Protein 2N59 (pdb70)

Structure (mmCIF, N/CA/C/O backbone):
data_2N59
#
_entry.id   2N59
#
loop_
_atom_site.group_PDB
_atom_site.id
_atom_site.type_symbol
_atom_site.label_atom_id
_atom_site.label_alt_id
_atom_site.label_comp_id
_atom_site.label_asym_id
_atom_site.label_entity_id
_atom_site.label_seq_id
_atom_site.pdbx_PDB_ins_code
_atom_site.Cartn_x
_atom_site.Cartn_y
_atom_site.Cartn_z
_atom_site.occupancy
_atom_site.B_iso_or_equiv
_atom_site.auth_seq_id
_atom_site.auth_comp_id
_atom_site.auth_asym_id
_atom_site.auth_atom_id
_atom_site.pdbx_PDB_model_num
ATOM 1 N N . MET A 1 1 ? 18.068 -0.468 3.642 1.00 1.09 1 MET A N 1
ATOM 2 C CA . MET A 1 1 ? 16.887 -0.863 4.439 1.00 0.39 1 MET A CA 1
ATOM 3 C C . MET A 1 1 ? 15.642 -0.164 3.917 1.00 0.30 1 MET A C 1
ATOM 4 O O . MET A 1 1 ? 15.551 1.066 3.944 1.00 0.45 1 MET A O 1
ATOM 20 N N . VAL A 1 2 ? 14.687 -0.943 3.435 1.00 0.15 2 VAL A N 1
ATOM 21 C CA . VAL A 1 2 ? 13.430 -0.386 2.973 1.00 0.10 2 VAL A CA 1
ATOM 22 C C . VAL A 1 2 ? 12.422 -0.351 4.128 1.00 0.09 2 VAL A C 1
ATOM 23 O O . VAL A 1 2 ? 12.506 -1.135 5.075 1.00 0.12 2 VAL A O 1
ATOM 36 N N . GLN A 1 3 ? 11.499 0.585 4.045 1.00 0.09 3 GLN A N 1
ATOM 37 C CA . GLN A 1 3 ? 10.467 0.795 5.034 1.00 0.10 3 GLN A CA 1
ATOM 38 C C . GLN A 1 3 ? 9.135 0.779 4.306 1.00 0.11 3 GLN A C 1
ATOM 39 O O . GLN A 1 3 ? 9.085 1.084 3.120 1.00 0.17 3 GLN A O 1
ATOM 53 N N . CYS A 1 4 ? 8.063 0.413 4.978 1.00 0.12 4 CYS A N 1
ATOM 54 C CA . CYS A 1 4 ? 6.804 0.282 4.286 1.00 0.13 4 CYS A CA 1
ATOM 55 C C . CYS A 1 4 ? 5.662 0.844 5.102 1.00 0.17 4 CYS A C 1
ATOM 56 O O . CYS A 1 4 ? 5.698 0.862 6.335 1.00 0.29 4 CYS A O 1
ATOM 63 N N . GLU A 1 5 ? 4.673 1.328 4.386 1.00 0.14 5 GLU A N 1
ATOM 64 C CA . GLU A 1 5 ? 3.474 1.889 4.953 1.00 0.16 5 GLU A CA 1
ATOM 65 C C . GLU A 1 5 ? 2.312 1.514 4.056 1.00 0.15 5 GLU A C 1
ATOM 66 O O . GLU A 1 5 ? 2.515 0.900 3.008 1.00 0.17 5 GLU A O 1
ATOM 78 N N . VAL A 1 6 ? 1.109 1.852 4.460 1.00 0.17 6 VAL A N 1
ATOM 79 C CA . VAL A 1 6 ? -0.069 1.469 3.711 1.00 0.18 6 VAL A CA 1
ATOM 80 C C . VAL A 1 6 ? -1.069 2.606 3.600 1.00 0.21 6 VAL A C 1
ATOM 81 O O . VAL A 1 6 ? -1.676 3.026 4.587 1.00 0.33 6 VAL A O 1
ATOM 94 N N . GLU A 1 7 ? -1.234 3.090 2.382 1.00 0.16 7 GLU A N 1
ATOM 95 C CA . GLU A 1 7 ? -2.051 4.255 2.113 1.00 0.16 7 GLU A CA 1
ATOM 96 C C . GLU A 1 7 ? -3.290 3.902 1.323 1.00 0.16 7 GLU A C 1
ATOM 97 O O . GLU A 1 7 ? -3.364 2.869 0.658 1.00 0.28 7 GLU A O 1
ATOM 109 N N . ALA A 1 8 ? -4.242 4.795 1.400 1.00 0.14 8 ALA A N 1
ATOM 110 C CA . ALA A 1 8 ? -5.435 4.742 0.592 1.00 0.12 8 ALA A CA 1
ATOM 111 C C . ALA A 1 8 ? -5.730 6.160 0.112 1.00 0.15 8 ALA A C 1
ATOM 112 O O . ALA A 1 8 ? -5.802 7.079 0.925 1.00 0.17 8 ALA A O 1
ATOM 119 N N . ALA A 1 9 ? -5.869 6.348 -1.187 1.00 0.16 9 ALA A N 1
ATOM 120 C CA . ALA A 1 9 ? -6.031 7.683 -1.750 1.00 0.19 9 ALA A CA 1
ATOM 121 C C . ALA A 1 9 ? -7.415 7.865 -2.346 1.00 0.19 9 ALA A C 1
ATOM 122 O O . ALA A 1 9 ? -7.708 7.367 -3.429 1.00 0.20 9 ALA A O 1
ATOM 129 N N . VAL A 1 10 ? -8.259 8.595 -1.649 1.00 0.22 10 VAL A N 1
ATOM 130 C CA . VAL A 1 10 ? -9.629 8.787 -2.082 1.00 0.23 10 VAL A CA 1
ATOM 131 C C . VAL A 1 10 ? -9.754 9.938 -3.066 1.00 0.27 10 VAL A C 1
ATOM 132 O O . VAL A 1 10 ? -9.360 11.072 -2.782 1.00 0.33 10 VAL A O 1
ATOM 145 N N . SER A 1 11 ? -10.286 9.624 -4.229 1.00 0.29 11 SER A N 1
ATOM 146 C CA . SER A 1 11 ? -10.655 10.619 -5.209 1.00 0.36 11 SER A CA 1
ATOM 147 C C . SER A 1 11 ? -12.171 10.599 -5.371 1.00 0.45 11 SER A C 1
ATOM 148 O O . SER A 1 11 ? -12.844 9.786 -4.733 1.00 0.63 11 SER A O 1
ATOM 156 N N . GLY A 1 12 ? -12.705 11.486 -6.200 1.00 0.45 12 GLY A N 1
ATOM 157 C CA . GLY A 1 12 ? -14.144 11.574 -6.375 1.00 0.54 12 GLY A CA 1
ATOM 158 C C . GLY A 1 12 ? -14.776 10.271 -6.836 1.00 0.49 12 GLY A C 1
ATOM 159 O O . GLY A 1 12 ? -14.757 9.945 -8.023 1.00 0.61 12 GLY A O 1
ATOM 163 N N . GLY A 1 13 ? -15.320 9.517 -5.889 1.00 0.45 13 GLY A N 1
ATOM 164 C CA . GLY A 1 13 ? -16.037 8.301 -6.217 1.00 0.48 13 GLY A CA 1
ATOM 165 C C . GLY A 1 13 ? -15.153 7.068 -6.256 1.00 0.41 13 GLY A C 1
ATOM 166 O O . GLY A 1 13 ? -15.648 5.944 -6.224 1.00 0.45 13 GLY A O 1
ATOM 170 N N . HIS A 1 14 ? -13.845 7.257 -6.305 1.00 0.34 14 HIS A N 1
ATOM 171 C CA . HIS A 1 14 ? -12.930 6.128 -6.426 1.00 0.31 14 HIS A CA 1
ATOM 172 C C . HIS A 1 14 ? -11.760 6.273 -5.471 1.00 0.30 14 HIS A C 1
ATOM 173 O O . HIS A 1 14 ? -11.174 7.343 -5.354 1.00 0.43 14 HIS A O 1
ATOM 188 N N . VAL A 1 15 ? -11.426 5.191 -4.794 1.00 0.23 15 VAL A N 1
ATOM 189 C CA . VAL A 1 15 ? -10.333 5.199 -3.844 1.00 0.20 15 VAL A CA 1
ATOM 190 C C . VAL A 1 15 ? -9.155 4.397 -4.396 1.00 0.18 15 VAL A C 1
ATOM 191 O O . VAL A 1 15 ? -9.265 3.206 -4.663 1.00 0.17 15 VAL A O 1
ATOM 204 N N . THR A 1 16 ? -8.036 5.071 -4.587 1.00 0.17 16 THR A N 1
ATOM 205 C CA . THR A 1 16 ? -6.840 4.451 -5.126 1.00 0.16 16 THR A CA 1
ATOM 206 C C . THR A 1 16 ? -5.936 4.026 -3.984 1.00 0.14 16 THR A C 1
ATOM 207 O O . THR A 1 16 ? -5.442 4.856 -3.234 1.00 0.15 16 THR A O 1
ATOM 218 N N . LEU A 1 17 ? -5.699 2.745 -3.858 1.00 0.12 17 LEU A N 1
ATOM 219 C CA . LEU A 1 17 ? -5.003 2.236 -2.702 1.00 0.10 17 LEU A CA 1
ATOM 220 C C . LEU A 1 17 ? -3.626 1.716 -3.076 1.00 0.13 17 LEU A C 1
ATOM 221 O O . LEU A 1 17 ? -3.470 1.038 -4.090 1.00 0.17 17 LEU A O 1
ATOM 237 N N . GLN A 1 18 ? -2.634 2.073 -2.266 1.00 0.15 18 GLN A N 1
ATOM 238 C CA . GLN A 1 18 ? -1.249 1.690 -2.497 1.00 0.19 18 GLN A CA 1
ATOM 239 C C . GLN A 1 18 ? -0.426 1.903 -1.228 1.00 0.24 18 GLN A C 1
ATOM 240 O O . GLN A 1 18 ? -0.702 2.818 -0.460 1.00 0.51 18 GLN A O 1
ATOM 254 N N . GLY A 1 19 ? 0.582 1.068 -1.012 1.00 0.17 19 GLY A N 1
ATOM 255 C CA . GLY A 1 19 ? 1.374 1.157 0.208 1.00 0.18 19 GLY A CA 1
ATOM 256 C C . GLY A 1 19 ? 2.645 1.973 0.020 1.00 0.18 19 GLY A C 1
ATOM 257 O O . GLY A 1 19 ? 3.398 1.736 -0.921 1.00 0.19 19 GLY A O 1
ATOM 261 N N . VAL A 1 20 ? 2.889 2.932 0.911 1.00 0.17 20 VAL A N 1
ATOM 262 C CA . VAL A 1 20 ? 4.054 3.808 0.799 1.00 0.18 20 VAL A CA 1
ATOM 263 C C . VAL A 1 20 ? 5.304 3.200 1.415 1.00 0.21 20 VAL A C 1
ATOM 264 O O . VAL A 1 20 ? 5.452 3.086 2.624 1.00 0.45 20 VAL A O 1
ATOM 277 N N . ILE A 1 21 ? 6.205 2.840 0.547 1.00 0.13 21 ILE A N 1
ATOM 278 C CA . ILE A 1 21 ? 7.504 2.336 0.917 1.00 0.11 21 ILE A CA 1
ATOM 279 C C . ILE A 1 21 ? 8.504 3.472 1.012 1.00 0.13 21 ILE A C 1
ATOM 280 O O . ILE A 1 21 ? 8.904 4.047 0.009 1.00 0.14 21 ILE A O 1
ATOM 296 N N . THR A 1 22 ? 8.882 3.834 2.210 1.00 0.13 22 THR A N 1
ATOM 297 C CA . THR A 1 22 ? 9.992 4.737 2.360 1.00 0.14 22 THR A CA 1
ATOM 298 C C . THR A 1 22 ? 11.254 3.917 2.312 1.00 0.14 22 THR A C 1
ATOM 299 O O . THR A 1 22 ? 11.354 2.902 2.971 1.00 0.18 22 THR A O 1
ATOM 310 N N . ALA A 1 23 ? 12.205 4.320 1.531 1.00 0.12 23 ALA A N 1
ATOM 311 C CA . ALA A 1 23 ? 13.398 3.532 1.401 1.00 0.12 23 ALA A CA 1
ATOM 312 C C . ALA A 1 23 ? 14.589 4.361 1.773 1.00 0.14 23 ALA A C 1
ATOM 313 O O . ALA A 1 23 ? 14.806 5.403 1.198 1.00 0.16 23 ALA A O 1
ATOM 320 N N . VAL A 1 24 ? 15.355 3.910 2.743 1.00 0.16 24 VAL A N 1
ATOM 321 C CA . VAL A 1 24 ? 16.442 4.719 3.270 1.00 0.18 24 VAL A CA 1
ATOM 322 C C . VAL A 1 24 ? 17.602 4.846 2.279 1.00 0.20 24 VAL A C 1
ATOM 323 O O . VAL A 1 24 ? 18.505 5.664 2.467 1.00 0.25 24 VAL A O 1
ATOM 336 N N . ARG A 1 25 ? 17.585 4.061 1.214 1.00 0.21 25 ARG A N 1
ATOM 337 C CA . ARG A 1 25 ? 18.626 4.164 0.207 1.00 0.24 25 ARG A CA 1
ATOM 338 C C . ARG A 1 25 ? 18.042 4.246 -1.197 1.00 0.23 25 ARG A C 1
ATOM 339 O O . ARG A 1 25 ? 17.052 3.583 -1.507 1.00 0.26 25 ARG A O 1
ATOM 360 N N . ASP A 1 26 ? 18.650 5.084 -2.036 1.00 0.23 26 ASP A N 1
ATOM 361 C CA . ASP A 1 26 ? 18.174 5.288 -3.395 1.00 0.25 26 ASP A CA 1
ATOM 362 C C . ASP A 1 26 ? 18.724 4.206 -4.312 1.00 0.24 26 ASP A C 1
ATOM 363 O O . ASP A 1 26 ? 19.916 3.898 -4.292 1.00 0.32 26 ASP A O 1
ATOM 372 N N . GLY A 1 27 ? 17.843 3.632 -5.100 1.00 0.24 27 GLY A N 1
ATOM 373 C CA . GLY A 1 27 ? 18.199 2.536 -5.967 1.00 0.26 27 GLY A CA 1
ATOM 374 C C . GLY A 1 27 ? 16.961 1.796 -6.406 1.00 0.21 27 GLY A C 1
ATOM 375 O O . GLY A 1 27 ? 15.970 2.422 -6.784 1.00 0.23 27 GLY A O 1
ATOM 379 N N . ALA A 1 28 ? 16.994 0.480 -6.345 1.00 0.19 28 ALA A N 1
ATOM 380 C CA . ALA A 1 28 ? 15.830 -0.324 -6.672 1.00 0.18 28 ALA A CA 1
ATOM 381 C C . ALA A 1 28 ? 15.778 -1.563 -5.795 1.00 0.24 28 ALA A C 1
ATOM 382 O O . ALA A 1 28 ? 16.804 -2.185 -5.522 1.00 0.45 28 ALA A O 1
ATOM 389 N N . GLY A 1 29 ? 14.583 -1.908 -5.354 1.00 0.15 29 GLY A N 1
ATOM 390 C CA . GLY A 1 29 ? 14.407 -3.055 -4.504 1.00 0.19 29 GLY A CA 1
ATOM 391 C C . GLY A 1 29 ? 13.163 -3.815 -4.880 1.00 0.17 29 GLY A C 1
ATOM 392 O O . GLY A 1 29 ? 12.505 -3.480 -5.864 1.00 0.21 29 GLY A O 1
ATOM 396 N N . SER A 1 30 ? 12.814 -4.807 -4.090 1.00 0.15 30 SER A N 1
ATOM 397 C CA . SER A 1 30 ? 11.669 -5.639 -4.402 1.00 0.15 30 SER A CA 1
ATOM 398 C C . SER A 1 30 ? 10.724 -5.722 -3.216 1.00 0.13 30 SER A C 1
ATOM 399 O O . SER A 1 30 ? 11.153 -5.851 -2.067 1.00 0.14 30 SER A O 1
ATOM 407 N N . TYR A 1 31 ? 9.440 -5.638 -3.509 1.00 0.13 31 TYR A N 1
ATOM 408 C CA . TYR A 1 31 ? 8.407 -5.615 -2.492 1.00 0.11 31 TYR A CA 1
ATOM 409 C C . TYR A 1 31 ? 7.070 -6.078 -3.073 1.00 0.13 31 TYR A C 1
ATOM 410 O O . TYR A 1 31 ? 6.871 -6.063 -4.290 1.00 0.18 31 TYR A O 1
ATOM 428 N N . LYS A 1 32 ? 6.174 -6.499 -2.195 1.00 0.13 32 LYS A N 1
ATOM 429 C CA . LYS A 1 32 ? 4.900 -7.094 -2.588 1.00 0.14 32 LYS A CA 1
ATOM 430 C C . LYS A 1 32 ? 3.732 -6.414 -1.886 1.00 0.14 32 LYS A C 1
ATOM 431 O O . LYS A 1 32 ? 3.560 -6.560 -0.675 1.00 0.13 32 LYS A O 1
ATOM 450 N N . LEU A 1 33 ? 2.915 -5.699 -2.638 1.00 0.17 33 LEU A N 1
ATOM 451 C CA . LEU A 1 33 ? 1.754 -5.043 -2.064 1.00 0.17 33 LEU A CA 1
ATOM 452 C C . LEU A 1 33 ? 0.491 -5.807 -2.427 1.00 0.19 33 LEU A C 1
ATOM 453 O O . LEU A 1 33 ? 0.229 -6.097 -3.594 1.00 0.27 33 LEU A O 1
ATOM 469 N N . ALA A 1 34 ? -0.271 -6.147 -1.412 1.00 0.16 34 ALA A N 1
ATOM 470 C CA . ALA A 1 34 ? -1.562 -6.778 -1.605 1.00 0.19 34 ALA A CA 1
ATOM 471 C C . ALA A 1 34 ? -2.651 -5.952 -0.933 1.00 0.18 34 ALA A C 1
ATOM 472 O O . ALA A 1 34 ? -2.448 -5.420 0.155 1.00 0.25 34 ALA A O 1
ATOM 479 N N . VAL A 1 35 ? -3.794 -5.830 -1.585 1.00 0.16 35 VAL A N 1
ATOM 480 C CA . VAL A 1 35 ? -4.907 -5.073 -1.033 1.00 0.14 35 VAL A CA 1
ATOM 481 C C . VAL A 1 35 ? -6.089 -5.997 -0.781 1.00 0.16 35 VAL A C 1
ATOM 482 O O . VAL A 1 35 ? -6.330 -6.934 -1.539 1.00 0.23 35 VAL A O 1
ATOM 495 N N . ASP A 1 36 ? -6.810 -5.738 0.289 1.00 0.19 36 ASP A N 1
ATOM 496 C CA . ASP A 1 36 ? -7.944 -6.557 0.665 1.00 0.24 36 ASP A CA 1
ATOM 497 C C . ASP A 1 36 ? -9.200 -5.704 0.695 1.00 0.25 36 ASP A C 1
ATOM 498 O O . ASP A 1 36 ? -9.320 -4.790 1.512 1.00 0.31 36 ASP A O 1
ATOM 507 N N . LYS A 1 37 ? -10.128 -5.991 -0.195 1.00 0.28 37 LYS A N 1
ATOM 508 C CA . LYS A 1 37 ? -11.340 -5.214 -0.290 1.00 0.33 37 LYS A CA 1
ATOM 509 C C . LYS A 1 37 ? -12.542 -6.043 0.129 1.00 0.46 37 LYS A C 1
ATOM 510 O O . LYS A 1 37 ? -12.806 -7.102 -0.429 1.00 0.63 37 LYS A O 1
ATOM 529 N N . ALA A 1 38 ? -13.250 -5.558 1.129 1.00 0.41 38 ALA A N 1
ATOM 530 C CA . ALA A 1 38 ? -14.391 -6.263 1.673 1.00 0.52 38 ALA A CA 1
ATOM 531 C C . ALA A 1 38 ? -15.593 -5.333 1.772 1.00 0.47 38 ALA A C 1
ATOM 532 O O . ALA A 1 38 ? -15.625 -4.421 2.601 1.00 0.43 38 ALA A O 1
ATOM 539 N N . GLY A 1 39 ? -16.569 -5.555 0.910 1.00 0.57 39 GLY A N 1
ATOM 540 C CA . GLY A 1 39 ? -17.762 -4.739 0.914 1.00 0.60 39 GLY A CA 1
ATOM 541 C C . GLY A 1 39 ? -19.009 -5.576 0.776 1.00 0.81 39 GLY A C 1
ATOM 542 O O . GLY A 1 39 ? -18.963 -6.794 0.960 1.00 0.96 39 GLY A O 1
ATOM 546 N N . ALA A 1 40 ? -20.120 -4.939 0.430 1.00 0.90 40 ALA A N 1
ATOM 547 C CA . ALA A 1 40 ? -21.386 -5.642 0.268 1.00 1.14 40 ALA A CA 1
ATOM 548 C C . ALA A 1 40 ? -21.336 -6.595 -0.920 1.00 1.33 40 ALA A C 1
ATOM 549 O O . ALA A 1 40 ? -22.155 -7.504 -1.031 1.00 1.57 40 ALA A O 1
ATOM 556 N N . ALA A 1 41 ? -20.363 -6.383 -1.799 1.00 1.28 41 ALA A N 1
ATOM 557 C CA . ALA A 1 41 ? -20.190 -7.229 -2.971 1.00 1.49 41 ALA A CA 1
ATOM 558 C C . ALA A 1 41 ? -19.321 -8.445 -2.657 1.00 1.45 41 ALA A C 1
ATOM 559 O O . ALA A 1 41 ? -19.180 -9.345 -3.483 1.00 1.72 41 ALA A O 1
ATOM 566 N N . GLY A 1 42 ? -18.738 -8.468 -1.465 1.00 1.19 42 GLY A N 1
ATOM 567 C CA . GLY A 1 42 ? -17.907 -9.588 -1.071 1.00 1.21 42 GLY A CA 1
ATOM 568 C C . GLY A 1 42 ? -16.487 -9.176 -0.754 1.00 1.01 42 GLY A C 1
ATOM 569 O O . GLY A 1 42 ? -16.184 -7.985 -0.660 1.00 0.86 42 GLY A O 1
ATOM 573 N N . THR A 1 43 ? -15.619 -10.163 -0.578 1.00 1.03 43 THR A N 1
ATOM 574 C CA . THR A 1 43 ? -14.232 -9.919 -0.244 1.00 0.88 43 THR A CA 1
ATOM 575 C C . THR A 1 43 ? -13.325 -10.236 -1.432 1.00 0.82 43 THR A C 1
ATOM 576 O O . THR A 1 43 ? -13.219 -11.389 -1.851 1.00 0.92 43 THR A O 1
ATOM 587 N N . SER A 1 44 ? -12.671 -9.219 -1.963 1.00 0.73 44 SER A N 1
ATOM 588 C CA . SER A 1 44 ? -11.809 -9.381 -3.115 1.00 0.69 44 SER A CA 1
ATOM 589 C C . SER A 1 44 ? -10.348 -9.300 -2.694 1.00 0.59 44 SER A C 1
ATOM 590 O O . SER A 1 44 ? -9.989 -8.519 -1.808 1.00 0.60 44 SER A O 1
ATOM 598 N N . ARG A 1 45 ? -9.511 -10.099 -3.330 1.00 0.63 45 ARG A N 1
ATOM 599 C CA . ARG A 1 45 ? -8.114 -10.195 -2.947 1.00 0.60 45 ARG A CA 1
ATOM 600 C C . ARG A 1 45 ? -7.215 -9.609 -4.036 1.00 0.51 45 ARG A C 1
ATOM 601 O O . ARG A 1 45 ? -7.125 -10.155 -5.138 1.00 0.65 45 ARG A O 1
ATOM 622 N N . ILE A 1 46 ? -6.567 -8.497 -3.731 1.00 0.38 46 ILE A N 1
ATOM 623 C CA . ILE A 1 46 ? -5.637 -7.858 -4.656 1.00 0.33 46 ILE A CA 1
ATOM 624 C C . ILE A 1 46 ? -4.207 -8.239 -4.287 1.00 0.30 46 ILE A C 1
ATOM 625 O O . ILE A 1 46 ? -3.850 -8.219 -3.112 1.00 0.34 46 ILE A O 1
ATOM 641 N N . LYS A 1 47 ? -3.395 -8.603 -5.272 1.00 0.31 47 LYS A N 1
ATOM 642 C CA . LYS A 1 47 ? -2.014 -8.984 -5.007 1.00 0.38 47 LYS A CA 1
ATOM 643 C C . LYS A 1 47 ? -1.098 -8.561 -6.153 1.00 0.41 47 LYS A C 1
ATOM 644 O O . LYS A 1 47 ? -1.302 -8.964 -7.297 1.00 0.51 47 LYS A O 1
ATOM 663 N N . GLN A 1 48 ? -0.105 -7.733 -5.847 1.00 0.40 48 GLN A N 1
ATOM 664 C CA . GLN A 1 48 ? 0.921 -7.361 -6.818 1.00 0.47 48 GLN A CA 1
ATOM 665 C C . GLN A 1 48 ? 2.300 -7.418 -6.176 1.00 0.50 48 GLN A C 1
ATOM 666 O O . GLN A 1 48 ? 2.585 -6.687 -5.228 1.00 0.78 48 GLN A O 1
ATOM 680 N N . ALA A 1 49 ? 3.151 -8.290 -6.686 1.00 0.32 49 ALA A N 1
ATOM 681 C CA . ALA A 1 49 ? 4.497 -8.437 -6.158 1.00 0.31 49 ALA A CA 1
ATOM 682 C C . ALA A 1 49 ? 5.527 -8.295 -7.264 1.00 0.31 49 ALA A C 1
ATOM 683 O O . ALA A 1 49 ? 5.341 -8.812 -8.368 1.00 0.39 49 ALA A O 1
ATOM 690 N N . GLY A 1 50 ? 6.605 -7.590 -6.968 1.00 0.25 50 GLY A N 1
ATOM 691 C CA . GLY A 1 50 ? 7.648 -7.384 -7.947 1.00 0.26 50 GLY A CA 1
ATOM 692 C C . GLY A 1 50 ? 8.750 -6.507 -7.411 1.00 0.23 50 GLY A C 1
ATOM 693 O O . GLY A 1 50 ? 9.098 -6.591 -6.230 1.00 0.25 50 GLY A O 1
ATOM 697 N N . ALA A 1 51 ? 9.285 -5.656 -8.265 1.00 0.23 51 ALA A N 1
ATOM 698 C CA . ALA A 1 51 ? 10.356 -4.766 -7.883 1.00 0.21 51 ALA A CA 1
ATOM 699 C C . ALA A 1 51 ? 10.136 -3.396 -8.503 1.00 0.23 51 ALA A C 1
ATOM 700 O O . ALA A 1 51 ? 9.499 -3.276 -9.550 1.00 0.38 51 ALA A O 1
ATOM 707 N N . PHE A 1 52 ? 10.653 -2.373 -7.853 1.00 0.15 52 PHE A N 1
ATOM 708 C CA . PHE A 1 52 ? 10.510 -1.005 -8.324 1.00 0.16 52 PHE A CA 1
ATOM 709 C C . PHE A 1 52 ? 11.646 -0.154 -7.755 1.00 0.14 52 PHE A C 1
ATOM 710 O O . PHE A 1 52 ? 12.405 -0.615 -6.896 1.00 0.16 52 PHE A O 1
ATOM 727 N N . THR A 1 53 ? 11.766 1.073 -8.229 1.00 0.15 53 THR A N 1
ATOM 728 C CA . THR A 1 53 ? 12.843 1.949 -7.816 1.00 0.16 53 THR A CA 1
ATOM 729 C C . THR A 1 53 ? 12.451 2.744 -6.587 1.00 0.16 53 THR A C 1
ATOM 730 O O . THR A 1 53 ? 11.326 3.230 -6.485 1.00 0.27 53 THR A O 1
ATOM 741 N N . ALA A 1 54 ? 13.379 2.883 -5.661 1.00 0.13 54 ALA A N 1
ATOM 742 C CA . ALA A 1 54 ? 13.106 3.589 -4.431 1.00 0.13 54 ALA A CA 1
ATOM 743 C C . ALA A 1 54 ? 14.218 4.579 -4.118 1.00 0.14 54 ALA A C 1
ATOM 744 O O . ALA A 1 54 ? 15.391 4.288 -4.325 1.00 0.23 54 ALA A O 1
ATOM 751 N N . ILE A 1 55 ? 13.840 5.757 -3.646 1.00 0.17 55 ILE A N 1
ATOM 752 C CA . ILE A 1 55 ? 14.801 6.795 -3.300 1.00 0.18 55 ILE A CA 1
ATOM 753 C C . ILE A 1 55 ? 15.010 6.859 -1.799 1.00 0.16 55 ILE A C 1
ATOM 754 O O . ILE A 1 55 ? 14.067 6.695 -1.025 1.00 0.14 55 ILE A O 1
ATOM 770 N N . ALA A 1 56 ? 16.254 7.100 -1.411 1.00 0.17 56 ALA A N 1
ATOM 771 C CA . ALA A 1 56 ? 16.633 7.184 -0.006 1.00 0.18 56 ALA A CA 1
ATOM 772 C C . ALA A 1 56 ? 15.866 8.266 0.733 1.00 0.17 56 ALA A C 1
ATOM 773 O O . ALA A 1 56 ? 15.890 9.435 0.345 1.00 0.20 56 ALA A O 1
ATOM 780 N N . GLU A 1 57 ? 15.189 7.844 1.797 1.00 0.16 57 GLU A N 1
ATOM 781 C CA . GLU A 1 57 ? 14.427 8.730 2.657 1.00 0.18 57 GLU A CA 1
ATOM 782 C C . GLU A 1 57 ? 13.311 9.397 1.861 1.00 0.19 57 GLU A C 1
ATOM 783 O O . GLU A 1 57 ? 12.848 10.489 2.185 1.00 0.28 57 GLU A O 1
ATOM 795 N N . GLN A 1 58 ? 12.895 8.698 0.815 1.00 0.16 58 GLN A N 1
ATOM 796 C CA . GLN A 1 58 ? 11.808 9.107 -0.030 1.00 0.18 58 GLN A CA 1
ATOM 797 C C . GLN A 1 58 ? 10.695 8.101 0.069 1.00 0.17 58 GLN A C 1
ATOM 798 O O . GLN A 1 58 ? 10.922 6.911 0.293 1.00 0.19 58 GLN A O 1
ATOM 812 N N . ARG A 1 59 ? 9.503 8.591 -0.093 1.00 0.16 59 ARG A N 1
ATOM 813 C CA . ARG A 1 59 ? 8.324 7.752 -0.064 1.00 0.17 59 ARG A CA 1
ATOM 814 C C . ARG A 1 59 ? 8.048 7.187 -1.448 1.00 0.17 59 ARG A C 1
ATOM 815 O O . ARG A 1 59 ? 7.889 7.937 -2.412 1.00 0.22 59 ARG A O 1
ATOM 836 N N . VAL A 1 60 ? 8.008 5.873 -1.541 1.00 0.13 60 VAL A N 1
ATOM 837 C CA . VAL A 1 60 ? 7.710 5.193 -2.784 1.00 0.14 60 VAL A CA 1
ATOM 838 C C . VAL A 1 60 ? 6.416 4.424 -2.633 1.00 0.13 60 VAL A C 1
ATOM 839 O O . VAL A 1 60 ? 6.365 3.422 -1.935 1.00 0.12 60 VAL A O 1
ATOM 852 N N . THR A 1 61 ? 5.372 4.872 -3.294 1.00 0.15 61 THR A N 1
ATOM 853 C CA . THR A 1 61 ? 4.084 4.256 -3.093 1.00 0.15 61 THR A CA 1
ATOM 854 C C . THR A 1 61 ? 3.878 3.130 -4.083 1.00 0.16 61 THR A C 1
ATOM 855 O O . THR A 1 61 ? 4.048 3.300 -5.292 1.00 0.19 61 THR A O 1
ATOM 866 N N . VAL A 1 62 ? 3.522 1.975 -3.556 1.00 0.15 62 VAL A N 1
ATOM 867 C CA . VAL A 1 62 ? 3.578 0.755 -4.317 1.00 0.15 62 VAL A CA 1
ATOM 868 C C . VAL A 1 62 ? 2.229 0.044 -4.410 1.00 0.15 62 VAL A C 1
ATOM 869 O O . VAL A 1 62 ? 1.496 -0.058 -3.426 1.00 0.16 62 VAL A O 1
ATOM 882 N N . GLY A 1 63 ? 1.920 -0.430 -5.618 1.00 0.18 63 GLY A N 1
ATOM 883 C CA . GLY A 1 63 ? 0.712 -1.200 -5.851 1.00 0.21 63 GLY A CA 1
ATOM 884 C C . GLY A 1 63 ? -0.523 -0.337 -5.921 1.00 0.20 63 GLY A C 1
ATOM 885 O O . GLY A 1 63 ? -1.424 -0.479 -5.102 1.00 0.28 63 GLY A O 1
ATOM 889 N N . ASN A 1 64 ? -0.571 0.552 -6.901 1.00 0.33 64 ASN A N 1
ATOM 890 C CA . ASN A 1 64 ? -1.701 1.450 -7.047 1.00 0.40 64 ASN A CA 1
ATOM 891 C C . ASN A 1 64 ? -2.857 0.735 -7.724 1.00 0.37 64 ASN A C 1
ATOM 892 O O . ASN A 1 64 ? -2.816 0.415 -8.912 1.00 0.52 64 ASN A O 1
ATOM 903 N N . VAL A 1 65 ? -3.875 0.456 -6.938 1.00 0.25 65 VAL A N 1
ATOM 904 C CA . VAL A 1 65 ? -5.086 -0.162 -7.440 1.00 0.33 65 VAL A CA 1
ATOM 905 C C . VAL A 1 65 ? -6.285 0.682 -7.031 1.00 0.27 65 VAL A C 1
ATOM 906 O O . VAL A 1 65 ? -6.331 1.200 -5.916 1.00 0.35 65 VAL A O 1
ATOM 919 N N . VAL A 1 66 ? -7.235 0.860 -7.930 1.00 0.25 66 VAL A N 1
ATOM 920 C CA . VAL A 1 66 ? -8.350 1.754 -7.661 1.00 0.23 66 VAL A CA 1
ATOM 921 C C . VAL A 1 66 ? -9.627 0.986 -7.361 1.00 0.24 66 VAL A C 1
ATOM 922 O O . VAL A 1 66 ? -10.080 0.161 -8.154 1.00 0.27 66 VAL A O 1
ATOM 935 N N . LEU A 1 67 ? -10.192 1.266 -6.203 1.00 0.22 67 LEU A N 1
ATOM 936 C CA . LEU A 1 67 ? -11.448 0.676 -5.779 1.00 0.23 67 LEU A CA 1
ATOM 937 C C . LEU A 1 67 ? -12.541 1.724 -5.918 1.00 0.24 67 LEU A C 1
ATOM 938 O O . LEU A 1 67 ? -12.246 2.917 -6.027 1.00 0.26 67 LEU A O 1
ATOM 954 N N . ASP A 1 68 ? -13.795 1.304 -5.920 1.00 0.26 68 ASP A N 1
ATOM 955 C CA . ASP A 1 68 ? -14.886 2.260 -5.826 1.00 0.28 68 ASP A CA 1
ATOM 956 C C . ASP A 1 68 ? -14.952 2.762 -4.388 1.00 0.28 68 ASP A C 1
ATOM 957 O O . ASP A 1 68 ? -14.971 1.975 -3.446 1.00 0.30 68 ASP A O 1
ATOM 966 N N . TYR A 1 69 ? -14.951 4.069 -4.213 1.00 0.28 69 TYR A N 1
ATOM 967 C CA . TYR A 1 69 ? -14.804 4.649 -2.885 1.00 0.27 69 TYR A CA 1
ATOM 968 C C . TYR A 1 69 ? -16.072 4.515 -2.057 1.00 0.27 69 TYR A C 1
ATOM 969 O O . TYR A 1 69 ? -17.156 4.911 -2.489 1.00 0.30 69 TYR A O 1
ATOM 987 N N . SER A 1 70 ? -15.928 3.934 -0.874 1.00 0.25 70 SER A N 1
ATOM 988 C CA . SER A 1 70 ? -16.996 3.937 0.109 1.00 0.27 70 SER A CA 1
ATOM 989 C C . SER A 1 70 ? -16.390 4.060 1.502 1.00 0.29 70 SER A C 1
ATOM 990 O O . SER A 1 70 ? -15.531 3.266 1.881 1.00 0.28 70 SER A O 1
ATOM 998 N N . SER A 1 71 ? -16.818 5.068 2.250 1.00 0.36 71 SER A N 1
ATOM 999 C CA . SER A 1 71 ? -16.267 5.323 3.573 1.00 0.42 71 SER A CA 1
ATOM 1000 C C . SER A 1 71 ? -16.638 4.213 4.547 1.00 0.43 71 SER A C 1
ATOM 1001 O O . SER A 1 71 ? -15.969 4.014 5.559 1.00 0.50 71 SER A O 1
ATOM 1009 N N . ALA A 1 72 ? -17.700 3.487 4.228 1.00 0.39 72 ALA A N 1
ATOM 1010 C CA . ALA A 1 72 ? -18.151 2.386 5.064 1.00 0.43 72 ALA A CA 1
ATOM 1011 C C . ALA A 1 72 ? -17.579 1.054 4.590 1.00 0.40 72 ALA A C 1
ATOM 1012 O O . ALA A 1 72 ? -17.771 0.023 5.234 1.00 0.50 72 ALA A O 1
ATOM 1019 N N . ASN A 1 73 ? -16.865 1.073 3.470 1.00 0.32 73 ASN A N 1
ATOM 1020 C CA . ASN A 1 73 ? -16.333 -0.151 2.901 1.00 0.30 73 ASN A CA 1
ATOM 1021 C C . ASN A 1 73 ? -14.988 -0.490 3.514 1.00 0.33 73 ASN A C 1
ATOM 1022 O O . ASN A 1 73 ? -14.223 0.399 3.890 1.00 0.47 73 ASN A O 1
ATOM 1033 N N . ARG A 1 74 ? -14.703 -1.778 3.625 1.00 0.32 74 ARG A N 1
ATOM 1034 C CA . ARG A 1 74 ? -13.442 -2.221 4.183 1.00 0.35 74 ARG A CA 1
ATOM 1035 C C . ARG A 1 74 ? -12.403 -2.349 3.080 1.00 0.27 74 ARG A C 1
ATOM 1036 O O . ARG A 1 74 ? -12.482 -3.236 2.233 1.00 0.32 74 ARG A O 1
ATOM 1057 N N . TYR A 1 75 ? -11.445 -1.444 3.087 1.00 0.19 75 TYR A N 1
ATOM 1058 C CA . TYR A 1 75 ? -10.318 -1.509 2.179 1.00 0.14 75 TYR A CA 1
ATOM 1059 C C . TYR A 1 75 ? -9.042 -1.544 2.979 1.00 0.13 75 TYR A C 1
ATOM 1060 O O . TYR A 1 75 ? -8.694 -0.574 3.641 1.00 0.15 75 TYR A O 1
ATOM 1078 N N . ALA A 1 76 ? -8.358 -2.657 2.920 1.00 0.14 76 ALA A N 1
ATOM 1079 C CA . ALA A 1 76 ? -7.142 -2.840 3.683 1.00 0.13 76 ALA A CA 1
ATOM 1080 C C . ALA A 1 76 ? -6.016 -3.246 2.773 1.00 0.12 76 ALA A C 1
ATOM 1081 O O . ALA A 1 76 ? -6.235 -3.567 1.616 1.00 0.12 76 ALA A O 1
ATOM 1088 N N . ALA A 1 77 ? -4.814 -3.224 3.288 1.00 0.13 77 ALA A N 1
ATOM 1089 C CA . ALA A 1 77 ? -3.656 -3.504 2.483 1.00 0.13 77 ALA A CA 1
ATOM 1090 C C . ALA A 1 77 ? -2.602 -4.206 3.306 1.00 0.14 77 ALA A C 1
ATOM 1091 O O . ALA A 1 77 ? -2.678 -4.229 4.526 1.00 0.16 77 ALA A O 1
ATOM 1098 N N . ARG A 1 78 ? -1.656 -4.807 2.626 1.00 0.14 78 ARG A N 1
ATOM 1099 C CA . ARG A 1 78 ? -0.521 -5.447 3.257 1.00 0.16 78 ARG A CA 1
ATOM 1100 C C . ARG A 1 78 ? 0.661 -5.424 2.308 1.00 0.14 78 ARG A C 1
ATOM 1101 O O . ARG A 1 78 ? 0.575 -5.937 1.192 1.00 0.16 78 ARG A O 1
ATOM 1122 N N . LEU A 1 79 ? 1.749 -4.814 2.720 1.00 0.17 79 LEU A N 1
ATOM 1123 C CA . LEU A 1 79 ? 2.915 -4.754 1.866 1.00 0.15 79 LEU A CA 1
ATOM 1124 C C . LEU A 1 79 ? 4.101 -5.399 2.544 1.00 0.15 79 LEU A C 1
ATOM 1125 O O . LEU A 1 79 ? 4.545 -4.960 3.599 1.00 0.22 79 LEU A O 1
ATOM 1141 N N . ASP A 1 80 ? 4.596 -6.449 1.924 1.00 0.12 80 ASP A N 1
ATOM 1142 C CA . ASP A 1 80 ? 5.801 -7.107 2.373 1.00 0.12 80 ASP A CA 1
ATOM 1143 C C . ASP A 1 80 ? 6.978 -6.606 1.554 1.00 0.11 80 ASP A C 1
ATOM 1144 O O . ASP A 1 80 ? 6.971 -6.688 0.334 1.00 0.15 80 ASP A O 1
ATOM 1153 N N . VAL A 1 81 ? 7.965 -6.032 2.201 1.00 0.09 81 VAL A N 1
ATOM 1154 C CA . VAL A 1 81 ? 9.156 -5.623 1.490 1.00 0.10 81 VAL A CA 1
ATOM 1155 C C . VAL A 1 81 ? 10.284 -6.579 1.829 1.00 0.12 81 VAL A C 1
ATOM 1156 O O . VAL A 1 81 ? 10.836 -6.532 2.923 1.00 0.13 81 VAL A O 1
ATOM 1169 N N . SER A 1 82 ? 10.611 -7.436 0.888 1.00 0.14 82 SER A N 1
ATOM 1170 C CA . SER A 1 82 ? 11.646 -8.430 1.068 1.00 0.17 82 SER A CA 1
ATOM 1171 C C . SER A 1 82 ? 12.686 -8.301 -0.040 1.00 0.20 82 SER A C 1
ATOM 1172 O O . SER A 1 82 ? 12.447 -8.691 -1.186 1.00 0.25 82 SER A O 1
ATOM 1180 N N . PHE A 1 83 ? 13.829 -7.734 0.300 1.00 0.21 83 PHE A N 1
ATOM 1181 C CA . PHE A 1 83 ? 14.870 -7.477 -0.677 1.00 0.24 83 PHE A CA 1
ATOM 1182 C C . PHE A 1 83 ? 16.246 -7.530 -0.021 1.00 0.24 83 PHE A C 1
ATOM 1183 O O . PHE A 1 83 ? 16.716 -6.544 0.549 1.00 0.23 83 PHE A O 1
ATOM 1200 N N . GLY A 1 84 ? 16.872 -8.695 -0.083 1.00 0.30 84 GLY A N 1
ATOM 1201 C CA . GLY A 1 84 ? 18.206 -8.851 0.459 1.00 0.34 84 GLY A CA 1
ATOM 1202 C C . GLY A 1 84 ? 18.226 -8.805 1.972 1.00 0.34 84 GLY A C 1
ATOM 1203 O O . GLY A 1 84 ? 17.844 -9.774 2.637 1.00 0.41 84 GLY A O 1
ATOM 1207 N N . SER A 1 85 ? 18.654 -7.676 2.514 1.00 0.32 85 SER A N 1
ATOM 1208 C CA . SER A 1 85 ? 18.791 -7.515 3.950 1.00 0.36 85 SER A CA 1
ATOM 1209 C C . SER A 1 85 ? 17.518 -6.965 4.587 1.00 0.31 85 SER A C 1
ATOM 1210 O O . SER A 1 85 ? 17.365 -6.986 5.808 1.00 0.35 85 SER A O 1
ATOM 1218 N N . VAL A 1 86 ? 16.606 -6.468 3.766 1.00 0.24 86 VAL A N 1
ATOM 1219 C CA . VAL A 1 86 ? 15.358 -5.934 4.279 1.00 0.20 86 VAL A CA 1
ATOM 1220 C C . VAL A 1 86 ? 14.215 -6.924 4.094 1.00 0.17 86 VAL A C 1
ATOM 1221 O O . VAL A 1 86 ? 14.068 -7.532 3.032 1.00 0.18 86 VAL A O 1
ATOM 1234 N N . THR A 1 87 ? 13.442 -7.124 5.148 1.00 0.17 87 THR A N 1
ATOM 1235 C CA . THR A 1 87 ? 12.187 -7.845 5.047 1.00 0.17 87 THR A CA 1
ATOM 1236 C C . THR A 1 87 ? 11.214 -7.334 6.106 1.00 0.15 87 THR A C 1
ATOM 1237 O O . THR A 1 87 ? 11.456 -7.469 7.305 1.00 0.18 87 THR A O 1
ATOM 1248 N N . ILE A 1 88 ? 10.110 -6.764 5.647 1.00 0.12 88 ILE A N 1
ATOM 1249 C CA . ILE A 1 88 ? 9.141 -6.099 6.517 1.00 0.11 88 ILE A CA 1
ATOM 1250 C C . ILE A 1 88 ? 7.748 -6.232 5.933 1.00 0.10 88 ILE A C 1
ATOM 1251 O O . ILE A 1 88 ? 7.602 -6.634 4.784 1.00 0.11 88 ILE A O 1
ATOM 1267 N N . GLN A 1 89 ? 6.730 -5.926 6.718 1.00 0.11 89 GLN A N 1
ATOM 1268 C CA . GLN A 1 89 ? 5.369 -5.899 6.205 1.00 0.14 89 GLN A CA 1
ATOM 1269 C C . GLN A 1 89 ? 4.501 -4.916 6.987 1.00 0.14 89 GLN A C 1
ATOM 1270 O O . GLN A 1 89 ? 4.718 -4.686 8.178 1.00 0.20 89 GLN A O 1
ATOM 1284 N N . CYS A 1 90 ? 3.528 -4.341 6.302 1.00 0.20 90 CYS A N 1
ATOM 1285 C CA . CYS A 1 90 ? 2.590 -3.396 6.902 1.00 0.21 90 CYS A CA 1
ATOM 1286 C C . CYS A 1 90 ? 1.169 -3.712 6.451 1.00 0.23 90 CYS A C 1
ATOM 1287 O O . CYS A 1 90 ? 0.977 -4.456 5.493 1.00 0.31 90 CYS A O 1
ATOM 1294 N N . ASN A 1 91 ? 0.178 -3.146 7.131 1.00 0.19 91 ASN A N 1
ATOM 1295 C CA . ASN A 1 91 ? -1.225 -3.454 6.848 1.00 0.18 91 ASN A CA 1
ATOM 1296 C C . ASN A 1 91 ? -2.109 -2.223 7.011 1.00 0.16 91 ASN A C 1
ATOM 1297 O O . ASN A 1 91 ? -2.033 -1.521 8.020 1.00 0.18 91 ASN A O 1
ATOM 1308 N N . LEU A 1 92 ? -2.943 -1.967 6.008 1.00 0.14 92 LEU A N 1
ATOM 1309 C CA . LEU A 1 92 ? -3.798 -0.782 6.001 1.00 0.13 92 LEU A CA 1
ATOM 1310 C C . LEU A 1 92 ? -5.001 -0.956 6.919 1.00 0.14 92 LEU A C 1
ATOM 1311 O O . LEU A 1 92 ? -5.633 -2.014 6.938 1.00 0.17 92 LEU A O 1
ATOM 1327 N N . ASP A 1 93 ? -5.296 0.084 7.682 1.00 0.17 93 ASP A N 1
ATOM 1328 C CA . ASP A 1 93 ? -6.539 0.163 8.433 1.00 0.19 93 ASP A CA 1
ATOM 1329 C C . ASP A 1 93 ? -7.631 0.709 7.530 1.00 0.17 93 ASP A C 1
ATOM 1330 O O . ASP A 1 93 ? -7.593 1.871 7.143 1.00 0.18 93 ASP A O 1
ATOM 1339 N N . PRO A 1 94 ? -8.619 -0.114 7.176 1.00 0.18 94 PRO A N 1
ATOM 1340 C CA . PRO A 1 94 ? -9.654 0.268 6.209 1.00 0.19 94 PRO A CA 1
ATOM 1341 C C . PRO A 1 94 ? -10.482 1.466 6.659 1.00 0.23 94 PRO A C 1
ATOM 1342 O O . PRO A 1 94 ? -11.155 2.116 5.855 1.00 0.27 94 PRO A O 1
ATOM 1353 N N . GLU A 1 95 ? -10.415 1.767 7.940 1.00 0.26 95 GLU A N 1
ATOM 1354 C CA . GLU A 1 95 ? -11.154 2.878 8.496 1.00 0.34 95 GLU A CA 1
ATOM 1355 C C . GLU A 1 95 ? -10.402 4.185 8.288 1.00 0.32 95 GLU A C 1
ATOM 1356 O O . GLU A 1 95 ? -10.844 5.239 8.728 1.00 0.46 95 GLU A O 1
ATOM 1368 N N . THR A 1 96 ? -9.269 4.117 7.604 1.00 0.23 96 THR A N 1
ATOM 1369 C CA . THR A 1 96 ? -8.484 5.302 7.350 1.00 0.24 96 THR A CA 1
ATOM 1370 C C . THR A 1 96 ? -8.746 5.883 5.962 1.00 0.23 96 THR A C 1
ATOM 1371 O O . THR A 1 96 ? -8.469 7.060 5.723 1.00 0.30 96 THR A O 1
ATOM 1382 N N . VAL A 1 97 ? -9.285 5.067 5.044 1.00 0.20 97 VAL A N 1
ATOM 1383 C CA . VAL A 1 97 ? -9.655 5.533 3.715 1.00 0.23 97 VAL A CA 1
ATOM 1384 C C . VAL A 1 97 ? -10.747 6.617 3.762 1.00 0.29 97 VAL A C 1
ATOM 1385 O O . VAL A 1 97 ? -11.242 7.065 2.734 1.00 0.64 97 VAL A O 1
ATOM 1398 N N . LYS A 1 98 ? -11.104 7.052 4.963 1.00 0.29 98 LYS A N 1
ATOM 1399 C CA . LYS A 1 98 ? -12.053 8.138 5.137 1.00 0.38 98 LYS A CA 1
ATOM 1400 C C . LYS A 1 98 ? -11.493 9.445 4.597 1.00 0.40 98 LYS A C 1
ATOM 1401 O O . LYS A 1 98 ? -10.941 10.251 5.344 1.00 0.47 98 LYS A O 1
ATOM 1420 N N . LEU A 1 99 ? -11.610 9.612 3.283 1.00 0.47 99 LEU A N 1
ATOM 1421 C CA . LEU A 1 99 ? -11.313 10.873 2.620 1.00 0.58 99 LEU A CA 1
ATOM 1422 C C . LEU A 1 99 ? -9.826 11.211 2.676 1.00 0.73 99 LEU A C 1
ATOM 1423 O O . LEU A 1 99 ? -9.431 12.357 2.461 1.00 1.33 99 LEU A O 1
ATOM 1439 N N . GLU A 1 100 ? -9.005 10.209 2.949 1.00 1.05 100 GLU A N 1
ATOM 1440 C CA . GLU A 1 100 ? -7.565 10.388 2.938 1.00 1.25 100 GLU A CA 1
ATOM 1441 C C . GLU A 1 100 ? -7.064 10.311 1.503 1.00 2.09 100 GLU A C 1
ATOM 1442 O O . GLU A 1 100 ? -7.451 9.418 0.755 1.00 2.87 100 GLU A O 1
ATOM 1454 N N . HIS A 1 101 ? -6.233 11.261 1.113 1.00 2.68 101 HIS A N 1
ATOM 1455 C CA . HIS A 1 101 ? -5.748 11.335 -0.258 1.00 3.89 101 HIS A CA 1
ATOM 1456 C C . HIS A 1 101 ? -4.225 11.334 -0.295 1.00 4.59 101 HIS A C 1
ATOM 1457 O O . HIS A 1 101 ? -3.611 12.340 0.109 1.00 5.06 101 HIS A O 1
ATOM 1472 N N . MET A 1 1 ? 16.810 -2.023 4.751 1.00 1.09 1 MET A N 2
ATOM 1473 C CA . MET A 1 1 ? 16.992 -0.636 4.258 1.00 0.39 1 MET A CA 2
ATOM 1474 C C . MET A 1 1 ? 15.676 -0.039 3.763 1.00 0.30 1 MET A C 2
ATOM 1475 O O . MET A 1 1 ? 15.515 1.180 3.748 1.00 0.45 1 MET A O 2
ATOM 1491 N N . VAL A 1 2 ? 14.735 -0.884 3.351 1.00 0.15 2 VAL A N 2
ATOM 1492 C CA . VAL A 1 2 ? 13.439 -0.388 2.904 1.00 0.10 2 VAL A CA 2
ATOM 1493 C C . VAL A 1 2 ? 12.439 -0.376 4.063 1.00 0.09 2 VAL A C 2
ATOM 1494 O O . VAL A 1 2 ? 12.533 -1.183 4.985 1.00 0.12 2 VAL A O 2
ATOM 1507 N N . GLN A 1 3 ? 11.502 0.556 4.003 1.00 0.09 3 GLN A N 2
ATOM 1508 C CA . GLN A 1 3 ? 10.459 0.721 4.994 1.00 0.10 3 GLN A CA 2
ATOM 1509 C C . GLN A 1 3 ? 9.124 0.604 4.284 1.00 0.11 3 GLN A C 2
ATOM 1510 O O . GLN A 1 3 ? 9.083 0.639 3.056 1.00 0.17 3 GLN A O 2
ATOM 1524 N N . CYS A 1 4 ? 8.037 0.465 5.014 1.00 0.12 4 CYS A N 2
ATOM 1525 C CA . CYS A 1 4 ? 6.755 0.343 4.353 1.00 0.13 4 CYS A CA 2
ATOM 1526 C C . CYS A 1 4 ? 5.618 0.892 5.200 1.00 0.17 4 CYS A C 2
ATOM 1527 O O . CYS A 1 4 ? 5.621 0.794 6.427 1.00 0.29 4 CYS A O 2
ATOM 1534 N N . GLU A 1 5 ? 4.663 1.478 4.504 1.00 0.14 5 GLU A N 2
ATOM 1535 C CA . GLU A 1 5 ? 3.453 2.034 5.075 1.00 0.16 5 GLU A CA 2
ATOM 1536 C C . GLU A 1 5 ? 2.302 1.681 4.146 1.00 0.15 5 GLU A C 2
ATOM 1537 O O . GLU A 1 5 ? 2.522 1.105 3.082 1.00 0.17 5 GLU A O 2
ATOM 1549 N N . VAL A 1 6 ? 1.089 2.023 4.528 1.00 0.17 6 VAL A N 2
ATOM 1550 C CA . VAL A 1 6 ? -0.074 1.681 3.740 1.00 0.18 6 VAL A CA 2
ATOM 1551 C C . VAL A 1 6 ? -1.051 2.833 3.663 1.00 0.21 6 VAL A C 2
ATOM 1552 O O . VAL A 1 6 ? -1.462 3.390 4.680 1.00 0.33 6 VAL A O 2
ATOM 1565 N N . GLU A 1 7 ? -1.419 3.187 2.446 1.00 0.16 7 GLU A N 2
ATOM 1566 C CA . GLU A 1 7 ? -2.278 4.334 2.216 1.00 0.16 7 GLU A CA 2
ATOM 1567 C C . GLU A 1 7 ? -3.439 4.001 1.302 1.00 0.16 7 GLU A C 2
ATOM 1568 O O . GLU A 1 7 ? -3.405 3.041 0.534 1.00 0.28 7 GLU A O 2
ATOM 1580 N N . ALA A 1 8 ? -4.464 4.822 1.402 1.00 0.14 8 ALA A N 2
ATOM 1581 C CA . ALA A 1 8 ? -5.593 4.775 0.506 1.00 0.12 8 ALA A CA 2
ATOM 1582 C C . ALA A 1 8 ? -5.828 6.183 -0.032 1.00 0.15 8 ALA A C 2
ATOM 1583 O O . ALA A 1 8 ? -5.972 7.127 0.745 1.00 0.17 8 ALA A O 2
ATOM 1590 N N . ALA A 1 9 ? -5.854 6.330 -1.343 1.00 0.16 9 ALA A N 2
ATOM 1591 C CA . ALA A 1 9 ? -5.982 7.639 -1.968 1.00 0.19 9 ALA A CA 2
ATOM 1592 C C . ALA A 1 9 ? -7.351 7.793 -2.608 1.00 0.19 9 ALA A C 2
ATOM 1593 O O . ALA A 1 9 ? -7.626 7.219 -3.658 1.00 0.20 9 ALA A O 2
ATOM 1600 N N . VAL A 1 10 ? -8.207 8.573 -1.978 1.00 0.22 10 VAL A N 2
ATOM 1601 C CA . VAL A 1 10 ? -9.585 8.686 -2.417 1.00 0.23 10 VAL A CA 2
ATOM 1602 C C . VAL A 1 10 ? -9.756 9.737 -3.511 1.00 0.27 10 VAL A C 2
ATOM 1603 O O . VAL A 1 10 ? -9.194 10.832 -3.447 1.00 0.33 10 VAL A O 2
ATOM 1616 N N . SER A 1 11 ? -10.524 9.364 -4.518 1.00 0.29 11 SER A N 2
ATOM 1617 C CA . SER A 1 11 ? -10.903 10.243 -5.605 1.00 0.36 11 SER A CA 2
ATOM 1618 C C . SER A 1 11 ? -12.428 10.377 -5.618 1.00 0.45 11 SER A C 2
ATOM 1619 O O . SER A 1 11 ? -13.113 9.754 -4.802 1.00 0.63 11 SER A O 2
ATOM 1627 N N . GLY A 1 12 ? -12.957 11.187 -6.522 1.00 0.45 12 GLY A N 2
ATOM 1628 C CA . GLY A 1 12 ? -14.390 11.403 -6.580 1.00 0.54 12 GLY A CA 2
ATOM 1629 C C . GLY A 1 12 ? -15.150 10.186 -7.072 1.00 0.49 12 GLY A C 2
ATOM 1630 O O . GLY A 1 12 ? -15.440 10.067 -8.261 1.00 0.61 12 GLY A O 2
ATOM 1634 N N . GLY A 1 13 ? -15.484 9.287 -6.154 1.00 0.45 13 GLY A N 2
ATOM 1635 C CA . GLY A 1 13 ? -16.239 8.096 -6.504 1.00 0.48 13 GLY A CA 2
ATOM 1636 C C . GLY A 1 13 ? -15.380 6.846 -6.551 1.00 0.41 13 GLY A C 2
ATOM 1637 O O . GLY A 1 13 ? -15.894 5.727 -6.546 1.00 0.45 13 GLY A O 2
ATOM 1641 N N . HIS A 1 14 ? -14.070 7.026 -6.569 1.00 0.34 14 HIS A N 2
ATOM 1642 C CA . HIS A 1 14 ? -13.146 5.899 -6.598 1.00 0.31 14 HIS A CA 2
ATOM 1643 C C . HIS A 1 14 ? -12.088 6.070 -5.526 1.00 0.30 14 HIS A C 2
ATOM 1644 O O . HIS A 1 14 ? -11.836 7.177 -5.075 1.00 0.43 14 HIS A O 2
ATOM 1659 N N . VAL A 1 15 ? -11.489 4.980 -5.102 1.00 0.23 15 VAL A N 2
ATOM 1660 C CA . VAL A 1 15 ? -10.414 5.045 -4.134 1.00 0.20 15 VAL A CA 2
ATOM 1661 C C . VAL A 1 15 ? -9.221 4.243 -4.632 1.00 0.18 15 VAL A C 2
ATOM 1662 O O . VAL A 1 15 ? -9.315 3.042 -4.858 1.00 0.17 15 VAL A O 2
ATOM 1675 N N . THR A 1 16 ? -8.109 4.920 -4.827 1.00 0.17 16 THR A N 2
ATOM 1676 C CA . THR A 1 16 ? -6.900 4.278 -5.295 1.00 0.16 16 THR A CA 2
ATOM 1677 C C . THR A 1 16 ? -6.030 3.930 -4.104 1.00 0.14 16 THR A C 2
ATOM 1678 O O . THR A 1 16 ? -5.554 4.805 -3.398 1.00 0.15 16 THR A O 2
ATOM 1689 N N . LEU A 1 17 ? -5.811 2.657 -3.887 1.00 0.12 17 LEU A N 2
ATOM 1690 C CA . LEU A 1 17 ? -5.082 2.225 -2.721 1.00 0.10 17 LEU A CA 2
ATOM 1691 C C . LEU A 1 17 ? -3.669 1.834 -3.098 1.00 0.13 17 LEU A C 2
ATOM 1692 O O . LEU A 1 17 ? -3.446 1.259 -4.162 1.00 0.17 17 LEU A O 2
ATOM 1708 N N . GLN A 1 18 ? -2.722 2.175 -2.234 1.00 0.15 18 GLN A N 2
ATOM 1709 C CA . GLN A 1 18 ? -1.313 1.988 -2.516 1.00 0.19 18 GLN A CA 2
ATOM 1710 C C . GLN A 1 18 ? -0.494 2.077 -1.222 1.00 0.24 18 GLN A C 2
ATOM 1711 O O . GLN A 1 18 ? -0.770 2.914 -0.364 1.00 0.51 18 GLN A O 2
ATOM 1725 N N . GLY A 1 19 ? 0.507 1.217 -1.079 1.00 0.17 19 GLY A N 2
ATOM 1726 C CA . GLY A 1 19 ? 1.315 1.213 0.134 1.00 0.18 19 GLY A CA 2
ATOM 1727 C C . GLY A 1 19 ? 2.603 2.004 -0.029 1.00 0.18 19 GLY A C 2
ATOM 1728 O O . GLY A 1 19 ? 3.357 1.772 -0.967 1.00 0.19 19 GLY A O 2
ATOM 1732 N N . VAL A 1 20 ? 2.867 2.936 0.884 1.00 0.17 20 VAL A N 2
ATOM 1733 C CA . VAL A 1 20 ? 4.037 3.804 0.771 1.00 0.18 20 VAL A CA 2
ATOM 1734 C C . VAL A 1 20 ? 5.271 3.182 1.389 1.00 0.21 20 VAL A C 2
ATOM 1735 O O . VAL A 1 20 ? 5.363 2.977 2.587 1.00 0.45 20 VAL A O 2
ATOM 1748 N N . ILE A 1 21 ? 6.216 2.899 0.539 1.00 0.13 21 ILE A N 2
ATOM 1749 C CA . ILE A 1 21 ? 7.497 2.373 0.936 1.00 0.11 21 ILE A CA 2
ATOM 1750 C C . ILE A 1 21 ? 8.514 3.487 1.036 1.00 0.13 21 ILE A C 2
ATOM 1751 O O . ILE A 1 21 ? 8.949 4.033 0.031 1.00 0.14 21 ILE A O 2
ATOM 1767 N N . THR A 1 22 ? 8.876 3.864 2.233 1.00 0.13 22 THR A N 2
ATOM 1768 C CA . THR A 1 22 ? 10.014 4.728 2.374 1.00 0.14 22 THR A CA 2
ATOM 1769 C C . THR A 1 22 ? 11.237 3.865 2.276 1.00 0.14 22 THR A C 2
ATOM 1770 O O . THR A 1 22 ? 11.293 2.808 2.869 1.00 0.18 22 THR A O 2
ATOM 1781 N N . ALA A 1 23 ? 12.202 4.272 1.520 1.00 0.12 23 ALA A N 2
ATOM 1782 C CA . ALA A 1 23 ? 13.378 3.467 1.398 1.00 0.12 23 ALA A CA 2
ATOM 1783 C C . ALA A 1 23 ? 14.573 4.270 1.813 1.00 0.14 23 ALA A C 2
ATOM 1784 O O . ALA A 1 23 ? 14.836 5.302 1.245 1.00 0.16 23 ALA A O 2
ATOM 1791 N N . VAL A 1 24 ? 15.285 3.807 2.815 1.00 0.16 24 VAL A N 2
ATOM 1792 C CA . VAL A 1 24 ? 16.415 4.559 3.340 1.00 0.18 24 VAL A CA 2
ATOM 1793 C C . VAL A 1 24 ? 17.605 4.553 2.374 1.00 0.20 24 VAL A C 2
ATOM 1794 O O . VAL A 1 24 ? 18.597 5.252 2.583 1.00 0.25 24 VAL A O 2
ATOM 1807 N N . ARG A 1 25 ? 17.511 3.790 1.298 1.00 0.21 25 ARG A N 2
ATOM 1808 C CA . ARG A 1 25 ? 18.587 3.753 0.330 1.00 0.24 25 ARG A CA 2
ATOM 1809 C C . ARG A 1 25 ? 18.058 3.881 -1.093 1.00 0.23 25 ARG A C 2
ATOM 1810 O O . ARG A 1 25 ? 17.055 3.264 -1.448 1.00 0.26 25 ARG A O 2
ATOM 1831 N N . ASP A 1 26 ? 18.734 4.702 -1.889 1.00 0.23 26 ASP A N 2
ATOM 1832 C CA . ASP A 1 26 ? 18.304 4.991 -3.248 1.00 0.25 26 ASP A CA 2
ATOM 1833 C C . ASP A 1 26 ? 18.777 3.907 -4.208 1.00 0.24 26 ASP A C 2
ATOM 1834 O O . ASP A 1 26 ? 19.842 3.311 -4.028 1.00 0.32 26 ASP A O 2
ATOM 1843 N N . GLY A 1 27 ? 17.969 3.654 -5.214 1.00 0.24 27 GLY A N 2
ATOM 1844 C CA . GLY A 1 27 ? 18.262 2.636 -6.185 1.00 0.26 27 GLY A CA 2
ATOM 1845 C C . GLY A 1 27 ? 16.993 1.942 -6.601 1.00 0.21 27 GLY A C 2
ATOM 1846 O O . GLY A 1 27 ? 16.007 2.599 -6.926 1.00 0.23 27 GLY A O 2
ATOM 1850 N N . ALA A 1 28 ? 16.998 0.630 -6.562 1.00 0.19 28 ALA A N 2
ATOM 1851 C CA . ALA A 1 28 ? 15.808 -0.143 -6.859 1.00 0.18 28 ALA A CA 2
ATOM 1852 C C . ALA A 1 28 ? 15.704 -1.327 -5.918 1.00 0.24 28 ALA A C 2
ATOM 1853 O O . ALA A 1 28 ? 16.687 -2.032 -5.683 1.00 0.45 28 ALA A O 2
ATOM 1860 N N . GLY A 1 29 ? 14.518 -1.545 -5.386 1.00 0.15 29 GLY A N 2
ATOM 1861 C CA . GLY A 1 29 ? 14.310 -2.613 -4.449 1.00 0.19 29 GLY A CA 2
ATOM 1862 C C . GLY A 1 29 ? 13.128 -3.452 -4.846 1.00 0.17 29 GLY A C 2
ATOM 1863 O O . GLY A 1 29 ? 12.454 -3.154 -5.832 1.00 0.21 29 GLY A O 2
ATOM 1867 N N . SER A 1 30 ? 12.852 -4.481 -4.079 1.00 0.15 30 SER A N 2
ATOM 1868 C CA . SER A 1 30 ? 11.762 -5.378 -4.409 1.00 0.15 30 SER A CA 2
ATOM 1869 C C . SER A 1 30 ? 10.796 -5.504 -3.244 1.00 0.13 30 SER A C 2
ATOM 1870 O O . SER A 1 30 ? 11.205 -5.621 -2.087 1.00 0.14 30 SER A O 2
ATOM 1878 N N . TYR A 1 31 ? 9.514 -5.470 -3.565 1.00 0.13 31 TYR A N 2
ATOM 1879 C CA . TYR A 1 31 ? 8.458 -5.480 -2.567 1.00 0.11 31 TYR A CA 2
ATOM 1880 C C . TYR A 1 31 ? 7.147 -5.996 -3.164 1.00 0.13 31 TYR A C 2
ATOM 1881 O O . TYR A 1 31 ? 6.980 -6.035 -4.385 1.00 0.18 31 TYR A O 2
ATOM 1899 N N . LYS A 1 32 ? 6.229 -6.395 -2.293 1.00 0.13 32 LYS A N 2
ATOM 1900 C CA . LYS A 1 32 ? 4.966 -7.007 -2.700 1.00 0.14 32 LYS A CA 2
ATOM 1901 C C . LYS A 1 32 ? 3.786 -6.401 -1.949 1.00 0.14 32 LYS A C 2
ATOM 1902 O O . LYS A 1 32 ? 3.630 -6.611 -0.746 1.00 0.13 32 LYS A O 2
ATOM 1921 N N . LEU A 1 33 ? 2.940 -5.673 -2.660 1.00 0.17 33 LEU A N 2
ATOM 1922 C CA . LEU A 1 33 ? 1.780 -5.050 -2.047 1.00 0.17 33 LEU A CA 2
ATOM 1923 C C . LEU A 1 33 ? 0.524 -5.843 -2.380 1.00 0.19 33 LEU A C 2
ATOM 1924 O O . LEU A 1 33 ? 0.245 -6.145 -3.538 1.00 0.27 33 LEU A O 2
ATOM 1940 N N . ALA A 1 34 ? -0.215 -6.190 -1.350 1.00 0.16 34 ALA A N 2
ATOM 1941 C CA . ALA A 1 34 ? -1.501 -6.839 -1.520 1.00 0.19 34 ALA A CA 2
ATOM 1942 C C . ALA A 1 34 ? -2.596 -6.001 -0.876 1.00 0.18 34 ALA A C 2
ATOM 1943 O O . ALA A 1 34 ? -2.379 -5.393 0.169 1.00 0.25 34 ALA A O 2
ATOM 1950 N N . VAL A 1 35 ? -3.763 -5.951 -1.498 1.00 0.16 35 VAL A N 2
ATOM 1951 C CA . VAL A 1 35 ? -4.872 -5.178 -0.956 1.00 0.14 35 VAL A CA 2
ATOM 1952 C C . VAL A 1 35 ? -6.037 -6.097 -0.612 1.00 0.16 35 VAL A C 2
ATOM 1953 O O . VAL A 1 35 ? -6.349 -7.033 -1.350 1.00 0.23 35 VAL A O 2
ATOM 1966 N N . ASP A 1 36 ? -6.660 -5.825 0.517 1.00 0.19 36 ASP A N 2
ATOM 1967 C CA . ASP A 1 36 ? -7.779 -6.609 1.003 1.00 0.24 36 ASP A CA 2
ATOM 1968 C C . ASP A 1 36 ? -9.035 -5.756 0.968 1.00 0.25 36 ASP A C 2
ATOM 1969 O O . ASP A 1 36 ? -9.128 -4.756 1.670 1.00 0.31 36 ASP A O 2
ATOM 1978 N N . LYS A 1 37 ? -9.985 -6.129 0.143 1.00 0.28 37 LYS A N 2
ATOM 1979 C CA . LYS A 1 37 ? -11.173 -5.328 -0.041 1.00 0.33 37 LYS A CA 2
ATOM 1980 C C . LYS A 1 37 ? -12.419 -6.107 0.354 1.00 0.46 37 LYS A C 2
ATOM 1981 O O . LYS A 1 37 ? -12.564 -7.279 0.009 1.00 0.63 37 LYS A O 2
ATOM 2000 N N . ALA A 1 38 ? -13.296 -5.457 1.102 1.00 0.41 38 ALA A N 2
ATOM 2001 C CA . ALA A 1 38 ? -14.507 -6.087 1.595 1.00 0.52 38 ALA A CA 2
ATOM 2002 C C . ALA A 1 38 ? -15.639 -5.070 1.715 1.00 0.47 38 ALA A C 2
ATOM 2003 O O . ALA A 1 38 ? -15.585 -4.146 2.525 1.00 0.43 38 ALA A O 2
ATOM 2010 N N . GLY A 1 39 ? -16.656 -5.242 0.893 1.00 0.57 39 GLY A N 2
ATOM 2011 C CA . GLY A 1 39 ? -17.793 -4.344 0.902 1.00 0.60 39 GLY A CA 2
ATOM 2012 C C . GLY A 1 39 ? -19.078 -5.102 0.665 1.00 0.81 39 GLY A C 2
ATOM 2013 O O . GLY A 1 39 ? -19.111 -6.324 0.820 1.00 0.96 39 GLY A O 2
ATOM 2017 N N . ALA A 1 40 ? -20.133 -4.397 0.285 1.00 0.90 40 ALA A N 2
ATOM 2018 C CA . ALA A 1 40 ? -21.405 -5.038 -0.022 1.00 1.14 40 ALA A CA 2
ATOM 2019 C C . ALA A 1 40 ? -21.276 -5.937 -1.245 1.00 1.33 40 ALA A C 2
ATOM 2020 O O . ALA A 1 40 ? -22.045 -6.881 -1.417 1.00 1.57 40 ALA A O 2
ATOM 2027 N N . ALA A 1 41 ? -20.292 -5.640 -2.086 1.00 1.28 41 ALA A N 2
ATOM 2028 C CA . ALA A 1 41 ? -20.032 -6.433 -3.279 1.00 1.49 41 ALA A CA 2
ATOM 2029 C C . ALA A 1 41 ? -19.235 -7.692 -2.947 1.00 1.45 41 ALA A C 2
ATOM 2030 O O . ALA A 1 41 ? -18.932 -8.497 -3.828 1.00 1.72 41 ALA A O 2
ATOM 2037 N N . GLY A 1 42 ? -18.891 -7.857 -1.676 1.00 1.19 42 GLY A N 2
ATOM 2038 C CA . GLY A 1 42 ? -18.156 -9.031 -1.251 1.00 1.21 42 GLY A CA 2
ATOM 2039 C C . GLY A 1 42 ? -16.708 -8.724 -0.941 1.00 1.01 42 GLY A C 2
ATOM 2040 O O . GLY A 1 42 ? -16.333 -7.560 -0.777 1.00 0.86 42 GLY A O 2
ATOM 2044 N N . THR A 1 43 ? -15.894 -9.764 -0.865 1.00 1.03 43 THR A N 2
ATOM 2045 C CA . THR A 1 43 ? -14.490 -9.617 -0.547 1.00 0.88 43 THR A CA 2
ATOM 2046 C C . THR A 1 43 ? -13.621 -9.868 -1.782 1.00 0.82 43 THR A C 2
ATOM 2047 O O . THR A 1 43 ? -13.917 -10.746 -2.597 1.00 0.92 43 THR A O 2
ATOM 2058 N N . SER A 1 44 ? -12.563 -9.085 -1.923 1.00 0.73 44 SER A N 2
ATOM 2059 C CA . SER A 1 44 ? -11.649 -9.211 -3.047 1.00 0.69 44 SER A CA 2
ATOM 2060 C C . SER A 1 44 ? -10.212 -9.322 -2.543 1.00 0.59 44 SER A C 2
ATOM 2061 O O . SER A 1 44 ? -9.853 -8.702 -1.537 1.00 0.60 44 SER A O 2
ATOM 2069 N N . ARG A 1 45 ? -9.398 -10.117 -3.228 1.00 0.63 45 ARG A N 2
ATOM 2070 C CA . ARG A 1 45 ? -8.006 -10.308 -2.833 1.00 0.60 45 ARG A CA 2
ATOM 2071 C C . ARG A 1 45 ? -7.075 -9.802 -3.926 1.00 0.51 45 ARG A C 2
ATOM 2072 O O . ARG A 1 45 ? -7.024 -10.367 -5.020 1.00 0.65 45 ARG A O 2
ATOM 2093 N N . ILE A 1 46 ? -6.354 -8.736 -3.639 1.00 0.38 46 ILE A N 2
ATOM 2094 C CA . ILE A 1 46 ? -5.467 -8.128 -4.618 1.00 0.33 46 ILE A CA 2
ATOM 2095 C C . ILE A 1 46 ? -4.007 -8.412 -4.268 1.00 0.30 46 ILE A C 2
ATOM 2096 O O . ILE A 1 46 ? -3.639 -8.394 -3.096 1.00 0.34 46 ILE A O 2
ATOM 2112 N N . LYS A 1 47 ? -3.188 -8.691 -5.282 1.00 0.31 47 LYS A N 2
ATOM 2113 C CA . LYS A 1 47 ? -1.778 -9.017 -5.078 1.00 0.38 47 LYS A CA 2
ATOM 2114 C C . LYS A 1 47 ? -0.909 -8.479 -6.212 1.00 0.41 47 LYS A C 2
ATOM 2115 O O . LYS A 1 47 ? -1.014 -8.932 -7.351 1.00 0.51 47 LYS A O 2
ATOM 2134 N N . GLN A 1 48 ? -0.054 -7.516 -5.898 1.00 0.40 48 GLN A N 2
ATOM 2135 C CA . GLN A 1 48 ? 0.903 -6.993 -6.865 1.00 0.47 48 GLN A CA 2
ATOM 2136 C C . GLN A 1 48 ? 2.313 -7.062 -6.291 1.00 0.50 48 GLN A C 2
ATOM 2137 O O . GLN A 1 48 ? 2.611 -6.428 -5.281 1.00 0.78 48 GLN A O 2
ATOM 2151 N N . ALA A 1 49 ? 3.178 -7.834 -6.930 1.00 0.32 49 ALA A N 2
ATOM 2152 C CA . ALA A 1 49 ? 4.524 -8.034 -6.420 1.00 0.31 49 ALA A CA 2
ATOM 2153 C C . ALA A 1 49 ? 5.567 -7.836 -7.507 1.00 0.31 49 ALA A C 2
ATOM 2154 O O . ALA A 1 49 ? 5.311 -8.087 -8.688 1.00 0.39 49 ALA A O 2
ATOM 2161 N N . GLY A 1 50 ? 6.744 -7.384 -7.102 1.00 0.25 50 GLY A N 2
ATOM 2162 C CA . GLY A 1 50 ? 7.828 -7.189 -8.037 1.00 0.26 50 GLY A CA 2
ATOM 2163 C C . GLY A 1 50 ? 8.898 -6.291 -7.474 1.00 0.23 50 GLY A C 2
ATOM 2164 O O . GLY A 1 50 ? 9.195 -6.338 -6.279 1.00 0.25 50 GLY A O 2
ATOM 2168 N N . ALA A 1 51 ? 9.471 -5.466 -8.328 1.00 0.23 51 ALA A N 2
ATOM 2169 C CA . ALA A 1 51 ? 10.516 -4.560 -7.923 1.00 0.21 51 ALA A CA 2
ATOM 2170 C C . ALA A 1 51 ? 10.287 -3.200 -8.557 1.00 0.23 51 ALA A C 2
ATOM 2171 O O . ALA A 1 51 ? 9.646 -3.096 -9.604 1.00 0.38 51 ALA A O 2
ATOM 2178 N N . PHE A 1 52 ? 10.804 -2.166 -7.925 1.00 0.15 52 PHE A N 2
ATOM 2179 C CA . PHE A 1 52 ? 10.633 -0.808 -8.410 1.00 0.16 52 PHE A CA 2
ATOM 2180 C C . PHE A 1 52 ? 11.777 0.062 -7.892 1.00 0.14 52 PHE A C 2
ATOM 2181 O O . PHE A 1 52 ? 12.587 -0.389 -7.081 1.00 0.16 52 PHE A O 2
ATOM 2198 N N . THR A 1 53 ? 11.853 1.291 -8.370 1.00 0.15 53 THR A N 2
ATOM 2199 C CA . THR A 1 53 ? 12.931 2.187 -8.004 1.00 0.16 53 THR A CA 2
ATOM 2200 C C . THR A 1 53 ? 12.577 2.991 -6.766 1.00 0.16 53 THR A C 2
ATOM 2201 O O . THR A 1 53 ? 11.535 3.648 -6.714 1.00 0.27 53 THR A O 2
ATOM 2212 N N . ALA A 1 54 ? 13.450 2.940 -5.778 1.00 0.13 54 ALA A N 2
ATOM 2213 C CA . ALA A 1 54 ? 13.214 3.616 -4.522 1.00 0.13 54 ALA A CA 2
ATOM 2214 C C . ALA A 1 54 ? 14.346 4.589 -4.220 1.00 0.14 54 ALA A C 2
ATOM 2215 O O . ALA A 1 54 ? 15.494 4.337 -4.570 1.00 0.23 54 ALA A O 2
ATOM 2222 N N . ILE A 1 55 ? 14.016 5.711 -3.601 1.00 0.17 55 ILE A N 2
ATOM 2223 C CA . ILE A 1 55 ? 15.016 6.706 -3.238 1.00 0.18 55 ILE A CA 2
ATOM 2224 C C . ILE A 1 55 ? 15.209 6.740 -1.738 1.00 0.16 55 ILE A C 2
ATOM 2225 O O . ILE A 1 55 ? 14.255 6.584 -0.979 1.00 0.14 55 ILE A O 2
ATOM 2241 N N . ALA A 1 56 ? 16.453 6.931 -1.332 1.00 0.17 56 ALA A N 2
ATOM 2242 C CA . ALA A 1 56 ? 16.809 6.962 0.079 1.00 0.18 56 ALA A CA 2
ATOM 2243 C C . ALA A 1 56 ? 16.094 8.084 0.806 1.00 0.17 56 ALA A C 2
ATOM 2244 O O . ALA A 1 56 ? 16.177 9.247 0.408 1.00 0.20 56 ALA A O 2
ATOM 2251 N N . GLU A 1 57 ? 15.377 7.707 1.859 1.00 0.16 57 GLU A N 2
ATOM 2252 C CA . GLU A 1 57 ? 14.614 8.635 2.670 1.00 0.18 57 GLU A CA 2
ATOM 2253 C C . GLU A 1 57 ? 13.543 9.299 1.817 1.00 0.19 57 GLU A C 2
ATOM 2254 O O . GLU A 1 57 ? 13.184 10.463 2.005 1.00 0.28 57 GLU A O 2
ATOM 2266 N N . GLN A 1 58 ? 13.050 8.520 0.869 1.00 0.16 58 GLN A N 2
ATOM 2267 C CA . GLN A 1 58 ? 12.004 8.926 -0.024 1.00 0.18 58 GLN A CA 2
ATOM 2268 C C . GLN A 1 58 ? 10.876 7.933 0.027 1.00 0.17 58 GLN A C 2
ATOM 2269 O O . GLN A 1 58 ? 11.091 6.728 0.164 1.00 0.19 58 GLN A O 2
ATOM 2283 N N . ARG A 1 59 ? 9.683 8.451 -0.058 1.00 0.16 59 ARG A N 2
ATOM 2284 C CA . ARG A 1 59 ? 8.494 7.622 -0.090 1.00 0.17 59 ARG A CA 2
ATOM 2285 C C . ARG A 1 59 ? 8.249 7.088 -1.491 1.00 0.17 59 ARG A C 2
ATOM 2286 O O . ARG A 1 59 ? 8.219 7.845 -2.462 1.00 0.22 59 ARG A O 2
ATOM 2307 N N . VAL A 1 60 ? 8.083 5.786 -1.582 1.00 0.13 60 VAL A N 2
ATOM 2308 C CA . VAL A 1 60 ? 7.782 5.120 -2.830 1.00 0.14 60 VAL A CA 2
ATOM 2309 C C . VAL A 1 60 ? 6.491 4.347 -2.677 1.00 0.13 60 VAL A C 2
ATOM 2310 O O . VAL A 1 60 ? 6.450 3.335 -1.990 1.00 0.12 60 VAL A O 2
ATOM 2323 N N . THR A 1 61 ? 5.435 4.796 -3.321 1.00 0.15 61 THR A N 2
ATOM 2324 C CA . THR A 1 61 ? 4.162 4.151 -3.128 1.00 0.15 61 THR A CA 2
ATOM 2325 C C . THR A 1 61 ? 3.977 3.022 -4.115 1.00 0.16 61 THR A C 2
ATOM 2326 O O . THR A 1 61 ? 4.143 3.188 -5.327 1.00 0.19 61 THR A O 2
ATOM 2337 N N . VAL A 1 62 ? 3.640 1.870 -3.576 1.00 0.15 62 VAL A N 2
ATOM 2338 C CA . VAL A 1 62 ? 3.665 0.645 -4.324 1.00 0.15 62 VAL A CA 2
ATOM 2339 C C . VAL A 1 62 ? 2.317 -0.059 -4.316 1.00 0.15 62 VAL A C 2
ATOM 2340 O O . VAL A 1 62 ? 1.638 -0.111 -3.289 1.00 0.16 62 VAL A O 2
ATOM 2353 N N . GLY A 1 63 ? 1.935 -0.577 -5.480 1.00 0.18 63 GLY A N 2
ATOM 2354 C CA . GLY A 1 63 ? 0.711 -1.333 -5.598 1.00 0.21 63 GLY A CA 2
ATOM 2355 C C . GLY A 1 63 ? -0.502 -0.439 -5.717 1.00 0.20 63 GLY A C 2
ATOM 2356 O O . GLY A 1 63 ? -1.241 -0.264 -4.754 1.00 0.28 63 GLY A O 2
ATOM 2360 N N . ASN A 1 64 ? -0.702 0.130 -6.897 1.00 0.33 64 ASN A N 2
ATOM 2361 C CA . ASN A 1 64 ? -1.829 1.016 -7.128 1.00 0.40 64 ASN A CA 2
ATOM 2362 C C . ASN A 1 64 ? -3.047 0.208 -7.532 1.00 0.37 64 ASN A C 2
ATOM 2363 O O . ASN A 1 64 ? -3.116 -0.326 -8.643 1.00 0.52 64 ASN A O 2
ATOM 2374 N N . VAL A 1 65 ? -3.998 0.123 -6.629 1.00 0.25 65 VAL A N 2
ATOM 2375 C CA . VAL A 1 65 ? -5.231 -0.608 -6.867 1.00 0.33 65 VAL A CA 2
ATOM 2376 C C . VAL A 1 65 ? -6.427 0.315 -6.693 1.00 0.27 65 VAL A C 2
ATOM 2377 O O . VAL A 1 65 ? -6.631 0.867 -5.618 1.00 0.35 65 VAL A O 2
ATOM 2390 N N . VAL A 1 66 ? -7.211 0.493 -7.743 1.00 0.25 66 VAL A N 2
ATOM 2391 C CA . VAL A 1 66 ? -8.323 1.430 -7.692 1.00 0.23 66 VAL A CA 2
ATOM 2392 C C . VAL A 1 66 ? -9.643 0.714 -7.435 1.00 0.24 66 VAL A C 2
ATOM 2393 O O . VAL A 1 66 ? -10.084 -0.120 -8.226 1.00 0.27 66 VAL A O 2
ATOM 2406 N N . LEU A 1 67 ? -10.255 1.052 -6.314 1.00 0.22 67 LEU A N 2
ATOM 2407 C CA . LEU A 1 67 ? -11.534 0.494 -5.909 1.00 0.23 67 LEU A CA 2
ATOM 2408 C C . LEU A 1 67 ? -12.609 1.562 -6.074 1.00 0.24 67 LEU A C 2
ATOM 2409 O O . LEU A 1 67 ? -12.292 2.727 -6.313 1.00 0.26 67 LEU A O 2
ATOM 2425 N N . ASP A 1 68 ? -13.874 1.183 -5.966 1.00 0.26 68 ASP A N 2
ATOM 2426 C CA . ASP A 1 68 ? -14.933 2.180 -5.858 1.00 0.28 68 ASP A CA 2
ATOM 2427 C C . ASP A 1 68 ? -14.908 2.754 -4.440 1.00 0.28 68 ASP A C 2
ATOM 2428 O O . ASP A 1 68 ? -14.731 2.018 -3.471 1.00 0.30 68 ASP A O 2
ATOM 2437 N N . TYR A 1 69 ? -15.045 4.062 -4.317 1.00 0.28 69 TYR A N 2
ATOM 2438 C CA . TYR A 1 69 ? -14.813 4.726 -3.036 1.00 0.27 69 TYR A CA 2
ATOM 2439 C C . TYR A 1 69 ? -16.007 4.646 -2.102 1.00 0.27 69 TYR A C 2
ATOM 2440 O O . TYR A 1 69 ? -17.119 5.049 -2.450 1.00 0.30 69 TYR A O 2
ATOM 2458 N N . SER A 1 70 ? -15.764 4.117 -0.912 1.00 0.25 70 SER A N 2
ATOM 2459 C CA . SER A 1 70 ? -16.708 4.232 0.184 1.00 0.27 70 SER A CA 2
ATOM 2460 C C . SER A 1 70 ? -15.943 4.373 1.500 1.00 0.29 70 SER A C 2
ATOM 2461 O O . SER A 1 70 ? -15.146 3.504 1.852 1.00 0.28 70 SER A O 2
ATOM 2469 N N . SER A 1 71 ? -16.168 5.480 2.200 1.00 0.36 71 SER A N 2
ATOM 2470 C CA . SER A 1 71 ? -15.517 5.749 3.484 1.00 0.42 71 SER A CA 2
ATOM 2471 C C . SER A 1 71 ? -15.891 4.695 4.524 1.00 0.43 71 SER A C 2
ATOM 2472 O O . SER A 1 71 ? -15.183 4.502 5.512 1.00 0.50 71 SER A O 2
ATOM 2480 N N . ALA A 1 72 ? -17.014 4.022 4.295 1.00 0.39 72 ALA A N 2
ATOM 2481 C CA . ALA A 1 72 ? -17.488 2.985 5.198 1.00 0.43 72 ALA A CA 2
ATOM 2482 C C . ALA A 1 72 ? -17.149 1.591 4.679 1.00 0.40 72 ALA A C 2
ATOM 2483 O O . ALA A 1 72 ? -17.493 0.587 5.304 1.00 0.50 72 ALA A O 2
ATOM 2490 N N . ASN A 1 73 ? -16.475 1.529 3.538 1.00 0.32 73 ASN A N 2
ATOM 2491 C CA . ASN A 1 73 ? -16.094 0.250 2.949 1.00 0.30 73 ASN A CA 2
ATOM 2492 C C . ASN A 1 73 ? -14.855 -0.273 3.643 1.00 0.33 73 ASN A C 2
ATOM 2493 O O . ASN A 1 73 ? -14.064 0.506 4.180 1.00 0.47 73 ASN A O 2
ATOM 2504 N N . ARG A 1 74 ? -14.673 -1.578 3.646 1.00 0.32 74 ARG A N 2
ATOM 2505 C CA . ARG A 1 74 ? -13.476 -2.142 4.226 1.00 0.35 74 ARG A CA 2
ATOM 2506 C C . ARG A 1 74 ? -12.430 -2.320 3.139 1.00 0.27 74 ARG A C 2
ATOM 2507 O O . ARG A 1 74 ? -12.551 -3.183 2.273 1.00 0.32 74 ARG A O 2
ATOM 2528 N N . TYR A 1 75 ? -11.423 -1.473 3.181 1.00 0.19 75 TYR A N 2
ATOM 2529 C CA . TYR A 1 75 ? -10.273 -1.598 2.315 1.00 0.14 75 TYR A CA 2
ATOM 2530 C C . TYR A 1 75 ? -9.028 -1.624 3.160 1.00 0.13 75 TYR A C 2
ATOM 2531 O O . TYR A 1 75 ? -8.751 -0.685 3.899 1.00 0.15 75 TYR A O 2
ATOM 2549 N N . ALA A 1 76 ? -8.309 -2.707 3.071 1.00 0.14 76 ALA A N 2
ATOM 2550 C CA . ALA A 1 76 ? -7.081 -2.872 3.809 1.00 0.13 76 ALA A CA 2
ATOM 2551 C C . ALA A 1 76 ? -5.973 -3.242 2.862 1.00 0.12 76 ALA A C 2
ATOM 2552 O O . ALA A 1 76 ? -6.215 -3.544 1.703 1.00 0.12 76 ALA A O 2
ATOM 2559 N N . ALA A 1 77 ? -4.761 -3.197 3.345 1.00 0.13 77 ALA A N 2
ATOM 2560 C CA . ALA A 1 77 ? -3.619 -3.473 2.518 1.00 0.13 77 ALA A CA 2
ATOM 2561 C C . ALA A 1 77 ? -2.557 -4.163 3.330 1.00 0.14 77 ALA A C 2
ATOM 2562 O O . ALA A 1 77 ? -2.608 -4.148 4.548 1.00 0.16 77 ALA A O 2
ATOM 2569 N N . ARG A 1 78 ? -1.629 -4.789 2.650 1.00 0.14 78 ARG A N 2
ATOM 2570 C CA . ARG A 1 78 ? -0.494 -5.416 3.289 1.00 0.16 78 ARG A CA 2
ATOM 2571 C C . ARG A 1 78 ? 0.680 -5.426 2.334 1.00 0.14 78 ARG A C 2
ATOM 2572 O O . ARG A 1 78 ? 0.615 -6.029 1.262 1.00 0.16 78 ARG A O 2
ATOM 2593 N N . LEU A 1 79 ? 1.743 -4.744 2.694 1.00 0.17 79 LEU A N 2
ATOM 2594 C CA . LEU A 1 79 ? 2.898 -4.708 1.834 1.00 0.15 79 LEU A CA 2
ATOM 2595 C C . LEU A 1 79 ? 4.065 -5.402 2.494 1.00 0.15 79 LEU A C 2
ATOM 2596 O O . LEU A 1 79 ? 4.545 -4.984 3.543 1.00 0.22 79 LEU A O 2
ATOM 2612 N N . ASP A 1 80 ? 4.505 -6.465 1.864 1.00 0.12 80 ASP A N 2
ATOM 2613 C CA . ASP A 1 80 ? 5.691 -7.167 2.282 1.00 0.12 80 ASP A CA 2
ATOM 2614 C C . ASP A 1 80 ? 6.878 -6.636 1.498 1.00 0.11 80 ASP A C 2
ATOM 2615 O O . ASP A 1 80 ? 6.918 -6.748 0.283 1.00 0.15 80 ASP A O 2
ATOM 2624 N N . VAL A 1 81 ? 7.824 -6.016 2.159 1.00 0.09 81 VAL A N 2
ATOM 2625 C CA . VAL A 1 81 ? 9.014 -5.579 1.460 1.00 0.10 81 VAL A CA 2
ATOM 2626 C C . VAL A 1 81 ? 10.154 -6.528 1.771 1.00 0.12 81 VAL A C 2
ATOM 2627 O O . VAL A 1 81 ? 10.689 -6.526 2.875 1.00 0.13 81 VAL A O 2
ATOM 2640 N N . SER A 1 82 ? 10.501 -7.343 0.798 1.00 0.14 82 SER A N 2
ATOM 2641 C CA . SER A 1 82 ? 11.590 -8.285 0.931 1.00 0.17 82 SER A CA 2
ATOM 2642 C C . SER A 1 82 ? 12.633 -8.025 -0.152 1.00 0.20 82 SER A C 2
ATOM 2643 O O . SER A 1 82 ? 12.436 -8.359 -1.325 1.00 0.25 82 SER A O 2
ATOM 2651 N N . PHE A 1 83 ? 13.729 -7.409 0.242 1.00 0.21 83 PHE A N 2
ATOM 2652 C CA . PHE A 1 83 ? 14.770 -7.028 -0.692 1.00 0.24 83 PHE A CA 2
ATOM 2653 C C . PHE A 1 83 ? 16.138 -7.208 -0.050 1.00 0.24 83 PHE A C 2
ATOM 2654 O O . PHE A 1 83 ? 16.631 -6.322 0.651 1.00 0.23 83 PHE A O 2
ATOM 2671 N N . GLY A 1 84 ? 16.731 -8.369 -0.276 1.00 0.30 84 GLY A N 2
ATOM 2672 C CA . GLY A 1 84 ? 18.034 -8.656 0.279 1.00 0.34 84 GLY A CA 2
ATOM 2673 C C . GLY A 1 84 ? 18.013 -8.715 1.790 1.00 0.34 84 GLY A C 2
ATOM 2674 O O . GLY A 1 84 ? 17.530 -9.686 2.376 1.00 0.41 84 GLY A O 2
ATOM 2678 N N . SER A 1 85 ? 18.505 -7.661 2.420 1.00 0.32 85 SER A N 2
ATOM 2679 C CA . SER A 1 85 ? 18.621 -7.617 3.865 1.00 0.36 85 SER A CA 2
ATOM 2680 C C . SER A 1 85 ? 17.334 -7.135 4.530 1.00 0.31 85 SER A C 2
ATOM 2681 O O . SER A 1 85 ? 17.166 -7.263 5.745 1.00 0.35 85 SER A O 2
ATOM 2689 N N . VAL A 1 86 ? 16.422 -6.581 3.748 1.00 0.24 86 VAL A N 2
ATOM 2690 C CA . VAL A 1 86 ? 15.172 -6.091 4.303 1.00 0.20 86 VAL A CA 2
ATOM 2691 C C . VAL A 1 86 ? 14.034 -7.076 4.070 1.00 0.17 86 VAL A C 2
ATOM 2692 O O . VAL A 1 86 ? 13.903 -7.653 2.990 1.00 0.18 86 VAL A O 2
ATOM 2705 N N . THR A 1 87 ? 13.247 -7.302 5.106 1.00 0.17 87 THR A N 2
ATOM 2706 C CA . THR A 1 87 ? 11.980 -7.990 4.967 1.00 0.17 87 THR A CA 2
ATOM 2707 C C . THR A 1 87 ? 11.018 -7.472 6.029 1.00 0.15 87 THR A C 2
ATOM 2708 O O . THR A 1 87 ? 11.249 -7.633 7.228 1.00 0.18 87 THR A O 2
ATOM 2719 N N . ILE A 1 88 ? 9.938 -6.860 5.574 1.00 0.12 88 ILE A N 2
ATOM 2720 C CA . ILE A 1 88 ? 8.995 -6.167 6.450 1.00 0.11 88 ILE A CA 2
ATOM 2721 C C . ILE A 1 88 ? 7.590 -6.283 5.894 1.00 0.10 88 ILE A C 2
ATOM 2722 O O . ILE A 1 88 ? 7.411 -6.731 4.762 1.00 0.11 88 ILE A O 2
ATOM 2738 N N . GLN A 1 89 ? 6.601 -5.918 6.687 1.00 0.11 89 GLN A N 2
ATOM 2739 C CA . GLN A 1 89 ? 5.225 -5.905 6.220 1.00 0.14 89 GLN A CA 2
ATOM 2740 C C . GLN A 1 89 ? 4.409 -4.850 6.974 1.00 0.14 89 GLN A C 2
ATOM 2741 O O . GLN A 1 89 ? 4.670 -4.569 8.142 1.00 0.20 89 GLN A O 2
ATOM 2755 N N . CYS A 1 90 ? 3.438 -4.269 6.295 1.00 0.20 90 CYS A N 2
ATOM 2756 C CA . CYS A 1 90 ? 2.523 -3.305 6.904 1.00 0.21 90 CYS A CA 2
ATOM 2757 C C . CYS A 1 90 ? 1.110 -3.578 6.431 1.00 0.23 90 CYS A C 2
ATOM 2758 O O . CYS A 1 90 ? 0.922 -4.192 5.387 1.00 0.31 90 CYS A O 2
ATOM 2765 N N . ASN A 1 91 ? 0.122 -3.121 7.184 1.00 0.19 91 ASN A N 2
ATOM 2766 C CA . ASN A 1 91 ? -1.271 -3.400 6.847 1.00 0.18 91 ASN A CA 2
ATOM 2767 C C . ASN A 1 91 ? -2.152 -2.170 7.045 1.00 0.16 91 ASN A C 2
ATOM 2768 O O . ASN A 1 91 ? -2.070 -1.484 8.065 1.00 0.18 91 ASN A O 2
ATOM 2779 N N . LEU A 1 92 ? -2.983 -1.888 6.042 1.00 0.14 92 LEU A N 2
ATOM 2780 C CA . LEU A 1 92 ? -3.845 -0.710 6.060 1.00 0.13 92 LEU A CA 2
ATOM 2781 C C . LEU A 1 92 ? -5.027 -0.896 7.008 1.00 0.14 92 LEU A C 2
ATOM 2782 O O . LEU A 1 92 ? -5.620 -1.975 7.077 1.00 0.17 92 LEU A O 2
ATOM 2798 N N . ASP A 1 93 ? -5.346 0.160 7.742 1.00 0.17 93 ASP A N 2
ATOM 2799 C CA . ASP A 1 93 ? -6.561 0.213 8.542 1.00 0.19 93 ASP A CA 2
ATOM 2800 C C . ASP A 1 93 ? -7.702 0.763 7.693 1.00 0.17 93 ASP A C 2
ATOM 2801 O O . ASP A 1 93 ? -7.692 1.933 7.333 1.00 0.18 93 ASP A O 2
ATOM 2810 N N . PRO A 1 94 ? -8.693 -0.072 7.341 1.00 0.18 94 PRO A N 2
ATOM 2811 C CA . PRO A 1 94 ? -9.796 0.331 6.453 1.00 0.19 94 PRO A CA 2
ATOM 2812 C C . PRO A 1 94 ? -10.546 1.563 6.947 1.00 0.23 94 PRO A C 2
ATOM 2813 O O . PRO A 1 94 ? -11.160 2.289 6.167 1.00 0.27 94 PRO A O 2
ATOM 2824 N N . GLU A 1 95 ? -10.488 1.788 8.246 1.00 0.26 95 GLU A N 2
ATOM 2825 C CA . GLU A 1 95 ? -11.140 2.904 8.882 1.00 0.34 95 GLU A CA 2
ATOM 2826 C C . GLU A 1 95 ? -10.325 4.175 8.759 1.00 0.32 95 GLU A C 2
ATOM 2827 O O . GLU A 1 95 ? -10.603 5.156 9.438 1.00 0.46 95 GLU A O 2
ATOM 2839 N N . THR A 1 96 ? -9.262 4.123 7.970 1.00 0.23 96 THR A N 2
ATOM 2840 C CA . THR A 1 96 ? -8.538 5.320 7.596 1.00 0.24 96 THR A CA 2
ATOM 2841 C C . THR A 1 96 ? -9.009 5.833 6.228 1.00 0.23 96 THR A C 2
ATOM 2842 O O . THR A 1 96 ? -8.766 6.984 5.869 1.00 0.30 96 THR A O 2
ATOM 2853 N N . VAL A 1 97 ? -9.689 4.961 5.473 1.00 0.20 97 VAL A N 2
ATOM 2854 C CA . VAL A 1 97 ? -10.255 5.316 4.153 1.00 0.23 97 VAL A CA 2
ATOM 2855 C C . VAL A 1 97 ? -11.436 6.291 4.266 1.00 0.29 97 VAL A C 2
ATOM 2856 O O . VAL A 1 97 ? -12.584 5.952 3.989 1.00 0.64 97 VAL A O 2
ATOM 2869 N N . LYS A 1 98 ? -11.146 7.490 4.715 1.00 0.29 98 LYS A N 2
ATOM 2870 C CA . LYS A 1 98 ? -12.077 8.600 4.623 1.00 0.38 98 LYS A CA 2
ATOM 2871 C C . LYS A 1 98 ? -11.392 9.758 3.929 1.00 0.40 98 LYS A C 2
ATOM 2872 O O . LYS A 1 98 ? -10.837 10.647 4.583 1.00 0.47 98 LYS A O 2
ATOM 2891 N N . LEU A 1 99 ? -11.405 9.704 2.597 1.00 0.47 99 LEU A N 2
ATOM 2892 C CA . LEU A 1 99 ? -10.913 10.790 1.751 1.00 0.58 99 LEU A CA 2
ATOM 2893 C C . LEU A 1 99 ? -9.384 10.830 1.689 1.00 0.73 99 LEU A C 2
ATOM 2894 O O . LEU A 1 99 ? -8.801 10.726 0.609 1.00 1.33 99 LEU A O 2
ATOM 2910 N N . GLU A 1 100 ? -8.738 10.977 2.832 1.00 1.05 100 GLU A N 2
ATOM 2911 C CA . GLU A 1 100 ? -7.282 10.984 2.889 1.00 1.25 100 GLU A CA 2
ATOM 2912 C C . GLU A 1 100 ? -6.784 10.008 3.941 1.00 2.09 100 GLU A C 2
ATOM 2913 O O . GLU A 1 100 ? -7.570 9.487 4.733 1.00 2.87 100 GLU A O 2
ATOM 2925 N N . HIS A 1 101 ? -5.485 9.757 3.946 1.00 2.68 101 HIS A N 2
ATOM 2926 C CA . HIS A 1 101 ? -4.884 8.875 4.932 1.00 3.89 101 HIS A CA 2
ATOM 2927 C C . HIS A 1 101 ? -4.168 9.699 5.994 1.00 4.59 101 HIS A C 2
ATOM 2928 O O . HIS A 1 101 ? -4.753 9.912 7.078 1.00 5.06 101 HIS A O 2
ATOM 2943 N N . MET A 1 1 ? 17.902 -1.578 3.119 1.00 1.09 1 MET A N 3
ATOM 2944 C CA . MET A 1 1 ? 17.068 -0.974 4.183 1.00 0.39 1 MET A CA 3
ATOM 2945 C C . MET A 1 1 ? 15.852 -0.264 3.597 1.00 0.30 1 MET A C 3
ATOM 2946 O O . MET A 1 1 ? 15.905 0.929 3.286 1.00 0.45 1 MET A O 3
ATOM 2962 N N . VAL A 1 2 ? 14.756 -0.996 3.451 1.00 0.15 2 VAL A N 3
ATOM 2963 C CA . VAL A 1 2 ? 13.505 -0.407 2.992 1.00 0.10 2 VAL A CA 3
ATOM 2964 C C . VAL A 1 2 ? 12.504 -0.351 4.154 1.00 0.09 2 VAL A C 3
ATOM 2965 O O . VAL A 1 2 ? 12.593 -1.135 5.101 1.00 0.12 2 VAL A O 3
ATOM 2978 N N . GLN A 1 3 ? 11.579 0.593 4.077 1.00 0.09 3 GLN A N 3
ATOM 2979 C CA . GLN A 1 3 ? 10.569 0.819 5.092 1.00 0.10 3 GLN A CA 3
ATOM 2980 C C . GLN A 1 3 ? 9.204 0.710 4.434 1.00 0.11 3 GLN A C 3
ATOM 2981 O O . GLN A 1 3 ? 9.119 0.710 3.208 1.00 0.17 3 GLN A O 3
ATOM 2995 N N . CYS A 1 4 ? 8.137 0.624 5.211 1.00 0.12 4 CYS A N 3
ATOM 2996 C CA . CYS A 1 4 ? 6.827 0.484 4.609 1.00 0.13 4 CYS A CA 3
ATOM 2997 C C . CYS A 1 4 ? 5.719 1.043 5.492 1.00 0.17 4 CYS A C 3
ATOM 2998 O O . CYS A 1 4 ? 5.835 1.111 6.718 1.00 0.29 4 CYS A O 3
ATOM 3005 N N . GLU A 1 5 ? 4.671 1.481 4.822 1.00 0.14 5 GLU A N 3
ATOM 3006 C CA . GLU A 1 5 ? 3.440 1.942 5.429 1.00 0.16 5 GLU A CA 3
ATOM 3007 C C . GLU A 1 5 ? 2.331 1.776 4.400 1.00 0.15 5 GLU A C 3
ATOM 3008 O O . GLU A 1 5 ? 2.602 1.379 3.269 1.00 0.17 5 GLU A O 3
ATOM 3020 N N . VAL A 1 6 ? 1.098 2.046 4.767 1.00 0.17 6 VAL A N 3
ATOM 3021 C CA . VAL A 1 6 ? -0.014 1.777 3.889 1.00 0.18 6 VAL A CA 3
ATOM 3022 C C . VAL A 1 6 ? -0.944 2.965 3.784 1.00 0.21 6 VAL A C 3
ATOM 3023 O O . VAL A 1 6 ? -1.226 3.651 4.769 1.00 0.33 6 VAL A O 3
ATOM 3036 N N . GLU A 1 7 ? -1.405 3.196 2.573 1.00 0.16 7 GLU A N 3
ATOM 3037 C CA . GLU A 1 7 ? -2.222 4.355 2.264 1.00 0.16 7 GLU A CA 3
ATOM 3038 C C . GLU A 1 7 ? -3.436 3.990 1.438 1.00 0.16 7 GLU A C 3
ATOM 3039 O O . GLU A 1 7 ? -3.476 2.956 0.771 1.00 0.28 7 GLU A O 3
ATOM 3051 N N . ALA A 1 8 ? -4.415 4.866 1.493 1.00 0.14 8 ALA A N 3
ATOM 3052 C CA . ALA A 1 8 ? -5.567 4.805 0.627 1.00 0.12 8 ALA A CA 3
ATOM 3053 C C . ALA A 1 8 ? -5.840 6.216 0.107 1.00 0.15 8 ALA A C 3
ATOM 3054 O O . ALA A 1 8 ? -5.979 7.149 0.894 1.00 0.17 8 ALA A O 3
ATOM 3061 N N . ALA A 1 9 ? -5.898 6.381 -1.201 1.00 0.16 9 ALA A N 3
ATOM 3062 C CA . ALA A 1 9 ? -6.047 7.702 -1.792 1.00 0.19 9 ALA A CA 3
ATOM 3063 C C . ALA A 1 9 ? -7.427 7.868 -2.406 1.00 0.19 9 ALA A C 3
ATOM 3064 O O . ALA A 1 9 ? -7.710 7.339 -3.478 1.00 0.20 9 ALA A O 3
ATOM 3071 N N . VAL A 1 10 ? -8.280 8.614 -1.733 1.00 0.22 10 VAL A N 3
ATOM 3072 C CA . VAL A 1 10 ? -9.647 8.778 -2.181 1.00 0.23 10 VAL A CA 3
ATOM 3073 C C . VAL A 1 10 ? -9.769 9.907 -3.191 1.00 0.27 10 VAL A C 3
ATOM 3074 O O . VAL A 1 10 ? -9.268 11.012 -2.979 1.00 0.33 10 VAL A O 3
ATOM 3087 N N . SER A 1 11 ? -10.438 9.610 -4.285 1.00 0.29 11 SER A N 3
ATOM 3088 C CA . SER A 1 11 ? -10.721 10.581 -5.318 1.00 0.36 11 SER A CA 3
ATOM 3089 C C . SER A 1 11 ? -12.233 10.744 -5.447 1.00 0.45 11 SER A C 3
ATOM 3090 O O . SER A 1 11 ? -12.988 10.078 -4.738 1.00 0.63 11 SER A O 3
ATOM 3098 N N . GLY A 1 12 ? -12.673 11.634 -6.326 1.00 0.45 12 GLY A N 3
ATOM 3099 C CA . GLY A 1 12 ? -14.098 11.835 -6.530 1.00 0.54 12 GLY A CA 3
ATOM 3100 C C . GLY A 1 12 ? -14.807 10.582 -7.019 1.00 0.49 12 GLY A C 3
ATOM 3101 O O . GLY A 1 12 ? -14.781 10.273 -8.211 1.00 0.61 12 GLY A O 3
ATOM 3105 N N . GLY A 1 13 ? -15.405 9.843 -6.090 1.00 0.45 13 GLY A N 3
ATOM 3106 C CA . GLY A 1 13 ? -16.190 8.675 -6.444 1.00 0.48 13 GLY A CA 3
ATOM 3107 C C . GLY A 1 13 ? -15.389 7.383 -6.425 1.00 0.41 13 GLY A C 3
ATOM 3108 O O . GLY A 1 13 ? -15.955 6.289 -6.416 1.00 0.45 13 GLY A O 3
ATOM 3112 N N . HIS A 1 14 ? -14.069 7.500 -6.405 1.00 0.34 14 HIS A N 3
ATOM 3113 C CA . HIS A 1 14 ? -13.195 6.331 -6.464 1.00 0.31 14 HIS A CA 3
ATOM 3114 C C . HIS A 1 14 ? -12.131 6.414 -5.381 1.00 0.30 14 HIS A C 3
ATOM 3115 O O . HIS A 1 14 ? -11.895 7.477 -4.826 1.00 0.43 14 HIS A O 3
ATOM 3130 N N . VAL A 1 15 ? -11.501 5.295 -5.075 1.00 0.23 15 VAL A N 3
ATOM 3131 C CA . VAL A 1 15 ? -10.424 5.281 -4.102 1.00 0.20 15 VAL A CA 3
ATOM 3132 C C . VAL A 1 15 ? -9.248 4.454 -4.618 1.00 0.18 15 VAL A C 3
ATOM 3133 O O . VAL A 1 15 ? -9.375 3.267 -4.894 1.00 0.17 15 VAL A O 3
ATOM 3146 N N . THR A 1 16 ? -8.112 5.103 -4.772 1.00 0.17 16 THR A N 3
ATOM 3147 C CA . THR A 1 16 ? -6.906 4.447 -5.238 1.00 0.16 16 THR A CA 3
ATOM 3148 C C . THR A 1 16 ? -6.052 4.052 -4.047 1.00 0.14 16 THR A C 3
ATOM 3149 O O . THR A 1 16 ? -5.603 4.901 -3.294 1.00 0.15 16 THR A O 3
ATOM 3160 N N . LEU A 1 17 ? -5.823 2.773 -3.878 1.00 0.12 17 LEU A N 3
ATOM 3161 C CA . LEU A 1 17 ? -5.141 2.297 -2.699 1.00 0.10 17 LEU A CA 3
ATOM 3162 C C . LEU A 1 17 ? -3.757 1.775 -3.051 1.00 0.13 17 LEU A C 3
ATOM 3163 O O . LEU A 1 17 ? -3.588 1.095 -4.061 1.00 0.17 17 LEU A O 3
ATOM 3179 N N . GLN A 1 18 ? -2.772 2.136 -2.237 1.00 0.15 18 GLN A N 3
ATOM 3180 C CA . GLN A 1 18 ? -1.394 1.719 -2.443 1.00 0.19 18 GLN A CA 3
ATOM 3181 C C . GLN A 1 18 ? -0.577 1.950 -1.171 1.00 0.24 18 GLN A C 3
ATOM 3182 O O . GLN A 1 18 ? -0.846 2.882 -0.416 1.00 0.51 18 GLN A O 3
ATOM 3196 N N . GLY A 1 19 ? 0.416 1.102 -0.935 1.00 0.17 19 GLY A N 3
ATOM 3197 C CA . GLY A 1 19 ? 1.205 1.199 0.284 1.00 0.18 19 GLY A CA 3
ATOM 3198 C C . GLY A 1 19 ? 2.499 1.959 0.073 1.00 0.18 19 GLY A C 3
ATOM 3199 O O . GLY A 1 19 ? 3.190 1.738 -0.911 1.00 0.19 19 GLY A O 3
ATOM 3203 N N . VAL A 1 20 ? 2.842 2.841 1.000 1.00 0.17 20 VAL A N 3
ATOM 3204 C CA . VAL A 1 20 ? 4.035 3.664 0.853 1.00 0.18 20 VAL A CA 3
ATOM 3205 C C . VAL A 1 20 ? 5.255 2.981 1.432 1.00 0.21 20 VAL A C 3
ATOM 3206 O O . VAL A 1 20 ? 5.275 2.549 2.572 1.00 0.45 20 VAL A O 3
ATOM 3219 N N . ILE A 1 21 ? 6.259 2.873 0.609 1.00 0.13 21 ILE A N 3
ATOM 3220 C CA . ILE A 1 21 ? 7.535 2.339 0.999 1.00 0.11 21 ILE A CA 3
ATOM 3221 C C . ILE A 1 21 ? 8.553 3.454 1.089 1.00 0.13 21 ILE A C 3
ATOM 3222 O O . ILE A 1 21 ? 8.981 3.996 0.078 1.00 0.14 21 ILE A O 3
ATOM 3238 N N . THR A 1 22 ? 8.917 3.841 2.282 1.00 0.13 22 THR A N 3
ATOM 3239 C CA . THR A 1 22 ? 10.046 4.719 2.412 1.00 0.14 22 THR A CA 3
ATOM 3240 C C . THR A 1 22 ? 11.277 3.874 2.276 1.00 0.14 22 THR A C 3
ATOM 3241 O O . THR A 1 22 ? 11.372 2.822 2.872 1.00 0.18 22 THR A O 3
ATOM 3252 N N . ALA A 1 23 ? 12.206 4.295 1.482 1.00 0.12 23 ALA A N 3
ATOM 3253 C CA . ALA A 1 23 ? 13.385 3.505 1.293 1.00 0.12 23 ALA A CA 3
ATOM 3254 C C . ALA A 1 23 ? 14.585 4.318 1.671 1.00 0.14 23 ALA A C 3
ATOM 3255 O O . ALA A 1 23 ? 14.791 5.383 1.138 1.00 0.16 23 ALA A O 3
ATOM 3262 N N . VAL A 1 24 ? 15.357 3.839 2.617 1.00 0.16 24 VAL A N 3
ATOM 3263 C CA . VAL A 1 24 ? 16.475 4.616 3.126 1.00 0.18 24 VAL A CA 3
ATOM 3264 C C . VAL A 1 24 ? 17.656 4.657 2.140 1.00 0.20 24 VAL A C 3
ATOM 3265 O O . VAL A 1 24 ? 18.656 5.332 2.380 1.00 0.25 24 VAL A O 3
ATOM 3278 N N . ARG A 1 25 ? 17.552 3.965 1.013 1.00 0.21 25 ARG A N 3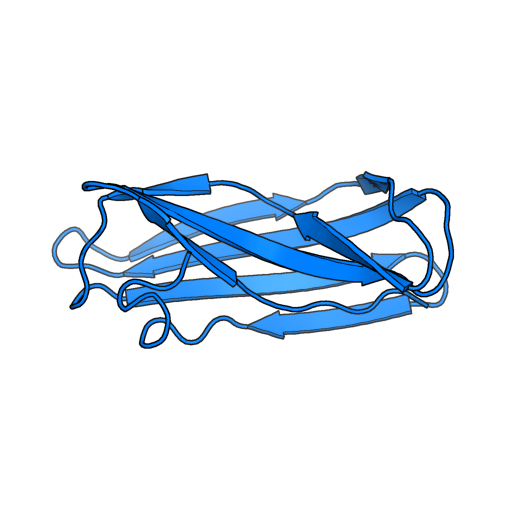
ATOM 3279 C CA . ARG A 1 25 ? 18.651 3.965 0.061 1.00 0.24 25 ARG A CA 3
ATOM 3280 C C . ARG A 1 25 ? 18.180 4.168 -1.378 1.00 0.23 25 ARG A C 3
ATOM 3281 O O . ARG A 1 25 ? 17.172 3.603 -1.801 1.00 0.26 25 ARG A O 3
ATOM 3302 N N . ASP A 1 26 ? 18.920 5.000 -2.115 1.00 0.23 26 ASP A N 3
ATOM 3303 C CA . ASP A 1 26 ? 18.611 5.299 -3.509 1.00 0.25 26 ASP A CA 3
ATOM 3304 C C . ASP A 1 26 ? 18.916 4.101 -4.391 1.00 0.24 26 ASP A C 3
ATOM 3305 O O . ASP A 1 26 ? 19.947 3.446 -4.225 1.00 0.32 26 ASP A O 3
ATOM 3314 N N . GLY A 1 27 ? 18.028 3.819 -5.322 1.00 0.24 27 GLY A N 3
ATOM 3315 C CA . GLY A 1 27 ? 18.236 2.728 -6.241 1.00 0.26 27 GLY A CA 3
ATOM 3316 C C . GLY A 1 27 ? 16.942 2.022 -6.547 1.00 0.21 27 GLY A C 3
ATOM 3317 O O . GLY A 1 27 ? 15.947 2.662 -6.880 1.00 0.23 27 GLY A O 3
ATOM 3321 N N . ALA A 1 28 ? 16.944 0.712 -6.417 1.00 0.19 28 ALA A N 3
ATOM 3322 C CA . ALA A 1 28 ? 15.747 -0.078 -6.637 1.00 0.18 28 ALA A CA 3
ATOM 3323 C C . ALA A 1 28 ? 15.655 -1.187 -5.602 1.00 0.24 28 ALA A C 3
ATOM 3324 O O . ALA A 1 28 ? 16.661 -1.573 -5.005 1.00 0.45 28 ALA A O 3
ATOM 3331 N N . GLY A 1 29 ? 14.452 -1.685 -5.383 1.00 0.15 29 GLY A N 3
ATOM 3332 C CA . GLY A 1 29 ? 14.247 -2.754 -4.442 1.00 0.19 29 GLY A CA 3
ATOM 3333 C C . GLY A 1 29 ? 13.046 -3.575 -4.828 1.00 0.17 29 GLY A C 3
ATOM 3334 O O . GLY A 1 29 ? 12.347 -3.238 -5.783 1.00 0.21 29 GLY A O 3
ATOM 3338 N N . SER A 1 30 ? 12.787 -4.632 -4.093 1.00 0.15 30 SER A N 3
ATOM 3339 C CA . SER A 1 30 ? 11.668 -5.497 -4.413 1.00 0.15 30 SER A CA 3
ATOM 3340 C C . SER A 1 30 ? 10.727 -5.619 -3.225 1.00 0.13 30 SER A C 3
ATOM 3341 O O . SER A 1 30 ? 11.161 -5.760 -2.081 1.00 0.14 30 SER A O 3
ATOM 3349 N N . TYR A 1 31 ? 9.439 -5.555 -3.514 1.00 0.13 31 TYR A N 3
ATOM 3350 C CA . TYR A 1 31 ? 8.410 -5.544 -2.490 1.00 0.11 31 TYR A CA 3
ATOM 3351 C C . TYR A 1 31 ? 7.073 -6.030 -3.059 1.00 0.13 31 TYR A C 3
ATOM 3352 O O . TYR A 1 31 ? 6.822 -5.925 -4.262 1.00 0.18 31 TYR A O 3
ATOM 3370 N N . LYS A 1 32 ? 6.234 -6.567 -2.185 1.00 0.13 32 LYS A N 3
ATOM 3371 C CA . LYS A 1 32 ? 4.971 -7.195 -2.574 1.00 0.14 32 LYS A CA 3
ATOM 3372 C C . LYS A 1 32 ? 3.790 -6.539 -1.869 1.00 0.14 32 LYS A C 3
ATOM 3373 O O . LYS A 1 32 ? 3.637 -6.667 -0.653 1.00 0.13 32 LYS A O 3
ATOM 3392 N N . LEU A 1 33 ? 2.951 -5.850 -2.623 1.00 0.17 33 LEU A N 3
ATOM 3393 C CA . LEU A 1 33 ? 1.783 -5.207 -2.046 1.00 0.17 33 LEU A CA 3
ATOM 3394 C C . LEU A 1 33 ? 0.519 -5.986 -2.387 1.00 0.19 33 LEU A C 3
ATOM 3395 O O . LEU A 1 33 ? 0.246 -6.294 -3.548 1.00 0.27 33 LEU A O 3
ATOM 3411 N N . ALA A 1 34 ? -0.243 -6.300 -1.358 1.00 0.16 34 ALA A N 3
ATOM 3412 C CA . ALA A 1 34 ? -1.544 -6.928 -1.525 1.00 0.19 34 ALA A CA 3
ATOM 3413 C C . ALA A 1 34 ? -2.626 -6.060 -0.888 1.00 0.18 34 ALA A C 3
ATOM 3414 O O . ALA A 1 34 ? -2.392 -5.426 0.139 1.00 0.25 34 ALA A O 3
ATOM 3421 N N . VAL A 1 35 ? -3.795 -6.010 -1.513 1.00 0.16 35 VAL A N 3
ATOM 3422 C CA . VAL A 1 35 ? -4.902 -5.200 -1.017 1.00 0.14 35 VAL A CA 3
ATOM 3423 C C . VAL A 1 35 ? -6.122 -6.080 -0.769 1.00 0.16 35 VAL A C 3
ATOM 3424 O O . VAL A 1 35 ? -6.374 -7.039 -1.498 1.00 0.23 35 VAL A O 3
ATOM 3437 N N . ASP A 1 36 ? -6.860 -5.757 0.273 1.00 0.19 36 ASP A N 3
ATOM 3438 C CA . ASP A 1 36 ? -8.059 -6.489 0.631 1.00 0.24 36 ASP A CA 3
ATOM 3439 C C . ASP A 1 36 ? -9.264 -5.567 0.571 1.00 0.25 36 ASP A C 3
ATOM 3440 O O . ASP A 1 36 ? -9.185 -4.407 0.972 1.00 0.31 36 ASP A O 3
ATOM 3449 N N . LYS A 1 37 ? -10.368 -6.074 0.060 1.00 0.28 37 LYS A N 3
ATOM 3450 C CA . LYS A 1 37 ? -11.568 -5.289 -0.076 1.00 0.33 37 LYS A CA 3
ATOM 3451 C C . LYS A 1 37 ? -12.787 -6.093 0.369 1.00 0.46 37 LYS A C 3
ATOM 3452 O O . LYS A 1 37 ? -12.887 -7.290 0.094 1.00 0.63 37 LYS A O 3
ATOM 3471 N N . ALA A 1 38 ? -13.688 -5.438 1.088 1.00 0.41 38 ALA A N 3
ATOM 3472 C CA . ALA A 1 38 ? -14.912 -6.069 1.558 1.00 0.52 38 ALA A CA 3
ATOM 3473 C C . ALA A 1 38 ? -16.036 -5.048 1.667 1.00 0.47 38 ALA A C 3
ATOM 3474 O O . ALA A 1 38 ? -15.969 -4.120 2.477 1.00 0.43 38 ALA A O 3
ATOM 3481 N N . GLY A 1 39 ? -17.063 -5.218 0.852 1.00 0.57 39 GLY A N 3
ATOM 3482 C CA . GLY A 1 39 ? -18.160 -4.276 0.839 1.00 0.60 39 GLY A CA 3
ATOM 3483 C C . GLY A 1 39 ? -19.480 -4.936 0.515 1.00 0.81 39 GLY A C 3
ATOM 3484 O O . GLY A 1 39 ? -19.612 -6.157 0.620 1.00 0.96 39 GLY A O 3
ATOM 3488 N N . ALA A 1 40 ? -20.457 -4.129 0.120 1.00 0.90 40 ALA A N 3
ATOM 3489 C CA . ALA A 1 40 ? -21.784 -4.627 -0.230 1.00 1.14 40 ALA A CA 3
ATOM 3490 C C . ALA A 1 40 ? -21.738 -5.530 -1.460 1.00 1.33 40 ALA A C 3
ATOM 3491 O O . ALA A 1 40 ? -22.650 -6.322 -1.698 1.00 1.57 40 ALA A O 3
ATOM 3498 N N . ALA A 1 41 ? -20.672 -5.408 -2.241 1.00 1.28 41 ALA A N 3
ATOM 3499 C CA . ALA A 1 41 ? -20.477 -6.256 -3.410 1.00 1.49 41 ALA A CA 3
ATOM 3500 C C . ALA A 1 41 ? -19.704 -7.522 -3.041 1.00 1.45 41 ALA A C 3
ATOM 3501 O O . ALA A 1 41 ? -19.228 -8.253 -3.914 1.00 1.72 41 ALA A O 3
ATOM 3508 N N . GLY A 1 42 ? -19.580 -7.770 -1.744 1.00 1.19 42 GLY A N 3
ATOM 3509 C CA . GLY A 1 42 ? -18.883 -8.947 -1.273 1.00 1.21 42 GLY A CA 3
ATOM 3510 C C . GLY A 1 42 ? -17.430 -8.661 -0.971 1.00 1.01 42 GLY A C 3
ATOM 3511 O O . GLY A 1 42 ? -17.014 -7.500 -0.930 1.00 0.86 42 GLY A O 3
ATOM 3515 N N . THR A 1 43 ? -16.660 -9.711 -0.754 1.00 1.03 43 THR A N 3
ATOM 3516 C CA . THR A 1 43 ? -15.245 -9.571 -0.487 1.00 0.88 43 THR A CA 3
ATOM 3517 C C . THR A 1 43 ? -14.438 -9.769 -1.767 1.00 0.82 43 THR A C 3
ATOM 3518 O O . THR A 1 43 ? -14.892 -10.430 -2.706 1.00 0.92 43 THR A O 3
ATOM 3529 N N . SER A 1 44 ? -13.262 -9.167 -1.819 1.00 0.73 44 SER A N 3
ATOM 3530 C CA . SER A 1 44 ? -12.398 -9.253 -2.984 1.00 0.69 44 SER A CA 3
ATOM 3531 C C . SER A 1 44 ? -10.933 -9.167 -2.559 1.00 0.59 44 SER A C 3
ATOM 3532 O O . SER A 1 44 ? -10.610 -8.519 -1.560 1.00 0.60 44 SER A O 3
ATOM 3540 N N . ARG A 1 45 ? -10.053 -9.823 -3.306 1.00 0.63 45 ARG A N 3
ATOM 3541 C CA . ARG A 1 45 ? -8.635 -9.832 -2.975 1.00 0.60 45 ARG A CA 3
ATOM 3542 C C . ARG A 1 45 ? -7.795 -9.336 -4.144 1.00 0.51 45 ARG A C 3
ATOM 3543 O O . ARG A 1 45 ? -8.004 -9.733 -5.291 1.00 0.65 45 ARG A O 3
ATOM 3564 N N . ILE A 1 46 ? -6.858 -8.451 -3.842 1.00 0.38 46 ILE A N 3
ATOM 3565 C CA . ILE A 1 46 ? -5.912 -7.952 -4.825 1.00 0.33 46 ILE A CA 3
ATOM 3566 C C . ILE A 1 46 ? -4.495 -8.238 -4.339 1.00 0.30 46 ILE A C 3
ATOM 3567 O O . ILE A 1 46 ? -4.193 -8.028 -3.168 1.00 0.34 46 ILE A O 3
ATOM 3583 N N . LYS A 1 47 ? -3.634 -8.744 -5.203 1.00 0.31 47 LYS A N 3
ATOM 3584 C CA . LYS A 1 47 ? -2.269 -9.035 -4.800 1.00 0.38 47 LYS A CA 3
ATOM 3585 C C . LYS A 1 47 ? -1.298 -8.814 -5.949 1.00 0.41 47 LYS A C 3
ATOM 3586 O O . LYS A 1 47 ? -1.480 -9.352 -7.039 1.00 0.51 47 LYS A O 3
ATOM 3605 N N . GLN A 1 48 ? -0.275 -8.011 -5.698 1.00 0.40 48 GLN A N 3
ATOM 3606 C CA . GLN A 1 48 ? 0.779 -7.774 -6.671 1.00 0.47 48 GLN A CA 3
ATOM 3607 C C . GLN A 1 48 ? 2.134 -8.001 -6.015 1.00 0.50 48 GLN A C 3
ATOM 3608 O O . GLN A 1 48 ? 2.224 -8.125 -4.792 1.00 0.78 48 GLN A O 3
ATOM 3622 N N . ALA A 1 49 ? 3.180 -8.068 -6.825 1.00 0.32 49 ALA A N 3
ATOM 3623 C CA . ALA A 1 49 ? 4.534 -8.239 -6.321 1.00 0.31 49 ALA A CA 3
ATOM 3624 C C . ALA A 1 49 ? 5.546 -7.989 -7.425 1.00 0.31 49 ALA A C 3
ATOM 3625 O O . ALA A 1 49 ? 5.275 -8.257 -8.598 1.00 0.39 49 ALA A O 3
ATOM 3632 N N . GLY A 1 50 ? 6.704 -7.473 -7.052 1.00 0.25 50 GLY A N 3
ATOM 3633 C CA . GLY A 1 50 ? 7.745 -7.216 -8.021 1.00 0.26 50 GLY A CA 3
ATOM 3634 C C . GLY A 1 50 ? 8.833 -6.333 -7.467 1.00 0.23 50 GLY A C 3
ATOM 3635 O O . GLY A 1 50 ? 9.134 -6.382 -6.271 1.00 0.25 50 GLY A O 3
ATOM 3639 N N . ALA A 1 51 ? 9.417 -5.522 -8.329 1.00 0.23 51 ALA A N 3
ATOM 3640 C CA . ALA A 1 51 ? 10.494 -4.639 -7.936 1.00 0.21 51 ALA A CA 3
ATOM 3641 C C . ALA A 1 51 ? 10.344 -3.290 -8.616 1.00 0.23 51 ALA A C 3
ATOM 3642 O O . ALA A 1 51 ? 10.003 -3.215 -9.797 1.00 0.38 51 ALA A O 3
ATOM 3649 N N . PHE A 1 52 ? 10.615 -2.236 -7.876 1.00 0.15 52 PHE A N 3
ATOM 3650 C CA . PHE A 1 52 ? 10.461 -0.886 -8.377 1.00 0.16 52 PHE A CA 3
ATOM 3651 C C . PHE A 1 52 ? 11.625 -0.033 -7.870 1.00 0.14 52 PHE A C 3
ATOM 3652 O O . PHE A 1 52 ? 12.468 -0.521 -7.114 1.00 0.16 52 PHE A O 3
ATOM 3669 N N . THR A 1 53 ? 11.688 1.216 -8.292 1.00 0.15 53 THR A N 3
ATOM 3670 C CA . THR A 1 53 ? 12.769 2.096 -7.895 1.00 0.16 53 THR A CA 3
ATOM 3671 C C . THR A 1 53 ? 12.447 2.807 -6.593 1.00 0.16 53 THR A C 3
ATOM 3672 O O . THR A 1 53 ? 11.312 3.232 -6.369 1.00 0.27 53 THR A O 3
ATOM 3683 N N . ALA A 1 54 ? 13.448 2.944 -5.742 1.00 0.13 54 ALA A N 3
ATOM 3684 C CA . ALA A 1 54 ? 13.259 3.558 -4.447 1.00 0.13 54 ALA A CA 3
ATOM 3685 C C . ALA A 1 54 ? 14.398 4.519 -4.131 1.00 0.14 54 ALA A C 3
ATOM 3686 O O . ALA A 1 54 ? 15.567 4.182 -4.290 1.00 0.23 54 ALA A O 3
ATOM 3693 N N . ILE A 1 55 ? 14.042 5.723 -3.710 1.00 0.17 55 ILE A N 3
ATOM 3694 C CA . ILE A 1 55 ? 15.016 6.747 -3.362 1.00 0.18 55 ILE A CA 3
ATOM 3695 C C . ILE A 1 55 ? 15.207 6.800 -1.864 1.00 0.16 55 ILE A C 3
ATOM 3696 O O . ILE A 1 55 ? 14.263 6.581 -1.109 1.00 0.14 55 ILE A O 3
ATOM 3712 N N . ALA A 1 56 ? 16.430 7.082 -1.449 1.00 0.17 56 ALA A N 3
ATOM 3713 C CA . ALA A 1 56 ? 16.772 7.101 -0.032 1.00 0.18 56 ALA A CA 3
ATOM 3714 C C . ALA A 1 56 ? 16.018 8.193 0.704 1.00 0.17 56 ALA A C 3
ATOM 3715 O O . ALA A 1 56 ? 16.042 9.358 0.300 1.00 0.20 56 ALA A O 3
ATOM 3722 N N . GLU A 1 57 ? 15.341 7.793 1.778 1.00 0.16 57 GLU A N 3
ATOM 3723 C CA . GLU A 1 57 ? 14.542 8.695 2.590 1.00 0.18 57 GLU A CA 3
ATOM 3724 C C . GLU A 1 57 ? 13.419 9.283 1.744 1.00 0.19 57 GLU A C 3
ATOM 3725 O O . GLU A 1 57 ? 12.927 10.384 1.991 1.00 0.28 57 GLU A O 3
ATOM 3737 N N . GLN A 1 58 ? 13.023 8.510 0.745 1.00 0.16 58 GLN A N 3
ATOM 3738 C CA . GLN A 1 58 ? 11.966 8.870 -0.160 1.00 0.18 58 GLN A CA 3
ATOM 3739 C C . GLN A 1 58 ? 10.855 7.862 -0.066 1.00 0.17 58 GLN A C 3
ATOM 3740 O O . GLN A 1 58 ? 11.092 6.659 0.031 1.00 0.19 58 GLN A O 3
ATOM 3754 N N . ARG A 1 59 ? 9.653 8.363 -0.059 1.00 0.16 59 ARG A N 3
ATOM 3755 C CA . ARG A 1 59 ? 8.482 7.516 -0.037 1.00 0.17 59 ARG A CA 3
ATOM 3756 C C . ARG A 1 59 ? 8.150 7.013 -1.429 1.00 0.17 59 ARG A C 3
ATOM 3757 O O . ARG A 1 59 ? 8.026 7.789 -2.377 1.00 0.22 59 ARG A O 3
ATOM 3778 N N . VAL A 1 60 ? 8.017 5.710 -1.532 1.00 0.13 60 VAL A N 3
ATOM 3779 C CA . VAL A 1 60 ? 7.696 5.050 -2.771 1.00 0.14 60 VAL A CA 3
ATOM 3780 C C . VAL A 1 60 ? 6.398 4.294 -2.608 1.00 0.13 60 VAL A C 3
ATOM 3781 O O . VAL A 1 60 ? 6.348 3.287 -1.915 1.00 0.12 60 VAL A O 3
ATOM 3794 N N . THR A 1 61 ? 5.349 4.755 -3.246 1.00 0.15 61 THR A N 3
ATOM 3795 C CA . THR A 1 61 ? 4.068 4.132 -3.043 1.00 0.15 61 THR A CA 3
ATOM 3796 C C . THR A 1 61 ? 3.864 3.002 -4.024 1.00 0.16 61 THR A C 3
ATOM 3797 O O . THR A 1 61 ? 4.001 3.166 -5.238 1.00 0.19 61 THR A O 3
ATOM 3808 N N . VAL A 1 62 ? 3.546 1.852 -3.474 1.00 0.15 62 VAL A N 3
ATOM 3809 C CA . VAL A 1 62 ? 3.570 0.622 -4.212 1.00 0.15 62 VAL A CA 3
ATOM 3810 C C . VAL A 1 62 ? 2.234 -0.109 -4.150 1.00 0.15 62 VAL A C 3
ATOM 3811 O O . VAL A 1 62 ? 1.569 -0.132 -3.113 1.00 0.16 62 VAL A O 3
ATOM 3824 N N . GLY A 1 63 ? 1.844 -0.687 -5.281 1.00 0.18 63 GLY A N 3
ATOM 3825 C CA . GLY A 1 63 ? 0.610 -1.432 -5.354 1.00 0.21 63 GLY A CA 3
ATOM 3826 C C . GLY A 1 63 ? -0.561 -0.555 -5.713 1.00 0.20 63 GLY A C 3
ATOM 3827 O O . GLY A 1 63 ? -1.514 -0.448 -4.951 1.00 0.28 63 GLY A O 3
ATOM 3831 N N . ASN A 1 64 ? -0.486 0.072 -6.876 1.00 0.33 64 ASN A N 3
ATOM 3832 C CA . ASN A 1 64 ? -1.521 0.990 -7.315 1.00 0.40 64 ASN A CA 3
ATOM 3833 C C . ASN A 1 64 ? -2.746 0.207 -7.761 1.00 0.37 64 ASN A C 3
ATOM 3834 O O . ASN A 1 64 ? -2.747 -0.428 -8.816 1.00 0.52 64 ASN A O 3
ATOM 3845 N N . VAL A 1 65 ? -3.780 0.251 -6.942 1.00 0.25 65 VAL A N 3
ATOM 3846 C CA . VAL A 1 65 ? -5.049 -0.377 -7.267 1.00 0.33 65 VAL A CA 3
ATOM 3847 C C . VAL A 1 65 ? -6.175 0.630 -7.057 1.00 0.27 65 VAL A C 3
ATOM 3848 O O . VAL A 1 65 ? -6.129 1.432 -6.126 1.00 0.35 65 VAL A O 3
ATOM 3861 N N . VAL A 1 66 ? -7.165 0.632 -7.930 1.00 0.25 66 VAL A N 3
ATOM 3862 C CA . VAL A 1 66 ? -8.237 1.604 -7.820 1.00 0.23 66 VAL A CA 3
ATOM 3863 C C . VAL A 1 66 ? -9.577 0.930 -7.569 1.00 0.24 66 VAL A C 3
ATOM 3864 O O . VAL A 1 66 ? -10.049 0.122 -8.367 1.00 0.27 66 VAL A O 3
ATOM 3877 N N . LEU A 1 67 ? -10.167 1.271 -6.437 1.00 0.22 67 LEU A N 3
ATOM 3878 C CA . LEU A 1 67 ? -11.461 0.753 -6.035 1.00 0.23 67 LEU A CA 3
ATOM 3879 C C . LEU A 1 67 ? -12.503 1.848 -6.205 1.00 0.24 67 LEU A C 3
ATOM 3880 O O . LEU A 1 67 ? -12.155 3.018 -6.385 1.00 0.26 67 LEU A O 3
ATOM 3896 N N . ASP A 1 68 ? -13.772 1.483 -6.156 1.00 0.26 68 ASP A N 3
ATOM 3897 C CA . ASP A 1 68 ? -14.828 2.477 -6.026 1.00 0.28 68 ASP A CA 3
ATOM 3898 C C . ASP A 1 68 ? -14.834 2.975 -4.586 1.00 0.28 68 ASP A C 3
ATOM 3899 O O . ASP A 1 68 ? -14.614 2.197 -3.659 1.00 0.30 68 ASP A O 3
ATOM 3908 N N . TYR A 1 69 ? -15.054 4.262 -4.388 1.00 0.28 69 TYR A N 3
ATOM 3909 C CA . TYR A 1 69 ? -14.933 4.838 -3.057 1.00 0.27 69 TYR A CA 3
ATOM 3910 C C . TYR A 1 69 ? -16.172 4.591 -2.215 1.00 0.27 69 TYR A C 3
ATOM 3911 O O . TYR A 1 69 ? -17.284 4.963 -2.592 1.00 0.30 69 TYR A O 3
ATOM 3929 N N . SER A 1 70 ? -15.971 3.950 -1.078 1.00 0.25 70 SER A N 3
ATOM 3930 C CA . SER A 1 70 ? -17.014 3.819 -0.089 1.00 0.27 70 SER A CA 3
ATOM 3931 C C . SER A 1 70 ? -16.408 3.937 1.306 1.00 0.29 70 SER A C 3
ATOM 3932 O O . SER A 1 70 ? -15.556 3.140 1.694 1.00 0.28 70 SER A O 3
ATOM 3940 N N . SER A 1 71 ? -16.826 4.958 2.041 1.00 0.36 71 SER A N 3
ATOM 3941 C CA . SER A 1 71 ? -16.301 5.214 3.374 1.00 0.42 71 SER A CA 3
ATOM 3942 C C . SER A 1 71 ? -16.675 4.092 4.337 1.00 0.43 71 SER A C 3
ATOM 3943 O O . SER A 1 71 ? -16.003 3.870 5.344 1.00 0.50 71 SER A O 3
ATOM 3951 N N . ALA A 1 72 ? -17.743 3.383 4.005 1.00 0.39 72 ALA A N 3
ATOM 3952 C CA . ALA A 1 72 ? -18.211 2.273 4.815 1.00 0.43 72 ALA A CA 3
ATOM 3953 C C . ALA A 1 72 ? -17.653 0.947 4.311 1.00 0.40 72 ALA A C 3
ATOM 3954 O O . ALA A 1 72 ? -18.001 -0.120 4.825 1.00 0.50 72 ALA A O 3
ATOM 3961 N N . ASN A 1 73 ? -16.788 1.013 3.306 1.00 0.32 73 ASN A N 3
ATOM 3962 C CA . ASN A 1 73 ? -16.194 -0.190 2.734 1.00 0.30 73 ASN A CA 3
ATOM 3963 C C . ASN A 1 73 ? -14.969 -0.594 3.533 1.00 0.33 73 ASN A C 3
ATOM 3964 O O . ASN A 1 73 ? -14.294 0.258 4.116 1.00 0.47 73 ASN A O 3
ATOM 3975 N N . ARG A 1 74 ? -14.672 -1.881 3.569 1.00 0.32 74 ARG A N 3
ATOM 3976 C CA . ARG A 1 74 ? -13.443 -2.328 4.185 1.00 0.35 74 ARG A CA 3
ATOM 3977 C C . ARG A 1 74 ? -12.394 -2.475 3.098 1.00 0.27 74 ARG A C 3
ATOM 3978 O O . ARG A 1 74 ? -12.423 -3.416 2.314 1.00 0.32 74 ARG A O 3
ATOM 3999 N N . TYR A 1 75 ? -11.473 -1.537 3.064 1.00 0.19 75 TYR A N 3
ATOM 4000 C CA . TYR A 1 75 ? -10.340 -1.612 2.171 1.00 0.14 75 TYR A CA 3
ATOM 4001 C C . TYR A 1 75 ? -9.085 -1.636 2.999 1.00 0.13 75 TYR A C 3
ATOM 4002 O O . TYR A 1 75 ? -8.820 -0.714 3.763 1.00 0.15 75 TYR A O 3
ATOM 4020 N N . ALA A 1 76 ? -8.337 -2.694 2.866 1.00 0.14 76 ALA A N 3
ATOM 4021 C CA . ALA A 1 76 ? -7.120 -2.855 3.624 1.00 0.13 76 ALA A CA 3
ATOM 4022 C C . ALA A 1 76 ? -5.998 -3.243 2.710 1.00 0.12 76 ALA A C 3
ATOM 4023 O O . ALA A 1 76 ? -6.216 -3.564 1.552 1.00 0.12 76 ALA A O 3
ATOM 4030 N N . ALA A 1 77 ? -4.803 -3.200 3.225 1.00 0.13 77 ALA A N 3
ATOM 4031 C CA . ALA A 1 77 ? -3.639 -3.462 2.431 1.00 0.13 77 ALA A CA 3
ATOM 4032 C C . ALA A 1 77 ? -2.591 -4.136 3.273 1.00 0.14 77 ALA A C 3
ATOM 4033 O O . ALA A 1 77 ? -2.680 -4.132 4.492 1.00 0.16 77 ALA A O 3
ATOM 4040 N N . ARG A 1 78 ? -1.628 -4.733 2.621 1.00 0.14 78 ARG A N 3
ATOM 4041 C CA . ARG A 1 78 ? -0.520 -5.357 3.299 1.00 0.16 78 ARG A CA 3
ATOM 4042 C C . ARG A 1 78 ? 0.667 -5.412 2.358 1.00 0.14 78 ARG A C 3
ATOM 4043 O O . ARG A 1 78 ? 0.587 -5.969 1.264 1.00 0.16 78 ARG A O 3
ATOM 4064 N N . LEU A 1 79 ? 1.756 -4.797 2.758 1.00 0.17 79 LEU A N 3
ATOM 4065 C CA . LEU A 1 79 ? 2.922 -4.760 1.911 1.00 0.15 79 LEU A CA 3
ATOM 4066 C C . LEU A 1 79 ? 4.091 -5.425 2.596 1.00 0.15 79 LEU A C 3
ATOM 4067 O O . LEU A 1 79 ? 4.488 -5.034 3.690 1.00 0.22 79 LEU A O 3
ATOM 4083 N N . ASP A 1 80 ? 4.618 -6.438 1.947 1.00 0.12 80 ASP A N 3
ATOM 4084 C CA . ASP A 1 80 ? 5.818 -7.099 2.403 1.00 0.12 80 ASP A CA 3
ATOM 4085 C C . ASP A 1 80 ? 6.999 -6.609 1.586 1.00 0.11 80 ASP A C 3
ATOM 4086 O O . ASP A 1 80 ? 7.011 -6.730 0.368 1.00 0.15 80 ASP A O 3
ATOM 4095 N N . VAL A 1 81 ? 7.972 -6.012 2.230 1.00 0.09 81 VAL A N 3
ATOM 4096 C CA . VAL A 1 81 ? 9.151 -5.594 1.513 1.00 0.10 81 VAL A CA 3
ATOM 4097 C C . VAL A 1 81 ? 10.287 -6.546 1.820 1.00 0.12 81 VAL A C 3
ATOM 4098 O O . VAL A 1 81 ? 10.860 -6.511 2.903 1.00 0.13 81 VAL A O 3
ATOM 4111 N N . SER A 1 82 ? 10.602 -7.388 0.859 1.00 0.14 82 SER A N 3
ATOM 4112 C CA . SER A 1 82 ? 11.672 -8.350 0.995 1.00 0.17 82 SER A CA 3
ATOM 4113 C C . SER A 1 82 ? 12.672 -8.174 -0.143 1.00 0.20 82 SER A C 3
ATOM 4114 O O . SER A 1 82 ? 12.385 -8.502 -1.297 1.00 0.25 82 SER A O 3
ATOM 4122 N N . PHE A 1 83 ? 13.834 -7.635 0.180 1.00 0.21 83 PHE A N 3
ATOM 4123 C CA . PHE A 1 83 ? 14.847 -7.350 -0.819 1.00 0.24 83 PHE A CA 3
ATOM 4124 C C . PHE A 1 83 ? 16.233 -7.364 -0.195 1.00 0.24 83 PHE A C 3
ATOM 4125 O O . PHE A 1 83 ? 16.577 -6.483 0.597 1.00 0.23 83 PHE A O 3
ATOM 4142 N N . GLY A 1 84 ? 17.019 -8.371 -0.543 1.00 0.30 84 GLY A N 3
ATOM 4143 C CA . GLY A 1 84 ? 18.373 -8.456 -0.043 1.00 0.34 84 GLY A CA 3
ATOM 4144 C C . GLY A 1 84 ? 18.419 -8.682 1.451 1.00 0.34 84 GLY A C 3
ATOM 4145 O O . GLY A 1 84 ? 18.209 -9.799 1.927 1.00 0.41 84 GLY A O 3
ATOM 4149 N N . SER A 1 85 ? 18.695 -7.622 2.191 1.00 0.32 85 SER A N 3
ATOM 4150 C CA . SER A 1 85 ? 18.798 -7.706 3.636 1.00 0.36 85 SER A CA 3
ATOM 4151 C C . SER A 1 85 ? 17.530 -7.212 4.334 1.00 0.31 85 SER A C 3
ATOM 4152 O O . SER A 1 85 ? 17.405 -7.327 5.552 1.00 0.35 85 SER A O 3
ATOM 4160 N N . VAL A 1 86 ? 16.588 -6.661 3.576 1.00 0.24 86 VAL A N 3
ATOM 4161 C CA . VAL A 1 86 ? 15.367 -6.140 4.176 1.00 0.20 86 VAL A CA 3
ATOM 4162 C C . VAL A 1 86 ? 14.203 -7.110 4.006 1.00 0.17 86 VAL A C 3
ATOM 4163 O O . VAL A 1 86 ? 14.037 -7.724 2.949 1.00 0.18 86 VAL A O 3
ATOM 4176 N N . THR A 1 87 ? 13.429 -7.280 5.067 1.00 0.17 87 THR A N 3
ATOM 4177 C CA . THR A 1 87 ? 12.148 -7.956 4.984 1.00 0.17 87 THR A CA 3
ATOM 4178 C C . THR A 1 87 ? 11.215 -7.401 6.056 1.00 0.15 87 THR A C 3
ATOM 4179 O O . THR A 1 87 ? 11.488 -7.516 7.252 1.00 0.18 87 THR A O 3
ATOM 4190 N N . ILE A 1 88 ? 10.122 -6.794 5.616 1.00 0.12 88 ILE A N 3
ATOM 4191 C CA . ILE A 1 88 ? 9.188 -6.107 6.509 1.00 0.11 88 ILE A CA 3
ATOM 4192 C C . ILE A 1 88 ? 7.778 -6.222 5.967 1.00 0.10 88 ILE A C 3
ATOM 4193 O O . ILE A 1 88 ? 7.590 -6.618 4.821 1.00 0.11 88 ILE A O 3
ATOM 4209 N N . GLN A 1 89 ? 6.792 -5.886 6.779 1.00 0.11 89 GLN A N 3
ATOM 4210 C CA . GLN A 1 89 ? 5.415 -5.899 6.322 1.00 0.14 89 GLN A CA 3
ATOM 4211 C C . GLN A 1 89 ? 4.566 -4.891 7.101 1.00 0.14 89 GLN A C 3
ATOM 4212 O O . GLN A 1 89 ? 4.851 -4.587 8.260 1.00 0.20 89 GLN A O 3
ATOM 4226 N N . CYS A 1 90 ? 3.538 -4.366 6.448 1.00 0.20 90 CYS A N 3
ATOM 4227 C CA . CYS A 1 90 ? 2.581 -3.461 7.081 1.00 0.21 90 CYS A CA 3
ATOM 4228 C C . CYS A 1 90 ? 1.179 -3.729 6.544 1.00 0.23 90 CYS A C 3
ATOM 4229 O O . CYS A 1 90 ? 1.032 -4.409 5.531 1.00 0.31 90 CYS A O 3
ATOM 4236 N N . ASN A 1 91 ? 0.158 -3.194 7.209 1.00 0.19 91 ASN A N 3
ATOM 4237 C CA . ASN A 1 91 ? -1.228 -3.458 6.818 1.00 0.18 91 ASN A CA 3
ATOM 4238 C C . ASN A 1 91 ? -2.113 -2.221 7.004 1.00 0.16 91 ASN A C 3
ATOM 4239 O O . ASN A 1 91 ? -1.990 -1.497 7.993 1.00 0.18 91 ASN A O 3
ATOM 4250 N N . LEU A 1 92 ? -2.996 -1.978 6.031 1.00 0.14 92 LEU A N 3
ATOM 4251 C CA . LEU A 1 92 ? -3.864 -0.796 6.040 1.00 0.13 92 LEU A CA 3
ATOM 4252 C C . LEU A 1 92 ? -5.078 -0.985 6.953 1.00 0.14 92 LEU A C 3
ATOM 4253 O O . LEU A 1 92 ? -5.675 -2.061 6.998 1.00 0.17 92 LEU A O 3
ATOM 4269 N N . ASP A 1 93 ? -5.420 0.074 7.676 1.00 0.17 93 ASP A N 3
ATOM 4270 C CA . ASP A 1 93 ? -6.663 0.140 8.440 1.00 0.19 93 ASP A CA 3
ATOM 4271 C C . ASP A 1 93 ? -7.759 0.734 7.566 1.00 0.17 93 ASP A C 3
ATOM 4272 O O . ASP A 1 93 ? -7.670 1.889 7.164 1.00 0.18 93 ASP A O 3
ATOM 4281 N N . PRO A 1 94 ? -8.814 -0.029 7.250 1.00 0.18 94 PRO A N 3
ATOM 4282 C CA . PRO A 1 94 ? -9.854 0.435 6.328 1.00 0.19 94 PRO A CA 3
ATOM 4283 C C . PRO A 1 94 ? -10.638 1.634 6.855 1.00 0.23 94 PRO A C 3
ATOM 4284 O O . PRO A 1 94 ? -11.334 2.315 6.098 1.00 0.27 94 PRO A O 3
ATOM 4295 N N . GLU A 1 95 ? -10.519 1.908 8.145 1.00 0.26 95 GLU A N 3
ATOM 4296 C CA . GLU A 1 95 ? -11.187 3.029 8.741 1.00 0.34 95 GLU A CA 3
ATOM 4297 C C . GLU A 1 95 ? -10.433 4.321 8.456 1.00 0.32 95 GLU A C 3
ATOM 4298 O O . GLU A 1 95 ? -10.839 5.398 8.887 1.00 0.46 95 GLU A O 3
ATOM 4310 N N . THR A 1 96 ? -9.342 4.201 7.714 1.00 0.23 96 THR A N 3
ATOM 4311 C CA . THR A 1 96 ? -8.557 5.350 7.321 1.00 0.24 96 THR A CA 3
ATOM 4312 C C . THR A 1 96 ? -8.886 5.765 5.892 1.00 0.23 96 THR A C 3
ATOM 4313 O O . THR A 1 96 ? -8.551 6.864 5.454 1.00 0.30 96 THR A O 3
ATOM 4324 N N . VAL A 1 97 ? -9.544 4.853 5.173 1.00 0.20 97 VAL A N 3
ATOM 4325 C CA . VAL A 1 97 ? -10.099 5.124 3.835 1.00 0.23 97 VAL A CA 3
ATOM 4326 C C . VAL A 1 97 ? -11.001 6.371 3.823 1.00 0.29 97 VAL A C 3
ATOM 4327 O O . VAL A 1 97 ? -11.424 6.838 2.766 1.00 0.64 97 VAL A O 3
ATOM 4340 N N . LYS A 1 98 ? -11.289 6.916 4.995 1.00 0.29 98 LYS A N 3
ATOM 4341 C CA . LYS A 1 98 ? -12.123 8.098 5.099 1.00 0.38 98 LYS A CA 3
ATOM 4342 C C . LYS A 1 98 ? -11.378 9.324 4.602 1.00 0.40 98 LYS A C 3
ATOM 4343 O O . LYS A 1 98 ? -11.003 10.197 5.391 1.00 0.47 98 LYS A O 3
ATOM 4362 N N . LEU A 1 99 ? -11.165 9.359 3.286 1.00 0.47 99 LEU A N 3
ATOM 4363 C CA . LEU A 1 99 ? -10.526 10.474 2.606 1.00 0.58 99 LEU A CA 3
ATOM 4364 C C . LEU A 1 99 ? -9.027 10.497 2.893 1.00 0.73 99 LEU A C 3
ATOM 4365 O O . LEU A 1 99 ? -8.214 10.320 1.986 1.00 1.33 99 LEU A O 3
ATOM 4381 N N . GLU A 1 100 ? -8.673 10.702 4.152 1.00 1.05 100 GLU A N 3
ATOM 4382 C CA . GLU A 1 100 ? -7.285 10.624 4.590 1.00 1.25 100 GLU A CA 3
ATOM 4383 C C . GLU A 1 100 ? -7.203 9.985 5.967 1.00 2.09 100 GLU A C 3
ATOM 4384 O O . GLU A 1 100 ? -6.336 9.148 6.223 1.00 2.87 100 GLU A O 3
ATOM 4396 N N . HIS A 1 101 ? -8.096 10.401 6.857 1.00 2.68 101 HIS A N 3
ATOM 4397 C CA . HIS A 1 101 ? -8.138 9.877 8.217 1.00 3.89 101 HIS A CA 3
ATOM 4398 C C . HIS A 1 101 ? -9.570 9.835 8.728 1.00 4.59 101 HIS A C 3
ATOM 4399 O O . HIS A 1 101 ? -10.093 10.899 9.117 1.00 5.06 101 HIS A O 3
ATOM 4414 N N . MET A 1 1 ? 18.122 -0.485 3.507 1.00 1.09 1 MET A N 4
ATOM 4415 C CA . MET A 1 1 ? 16.960 -0.886 4.331 1.00 0.39 1 MET A CA 4
ATOM 4416 C C . MET A 1 1 ? 15.699 -0.175 3.858 1.00 0.30 1 MET A C 4
ATOM 4417 O O . MET A 1 1 ? 15.631 1.058 3.857 1.00 0.45 1 MET A O 4
ATOM 4433 N N . VAL A 1 2 ? 14.707 -0.953 3.449 1.00 0.15 2 VAL A N 4
ATOM 4434 C CA . VAL A 1 2 ? 13.447 -0.398 2.986 1.00 0.10 2 VAL A CA 4
ATOM 4435 C C . VAL A 1 2 ? 12.425 -0.362 4.131 1.00 0.09 2 VAL A C 4
ATOM 4436 O O . VAL A 1 2 ? 12.484 -1.170 5.056 1.00 0.12 2 VAL A O 4
ATOM 4449 N N . GLN A 1 3 ? 11.511 0.593 4.056 1.00 0.09 3 GLN A N 4
ATOM 4450 C CA . GLN A 1 3 ? 10.455 0.786 5.032 1.00 0.10 3 GLN A CA 4
ATOM 4451 C C . GLN A 1 3 ? 9.120 0.646 4.329 1.00 0.11 3 GLN A C 4
ATOM 4452 O O . GLN A 1 3 ? 9.077 0.649 3.101 1.00 0.17 3 GLN A O 4
ATOM 4466 N N . CYS A 1 4 ? 8.033 0.529 5.069 1.00 0.12 4 CYS A N 4
ATOM 4467 C CA . CYS A 1 4 ? 6.748 0.373 4.422 1.00 0.13 4 CYS A CA 4
ATOM 4468 C C . CYS A 1 4 ? 5.606 0.903 5.277 1.00 0.17 4 CYS A C 4
ATOM 4469 O O . CYS A 1 4 ? 5.621 0.812 6.505 1.00 0.29 4 CYS A O 4
ATOM 4476 N N . GLU A 1 5 ? 4.632 1.464 4.585 1.00 0.14 5 GLU A N 4
ATOM 4477 C CA . GLU A 1 5 ? 3.411 1.999 5.151 1.00 0.16 5 GLU A CA 4
ATOM 4478 C C . GLU A 1 5 ? 2.275 1.645 4.207 1.00 0.15 5 GLU A C 4
ATOM 4479 O O . GLU A 1 5 ? 2.509 1.071 3.144 1.00 0.17 5 GLU A O 4
ATOM 4491 N N . VAL A 1 6 ? 1.057 1.979 4.579 1.00 0.17 6 VAL A N 4
ATOM 4492 C CA . VAL A 1 6 ? -0.101 1.645 3.778 1.00 0.18 6 VAL A CA 4
ATOM 4493 C C . VAL A 1 6 ? -1.087 2.796 3.721 1.00 0.21 6 VAL A C 4
ATOM 4494 O O . VAL A 1 6 ? -1.549 3.292 4.749 1.00 0.33 6 VAL A O 4
ATOM 4507 N N . GLU A 1 7 ? -1.405 3.218 2.512 1.00 0.16 7 GLU A N 4
ATOM 4508 C CA . GLU A 1 7 ? -2.259 4.374 2.317 1.00 0.16 7 GLU A CA 4
ATOM 4509 C C . GLU A 1 7 ? -3.433 4.065 1.410 1.00 0.16 7 GLU A C 4
ATOM 4510 O O . GLU A 1 7 ? -3.409 3.122 0.622 1.00 0.28 7 GLU A O 4
ATOM 4522 N N . ALA A 1 8 ? -4.454 4.878 1.539 1.00 0.14 8 ALA A N 4
ATOM 4523 C CA . ALA A 1 8 ? -5.589 4.840 0.650 1.00 0.12 8 ALA A CA 4
ATOM 4524 C C . ALA A 1 8 ? -5.838 6.252 0.133 1.00 0.15 8 ALA A C 4
ATOM 4525 O O . ALA A 1 8 ? -5.972 7.187 0.923 1.00 0.17 8 ALA A O 4
ATOM 4532 N N . ALA A 1 9 ? -5.879 6.415 -1.174 1.00 0.16 9 ALA A N 4
ATOM 4533 C CA . ALA A 1 9 ? -6.025 7.731 -1.776 1.00 0.19 9 ALA A CA 4
ATOM 4534 C C . ALA A 1 9 ? -7.388 7.872 -2.432 1.00 0.19 9 ALA A C 4
ATOM 4535 O O . ALA A 1 9 ? -7.633 7.331 -3.507 1.00 0.20 9 ALA A O 4
ATOM 4542 N N . VAL A 1 10 ? -8.269 8.612 -1.789 1.00 0.22 10 VAL A N 4
ATOM 4543 C CA . VAL A 1 10 ? -9.624 8.764 -2.281 1.00 0.23 10 VAL A CA 4
ATOM 4544 C C . VAL A 1 10 ? -9.716 9.853 -3.338 1.00 0.27 10 VAL A C 4
ATOM 4545 O O . VAL A 1 10 ? -9.253 10.981 -3.139 1.00 0.33 10 VAL A O 4
ATOM 4558 N N . SER A 1 11 ? -10.298 9.493 -4.465 1.00 0.29 11 SER A N 4
ATOM 4559 C CA . SER A 1 11 ? -10.618 10.437 -5.513 1.00 0.36 11 SER A CA 4
ATOM 4560 C C . SER A 1 11 ? -12.133 10.476 -5.699 1.00 0.45 11 SER A C 4
ATOM 4561 O O . SER A 1 11 ? -12.855 9.718 -5.046 1.00 0.63 11 SER A O 4
ATOM 4569 N N . GLY A 1 12 ? -12.610 11.346 -6.579 1.00 0.45 12 GLY A N 4
ATOM 4570 C CA . GLY A 1 12 ? -14.042 11.502 -6.773 1.00 0.54 12 GLY A CA 4
ATOM 4571 C C . GLY A 1 12 ? -14.712 10.249 -7.311 1.00 0.49 12 GLY A C 4
ATOM 4572 O O . GLY A 1 12 ? -14.752 10.031 -8.523 1.00 0.61 12 GLY A O 4
ATOM 4576 N N . GLY A 1 13 ? -15.215 9.416 -6.407 1.00 0.45 13 GLY A N 4
ATOM 4577 C CA . GLY A 1 13 ? -15.944 8.228 -6.805 1.00 0.48 13 GLY A CA 4
ATOM 4578 C C . GLY A 1 13 ? -15.092 6.973 -6.794 1.00 0.41 13 GLY A C 4
ATOM 4579 O O . GLY A 1 13 ? -15.612 5.858 -6.822 1.00 0.45 13 GLY A O 4
ATOM 4583 N N . HIS A 1 14 ? -13.781 7.143 -6.732 1.00 0.34 14 HIS A N 4
ATOM 4584 C CA . HIS A 1 14 ? -12.866 6.009 -6.780 1.00 0.31 14 HIS A CA 4
ATOM 4585 C C . HIS A 1 14 ? -11.747 6.185 -5.773 1.00 0.30 14 HIS A C 4
ATOM 4586 O O . HIS A 1 14 ? -11.179 7.263 -5.650 1.00 0.43 14 HIS A O 4
ATOM 4601 N N . VAL A 1 15 ? -11.434 5.126 -5.055 1.00 0.23 15 VAL A N 4
ATOM 4602 C CA . VAL A 1 15 ? -10.371 5.168 -4.074 1.00 0.20 15 VAL A CA 4
ATOM 4603 C C . VAL A 1 15 ? -9.166 4.370 -4.571 1.00 0.18 15 VAL A C 4
ATOM 4604 O O . VAL A 1 15 ? -9.265 3.182 -4.847 1.00 0.17 15 VAL A O 4
ATOM 4617 N N . THR A 1 16 ? -8.042 5.049 -4.727 1.00 0.17 16 THR A N 4
ATOM 4618 C CA . THR A 1 16 ? -6.816 4.422 -5.193 1.00 0.16 16 THR A CA 4
ATOM 4619 C C . THR A 1 16 ? -5.949 4.055 -4.002 1.00 0.14 16 THR A C 4
ATOM 4620 O O . THR A 1 16 ? -5.532 4.918 -3.246 1.00 0.15 16 THR A O 4
ATOM 4631 N N . LEU A 1 17 ? -5.676 2.785 -3.834 1.00 0.12 17 LEU A N 4
ATOM 4632 C CA . LEU A 1 17 ? -5.022 2.323 -2.632 1.00 0.10 17 LEU A CA 4
ATOM 4633 C C . LEU A 1 17 ? -3.637 1.772 -2.938 1.00 0.13 17 LEU A C 4
ATOM 4634 O O . LEU A 1 17 ? -3.488 0.938 -3.828 1.00 0.17 17 LEU A O 4
ATOM 4650 N N . GLN A 1 18 ? -2.631 2.255 -2.210 1.00 0.15 18 GLN A N 4
ATOM 4651 C CA . GLN A 1 18 ? -1.253 1.831 -2.412 1.00 0.19 18 GLN A CA 4
ATOM 4652 C C . GLN A 1 18 ? -0.484 1.866 -1.090 1.00 0.24 18 GLN A C 4
ATOM 4653 O O . GLN A 1 18 ? -0.834 2.618 -0.183 1.00 0.51 18 GLN A O 4
ATOM 4667 N N . GLY A 1 19 ? 0.572 1.073 -0.990 1.00 0.17 19 GLY A N 4
ATOM 4668 C CA . GLY A 1 19 ? 1.384 1.071 0.213 1.00 0.18 19 GLY A CA 4
ATOM 4669 C C . GLY A 1 19 ? 2.656 1.882 0.040 1.00 0.18 19 GLY A C 4
ATOM 4670 O O . GLY A 1 19 ? 3.397 1.673 -0.913 1.00 0.19 19 GLY A O 4
ATOM 4674 N N . VAL A 1 20 ? 2.913 2.808 0.957 1.00 0.17 20 VAL A N 4
ATOM 4675 C CA . VAL A 1 20 ? 4.072 3.688 0.846 1.00 0.18 20 VAL A CA 4
ATOM 4676 C C . VAL A 1 20 ? 5.317 3.069 1.444 1.00 0.21 20 VAL A C 4
ATOM 4677 O O . VAL A 1 20 ? 5.420 2.852 2.639 1.00 0.45 20 VAL A O 4
ATOM 4690 N N . ILE A 1 21 ? 6.258 2.813 0.586 1.00 0.13 21 ILE A N 4
ATOM 4691 C CA . ILE A 1 21 ? 7.548 2.305 0.966 1.00 0.11 21 ILE A CA 4
ATOM 4692 C C . ILE A 1 21 ? 8.550 3.437 1.060 1.00 0.13 21 ILE A C 4
ATOM 4693 O O . ILE A 1 21 ? 8.974 3.987 0.053 1.00 0.14 21 ILE A O 4
ATOM 4709 N N . THR A 1 22 ? 8.906 3.822 2.256 1.00 0.13 22 THR A N 4
ATOM 4710 C CA . THR A 1 22 ? 10.025 4.713 2.400 1.00 0.14 22 THR A CA 4
ATOM 4711 C C . THR A 1 22 ? 11.270 3.885 2.296 1.00 0.14 22 THR A C 4
ATOM 4712 O O . THR A 1 22 ? 11.376 2.854 2.926 1.00 0.18 22 THR A O 4
ATOM 4723 N N . ALA A 1 23 ? 12.203 4.294 1.501 1.00 0.12 23 ALA A N 4
ATOM 4724 C CA . ALA A 1 23 ? 13.387 3.504 1.352 1.00 0.12 23 ALA A CA 4
ATOM 4725 C C . ALA A 1 23 ? 14.578 4.329 1.724 1.00 0.14 23 ALA A C 4
ATOM 4726 O O . ALA A 1 23 ? 14.811 5.360 1.138 1.00 0.16 23 ALA A O 4
ATOM 4733 N N . VAL A 1 24 ? 15.325 3.884 2.708 1.00 0.16 24 VAL A N 4
ATOM 4734 C CA . VAL A 1 24 ? 16.430 4.677 3.219 1.00 0.18 24 VAL A CA 4
ATOM 4735 C C . VAL A 1 24 ? 17.612 4.706 2.245 1.00 0.20 24 VAL A C 4
ATOM 4736 O O . VAL A 1 24 ? 18.584 5.433 2.448 1.00 0.25 24 VAL A O 4
ATOM 4749 N N . ARG A 1 25 ? 17.528 3.947 1.167 1.00 0.21 25 ARG A N 4
ATOM 4750 C CA . ARG A 1 25 ? 18.602 3.944 0.195 1.00 0.24 25 ARG A CA 4
ATOM 4751 C C . ARG A 1 25 ? 18.069 4.094 -1.224 1.00 0.23 25 ARG A C 4
ATOM 4752 O O . ARG A 1 25 ? 17.066 3.483 -1.589 1.00 0.26 25 ARG A O 4
ATOM 4773 N N . ASP A 1 26 ? 18.732 4.940 -2.004 1.00 0.23 26 ASP A N 4
ATOM 4774 C CA . ASP A 1 26 ? 18.340 5.194 -3.381 1.00 0.25 26 ASP A CA 4
ATOM 4775 C C . ASP A 1 26 ? 18.795 4.054 -4.281 1.00 0.24 26 ASP A C 4
ATOM 4776 O O . ASP A 1 26 ? 19.879 3.498 -4.102 1.00 0.32 26 ASP A O 4
ATOM 4785 N N . GLY A 1 27 ? 17.951 3.705 -5.231 1.00 0.24 27 GLY A N 4
ATOM 4786 C CA . GLY A 1 27 ? 18.249 2.631 -6.142 1.00 0.26 27 GLY A CA 4
ATOM 4787 C C . GLY A 1 27 ? 16.988 1.907 -6.542 1.00 0.21 27 GLY A C 4
ATOM 4788 O O . GLY A 1 27 ? 15.994 2.539 -6.890 1.00 0.23 27 GLY A O 4
ATOM 4792 N N . ALA A 1 28 ? 17.008 0.593 -6.467 1.00 0.19 28 ALA A N 4
ATOM 4793 C CA . ALA A 1 28 ? 15.842 -0.202 -6.804 1.00 0.18 28 ALA A CA 4
ATOM 4794 C C . ALA A 1 28 ? 15.764 -1.436 -5.921 1.00 0.24 28 ALA A C 4
ATOM 4795 O O . ALA A 1 28 ? 16.774 -2.092 -5.669 1.00 0.45 28 ALA A O 4
ATOM 4802 N N . GLY A 1 29 ? 14.569 -1.746 -5.455 1.00 0.15 29 GLY A N 4
ATOM 4803 C CA . GLY A 1 29 ? 14.377 -2.891 -4.606 1.00 0.19 29 GLY A CA 4
ATOM 4804 C C . GLY A 1 29 ? 13.142 -3.652 -5.007 1.00 0.17 29 GLY A C 4
ATOM 4805 O O . GLY A 1 29 ? 12.498 -3.311 -5.999 1.00 0.21 29 GLY A O 4
ATOM 4809 N N . SER A 1 30 ? 12.788 -4.656 -4.238 1.00 0.15 30 SER A N 4
ATOM 4810 C CA . SER A 1 30 ? 11.635 -5.467 -4.566 1.00 0.15 30 SER A CA 4
ATOM 4811 C C . SER A 1 30 ? 10.718 -5.592 -3.363 1.00 0.13 30 SER A C 4
ATOM 4812 O O . SER A 1 30 ? 11.171 -5.752 -2.227 1.00 0.14 30 SER A O 4
ATOM 4820 N N . TYR A 1 31 ? 9.430 -5.497 -3.625 1.00 0.13 31 TYR A N 4
ATOM 4821 C CA . TYR A 1 31 ? 8.424 -5.497 -2.584 1.00 0.11 31 TYR A CA 4
ATOM 4822 C C . TYR A 1 31 ? 7.080 -5.966 -3.134 1.00 0.13 31 TYR A C 4
ATOM 4823 O O . TYR A 1 31 ? 6.820 -5.890 -4.335 1.00 0.18 31 TYR A O 4
ATOM 4841 N N . LYS A 1 32 ? 6.240 -6.455 -2.240 1.00 0.13 32 LYS A N 4
ATOM 4842 C CA . LYS A 1 32 ? 5.008 -7.140 -2.608 1.00 0.14 32 LYS A CA 4
ATOM 4843 C C . LYS A 1 32 ? 3.809 -6.552 -1.875 1.00 0.14 32 LYS A C 4
ATOM 4844 O O . LYS A 1 32 ? 3.667 -6.718 -0.662 1.00 0.13 32 LYS A O 4
ATOM 4863 N N . LEU A 1 33 ? 2.937 -5.893 -2.613 1.00 0.17 33 LEU A N 4
ATOM 4864 C CA . LEU A 1 33 ? 1.781 -5.241 -2.023 1.00 0.17 33 LEU A CA 4
ATOM 4865 C C . LEU A 1 33 ? 0.517 -6.044 -2.303 1.00 0.19 33 LEU A C 4
ATOM 4866 O O . LEU A 1 33 ? 0.261 -6.464 -3.431 1.00 0.27 33 LEU A O 4
ATOM 4882 N N . ALA A 1 34 ? -0.257 -6.272 -1.259 1.00 0.16 34 ALA A N 4
ATOM 4883 C CA . ALA A 1 34 ? -1.560 -6.902 -1.398 1.00 0.19 34 ALA A CA 4
ATOM 4884 C C . ALA A 1 34 ? -2.643 -5.997 -0.833 1.00 0.18 34 ALA A C 4
ATOM 4885 O O . ALA A 1 34 ? -2.438 -5.343 0.187 1.00 0.25 34 ALA A O 4
ATOM 4892 N N . VAL A 1 35 ? -3.780 -5.950 -1.502 1.00 0.16 35 VAL A N 4
ATOM 4893 C CA . VAL A 1 35 ? -4.904 -5.156 -1.038 1.00 0.14 35 VAL A CA 4
ATOM 4894 C C . VAL A 1 35 ? -6.108 -6.055 -0.837 1.00 0.16 35 VAL A C 4
ATOM 4895 O O . VAL A 1 35 ? -6.377 -6.934 -1.647 1.00 0.23 35 VAL A O 4
ATOM 4908 N N . ASP A 1 36 ? -6.819 -5.833 0.243 1.00 0.19 36 ASP A N 4
ATOM 4909 C CA . ASP A 1 36 ? -7.941 -6.672 0.605 1.00 0.24 36 ASP A CA 4
ATOM 4910 C C . ASP A 1 36 ? -9.159 -5.824 0.901 1.00 0.25 36 ASP A C 4
ATOM 4911 O O . ASP A 1 36 ? -9.164 -5.037 1.841 1.00 0.31 36 ASP A O 4
ATOM 4920 N N . LYS A 1 37 ? -10.190 -5.976 0.096 1.00 0.28 37 LYS A N 4
ATOM 4921 C CA . LYS A 1 37 ? -11.416 -5.240 0.314 1.00 0.33 37 LYS A CA 4
ATOM 4922 C C . LYS A 1 37 ? -12.345 -6.033 1.187 1.00 0.46 37 LYS A C 4
ATOM 4923 O O . LYS A 1 37 ? -12.231 -7.253 1.291 1.00 0.63 37 LYS A O 4
ATOM 4942 N N . ALA A 1 38 ? -13.238 -5.329 1.827 1.00 0.41 38 ALA A N 4
ATOM 4943 C CA . ALA A 1 38 ? -14.294 -5.947 2.592 1.00 0.52 38 ALA A CA 4
ATOM 4944 C C . ALA A 1 38 ? -15.529 -5.062 2.583 1.00 0.47 38 ALA A C 4
ATOM 4945 O O . ALA A 1 38 ? -15.585 -4.029 3.251 1.00 0.43 38 ALA A O 4
ATOM 4952 N N . GLY A 1 39 ? -16.507 -5.469 1.802 1.00 0.57 39 GLY A N 4
ATOM 4953 C CA . GLY A 1 39 ? -17.724 -4.706 1.668 1.00 0.60 39 GLY A CA 4
ATOM 4954 C C . GLY A 1 39 ? -18.917 -5.478 2.179 1.00 0.81 39 GLY A C 4
ATOM 4955 O O . GLY A 1 39 ? -18.757 -6.443 2.930 1.00 0.96 39 GLY A O 4
ATOM 4959 N N . ALA A 1 40 ? -20.106 -5.061 1.778 1.00 0.90 40 ALA A N 4
ATOM 4960 C CA . ALA A 1 40 ? -21.329 -5.723 2.198 1.00 1.14 40 ALA A CA 4
ATOM 4961 C C . ALA A 1 40 ? -21.460 -7.097 1.550 1.00 1.33 40 ALA A C 4
ATOM 4962 O O . ALA A 1 40 ? -22.048 -8.013 2.127 1.00 1.57 40 ALA A O 4
ATOM 4969 N N . ALA A 1 41 ? -20.902 -7.238 0.354 1.00 1.28 41 ALA A N 4
ATOM 4970 C CA . ALA A 1 41 ? -20.977 -8.492 -0.383 1.00 1.49 41 ALA A CA 4
ATOM 4971 C C . ALA A 1 41 ? -19.908 -9.478 0.078 1.00 1.45 41 ALA A C 4
ATOM 4972 O O . ALA A 1 41 ? -20.076 -10.692 -0.051 1.00 1.72 41 ALA A O 4
ATOM 4979 N N . GLY A 1 42 ? -18.808 -8.960 0.609 1.00 1.19 42 GLY A N 4
ATOM 4980 C CA . GLY A 1 42 ? -17.752 -9.821 1.102 1.00 1.21 42 GLY A CA 4
ATOM 4981 C C . GLY A 1 42 ? -16.378 -9.210 0.936 1.00 1.01 42 GLY A C 4
ATOM 4982 O O . GLY A 1 42 ? -16.249 -8.008 0.698 1.00 0.86 42 GLY A O 4
ATOM 4986 N N . THR A 1 43 ? -15.353 -10.036 1.067 1.00 1.03 43 THR A N 4
ATOM 4987 C CA . THR A 1 43 ? -13.982 -9.582 0.965 1.00 0.88 43 THR A CA 4
ATOM 4988 C C . THR A 1 43 ? -13.428 -9.830 -0.441 1.00 0.82 43 THR A C 4
ATOM 4989 O O . THR A 1 43 ? -13.886 -10.734 -1.143 1.00 0.92 43 THR A O 4
ATOM 5000 N N . SER A 1 44 ? -12.450 -9.033 -0.851 1.00 0.73 44 SER A N 4
ATOM 5001 C CA . SER A 1 44 ? -11.856 -9.171 -2.177 1.00 0.69 44 SER A CA 4
ATOM 5002 C C . SER A 1 44 ? -10.336 -9.013 -2.112 1.00 0.59 44 SER A C 4
ATOM 5003 O O . SER A 1 44 ? -9.835 -7.993 -1.647 1.00 0.60 44 SER A O 4
ATOM 5011 N N . ARG A 1 45 ? -9.613 -10.022 -2.586 1.00 0.63 45 ARG A N 4
ATOM 5012 C CA . ARG A 1 45 ? -8.152 -10.023 -2.530 1.00 0.60 45 ARG A CA 4
ATOM 5013 C C . ARG A 1 45 ? -7.528 -9.481 -3.815 1.00 0.51 45 ARG A C 4
ATOM 5014 O O . ARG A 1 45 ? -7.956 -9.818 -4.920 1.00 0.65 45 ARG A O 4
ATOM 5035 N N . ILE A 1 46 ? -6.527 -8.631 -3.641 1.00 0.38 46 ILE A N 4
ATOM 5036 C CA . ILE A 1 46 ? -5.732 -8.084 -4.738 1.00 0.33 46 ILE A CA 4
ATOM 5037 C C . ILE A 1 46 ? -4.247 -8.275 -4.426 1.00 0.30 46 ILE A C 4
ATOM 5038 O O . ILE A 1 46 ? -3.832 -8.101 -3.282 1.00 0.34 46 ILE A O 4
ATOM 5054 N N . LYS A 1 47 ? -3.443 -8.633 -5.421 1.00 0.31 47 LYS A N 4
ATOM 5055 C CA . LYS A 1 47 ? -2.023 -8.864 -5.187 1.00 0.38 47 LYS A CA 4
ATOM 5056 C C . LYS A 1 47 ? -1.158 -8.293 -6.314 1.00 0.41 47 LYS A C 4
ATOM 5057 O O . LYS A 1 47 ? -1.356 -8.614 -7.488 1.00 0.51 47 LYS A O 4
ATOM 5076 N N . GLN A 1 48 ? -0.208 -7.440 -5.947 1.00 0.40 48 GLN A N 4
ATOM 5077 C CA . GLN A 1 48 ? 0.797 -6.939 -6.879 1.00 0.47 48 GLN A CA 4
ATOM 5078 C C . GLN A 1 48 ? 2.185 -7.084 -6.265 1.00 0.50 48 GLN A C 4
ATOM 5079 O O . GLN A 1 48 ? 2.491 -6.461 -5.250 1.00 0.78 48 GLN A O 4
ATOM 5093 N N . ALA A 1 49 ? 3.023 -7.903 -6.876 1.00 0.32 49 ALA A N 4
ATOM 5094 C CA . ALA A 1 49 ? 4.366 -8.132 -6.366 1.00 0.31 49 ALA A CA 4
ATOM 5095 C C . ALA A 1 49 ? 5.401 -7.966 -7.466 1.00 0.31 49 ALA A C 4
ATOM 5096 O O . ALA A 1 49 ? 5.197 -8.414 -8.596 1.00 0.39 49 ALA A O 4
ATOM 5103 N N . GLY A 1 50 ? 6.506 -7.314 -7.135 1.00 0.25 50 GLY A N 4
ATOM 5104 C CA . GLY A 1 50 ? 7.564 -7.110 -8.097 1.00 0.26 50 GLY A CA 4
ATOM 5105 C C . GLY A 1 50 ? 8.651 -6.217 -7.551 1.00 0.23 50 GLY A C 4
ATOM 5106 O O . GLY A 1 50 ? 8.908 -6.208 -6.347 1.00 0.25 50 GLY A O 4
ATOM 5110 N N . ALA A 1 51 ? 9.282 -5.458 -8.425 1.00 0.23 51 ALA A N 4
ATOM 5111 C CA . ALA A 1 51 ? 10.350 -4.574 -8.026 1.00 0.21 51 ALA A CA 4
ATOM 5112 C C . ALA A 1 51 ? 10.169 -3.208 -8.662 1.00 0.23 51 ALA A C 4
ATOM 5113 O O . ALA A 1 51 ? 9.608 -3.089 -9.751 1.00 0.38 51 ALA A O 4
ATOM 5120 N N . PHE A 1 52 ? 10.643 -2.187 -7.980 1.00 0.15 52 PHE A N 4
ATOM 5121 C CA . PHE A 1 52 ? 10.499 -0.818 -8.438 1.00 0.16 52 PHE A CA 4
ATOM 5122 C C . PHE A 1 52 ? 11.677 0.009 -7.925 1.00 0.14 52 PHE A C 4
ATOM 5123 O O . PHE A 1 52 ? 12.509 -0.497 -7.170 1.00 0.16 52 PHE A O 4
ATOM 5140 N N . THR A 1 53 ? 11.756 1.259 -8.343 1.00 0.15 53 THR A N 4
ATOM 5141 C CA . THR A 1 53 ? 12.856 2.124 -7.967 1.00 0.16 53 THR A CA 4
ATOM 5142 C C . THR A 1 53 ? 12.524 2.907 -6.710 1.00 0.16 53 THR A C 4
ATOM 5143 O O . THR A 1 53 ? 11.445 3.496 -6.600 1.00 0.27 53 THR A O 4
ATOM 5154 N N . ALA A 1 54 ? 13.449 2.919 -5.770 1.00 0.13 54 ALA A N 4
ATOM 5155 C CA . ALA A 1 54 ? 13.223 3.571 -4.500 1.00 0.13 54 ALA A CA 4
ATOM 5156 C C . ALA A 1 54 ? 14.319 4.587 -4.214 1.00 0.14 54 ALA A C 4
ATOM 5157 O O . ALA A 1 54 ? 15.480 4.368 -4.538 1.00 0.23 54 ALA A O 4
ATOM 5164 N N . ILE A 1 55 ? 13.937 5.705 -3.625 1.00 0.17 55 ILE A N 4
ATOM 5165 C CA . ILE A 1 55 ? 14.881 6.763 -3.296 1.00 0.18 55 ILE A CA 4
ATOM 5166 C C . ILE A 1 55 ? 15.093 6.841 -1.800 1.00 0.16 55 ILE A C 4
ATOM 5167 O O . ILE A 1 55 ? 14.147 6.710 -1.025 1.00 0.14 55 ILE A O 4
ATOM 5183 N N . ALA A 1 56 ? 16.341 7.057 -1.416 1.00 0.17 56 ALA A N 4
ATOM 5184 C CA . ALA A 1 56 ? 16.721 7.100 -0.008 1.00 0.18 56 ALA A CA 4
ATOM 5185 C C . ALA A 1 56 ? 15.992 8.196 0.751 1.00 0.17 56 ALA A C 4
ATOM 5186 O O . ALA A 1 56 ? 16.053 9.371 0.384 1.00 0.20 56 ALA A O 4
ATOM 5193 N N . GLU A 1 57 ? 15.299 7.777 1.808 1.00 0.16 57 GLU A N 4
ATOM 5194 C CA . GLU A 1 57 ? 14.535 8.664 2.669 1.00 0.18 57 GLU A CA 4
ATOM 5195 C C . GLU A 1 57 ? 13.424 9.335 1.874 1.00 0.19 57 GLU A C 4
ATOM 5196 O O . GLU A 1 57 ? 12.962 10.429 2.199 1.00 0.28 57 GLU A O 4
ATOM 5208 N N . GLN A 1 58 ? 13.014 8.644 0.827 1.00 0.16 58 GLN A N 4
ATOM 5209 C CA . GLN A 1 58 ? 11.912 9.039 -0.002 1.00 0.18 58 GLN A CA 4
ATOM 5210 C C . GLN A 1 58 ? 10.822 8.007 0.096 1.00 0.17 58 GLN A C 4
ATOM 5211 O O . GLN A 1 58 ? 11.082 6.814 0.269 1.00 0.19 58 GLN A O 4
ATOM 5225 N N . ARG A 1 59 ? 9.613 8.479 0.001 1.00 0.16 59 ARG A N 4
ATOM 5226 C CA . ARG A 1 59 ? 8.452 7.616 0.015 1.00 0.17 59 ARG A CA 4
ATOM 5227 C C . ARG A 1 59 ? 8.173 7.087 -1.382 1.00 0.17 59 ARG A C 4
ATOM 5228 O O . ARG A 1 59 ? 8.106 7.847 -2.349 1.00 0.22 59 ARG A O 4
ATOM 5249 N N . VAL A 1 60 ? 8.039 5.782 -1.477 1.00 0.13 60 VAL A N 4
ATOM 5250 C CA . VAL A 1 60 ? 7.739 5.115 -2.725 1.00 0.14 60 VAL A CA 4
ATOM 5251 C C . VAL A 1 60 ? 6.439 4.353 -2.582 1.00 0.13 60 VAL A C 4
ATOM 5252 O O . VAL A 1 60 ? 6.386 3.340 -1.898 1.00 0.12 60 VAL A O 4
ATOM 5265 N N . THR A 1 61 ? 5.393 4.810 -3.232 1.00 0.15 61 THR A N 4
ATOM 5266 C CA . THR A 1 61 ? 4.110 4.183 -3.043 1.00 0.15 61 THR A CA 4
ATOM 5267 C C . THR A 1 61 ? 3.905 3.074 -4.050 1.00 0.16 61 THR A C 4
ATOM 5268 O O . THR A 1 61 ? 4.047 3.266 -5.258 1.00 0.19 61 THR A O 4
ATOM 5279 N N . VAL A 1 62 ? 3.564 1.912 -3.531 1.00 0.15 62 VAL A N 4
ATOM 5280 C CA . VAL A 1 62 ? 3.595 0.695 -4.298 1.00 0.15 62 VAL A CA 4
ATOM 5281 C C . VAL A 1 62 ? 2.259 -0.041 -4.273 1.00 0.15 62 VAL A C 4
ATOM 5282 O O . VAL A 1 62 ? 1.580 -0.085 -3.248 1.00 0.16 62 VAL A O 4
ATOM 5295 N N . GLY A 1 63 ? 1.889 -0.597 -5.421 1.00 0.18 63 GLY A N 4
ATOM 5296 C CA . GLY A 1 63 ? 0.676 -1.377 -5.522 1.00 0.21 63 GLY A CA 4
ATOM 5297 C C . GLY A 1 63 ? -0.517 -0.531 -5.890 1.00 0.20 63 GLY A C 4
ATOM 5298 O O . GLY A 1 63 ? -1.408 -0.329 -5.077 1.00 0.28 63 GLY A O 4
ATOM 5302 N N . ASN A 1 64 ? -0.535 -0.041 -7.121 1.00 0.33 64 ASN A N 4
ATOM 5303 C CA . ASN A 1 64 ? -1.613 0.820 -7.574 1.00 0.40 64 ASN A CA 4
ATOM 5304 C C . ASN A 1 64 ? -2.854 0.006 -7.876 1.00 0.37 64 ASN A C 4
ATOM 5305 O O . ASN A 1 64 ? -2.923 -0.727 -8.866 1.00 0.52 64 ASN A O 4
ATOM 5316 N N . VAL A 1 65 ? -3.828 0.125 -6.993 1.00 0.25 65 VAL A N 4
ATOM 5317 C CA . VAL A 1 65 ? -5.127 -0.473 -7.208 1.00 0.33 65 VAL A CA 4
ATOM 5318 C C . VAL A 1 65 ? -6.195 0.594 -7.025 1.00 0.27 65 VAL A C 4
ATOM 5319 O O . VAL A 1 65 ? -6.091 1.437 -6.134 1.00 0.35 65 VAL A O 4
ATOM 5332 N N . VAL A 1 66 ? -7.196 0.598 -7.882 1.00 0.25 66 VAL A N 4
ATOM 5333 C CA . VAL A 1 66 ? -8.241 1.600 -7.789 1.00 0.23 66 VAL A CA 4
ATOM 5334 C C . VAL A 1 66 ? -9.591 0.942 -7.574 1.00 0.24 66 VAL A C 4
ATOM 5335 O O . VAL A 1 66 ? -10.074 0.183 -8.415 1.00 0.27 66 VAL A O 4
ATOM 5348 N N . LEU A 1 67 ? -10.183 1.239 -6.435 1.00 0.22 67 LEU A N 4
ATOM 5349 C CA . LEU A 1 67 ? -11.451 0.659 -6.042 1.00 0.23 67 LEU A CA 4
ATOM 5350 C C . LEU A 1 67 ? -12.550 1.689 -6.231 1.00 0.24 67 LEU A C 4
ATOM 5351 O O . LEU A 1 67 ? -12.269 2.879 -6.377 1.00 0.26 67 LEU A O 4
ATOM 5367 N N . ASP A 1 68 ? -13.794 1.247 -6.242 1.00 0.26 68 ASP A N 4
ATOM 5368 C CA . ASP A 1 68 ? -14.905 2.178 -6.182 1.00 0.28 68 ASP A CA 4
ATOM 5369 C C . ASP A 1 68 ? -14.997 2.707 -4.757 1.00 0.28 68 ASP A C 4
ATOM 5370 O O . ASP A 1 68 ? -14.956 1.939 -3.795 1.00 0.30 68 ASP A O 4
ATOM 5379 N N . TYR A 1 69 ? -15.070 4.019 -4.624 1.00 0.28 69 TYR A N 4
ATOM 5380 C CA . TYR A 1 69 ? -14.940 4.654 -3.321 1.00 0.27 69 TYR A CA 4
ATOM 5381 C C . TYR A 1 69 ? -16.220 4.581 -2.509 1.00 0.27 69 TYR A C 4
ATOM 5382 O O . TYR A 1 69 ? -17.301 4.935 -2.982 1.00 0.30 69 TYR A O 4
ATOM 5400 N N . SER A 1 70 ? -16.075 4.109 -1.282 1.00 0.25 70 SER A N 4
ATOM 5401 C CA . SER A 1 70 ? -17.137 4.182 -0.296 1.00 0.27 70 SER A CA 4
ATOM 5402 C C . SER A 1 70 ? -16.529 4.483 1.069 1.00 0.29 70 SER A C 4
ATOM 5403 O O . SER A 1 70 ? -15.647 3.762 1.536 1.00 0.28 70 SER A O 4
ATOM 5411 N N . SER A 1 71 ? -16.980 5.563 1.692 1.00 0.36 71 SER A N 4
ATOM 5412 C CA . SER A 1 71 ? -16.435 5.983 2.972 1.00 0.42 71 SER A CA 4
ATOM 5413 C C . SER A 1 71 ? -16.806 5.003 4.076 1.00 0.43 71 SER A C 4
ATOM 5414 O O . SER A 1 71 ? -16.109 4.897 5.082 1.00 0.50 71 SER A O 4
ATOM 5422 N N . ALA A 1 72 ? -17.889 4.267 3.866 1.00 0.39 72 ALA A N 4
ATOM 5423 C CA . ALA A 1 72 ? -18.332 3.266 4.825 1.00 0.43 72 ALA A CA 4
ATOM 5424 C C . ALA A 1 72 ? -17.725 1.901 4.515 1.00 0.40 72 ALA A C 4
ATOM 5425 O O . ALA A 1 72 ? -17.955 0.929 5.237 1.00 0.50 72 ALA A O 4
ATOM 5432 N N . ASN A 1 73 ? -16.938 1.834 3.445 1.00 0.32 73 ASN A N 4
ATOM 5433 C CA . ASN A 1 73 ? -16.349 0.573 3.010 1.00 0.30 73 ASN A CA 4
ATOM 5434 C C . ASN A 1 73 ? -15.105 0.249 3.813 1.00 0.33 73 ASN A C 4
ATOM 5435 O O . ASN A 1 73 ? -14.415 1.145 4.316 1.00 0.47 73 ASN A O 4
ATOM 5446 N N . ARG A 1 74 ? -14.822 -1.032 3.924 1.00 0.32 74 ARG A N 4
ATOM 5447 C CA . ARG A 1 74 ? -13.597 -1.495 4.536 1.00 0.35 74 ARG A CA 4
ATOM 5448 C C . ARG A 1 74 ? -12.622 -1.918 3.448 1.00 0.27 74 ARG A C 4
ATOM 5449 O O . ARG A 1 74 ? -12.858 -2.884 2.735 1.00 0.32 74 ARG A O 4
ATOM 5470 N N . TYR A 1 75 ? -11.557 -1.161 3.286 1.00 0.19 75 TYR A N 4
ATOM 5471 C CA . TYR A 1 75 ? -10.494 -1.536 2.370 1.00 0.14 75 TYR A CA 4
ATOM 5472 C C . TYR A 1 75 ? -9.200 -1.654 3.145 1.00 0.13 75 TYR A C 4
ATOM 5473 O O . TYR A 1 75 ? -8.865 -0.764 3.920 1.00 0.15 75 TYR A O 4
ATOM 5491 N N . ALA A 1 76 ? -8.487 -2.741 2.956 1.00 0.14 76 ALA A N 4
ATOM 5492 C CA . ALA A 1 76 ? -7.243 -2.963 3.670 1.00 0.13 76 ALA A CA 4
ATOM 5493 C C . ALA A 1 76 ? -6.113 -3.285 2.718 1.00 0.12 76 ALA A C 4
ATOM 5494 O O . ALA A 1 76 ? -6.337 -3.548 1.544 1.00 0.12 76 ALA A O 4
ATOM 5501 N N . ALA A 1 77 ? -4.904 -3.261 3.235 1.00 0.13 77 ALA A N 4
ATOM 5502 C CA . ALA A 1 77 ? -3.720 -3.478 2.435 1.00 0.13 77 ALA A CA 4
ATOM 5503 C C . ALA A 1 77 ? -2.632 -4.092 3.286 1.00 0.14 77 ALA A C 4
ATOM 5504 O O . ALA A 1 77 ? -2.720 -4.083 4.505 1.00 0.16 77 ALA A O 4
ATOM 5511 N N . ARG A 1 78 ? -1.636 -4.654 2.642 1.00 0.14 78 ARG A N 4
ATOM 5512 C CA . ARG A 1 78 ? -0.475 -5.194 3.324 1.00 0.16 78 ARG A CA 4
ATOM 5513 C C . ARG A 1 78 ? 0.694 -5.270 2.370 1.00 0.14 78 ARG A C 4
ATOM 5514 O O . ARG A 1 78 ? 0.614 -5.921 1.326 1.00 0.16 78 ARG A O 4
ATOM 5535 N N . LEU A 1 79 ? 1.772 -4.600 2.704 1.00 0.17 79 LEU A N 4
ATOM 5536 C CA . LEU A 1 79 ? 2.932 -4.621 1.848 1.00 0.15 79 LEU A CA 4
ATOM 5537 C C . LEU A 1 79 ? 4.089 -5.297 2.546 1.00 0.15 79 LEU A C 4
ATOM 5538 O O . LEU A 1 79 ? 4.504 -4.889 3.628 1.00 0.22 79 LEU A O 4
ATOM 5554 N N . ASP A 1 80 ? 4.582 -6.339 1.919 1.00 0.12 80 ASP A N 4
ATOM 5555 C CA . ASP A 1 80 ? 5.758 -7.035 2.381 1.00 0.12 80 ASP A CA 4
ATOM 5556 C C . ASP A 1 80 ? 6.954 -6.557 1.579 1.00 0.11 80 ASP A C 4
ATOM 5557 O O . ASP A 1 80 ? 6.947 -6.611 0.357 1.00 0.15 80 ASP A O 4
ATOM 5566 N N . VAL A 1 81 ? 7.955 -6.027 2.242 1.00 0.09 81 VAL A N 4
ATOM 5567 C CA . VAL A 1 81 ? 9.156 -5.636 1.542 1.00 0.10 81 VAL A CA 4
ATOM 5568 C C . VAL A 1 81 ? 10.270 -6.597 1.908 1.00 0.12 81 VAL A C 4
ATOM 5569 O O . VAL A 1 81 ? 10.806 -6.542 3.009 1.00 0.13 81 VAL A O 4
ATOM 5582 N N . SER A 1 82 ? 10.603 -7.472 0.982 1.00 0.14 82 SER A N 4
ATOM 5583 C CA . SER A 1 82 ? 11.643 -8.456 1.191 1.00 0.17 82 SER A CA 4
ATOM 5584 C C . SER A 1 82 ? 12.641 -8.402 0.044 1.00 0.20 82 SER A C 4
ATOM 5585 O O . SER A 1 82 ? 12.388 -8.924 -1.041 1.00 0.25 82 SER A O 4
ATOM 5593 N N . PHE A 1 83 ? 13.775 -7.777 0.296 1.00 0.21 83 PHE A N 4
ATOM 5594 C CA . PHE A 1 83 ? 14.770 -7.540 -0.735 1.00 0.24 83 PHE A CA 4
ATOM 5595 C C . PHE A 1 83 ? 16.170 -7.616 -0.145 1.00 0.24 83 PHE A C 4
ATOM 5596 O O . PHE A 1 83 ? 16.643 -6.674 0.496 1.00 0.23 83 PHE A O 4
ATOM 5613 N N . GLY A 1 84 ? 16.822 -8.748 -0.343 1.00 0.30 84 GLY A N 4
ATOM 5614 C CA . GLY A 1 84 ? 18.159 -8.930 0.171 1.00 0.34 84 GLY A CA 4
ATOM 5615 C C . GLY A 1 84 ? 18.185 -8.980 1.682 1.00 0.34 84 GLY A C 4
ATOM 5616 O O . GLY A 1 84 ? 17.795 -9.980 2.286 1.00 0.41 84 GLY A O 4
ATOM 5620 N N . SER A 1 85 ? 18.612 -7.889 2.297 1.00 0.32 85 SER A N 4
ATOM 5621 C CA . SER A 1 85 ? 18.750 -7.837 3.740 1.00 0.36 85 SER A CA 4
ATOM 5622 C C . SER A 1 85 ? 17.488 -7.305 4.411 1.00 0.31 85 SER A C 4
ATOM 5623 O O . SER A 1 85 ? 17.314 -7.452 5.619 1.00 0.35 85 SER A O 4
ATOM 5631 N N . VAL A 1 86 ? 16.598 -6.707 3.631 1.00 0.24 86 VAL A N 4
ATOM 5632 C CA . VAL A 1 86 ? 15.387 -6.123 4.191 1.00 0.20 86 VAL A CA 4
ATOM 5633 C C . VAL A 1 86 ? 14.209 -7.081 4.073 1.00 0.17 86 VAL A C 4
ATOM 5634 O O . VAL A 1 86 ? 14.021 -7.728 3.043 1.00 0.18 86 VAL A O 4
ATOM 5647 N N . THR A 1 87 ? 13.451 -7.206 5.151 1.00 0.17 87 THR A N 4
ATOM 5648 C CA . THR A 1 87 ? 12.174 -7.895 5.114 1.00 0.17 87 THR A CA 4
ATOM 5649 C C . THR A 1 87 ? 11.246 -7.321 6.177 1.00 0.15 87 THR A C 4
ATOM 5650 O O . THR A 1 87 ? 11.538 -7.377 7.373 1.00 0.18 87 THR A O 4
ATOM 5661 N N . ILE A 1 88 ? 10.133 -6.766 5.720 1.00 0.12 88 ILE A N 4
ATOM 5662 C CA . ILE A 1 88 ? 9.178 -6.078 6.582 1.00 0.11 88 ILE A CA 4
ATOM 5663 C C . ILE A 1 88 ? 7.783 -6.206 6.009 1.00 0.10 88 ILE A C 4
ATOM 5664 O O . ILE A 1 88 ? 7.622 -6.614 4.860 1.00 0.11 88 ILE A O 4
ATOM 5680 N N . GLN A 1 89 ? 6.781 -5.866 6.796 1.00 0.11 89 GLN A N 4
ATOM 5681 C CA . GLN A 1 89 ? 5.423 -5.801 6.290 1.00 0.14 89 GLN A CA 4
ATOM 5682 C C . GLN A 1 89 ? 4.601 -4.771 7.060 1.00 0.14 89 GLN A C 4
ATOM 5683 O O . GLN A 1 89 ? 4.929 -4.413 8.193 1.00 0.20 89 GLN A O 4
ATOM 5697 N N . CYS A 1 90 ? 3.553 -4.288 6.418 1.00 0.20 90 CYS A N 4
ATOM 5698 C CA . CYS A 1 90 ? 2.613 -3.352 7.022 1.00 0.21 90 CYS A CA 4
ATOM 5699 C C . CYS A 1 90 ? 1.209 -3.678 6.546 1.00 0.23 90 CYS A C 4
ATOM 5700 O O . CYS A 1 90 ? 1.050 -4.425 5.586 1.00 0.31 90 CYS A O 4
ATOM 5707 N N . ASN A 1 91 ? 0.198 -3.127 7.201 1.00 0.19 91 ASN A N 4
ATOM 5708 C CA . ASN A 1 91 ? -1.184 -3.446 6.851 1.00 0.18 91 ASN A CA 4
ATOM 5709 C C . ASN A 1 91 ? -2.099 -2.238 7.048 1.00 0.16 91 ASN A C 4
ATOM 5710 O O . ASN A 1 91 ? -2.026 -1.547 8.065 1.00 0.18 91 ASN A O 4
ATOM 5721 N N . LEU A 1 92 ? -2.949 -1.984 6.052 1.00 0.14 92 LEU A N 4
ATOM 5722 C CA . LEU A 1 92 ? -3.810 -0.805 6.044 1.00 0.13 92 LEU A CA 4
ATOM 5723 C C . LEU A 1 92 ? -4.978 -0.956 7.007 1.00 0.14 92 LEU A C 4
ATOM 5724 O O . LEU A 1 92 ? -5.635 -1.996 7.049 1.00 0.17 92 LEU A O 4
ATOM 5740 N N . ASP A 1 93 ? -5.210 0.088 7.785 1.00 0.17 93 ASP A N 4
ATOM 5741 C CA . ASP A 1 93 ? -6.420 0.205 8.584 1.00 0.19 93 ASP A CA 4
ATOM 5742 C C . ASP A 1 93 ? -7.554 0.702 7.705 1.00 0.17 93 ASP A C 4
ATOM 5743 O O . ASP A 1 93 ? -7.551 1.856 7.285 1.00 0.18 93 ASP A O 4
ATOM 5752 N N . PRO A 1 94 ? -8.546 -0.149 7.412 1.00 0.18 94 PRO A N 4
ATOM 5753 C CA . PRO A 1 94 ? -9.667 0.215 6.537 1.00 0.19 94 PRO A CA 4
ATOM 5754 C C . PRO A 1 94 ? -10.457 1.409 7.066 1.00 0.23 94 PRO A C 4
ATOM 5755 O O . PRO A 1 94 ? -11.276 1.997 6.359 1.00 0.27 94 PRO A O 4
ATOM 5766 N N . GLU A 1 95 ? -10.181 1.767 8.310 1.00 0.26 95 GLU A N 4
ATOM 5767 C CA . GLU A 1 95 ? -10.833 2.885 8.964 1.00 0.34 95 GLU A CA 4
ATOM 5768 C C . GLU A 1 95 ? -10.211 4.209 8.531 1.00 0.32 95 GLU A C 4
ATOM 5769 O O . GLU A 1 95 ? -10.627 5.276 8.977 1.00 0.46 95 GLU A O 4
ATOM 5781 N N . THR A 1 96 ? -9.217 4.139 7.659 1.00 0.23 96 THR A N 4
ATOM 5782 C CA . THR A 1 96 ? -8.526 5.330 7.209 1.00 0.24 96 THR A CA 4
ATOM 5783 C C . THR A 1 96 ? -8.948 5.735 5.800 1.00 0.23 96 THR A C 4
ATOM 5784 O O . THR A 1 96 ? -8.645 6.839 5.343 1.00 0.30 96 THR A O 4
ATOM 5795 N N . VAL A 1 97 ? -9.634 4.826 5.112 1.00 0.20 97 VAL A N 4
ATOM 5796 C CA . VAL A 1 97 ? -10.241 5.119 3.804 1.00 0.23 97 VAL A CA 4
ATOM 5797 C C . VAL A 1 97 ? -11.158 6.350 3.862 1.00 0.29 97 VAL A C 4
ATOM 5798 O O . VAL A 1 97 ? -11.513 6.920 2.829 1.00 0.64 97 VAL A O 4
ATOM 5811 N N . LYS A 1 98 ? -11.530 6.771 5.067 1.00 0.29 98 LYS A N 4
ATOM 5812 C CA . LYS A 1 98 ? -12.423 7.909 5.230 1.00 0.38 98 LYS A CA 4
ATOM 5813 C C . LYS A 1 98 ? -11.689 9.212 4.968 1.00 0.40 98 LYS A C 4
ATOM 5814 O O . LYS A 1 98 ? -11.589 10.061 5.856 1.00 0.47 98 LYS A O 4
ATOM 5833 N N . LEU A 1 99 ? -11.171 9.349 3.745 1.00 0.47 99 LEU A N 4
ATOM 5834 C CA . LEU A 1 99 ? -10.514 10.567 3.289 1.00 0.58 99 LEU A CA 4
ATOM 5835 C C . LEU A 1 99 ? -9.155 10.757 3.957 1.00 0.73 99 LEU A C 4
ATOM 5836 O O . LEU A 1 99 ? -8.128 10.825 3.281 1.00 1.33 99 LEU A O 4
ATOM 5852 N N . GLU A 1 100 ? -9.148 10.840 5.275 1.00 1.05 100 GLU A N 4
ATOM 5853 C CA . GLU A 1 100 ? -7.919 11.015 6.021 1.00 1.25 100 GLU A CA 4
ATOM 5854 C C . GLU A 1 100 ? -7.932 10.137 7.266 1.00 2.09 100 GLU A C 4
ATOM 5855 O O . GLU A 1 100 ? -7.143 9.199 7.382 1.00 2.87 100 GLU A O 4
ATOM 5867 N N . HIS A 1 101 ? -8.845 10.432 8.182 1.00 2.68 101 HIS A N 4
ATOM 5868 C CA . HIS A 1 101 ? -8.943 9.690 9.431 1.00 3.89 101 HIS A CA 4
ATOM 5869 C C . HIS A 1 101 ? -10.286 9.950 10.096 1.00 4.59 101 HIS A C 4
ATOM 5870 O O . HIS A 1 101 ? -10.450 11.023 10.714 1.00 5.06 101 HIS A O 4
ATOM 5885 N N . MET A 1 1 ? 18.137 -0.594 3.987 1.00 1.09 1 MET A N 5
ATOM 5886 C CA . MET A 1 1 ? 16.864 -1.217 4.408 1.00 0.39 1 MET A CA 5
ATOM 5887 C C . MET A 1 1 ? 15.684 -0.417 3.884 1.00 0.30 1 MET A C 5
ATOM 5888 O O . MET A 1 1 ? 15.715 0.817 3.863 1.00 0.45 1 MET A O 5
ATOM 5904 N N . VAL A 1 2 ? 14.654 -1.123 3.448 1.00 0.15 2 VAL A N 5
ATOM 5905 C CA . VAL A 1 2 ? 13.430 -0.487 3.004 1.00 0.10 2 VAL A CA 5
ATOM 5906 C C . VAL A 1 2 ? 12.437 -0.399 4.171 1.00 0.09 2 VAL A C 5
ATOM 5907 O O . VAL A 1 2 ? 12.523 -1.160 5.133 1.00 0.12 2 VAL A O 5
ATOM 5920 N N . GLN A 1 3 ? 11.518 0.537 4.071 1.00 0.09 3 GLN A N 5
ATOM 5921 C CA . GLN A 1 3 ? 10.524 0.817 5.090 1.00 0.10 3 GLN A CA 5
ATOM 5922 C C . GLN A 1 3 ? 9.165 0.842 4.407 1.00 0.11 3 GLN A C 5
ATOM 5923 O O . GLN A 1 3 ? 9.098 1.071 3.204 1.00 0.17 3 GLN A O 5
ATOM 5937 N N . CYS A 1 4 ? 8.087 0.593 5.130 1.00 0.12 4 CYS A N 5
ATOM 5938 C CA . CYS A 1 4 ? 6.804 0.481 4.470 1.00 0.13 4 CYS A CA 5
ATOM 5939 C C . CYS A 1 4 ? 5.674 1.059 5.308 1.00 0.17 4 CYS A C 5
ATOM 5940 O O . CYS A 1 4 ? 5.744 1.119 6.539 1.00 0.29 4 CYS A O 5
ATOM 5947 N N . GLU A 1 5 ? 4.651 1.494 4.599 1.00 0.14 5 GLU A N 5
ATOM 5948 C CA . GLU A 1 5 ? 3.420 2.005 5.157 1.00 0.16 5 GLU A CA 5
ATOM 5949 C C . GLU A 1 5 ? 2.290 1.630 4.212 1.00 0.15 5 GLU A C 5
ATOM 5950 O O . GLU A 1 5 ? 2.531 1.064 3.149 1.00 0.17 5 GLU A O 5
ATOM 5962 N N . VAL A 1 6 ? 1.069 1.934 4.584 1.00 0.17 6 VAL A N 5
ATOM 5963 C CA . VAL A 1 6 ? -0.076 1.583 3.778 1.00 0.18 6 VAL A CA 5
ATOM 5964 C C . VAL A 1 6 ? -1.038 2.746 3.682 1.00 0.21 6 VAL A C 5
ATOM 5965 O O . VAL A 1 6 ? -1.477 3.284 4.694 1.00 0.33 6 VAL A O 5
ATOM 5978 N N . GLU A 1 7 ? -1.350 3.145 2.467 1.00 0.16 7 GLU A N 5
ATOM 5979 C CA . GLU A 1 7 ? -2.197 4.304 2.262 1.00 0.16 7 GLU A CA 5
ATOM 5980 C C . GLU A 1 7 ? -3.362 4.008 1.339 1.00 0.16 7 GLU A C 5
ATOM 5981 O O . GLU A 1 7 ? -3.311 3.115 0.494 1.00 0.28 7 GLU A O 5
ATOM 5993 N N . ALA A 1 8 ? -4.410 4.771 1.530 1.00 0.14 8 ALA A N 5
ATOM 5994 C CA . ALA A 1 8 ? -5.535 4.786 0.631 1.00 0.12 8 ALA A CA 5
ATOM 5995 C C . ALA A 1 8 ? -5.732 6.220 0.151 1.00 0.15 8 ALA A C 5
ATOM 5996 O O . ALA A 1 8 ? -5.857 7.133 0.964 1.00 0.17 8 ALA A O 5
ATOM 6003 N N . ALA A 1 9 ? -5.747 6.427 -1.151 1.00 0.16 9 ALA A N 5
ATOM 6004 C CA . ALA A 1 9 ? -5.839 7.770 -1.705 1.00 0.19 9 ALA A CA 5
ATOM 6005 C C . ALA A 1 9 ? -7.221 8.016 -2.280 1.00 0.19 9 ALA A C 5
ATOM 6006 O O . ALA A 1 9 ? -7.553 7.531 -3.359 1.00 0.20 9 ALA A O 5
ATOM 6013 N N . VAL A 1 10 ? -8.020 8.782 -1.566 1.00 0.22 10 VAL A N 5
ATOM 6014 C CA . VAL A 1 10 ? -9.398 9.003 -1.960 1.00 0.23 10 VAL A CA 5
ATOM 6015 C C . VAL A 1 10 ? -9.536 10.203 -2.890 1.00 0.27 10 VAL A C 5
ATOM 6016 O O . VAL A 1 10 ? -9.190 11.331 -2.530 1.00 0.33 10 VAL A O 5
ATOM 6029 N N . SER A 1 11 ? -10.039 9.942 -4.084 1.00 0.29 11 SER A N 5
ATOM 6030 C CA . SER A 1 11 ? -10.349 10.984 -5.039 1.00 0.36 11 SER A CA 5
ATOM 6031 C C . SER A 1 11 ? -11.864 11.116 -5.148 1.00 0.45 11 SER A C 5
ATOM 6032 O O . SER A 1 11 ? -12.602 10.370 -4.500 1.00 0.63 11 SER A O 5
ATOM 6040 N N . GLY A 1 12 ? -12.329 12.060 -5.949 1.00 0.45 12 GLY A N 5
ATOM 6041 C CA . GLY A 1 12 ? -13.754 12.259 -6.102 1.00 0.54 12 GLY A CA 5
ATOM 6042 C C . GLY A 1 12 ? -14.442 11.077 -6.760 1.00 0.49 12 GLY A C 5
ATOM 6043 O O . GLY A 1 12 ? -14.407 10.936 -7.982 1.00 0.61 12 GLY A O 5
ATOM 6047 N N . GLY A 1 13 ? -15.043 10.213 -5.948 1.00 0.45 13 GLY A N 5
ATOM 6048 C CA . GLY A 1 13 ? -15.816 9.103 -6.476 1.00 0.48 13 GLY A CA 5
ATOM 6049 C C . GLY A 1 13 ? -15.063 7.784 -6.470 1.00 0.41 13 GLY A C 5
ATOM 6050 O O . GLY A 1 13 ? -15.661 6.720 -6.619 1.00 0.45 13 GLY A O 5
ATOM 6054 N N . HIS A 1 14 ? -13.752 7.841 -6.287 1.00 0.34 14 HIS A N 5
ATOM 6055 C CA . HIS A 1 14 ? -12.926 6.639 -6.341 1.00 0.31 14 HIS A CA 5
ATOM 6056 C C . HIS A 1 14 ? -11.841 6.695 -5.285 1.00 0.30 14 HIS A C 5
ATOM 6057 O O . HIS A 1 14 ? -11.429 7.769 -4.868 1.00 0.43 14 HIS A O 5
ATOM 6072 N N . VAL A 1 15 ? -11.380 5.541 -4.854 1.00 0.23 15 VAL A N 5
ATOM 6073 C CA . VAL A 1 15 ? -10.299 5.482 -3.896 1.00 0.20 15 VAL A CA 5
ATOM 6074 C C . VAL A 1 15 ? -9.151 4.649 -4.459 1.00 0.18 15 VAL A C 5
ATOM 6075 O O . VAL A 1 15 ? -9.306 3.471 -4.758 1.00 0.17 15 VAL A O 5
ATOM 6088 N N . THR A 1 16 ? -8.007 5.285 -4.631 1.00 0.17 16 THR A N 5
ATOM 6089 C CA . THR A 1 16 ? -6.831 4.621 -5.158 1.00 0.16 16 THR A CA 5
ATOM 6090 C C . THR A 1 16 ? -5.955 4.173 -4.004 1.00 0.14 16 THR A C 5
ATOM 6091 O O . THR A 1 16 ? -5.447 4.991 -3.257 1.00 0.15 16 THR A O 5
ATOM 6102 N N . LEU A 1 17 ? -5.763 2.886 -3.863 1.00 0.12 17 LEU A N 5
ATOM 6103 C CA . LEU A 1 17 ? -5.067 2.379 -2.705 1.00 0.10 17 LEU A CA 5
ATOM 6104 C C . LEU A 1 17 ? -3.678 1.905 -3.074 1.00 0.13 17 LEU A C 5
ATOM 6105 O O . LEU A 1 17 ? -3.505 1.212 -4.073 1.00 0.17 17 LEU A O 5
ATOM 6121 N N . GLN A 1 18 ? -2.696 2.300 -2.273 1.00 0.15 18 GLN A N 5
ATOM 6122 C CA . GLN A 1 18 ? -1.304 1.987 -2.538 1.00 0.19 18 GLN A CA 5
ATOM 6123 C C . GLN A 1 18 ? -0.530 1.897 -1.222 1.00 0.24 18 GLN A C 5
ATOM 6124 O O . GLN A 1 18 ? -0.780 2.668 -0.298 1.00 0.51 18 GLN A O 5
ATOM 6138 N N . GLY A 1 19 ? 0.422 0.982 -1.137 1.00 0.17 19 GLY A N 5
ATOM 6139 C CA . GLY A 1 19 ? 1.247 0.894 0.057 1.00 0.18 19 GLY A CA 5
ATOM 6140 C C . GLY A 1 19 ? 2.544 1.666 -0.107 1.00 0.1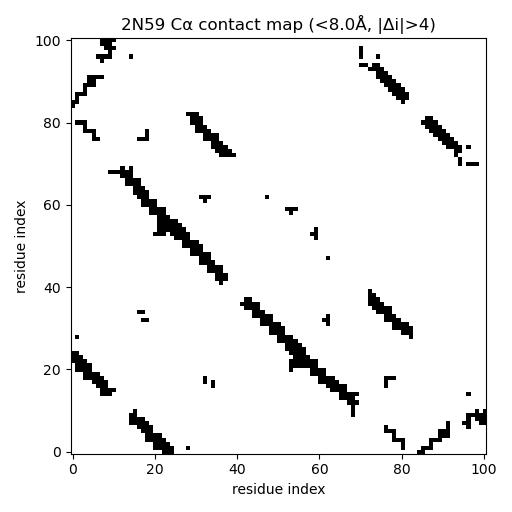8 19 GLY A C 5
ATOM 6141 O O . GLY A 1 19 ? 3.264 1.466 -1.076 1.00 0.19 19 GLY A O 5
ATOM 6145 N N . VAL A 1 20 ? 2.849 2.546 0.835 1.00 0.17 20 VAL A N 5
ATOM 6146 C CA . VAL A 1 20 ? 4.034 3.394 0.736 1.00 0.18 20 VAL A CA 5
ATOM 6147 C C . VAL A 1 20 ? 5.268 2.670 1.235 1.00 0.21 20 VAL A C 5
ATOM 6148 O O . VAL A 1 20 ? 5.214 1.879 2.161 1.00 0.45 20 VAL A O 5
ATOM 6161 N N . ILE A 1 21 ? 6.363 2.917 0.566 1.00 0.13 21 ILE A N 5
ATOM 6162 C CA . ILE A 1 21 ? 7.629 2.324 0.902 1.00 0.11 21 ILE A CA 5
ATOM 6163 C C . ILE A 1 21 ? 8.693 3.395 0.994 1.00 0.13 21 ILE A C 5
ATOM 6164 O O . ILE A 1 21 ? 9.129 3.947 -0.008 1.00 0.14 21 ILE A O 5
ATOM 6180 N N . THR A 1 22 ? 9.090 3.723 2.192 1.00 0.13 22 THR A N 5
ATOM 6181 C CA . THR A 1 22 ? 10.199 4.615 2.351 1.00 0.14 22 THR A CA 5
ATOM 6182 C C . THR A 1 22 ? 11.463 3.808 2.270 1.00 0.14 22 THR A C 5
ATOM 6183 O O . THR A 1 22 ? 11.610 2.815 2.955 1.00 0.18 22 THR A O 5
ATOM 6194 N N . ALA A 1 23 ? 12.372 4.205 1.437 1.00 0.12 23 ALA A N 5
ATOM 6195 C CA . ALA A 1 23 ? 13.571 3.437 1.274 1.00 0.12 23 ALA A CA 5
ATOM 6196 C C . ALA A 1 23 ? 14.754 4.303 1.587 1.00 0.14 23 ALA A C 5
ATOM 6197 O O . ALA A 1 23 ? 14.932 5.338 0.983 1.00 0.16 23 ALA A O 5
ATOM 6204 N N . VAL A 1 24 ? 15.551 3.890 2.548 1.00 0.16 24 VAL A N 5
ATOM 6205 C CA . VAL A 1 24 ? 16.647 4.722 3.018 1.00 0.18 24 VAL A CA 5
ATOM 6206 C C . VAL A 1 24 ? 17.749 4.874 1.966 1.00 0.20 24 VAL A C 5
ATOM 6207 O O . VAL A 1 24 ? 18.619 5.736 2.089 1.00 0.25 24 VAL A O 5
ATOM 6220 N N . ARG A 1 25 ? 17.719 4.054 0.927 1.00 0.21 25 ARG A N 5
ATOM 6221 C CA . ARG A 1 25 ? 18.709 4.164 -0.124 1.00 0.24 25 ARG A CA 5
ATOM 6222 C C . ARG A 1 25 ? 18.068 4.338 -1.495 1.00 0.23 25 ARG A C 5
ATOM 6223 O O . ARG A 1 25 ? 17.060 3.703 -1.805 1.00 0.26 25 ARG A O 5
ATOM 6244 N N . ASP A 1 26 ? 18.648 5.221 -2.303 1.00 0.23 26 ASP A N 5
ATOM 6245 C CA . ASP A 1 26 ? 18.176 5.452 -3.659 1.00 0.25 26 ASP A CA 5
ATOM 6246 C C . ASP A 1 26 ? 18.669 4.340 -4.576 1.00 0.24 26 ASP A C 5
ATOM 6247 O O . ASP A 1 26 ? 19.815 3.889 -4.474 1.00 0.32 26 ASP A O 5
ATOM 6256 N N . GLY A 1 27 ? 17.793 3.888 -5.446 1.00 0.24 27 GLY A N 5
ATOM 6257 C CA . GLY A 1 27 ? 18.103 2.793 -6.329 1.00 0.26 27 GLY A CA 5
ATOM 6258 C C . GLY A 1 27 ? 16.866 1.982 -6.620 1.00 0.21 27 GLY A C 5
ATOM 6259 O O . GLY A 1 27 ? 15.837 2.536 -6.991 1.00 0.23 27 GLY A O 5
ATOM 6263 N N . ALA A 1 28 ? 16.943 0.682 -6.419 1.00 0.19 28 ALA A N 5
ATOM 6264 C CA . ALA A 1 28 ? 15.799 -0.184 -6.647 1.00 0.18 28 ALA A CA 5
ATOM 6265 C C . ALA A 1 28 ? 15.730 -1.276 -5.592 1.00 0.24 28 ALA A C 5
ATOM 6266 O O . ALA A 1 28 ? 16.761 -1.765 -5.125 1.00 0.45 28 ALA A O 5
ATOM 6273 N N . GLY A 1 29 ? 14.519 -1.650 -5.220 1.00 0.15 29 GLY A N 5
ATOM 6274 C CA . GLY A 1 29 ? 14.323 -2.689 -4.245 1.00 0.19 29 GLY A CA 5
ATOM 6275 C C . GLY A 1 29 ? 13.168 -3.571 -4.637 1.00 0.17 29 GLY A C 5
ATOM 6276 O O . GLY A 1 29 ? 12.500 -3.313 -5.637 1.00 0.21 29 GLY A O 5
ATOM 6280 N N . SER A 1 30 ? 12.912 -4.597 -3.856 1.00 0.15 30 SER A N 5
ATOM 6281 C CA . SER A 1 30 ? 11.847 -5.528 -4.184 1.00 0.15 30 SER A CA 5
ATOM 6282 C C . SER A 1 30 ? 10.859 -5.660 -3.034 1.00 0.13 30 SER A C 5
ATOM 6283 O O . SER A 1 30 ? 11.247 -5.728 -1.865 1.00 0.14 30 SER A O 5
ATOM 6291 N N . TYR A 1 31 ? 9.578 -5.688 -3.380 1.00 0.13 31 TYR A N 5
ATOM 6292 C CA . TYR A 1 31 ? 8.503 -5.695 -2.399 1.00 0.11 31 TYR A CA 5
ATOM 6293 C C . TYR A 1 31 ? 7.220 -6.289 -2.990 1.00 0.13 31 TYR A C 5
ATOM 6294 O O . TYR A 1 31 ? 7.111 -6.479 -4.203 1.00 0.18 31 TYR A O 5
ATOM 6312 N N . LYS A 1 32 ? 6.264 -6.596 -2.119 1.00 0.13 32 LYS A N 5
ATOM 6313 C CA . LYS A 1 32 ? 5.019 -7.262 -2.508 1.00 0.14 32 LYS A CA 5
ATOM 6314 C C . LYS A 1 32 ? 3.809 -6.617 -1.834 1.00 0.14 32 LYS A C 5
ATOM 6315 O O . LYS A 1 32 ? 3.628 -6.734 -0.621 1.00 0.13 32 LYS A O 5
ATOM 6334 N N . LEU A 1 33 ? 2.967 -5.965 -2.619 1.00 0.17 33 LEU A N 5
ATOM 6335 C CA . LEU A 1 33 ? 1.793 -5.297 -2.076 1.00 0.17 33 LEU A CA 5
ATOM 6336 C C . LEU A 1 33 ? 0.528 -6.074 -2.419 1.00 0.19 33 LEU A C 5
ATOM 6337 O O . LEU A 1 33 ? 0.291 -6.439 -3.572 1.00 0.27 33 LEU A O 5
ATOM 6353 N N . ALA A 1 34 ? -0.270 -6.330 -1.400 1.00 0.16 34 ALA A N 5
ATOM 6354 C CA . ALA A 1 34 ? -1.580 -6.931 -1.584 1.00 0.19 34 ALA A CA 5
ATOM 6355 C C . ALA A 1 34 ? -2.655 -6.059 -0.949 1.00 0.18 34 ALA A C 5
ATOM 6356 O O . ALA A 1 34 ? -2.502 -5.606 0.183 1.00 0.25 34 ALA A O 5
ATOM 6363 N N . VAL A 1 35 ? -3.729 -5.807 -1.680 1.00 0.16 35 VAL A N 5
ATOM 6364 C CA . VAL A 1 35 ? -4.842 -5.033 -1.152 1.00 0.14 35 VAL A CA 5
ATOM 6365 C C . VAL A 1 35 ? -6.068 -5.919 -1.016 1.00 0.16 35 VAL A C 5
ATOM 6366 O O . VAL A 1 35 ? -6.366 -6.738 -1.890 1.00 0.23 35 VAL A O 5
ATOM 6379 N N . ASP A 1 36 ? -6.757 -5.752 0.090 1.00 0.19 36 ASP A N 5
ATOM 6380 C CA . ASP A 1 36 ? -7.940 -6.522 0.394 1.00 0.24 36 ASP A CA 5
ATOM 6381 C C . ASP A 1 36 ? -9.150 -5.609 0.452 1.00 0.25 36 ASP A C 5
ATOM 6382 O O . ASP A 1 36 ? -9.255 -4.757 1.331 1.00 0.31 36 ASP A O 5
ATOM 6391 N N . LYS A 1 37 ? -10.061 -5.783 -0.484 1.00 0.28 37 LYS A N 5
ATOM 6392 C CA . LYS A 1 37 ? -11.264 -4.988 -0.519 1.00 0.33 37 LYS A CA 5
ATOM 6393 C C . LYS A 1 37 ? -12.457 -5.834 -0.117 1.00 0.46 37 LYS A C 5
ATOM 6394 O O . LYS A 1 37 ? -12.565 -6.990 -0.513 1.00 0.63 37 LYS A O 5
ATOM 6413 N N . ALA A 1 38 ? -13.328 -5.259 0.689 1.00 0.41 38 ALA A N 5
ATOM 6414 C CA . ALA A 1 38 ? -14.497 -5.956 1.177 1.00 0.52 38 ALA A CA 5
ATOM 6415 C C . ALA A 1 38 ? -15.641 -4.984 1.413 1.00 0.47 38 ALA A C 5
ATOM 6416 O O . ALA A 1 38 ? -15.625 -4.199 2.362 1.00 0.43 38 ALA A O 5
ATOM 6423 N N . GLY A 1 39 ? -16.626 -5.027 0.539 1.00 0.57 39 GLY A N 5
ATOM 6424 C CA . GLY A 1 39 ? -17.768 -4.155 0.675 1.00 0.60 39 GLY A CA 5
ATOM 6425 C C . GLY A 1 39 ? -19.065 -4.902 0.489 1.00 0.81 39 GLY A C 5
ATOM 6426 O O . GLY A 1 39 ? -19.075 -6.134 0.464 1.00 0.96 39 GLY A O 5
ATOM 6430 N N . ALA A 1 40 ? -20.154 -4.162 0.334 1.00 0.90 40 ALA A N 5
ATOM 6431 C CA . ALA A 1 40 ? -21.468 -4.760 0.140 1.00 1.14 40 ALA A CA 5
ATOM 6432 C C . ALA A 1 40 ? -21.521 -5.550 -1.163 1.00 1.33 40 ALA A C 5
ATOM 6433 O O . ALA A 1 40 ? -22.329 -6.467 -1.319 1.00 1.57 40 ALA A O 5
ATOM 6440 N N . ALA A 1 41 ? -20.638 -5.198 -2.089 1.00 1.28 41 ALA A N 5
ATOM 6441 C CA . ALA A 1 41 ? -20.579 -5.854 -3.385 1.00 1.49 41 ALA A CA 5
ATOM 6442 C C . ALA A 1 41 ? -19.718 -7.114 -3.337 1.00 1.45 41 ALA A C 5
ATOM 6443 O O . ALA A 1 41 ? -19.700 -7.900 -4.287 1.00 1.72 41 ALA A O 5
ATOM 6450 N N . GLY A 1 42 ? -19.008 -7.309 -2.233 1.00 1.19 42 GLY A N 5
ATOM 6451 C CA . GLY A 1 42 ? -18.167 -8.483 -2.092 1.00 1.21 42 GLY A CA 5
ATOM 6452 C C . GLY A 1 42 ? -16.725 -8.138 -1.795 1.00 1.01 42 GLY A C 5
ATOM 6453 O O . GLY A 1 42 ? -16.384 -6.971 -1.583 1.00 0.86 42 GLY A O 5
ATOM 6457 N N . THR A 1 43 ? -15.881 -9.158 -1.773 1.00 1.03 43 THR A N 5
ATOM 6458 C CA . THR A 1 43 ? -14.471 -8.988 -1.496 1.00 0.88 43 THR A CA 5
ATOM 6459 C C . THR A 1 43 ? -13.656 -9.066 -2.786 1.00 0.82 43 THR A C 5
ATOM 6460 O O . THR A 1 43 ? -13.850 -9.979 -3.590 1.00 0.92 43 THR A O 5
ATOM 6471 N N . SER A 1 44 ? -12.750 -8.121 -2.985 1.00 0.73 44 SER A N 5
ATOM 6472 C CA . SER A 1 44 ? -11.923 -8.108 -4.181 1.00 0.69 44 SER A CA 5
ATOM 6473 C C . SER A 1 44 ? -10.468 -8.416 -3.832 1.00 0.59 44 SER A C 5
ATOM 6474 O O . SER A 1 44 ? -9.985 -8.045 -2.758 1.00 0.60 44 SER A O 5
ATOM 6482 N N . ARG A 1 45 ? -9.776 -9.090 -4.741 1.00 0.63 45 ARG A N 5
ATOM 6483 C CA . ARG A 1 45 ? -8.410 -9.518 -4.497 1.00 0.60 45 ARG A CA 5
ATOM 6484 C C . ARG A 1 45 ? -7.403 -8.736 -5.325 1.00 0.51 45 ARG A C 5
ATOM 6485 O O . ARG A 1 45 ? -7.455 -8.713 -6.556 1.00 0.65 45 ARG A O 5
ATOM 6506 N N . ILE A 1 46 ? -6.502 -8.087 -4.610 1.00 0.38 46 ILE A N 5
ATOM 6507 C CA . ILE A 1 46 ? -5.379 -7.379 -5.198 1.00 0.33 46 ILE A CA 5
ATOM 6508 C C . ILE A 1 46 ? -4.075 -7.953 -4.657 1.00 0.30 46 ILE A C 5
ATOM 6509 O O . ILE A 1 46 ? -3.863 -7.960 -3.446 1.00 0.34 46 ILE A O 5
ATOM 6525 N N . LYS A 1 47 ? -3.223 -8.462 -5.529 1.00 0.31 47 LYS A N 5
ATOM 6526 C CA . LYS A 1 47 ? -1.918 -8.952 -5.109 1.00 0.38 47 LYS A CA 5
ATOM 6527 C C . LYS A 1 47 ? -0.888 -8.727 -6.209 1.00 0.41 47 LYS A C 5
ATOM 6528 O O . LYS A 1 47 ? -0.971 -9.327 -7.280 1.00 0.51 47 LYS A O 5
ATOM 6547 N N . GLN A 1 48 ? 0.074 -7.854 -5.945 1.00 0.40 48 GLN A N 5
ATOM 6548 C CA . GLN A 1 48 ? 1.109 -7.526 -6.919 1.00 0.47 48 GLN A CA 5
ATOM 6549 C C . GLN A 1 48 ? 2.484 -7.536 -6.257 1.00 0.50 48 GLN A C 5
ATOM 6550 O O . GLN A 1 48 ? 2.713 -6.832 -5.273 1.00 0.78 48 GLN A O 5
ATOM 6564 N N . ALA A 1 49 ? 3.393 -8.337 -6.792 1.00 0.32 49 ALA A N 5
ATOM 6565 C CA . ALA A 1 49 ? 4.719 -8.476 -6.211 1.00 0.31 49 ALA A CA 5
ATOM 6566 C C . ALA A 1 49 ? 5.803 -8.358 -7.271 1.00 0.31 49 ALA A C 5
ATOM 6567 O O . ALA A 1 49 ? 5.621 -8.784 -8.415 1.00 0.39 49 ALA A O 5
ATOM 6574 N N . GLY A 1 50 ? 6.929 -7.782 -6.880 1.00 0.25 50 GLY A N 5
ATOM 6575 C CA . GLY A 1 50 ? 8.037 -7.616 -7.791 1.00 0.26 50 GLY A CA 5
ATOM 6576 C C . GLY A 1 50 ? 9.071 -6.664 -7.244 1.00 0.23 50 GLY A C 5
ATOM 6577 O O . GLY A 1 50 ? 9.381 -6.690 -6.050 1.00 0.25 50 GLY A O 5
ATOM 6581 N N . ALA A 1 51 ? 9.595 -5.816 -8.107 1.00 0.23 51 ALA A N 5
ATOM 6582 C CA . ALA A 1 51 ? 10.606 -4.862 -7.723 1.00 0.21 51 ALA A CA 5
ATOM 6583 C C . ALA A 1 51 ? 10.354 -3.530 -8.410 1.00 0.23 51 ALA A C 5
ATOM 6584 O O . ALA A 1 51 ? 9.771 -3.483 -9.494 1.00 0.38 51 ALA A O 5
ATOM 6591 N N . PHE A 1 52 ? 10.793 -2.459 -7.783 1.00 0.15 52 PHE A N 5
ATOM 6592 C CA . PHE A 1 52 ? 10.600 -1.120 -8.314 1.00 0.16 52 PHE A CA 5
ATOM 6593 C C . PHE A 1 52 ? 11.733 -0.219 -7.827 1.00 0.14 52 PHE A C 5
ATOM 6594 O O . PHE A 1 52 ? 12.566 -0.641 -7.022 1.00 0.16 52 PHE A O 5
ATOM 6611 N N . THR A 1 53 ? 11.774 1.004 -8.321 1.00 0.15 53 THR A N 5
ATOM 6612 C CA . THR A 1 53 ? 12.827 1.936 -7.970 1.00 0.16 53 THR A CA 5
ATOM 6613 C C . THR A 1 53 ? 12.446 2.744 -6.740 1.00 0.16 53 THR A C 5
ATOM 6614 O O . THR A 1 53 ? 11.326 3.246 -6.638 1.00 0.27 53 THR A O 5
ATOM 6625 N N . ALA A 1 54 ? 13.375 2.874 -5.810 1.00 0.13 54 ALA A N 5
ATOM 6626 C CA . ALA A 1 54 ? 13.099 3.568 -4.571 1.00 0.13 54 ALA A CA 5
ATOM 6627 C C . ALA A 1 54 ? 14.167 4.616 -4.282 1.00 0.14 54 ALA A C 5
ATOM 6628 O O . ALA A 1 54 ? 15.349 4.388 -4.524 1.00 0.23 54 ALA A O 5
ATOM 6635 N N . ILE A 1 55 ? 13.744 5.771 -3.785 1.00 0.17 55 ILE A N 5
ATOM 6636 C CA . ILE A 1 55 ? 14.665 6.855 -3.462 1.00 0.18 55 ILE A CA 5
ATOM 6637 C C . ILE A 1 55 ? 14.930 6.907 -1.974 1.00 0.16 55 ILE A C 5
ATOM 6638 O O . ILE A 1 55 ? 14.029 6.695 -1.163 1.00 0.14 55 ILE A O 5
ATOM 6654 N N . ALA A 1 56 ? 16.180 7.188 -1.637 1.00 0.17 56 ALA A N 5
ATOM 6655 C CA . ALA A 1 56 ? 16.614 7.254 -0.250 1.00 0.18 56 ALA A CA 5
ATOM 6656 C C . ALA A 1 56 ? 15.829 8.289 0.531 1.00 0.17 56 ALA A C 5
ATOM 6657 O O . ALA A 1 56 ? 15.760 9.453 0.138 1.00 0.20 56 ALA A O 5
ATOM 6664 N N . GLU A 1 57 ? 15.232 7.838 1.628 1.00 0.16 57 GLU A N 5
ATOM 6665 C CA . GLU A 1 57 ? 14.458 8.695 2.510 1.00 0.18 57 GLU A CA 5
ATOM 6666 C C . GLU A 1 57 ? 13.294 9.318 1.754 1.00 0.19 57 GLU A C 5
ATOM 6667 O O . GLU A 1 57 ? 12.825 10.407 2.078 1.00 0.28 57 GLU A O 5
ATOM 6679 N N . GLN A 1 58 ? 12.846 8.598 0.740 1.00 0.16 58 GLN A N 5
ATOM 6680 C CA . GLN A 1 58 ? 11.703 8.971 -0.042 1.00 0.18 58 GLN A CA 5
ATOM 6681 C C . GLN A 1 58 ? 10.639 7.926 0.102 1.00 0.17 58 GLN A C 5
ATOM 6682 O O . GLN A 1 58 ? 10.921 6.761 0.379 1.00 0.19 58 GLN A O 5
ATOM 6696 N N . ARG A 1 59 ? 9.431 8.355 -0.088 1.00 0.16 59 ARG A N 5
ATOM 6697 C CA . ARG A 1 59 ? 8.293 7.464 -0.043 1.00 0.17 59 ARG A CA 5
ATOM 6698 C C . ARG A 1 59 ? 8.006 6.923 -1.433 1.00 0.17 59 ARG A C 5
ATOM 6699 O O . ARG A 1 59 ? 7.798 7.684 -2.379 1.00 0.22 59 ARG A O 5
ATOM 6720 N N . VAL A 1 60 ? 8.003 5.616 -1.551 1.00 0.13 60 VAL A N 5
ATOM 6721 C CA . VAL A 1 60 ? 7.729 4.961 -2.806 1.00 0.14 60 VAL A CA 5
ATOM 6722 C C . VAL A 1 60 ? 6.443 4.187 -2.676 1.00 0.13 60 VAL A C 5
ATOM 6723 O O . VAL A 1 60 ? 6.388 3.176 -1.992 1.00 0.12 60 VAL A O 5
ATOM 6736 N N . THR A 1 61 ? 5.407 4.648 -3.333 1.00 0.15 61 THR A N 5
ATOM 6737 C CA . THR A 1 61 ? 4.120 4.047 -3.131 1.00 0.15 61 THR A CA 5
ATOM 6738 C C . THR A 1 61 ? 3.869 2.959 -4.153 1.00 0.16 61 THR A C 5
ATOM 6739 O O . THR A 1 61 ? 3.989 3.164 -5.364 1.00 0.19 61 THR A O 5
ATOM 6750 N N . VAL A 1 62 ? 3.525 1.801 -3.638 1.00 0.15 62 VAL A N 5
ATOM 6751 C CA . VAL A 1 62 ? 3.541 0.590 -4.406 1.00 0.15 62 VAL A CA 5
ATOM 6752 C C . VAL A 1 62 ? 2.180 -0.105 -4.420 1.00 0.15 62 VAL A C 5
ATOM 6753 O O . VAL A 1 62 ? 1.504 -0.196 -3.396 1.00 0.16 62 VAL A O 5
ATOM 6766 N N . GLY A 1 63 ? 1.785 -0.571 -5.602 1.00 0.18 63 GLY A N 5
ATOM 6767 C CA . GLY A 1 63 ? 0.530 -1.280 -5.756 1.00 0.21 63 GLY A CA 5
ATOM 6768 C C . GLY A 1 63 ? -0.616 -0.349 -6.059 1.00 0.20 63 GLY A C 5
ATOM 6769 O O . GLY A 1 63 ? -1.508 -0.175 -5.240 1.00 0.28 63 GLY A O 5
ATOM 6773 N N . ASN A 1 64 ? -0.595 0.250 -7.239 1.00 0.33 64 ASN A N 5
ATOM 6774 C CA . ASN A 1 64 ? -1.638 1.176 -7.636 1.00 0.40 64 ASN A CA 5
ATOM 6775 C C . ASN A 1 64 ? -2.880 0.412 -8.053 1.00 0.37 64 ASN A C 5
ATOM 6776 O O . ASN A 1 64 ? -2.914 -0.211 -9.117 1.00 0.52 64 ASN A O 5
ATOM 6787 N N . VAL A 1 65 ? -3.891 0.459 -7.208 1.00 0.25 65 VAL A N 5
ATOM 6788 C CA . VAL A 1 65 ? -5.180 -0.125 -7.530 1.00 0.33 65 VAL A CA 5
ATOM 6789 C C . VAL A 1 65 ? -6.288 0.856 -7.168 1.00 0.27 65 VAL A C 5
ATOM 6790 O O . VAL A 1 65 ? -6.215 1.534 -6.144 1.00 0.35 65 VAL A O 5
ATOM 6803 N N . VAL A 1 66 ? -7.294 0.962 -8.017 1.00 0.25 66 VAL A N 5
ATOM 6804 C CA . VAL A 1 66 ? -8.354 1.927 -7.789 1.00 0.23 66 VAL A CA 5
ATOM 6805 C C . VAL A 1 66 ? -9.678 1.239 -7.506 1.00 0.24 66 VAL A C 5
ATOM 6806 O O . VAL A 1 66 ? -10.152 0.414 -8.288 1.00 0.27 66 VAL A O 5
ATOM 6819 N N . LEU A 1 67 ? -10.252 1.579 -6.369 1.00 0.22 67 LEU A N 5
ATOM 6820 C CA . LEU A 1 67 ? -11.535 1.050 -5.951 1.00 0.23 67 LEU A CA 5
ATOM 6821 C C . LEU A 1 67 ? -12.579 2.151 -6.074 1.00 0.24 67 LEU A C 5
ATOM 6822 O O . LEU A 1 67 ? -12.231 3.331 -6.170 1.00 0.26 67 LEU A O 5
ATOM 6838 N N . ASP A 1 68 ? -13.847 1.783 -6.092 1.00 0.26 68 ASP A N 5
ATOM 6839 C CA . ASP A 1 68 ? -14.914 2.769 -5.991 1.00 0.28 68 ASP A CA 5
ATOM 6840 C C . ASP A 1 68 ? -14.994 3.255 -4.546 1.00 0.28 68 ASP A C 5
ATOM 6841 O O . ASP A 1 68 ? -15.057 2.456 -3.622 1.00 0.30 68 ASP A O 5
ATOM 6850 N N . TYR A 1 69 ? -14.976 4.563 -4.350 1.00 0.28 69 TYR A N 5
ATOM 6851 C CA . TYR A 1 69 ? -14.846 5.117 -3.007 1.00 0.27 69 TYR A CA 5
ATOM 6852 C C . TYR A 1 69 ? -16.094 4.891 -2.165 1.00 0.27 69 TYR A C 5
ATOM 6853 O O . TYR A 1 69 ? -17.202 5.264 -2.553 1.00 0.30 69 TYR A O 5
ATOM 6871 N N . SER A 1 70 ? -15.910 4.260 -1.016 1.00 0.25 70 SER A N 5
ATOM 6872 C CA . SER A 1 70 ? -16.966 4.127 -0.051 1.00 0.27 70 SER A CA 5
ATOM 6873 C C . SER A 1 70 ? -16.406 4.228 1.366 1.00 0.29 70 SER A C 5
ATOM 6874 O O . SER A 1 70 ? -15.533 3.455 1.752 1.00 0.28 70 SER A O 5
ATOM 6882 N N . SER A 1 71 ? -16.898 5.199 2.125 1.00 0.36 71 SER A N 5
ATOM 6883 C CA . SER A 1 71 ? -16.436 5.418 3.492 1.00 0.42 71 SER A CA 5
ATOM 6884 C C . SER A 1 71 ? -16.842 4.260 4.397 1.00 0.43 71 SER A C 5
ATOM 6885 O O . SER A 1 71 ? -16.197 3.985 5.407 1.00 0.50 71 SER A O 5
ATOM 6893 N N . ALA A 1 72 ? -17.919 3.589 4.017 1.00 0.39 72 ALA A N 5
ATOM 6894 C CA . ALA A 1 72 ? -18.427 2.454 4.769 1.00 0.43 72 ALA A CA 5
ATOM 6895 C C . ALA A 1 72 ? -17.900 1.147 4.194 1.00 0.40 72 ALA A C 5
ATOM 6896 O O . ALA A 1 72 ? -18.405 0.067 4.503 1.00 0.50 72 ALA A O 5
ATOM 6903 N N . ASN A 1 73 ? -16.889 1.251 3.350 1.00 0.32 73 ASN A N 5
ATOM 6904 C CA . ASN A 1 73 ? -16.303 0.079 2.724 1.00 0.30 73 ASN A CA 5
ATOM 6905 C C . ASN A 1 73 ? -15.064 -0.358 3.482 1.00 0.33 73 ASN A C 5
ATOM 6906 O O . ASN A 1 73 ? -14.419 0.448 4.153 1.00 0.47 73 ASN A O 5
ATOM 6917 N N . ARG A 1 74 ? -14.732 -1.631 3.379 1.00 0.32 74 ARG A N 5
ATOM 6918 C CA . ARG A 1 74 ? -13.524 -2.139 3.987 1.00 0.35 74 ARG A CA 5
ATOM 6919 C C . ARG A 1 74 ? -12.445 -2.295 2.929 1.00 0.27 74 ARG A C 5
ATOM 6920 O O . ARG A 1 74 ? -12.518 -3.171 2.074 1.00 0.32 74 ARG A O 5
ATOM 6941 N N . TYR A 1 75 ? -11.458 -1.425 2.986 1.00 0.19 75 TYR A N 5
ATOM 6942 C CA . TYR A 1 75 ? -10.303 -1.515 2.118 1.00 0.14 75 TYR A CA 5
ATOM 6943 C C . TYR A 1 75 ? -9.062 -1.616 2.962 1.00 0.13 75 TYR A C 5
ATOM 6944 O O . TYR A 1 75 ? -8.738 -0.699 3.707 1.00 0.15 75 TYR A O 5
ATOM 6962 N N . ALA A 1 76 ? -8.389 -2.732 2.866 1.00 0.14 76 ALA A N 5
ATOM 6963 C CA . ALA A 1 76 ? -7.182 -2.948 3.631 1.00 0.13 76 ALA A CA 5
ATOM 6964 C C . ALA A 1 76 ? -6.044 -3.315 2.717 1.00 0.12 76 ALA A C 5
ATOM 6965 O O . ALA A 1 76 ? -6.253 -3.610 1.550 1.00 0.12 76 ALA A O 5
ATOM 6972 N N . ALA A 1 77 ? -4.846 -3.296 3.246 1.00 0.13 77 ALA A N 5
ATOM 6973 C CA . ALA A 1 77 ? -3.679 -3.557 2.447 1.00 0.13 77 ALA A CA 5
ATOM 6974 C C . ALA A 1 77 ? -2.625 -4.257 3.272 1.00 0.14 77 ALA A C 5
ATOM 6975 O O . ALA A 1 77 ? -2.710 -4.279 4.491 1.00 0.16 77 ALA A O 5
ATOM 6982 N N . ARG A 1 78 ? -1.667 -4.854 2.598 1.00 0.14 78 ARG A N 5
ATOM 6983 C CA . ARG A 1 78 ? -0.512 -5.443 3.244 1.00 0.16 78 ARG A CA 5
ATOM 6984 C C . ARG A 1 78 ? 0.663 -5.442 2.292 1.00 0.14 78 ARG A C 5
ATOM 6985 O O . ARG A 1 78 ? 0.603 -6.037 1.215 1.00 0.16 78 ARG A O 5
ATOM 7006 N N . LEU A 1 79 ? 1.719 -4.755 2.668 1.00 0.17 79 LEU A N 5
ATOM 7007 C CA . LEU A 1 79 ? 2.895 -4.717 1.837 1.00 0.15 79 LEU A CA 5
ATOM 7008 C C . LEU A 1 79 ? 4.066 -5.344 2.557 1.00 0.15 79 LEU A C 5
ATOM 7009 O O . LEU A 1 79 ? 4.499 -4.869 3.604 1.00 0.22 79 LEU A O 5
ATOM 7025 N N . ASP A 1 80 ? 4.556 -6.418 1.984 1.00 0.12 80 ASP A N 5
ATOM 7026 C CA . ASP A 1 80 ? 5.747 -7.072 2.467 1.00 0.12 80 ASP A CA 5
ATOM 7027 C C . ASP A 1 80 ? 6.938 -6.588 1.658 1.00 0.11 80 ASP A C 5
ATOM 7028 O O . ASP A 1 80 ? 6.949 -6.694 0.440 1.00 0.15 80 ASP A O 5
ATOM 7037 N N . VAL A 1 81 ? 7.922 -6.011 2.306 1.00 0.09 81 VAL A N 5
ATOM 7038 C CA . VAL A 1 81 ? 9.103 -5.580 1.589 1.00 0.10 81 VAL A CA 5
ATOM 7039 C C . VAL A 1 81 ? 10.262 -6.497 1.922 1.00 0.12 81 VAL A C 5
ATOM 7040 O O . VAL A 1 81 ? 10.806 -6.447 3.017 1.00 0.13 81 VAL A O 5
ATOM 7053 N N . SER A 1 82 ? 10.626 -7.329 0.969 1.00 0.14 82 SER A N 5
ATOM 7054 C CA . SER A 1 82 ? 11.712 -8.269 1.142 1.00 0.17 82 SER A CA 5
ATOM 7055 C C . SER A 1 82 ? 12.773 -8.021 0.078 1.00 0.20 82 SER A C 5
ATOM 7056 O O . SER A 1 82 ? 12.561 -8.309 -1.104 1.00 0.25 82 SER A O 5
ATOM 7064 N N . PHE A 1 83 ? 13.900 -7.475 0.489 1.00 0.21 83 PHE A N 5
ATOM 7065 C CA . PHE A 1 83 ? 14.957 -7.115 -0.439 1.00 0.24 83 PHE A CA 5
ATOM 7066 C C . PHE A 1 83 ? 16.317 -7.214 0.238 1.00 0.24 83 PHE A C 5
ATOM 7067 O O . PHE A 1 83 ? 16.691 -6.345 1.026 1.00 0.23 83 PHE A O 5
ATOM 7084 N N . GLY A 1 84 ? 17.041 -8.283 -0.061 1.00 0.30 84 GLY A N 5
ATOM 7085 C CA . GLY A 1 84 ? 18.369 -8.460 0.491 1.00 0.34 84 GLY A CA 5
ATOM 7086 C C . GLY A 1 84 ? 18.363 -8.575 2.001 1.00 0.34 84 GLY A C 5
ATOM 7087 O O . GLY A 1 84 ? 18.030 -9.624 2.553 1.00 0.41 84 GLY A O 5
ATOM 7091 N N . SER A 1 85 ? 18.731 -7.493 2.668 1.00 0.32 85 SER A N 5
ATOM 7092 C CA . SER A 1 85 ? 18.817 -7.478 4.119 1.00 0.36 85 SER A CA 5
ATOM 7093 C C . SER A 1 85 ? 17.522 -6.994 4.774 1.00 0.31 85 SER A C 5
ATOM 7094 O O . SER A 1 85 ? 17.381 -7.055 5.998 1.00 0.35 85 SER A O 5
ATOM 7102 N N . VAL A 1 86 ? 16.575 -6.516 3.975 1.00 0.24 86 VAL A N 5
ATOM 7103 C CA . VAL A 1 86 ? 15.320 -6.025 4.526 1.00 0.20 86 VAL A CA 5
ATOM 7104 C C . VAL A 1 86 ? 14.180 -7.009 4.282 1.00 0.17 86 VAL A C 5
ATOM 7105 O O . VAL A 1 86 ? 14.081 -7.615 3.213 1.00 0.18 86 VAL A O 5
ATOM 7118 N N . THR A 1 87 ? 13.353 -7.198 5.298 1.00 0.17 87 THR A N 5
ATOM 7119 C CA . THR A 1 87 ? 12.081 -7.881 5.147 1.00 0.17 87 THR A CA 5
ATOM 7120 C C . THR A 1 87 ? 11.108 -7.351 6.195 1.00 0.15 87 THR A C 5
ATOM 7121 O O . THR A 1 87 ? 11.340 -7.486 7.396 1.00 0.18 87 THR A O 5
ATOM 7132 N N . ILE A 1 88 ? 10.028 -6.747 5.725 1.00 0.12 88 ILE A N 5
ATOM 7133 C CA . ILE A 1 88 ? 9.070 -6.058 6.587 1.00 0.11 88 ILE A CA 5
ATOM 7134 C C . ILE A 1 88 ? 7.676 -6.179 6.008 1.00 0.10 88 ILE A C 5
ATOM 7135 O O . ILE A 1 88 ? 7.520 -6.604 4.867 1.00 0.11 88 ILE A O 5
ATOM 7151 N N . GLN A 1 89 ? 6.669 -5.833 6.787 1.00 0.11 89 GLN A N 5
ATOM 7152 C CA . GLN A 1 89 ? 5.310 -5.785 6.275 1.00 0.14 89 GLN A CA 5
ATOM 7153 C C . GLN A 1 89 ? 4.474 -4.753 7.024 1.00 0.14 89 GLN A C 5
ATOM 7154 O O . GLN A 1 89 ? 4.754 -4.422 8.176 1.00 0.20 89 GLN A O 5
ATOM 7168 N N . CYS A 1 90 ? 3.463 -4.241 6.348 1.00 0.20 90 CYS A N 5
ATOM 7169 C CA . CYS A 1 90 ? 2.510 -3.313 6.942 1.00 0.21 90 CYS A CA 5
ATOM 7170 C C . CYS A 1 90 ? 1.124 -3.594 6.400 1.00 0.23 90 CYS A C 5
ATOM 7171 O O . CYS A 1 90 ? 0.986 -4.173 5.327 1.00 0.31 90 CYS A O 5
ATOM 7178 N N . ASN A 1 91 ? 0.105 -3.178 7.127 1.00 0.19 91 ASN A N 5
ATOM 7179 C CA . ASN A 1 91 ? -1.266 -3.497 6.756 1.00 0.18 91 ASN A CA 5
ATOM 7180 C C . ASN A 1 91 ? -2.191 -2.304 6.972 1.00 0.16 91 ASN A C 5
ATOM 7181 O O . ASN A 1 91 ? -2.156 -1.661 8.022 1.00 0.18 91 ASN A O 5
ATOM 7192 N N . LEU A 1 92 ? -2.999 -2.000 5.955 1.00 0.14 92 LEU A N 5
ATOM 7193 C CA . LEU A 1 92 ? -3.898 -0.851 6.005 1.00 0.13 92 LEU A CA 5
ATOM 7194 C C . LEU A 1 92 ? -5.105 -1.132 6.891 1.00 0.14 92 LEU A C 5
ATOM 7195 O O . LEU A 1 92 ? -5.724 -2.193 6.795 1.00 0.17 92 LEU A O 5
ATOM 7211 N N . ASP A 1 93 ? -5.419 -0.184 7.760 1.00 0.17 93 ASP A N 5
ATOM 7212 C CA . ASP A 1 93 ? -6.666 -0.210 8.513 1.00 0.19 93 ASP A CA 5
ATOM 7213 C C . ASP A 1 93 ? -7.766 0.432 7.681 1.00 0.17 93 ASP A C 5
ATOM 7214 O O . ASP A 1 93 ? -7.750 1.633 7.459 1.00 0.18 93 ASP A O 5
ATOM 7223 N N . PRO A 1 94 ? -8.739 -0.359 7.207 1.00 0.18 94 PRO A N 5
ATOM 7224 C CA . PRO A 1 94 ? -9.794 0.130 6.304 1.00 0.19 94 PRO A CA 5
ATOM 7225 C C . PRO A 1 94 ? -10.618 1.257 6.912 1.00 0.23 94 PRO A C 5
ATOM 7226 O O . PRO A 1 94 ? -11.323 1.981 6.215 1.00 0.27 94 PRO A O 5
ATOM 7237 N N . GLU A 1 95 ? -10.506 1.400 8.215 1.00 0.26 95 GLU A N 5
ATOM 7238 C CA . GLU A 1 95 ? -11.197 2.430 8.947 1.00 0.34 95 GLU A CA 5
ATOM 7239 C C . GLU A 1 95 ? -10.466 3.763 8.849 1.00 0.32 95 GLU A C 5
ATOM 7240 O O . GLU A 1 95 ? -10.788 4.701 9.568 1.00 0.46 95 GLU A O 5
ATOM 7252 N N . THR A 1 96 ? -9.427 3.819 8.014 1.00 0.23 96 THR A N 5
ATOM 7253 C CA . THR A 1 96 ? -8.713 5.059 7.763 1.00 0.24 96 THR A CA 5
ATOM 7254 C C . THR A 1 96 ? -9.024 5.626 6.371 1.00 0.23 96 THR A C 5
ATOM 7255 O O . THR A 1 96 ? -8.767 6.799 6.099 1.00 0.30 96 THR A O 5
ATOM 7266 N N . VAL A 1 97 ? -9.580 4.772 5.511 1.00 0.20 97 VAL A N 5
ATOM 7267 C CA . VAL A 1 97 ? -9.935 5.118 4.116 1.00 0.23 97 VAL A CA 5
ATOM 7268 C C . VAL A 1 97 ? -10.591 6.491 3.967 1.00 0.29 97 VAL A C 5
ATOM 7269 O O . VAL A 1 97 ? -10.283 7.211 3.025 1.00 0.64 97 VAL A O 5
ATOM 7282 N N . LYS A 1 98 ? -11.468 6.846 4.903 1.00 0.29 98 LYS A N 5
ATOM 7283 C CA . LYS A 1 98 ? -12.301 8.050 4.784 1.00 0.38 98 LYS A CA 5
ATOM 7284 C C . LYS A 1 98 ? -11.469 9.279 4.473 1.00 0.40 98 LYS A C 5
ATOM 7285 O O . LYS A 1 98 ? -10.903 9.905 5.371 1.00 0.47 98 LYS A O 5
ATOM 7304 N N . LEU A 1 99 ? -11.395 9.597 3.183 1.00 0.47 99 LEU A N 5
ATOM 7305 C CA . LEU A 1 99 ? -10.770 10.819 2.713 1.00 0.58 99 LEU A CA 5
ATOM 7306 C C . LEU A 1 99 ? -9.296 10.885 3.107 1.00 0.73 99 LEU A C 5
ATOM 7307 O O . LEU A 1 99 ? -8.763 11.962 3.386 1.00 1.33 99 LEU A O 5
ATOM 7323 N N . GLU A 1 100 ? -8.644 9.729 3.133 1.00 1.05 100 GLU A N 5
ATOM 7324 C CA . GLU A 1 100 ? -7.229 9.664 3.463 1.00 1.25 100 GLU A CA 5
ATOM 7325 C C . GLU A 1 100 ? -6.392 10.188 2.299 1.00 2.09 100 GLU A C 5
ATOM 7326 O O . GLU A 1 100 ? -6.695 9.925 1.131 1.00 2.87 100 GLU A O 5
ATOM 7338 N N . HIS A 1 101 ? -5.360 10.957 2.621 1.00 2.68 101 HIS A N 5
ATOM 7339 C CA . HIS A 1 101 ? -4.446 11.484 1.620 1.00 3.89 101 HIS A CA 5
ATOM 7340 C C . HIS A 1 101 ? -3.018 11.419 2.139 1.00 4.59 101 HIS A C 5
ATOM 7341 O O . HIS A 1 101 ? -2.490 12.460 2.579 1.00 5.06 101 HIS A O 5
ATOM 7356 N N . MET A 1 1 ? 17.046 -2.152 4.352 1.00 1.09 1 MET A N 6
ATOM 7357 C CA . MET A 1 1 ? 17.130 -0.710 4.023 1.00 0.39 1 MET A CA 6
ATOM 7358 C C . MET A 1 1 ? 15.766 -0.138 3.640 1.00 0.30 1 MET A C 6
ATOM 7359 O O . MET A 1 1 ? 15.587 1.081 3.617 1.00 0.45 1 MET A O 6
ATOM 7375 N N . VAL A 1 2 ? 14.800 -1.000 3.328 1.00 0.15 2 VAL A N 6
ATOM 7376 C CA . VAL A 1 2 ? 13.487 -0.518 2.920 1.00 0.10 2 VAL A CA 6
ATOM 7377 C C . VAL A 1 2 ? 12.509 -0.521 4.100 1.00 0.09 2 VAL A C 6
ATOM 7378 O O . VAL A 1 2 ? 12.584 -1.372 4.983 1.00 0.12 2 VAL A O 6
ATOM 7391 N N . GLN A 1 3 ? 11.613 0.454 4.100 1.00 0.09 3 GLN A N 6
ATOM 7392 C CA . GLN A 1 3 ? 10.591 0.616 5.113 1.00 0.10 3 GLN A CA 6
ATOM 7393 C C . GLN A 1 3 ? 9.243 0.607 4.415 1.00 0.11 3 GLN A C 6
ATOM 7394 O O . GLN A 1 3 ? 9.196 0.713 3.190 1.00 0.17 3 GLN A O 6
ATOM 7408 N N . CYS A 1 4 ? 8.151 0.484 5.149 1.00 0.12 4 CYS A N 6
ATOM 7409 C CA . CYS A 1 4 ? 6.862 0.421 4.491 1.00 0.13 4 CYS A CA 6
ATOM 7410 C C . CYS A 1 4 ? 5.738 1.034 5.324 1.00 0.17 4 CYS A C 6
ATOM 7411 O O . CYS A 1 4 ? 5.809 1.117 6.555 1.00 0.29 4 CYS A O 6
ATOM 7418 N N . GLU A 1 5 ? 4.719 1.475 4.603 1.00 0.14 5 GLU A N 6
ATOM 7419 C CA . GLU A 1 5 ? 3.504 2.062 5.137 1.00 0.16 5 GLU A CA 6
ATOM 7420 C C . GLU A 1 5 ? 2.360 1.704 4.197 1.00 0.15 5 GLU A C 6
ATOM 7421 O O . GLU A 1 5 ? 2.580 1.077 3.164 1.00 0.17 5 GLU A O 6
ATOM 7433 N N . VAL A 1 6 ? 1.149 2.089 4.544 1.00 0.17 6 VAL A N 6
ATOM 7434 C CA . VAL A 1 6 ? -0.015 1.731 3.761 1.00 0.18 6 VAL A CA 6
ATOM 7435 C C . VAL A 1 6 ? -0.978 2.897 3.637 1.00 0.21 6 VAL A C 6
ATOM 7436 O O . VAL A 1 6 ? -1.363 3.511 4.633 1.00 0.33 6 VAL A O 6
ATOM 7449 N N . GLU A 1 7 ? -1.365 3.187 2.410 1.00 0.16 7 GLU A N 6
ATOM 7450 C CA . GLU A 1 7 ? -2.174 4.357 2.123 1.00 0.16 7 GLU A CA 6
ATOM 7451 C C . GLU A 1 7 ? -3.374 4.021 1.263 1.00 0.16 7 GLU A C 6
ATOM 7452 O O . GLU A 1 7 ? -3.410 2.997 0.585 1.00 0.28 7 GLU A O 6
ATOM 7464 N N . ALA A 1 8 ? -4.352 4.900 1.304 1.00 0.14 8 ALA A N 6
ATOM 7465 C CA . ALA A 1 8 ? -5.497 4.821 0.430 1.00 0.12 8 ALA A CA 6
ATOM 7466 C C . ALA A 1 8 ? -5.759 6.206 -0.158 1.00 0.15 8 ALA A C 6
ATOM 7467 O O . ALA A 1 8 ? -5.927 7.179 0.584 1.00 0.17 8 ALA A O 6
ATOM 7474 N N . ALA A 1 9 ? -5.796 6.297 -1.477 1.00 0.16 9 ALA A N 6
ATOM 7475 C CA . ALA A 1 9 ? -5.971 7.573 -2.158 1.00 0.19 9 ALA A CA 6
ATOM 7476 C C . ALA A 1 9 ? -7.392 7.701 -2.673 1.00 0.19 9 ALA A C 6
ATOM 7477 O O . ALA A 1 9 ? -7.818 6.937 -3.530 1.00 0.20 9 ALA A O 6
ATOM 7484 N N . VAL A 1 10 ? -8.125 8.667 -2.161 1.00 0.22 10 VAL A N 6
ATOM 7485 C CA . VAL A 1 10 ? -9.543 8.748 -2.456 1.00 0.23 10 VAL A CA 6
ATOM 7486 C C . VAL A 1 10 ? -9.880 9.918 -3.372 1.00 0.27 10 VAL A C 6
ATOM 7487 O O . VAL A 1 10 ? -9.590 11.076 -3.068 1.00 0.33 10 VAL A O 6
ATOM 7500 N N . SER A 1 11 ? -10.497 9.584 -4.493 1.00 0.29 11 SER A N 6
ATOM 7501 C CA . SER A 1 11 ? -11.023 10.565 -5.421 1.00 0.36 11 SER A CA 6
ATOM 7502 C C . SER A 1 11 ? -12.550 10.520 -5.385 1.00 0.45 11 SER A C 6
ATOM 7503 O O . SER A 1 11 ? -13.134 9.715 -4.652 1.00 0.63 11 SER A O 6
ATOM 7511 N N . GLY A 1 12 ? -13.194 11.387 -6.151 1.00 0.45 12 GLY A N 6
ATOM 7512 C CA . GLY A 1 12 ? -14.646 11.442 -6.160 1.00 0.54 12 GLY A CA 6
ATOM 7513 C C . GLY A 1 12 ? -15.288 10.209 -6.777 1.00 0.49 12 GLY A C 6
ATOM 7514 O O . GLY A 1 12 ? -15.544 10.171 -7.983 1.00 0.61 12 GLY A O 6
ATOM 7518 N N . GLY A 1 13 ? -15.550 9.202 -5.951 1.00 0.45 13 GLY A N 6
ATOM 7519 C CA . GLY A 1 13 ? -16.230 8.007 -6.416 1.00 0.48 13 GLY A CA 6
ATOM 7520 C C . GLY A 1 13 ? -15.300 6.821 -6.615 1.00 0.41 13 GLY A C 6
ATOM 7521 O O . GLY A 1 13 ? -15.757 5.691 -6.805 1.00 0.45 13 GLY A O 6
ATOM 7525 N N . HIS A 1 14 ? -13.997 7.059 -6.560 1.00 0.34 14 HIS A N 6
ATOM 7526 C CA . HIS A 1 14 ? -13.018 5.988 -6.737 1.00 0.31 14 HIS A CA 6
ATOM 7527 C C . HIS A 1 14 ? -11.909 6.112 -5.706 1.00 0.30 14 HIS A C 6
ATOM 7528 O O . HIS A 1 14 ? -11.511 7.217 -5.353 1.00 0.43 14 HIS A O 6
ATOM 7543 N N . VAL A 1 15 ? -11.419 4.985 -5.219 1.00 0.23 15 VAL A N 6
ATOM 7544 C CA . VAL A 1 15 ? -10.334 4.991 -4.255 1.00 0.20 15 VAL A CA 6
ATOM 7545 C C . VAL A 1 15 ? -9.170 4.137 -4.757 1.00 0.18 15 VAL A C 6
ATOM 7546 O O . VAL A 1 15 ? -9.305 2.938 -4.973 1.00 0.17 15 VAL A O 6
ATOM 7559 N N . THR A 1 16 ? -8.035 4.777 -4.965 1.00 0.17 16 THR A N 6
ATOM 7560 C CA . THR A 1 16 ? -6.832 4.101 -5.408 1.00 0.16 16 THR A CA 6
ATOM 7561 C C . THR A 1 16 ? -5.948 3.796 -4.212 1.00 0.14 16 THR A C 6
ATOM 7562 O O . THR A 1 16 ? -5.487 4.698 -3.529 1.00 0.15 16 THR A O 6
ATOM 7573 N N . LEU A 1 17 ? -5.704 2.534 -3.963 1.00 0.12 17 LEU A N 6
ATOM 7574 C CA . LEU A 1 17 ? -5.005 2.138 -2.765 1.00 0.10 17 LEU A CA 6
ATOM 7575 C C . LEU A 1 17 ? -3.602 1.643 -3.083 1.00 0.13 17 LEU A C 6
ATOM 7576 O O . LEU A 1 17 ? -3.428 0.775 -3.939 1.00 0.17 17 LEU A O 6
ATOM 7592 N N . GLN A 1 18 ? -2.609 2.214 -2.404 1.00 0.15 18 GLN A N 6
ATOM 7593 C CA . GLN A 1 18 ? -1.217 1.847 -2.613 1.00 0.19 18 GLN A CA 6
ATOM 7594 C C . GLN A 1 18 ? -0.475 1.828 -1.275 1.00 0.24 18 GLN A C 6
ATOM 7595 O O . GLN A 1 18 ? -0.815 2.572 -0.358 1.00 0.51 18 GLN A O 6
ATOM 7609 N N . GLY A 1 19 ? 0.541 0.988 -1.170 1.00 0.17 19 GLY A N 6
ATOM 7610 C CA . GLY A 1 19 ? 1.327 0.923 0.046 1.00 0.18 19 GLY A CA 6
ATOM 7611 C C . GLY A 1 19 ? 2.629 1.683 -0.100 1.00 0.18 19 GLY A C 6
ATOM 7612 O O . GLY A 1 19 ? 3.363 1.478 -1.057 1.00 0.19 19 GLY A O 6
ATOM 7616 N N . VAL A 1 20 ? 2.918 2.560 0.842 1.00 0.17 20 VAL A N 6
ATOM 7617 C CA . VAL A 1 20 ? 4.099 3.411 0.763 1.00 0.18 20 VAL A CA 6
ATOM 7618 C C . VAL A 1 20 ? 5.331 2.700 1.301 1.00 0.21 20 VAL A C 6
ATOM 7619 O O . VAL A 1 20 ? 5.244 1.835 2.155 1.00 0.45 20 VAL A O 6
ATOM 7632 N N . ILE A 1 21 ? 6.465 3.039 0.736 1.00 0.13 21 ILE A N 6
ATOM 7633 C CA . ILE A 1 21 ? 7.727 2.443 1.093 1.00 0.11 21 ILE A CA 6
ATOM 7634 C C . ILE A 1 21 ? 8.792 3.514 1.243 1.00 0.13 21 ILE A C 6
ATOM 7635 O O . ILE A 1 21 ? 9.231 4.104 0.262 1.00 0.14 21 ILE A O 6
ATOM 7651 N N . THR A 1 22 ? 9.182 3.815 2.459 1.00 0.13 22 THR A N 6
ATOM 7652 C CA . THR A 1 22 ? 10.326 4.673 2.637 1.00 0.14 22 THR A CA 6
ATOM 7653 C C . THR A 1 22 ? 11.560 3.832 2.518 1.00 0.14 22 THR A C 6
ATOM 7654 O O . THR A 1 22 ? 11.694 2.825 3.185 1.00 0.18 22 THR A O 6
ATOM 7665 N N . ALA A 1 23 ? 12.460 4.220 1.672 1.00 0.12 23 ALA A N 6
ATOM 7666 C CA . ALA A 1 23 ? 13.635 3.427 1.478 1.00 0.12 23 ALA A CA 6
ATOM 7667 C C . ALA A 1 23 ? 14.839 4.261 1.795 1.00 0.14 23 ALA A C 6
ATOM 7668 O O . ALA A 1 23 ? 15.055 5.274 1.180 1.00 0.16 23 ALA A O 6
ATOM 7675 N N . VAL A 1 24 ? 15.614 3.830 2.765 1.00 0.16 24 VAL A N 6
ATOM 7676 C CA . VAL A 1 24 ? 16.737 4.620 3.252 1.00 0.18 24 VAL A CA 6
ATOM 7677 C C . VAL A 1 24 ? 17.848 4.769 2.212 1.00 0.20 24 VAL A C 6
ATOM 7678 O O . VAL A 1 24 ? 18.741 5.605 2.366 1.00 0.25 24 VAL A O 6
ATOM 7691 N N . ARG A 1 25 ? 17.795 3.991 1.139 1.00 0.21 25 ARG A N 6
ATOM 7692 C CA . ARG A 1 25 ? 18.835 4.060 0.132 1.00 0.24 25 ARG A CA 6
ATOM 7693 C C . ARG A 1 25 ? 18.246 4.067 -1.277 1.00 0.23 25 ARG A C 6
ATOM 7694 O O . ARG A 1 25 ? 17.382 3.250 -1.603 1.00 0.26 25 ARG A O 6
ATOM 7715 N N . ASP A 1 26 ? 18.716 5.007 -2.100 1.00 0.23 26 ASP A N 6
ATOM 7716 C CA . ASP A 1 26 ? 18.197 5.206 -3.449 1.00 0.25 26 ASP A CA 6
ATOM 7717 C C . ASP A 1 26 ? 18.649 4.085 -4.372 1.00 0.24 26 ASP A C 6
ATOM 7718 O O . ASP A 1 26 ? 19.708 3.485 -4.177 1.00 0.32 26 ASP A O 6
ATOM 7727 N N . GLY A 1 27 ? 17.835 3.807 -5.368 1.00 0.24 27 GLY A N 6
ATOM 7728 C CA . GLY A 1 27 ? 18.117 2.744 -6.293 1.00 0.26 27 GLY A CA 6
ATOM 7729 C C . GLY A 1 27 ? 16.853 2.002 -6.633 1.00 0.21 27 GLY A C 6
ATOM 7730 O O . GLY A 1 27 ? 15.839 2.620 -6.948 1.00 0.23 27 GLY A O 6
ATOM 7734 N N . ALA A 1 28 ? 16.890 0.692 -6.531 1.00 0.19 28 ALA A N 6
ATOM 7735 C CA . ALA A 1 28 ? 15.722 -0.122 -6.812 1.00 0.18 28 ALA A CA 6
ATOM 7736 C C . ALA A 1 28 ? 15.652 -1.303 -5.858 1.00 0.24 28 ALA A C 6
ATOM 7737 O O . ALA A 1 28 ? 16.678 -1.866 -5.478 1.00 0.45 28 ALA A O 6
ATOM 7744 N N . GLY A 1 29 ? 14.442 -1.671 -5.478 1.00 0.15 29 GLY A N 6
ATOM 7745 C CA . GLY A 1 29 ? 14.240 -2.767 -4.566 1.00 0.19 29 GLY A CA 6
ATOM 7746 C C . GLY A 1 29 ? 12.997 -3.533 -4.933 1.00 0.17 29 GLY A C 6
ATOM 7747 O O . GLY A 1 29 ? 12.306 -3.168 -5.882 1.00 0.21 29 GLY A O 6
ATOM 7751 N N . SER A 1 30 ? 12.685 -4.562 -4.179 1.00 0.15 30 SER A N 6
ATOM 7752 C CA . SER A 1 30 ? 11.551 -5.406 -4.509 1.00 0.15 30 SER A CA 6
ATOM 7753 C C . SER A 1 30 ? 10.609 -5.545 -3.321 1.00 0.13 30 SER A C 6
ATOM 7754 O O . SER A 1 30 ? 11.044 -5.686 -2.178 1.00 0.14 30 SER A O 6
ATOM 7762 N N . TYR A 1 31 ? 9.318 -5.487 -3.609 1.00 0.13 31 TYR A N 6
ATOM 7763 C CA . TYR A 1 31 ? 8.286 -5.484 -2.584 1.00 0.11 31 TYR A CA 6
ATOM 7764 C C . TYR A 1 31 ? 6.955 -5.990 -3.154 1.00 0.13 31 TYR A C 6
ATOM 7765 O O . TYR A 1 31 ? 6.761 -6.026 -4.371 1.00 0.18 31 TYR A O 6
ATOM 7783 N N . LYS A 1 32 ? 6.053 -6.389 -2.266 1.00 0.13 32 LYS A N 6
ATOM 7784 C CA . LYS A 1 32 ? 4.802 -7.048 -2.647 1.00 0.14 32 LYS A CA 6
ATOM 7785 C C . LYS A 1 32 ? 3.611 -6.490 -1.871 1.00 0.14 32 LYS A C 6
ATOM 7786 O O . LYS A 1 32 ? 3.493 -6.699 -0.664 1.00 0.13 32 LYS A O 6
ATOM 7805 N N . LEU A 1 33 ? 2.711 -5.813 -2.563 1.00 0.17 33 LEU A N 6
ATOM 7806 C CA . LEU A 1 33 ? 1.528 -5.268 -1.922 1.00 0.17 33 LEU A CA 6
ATOM 7807 C C . LEU A 1 33 ? 0.330 -6.176 -2.136 1.00 0.19 33 LEU A C 6
ATOM 7808 O O . LEU A 1 33 ? -0.026 -6.511 -3.265 1.00 0.27 33 LEU A O 6
ATOM 7824 N N . ALA A 1 34 ? -0.280 -6.572 -1.042 1.00 0.16 34 ALA A N 6
ATOM 7825 C CA . ALA A 1 34 ? -1.522 -7.312 -1.087 1.00 0.19 34 ALA A CA 6
ATOM 7826 C C . ALA A 1 34 ? -2.632 -6.492 -0.439 1.00 0.18 34 ALA A C 6
ATOM 7827 O O . ALA A 1 34 ? -2.567 -6.159 0.743 1.00 0.25 34 ALA A O 6
ATOM 7834 N N . VAL A 1 35 ? -3.642 -6.164 -1.222 1.00 0.16 35 VAL A N 6
ATOM 7835 C CA . VAL A 1 35 ? -4.730 -5.316 -0.761 1.00 0.14 35 VAL A CA 6
ATOM 7836 C C . VAL A 1 35 ? -5.974 -6.156 -0.525 1.00 0.16 35 VAL A C 6
ATOM 7837 O O . VAL A 1 35 ? -6.231 -7.118 -1.247 1.00 0.23 35 VAL A O 6
ATOM 7850 N N . ASP A 1 36 ? -6.726 -5.799 0.498 1.00 0.19 36 ASP A N 6
ATOM 7851 C CA . ASP A 1 36 ? -7.902 -6.549 0.892 1.00 0.24 36 ASP A CA 6
ATOM 7852 C C . ASP A 1 36 ? -9.114 -5.644 0.960 1.00 0.25 36 ASP A C 6
ATOM 7853 O O . ASP A 1 36 ? -9.185 -4.741 1.786 1.00 0.31 36 ASP A O 6
ATOM 7862 N N . LYS A 1 37 ? -10.066 -5.887 0.089 1.00 0.28 37 LYS A N 6
ATOM 7863 C CA . LYS A 1 37 ? -11.290 -5.130 0.082 1.00 0.33 37 LYS A CA 6
ATOM 7864 C C . LYS A 1 37 ? -12.406 -5.951 0.694 1.00 0.46 37 LYS A C 6
ATOM 7865 O O . LYS A 1 37 ? -12.519 -7.137 0.426 1.00 0.63 37 LYS A O 6
ATOM 7884 N N . ALA A 1 38 ? -13.207 -5.329 1.530 1.00 0.41 38 ALA A N 6
ATOM 7885 C CA . ALA A 1 38 ? -14.273 -6.026 2.208 1.00 0.52 38 ALA A CA 6
ATOM 7886 C C . ALA A 1 38 ? -15.522 -5.164 2.302 1.00 0.47 38 ALA A C 6
ATOM 7887 O O . ALA A 1 38 ? -15.492 -4.045 2.820 1.00 0.43 38 ALA A O 6
ATOM 7894 N N . GLY A 1 39 ? -16.606 -5.684 1.767 1.00 0.57 39 GLY A N 6
ATOM 7895 C CA . GLY A 1 39 ? -17.885 -5.018 1.848 1.00 0.60 39 GLY A CA 6
ATOM 7896 C C . GLY A 1 39 ? -18.998 -6.034 1.932 1.00 0.81 39 GLY A C 6
ATOM 7897 O O . GLY A 1 39 ? -18.738 -7.214 2.171 1.00 0.96 39 GLY A O 6
ATOM 7901 N N . ALA A 1 40 ? -20.229 -5.606 1.710 1.00 0.90 40 ALA A N 6
ATOM 7902 C CA . ALA A 1 40 ? -21.362 -6.521 1.724 1.00 1.14 40 ALA A CA 6
ATOM 7903 C C . ALA A 1 40 ? -21.312 -7.458 0.521 1.00 1.33 40 ALA A C 6
ATOM 7904 O O . ALA A 1 40 ? -21.956 -8.508 0.509 1.00 1.57 40 ALA A O 6
ATOM 7911 N N . ALA A 1 41 ? -20.532 -7.073 -0.482 1.00 1.28 41 ALA A N 6
ATOM 7912 C CA . ALA A 1 41 ? -20.337 -7.895 -1.669 1.00 1.49 41 ALA A CA 6
ATOM 7913 C C . ALA A 1 41 ? -19.288 -8.975 -1.418 1.00 1.45 41 ALA A C 6
ATOM 7914 O O . ALA A 1 41 ? -19.076 -9.856 -2.251 1.00 1.72 41 ALA A O 6
ATOM 7921 N N . GLY A 1 42 ? -18.635 -8.900 -0.268 1.00 1.19 42 GLY A N 6
ATOM 7922 C CA . GLY A 1 42 ? -17.628 -9.879 0.080 1.00 1.21 42 GLY A CA 6
ATOM 7923 C C . GLY A 1 42 ? -16.246 -9.276 0.162 1.00 1.01 42 GLY A C 6
ATOM 7924 O O . GLY A 1 42 ? -16.088 -8.056 0.072 1.00 0.86 42 GLY A O 6
ATOM 7928 N N . THR A 1 43 ? -15.249 -10.123 0.352 1.00 1.03 43 THR A N 6
ATOM 7929 C CA . THR A 1 43 ? -13.873 -9.683 0.412 1.00 0.88 43 THR A CA 6
ATOM 7930 C C . THR A 1 43 ? -13.170 -9.945 -0.917 1.00 0.82 43 THR A C 6
ATOM 7931 O O . THR A 1 43 ? -13.356 -10.997 -1.529 1.00 0.92 43 THR A O 6
ATOM 7942 N N . SER A 1 44 ? -12.382 -8.989 -1.376 1.00 0.73 44 SER A N 6
ATOM 7943 C CA . SER A 1 44 ? -11.612 -9.174 -2.584 1.00 0.69 44 SER A CA 6
ATOM 7944 C C . SER A 1 44 ? -10.130 -9.020 -2.279 1.00 0.59 44 SER A C 6
ATOM 7945 O O . SER A 1 44 ? -9.703 -7.990 -1.755 1.00 0.60 44 SER A O 6
ATOM 7953 N N . ARG A 1 45 ? -9.355 -10.050 -2.587 1.00 0.63 45 ARG A N 6
ATOM 7954 C CA . ARG A 1 45 ? -7.926 -10.024 -2.334 1.00 0.60 45 ARG A CA 6
ATOM 7955 C C . ARG A 1 45 ? -7.172 -9.619 -3.594 1.00 0.51 45 ARG A C 6
ATOM 7956 O O . ARG A 1 45 ? -7.433 -10.126 -4.686 1.00 0.65 45 ARG A O 6
ATOM 7977 N N . ILE A 1 46 ? -6.244 -8.701 -3.425 1.00 0.38 46 ILE A N 6
ATOM 7978 C CA . ILE A 1 46 ? -5.450 -8.176 -4.525 1.00 0.33 46 ILE A CA 6
ATOM 7979 C C . ILE A 1 46 ? -3.963 -8.387 -4.254 1.00 0.30 46 ILE A C 6
ATOM 7980 O O . ILE A 1 46 ? -3.481 -8.057 -3.177 1.00 0.34 46 ILE A O 6
ATOM 7996 N N . LYS A 1 47 ? -3.243 -8.945 -5.216 1.00 0.31 47 LYS A N 6
ATOM 7997 C CA . LYS A 1 47 ? -1.808 -9.161 -5.063 1.00 0.38 47 LYS A CA 6
ATOM 7998 C C . LYS A 1 47 ? -1.018 -8.463 -6.164 1.00 0.41 47 LYS A C 6
ATOM 7999 O O . LYS A 1 47 ? -1.161 -8.789 -7.345 1.00 0.51 47 LYS A O 6
ATOM 8018 N N . GLN A 1 48 ? -0.190 -7.501 -5.775 1.00 0.40 48 GLN A N 6
ATOM 8019 C CA . GLN A 1 48 ? 0.714 -6.837 -6.704 1.00 0.47 48 GLN A CA 6
ATOM 8020 C C . GLN A 1 48 ? 2.146 -6.930 -6.189 1.00 0.50 48 GLN A C 6
ATOM 8021 O O . GLN A 1 48 ? 2.470 -6.372 -5.145 1.00 0.78 48 GLN A O 6
ATOM 8035 N N . ALA A 1 49 ? 3.002 -7.621 -6.923 1.00 0.32 49 ALA A N 6
ATOM 8036 C CA . ALA A 1 49 ? 4.367 -7.856 -6.470 1.00 0.31 49 ALA A CA 6
ATOM 8037 C C . ALA A 1 49 ? 5.372 -7.603 -7.582 1.00 0.31 49 ALA A C 6
ATOM 8038 O O . ALA A 1 49 ? 5.115 -7.910 -8.749 1.00 0.39 49 ALA A O 6
ATOM 8045 N N . GLY A 1 50 ? 6.520 -7.052 -7.218 1.00 0.25 50 GLY A N 6
ATOM 8046 C CA . GLY A 1 50 ? 7.555 -6.788 -8.192 1.00 0.26 50 GLY A CA 6
ATOM 8047 C C . GLY A 1 50 ? 8.668 -5.945 -7.623 1.00 0.23 50 GLY A C 6
ATOM 8048 O O . GLY A 1 50 ? 8.855 -5.888 -6.406 1.00 0.25 50 GLY A O 6
ATOM 8052 N N . ALA A 1 51 ? 9.406 -5.288 -8.496 1.00 0.23 51 ALA A N 6
ATOM 8053 C CA . ALA A 1 51 ? 10.500 -4.444 -8.076 1.00 0.21 51 ALA A CA 6
ATOM 8054 C C . ALA A 1 51 ? 10.398 -3.079 -8.740 1.00 0.23 51 ALA A C 6
ATOM 8055 O O . ALA A 1 51 ? 10.125 -2.975 -9.941 1.00 0.38 51 ALA A O 6
ATOM 8062 N N . PHE A 1 52 ? 10.615 -2.042 -7.958 1.00 0.15 52 PHE A N 6
ATOM 8063 C CA . PHE A 1 52 ? 10.496 -0.677 -8.430 1.00 0.16 52 PHE A CA 6
ATOM 8064 C C . PHE A 1 52 ? 11.659 0.149 -7.878 1.00 0.14 52 PHE A C 6
ATOM 8065 O O . PHE A 1 52 ? 12.472 -0.358 -7.099 1.00 0.16 52 PHE A O 6
ATOM 8082 N N . THR A 1 53 ? 11.742 1.403 -8.279 1.00 0.15 53 THR A N 6
ATOM 8083 C CA . THR A 1 53 ? 12.826 2.266 -7.861 1.00 0.16 53 THR A CA 6
ATOM 8084 C C . THR A 1 53 ? 12.481 2.991 -6.574 1.00 0.16 53 THR A C 6
ATOM 8085 O O . THR A 1 53 ? 11.456 3.664 -6.483 1.00 0.27 53 THR A O 6
ATOM 8096 N N . ALA A 1 54 ? 13.345 2.860 -5.589 1.00 0.13 54 ALA A N 6
ATOM 8097 C CA . ALA A 1 54 ? 13.108 3.467 -4.301 1.00 0.13 54 ALA A CA 6
ATOM 8098 C C . ALA A 1 54 ? 14.198 4.477 -3.977 1.00 0.14 54 ALA A C 6
ATOM 8099 O O . ALA A 1 54 ? 15.382 4.200 -4.151 1.00 0.23 54 ALA A O 6
ATOM 8106 N N . ILE A 1 55 ? 13.790 5.652 -3.527 1.00 0.17 55 ILE A N 6
ATOM 8107 C CA . ILE A 1 55 ? 14.723 6.722 -3.219 1.00 0.18 55 ILE A CA 6
ATOM 8108 C C . ILE A 1 55 ? 15.008 6.791 -1.736 1.00 0.16 55 ILE A C 6
ATOM 8109 O O . ILE A 1 55 ? 14.106 6.638 -0.912 1.00 0.14 55 ILE A O 6
ATOM 8125 N N . ALA A 1 56 ? 16.269 7.039 -1.418 1.00 0.17 56 ALA A N 6
ATOM 8126 C CA . ALA A 1 56 ? 16.723 7.089 -0.036 1.00 0.18 56 ALA A CA 6
ATOM 8127 C C . ALA A 1 56 ? 15.998 8.153 0.767 1.00 0.17 56 ALA A C 6
ATOM 8128 O O . ALA A 1 56 ? 15.961 9.321 0.377 1.00 0.20 56 ALA A O 6
ATOM 8135 N N . GLU A 1 57 ? 15.402 7.716 1.875 1.00 0.16 57 GLU A N 6
ATOM 8136 C CA . GLU A 1 57 ? 14.740 8.594 2.829 1.00 0.18 57 GLU A CA 6
ATOM 8137 C C . GLU A 1 57 ? 13.524 9.260 2.195 1.00 0.19 57 GLU A C 6
ATOM 8138 O O . GLU A 1 57 ? 12.987 10.244 2.701 1.00 0.28 57 GLU A O 6
ATOM 8150 N N . GLN A 1 58 ? 13.099 8.684 1.084 1.00 0.16 58 GLN A N 6
ATOM 8151 C CA . GLN A 1 58 ? 11.932 9.110 0.366 1.00 0.18 58 GLN A CA 6
ATOM 8152 C C . GLN A 1 58 ? 10.865 8.052 0.467 1.00 0.17 58 GLN A C 6
ATOM 8153 O O . GLN A 1 58 ? 11.158 6.864 0.615 1.00 0.19 58 GLN A O 6
ATOM 8167 N N . ARG A 1 59 ? 9.639 8.487 0.394 1.00 0.16 59 ARG A N 6
ATOM 8168 C CA . ARG A 1 59 ? 8.513 7.579 0.412 1.00 0.17 59 ARG A CA 6
ATOM 8169 C C . ARG A 1 59 ? 8.152 7.143 -1.000 1.00 0.17 59 ARG A C 6
ATOM 8170 O O . ARG A 1 59 ? 7.965 7.976 -1.888 1.00 0.22 59 ARG A O 6
ATOM 8191 N N . VAL A 1 60 ? 8.064 5.844 -1.203 1.00 0.13 60 VAL A N 6
ATOM 8192 C CA . VAL A 1 60 ? 7.783 5.285 -2.506 1.00 0.14 60 VAL A CA 6
ATOM 8193 C C . VAL A 1 60 ? 6.495 4.487 -2.456 1.00 0.13 60 VAL A C 6
ATOM 8194 O O . VAL A 1 60 ? 6.435 3.440 -1.828 1.00 0.12 60 VAL A O 6
ATOM 8207 N N . THR A 1 61 ? 5.460 4.976 -3.113 1.00 0.15 61 THR A N 6
ATOM 8208 C CA . THR A 1 61 ? 4.173 4.325 -3.025 1.00 0.15 61 THR A CA 6
ATOM 8209 C C . THR A 1 61 ? 4.058 3.220 -4.055 1.00 0.16 61 THR A C 6
ATOM 8210 O O . THR A 1 61 ? 4.298 3.424 -5.248 1.00 0.19 61 THR A O 6
ATOM 8221 N N . VAL A 1 62 ? 3.688 2.049 -3.575 1.00 0.15 62 VAL A N 6
ATOM 8222 C CA . VAL A 1 62 ? 3.780 0.839 -4.350 1.00 0.15 62 VAL A CA 6
ATOM 8223 C C . VAL A 1 62 ? 2.459 0.082 -4.407 1.00 0.15 62 VAL A C 6
ATOM 8224 O O . VAL A 1 62 ? 1.731 0.016 -3.421 1.00 0.16 62 VAL A O 6
ATOM 8237 N N . GLY A 1 63 ? 2.157 -0.469 -5.581 1.00 0.18 63 GLY A N 6
ATOM 8238 C CA . GLY A 1 63 ? 0.984 -1.304 -5.745 1.00 0.21 63 GLY A CA 6
ATOM 8239 C C . GLY A 1 63 ? -0.253 -0.506 -6.090 1.00 0.20 63 GLY A C 6
ATOM 8240 O O . GLY A 1 63 ? -0.946 -0.019 -5.205 1.00 0.28 63 GLY A O 6
ATOM 8244 N N . ASN A 1 64 ? -0.535 -0.373 -7.378 1.00 0.33 64 ASN A N 6
ATOM 8245 C CA . ASN A 1 64 ? -1.691 0.389 -7.820 1.00 0.40 64 ASN A CA 6
ATOM 8246 C C . ASN A 1 64 ? -2.923 -0.501 -7.845 1.00 0.37 64 ASN A C 6
ATOM 8247 O O . ASN A 1 64 ? -3.060 -1.367 -8.712 1.00 0.52 64 ASN A O 6
ATOM 8258 N N . VAL A 1 65 ? -3.816 -0.290 -6.896 1.00 0.25 65 VAL A N 6
ATOM 8259 C CA . VAL A 1 65 ? -5.077 -1.014 -6.864 1.00 0.33 65 VAL A CA 6
ATOM 8260 C C . VAL A 1 65 ? -6.230 -0.035 -6.716 1.00 0.27 65 VAL A C 6
ATOM 8261 O O . VAL A 1 65 ? -6.342 0.646 -5.703 1.00 0.35 65 VAL A O 6
ATOM 8274 N N . VAL A 1 66 ? -7.075 0.052 -7.730 1.00 0.25 66 VAL A N 6
ATOM 8275 C CA . VAL A 1 66 ? -8.154 1.028 -7.719 1.00 0.23 66 VAL A CA 6
ATOM 8276 C C . VAL A 1 66 ? -9.496 0.373 -7.427 1.00 0.24 66 VAL A C 6
ATOM 8277 O O . VAL A 1 66 ? -9.962 -0.495 -8.168 1.00 0.27 66 VAL A O 6
ATOM 8290 N N . LEU A 1 67 ? -10.102 0.807 -6.336 1.00 0.22 67 LEU A N 6
ATOM 8291 C CA . LEU A 1 67 ? -11.397 0.315 -5.904 1.00 0.23 67 LEU A CA 6
ATOM 8292 C C . LEU A 1 67 ? -12.440 1.400 -6.143 1.00 0.24 67 LEU A C 6
ATOM 8293 O O . LEU A 1 67 ? -12.094 2.561 -6.385 1.00 0.26 67 LEU A O 6
ATOM 8309 N N . ASP A 1 68 ? -13.711 1.036 -6.086 1.00 0.26 68 ASP A N 6
ATOM 8310 C CA . ASP A 1 68 ? -14.767 2.034 -6.022 1.00 0.28 68 ASP A CA 6
ATOM 8311 C C . ASP A 1 68 ? -14.781 2.612 -4.612 1.00 0.28 68 ASP A C 6
ATOM 8312 O O . ASP A 1 68 ? -14.634 1.876 -3.639 1.00 0.30 68 ASP A O 6
ATOM 8321 N N . TYR A 1 69 ? -14.920 3.918 -4.491 1.00 0.28 69 TYR A N 6
ATOM 8322 C CA . TYR A 1 69 ? -14.798 4.556 -3.188 1.00 0.27 69 TYR A CA 6
ATOM 8323 C C . TYR A 1 69 ? -16.085 4.480 -2.391 1.00 0.27 69 TYR A C 6
ATOM 8324 O O . TYR A 1 69 ? -17.143 4.898 -2.857 1.00 0.30 69 TYR A O 6
ATOM 8342 N N . SER A 1 70 ? -15.983 3.951 -1.183 1.00 0.25 70 SER A N 6
ATOM 8343 C CA . SER A 1 70 ? -17.063 4.076 -0.226 1.00 0.27 70 SER A CA 6
ATOM 8344 C C . SER A 1 70 ? -16.479 4.238 1.166 1.00 0.29 70 SER A C 6
ATOM 8345 O O . SER A 1 70 ? -15.629 3.451 1.587 1.00 0.28 70 SER A O 6
ATOM 8353 N N . SER A 1 71 ? -16.923 5.267 1.872 1.00 0.36 71 SER A N 6
ATOM 8354 C CA . SER A 1 71 ? -16.480 5.511 3.235 1.00 0.42 71 SER A CA 6
ATOM 8355 C C . SER A 1 71 ? -17.062 4.460 4.172 1.00 0.43 71 SER A C 6
ATOM 8356 O O . SER A 1 71 ? -16.662 4.339 5.330 1.00 0.50 71 SER A O 6
ATOM 8364 N N . ALA A 1 72 ? -18.001 3.693 3.637 1.00 0.39 72 ALA A N 6
ATOM 8365 C CA . ALA A 1 72 ? -18.673 2.643 4.378 1.00 0.43 72 ALA A CA 6
ATOM 8366 C C . ALA A 1 72 ? -18.038 1.285 4.105 1.00 0.40 72 ALA A C 6
ATOM 8367 O O . ALA A 1 72 ? -18.444 0.269 4.675 1.00 0.50 72 ALA A O 6
ATOM 8374 N N . ASN A 1 73 ? -17.043 1.271 3.229 1.00 0.32 73 ASN A N 6
ATOM 8375 C CA . ASN A 1 73 ? -16.397 0.035 2.826 1.00 0.30 73 ASN A CA 6
ATOM 8376 C C . ASN A 1 73 ? -15.126 -0.193 3.622 1.00 0.33 73 ASN A C 6
ATOM 8377 O O . ASN A 1 73 ? -14.471 0.758 4.053 1.00 0.47 73 ASN A O 6
ATOM 8388 N N . ARG A 1 74 ? -14.781 -1.451 3.822 1.00 0.32 74 ARG A N 6
ATOM 8389 C CA . ARG A 1 74 ? -13.521 -1.798 4.445 1.00 0.35 74 ARG A CA 6
ATOM 8390 C C . ARG A 1 74 ? -12.485 -2.066 3.366 1.00 0.27 74 ARG A C 6
ATOM 8391 O O . ARG A 1 74 ? -12.583 -3.043 2.632 1.00 0.32 74 ARG A O 6
ATOM 8412 N N . TYR A 1 75 ? -11.521 -1.178 3.240 1.00 0.19 75 TYR A N 6
ATOM 8413 C CA . TYR A 1 75 ? -10.402 -1.398 2.345 1.00 0.14 75 TYR A CA 6
ATOM 8414 C C . TYR A 1 75 ? -9.130 -1.446 3.153 1.00 0.13 75 TYR A C 6
ATOM 8415 O O . TYR A 1 75 ? -8.779 -0.477 3.816 1.00 0.15 75 TYR A O 6
ATOM 8433 N N . ALA A 1 76 ? -8.465 -2.574 3.120 1.00 0.14 76 ALA A N 6
ATOM 8434 C CA . ALA A 1 76 ? -7.241 -2.758 3.871 1.00 0.13 76 ALA A CA 6
ATOM 8435 C C . ALA A 1 76 ? -6.116 -3.162 2.954 1.00 0.12 76 ALA A C 6
ATOM 8436 O O . ALA A 1 76 ? -6.336 -3.488 1.794 1.00 0.12 76 ALA A O 6
ATOM 8443 N N . ALA A 1 77 ? -4.909 -3.128 3.470 1.00 0.13 77 ALA A N 6
ATOM 8444 C CA . ALA A 1 77 ? -3.750 -3.436 2.674 1.00 0.13 77 ALA A CA 6
ATOM 8445 C C . ALA A 1 77 ? -2.686 -4.089 3.519 1.00 0.14 77 ALA A C 6
ATOM 8446 O O . ALA A 1 77 ? -2.749 -4.049 4.737 1.00 0.16 77 ALA A O 6
ATOM 8453 N N . ARG A 1 78 ? -1.739 -4.713 2.859 1.00 0.14 78 ARG A N 6
ATOM 8454 C CA . ARG A 1 78 ? -0.572 -5.264 3.507 1.00 0.16 78 ARG A CA 6
ATOM 8455 C C . ARG A 1 78 ? 0.562 -5.318 2.491 1.00 0.14 78 ARG A C 6
ATOM 8456 O O . ARG A 1 78 ? 0.448 -5.955 1.447 1.00 0.16 78 ARG A O 6
ATOM 8477 N N . LEU A 1 79 ? 1.632 -4.595 2.748 1.00 0.17 79 LEU A N 6
ATOM 8478 C CA . LEU A 1 79 ? 2.745 -4.603 1.822 1.00 0.15 79 LEU A CA 6
ATOM 8479 C C . LEU A 1 79 ? 3.949 -5.250 2.466 1.00 0.15 79 LEU A C 6
ATOM 8480 O O . LEU A 1 79 ? 4.469 -4.766 3.467 1.00 0.22 79 LEU A O 6
ATOM 8496 N N . ASP A 1 80 ? 4.367 -6.347 1.878 1.00 0.12 80 ASP A N 6
ATOM 8497 C CA . ASP A 1 80 ? 5.550 -7.056 2.308 1.00 0.12 80 ASP A CA 6
ATOM 8498 C C . ASP A 1 80 ? 6.739 -6.589 1.483 1.00 0.11 80 ASP A C 6
ATOM 8499 O O . ASP A 1 80 ? 6.736 -6.691 0.268 1.00 0.15 80 ASP A O 6
ATOM 8508 N N . VAL A 1 81 ? 7.728 -6.012 2.118 1.00 0.09 81 VAL A N 6
ATOM 8509 C CA . VAL A 1 81 ? 8.907 -5.589 1.396 1.00 0.10 81 VAL A CA 6
ATOM 8510 C C . VAL A 1 81 ? 10.035 -6.562 1.660 1.00 0.12 81 VAL A C 6
ATOM 8511 O O . VAL A 1 81 ? 10.595 -6.583 2.749 1.00 0.13 81 VAL A O 6
ATOM 8524 N N . SER A 1 82 ? 10.357 -7.363 0.669 1.00 0.14 82 SER A N 6
ATOM 8525 C CA . SER A 1 82 ? 11.430 -8.323 0.786 1.00 0.17 82 SER A CA 6
ATOM 8526 C C . SER A 1 82 ? 12.456 -8.082 -0.315 1.00 0.20 82 SER A C 6
ATOM 8527 O O . SER A 1 82 ? 12.232 -8.420 -1.479 1.00 0.25 82 SER A O 6
ATOM 8535 N N . PHE A 1 83 ? 13.570 -7.480 0.054 1.00 0.21 83 PHE A N 6
ATOM 8536 C CA . PHE A 1 83 ? 14.612 -7.156 -0.901 1.00 0.24 83 PHE A CA 6
ATOM 8537 C C . PHE A 1 83 ? 15.984 -7.396 -0.288 1.00 0.24 83 PHE A C 6
ATOM 8538 O O . PHE A 1 83 ? 16.506 -6.554 0.445 1.00 0.23 83 PHE A O 6
ATOM 8555 N N . GLY A 1 84 ? 16.552 -8.556 -0.575 1.00 0.30 84 GLY A N 6
ATOM 8556 C CA . GLY A 1 84 ? 17.875 -8.871 -0.082 1.00 0.34 84 GLY A CA 6
ATOM 8557 C C . GLY A 1 84 ? 17.909 -9.006 1.423 1.00 0.34 84 GLY A C 6
ATOM 8558 O O . GLY A 1 84 ? 17.480 -10.020 1.976 1.00 0.41 84 GLY A O 6
ATOM 8562 N N . SER A 1 85 ? 18.409 -7.975 2.082 1.00 0.32 85 SER A N 6
ATOM 8563 C CA . SER A 1 85 ? 18.572 -7.988 3.522 1.00 0.36 85 SER A CA 6
ATOM 8564 C C . SER A 1 85 ? 17.340 -7.451 4.244 1.00 0.31 85 SER A C 6
ATOM 8565 O O . SER A 1 85 ? 17.202 -7.620 5.455 1.00 0.35 85 SER A O 6
ATOM 8573 N N . VAL A 1 86 ? 16.443 -6.811 3.507 1.00 0.24 86 VAL A N 6
ATOM 8574 C CA . VAL A 1 86 ? 15.240 -6.256 4.111 1.00 0.20 86 VAL A CA 6
ATOM 8575 C C . VAL A 1 86 ? 14.036 -7.160 3.869 1.00 0.17 86 VAL A C 6
ATOM 8576 O O . VAL A 1 86 ? 13.859 -7.696 2.774 1.00 0.18 86 VAL A O 6
ATOM 8589 N N . THR A 1 87 ? 13.237 -7.361 4.906 1.00 0.17 87 THR A N 6
ATOM 8590 C CA . THR A 1 87 ? 11.947 -8.014 4.765 1.00 0.17 87 THR A CA 6
ATOM 8591 C C . THR A 1 87 ? 11.003 -7.534 5.866 1.00 0.15 87 THR A C 6
ATOM 8592 O O . THR A 1 87 ? 11.244 -7.761 7.050 1.00 0.18 87 THR A O 6
ATOM 8603 N N . ILE A 1 88 ? 9.920 -6.891 5.454 1.00 0.12 88 ILE A N 6
ATOM 8604 C CA . ILE A 1 88 ? 8.987 -6.234 6.368 1.00 0.11 88 ILE A CA 6
ATOM 8605 C C . ILE A 1 88 ? 7.588 -6.264 5.785 1.00 0.10 88 ILE A C 6
ATOM 8606 O O . ILE A 1 88 ? 7.421 -6.600 4.624 1.00 0.11 88 ILE A O 6
ATOM 8622 N N . GLN A 1 89 ? 6.588 -5.946 6.586 1.00 0.11 89 GLN A N 6
ATOM 8623 C CA . GLN A 1 89 ? 5.243 -5.765 6.059 1.00 0.14 89 GLN A CA 6
ATOM 8624 C C . GLN A 1 89 ? 4.444 -4.796 6.929 1.00 0.14 89 GLN A C 6
ATOM 8625 O O . GLN A 1 89 ? 4.717 -4.639 8.120 1.00 0.20 89 GLN A O 6
ATOM 8639 N N . CYS A 1 90 ? 3.473 -4.143 6.320 1.00 0.20 90 CYS A N 6
ATOM 8640 C CA . CYS A 1 90 ? 2.570 -3.229 7.018 1.00 0.21 90 CYS A CA 6
ATOM 8641 C C . CYS A 1 90 ? 1.148 -3.492 6.562 1.00 0.23 90 CYS A C 6
ATOM 8642 O O . CYS A 1 90 ? 0.949 -4.132 5.538 1.00 0.31 90 CYS A O 6
ATOM 8649 N N . ASN A 1 91 ? 0.166 -2.999 7.302 1.00 0.19 91 ASN A N 6
ATOM 8650 C CA . ASN A 1 91 ? -1.229 -3.266 6.965 1.00 0.18 91 ASN A CA 6
ATOM 8651 C C . ASN A 1 91 ? -2.085 -2.010 7.107 1.00 0.16 91 ASN A C 6
ATOM 8652 O O . ASN A 1 91 ? -1.952 -1.260 8.076 1.00 0.18 91 ASN A O 6
ATOM 8663 N N . LEU A 1 92 ? -2.946 -1.776 6.116 1.00 0.14 92 LEU A N 6
ATOM 8664 C CA . LEU A 1 92 ? -3.809 -0.596 6.097 1.00 0.13 92 LEU A CA 6
ATOM 8665 C C . LEU A 1 92 ? -5.001 -0.770 7.026 1.00 0.14 92 LEU A C 6
ATOM 8666 O O . LEU A 1 92 ? -5.620 -1.835 7.068 1.00 0.17 92 LEU A O 6
ATOM 8682 N N . ASP A 1 93 ? -5.299 0.279 7.771 1.00 0.17 93 ASP A N 6
ATOM 8683 C CA . ASP A 1 93 ? -6.523 0.363 8.549 1.00 0.19 93 ASP A CA 6
ATOM 8684 C C . ASP A 1 93 ? -7.635 0.894 7.662 1.00 0.17 93 ASP A C 6
ATOM 8685 O O . ASP A 1 93 ? -7.614 2.061 7.284 1.00 0.18 93 ASP A O 6
ATOM 8694 N N . PRO A 1 94 ? -8.616 0.055 7.303 1.00 0.18 94 PRO A N 6
ATOM 8695 C CA . PRO A 1 94 ? -9.720 0.468 6.430 1.00 0.19 94 PRO A CA 6
ATOM 8696 C C . PRO A 1 94 ? -10.506 1.636 7.013 1.00 0.23 94 PRO A C 6
ATOM 8697 O O . PRO A 1 94 ? -11.243 2.329 6.313 1.00 0.27 94 PRO A O 6
ATOM 8708 N N . GLU A 1 95 ? -10.324 1.849 8.302 1.00 0.26 95 GLU A N 6
ATOM 8709 C CA . GLU A 1 95 ? -10.922 2.952 9.006 1.00 0.34 95 GLU A CA 6
ATOM 8710 C C . GLU A 1 95 ? -10.196 4.262 8.724 1.00 0.32 95 GLU A C 6
ATOM 8711 O O . GLU A 1 95 ? -10.445 5.265 9.383 1.00 0.46 95 GLU A O 6
ATOM 8723 N N . THR A 1 96 ? -9.238 4.232 7.805 1.00 0.23 96 THR A N 6
ATOM 8724 C CA . THR A 1 96 ? -8.569 5.443 7.374 1.00 0.24 96 THR A CA 6
ATOM 8725 C C . THR A 1 96 ? -8.949 5.828 5.942 1.00 0.23 96 THR A C 6
ATOM 8726 O O . THR A 1 96 ? -8.672 6.942 5.494 1.00 0.30 96 THR A O 6
ATOM 8737 N N . VAL A 1 97 ? -9.589 4.891 5.247 1.00 0.20 97 VAL A N 6
ATOM 8738 C CA . VAL A 1 97 ? -10.036 5.079 3.852 1.00 0.23 97 VAL A CA 6
ATOM 8739 C C . VAL A 1 97 ? -10.781 6.394 3.636 1.00 0.29 97 VAL A C 6
ATOM 8740 O O . VAL A 1 97 ? -10.754 6.952 2.545 1.00 0.64 97 VAL A O 6
ATOM 8753 N N . LYS A 1 98 ? -11.419 6.905 4.674 1.00 0.29 98 LYS A N 6
ATOM 8754 C CA . LYS A 1 98 ? -12.291 8.053 4.514 1.00 0.38 98 LYS A CA 6
ATOM 8755 C C . LYS A 1 98 ? -11.480 9.317 4.322 1.00 0.40 98 LYS A C 6
ATOM 8756 O O . LYS A 1 98 ? -11.218 10.058 5.270 1.00 0.47 98 LYS A O 6
ATOM 8775 N N . LEU A 1 99 ? -11.065 9.525 3.078 1.00 0.47 99 LEU A N 6
ATOM 8776 C CA . LEU A 1 99 ? -10.430 10.757 2.657 1.00 0.58 99 LEU A CA 6
ATOM 8777 C C . LEU A 1 99 ? -9.089 10.960 3.355 1.00 0.73 99 LEU A C 6
ATOM 8778 O O . LEU A 1 99 ? -8.862 11.977 4.014 1.00 1.33 99 LEU A O 6
ATOM 8794 N N . GLU A 1 100 ? -8.207 9.979 3.217 1.00 1.05 100 GLU A N 6
ATOM 8795 C CA . GLU A 1 100 ? -6.865 10.082 3.769 1.00 1.25 100 GLU A CA 6
ATOM 8796 C C . GLU A 1 100 ? -6.006 10.973 2.883 1.00 2.09 100 GLU A C 6
ATOM 8797 O O . GLU A 1 100 ? -5.687 12.104 3.251 1.00 2.87 100 GLU A O 6
ATOM 8809 N N . HIS A 1 101 ? -5.649 10.466 1.714 1.00 2.68 101 HIS A N 6
ATOM 8810 C CA . HIS A 1 101 ? -4.890 11.238 0.747 1.00 3.89 101 HIS A CA 6
ATOM 8811 C C . HIS A 1 101 ? -5.035 10.608 -0.631 1.00 4.59 101 HIS A C 6
ATOM 8812 O O . HIS A 1 101 ? -4.073 9.971 -1.101 1.00 5.06 101 HIS A O 6
ATOM 8827 N N . MET A 1 1 ? 18.216 -0.498 3.459 1.00 1.09 1 MET A N 7
ATOM 8828 C CA . MET A 1 1 ? 17.001 -0.935 4.179 1.00 0.39 1 MET A CA 7
ATOM 8829 C C . MET A 1 1 ? 15.773 -0.203 3.653 1.00 0.30 1 MET A C 7
ATOM 8830 O O . MET A 1 1 ? 15.766 1.025 3.544 1.00 0.45 1 MET A O 7
ATOM 8846 N N . VAL A 1 2 ? 14.743 -0.964 3.317 1.00 0.15 2 VAL A N 7
ATOM 8847 C CA . VAL A 1 2 ? 13.485 -0.391 2.869 1.00 0.10 2 VAL A CA 7
ATOM 8848 C C . VAL A 1 2 ? 12.485 -0.350 4.030 1.00 0.09 2 VAL A C 7
ATOM 8849 O O . VAL A 1 2 ? 12.566 -1.150 4.961 1.00 0.12 2 VAL A O 7
ATOM 8862 N N . GLN A 1 3 ? 11.565 0.597 3.966 1.00 0.09 3 GLN A N 7
ATOM 8863 C CA . GLN A 1 3 ? 10.527 0.782 4.959 1.00 0.10 3 GLN A CA 7
ATOM 8864 C C . GLN A 1 3 ? 9.187 0.625 4.263 1.00 0.11 3 GLN A C 7
ATOM 8865 O O . GLN A 1 3 ? 9.136 0.637 3.036 1.00 0.17 3 GLN A O 7
ATOM 8879 N N . CYS A 1 4 ? 8.105 0.483 5.005 1.00 0.12 4 CYS A N 7
ATOM 8880 C CA . CYS A 1 4 ? 6.821 0.317 4.358 1.00 0.13 4 CYS A CA 7
ATOM 8881 C C . CYS A 1 4 ? 5.683 0.854 5.204 1.00 0.17 4 CYS A C 7
ATOM 8882 O O . CYS A 1 4 ? 5.690 0.767 6.434 1.00 0.29 4 CYS A O 7
ATOM 8889 N N . GLU A 1 5 ? 4.712 1.407 4.506 1.00 0.14 5 GLU A N 7
ATOM 8890 C CA . GLU A 1 5 ? 3.509 1.958 5.082 1.00 0.16 5 GLU A CA 7
ATOM 8891 C C . GLU A 1 5 ? 2.358 1.644 4.138 1.00 0.15 5 GLU A C 7
ATOM 8892 O O . GLU A 1 5 ? 2.574 1.080 3.066 1.00 0.17 5 GLU A O 7
ATOM 8904 N N . VAL A 1 6 ? 1.149 1.991 4.523 1.00 0.17 6 VAL A N 7
ATOM 8905 C CA . VAL A 1 6 ? -0.025 1.652 3.744 1.00 0.18 6 VAL A CA 7
ATOM 8906 C C . VAL A 1 6 ? -1.001 2.812 3.683 1.00 0.21 6 VAL A C 7
ATOM 8907 O O . VAL A 1 6 ? -1.436 3.329 4.712 1.00 0.33 6 VAL A O 7
ATOM 8920 N N . GLU A 1 7 ? -1.340 3.215 2.471 1.00 0.16 7 GLU A N 7
ATOM 8921 C CA . GLU A 1 7 ? -2.210 4.362 2.266 1.00 0.16 7 GLU A CA 7
ATOM 8922 C C . GLU A 1 7 ? -3.396 4.019 1.389 1.00 0.16 7 GLU A C 7
ATOM 8923 O O . GLU A 1 7 ? -3.380 3.056 0.623 1.00 0.28 7 GLU A O 7
ATOM 8935 N N . ALA A 1 8 ? -4.422 4.830 1.517 1.00 0.14 8 ALA A N 7
ATOM 8936 C CA . ALA A 1 8 ? -5.560 4.784 0.634 1.00 0.12 8 ALA A CA 7
ATOM 8937 C C . ALA A 1 8 ? -5.814 6.198 0.125 1.00 0.15 8 ALA A C 7
ATOM 8938 O O . ALA A 1 8 ? -5.991 7.119 0.922 1.00 0.17 8 ALA A O 7
ATOM 8945 N N . ALA A 1 9 ? -5.831 6.378 -1.181 1.00 0.16 9 ALA A N 7
ATOM 8946 C CA . ALA A 1 9 ? -5.959 7.708 -1.758 1.00 0.19 9 ALA A CA 7
ATOM 8947 C C . ALA A 1 9 ? -7.341 7.902 -2.355 1.00 0.19 9 ALA A C 7
ATOM 8948 O O . ALA A 1 9 ? -7.636 7.418 -3.447 1.00 0.20 9 ALA A O 7
ATOM 8955 N N . VAL A 1 10 ? -8.180 8.642 -1.656 1.00 0.22 10 VAL A N 7
ATOM 8956 C CA . VAL A 1 10 ? -9.552 8.820 -2.083 1.00 0.23 10 VAL A CA 7
ATOM 8957 C C . VAL A 1 10 ? -9.693 10.009 -3.015 1.00 0.27 10 VAL A C 7
ATOM 8958 O O . VAL A 1 10 ? -9.230 11.110 -2.716 1.00 0.33 10 VAL A O 7
ATOM 8971 N N . SER A 1 11 ? -10.314 9.767 -4.151 1.00 0.29 11 SER A N 7
ATOM 8972 C CA . SER A 1 11 ? -10.677 10.820 -5.069 1.00 0.36 11 SER A CA 7
ATOM 8973 C C . SER A 1 11 ? -12.176 10.754 -5.325 1.00 0.45 11 SER A C 7
ATOM 8974 O O . SER A 1 11 ? -12.855 9.884 -4.775 1.00 0.63 11 SER A O 7
ATOM 8982 N N . GLY A 1 12 ? -12.694 11.674 -6.122 1.00 0.45 12 GLY A N 7
ATOM 8983 C CA . GLY A 1 12 ? -14.111 11.677 -6.428 1.00 0.54 12 GLY A CA 7
ATOM 8984 C C . GLY A 1 12 ? -14.581 10.372 -7.048 1.00 0.49 12 GLY A C 7
ATOM 8985 O O . GLY A 1 12 ? -14.202 10.037 -8.172 1.00 0.61 12 GLY A O 7
ATOM 8989 N N . GLY A 1 13 ? -15.365 9.620 -6.289 1.00 0.45 13 GLY A N 7
ATOM 8990 C CA . GLY A 1 13 ? -15.992 8.421 -6.806 1.00 0.48 13 GLY A CA 7
ATOM 8991 C C . GLY A 1 13 ? -15.112 7.186 -6.740 1.00 0.41 13 GLY A C 7
ATOM 8992 O O . GLY A 1 13 ? -15.610 6.065 -6.837 1.00 0.45 13 GLY A O 7
ATOM 8996 N N . HIS A 1 14 ? -13.814 7.364 -6.550 1.00 0.34 14 HIS A N 7
ATOM 8997 C CA . HIS A 1 14 ? -12.903 6.230 -6.562 1.00 0.31 14 HIS A CA 7
ATOM 8998 C C . HIS A 1 14 ? -11.803 6.398 -5.530 1.00 0.30 14 HIS A C 7
ATOM 8999 O O . HIS A 1 14 ? -11.294 7.497 -5.319 1.00 0.43 14 HIS A O 7
ATOM 9014 N N . VAL A 1 15 ? -11.440 5.301 -4.897 1.00 0.23 15 VAL A N 7
ATOM 9015 C CA . VAL A 1 15 ? -10.365 5.305 -3.931 1.00 0.20 15 VAL A CA 7
ATOM 9016 C C . VAL A 1 15 ? -9.203 4.463 -4.452 1.00 0.18 15 VAL A C 7
ATOM 9017 O O . VAL A 1 15 ? -9.340 3.269 -4.696 1.00 0.17 15 VAL A O 7
ATOM 9030 N N . THR A 1 16 ? -8.073 5.111 -4.653 1.00 0.17 16 THR A N 7
ATOM 9031 C CA . THR A 1 16 ? -6.889 4.457 -5.171 1.00 0.16 16 THR A CA 7
ATOM 9032 C C . THR A 1 16 ? -5.979 4.076 -4.018 1.00 0.14 16 THR A C 7
ATOM 9033 O O . THR A 1 16 ? -5.496 4.930 -3.293 1.00 0.15 16 THR A O 7
ATOM 9044 N N . LEU A 1 17 ? -5.740 2.801 -3.854 1.00 0.12 17 LEU A N 7
ATOM 9045 C CA . LEU A 1 17 ? -5.070 2.321 -2.668 1.00 0.10 17 LEU A CA 7
ATOM 9046 C C . LEU A 1 17 ? -3.687 1.787 -2.995 1.00 0.13 17 LEU A C 7
ATOM 9047 O O . LEU A 1 17 ? -3.537 0.956 -3.888 1.00 0.17 17 LEU A O 7
ATOM 9063 N N . GLN A 1 18 ? -2.679 2.283 -2.279 1.00 0.15 18 GLN A N 7
ATOM 9064 C CA . GLN A 1 18 ? -1.301 1.884 -2.510 1.00 0.19 18 GLN A CA 7
ATOM 9065 C C . GLN A 1 18 ? -0.515 1.902 -1.197 1.00 0.24 18 GLN A C 7
ATOM 9066 O O . GLN A 1 18 ? -0.815 2.684 -0.298 1.00 0.51 18 GLN A O 7
ATOM 9080 N N . GLY A 1 19 ? 0.503 1.059 -1.095 1.00 0.17 19 GLY A N 7
ATOM 9081 C CA . GLY A 1 19 ? 1.327 1.036 0.101 1.00 0.18 19 GLY A CA 7
ATOM 9082 C C . GLY A 1 19 ? 2.598 1.846 -0.077 1.00 0.18 19 GLY A C 7
ATOM 9083 O O . GLY A 1 19 ? 3.328 1.647 -1.043 1.00 0.19 19 GLY A O 7
ATOM 9087 N N . VAL A 1 20 ? 2.871 2.757 0.847 1.00 0.17 20 VAL A N 7
ATOM 9088 C CA . VAL A 1 20 ? 4.019 3.649 0.723 1.00 0.18 20 VAL A CA 7
ATOM 9089 C C . VAL A 1 20 ? 5.269 3.067 1.354 1.00 0.21 20 VAL A C 7
ATOM 9090 O O . VAL A 1 20 ? 5.380 2.909 2.559 1.00 0.45 20 VAL A O 7
ATOM 9103 N N . ILE A 1 21 ? 6.204 2.765 0.503 1.00 0.13 21 ILE A N 7
ATOM 9104 C CA . ILE A 1 21 ? 7.499 2.271 0.893 1.00 0.11 21 ILE A CA 7
ATOM 9105 C C . ILE A 1 21 ? 8.493 3.409 0.975 1.00 0.13 21 ILE A C 7
ATOM 9106 O O . ILE A 1 21 ? 8.907 3.957 -0.035 1.00 0.14 21 ILE A O 7
ATOM 9122 N N . THR A 1 22 ? 8.855 3.803 2.165 1.00 0.13 22 THR A N 7
ATOM 9123 C CA . THR A 1 22 ? 9.971 4.701 2.292 1.00 0.14 22 THR A CA 7
ATOM 9124 C C . THR A 1 22 ? 11.215 3.874 2.196 1.00 0.14 22 THR A C 7
ATOM 9125 O O . THR A 1 22 ? 11.293 2.816 2.781 1.00 0.18 22 THR A O 7
ATOM 9136 N N . ALA A 1 23 ? 12.171 4.309 1.449 1.00 0.12 23 ALA A N 7
ATOM 9137 C CA . ALA A 1 23 ? 13.372 3.539 1.341 1.00 0.12 23 ALA A CA 7
ATOM 9138 C C . ALA A 1 23 ? 14.534 4.388 1.753 1.00 0.14 23 ALA A C 7
ATOM 9139 O O . ALA A 1 23 ? 14.758 5.428 1.179 1.00 0.16 23 ALA A O 7
ATOM 9146 N N . VAL A 1 24 ? 15.257 3.960 2.763 1.00 0.16 24 VAL A N 7
ATOM 9147 C CA . VAL A 1 24 ? 16.338 4.773 3.299 1.00 0.18 24 VAL A CA 7
ATOM 9148 C C . VAL A 1 24 ? 17.532 4.843 2.344 1.00 0.20 24 VAL A C 7
ATOM 9149 O O . VAL A 1 24 ? 18.469 5.616 2.552 1.00 0.25 24 VAL A O 7
ATOM 9162 N N . ARG A 1 25 ? 17.503 4.062 1.280 1.00 0.21 25 ARG A N 7
ATOM 9163 C CA . ARG A 1 25 ? 18.583 4.101 0.318 1.00 0.24 25 ARG A CA 7
ATOM 9164 C C . ARG A 1 25 ? 18.053 4.182 -1.104 1.00 0.23 25 ARG A C 7
ATOM 9165 O O . ARG A 1 25 ? 17.057 3.544 -1.443 1.00 0.26 25 ARG A O 7
ATOM 9186 N N . ASP A 1 26 ? 18.717 4.992 -1.922 1.00 0.23 26 ASP A N 7
ATOM 9187 C CA . ASP A 1 26 ? 18.308 5.202 -3.299 1.00 0.25 26 ASP A CA 7
ATOM 9188 C C . ASP A 1 26 ? 18.774 4.049 -4.170 1.00 0.24 26 ASP A C 7
ATOM 9189 O O . ASP A 1 26 ? 19.862 3.503 -3.976 1.00 0.32 26 ASP A O 7
ATOM 9198 N N . GLY A 1 27 ? 17.936 3.678 -5.113 1.00 0.24 27 GLY A N 7
ATOM 9199 C CA . GLY A 1 27 ? 18.239 2.585 -5.995 1.00 0.26 27 GLY A CA 7
ATOM 9200 C C . GLY A 1 27 ? 16.987 1.825 -6.340 1.00 0.21 27 GLY A C 7
ATOM 9201 O O . GLY A 1 27 ? 15.960 2.425 -6.648 1.00 0.23 27 GLY A O 7
ATOM 9205 N N . ALA A 1 28 ? 17.050 0.515 -6.258 1.00 0.19 28 ALA A N 7
ATOM 9206 C CA . ALA A 1 28 ? 15.897 -0.314 -6.546 1.00 0.18 28 ALA A CA 7
ATOM 9207 C C . ALA A 1 28 ? 15.842 -1.497 -5.602 1.00 0.24 28 ALA A C 7
ATOM 9208 O O . ALA A 1 28 ? 16.876 -2.011 -5.174 1.00 0.45 28 ALA A O 7
ATOM 9215 N N . GLY A 1 29 ? 14.634 -1.912 -5.278 1.00 0.15 29 GLY A N 7
ATOM 9216 C CA . GLY A 1 29 ? 14.433 -3.042 -4.414 1.00 0.19 29 GLY A CA 7
ATOM 9217 C C . GLY A 1 29 ? 13.186 -3.779 -4.813 1.00 0.17 29 GLY A C 7
ATOM 9218 O O . GLY A 1 29 ? 12.517 -3.387 -5.768 1.00 0.21 29 GLY A O 7
ATOM 9222 N N . SER A 1 30 ? 12.843 -4.815 -4.084 1.00 0.15 30 SER A N 7
ATOM 9223 C CA . SER A 1 30 ? 11.691 -5.615 -4.439 1.00 0.15 30 SER A CA 7
ATOM 9224 C C . SER A 1 30 ? 10.743 -5.749 -3.262 1.00 0.13 30 SER A C 7
ATOM 9225 O O . SER A 1 30 ? 11.162 -5.921 -2.115 1.00 0.14 30 SER A O 7
ATOM 9233 N N . TYR A 1 31 ? 9.461 -5.646 -3.560 1.00 0.13 31 TYR A N 7
ATOM 9234 C CA . TYR A 1 31 ? 8.427 -5.628 -2.546 1.00 0.11 31 TYR A CA 7
ATOM 9235 C C . TYR A 1 31 ? 7.089 -6.084 -3.128 1.00 0.13 31 TYR A C 7
ATOM 9236 O O . TYR A 1 31 ? 6.892 -6.083 -4.346 1.00 0.18 31 TYR A O 7
ATOM 9254 N N . LYS A 1 32 ? 6.187 -6.489 -2.248 1.00 0.13 32 LYS A N 7
ATOM 9255 C CA . LYS A 1 32 ? 4.921 -7.102 -2.638 1.00 0.14 32 LYS A CA 7
ATOM 9256 C C . LYS A 1 32 ? 3.746 -6.442 -1.926 1.00 0.14 32 LYS A C 7
ATOM 9257 O O . LYS A 1 32 ? 3.588 -6.586 -0.713 1.00 0.13 32 LYS A O 7
ATOM 9276 N N . LEU A 1 33 ? 2.916 -5.734 -2.675 1.00 0.17 33 LEU A N 7
ATOM 9277 C CA . LEU A 1 33 ? 1.758 -5.074 -2.094 1.00 0.17 33 LEU A CA 7
ATOM 9278 C C . LEU A 1 33 ? 0.487 -5.830 -2.449 1.00 0.19 33 LEU A C 7
ATOM 9279 O O . LEU A 1 33 ? 0.165 -6.031 -3.622 1.00 0.27 33 LEU A O 7
ATOM 9295 N N . ALA A 1 34 ? -0.230 -6.246 -1.426 1.00 0.16 34 ALA A N 7
ATOM 9296 C CA . ALA A 1 34 ? -1.519 -6.891 -1.604 1.00 0.19 34 ALA A CA 7
ATOM 9297 C C . ALA A 1 34 ? -2.613 -6.063 -0.935 1.00 0.18 34 ALA A C 7
ATOM 9298 O O . ALA A 1 34 ? -2.402 -5.496 0.134 1.00 0.25 34 ALA A O 7
ATOM 9305 N N . VAL A 1 35 ? -3.769 -5.977 -1.575 1.00 0.16 35 VAL A N 7
ATOM 9306 C CA . VAL A 1 35 ? -4.879 -5.189 -1.058 1.00 0.14 35 VAL A CA 7
ATOM 9307 C C . VAL A 1 35 ? -6.086 -6.080 -0.811 1.00 0.16 35 VAL A C 7
ATOM 9308 O O . VAL A 1 35 ? -6.469 -6.886 -1.659 1.00 0.23 35 VAL A O 7
ATOM 9321 N N . ASP A 1 36 ? -6.668 -5.931 0.357 1.00 0.19 36 ASP A N 7
ATOM 9322 C CA . ASP A 1 36 ? -7.818 -6.716 0.754 1.00 0.24 36 ASP A CA 7
ATOM 9323 C C . ASP A 1 36 ? -9.055 -5.839 0.797 1.00 0.25 36 ASP A C 7
ATOM 9324 O O . ASP A 1 36 ? -9.147 -4.913 1.598 1.00 0.31 36 ASP A O 7
ATOM 9333 N N . LYS A 1 37 ? -9.998 -6.130 -0.073 1.00 0.28 37 LYS A N 7
ATOM 9334 C CA . LYS A 1 37 ? -11.183 -5.312 -0.214 1.00 0.33 37 LYS A CA 7
ATOM 9335 C C . LYS A 1 37 ? -12.432 -6.096 0.163 1.00 0.46 37 LYS A C 7
ATOM 9336 O O . LYS A 1 37 ? -12.598 -7.253 -0.226 1.00 0.63 37 LYS A O 7
ATOM 9355 N N . ALA A 1 38 ? -13.291 -5.466 0.947 1.00 0.41 38 ALA A N 7
ATOM 9356 C CA . ALA A 1 38 ? -14.502 -6.097 1.430 1.00 0.52 38 ALA A CA 7
ATOM 9357 C C . ALA A 1 38 ? -15.631 -5.080 1.515 1.00 0.47 38 ALA A C 7
ATOM 9358 O O . ALA A 1 38 ? -15.427 -3.939 1.930 1.00 0.43 38 ALA A O 7
ATOM 9365 N N . GLY A 1 39 ? -16.819 -5.487 1.109 1.00 0.57 39 GLY A N 7
ATOM 9366 C CA . GLY A 1 39 ? -17.955 -4.597 1.161 1.00 0.60 39 GLY A CA 7
ATOM 9367 C C . GLY A 1 39 ? -19.257 -5.356 1.226 1.00 0.81 39 GLY A C 7
ATOM 9368 O O . GLY A 1 39 ? -19.263 -6.569 1.452 1.00 0.96 39 GLY A O 7
ATOM 9372 N N . ALA A 1 40 ? -20.359 -4.650 1.011 1.00 0.90 40 ALA A N 7
ATOM 9373 C CA . ALA A 1 40 ? -21.677 -5.265 1.023 1.00 1.14 40 ALA A CA 7
ATOM 9374 C C . ALA A 1 40 ? -21.855 -6.174 -0.186 1.00 1.33 40 ALA A C 7
ATOM 9375 O O . ALA A 1 40 ? -22.742 -7.027 -0.210 1.00 1.57 40 ALA A O 7
ATOM 9382 N N . ALA A 1 41 ? -20.997 -5.994 -1.180 1.00 1.28 41 ALA A N 7
ATOM 9383 C CA . ALA A 1 41 ? -21.043 -6.799 -2.391 1.00 1.49 41 ALA A CA 7
ATOM 9384 C C . ALA A 1 41 ? -20.086 -7.988 -2.306 1.00 1.45 41 ALA A C 7
ATOM 9385 O O . ALA A 1 41 ? -19.793 -8.631 -3.312 1.00 1.72 41 ALA A O 7
ATOM 9392 N N . GLY A 1 42 ? -19.590 -8.265 -1.106 1.00 1.19 42 GLY A N 7
ATOM 9393 C CA . GLY A 1 42 ? -18.732 -9.417 -0.909 1.00 1.21 42 GLY A CA 7
ATOM 9394 C C . GLY A 1 42 ? -17.291 -9.037 -0.649 1.00 1.01 42 GLY A C 7
ATOM 9395 O O . GLY A 1 42 ? -16.973 -7.860 -0.466 1.00 0.86 42 GLY A O 7
ATOM 9399 N N . THR A 1 43 ? -16.422 -10.035 -0.627 1.00 1.03 43 THR A N 7
ATOM 9400 C CA . THR A 1 43 ? -15.009 -9.825 -0.384 1.00 0.88 43 THR A CA 7
ATOM 9401 C C . THR A 1 43 ? -14.193 -10.084 -1.648 1.00 0.82 43 THR A C 7
ATOM 9402 O O . THR A 1 43 ? -14.601 -10.864 -2.510 1.00 0.92 43 THR A O 7
ATOM 9413 N N . SER A 1 44 ? -13.050 -9.427 -1.753 1.00 0.73 44 SER A N 7
ATOM 9414 C CA . SER A 1 44 ? -12.173 -9.583 -2.900 1.00 0.69 44 SER A CA 7
ATOM 9415 C C . SER A 1 44 ? -10.710 -9.590 -2.458 1.00 0.59 44 SER A C 7
ATOM 9416 O O . SER A 1 44 ? -10.373 -9.072 -1.387 1.00 0.60 44 SER A O 7
ATOM 9424 N N . ARG A 1 45 ? -9.849 -10.175 -3.280 1.00 0.63 45 ARG A N 7
ATOM 9425 C CA . ARG A 1 45 ? -8.428 -10.264 -2.968 1.00 0.60 45 ARG A CA 7
ATOM 9426 C C . ARG A 1 45 ? -7.587 -9.724 -4.121 1.00 0.51 45 ARG A C 7
ATOM 9427 O O . ARG A 1 45 ? -7.537 -10.316 -5.200 1.00 0.65 45 ARG A O 7
ATOM 9448 N N . ILE A 1 46 ? -6.937 -8.598 -3.889 1.00 0.38 46 ILE A N 7
ATOM 9449 C CA . ILE A 1 46 ? -6.050 -7.996 -4.873 1.00 0.33 46 ILE A CA 7
ATOM 9450 C C . ILE A 1 46 ? -4.606 -8.167 -4.420 1.00 0.30 46 ILE A C 7
ATOM 9451 O O . ILE A 1 46 ? -4.290 -7.890 -3.268 1.00 0.34 46 ILE A O 7
ATOM 9467 N N . LYS A 1 47 ? -3.730 -8.633 -5.293 1.00 0.31 47 LYS A N 7
ATOM 9468 C CA . LYS A 1 47 ? -2.357 -8.883 -4.888 1.00 0.38 47 LYS A CA 7
ATOM 9469 C C . LYS A 1 47 ? -1.373 -8.613 -6.021 1.00 0.41 47 LYS A C 7
ATOM 9470 O O . LYS A 1 47 ? -1.535 -9.112 -7.133 1.00 0.51 47 LYS A O 7
ATOM 9489 N N . GLN A 1 48 ? -0.362 -7.805 -5.723 1.00 0.40 48 GLN A N 7
ATOM 9490 C CA . GLN A 1 48 ? 0.701 -7.495 -6.670 1.00 0.47 48 GLN A CA 7
ATOM 9491 C C . GLN A 1 48 ? 2.056 -7.768 -6.023 1.00 0.50 48 GLN A C 7
ATOM 9492 O O . GLN A 1 48 ? 2.162 -7.814 -4.797 1.00 0.78 48 GLN A O 7
ATOM 9506 N N . ALA A 1 49 ? 3.085 -7.951 -6.840 1.00 0.32 49 ALA A N 7
ATOM 9507 C CA . ALA A 1 49 ? 4.428 -8.200 -6.331 1.00 0.31 49 ALA A CA 7
ATOM 9508 C C . ALA A 1 49 ? 5.468 -8.048 -7.428 1.00 0.31 49 ALA A C 7
ATOM 9509 O O . ALA A 1 49 ? 5.258 -8.477 -8.565 1.00 0.39 49 ALA A O 7
ATOM 9516 N N . GLY A 1 50 ? 6.587 -7.439 -7.079 1.00 0.25 50 GLY A N 7
ATOM 9517 C CA . GLY A 1 50 ? 7.662 -7.265 -8.027 1.00 0.26 50 GLY A CA 7
ATOM 9518 C C . GLY A 1 50 ? 8.768 -6.409 -7.465 1.00 0.23 50 GLY A C 7
ATOM 9519 O O . GLY A 1 50 ? 9.120 -6.534 -6.289 1.00 0.25 50 GLY A O 7
ATOM 9523 N N . ALA A 1 51 ? 9.307 -5.536 -8.293 1.00 0.23 51 ALA A N 7
ATOM 9524 C CA . ALA A 1 51 ? 10.382 -4.660 -7.883 1.00 0.21 51 ALA A CA 7
ATOM 9525 C C . ALA A 1 51 ? 10.206 -3.287 -8.508 1.00 0.23 51 ALA A C 7
ATOM 9526 O O . ALA A 1 51 ? 9.636 -3.158 -9.592 1.00 0.38 51 ALA A O 7
ATOM 9533 N N . PHE A 1 52 ? 10.692 -2.270 -7.827 1.00 0.15 52 PHE A N 7
ATOM 9534 C CA . PHE A 1 52 ? 10.561 -0.902 -8.293 1.00 0.16 52 PHE A CA 7
ATOM 9535 C C . PHE A 1 52 ? 11.706 -0.063 -7.730 1.00 0.14 52 PHE A C 7
ATOM 9536 O O . PHE A 1 52 ? 12.448 -0.519 -6.851 1.00 0.16 52 PHE A O 7
ATOM 9553 N N . THR A 1 53 ? 11.850 1.150 -8.231 1.00 0.15 53 THR A N 7
ATOM 9554 C CA . THR A 1 53 ? 12.954 2.013 -7.858 1.00 0.16 53 THR A CA 7
ATOM 9555 C C . THR A 1 53 ? 12.577 2.904 -6.687 1.00 0.16 53 THR A C 7
ATOM 9556 O O . THR A 1 53 ? 11.543 3.575 -6.707 1.00 0.27 53 THR A O 7
ATOM 9567 N N . ALA A 1 54 ? 13.426 2.918 -5.677 1.00 0.13 54 ALA A N 7
ATOM 9568 C CA . ALA A 1 54 ? 13.136 3.638 -4.456 1.00 0.13 54 ALA A CA 7
ATOM 9569 C C . ALA A 1 54 ? 14.284 4.572 -4.085 1.00 0.14 54 ALA A C 7
ATOM 9570 O O . ALA A 1 54 ? 15.449 4.188 -4.141 1.00 0.23 54 ALA A O 7
ATOM 9577 N N . ILE A 1 55 ? 13.943 5.803 -3.726 1.00 0.17 55 ILE A N 7
ATOM 9578 C CA . ILE A 1 55 ? 14.932 6.805 -3.347 1.00 0.18 55 ILE A CA 7
ATOM 9579 C C . ILE A 1 55 ? 15.101 6.850 -1.842 1.00 0.16 55 ILE A C 7
ATOM 9580 O O . ILE A 1 55 ? 14.147 6.645 -1.096 1.00 0.14 55 ILE A O 7
ATOM 9596 N N . ALA A 1 56 ? 16.330 7.106 -1.416 1.00 0.17 56 ALA A N 7
ATOM 9597 C CA . ALA A 1 56 ? 16.659 7.174 0.001 1.00 0.18 56 ALA A CA 7
ATOM 9598 C C . ALA A 1 56 ? 15.876 8.265 0.710 1.00 0.17 56 ALA A C 7
ATOM 9599 O O . ALA A 1 56 ? 15.898 9.426 0.299 1.00 0.20 56 ALA A O 7
ATOM 9606 N N . GLU A 1 57 ? 15.185 7.865 1.776 1.00 0.16 57 GLU A N 7
ATOM 9607 C CA . GLU A 1 57 ? 14.377 8.765 2.584 1.00 0.18 57 GLU A CA 7
ATOM 9608 C C . GLU A 1 57 ? 13.237 9.329 1.748 1.00 0.19 57 GLU A C 7
ATOM 9609 O O . GLU A 1 57 ? 12.700 10.401 2.027 1.00 0.28 57 GLU A O 7
ATOM 9621 N N . GLN A 1 58 ? 12.875 8.572 0.725 1.00 0.16 58 GLN A N 7
ATOM 9622 C CA . GLN A 1 58 ? 11.811 8.930 -0.172 1.00 0.18 58 GLN A CA 7
ATOM 9623 C C . GLN A 1 58 ? 10.690 7.925 -0.065 1.00 0.17 58 GLN A C 7
ATOM 9624 O O . GLN A 1 58 ? 10.917 6.720 0.059 1.00 0.19 58 GLN A O 7
ATOM 9638 N N . ARG A 1 59 ? 9.493 8.441 -0.074 1.00 0.16 59 ARG A N 7
ATOM 9639 C CA . ARG A 1 59 ? 8.297 7.625 -0.035 1.00 0.17 59 ARG A CA 7
ATOM 9640 C C . ARG A 1 59 ? 7.981 7.081 -1.422 1.00 0.17 59 ARG A C 7
ATOM 9641 O O . ARG A 1 59 ? 7.774 7.838 -2.370 1.00 0.22 59 ARG A O 7
ATOM 9662 N N . VAL A 1 60 ? 7.962 5.769 -1.531 1.00 0.13 60 VAL A N 7
ATOM 9663 C CA . VAL A 1 60 ? 7.678 5.099 -2.780 1.00 0.14 60 VAL A CA 7
ATOM 9664 C C . VAL A 1 60 ? 6.363 4.359 -2.668 1.00 0.13 60 VAL A C 7
ATOM 9665 O O . VAL A 1 60 ? 6.268 3.356 -1.974 1.00 0.12 60 VAL A O 7
ATOM 9678 N N . THR A 1 61 ? 5.346 4.833 -3.355 1.00 0.15 61 THR A N 7
ATOM 9679 C CA . THR A 1 61 ? 4.047 4.227 -3.206 1.00 0.15 61 THR A CA 7
ATOM 9680 C C . THR A 1 61 ? 3.875 3.089 -4.184 1.00 0.16 61 THR A C 7
ATOM 9681 O O . THR A 1 61 ? 4.013 3.252 -5.397 1.00 0.19 61 THR A O 7
ATOM 9692 N N . VAL A 1 62 ? 3.561 1.940 -3.632 1.00 0.15 62 VAL A N 7
ATOM 9693 C CA . VAL A 1 62 ? 3.603 0.706 -4.367 1.00 0.15 62 VAL A CA 7
ATOM 9694 C C . VAL A 1 62 ? 2.251 0.006 -4.392 1.00 0.15 62 VAL A C 7
ATOM 9695 O O . VAL A 1 62 ? 1.521 0.001 -3.401 1.00 0.16 62 VAL A O 7
ATOM 9708 N N . GLY A 1 63 ? 1.923 -0.564 -5.546 1.00 0.18 63 GLY A N 7
ATOM 9709 C CA . GLY A 1 63 ? 0.680 -1.286 -5.699 1.00 0.21 63 GLY A CA 7
ATOM 9710 C C . GLY A 1 63 ? -0.479 -0.372 -6.004 1.00 0.20 63 GLY A C 7
ATOM 9711 O O . GLY A 1 63 ? -1.285 -0.079 -5.131 1.00 0.28 63 GLY A O 7
ATOM 9715 N N . ASN A 1 64 ? -0.570 0.076 -7.244 1.00 0.33 64 ASN A N 7
ATOM 9716 C CA . ASN A 1 64 ? -1.644 0.966 -7.650 1.00 0.40 64 ASN A CA 7
ATOM 9717 C C . ASN A 1 64 ? -2.899 0.172 -7.969 1.00 0.37 64 ASN A C 7
ATOM 9718 O O . ASN A 1 64 ? -2.986 -0.506 -8.993 1.00 0.52 64 ASN A O 7
ATOM 9729 N N . VAL A 1 65 ? -3.871 0.253 -7.075 1.00 0.25 65 VAL A N 7
ATOM 9730 C CA . VAL A 1 65 ? -5.171 -0.356 -7.304 1.00 0.33 65 VAL A CA 7
ATOM 9731 C C . VAL A 1 65 ? -6.259 0.675 -7.042 1.00 0.27 65 VAL A C 7
ATOM 9732 O O . VAL A 1 65 ? -6.140 1.491 -6.132 1.00 0.35 65 VAL A O 7
ATOM 9745 N N . VAL A 1 66 ? -7.296 0.673 -7.857 1.00 0.25 66 VAL A N 7
ATOM 9746 C CA . VAL A 1 66 ? -8.358 1.648 -7.704 1.00 0.23 66 VAL A CA 7
ATOM 9747 C C . VAL A 1 66 ? -9.685 0.971 -7.407 1.00 0.24 66 VAL A C 7
ATOM 9748 O O . VAL A 1 66 ? -10.193 0.179 -8.201 1.00 0.27 66 VAL A O 7
ATOM 9761 N N . LEU A 1 67 ? -10.232 1.292 -6.252 1.00 0.22 67 LEU A N 7
ATOM 9762 C CA . LEU A 1 67 ? -11.498 0.744 -5.804 1.00 0.23 67 LEU A CA 7
ATOM 9763 C C . LEU A 1 67 ? -12.572 1.809 -5.961 1.00 0.24 67 LEU A C 7
ATOM 9764 O O . LEU A 1 67 ? -12.256 2.998 -6.025 1.00 0.26 67 LEU A O 7
ATOM 9780 N N . ASP A 1 68 ? -13.833 1.408 -6.029 1.00 0.26 68 ASP A N 7
ATOM 9781 C CA . ASP A 1 68 ? -14.909 2.386 -5.987 1.00 0.28 68 ASP A CA 7
ATOM 9782 C C . ASP A 1 68 ? -15.031 2.893 -4.558 1.00 0.28 68 ASP A C 7
ATOM 9783 O O . ASP A 1 68 ? -15.072 2.106 -3.607 1.00 0.30 68 ASP A O 7
ATOM 9792 N N . TYR A 1 69 ? -15.037 4.203 -4.407 1.00 0.28 69 TYR A N 7
ATOM 9793 C CA . TYR A 1 69 ? -14.938 4.818 -3.095 1.00 0.27 69 TYR A CA 7
ATOM 9794 C C . TYR A 1 69 ? -16.210 4.651 -2.283 1.00 0.27 69 TYR A C 7
ATOM 9795 O O . TYR A 1 69 ? -17.306 4.978 -2.734 1.00 0.30 69 TYR A O 7
ATOM 9813 N N . SER A 1 70 ? -16.047 4.103 -1.091 1.00 0.25 70 SER A N 7
ATOM 9814 C CA . SER A 1 70 ? -17.098 4.105 -0.094 1.00 0.27 70 SER A CA 7
ATOM 9815 C C . SER A 1 70 ? -16.469 4.293 1.278 1.00 0.29 70 SER A C 7
ATOM 9816 O O . SER A 1 70 ? -15.632 3.493 1.699 1.00 0.28 70 SER A O 7
ATOM 9824 N N . SER A 1 71 ? -16.849 5.368 1.954 1.00 0.36 71 SER A N 7
ATOM 9825 C CA . SER A 1 71 ? -16.274 5.704 3.250 1.00 0.42 71 SER A CA 7
ATOM 9826 C C . SER A 1 71 ? -16.565 4.619 4.279 1.00 0.43 71 SER A C 7
ATOM 9827 O O . SER A 1 71 ? -15.815 4.434 5.237 1.00 0.50 71 SER A O 7
ATOM 9835 N N . ALA A 1 72 ? -17.650 3.895 4.058 1.00 0.39 72 ALA A N 7
ATOM 9836 C CA . ALA A 1 72 ? -18.059 2.834 4.956 1.00 0.43 72 ALA A CA 7
ATOM 9837 C C . ALA A 1 72 ? -17.517 1.479 4.513 1.00 0.40 72 ALA A C 7
ATOM 9838 O O . ALA A 1 72 ? -17.724 0.476 5.192 1.00 0.50 72 ALA A O 7
ATOM 9845 N N . ASN A 1 73 ? -16.817 1.440 3.386 1.00 0.32 73 ASN A N 7
ATOM 9846 C CA . ASN A 1 73 ? -16.353 0.171 2.847 1.00 0.30 73 ASN A CA 7
ATOM 9847 C C . ASN A 1 73 ? -15.056 -0.263 3.505 1.00 0.33 73 ASN A C 7
ATOM 9848 O O . ASN A 1 73 ? -14.291 0.562 4.013 1.00 0.47 73 ASN A O 7
ATOM 9859 N N . ARG A 1 74 ? -14.815 -1.565 3.496 1.00 0.32 74 ARG A N 7
ATOM 9860 C CA . ARG A 1 74 ? -13.632 -2.126 4.115 1.00 0.35 74 ARG A CA 7
ATOM 9861 C C . ARG A 1 74 ? -12.545 -2.313 3.070 1.00 0.27 74 ARG A C 7
ATOM 9862 O O . ARG A 1 74 ? -12.645 -3.176 2.200 1.00 0.32 74 ARG A O 7
ATOM 9883 N N . TYR A 1 75 ? -11.521 -1.493 3.151 1.00 0.19 75 TYR A N 7
ATOM 9884 C CA . TYR A 1 75 ? -10.370 -1.622 2.282 1.00 0.14 75 TYR A CA 7
ATOM 9885 C C . TYR A 1 75 ? -9.120 -1.679 3.119 1.00 0.13 75 TYR A C 7
ATOM 9886 O O . TYR A 1 75 ? -8.849 -0.777 3.905 1.00 0.15 75 TYR A O 7
ATOM 9904 N N . ALA A 1 76 ? -8.385 -2.750 2.969 1.00 0.14 76 ALA A N 7
ATOM 9905 C CA . ALA A 1 76 ? -7.148 -2.929 3.694 1.00 0.13 76 ALA A CA 7
ATOM 9906 C C . ALA A 1 76 ? -6.037 -3.281 2.743 1.00 0.12 76 ALA A C 7
ATOM 9907 O O . ALA A 1 76 ? -6.275 -3.588 1.583 1.00 0.12 76 ALA A O 7
ATOM 9914 N N . ALA A 1 77 ? -4.827 -3.230 3.236 1.00 0.13 77 ALA A N 7
ATOM 9915 C CA . ALA A 1 77 ? -3.672 -3.487 2.419 1.00 0.13 77 ALA A CA 7
ATOM 9916 C C . ALA A 1 77 ? -2.601 -4.148 3.245 1.00 0.14 77 ALA A C 7
ATOM 9917 O O . ALA A 1 77 ? -2.668 -4.143 4.467 1.00 0.16 77 ALA A O 7
ATOM 9924 N N . ARG A 1 78 ? -1.645 -4.737 2.574 1.00 0.14 78 ARG A N 7
ATOM 9925 C CA . ARG A 1 78 ? -0.504 -5.334 3.220 1.00 0.16 78 ARG A CA 7
ATOM 9926 C C . ARG A 1 78 ? 0.677 -5.320 2.275 1.00 0.14 78 ARG A C 7
ATOM 9927 O O . ARG A 1 78 ? 0.597 -5.840 1.161 1.00 0.16 78 ARG A O 7
ATOM 9948 N N . LEU A 1 79 ? 1.760 -4.705 2.685 1.00 0.17 79 LEU A N 7
ATOM 9949 C CA . LEU A 1 79 ? 2.928 -4.674 1.842 1.00 0.15 79 LEU A CA 7
ATOM 9950 C C . LEU A 1 79 ? 4.087 -5.354 2.530 1.00 0.15 79 LEU A C 7
ATOM 9951 O O . LEU A 1 79 ? 4.484 -4.980 3.630 1.00 0.22 79 LEU A O 7
ATOM 9967 N N . ASP A 1 80 ? 4.608 -6.360 1.869 1.00 0.12 80 ASP A N 7
ATOM 9968 C CA . ASP A 1 80 ? 5.778 -7.061 2.332 1.00 0.12 80 ASP A CA 7
ATOM 9969 C C . ASP A 1 80 ? 6.980 -6.601 1.527 1.00 0.11 80 ASP A C 7
ATOM 9970 O O . ASP A 1 80 ? 6.992 -6.697 0.308 1.00 0.15 80 ASP A O 7
ATOM 9979 N N . VAL A 1 81 ? 7.964 -6.039 2.186 1.00 0.09 81 VAL A N 7
ATOM 9980 C CA . VAL A 1 81 ? 9.166 -5.641 1.488 1.00 0.10 81 VAL A CA 7
ATOM 9981 C C . VAL A 1 81 ? 10.280 -6.600 1.847 1.00 0.12 81 VAL A C 7
ATOM 9982 O O . VAL A 1 81 ? 10.812 -6.563 2.951 1.00 0.13 81 VAL A O 7
ATOM 9995 N N . SER A 1 82 ? 10.618 -7.454 0.908 1.00 0.14 82 SER A N 7
ATOM 9996 C CA . SER A 1 82 ? 11.633 -8.463 1.108 1.00 0.17 82 SER A CA 7
ATOM 9997 C C . SER A 1 82 ? 12.670 -8.383 -0.004 1.00 0.20 82 SER A C 7
ATOM 9998 O O . SER A 1 82 ? 12.438 -8.837 -1.125 1.00 0.25 82 SER A O 7
ATOM 10006 N N . PHE A 1 83 ? 13.813 -7.803 0.316 1.00 0.21 83 PHE A N 7
ATOM 10007 C CA . PHE A 1 83 ? 14.854 -7.564 -0.665 1.00 0.24 83 PHE A CA 7
ATOM 10008 C C . PHE A 1 83 ? 16.228 -7.642 -0.012 1.00 0.24 83 PHE A C 7
ATOM 10009 O O . PHE A 1 83 ? 16.696 -6.678 0.596 1.00 0.23 83 PHE A O 7
ATOM 10026 N N . GLY A 1 84 ? 16.851 -8.805 -0.113 1.00 0.30 84 GLY A N 7
ATOM 10027 C CA . GLY A 1 84 ? 18.184 -8.983 0.422 1.00 0.34 84 GLY A CA 7
ATOM 10028 C C . GLY A 1 84 ? 18.224 -8.903 1.933 1.00 0.34 84 GLY A C 7
ATOM 10029 O O . GLY A 1 84 ? 17.815 -9.836 2.624 1.00 0.41 84 GLY A O 7
ATOM 10033 N N . SER A 1 85 ? 18.706 -7.781 2.447 1.00 0.32 85 SER A N 7
ATOM 10034 C CA . SER A 1 85 ? 18.871 -7.606 3.878 1.00 0.36 85 SER A CA 7
ATOM 10035 C C . SER A 1 85 ? 17.609 -7.056 4.540 1.00 0.31 85 SER A C 7
ATOM 10036 O O . SER A 1 85 ? 17.469 -7.100 5.764 1.00 0.35 85 SER A O 7
ATOM 10044 N N . VAL A 1 86 ? 16.680 -6.559 3.734 1.00 0.24 86 VAL A N 7
ATOM 10045 C CA . VAL A 1 86 ? 15.441 -6.010 4.267 1.00 0.20 86 VAL A CA 7
ATOM 10046 C C . VAL A 1 86 ? 14.280 -6.987 4.095 1.00 0.17 86 VAL A C 7
ATOM 10047 O O . VAL A 1 86 ? 14.140 -7.630 3.053 1.00 0.18 86 VAL A O 7
ATOM 10060 N N . THR A 1 87 ? 13.477 -7.128 5.140 1.00 0.17 87 THR A N 7
ATOM 10061 C CA . THR A 1 87 ? 12.217 -7.851 5.052 1.00 0.17 87 THR A CA 7
ATOM 10062 C C . THR A 1 87 ? 11.254 -7.327 6.111 1.00 0.15 87 THR A C 7
ATOM 10063 O O . THR A 1 87 ? 11.511 -7.442 7.311 1.00 0.18 87 THR A O 7
ATOM 10074 N N . ILE A 1 88 ? 10.145 -6.765 5.655 1.00 0.12 88 ILE A N 7
ATOM 10075 C CA . ILE A 1 88 ? 9.193 -6.074 6.522 1.00 0.11 88 ILE A CA 7
ATOM 10076 C C . ILE A 1 88 ? 7.791 -6.202 5.958 1.00 0.10 88 ILE A C 7
ATOM 10077 O O . ILE A 1 88 ? 7.620 -6.616 4.814 1.00 0.11 88 ILE A O 7
ATOM 10093 N N . GLN A 1 89 ? 6.797 -5.850 6.751 1.00 0.11 89 GLN A N 7
ATOM 10094 C CA . GLN A 1 89 ? 5.426 -5.854 6.277 1.00 0.14 89 GLN A CA 7
ATOM 10095 C C . GLN A 1 89 ? 4.586 -4.809 7.018 1.00 0.14 89 GLN A C 7
ATOM 10096 O O . GLN A 1 89 ? 4.920 -4.400 8.132 1.00 0.20 89 GLN A O 7
ATOM 10110 N N . CYS A 1 90 ? 3.512 -4.371 6.377 1.00 0.20 90 CYS A N 7
ATOM 10111 C CA . CYS A 1 90 ? 2.587 -3.396 6.951 1.00 0.21 90 CYS A CA 7
ATOM 10112 C C . CYS A 1 90 ? 1.177 -3.671 6.454 1.00 0.23 90 CYS A C 7
ATOM 10113 O O . CYS A 1 90 ? 1.005 -4.363 5.456 1.00 0.31 90 CYS A O 7
ATOM 10120 N N . ASN A 1 91 ? 0.176 -3.121 7.129 1.00 0.19 91 ASN A N 7
ATOM 10121 C CA . ASN A 1 91 ? -1.217 -3.400 6.776 1.00 0.18 91 ASN A CA 7
ATOM 10122 C C . ASN A 1 91 ? -2.093 -2.158 6.945 1.00 0.16 91 ASN A C 7
ATOM 10123 O O . ASN A 1 91 ? -1.988 -1.438 7.938 1.00 0.18 91 ASN A O 7
ATOM 10134 N N . LEU A 1 92 ? -2.943 -1.904 5.951 1.00 0.14 92 LEU A N 7
ATOM 10135 C CA . LEU A 1 92 ? -3.805 -0.722 5.952 1.00 0.13 92 LEU A CA 7
ATOM 10136 C C . LEU A 1 92 ? -4.973 -0.881 6.920 1.00 0.14 92 LEU A C 7
ATOM 10137 O O . LEU A 1 92 ? -5.576 -1.950 7.013 1.00 0.17 92 LEU A O 7
ATOM 10153 N N . ASP A 1 93 ? -5.274 0.193 7.636 1.00 0.17 93 ASP A N 7
ATOM 10154 C CA . ASP A 1 93 ? -6.460 0.263 8.477 1.00 0.19 93 ASP A CA 7
ATOM 10155 C C . ASP A 1 93 ? -7.641 0.760 7.651 1.00 0.17 93 ASP A C 7
ATOM 10156 O O . ASP A 1 93 ? -7.660 1.917 7.247 1.00 0.18 93 ASP A O 7
ATOM 10165 N N . PRO A 1 94 ? -8.642 -0.090 7.374 1.00 0.18 94 PRO A N 7
ATOM 10166 C CA . PRO A 1 94 ? -9.772 0.283 6.509 1.00 0.19 94 PRO A CA 7
ATOM 10167 C C . PRO A 1 94 ? -10.556 1.496 7.010 1.00 0.23 94 PRO A C 7
ATOM 10168 O O . PRO A 1 94 ? -11.317 2.108 6.257 1.00 0.27 94 PRO A O 7
ATOM 10179 N N . GLU A 1 95 ? -10.378 1.852 8.274 1.00 0.26 95 GLU A N 7
ATOM 10180 C CA . GLU A 1 95 ? -11.061 2.995 8.829 1.00 0.34 95 GLU A CA 7
ATOM 10181 C C . GLU A 1 95 ? -10.333 4.288 8.481 1.00 0.32 95 GLU A C 7
ATOM 10182 O O . GLU A 1 95 ? -10.767 5.373 8.855 1.00 0.46 95 GLU A O 7
ATOM 10194 N N . THR A 1 96 ? -9.237 4.171 7.749 1.00 0.23 96 THR A N 7
ATOM 10195 C CA . THR A 1 96 ? -8.488 5.337 7.331 1.00 0.24 96 THR A CA 7
ATOM 10196 C C . THR A 1 96 ? -8.849 5.740 5.905 1.00 0.23 96 THR A C 7
ATOM 10197 O O . THR A 1 96 ? -8.496 6.825 5.443 1.00 0.30 96 THR A O 7
ATOM 10208 N N . VAL A 1 97 ? -9.560 4.847 5.218 1.00 0.20 97 VAL A N 7
ATOM 10209 C CA . VAL A 1 97 ? -10.168 5.152 3.913 1.00 0.23 97 VAL A CA 7
ATOM 10210 C C . VAL A 1 97 ? -11.028 6.422 3.983 1.00 0.29 97 VAL A C 7
ATOM 10211 O O . VAL A 1 97 ? -11.429 6.977 2.963 1.00 0.64 97 VAL A O 7
ATOM 10224 N N . LYS A 1 98 ? -11.281 6.899 5.196 1.00 0.29 98 LYS A N 7
ATOM 10225 C CA . LYS A 1 98 ? -12.111 8.070 5.408 1.00 0.38 98 LYS A CA 7
ATOM 10226 C C . LYS A 1 98 ? -11.377 9.354 5.034 1.00 0.40 98 LYS A C 7
ATOM 10227 O O . LYS A 1 98 ? -11.336 10.306 5.816 1.00 0.47 98 LYS A O 7
ATOM 10246 N N . LEU A 1 99 ? -10.780 9.353 3.847 1.00 0.47 99 LEU A N 7
ATOM 10247 C CA . LEU A 1 99 ? -10.236 10.556 3.244 1.00 0.58 99 LEU A CA 7
ATOM 10248 C C . LEU A 1 99 ? -9.087 11.143 4.054 1.00 0.73 99 LEU A C 7
ATOM 10249 O O . LEU A 1 99 ? -8.914 12.361 4.124 1.00 1.33 99 LEU A O 7
ATOM 10265 N N . GLU A 1 100 ? -8.303 10.264 4.662 1.00 1.05 100 GLU A N 7
ATOM 10266 C CA . GLU A 1 100 ? -7.123 10.677 5.404 1.00 1.25 100 GLU A CA 7
ATOM 10267 C C . GLU A 1 100 ? -5.957 10.893 4.448 1.00 2.09 100 GLU A C 7
ATOM 10268 O O . GLU A 1 100 ? -5.465 9.948 3.830 1.00 2.87 100 GLU A O 7
ATOM 10280 N N . HIS A 1 101 ? -5.534 12.139 4.310 1.00 2.68 101 HIS A N 7
ATOM 10281 C CA . HIS A 1 101 ? -4.466 12.483 3.382 1.00 3.89 101 HIS A CA 7
ATOM 10282 C C . HIS A 1 101 ? -3.672 13.663 3.923 1.00 4.59 101 HIS A C 7
ATOM 10283 O O . HIS A 1 101 ? -2.686 13.438 4.652 1.00 5.06 101 HIS A O 7
ATOM 10298 N N . MET A 1 1 ? 17.961 -1.749 2.628 1.00 1.09 1 MET A N 8
ATOM 10299 C CA . MET A 1 1 ? 17.087 -1.407 3.774 1.00 0.39 1 MET A CA 8
ATOM 10300 C C . MET A 1 1 ? 15.901 -0.557 3.318 1.00 0.30 1 MET A C 8
ATOM 10301 O O . MET A 1 1 ? 16.065 0.565 2.833 1.00 0.45 1 MET A O 8
ATOM 10317 N N . VAL A 1 2 ? 14.703 -1.106 3.479 1.00 0.15 2 VAL A N 8
ATOM 10318 C CA . VAL A 1 2 ? 13.479 -0.452 3.032 1.00 0.10 2 VAL A CA 8
ATOM 10319 C C . VAL A 1 2 ? 12.461 -0.397 4.184 1.00 0.09 2 VAL A C 8
ATOM 10320 O O . VAL A 1 2 ? 12.552 -1.168 5.136 1.00 0.12 2 VAL A O 8
ATOM 10333 N N . GLN A 1 3 ? 11.523 0.537 4.090 1.00 0.09 3 GLN A N 8
ATOM 10334 C CA . GLN A 1 3 ? 10.462 0.742 5.067 1.00 0.10 3 GLN A CA 8
ATOM 10335 C C . GLN A 1 3 ? 9.129 0.616 4.354 1.00 0.11 3 GLN A C 8
ATOM 10336 O O . GLN A 1 3 ? 9.093 0.617 3.126 1.00 0.17 3 GLN A O 8
ATOM 10350 N N . CYS A 1 4 ? 8.034 0.507 5.089 1.00 0.12 4 CYS A N 8
ATOM 10351 C CA . CYS A 1 4 ? 6.750 0.371 4.434 1.00 0.13 4 CYS A CA 8
ATOM 10352 C C . CYS A 1 4 ? 5.604 0.905 5.286 1.00 0.17 4 CYS A C 8
ATOM 10353 O O . CYS A 1 4 ? 5.610 0.810 6.515 1.00 0.29 4 CYS A O 8
ATOM 10360 N N . GLU A 1 5 ? 4.638 1.477 4.590 1.00 0.14 5 GLU A N 8
ATOM 10361 C CA . GLU A 1 5 ? 3.411 2.007 5.157 1.00 0.16 5 GLU A CA 8
ATOM 10362 C C . GLU A 1 5 ? 2.279 1.673 4.198 1.00 0.15 5 GLU A C 8
ATOM 10363 O O . GLU A 1 5 ? 2.517 1.108 3.133 1.00 0.17 5 GLU A O 8
ATOM 10375 N N . VAL A 1 6 ? 1.058 2.013 4.563 1.00 0.17 6 VAL A N 8
ATOM 10376 C CA . VAL A 1 6 ? -0.090 1.723 3.736 1.00 0.18 6 VAL A CA 8
ATOM 10377 C C . VAL A 1 6 ? -1.031 2.907 3.685 1.00 0.21 6 VAL A C 8
ATOM 10378 O O . VAL A 1 6 ? -1.311 3.539 4.707 1.00 0.33 6 VAL A O 8
ATOM 10391 N N . GLU A 1 7 ? -1.501 3.207 2.489 1.00 0.16 7 GLU A N 8
ATOM 10392 C CA . GLU A 1 7 ? -2.335 4.377 2.268 1.00 0.16 7 GLU A CA 8
ATOM 10393 C C . GLU A 1 7 ? -3.505 4.074 1.351 1.00 0.16 7 GLU A C 8
ATOM 10394 O O . GLU A 1 7 ? -3.479 3.129 0.565 1.00 0.28 7 GLU A O 8
ATOM 10406 N N . ALA A 1 8 ? -4.526 4.897 1.457 1.00 0.14 8 ALA A N 8
ATOM 10407 C CA . ALA A 1 8 ? -5.662 4.833 0.566 1.00 0.12 8 ALA A CA 8
ATOM 10408 C C . ALA A 1 8 ? -5.957 6.239 0.043 1.00 0.15 8 ALA A C 8
ATOM 10409 O O . ALA A 1 8 ? -6.150 7.167 0.827 1.00 0.17 8 ALA A O 8
ATOM 10416 N N . ALA A 1 9 ? -5.990 6.398 -1.268 1.00 0.16 9 ALA A N 8
ATOM 10417 C CA . ALA A 1 9 ? -6.161 7.710 -1.879 1.00 0.19 9 ALA A CA 8
ATOM 10418 C C . ALA A 1 9 ? -7.549 7.850 -2.482 1.00 0.19 9 ALA A C 8
ATOM 10419 O O . ALA A 1 9 ? -7.850 7.256 -3.514 1.00 0.20 9 ALA A O 8
ATOM 10426 N N . VAL A 1 10 ? -8.394 8.635 -1.841 1.00 0.22 10 VAL A N 8
ATOM 10427 C CA . VAL A 1 10 ? -9.772 8.764 -2.281 1.00 0.23 10 VAL A CA 8
ATOM 10428 C C . VAL A 1 10 ? -9.941 9.882 -3.296 1.00 0.27 10 VAL A C 8
ATOM 10429 O O . VAL A 1 10 ? -9.481 11.004 -3.091 1.00 0.33 10 VAL A O 8
ATOM 10442 N N . SER A 1 11 ? -10.594 9.550 -4.393 1.00 0.29 11 SER A N 8
ATOM 10443 C CA . SER A 1 11 ? -10.995 10.524 -5.379 1.00 0.36 11 SER A CA 8
ATOM 10444 C C . SER A 1 11 ? -12.507 10.433 -5.562 1.00 0.45 11 SER A C 8
ATOM 10445 O O . SER A 1 11 ? -13.154 9.585 -4.942 1.00 0.63 11 SER A O 8
ATOM 10453 N N . GLY A 1 12 ? -13.067 11.300 -6.391 1.00 0.45 12 GLY A N 8
ATOM 10454 C CA . GLY A 1 12 ? -14.500 11.309 -6.608 1.00 0.54 12 GLY A CA 8
ATOM 10455 C C . GLY A 1 12 ? -15.017 10.015 -7.210 1.00 0.49 12 GLY A C 8
ATOM 10456 O O . GLY A 1 12 ? -14.941 9.811 -8.423 1.00 0.61 12 GLY A O 8
ATOM 10460 N N . GLY A 1 13 ? -15.516 9.129 -6.358 1.00 0.45 13 GLY A N 8
ATOM 10461 C CA . GLY A 1 13 ? -16.131 7.901 -6.824 1.00 0.48 13 GLY A CA 8
ATOM 10462 C C . GLY A 1 13 ? -15.194 6.707 -6.798 1.00 0.41 13 GLY A C 8
ATOM 10463 O O . GLY A 1 13 ? -15.638 5.561 -6.865 1.00 0.45 13 GLY A O 8
ATOM 10467 N N . HIS A 1 14 ? -13.899 6.957 -6.675 1.00 0.34 14 HIS A N 8
ATOM 10468 C CA . HIS A 1 14 ? -12.915 5.878 -6.707 1.00 0.31 14 HIS A CA 8
ATOM 10469 C C . HIS A 1 14 ? -11.856 6.085 -5.644 1.00 0.30 14 HIS A C 8
ATOM 10470 O O . HIS A 1 14 ? -11.429 7.207 -5.391 1.00 0.43 14 HIS A O 8
ATOM 10485 N N . VAL A 1 15 ? -11.434 5.002 -5.028 1.00 0.23 15 VAL A N 8
ATOM 10486 C CA . VAL A 1 15 ? -10.380 5.057 -4.042 1.00 0.20 15 VAL A CA 8
ATOM 10487 C C . VAL A 1 15 ? -9.175 4.258 -4.538 1.00 0.18 15 VAL A C 8
ATOM 10488 O O . VAL A 1 15 ? -9.264 3.059 -4.779 1.00 0.17 15 VAL A O 8
ATOM 10501 N N . THR A 1 16 ? -8.059 4.942 -4.718 1.00 0.17 16 THR A N 8
ATOM 10502 C CA . THR A 1 16 ? -6.842 4.316 -5.202 1.00 0.16 16 THR A CA 8
ATOM 10503 C C . THR A 1 16 ? -5.966 3.951 -4.023 1.00 0.14 16 THR A C 8
ATOM 10504 O O . THR A 1 16 ? -5.528 4.813 -3.275 1.00 0.15 16 THR A O 8
ATOM 10515 N N . LEU A 1 17 ? -5.707 2.680 -3.854 1.00 0.12 17 LEU A N 8
ATOM 10516 C CA . LEU A 1 17 ? -5.036 2.220 -2.666 1.00 0.10 17 LEU A CA 8
ATOM 10517 C C . LEU A 1 17 ? -3.653 1.678 -2.990 1.00 0.13 17 LEU A C 8
ATOM 10518 O O . LEU A 1 17 ? -3.493 0.917 -3.946 1.00 0.17 17 LEU A O 8
ATOM 10534 N N . GLN A 1 18 ? -2.661 2.094 -2.204 1.00 0.15 18 GLN A N 8
ATOM 10535 C CA . GLN A 1 18 ? -1.279 1.667 -2.387 1.00 0.19 18 GLN A CA 8
ATOM 10536 C C . GLN A 1 18 ? -0.560 1.624 -1.038 1.00 0.24 18 GLN A C 8
ATOM 10537 O O . GLN A 1 18 ? -1.104 2.051 -0.023 1.00 0.51 18 GLN A O 8
ATOM 10551 N N . GLY A 1 19 ? 0.662 1.117 -1.025 1.00 0.17 19 GLY A N 8
ATOM 10552 C CA . GLY A 1 19 ? 1.448 1.126 0.194 1.00 0.18 19 GLY A CA 8
ATOM 10553 C C . GLY A 1 19 ? 2.717 1.944 0.044 1.00 0.18 19 GLY A C 8
ATOM 10554 O O . GLY A 1 19 ? 3.482 1.733 -0.892 1.00 0.19 19 GLY A O 8
ATOM 10558 N N . VAL A 1 20 ? 2.944 2.880 0.960 1.00 0.17 20 VAL A N 8
ATOM 10559 C CA . VAL A 1 20 ? 4.095 3.771 0.865 1.00 0.18 20 VAL A CA 8
ATOM 10560 C C . VAL A 1 20 ? 5.340 3.162 1.476 1.00 0.21 20 VAL A C 8
ATOM 10561 O O . VAL A 1 20 ? 5.440 2.946 2.673 1.00 0.45 20 VAL A O 8
ATOM 10574 N N . ILE A 1 21 ? 6.282 2.901 0.617 1.00 0.13 21 ILE A N 8
ATOM 10575 C CA . ILE A 1 21 ? 7.567 2.370 0.994 1.00 0.11 21 ILE A CA 8
ATOM 10576 C C . ILE A 1 21 ? 8.586 3.486 1.114 1.00 0.13 21 ILE A C 8
ATOM 10577 O O . ILE A 1 21 ? 9.017 4.052 0.115 1.00 0.14 21 ILE A O 8
ATOM 10593 N N . THR A 1 22 ? 8.949 3.841 2.319 1.00 0.13 22 THR A N 8
ATOM 10594 C CA . THR A 1 22 ? 10.093 4.697 2.478 1.00 0.14 22 THR A CA 8
ATOM 10595 C C . THR A 1 22 ? 11.316 3.839 2.337 1.00 0.14 22 THR A C 8
ATOM 10596 O O . THR A 1 22 ? 11.392 2.772 2.913 1.00 0.18 22 THR A O 8
ATOM 10607 N N . ALA A 1 23 ? 12.258 4.264 1.564 1.00 0.12 23 ALA A N 8
ATOM 10608 C CA . ALA A 1 23 ? 13.437 3.471 1.395 1.00 0.12 23 ALA A CA 8
ATOM 10609 C C . ALA A 1 23 ? 14.628 4.287 1.795 1.00 0.14 23 ALA A C 8
ATOM 10610 O O . ALA A 1 23 ? 14.853 5.339 1.246 1.00 0.16 23 ALA A O 8
ATOM 10617 N N . VAL A 1 24 ? 15.377 3.819 2.768 1.00 0.16 24 VAL A N 8
ATOM 10618 C CA . VAL A 1 24 ? 16.489 4.602 3.285 1.00 0.18 24 VAL A CA 8
ATOM 10619 C C . VAL A 1 24 ? 17.667 4.625 2.309 1.00 0.20 24 VAL A C 8
ATOM 10620 O O . VAL A 1 24 ? 18.649 5.338 2.511 1.00 0.25 24 VAL A O 8
ATOM 10633 N N . ARG A 1 25 ? 17.572 3.870 1.227 1.00 0.21 25 ARG A N 8
ATOM 10634 C CA . ARG A 1 25 ? 18.641 3.856 0.253 1.00 0.24 25 ARG A CA 8
ATOM 10635 C C . ARG A 1 25 ? 18.105 3.984 -1.166 1.00 0.23 25 ARG A C 8
ATOM 10636 O O . ARG A 1 25 ? 17.112 3.353 -1.525 1.00 0.26 25 ARG A O 8
ATOM 10657 N N . ASP A 1 26 ? 18.761 4.824 -1.958 1.00 0.23 26 ASP A N 8
ATOM 10658 C CA . ASP A 1 26 ? 18.339 5.086 -3.324 1.00 0.25 26 ASP A CA 8
ATOM 10659 C C . ASP A 1 26 ? 18.819 3.982 -4.259 1.00 0.24 26 ASP A C 8
ATOM 10660 O O . ASP A 1 26 ? 19.938 3.476 -4.134 1.00 0.32 26 ASP A O 8
ATOM 10669 N N . GLY A 1 27 ? 17.948 3.603 -5.172 1.00 0.24 27 GLY A N 8
ATOM 10670 C CA . GLY A 1 27 ? 18.241 2.556 -6.121 1.00 0.26 27 GLY A CA 8
ATOM 10671 C C . GLY A 1 27 ? 16.969 1.861 -6.547 1.00 0.21 27 GLY A C 8
ATOM 10672 O O . GLY A 1 27 ? 15.961 2.516 -6.796 1.00 0.23 27 GLY A O 8
ATOM 10676 N N . ALA A 1 28 ? 16.998 0.547 -6.614 1.00 0.19 28 ALA A N 8
ATOM 10677 C CA . ALA A 1 28 ? 15.805 -0.219 -6.929 1.00 0.18 28 ALA A CA 8
ATOM 10678 C C . ALA A 1 28 ? 15.702 -1.429 -6.009 1.00 0.24 28 ALA A C 8
ATOM 10679 O O . ALA A 1 28 ? 16.690 -2.124 -5.768 1.00 0.45 28 ALA A O 8
ATOM 10686 N N . GLY A 1 29 ? 14.508 -1.678 -5.502 1.00 0.15 29 GLY A N 8
ATOM 10687 C CA . GLY A 1 29 ? 14.303 -2.759 -4.573 1.00 0.19 29 GLY A CA 8
ATOM 10688 C C . GLY A 1 29 ? 13.063 -3.539 -4.922 1.00 0.17 29 GLY A C 8
ATOM 10689 O O . GLY A 1 29 ? 12.341 -3.172 -5.847 1.00 0.21 29 GLY A O 8
ATOM 10693 N N . SER A 1 30 ? 12.793 -4.585 -4.173 1.00 0.15 30 SER A N 8
ATOM 10694 C CA . SER A 1 30 ? 11.672 -5.453 -4.481 1.00 0.15 30 SER A CA 8
ATOM 10695 C C . SER A 1 30 ? 10.737 -5.581 -3.287 1.00 0.13 30 SER A C 8
ATOM 10696 O O . SER A 1 30 ? 11.178 -5.706 -2.144 1.00 0.14 30 SER A O 8
ATOM 10704 N N . TYR A 1 31 ? 9.445 -5.532 -3.569 1.00 0.13 31 TYR A N 8
ATOM 10705 C CA . TYR A 1 31 ? 8.416 -5.536 -2.543 1.00 0.11 31 TYR A CA 8
ATOM 10706 C C . TYR A 1 31 ? 7.084 -6.030 -3.117 1.00 0.13 31 TYR A C 8
ATOM 10707 O O . TYR A 1 31 ? 6.925 -6.137 -4.335 1.00 0.18 31 TYR A O 8
ATOM 10725 N N . LYS A 1 32 ? 6.143 -6.342 -2.234 1.00 0.13 32 LYS A N 8
ATOM 10726 C CA . LYS A 1 32 ? 4.853 -6.912 -2.621 1.00 0.14 32 LYS A CA 8
ATOM 10727 C C . LYS A 1 32 ? 3.703 -6.244 -1.877 1.00 0.14 32 LYS A C 8
ATOM 10728 O O . LYS A 1 32 ? 3.551 -6.425 -0.669 1.00 0.13 32 LYS A O 8
ATOM 10747 N N . LEU A 1 33 ? 2.880 -5.495 -2.593 1.00 0.17 33 LEU A N 8
ATOM 10748 C CA . LEU A 1 33 ? 1.733 -4.842 -1.983 1.00 0.17 33 LEU A CA 8
ATOM 10749 C C . LEU A 1 33 ? 0.465 -5.627 -2.289 1.00 0.19 33 LEU A C 8
ATOM 10750 O O . LEU A 1 33 ? 0.100 -5.831 -3.449 1.00 0.27 33 LEU A O 8
ATOM 10766 N N . ALA A 1 34 ? -0.184 -6.084 -1.238 1.00 0.16 34 ALA A N 8
ATOM 10767 C CA . ALA A 1 34 ? -1.454 -6.778 -1.357 1.00 0.19 34 ALA A CA 8
ATOM 10768 C C . ALA A 1 34 ? -2.574 -5.901 -0.817 1.00 0.18 34 ALA A C 8
ATOM 10769 O O . ALA A 1 34 ? -2.382 -5.179 0.156 1.00 0.25 34 ALA A O 8
ATOM 10776 N N . VAL A 1 35 ? -3.732 -5.946 -1.452 1.00 0.16 35 VAL A N 8
ATOM 10777 C CA . VAL A 1 35 ? -4.880 -5.186 -0.983 1.00 0.14 35 VAL A CA 8
ATOM 10778 C C . VAL A 1 35 ? -6.028 -6.128 -0.651 1.00 0.16 35 VAL A C 8
ATOM 10779 O O . VAL A 1 35 ? -6.309 -7.074 -1.392 1.00 0.23 35 VAL A O 8
ATOM 10792 N N . ASP A 1 36 ? -6.668 -5.869 0.471 1.00 0.19 36 ASP A N 8
ATOM 10793 C CA . ASP A 1 36 ? -7.785 -6.668 0.936 1.00 0.24 36 ASP A CA 8
ATOM 10794 C C . ASP A 1 36 ? -9.043 -5.819 0.966 1.00 0.25 36 ASP A C 8
ATOM 10795 O O . ASP A 1 36 ? -9.151 -4.875 1.744 1.00 0.31 36 ASP A O 8
ATOM 10804 N N . LYS A 1 37 ? -9.991 -6.150 0.116 1.00 0.28 37 LYS A N 8
ATOM 10805 C CA . LYS A 1 37 ? -11.211 -5.389 0.015 1.00 0.33 37 LYS A CA 8
ATOM 10806 C C . LYS A 1 37 ? -12.392 -6.228 0.467 1.00 0.46 37 LYS A C 8
ATOM 10807 O O . LYS A 1 37 ? -12.526 -7.383 0.072 1.00 0.63 37 LYS A O 8
ATOM 10826 N N . ALA A 1 38 ? -13.228 -5.652 1.309 1.00 0.41 38 ALA A N 8
ATOM 10827 C CA . ALA A 1 38 ? -14.397 -6.342 1.813 1.00 0.52 38 ALA A CA 8
ATOM 10828 C C . ALA A 1 38 ? -15.600 -5.413 1.815 1.00 0.47 38 ALA A C 8
ATOM 10829 O O . ALA A 1 38 ? -15.722 -4.534 2.668 1.00 0.43 38 ALA A O 8
ATOM 10836 N N . GLY A 1 39 ? -16.486 -5.623 0.862 1.00 0.57 39 GLY A N 8
ATOM 10837 C CA . GLY A 1 39 ? -17.641 -4.765 0.710 1.00 0.60 39 GLY A CA 8
ATOM 10838 C C . GLY A 1 39 ? -18.900 -5.565 0.483 1.00 0.81 39 GLY A C 8
ATOM 10839 O O . GLY A 1 39 ? -18.938 -6.763 0.776 1.00 0.96 39 GLY A O 8
ATOM 10843 N N . ALA A 1 40 ? -19.932 -4.919 -0.039 1.00 0.90 40 ALA A N 8
ATOM 10844 C CA . ALA A 1 40 ? -21.177 -5.604 -0.355 1.00 1.14 40 ALA A CA 8
ATOM 10845 C C . ALA A 1 40 ? -20.960 -6.632 -1.463 1.00 1.33 40 ALA A C 8
ATOM 10846 O O . ALA A 1 40 ? -21.747 -7.565 -1.625 1.00 1.57 40 ALA A O 8
ATOM 10853 N N . ALA A 1 41 ? -19.875 -6.459 -2.212 1.00 1.28 41 ALA A N 8
ATOM 10854 C CA . ALA A 1 41 ? -19.509 -7.395 -3.268 1.00 1.49 41 ALA A CA 8
ATOM 10855 C C . ALA A 1 41 ? -18.638 -8.529 -2.726 1.00 1.45 41 ALA A C 8
ATOM 10856 O O . ALA A 1 41 ? -18.082 -9.325 -3.488 1.00 1.72 41 ALA A O 8
ATOM 10863 N N . GLY A 1 42 ? -18.522 -8.598 -1.407 1.00 1.19 42 GLY A N 8
ATOM 10864 C CA . GLY A 1 42 ? -17.747 -9.650 -0.783 1.00 1.21 42 GLY A CA 8
ATOM 10865 C C . GLY A 1 42 ? -16.310 -9.246 -0.558 1.00 1.01 42 GLY A C 8
ATOM 10866 O O . GLY A 1 42 ? -15.965 -8.068 -0.667 1.00 0.86 42 GLY A O 8
ATOM 10870 N N . THR A 1 43 ? -15.476 -10.219 -0.235 1.00 1.03 43 THR A N 8
ATOM 10871 C CA . THR A 1 43 ? -14.070 -9.974 -0.016 1.00 0.88 43 THR A CA 8
ATOM 10872 C C . THR A 1 43 ? -13.273 -10.295 -1.277 1.00 0.82 43 THR A C 8
ATOM 10873 O O . THR A 1 43 ? -13.485 -11.329 -1.910 1.00 0.92 43 THR A O 8
ATOM 10884 N N . SER A 1 44 ? -12.374 -9.403 -1.647 1.00 0.73 44 SER A N 8
ATOM 10885 C CA . SER A 1 44 ? -11.575 -9.581 -2.843 1.00 0.69 44 SER A CA 8
ATOM 10886 C C . SER A 1 44 ? -10.092 -9.484 -2.509 1.00 0.59 44 SER A C 8
ATOM 10887 O O . SER A 1 44 ? -9.675 -8.612 -1.742 1.00 0.60 44 SER A O 8
ATOM 10895 N N . ARG A 1 45 ? -9.307 -10.382 -3.085 1.00 0.63 45 ARG A N 8
ATOM 10896 C CA . ARG A 1 45 ? -7.883 -10.452 -2.798 1.00 0.60 45 ARG A CA 8
ATOM 10897 C C . ARG A 1 45 ? -7.064 -9.914 -3.965 1.00 0.51 45 ARG A C 8
ATOM 10898 O O . ARG A 1 45 ? -7.043 -10.496 -5.050 1.00 0.65 45 ARG A O 8
ATOM 10919 N N . ILE A 1 46 ? -6.407 -8.787 -3.735 1.00 0.38 46 ILE A N 8
ATOM 10920 C CA . ILE A 1 46 ? -5.572 -8.151 -4.744 1.00 0.33 46 ILE A CA 8
ATOM 10921 C C . ILE A 1 46 ? -4.105 -8.221 -4.327 1.00 0.30 46 ILE A C 8
ATOM 10922 O O . ILE A 1 46 ? -3.783 -7.974 -3.168 1.00 0.34 46 ILE A O 8
ATOM 10938 N N . LYS A 1 47 ? -3.217 -8.571 -5.254 1.00 0.31 47 LYS A N 8
ATOM 10939 C CA . LYS A 1 47 ? -1.788 -8.631 -4.954 1.00 0.38 47 LYS A CA 8
ATOM 10940 C C . LYS A 1 47 ? -0.944 -8.142 -6.124 1.00 0.41 47 LYS A C 8
ATOM 10941 O O . LYS A 1 47 ? -1.074 -8.634 -7.246 1.00 0.51 47 LYS A O 8
ATOM 10960 N N . GLN A 1 48 ? -0.083 -7.172 -5.858 1.00 0.40 48 GLN A N 8
ATOM 10961 C CA . GLN A 1 48 ? 0.892 -6.716 -6.839 1.00 0.47 48 GLN A CA 8
ATOM 10962 C C . GLN A 1 48 ? 2.294 -6.821 -6.257 1.00 0.50 48 GLN A C 8
ATOM 10963 O O . GLN A 1 48 ? 2.626 -6.143 -5.284 1.00 0.78 48 GLN A O 8
ATOM 10977 N N . ALA A 1 49 ? 3.115 -7.664 -6.858 1.00 0.32 49 ALA A N 8
ATOM 10978 C CA . ALA A 1 49 ? 4.460 -7.894 -6.362 1.00 0.31 49 ALA A CA 8
ATOM 10979 C C . ALA A 1 49 ? 5.484 -7.720 -7.469 1.00 0.31 49 ALA A C 8
ATOM 10980 O O . ALA A 1 49 ? 5.175 -7.889 -8.651 1.00 0.39 49 ALA A O 8
ATOM 10987 N N . GLY A 1 50 ? 6.694 -7.358 -7.083 1.00 0.25 50 GLY A N 8
ATOM 10988 C CA . GLY A 1 50 ? 7.761 -7.177 -8.040 1.00 0.26 50 GLY A CA 8
ATOM 10989 C C . GLY A 1 50 ? 8.842 -6.283 -7.498 1.00 0.23 50 GLY A C 8
ATOM 10990 O O . GLY A 1 50 ? 9.148 -6.325 -6.303 1.00 0.25 50 GLY A O 8
ATOM 10994 N N . ALA A 1 51 ? 9.406 -5.462 -8.359 1.00 0.23 51 ALA A N 8
ATOM 10995 C CA . ALA A 1 51 ? 10.457 -4.556 -7.965 1.00 0.21 51 ALA A CA 8
ATOM 10996 C C . ALA A 1 51 ? 10.232 -3.194 -8.594 1.00 0.23 51 ALA A C 8
ATOM 10997 O O . ALA A 1 51 ? 9.679 -3.091 -9.688 1.00 0.38 51 ALA A O 8
ATOM 11004 N N . PHE A 1 52 ? 10.652 -2.158 -7.899 1.00 0.15 52 PHE A N 8
ATOM 11005 C CA . PHE A 1 52 ? 10.478 -0.797 -8.366 1.00 0.16 52 PHE A CA 8
ATOM 11006 C C . PHE A 1 52 ? 11.634 0.061 -7.860 1.00 0.14 52 PHE A C 8
ATOM 11007 O O . PHE A 1 52 ? 12.442 -0.391 -7.042 1.00 0.16 52 PHE A O 8
ATOM 11024 N N . THR A 1 53 ? 11.712 1.285 -8.341 1.00 0.15 53 THR A N 8
ATOM 11025 C CA . THR A 1 53 ? 12.816 2.165 -8.023 1.00 0.16 53 THR A CA 8
ATOM 11026 C C . THR A 1 53 ? 12.525 2.962 -6.761 1.00 0.16 53 THR A C 8
ATOM 11027 O O . THR A 1 53 ? 11.519 3.670 -6.681 1.00 0.27 53 THR A O 8
ATOM 11038 N N . ALA A 1 54 ? 13.406 2.857 -5.784 1.00 0.13 54 ALA A N 8
ATOM 11039 C CA . ALA A 1 54 ? 13.190 3.503 -4.508 1.00 0.13 54 ALA A CA 8
ATOM 11040 C C . ALA A 1 54 ? 14.302 4.497 -4.204 1.00 0.14 54 ALA A C 8
ATOM 11041 O O . ALA A 1 54 ? 15.455 4.285 -4.564 1.00 0.23 54 ALA A O 8
ATOM 11048 N N . ILE A 1 55 ? 13.946 5.590 -3.554 1.00 0.17 55 ILE A N 8
ATOM 11049 C CA . ILE A 1 55 ? 14.901 6.639 -3.235 1.00 0.18 55 ILE A CA 8
ATOM 11050 C C . ILE A 1 55 ? 15.109 6.743 -1.738 1.00 0.16 55 ILE A C 8
ATOM 11051 O O . ILE A 1 55 ? 14.162 6.633 -0.961 1.00 0.14 55 ILE A O 8
ATOM 11067 N N . ALA A 1 56 ? 16.360 6.961 -1.357 1.00 0.17 56 ALA A N 8
ATOM 11068 C CA . ALA A 1 56 ? 16.746 7.027 0.046 1.00 0.18 56 ALA A CA 8
ATOM 11069 C C . ALA A 1 56 ? 16.037 8.152 0.778 1.00 0.17 56 ALA A C 8
ATOM 11070 O O . ALA A 1 56 ? 16.105 9.314 0.372 1.00 0.20 56 ALA A O 8
ATOM 11077 N N . GLU A 1 57 ? 15.344 7.776 1.852 1.00 0.16 57 GLU A N 8
ATOM 11078 C CA . GLU A 1 57 ? 14.626 8.708 2.704 1.00 0.18 57 GLU A CA 8
ATOM 11079 C C . GLU A 1 57 ? 13.499 9.368 1.926 1.00 0.19 57 GLU A C 8
ATOM 11080 O O . GLU A 1 57 ? 13.054 10.470 2.244 1.00 0.28 57 GLU A O 8
ATOM 11092 N N . GLN A 1 58 ? 13.056 8.661 0.899 1.00 0.16 58 GLN A N 8
ATOM 11093 C CA . GLN A 1 58 ? 11.937 9.056 0.091 1.00 0.18 58 GLN A CA 8
ATOM 11094 C C . GLN A 1 58 ? 10.850 8.026 0.194 1.00 0.17 58 GLN A C 8
ATOM 11095 O O . GLN A 1 58 ? 11.112 6.841 0.404 1.00 0.19 58 GLN A O 8
ATOM 11109 N N . ARG A 1 59 ? 9.641 8.489 0.054 1.00 0.16 59 ARG A N 8
ATOM 11110 C CA . ARG A 1 59 ? 8.493 7.614 0.078 1.00 0.17 59 ARG A CA 8
ATOM 11111 C C . ARG A 1 59 ? 8.164 7.123 -1.320 1.00 0.17 59 ARG A C 8
ATOM 11112 O O . ARG A 1 59 ? 8.020 7.913 -2.255 1.00 0.22 59 ARG A O 8
ATOM 11133 N N . VAL A 1 60 ? 8.059 5.820 -1.451 1.00 0.13 60 VAL A N 8
ATOM 11134 C CA . VAL A 1 60 ? 7.738 5.191 -2.708 1.00 0.14 60 VAL A CA 8
ATOM 11135 C C . VAL A 1 60 ? 6.449 4.407 -2.566 1.00 0.13 60 VAL A C 8
ATOM 11136 O O . VAL A 1 60 ? 6.419 3.377 -1.906 1.00 0.12 60 VAL A O 8
ATOM 11149 N N . THR A 1 61 ? 5.381 4.876 -3.184 1.00 0.15 61 THR A N 8
ATOM 11150 C CA . THR A 1 61 ? 4.111 4.209 -3.011 1.00 0.15 61 THR A CA 8
ATOM 11151 C C . THR A 1 61 ? 3.947 3.099 -4.026 1.00 0.16 61 THR A C 8
ATOM 11152 O O . THR A 1 61 ? 4.128 3.295 -5.229 1.00 0.19 61 THR A O 8
ATOM 11163 N N . VAL A 1 62 ? 3.606 1.932 -3.522 1.00 0.15 62 VAL A N 8
ATOM 11164 C CA . VAL A 1 62 ? 3.660 0.721 -4.297 1.00 0.15 62 VAL A CA 8
ATOM 11165 C C . VAL A 1 62 ? 2.320 -0.005 -4.338 1.00 0.15 62 VAL A C 8
ATOM 11166 O O . VAL A 1 62 ? 1.584 -0.018 -3.352 1.00 0.16 62 VAL A O 8
ATOM 11179 N N . GLY A 1 63 ? 2.010 -0.587 -5.497 1.00 0.18 63 GLY A N 8
ATOM 11180 C CA . GLY A 1 63 ? 0.815 -1.392 -5.639 1.00 0.21 63 GLY A CA 8
ATOM 11181 C C . GLY A 1 63 ? -0.414 -0.559 -5.917 1.00 0.20 63 GLY A C 8
ATOM 11182 O O . GLY A 1 63 ? -1.239 -0.352 -5.036 1.00 0.28 63 GLY A O 8
ATOM 11186 N N . ASN A 1 64 ? -0.541 -0.088 -7.149 1.00 0.33 64 ASN A N 8
ATOM 11187 C CA . ASN A 1 64 ? -1.658 0.765 -7.526 1.00 0.40 64 ASN A CA 8
ATOM 11188 C C . ASN A 1 64 ? -2.895 -0.065 -7.810 1.00 0.37 64 ASN A C 8
ATOM 11189 O O . ASN A 1 64 ? -3.003 -0.739 -8.836 1.00 0.52 64 ASN A O 8
ATOM 11200 N N . VAL A 1 65 ? -3.833 -0.002 -6.886 1.00 0.25 65 VAL A N 8
ATOM 11201 C CA . VAL A 1 65 ? -5.103 -0.683 -7.036 1.00 0.33 65 VAL A CA 8
ATOM 11202 C C . VAL A 1 65 ? -6.238 0.301 -6.812 1.00 0.27 65 VAL A C 8
ATOM 11203 O O . VAL A 1 65 ? -6.342 0.905 -5.747 1.00 0.35 65 VAL A O 8
ATOM 11216 N N . VAL A 1 66 ? -7.070 0.484 -7.819 1.00 0.25 66 VAL A N 8
ATOM 11217 C CA . VAL A 1 66 ? -8.157 1.438 -7.724 1.00 0.23 66 VAL A CA 8
ATOM 11218 C C . VAL A 1 66 ? -9.476 0.729 -7.475 1.00 0.24 66 VAL A C 8
ATOM 11219 O O . VAL A 1 66 ? -9.918 -0.101 -8.271 1.00 0.27 66 VAL A O 8
ATOM 11232 N N . LEU A 1 67 ? -10.083 1.054 -6.351 1.00 0.22 67 LEU A N 8
ATOM 11233 C CA . LEU A 1 67 ? -11.352 0.478 -5.956 1.00 0.23 67 LEU A CA 8
ATOM 11234 C C . LEU A 1 67 ? -12.449 1.507 -6.173 1.00 0.24 67 LEU A C 8
ATOM 11235 O O . LEU A 1 67 ? -12.167 2.699 -6.318 1.00 0.26 67 LEU A O 8
ATOM 11251 N N . ASP A 1 68 ? -13.692 1.060 -6.204 1.00 0.26 68 ASP A N 8
ATOM 11252 C CA . ASP A 1 68 ? -14.812 1.986 -6.162 1.00 0.28 68 ASP A CA 8
ATOM 11253 C C . ASP A 1 68 ? -14.929 2.519 -4.739 1.00 0.28 68 ASP A C 8
ATOM 11254 O O . ASP A 1 68 ? -14.922 1.754 -3.779 1.00 0.30 68 ASP A O 8
ATOM 11263 N N . TYR A 1 69 ? -14.992 3.829 -4.600 1.00 0.28 69 TYR A N 8
ATOM 11264 C CA . TYR A 1 69 ? -14.910 4.452 -3.284 1.00 0.27 69 TYR A CA 8
ATOM 11265 C C . TYR A 1 69 ? -16.209 4.326 -2.508 1.00 0.27 69 TYR A C 8
ATOM 11266 O O . TYR A 1 69 ? -17.280 4.668 -3.004 1.00 0.30 69 TYR A O 8
ATOM 11284 N N . SER A 1 70 ? -16.101 3.826 -1.288 1.00 0.25 70 SER A N 8
ATOM 11285 C CA . SER A 1 70 ? -17.216 3.849 -0.362 1.00 0.27 70 SER A CA 8
ATOM 11286 C C . SER A 1 70 ? -16.697 4.120 1.043 1.00 0.29 70 SER A C 8
ATOM 11287 O O . SER A 1 70 ? -15.820 3.412 1.538 1.00 0.28 70 SER A O 8
ATOM 11295 N N . SER A 1 71 ? -17.223 5.164 1.669 1.00 0.36 71 SER A N 8
ATOM 11296 C CA . SER A 1 71 ? -16.755 5.600 2.977 1.00 0.42 71 SER A CA 8
ATOM 11297 C C . SER A 1 71 ? -16.990 4.536 4.042 1.00 0.43 71 SER A C 8
ATOM 11298 O O . SER A 1 71 ? -16.293 4.494 5.054 1.00 0.50 71 SER A O 8
ATOM 11306 N N . ALA A 1 72 ? -17.963 3.672 3.796 1.00 0.39 72 ALA A N 8
ATOM 11307 C CA . ALA A 1 72 ? -18.311 2.623 4.739 1.00 0.43 72 ALA A CA 8
ATOM 11308 C C . ALA A 1 72 ? -17.688 1.290 4.346 1.00 0.40 72 ALA A C 8
ATOM 11309 O O . ALA A 1 72 ? -17.876 0.283 5.028 1.00 0.50 72 ALA A O 8
ATOM 11316 N N . ASN A 1 73 ? -16.946 1.281 3.249 1.00 0.32 73 ASN A N 8
ATOM 11317 C CA . ASN A 1 73 ? -16.375 0.040 2.737 1.00 0.30 73 ASN A CA 8
ATOM 11318 C C . ASN A 1 73 ? -15.127 -0.338 3.519 1.00 0.33 73 ASN A C 8
ATOM 11319 O O . ASN A 1 73 ? -14.452 0.522 4.093 1.00 0.47 73 ASN A O 8
ATOM 11330 N N . ARG A 1 74 ? -14.825 -1.625 3.548 1.00 0.32 74 ARG A N 8
ATOM 11331 C CA . ARG A 1 74 ? -13.626 -2.108 4.201 1.00 0.35 74 ARG A CA 8
ATOM 11332 C C . ARG A 1 74 ? -12.535 -2.317 3.169 1.00 0.27 74 ARG A C 8
ATOM 11333 O O . ARG A 1 74 ? -12.600 -3.235 2.352 1.00 0.32 74 ARG A O 8
ATOM 11354 N N . TYR A 1 75 ? -11.540 -1.455 3.203 1.00 0.19 75 TYR A N 8
ATOM 11355 C CA . TYR A 1 75 ? -10.389 -1.585 2.337 1.00 0.14 75 TYR A CA 8
ATOM 11356 C C . TYR A 1 75 ? -9.135 -1.620 3.175 1.00 0.13 75 TYR A C 8
ATOM 11357 O O . TYR A 1 75 ? -8.865 -0.696 3.937 1.00 0.15 75 TYR A O 8
ATOM 11375 N N . ALA A 1 76 ? -8.400 -2.695 3.054 1.00 0.14 76 ALA A N 8
ATOM 11376 C CA . ALA A 1 76 ? -7.159 -2.859 3.776 1.00 0.13 76 ALA A CA 8
ATOM 11377 C C . ALA A 1 76 ? -6.057 -3.233 2.818 1.00 0.12 76 ALA A C 8
ATOM 11378 O O . ALA A 1 76 ? -6.309 -3.541 1.659 1.00 0.12 76 ALA A O 8
ATOM 11385 N N . ALA A 1 77 ? -4.843 -3.192 3.298 1.00 0.13 77 ALA A N 8
ATOM 11386 C CA . ALA A 1 77 ? -3.694 -3.440 2.469 1.00 0.13 77 ALA A CA 8
ATOM 11387 C C . ALA A 1 77 ? -2.622 -4.107 3.288 1.00 0.14 77 ALA A C 8
ATOM 11388 O O . ALA A 1 77 ? -2.685 -4.101 4.505 1.00 0.16 77 ALA A O 8
ATOM 11395 N N . ARG A 1 78 ? -1.664 -4.698 2.624 1.00 0.14 78 ARG A N 8
ATOM 11396 C CA . ARG A 1 78 ? -0.556 -5.338 3.290 1.00 0.16 78 ARG A CA 8
ATOM 11397 C C . ARG A 1 78 ? 0.628 -5.392 2.351 1.00 0.14 78 ARG A C 8
ATOM 11398 O O . ARG A 1 78 ? 0.579 -6.059 1.322 1.00 0.16 78 ARG A O 8
ATOM 11419 N N . LEU A 1 79 ? 1.690 -4.694 2.696 1.00 0.17 79 LEU A N 8
ATOM 11420 C CA . LEU A 1 79 ? 2.859 -4.668 1.845 1.00 0.15 79 LEU A CA 8
ATOM 11421 C C . LEU A 1 79 ? 4.013 -5.363 2.528 1.00 0.15 79 LEU A C 8
ATOM 11422 O O . LEU A 1 79 ? 4.395 -5.009 3.636 1.00 0.22 79 LEU A O 8
ATOM 11438 N N . ASP A 1 80 ? 4.545 -6.356 1.856 1.00 0.12 80 ASP A N 8
ATOM 11439 C CA . ASP A 1 80 ? 5.717 -7.066 2.316 1.00 0.12 80 ASP A CA 8
ATOM 11440 C C . ASP A 1 80 ? 6.922 -6.609 1.510 1.00 0.11 80 ASP A C 8
ATOM 11441 O O . ASP A 1 80 ? 6.956 -6.753 0.299 1.00 0.15 80 ASP A O 8
ATOM 11450 N N . VAL A 1 81 ? 7.883 -5.995 2.153 1.00 0.09 81 VAL A N 8
ATOM 11451 C CA . VAL A 1 81 ? 9.068 -5.571 1.443 1.00 0.10 81 VAL A CA 8
ATOM 11452 C C . VAL A 1 81 ? 10.193 -6.543 1.733 1.00 0.12 81 VAL A C 8
ATOM 11453 O O . VAL A 1 81 ? 10.760 -6.543 2.820 1.00 0.13 81 VAL A O 8
ATOM 11466 N N . SER A 1 82 ? 10.502 -7.361 0.752 1.00 0.14 82 SER A N 8
ATOM 11467 C CA . SER A 1 82 ? 11.539 -8.360 0.876 1.00 0.17 82 SER A CA 8
ATOM 11468 C C . SER A 1 82 ? 12.565 -8.167 -0.235 1.00 0.20 82 SER A C 8
ATOM 11469 O O . SER A 1 82 ? 12.298 -8.462 -1.404 1.00 0.25 82 SER A O 8
ATOM 11477 N N . PHE A 1 83 ? 13.724 -7.651 0.126 1.00 0.21 83 PHE A N 8
ATOM 11478 C CA . PHE A 1 83 ? 14.754 -7.342 -0.848 1.00 0.24 83 PHE A CA 8
ATOM 11479 C C . PHE A 1 83 ? 16.137 -7.516 -0.237 1.00 0.24 83 PHE A C 8
ATOM 11480 O O . PHE A 1 83 ? 16.614 -6.655 0.507 1.00 0.23 83 PHE A O 8
ATOM 11497 N N . GLY A 1 84 ? 16.765 -8.638 -0.543 1.00 0.30 84 GLY A N 8
ATOM 11498 C CA . GLY A 1 84 ? 18.091 -8.906 -0.037 1.00 0.34 84 GLY A CA 8
ATOM 11499 C C . GLY A 1 84 ? 18.109 -9.059 1.467 1.00 0.34 84 GLY A C 8
ATOM 11500 O O . GLY A 1 84 ? 17.696 -10.088 2.002 1.00 0.41 84 GLY A O 8
ATOM 11504 N N . SER A 1 85 ? 18.567 -8.027 2.151 1.00 0.32 85 SER A N 8
ATOM 11505 C CA . SER A 1 85 ? 18.682 -8.061 3.595 1.00 0.36 85 SER A CA 8
ATOM 11506 C C . SER A 1 85 ? 17.450 -7.474 4.282 1.00 0.31 85 SER A C 8
ATOM 11507 O O . SER A 1 85 ? 17.268 -7.640 5.487 1.00 0.35 85 SER A O 8
ATOM 11515 N N . VAL A 1 86 ? 16.599 -6.793 3.523 1.00 0.24 86 VAL A N 8
ATOM 11516 C CA . VAL A 1 86 ? 15.394 -6.206 4.103 1.00 0.20 86 VAL A CA 8
ATOM 11517 C C . VAL A 1 86 ? 14.193 -7.127 3.924 1.00 0.17 86 VAL A C 8
ATOM 11518 O O . VAL A 1 86 ? 14.018 -7.742 2.870 1.00 0.18 86 VAL A O 8
ATOM 11531 N N . THR A 1 87 ? 13.393 -7.248 4.973 1.00 0.17 87 THR A N 8
ATOM 11532 C CA . THR A 1 87 ? 12.112 -7.930 4.891 1.00 0.17 87 THR A CA 8
ATOM 11533 C C . THR A 1 87 ? 11.180 -7.389 5.972 1.00 0.15 87 THR A C 8
ATOM 11534 O O . THR A 1 87 ? 11.460 -7.511 7.164 1.00 0.18 87 THR A O 8
ATOM 11545 N N . ILE A 1 88 ? 10.077 -6.794 5.543 1.00 0.12 88 ILE A N 8
ATOM 11546 C CA . ILE A 1 88 ? 9.138 -6.122 6.443 1.00 0.11 88 ILE A CA 8
ATOM 11547 C C . ILE A 1 88 ? 7.736 -6.203 5.874 1.00 0.10 88 ILE A C 8
ATOM 11548 O O . ILE A 1 88 ? 7.569 -6.552 4.713 1.00 0.11 88 ILE A O 8
ATOM 11564 N N . GLN A 1 89 ? 6.730 -5.900 6.675 1.00 0.11 89 GLN A N 8
ATOM 11565 C CA . GLN A 1 89 ? 5.371 -5.832 6.158 1.00 0.14 89 GLN A CA 8
ATOM 11566 C C . GLN A 1 89 ? 4.508 -4.869 6.976 1.00 0.14 89 GLN A C 8
ATOM 11567 O O . GLN A 1 89 ? 4.757 -4.637 8.159 1.00 0.20 89 GLN A O 8
ATOM 11581 N N . CYS A 1 90 ? 3.503 -4.307 6.320 1.00 0.20 90 CYS A N 8
ATOM 11582 C CA . CYS A 1 90 ? 2.561 -3.382 6.948 1.00 0.21 90 CYS A CA 8
ATOM 11583 C C . CYS A 1 90 ? 1.143 -3.705 6.495 1.00 0.23 90 CYS A C 8
ATOM 11584 O O . CYS A 1 90 ? 0.960 -4.483 5.563 1.00 0.31 90 CYS A O 8
ATOM 11591 N N . ASN A 1 91 ? 0.143 -3.114 7.141 1.00 0.19 91 ASN A N 8
ATOM 11592 C CA . ASN A 1 91 ? -1.255 -3.423 6.833 1.00 0.18 91 ASN A CA 8
ATOM 11593 C C . ASN A 1 91 ? -2.147 -2.200 7.030 1.00 0.16 91 ASN A C 8
ATOM 11594 O O . ASN A 1 91 ? -2.052 -1.510 8.046 1.00 0.18 91 ASN A O 8
ATOM 11605 N N . LEU A 1 92 ? -3.008 -1.940 6.048 1.00 0.14 92 LEU A N 8
ATOM 11606 C CA . LEU A 1 92 ? -3.856 -0.747 6.050 1.00 0.13 92 LEU A CA 8
ATOM 11607 C C . LEU A 1 92 ? -5.026 -0.880 7.021 1.00 0.14 92 LEU A C 8
ATOM 11608 O O . LEU A 1 92 ? -5.674 -1.924 7.101 1.00 0.17 92 LEU A O 8
ATOM 11624 N N . ASP A 1 93 ? -5.278 0.195 7.756 1.00 0.17 93 ASP A N 8
ATOM 11625 C CA . ASP A 1 93 ? -6.475 0.320 8.575 1.00 0.19 93 ASP A CA 8
ATOM 11626 C C . ASP A 1 93 ? -7.614 0.883 7.734 1.00 0.17 93 ASP A C 8
ATOM 11627 O O . ASP A 1 93 ? -7.588 2.051 7.362 1.00 0.18 93 ASP A O 8
ATOM 11636 N N . PRO A 1 94 ? -8.627 0.059 7.405 1.00 0.18 94 PRO A N 8
ATOM 11637 C CA . PRO A 1 94 ? -9.732 0.467 6.521 1.00 0.19 94 PRO A CA 8
ATOM 11638 C C . PRO A 1 94 ? -10.450 1.725 6.995 1.00 0.23 94 PRO A C 8
ATOM 11639 O O . PRO A 1 94 ? -11.057 2.442 6.198 1.00 0.27 94 PRO A O 8
ATOM 11650 N N . GLU A 1 95 ? -10.364 2.006 8.285 1.00 0.26 95 GLU A N 8
ATOM 11651 C CA . GLU A 1 95 ? -11.000 3.163 8.853 1.00 0.34 95 GLU A CA 8
ATOM 11652 C C . GLU A 1 95 ? -10.256 4.451 8.503 1.00 0.32 95 GLU A C 8
ATOM 11653 O O . GLU A 1 95 ? -10.635 5.535 8.939 1.00 0.46 95 GLU A O 8
ATOM 11665 N N . THR A 1 96 ? -9.203 4.330 7.708 1.00 0.23 96 THR A N 8
ATOM 11666 C CA . THR A 1 96 ? -8.464 5.490 7.257 1.00 0.24 96 THR A CA 8
ATOM 11667 C C . THR A 1 96 ? -8.907 5.924 5.859 1.00 0.23 96 THR A C 8
ATOM 11668 O O . THR A 1 96 ? -8.654 7.054 5.441 1.00 0.30 96 THR A O 8
ATOM 11679 N N . VAL A 1 97 ? -9.566 5.005 5.145 1.00 0.20 97 VAL A N 8
ATOM 11680 C CA . VAL A 1 97 ? -10.159 5.277 3.820 1.00 0.23 97 VAL A CA 8
ATOM 11681 C C . VAL A 1 97 ? -11.065 6.521 3.825 1.00 0.29 97 VAL A C 8
ATOM 11682 O O . VAL A 1 97 ? -11.420 7.045 2.770 1.00 0.64 97 VAL A O 8
ATOM 11695 N N . LYS A 1 98 ? -11.421 7.008 5.009 1.00 0.29 98 LYS A N 8
ATOM 11696 C CA . LYS A 1 98 ? -12.346 8.126 5.127 1.00 0.38 98 LYS A CA 8
ATOM 11697 C C . LYS A 1 98 ? -11.716 9.434 4.667 1.00 0.40 98 LYS A C 8
ATOM 11698 O O . LYS A 1 98 ? -11.298 10.255 5.486 1.00 0.47 98 LYS A O 8
ATOM 11717 N N . LEU A 1 99 ? -11.643 9.602 3.349 1.00 0.47 99 LEU A N 8
ATOM 11718 C CA . LEU A 1 99 ? -11.264 10.868 2.739 1.00 0.58 99 LEU A CA 8
ATOM 11719 C C . LEU A 1 99 ? -9.849 11.287 3.128 1.00 0.73 99 LEU A C 8
ATOM 11720 O O . LEU A 1 99 ? -9.592 12.458 3.415 1.00 1.33 99 LEU A O 8
ATOM 11736 N N . GLU A 1 100 ? -8.932 10.330 3.136 1.00 1.05 100 GLU A N 8
ATOM 11737 C CA . GLU A 1 100 ? -7.544 10.624 3.446 1.00 1.25 100 GLU A CA 8
ATOM 11738 C C . GLU A 1 100 ? -6.856 11.236 2.234 1.00 2.09 100 GLU A C 8
ATOM 11739 O O . GLU A 1 100 ? -6.718 10.594 1.190 1.00 2.87 100 GLU A O 8
ATOM 11751 N N . HIS A 1 101 ? -6.457 12.488 2.368 1.00 2.68 101 HIS A N 8
ATOM 11752 C CA . HIS A 1 101 ? -5.771 13.189 1.297 1.00 3.89 101 HIS A CA 8
ATOM 11753 C C . HIS A 1 101 ? -4.385 13.599 1.760 1.00 4.59 101 HIS A C 8
ATOM 11754 O O . HIS A 1 101 ? -3.395 13.047 1.241 1.00 5.06 101 HIS A O 8
ATOM 11769 N N . MET A 1 1 ? 18.175 -0.531 3.304 1.00 1.09 1 MET A N 9
ATOM 11770 C CA . MET A 1 1 ? 17.063 -0.900 4.207 1.00 0.39 1 MET A CA 9
ATOM 11771 C C . MET A 1 1 ? 15.776 -0.216 3.767 1.00 0.30 1 MET A C 9
ATOM 11772 O O . MET A 1 1 ? 15.695 1.014 3.731 1.00 0.45 1 MET A O 9
ATOM 11788 N N . VAL A 1 2 ? 14.772 -1.012 3.429 1.00 0.15 2 VAL A N 9
ATOM 11789 C CA . VAL A 1 2 ? 13.495 -0.471 2.999 1.00 0.10 2 VAL A CA 9
ATOM 11790 C C . VAL A 1 2 ? 12.505 -0.441 4.169 1.00 0.09 2 VAL A C 9
ATOM 11791 O O . VAL A 1 2 ? 12.572 -1.272 5.076 1.00 0.12 2 VAL A O 9
ATOM 11804 N N . GLN A 1 3 ? 11.615 0.539 4.146 1.00 0.09 3 GLN A N 9
ATOM 11805 C CA . GLN A 1 3 ? 10.570 0.705 5.136 1.00 0.10 3 GLN A CA 9
ATOM 11806 C C . GLN A 1 3 ? 9.237 0.621 4.415 1.00 0.11 3 GLN A C 9
ATOM 11807 O O . GLN A 1 3 ? 9.204 0.696 3.190 1.00 0.17 3 GLN A O 9
ATOM 11821 N N . CYS A 1 4 ? 8.143 0.477 5.138 1.00 0.12 4 CYS A N 9
ATOM 11822 C CA . CYS A 1 4 ? 6.863 0.351 4.472 1.00 0.13 4 CYS A CA 9
ATOM 11823 C C . CYS A 1 4 ? 5.720 0.916 5.305 1.00 0.17 4 CYS A C 9
ATOM 11824 O O . CYS A 1 4 ? 5.776 0.958 6.537 1.00 0.29 4 CYS A O 9
ATOM 11831 N N . GLU A 1 5 ? 4.700 1.354 4.592 1.00 0.14 5 GLU A N 9
ATOM 11832 C CA . GLU A 1 5 ? 3.514 1.970 5.151 1.00 0.16 5 GLU A CA 9
ATOM 11833 C C . GLU A 1 5 ? 2.327 1.542 4.300 1.00 0.15 5 GLU A C 9
ATOM 11834 O O . GLU A 1 5 ? 2.508 0.856 3.294 1.00 0.17 5 GLU A O 9
ATOM 11846 N N . VAL A 1 6 ? 1.127 1.924 4.696 1.00 0.17 6 VAL A N 9
ATOM 11847 C CA . VAL A 1 6 ? -0.069 1.519 3.980 1.00 0.18 6 VAL A CA 9
ATOM 11848 C C . VAL A 1 6 ? -1.074 2.654 3.850 1.00 0.21 6 VAL A C 9
ATOM 11849 O O . VAL A 1 6 ? -1.614 3.159 4.839 1.00 0.33 6 VAL A O 9
ATOM 11862 N N . GLU A 1 7 ? -1.309 3.038 2.607 1.00 0.16 7 GLU A N 9
ATOM 11863 C CA . GLU A 1 7 ? -2.098 4.207 2.269 1.00 0.16 7 GLU A CA 9
ATOM 11864 C C . GLU A 1 7 ? -3.346 3.844 1.502 1.00 0.16 7 GLU A C 9
ATOM 11865 O O . GLU A 1 7 ? -3.467 2.766 0.925 1.00 0.28 7 GLU A O 9
ATOM 11877 N N . ALA A 1 8 ? -4.268 4.772 1.507 1.00 0.14 8 ALA A N 9
ATOM 11878 C CA . ALA A 1 8 ? -5.425 4.715 0.655 1.00 0.12 8 ALA A CA 9
ATOM 11879 C C . ALA A 1 8 ? -5.697 6.123 0.139 1.00 0.15 8 ALA A C 9
ATOM 11880 O O . ALA A 1 8 ? -5.844 7.054 0.927 1.00 0.17 8 ALA A O 9
ATOM 11887 N N . ALA A 1 9 ? -5.755 6.283 -1.168 1.00 0.16 9 ALA A N 9
ATOM 11888 C CA . ALA A 1 9 ? -5.898 7.603 -1.762 1.00 0.19 9 ALA A CA 9
ATOM 11889 C C . ALA A 1 9 ? -7.231 7.730 -2.476 1.00 0.19 9 ALA A C 9
ATOM 11890 O O . ALA A 1 9 ? -7.413 7.207 -3.573 1.00 0.20 9 ALA A O 9
ATOM 11897 N N . VAL A 1 10 ? -8.156 8.442 -1.865 1.00 0.22 10 VAL A N 9
ATOM 11898 C CA . VAL A 1 10 ? -9.485 8.584 -2.430 1.00 0.23 10 VAL A CA 9
ATOM 11899 C C . VAL A 1 10 ? -9.492 9.599 -3.558 1.00 0.27 10 VAL A C 9
ATOM 11900 O O . VAL A 1 10 ? -8.927 10.684 -3.433 1.00 0.33 10 VAL A O 9
ATOM 11913 N N . SER A 1 11 ? -10.112 9.224 -4.661 1.00 0.29 11 SER A N 9
ATOM 11914 C CA . SER A 1 11 ? -10.327 10.123 -5.771 1.00 0.36 11 SER A CA 9
ATOM 11915 C C . SER A 1 11 ? -11.823 10.187 -6.069 1.00 0.45 11 SER A C 9
ATOM 11916 O O . SER A 1 11 ? -12.609 9.501 -5.411 1.00 0.63 11 SER A O 9
ATOM 11924 N N . GLY A 1 12 ? -12.211 11.003 -7.037 1.00 0.45 12 GLY A N 9
ATOM 11925 C CA . GLY A 1 12 ? -13.617 11.180 -7.355 1.00 0.54 12 GLY A CA 9
ATOM 11926 C C . GLY A 1 12 ? -14.306 9.887 -7.760 1.00 0.49 12 GLY A C 9
ATOM 11927 O O . GLY A 1 12 ? -14.176 9.437 -8.899 1.00 0.61 12 GLY A O 9
ATOM 11931 N N . GLY A 1 13 ? -15.018 9.281 -6.818 1.00 0.45 13 GLY A N 9
ATOM 11932 C CA . GLY A 1 13 ? -15.788 8.087 -7.107 1.00 0.48 13 GLY A CA 9
ATOM 11933 C C . GLY A 1 13 ? -14.980 6.808 -6.992 1.00 0.41 13 GLY A C 9
ATOM 11934 O O . GLY A 1 13 ? -15.544 5.716 -6.925 1.00 0.45 13 GLY A O 9
ATOM 11938 N N . HIS A 1 14 ? -13.663 6.927 -6.955 1.00 0.34 14 HIS A N 9
ATOM 11939 C CA . HIS A 1 14 ? -12.798 5.754 -6.945 1.00 0.31 14 HIS A CA 9
ATOM 11940 C C . HIS A 1 14 ? -11.632 5.967 -5.997 1.00 0.30 14 HIS A C 9
ATOM 11941 O O . HIS A 1 14 ? -11.028 7.033 -5.976 1.00 0.43 14 HIS A O 9
ATOM 11956 N N . VAL A 1 15 ? -11.319 4.951 -5.218 1.00 0.23 15 VAL A N 9
ATOM 11957 C CA . VAL A 1 15 ? -10.259 5.052 -4.234 1.00 0.20 15 VAL A CA 9
ATOM 11958 C C . VAL A 1 15 ? -9.038 4.254 -4.688 1.00 0.18 15 VAL A C 9
ATOM 11959 O O . VAL A 1 15 ? -9.119 3.058 -4.946 1.00 0.17 15 VAL A O 9
ATOM 11972 N N . THR A 1 16 ? -7.917 4.937 -4.809 1.00 0.17 16 THR A N 9
ATOM 11973 C CA . THR A 1 16 ? -6.679 4.326 -5.256 1.00 0.16 16 THR A CA 9
ATOM 11974 C C . THR A 1 16 ? -5.834 3.943 -4.049 1.00 0.14 16 THR A C 9
ATOM 11975 O O . THR A 1 16 ? -5.440 4.798 -3.270 1.00 0.15 16 THR A O 9
ATOM 11986 N N . LEU A 1 17 ? -5.554 2.669 -3.891 1.00 0.12 17 LEU A N 9
ATOM 11987 C CA . LEU A 1 17 ? -4.921 2.197 -2.678 1.00 0.10 17 LEU A CA 9
ATOM 11988 C C . LEU A 1 17 ? -3.525 1.649 -2.955 1.00 0.13 17 LEU A C 9
ATOM 11989 O O . LEU A 1 17 ? -3.313 0.972 -3.960 1.00 0.17 17 LEU A O 9
ATOM 12005 N N . GLN A 1 18 ? -2.580 1.954 -2.060 1.00 0.15 18 GLN A N 9
ATOM 12006 C CA . GLN A 1 18 ? -1.186 1.545 -2.211 1.00 0.19 18 GLN A CA 9
ATOM 12007 C C . GLN A 1 18 ? -0.505 1.425 -0.848 1.00 0.24 18 GLN A C 9
ATOM 12008 O O . GLN A 1 18 ? -1.086 1.766 0.175 1.00 0.51 18 GLN A O 9
ATOM 12022 N N . GLY A 1 19 ? 0.728 0.940 -0.845 1.00 0.17 19 GLY A N 9
ATOM 12023 C CA . GLY A 1 19 ? 1.530 0.944 0.367 1.00 0.18 19 GLY A CA 9
ATOM 12024 C C . GLY A 1 19 ? 2.789 1.780 0.186 1.00 0.18 19 GLY A C 9
ATOM 12025 O O . GLY A 1 19 ? 3.558 1.540 -0.745 1.00 0.19 19 GLY A O 9
ATOM 12029 N N . VAL A 1 20 ? 2.998 2.768 1.048 1.00 0.17 20 VAL A N 9
ATOM 12030 C CA . VAL A 1 20 ? 4.134 3.680 0.915 1.00 0.18 20 VAL A CA 9
ATOM 12031 C C . VAL A 1 20 ? 5.404 3.132 1.555 1.00 0.21 20 VAL A C 9
ATOM 12032 O O . VAL A 1 20 ? 5.503 2.947 2.754 1.00 0.45 20 VAL A O 9
ATOM 12045 N N . ILE A 1 21 ? 6.374 2.908 0.715 1.00 0.13 21 ILE A N 9
ATOM 12046 C CA . ILE A 1 21 ? 7.661 2.386 1.107 1.00 0.11 21 ILE A CA 9
ATOM 12047 C C . ILE A 1 21 ? 8.691 3.498 1.211 1.00 0.13 21 ILE A C 9
ATOM 12048 O O . ILE A 1 21 ? 9.082 4.084 0.210 1.00 0.14 21 ILE A O 9
ATOM 12064 N N . THR A 1 22 ? 9.116 3.819 2.410 1.00 0.13 22 THR A N 9
ATOM 12065 C CA . THR A 1 22 ? 10.257 4.691 2.543 1.00 0.14 22 THR A CA 9
ATOM 12066 C C . THR A 1 22 ? 11.505 3.854 2.442 1.00 0.14 22 THR A C 9
ATOM 12067 O O . THR A 1 22 ? 11.649 2.874 3.144 1.00 0.18 22 THR A O 9
ATOM 12078 N N . ALA A 1 23 ? 12.405 4.219 1.577 1.00 0.12 23 ALA A N 9
ATOM 12079 C CA . ALA A 1 23 ? 13.577 3.407 1.388 1.00 0.12 23 ALA A CA 9
ATOM 12080 C C . ALA A 1 23 ? 14.807 4.220 1.671 1.00 0.14 23 ALA A C 9
ATOM 12081 O O . ALA A 1 23 ? 15.048 5.201 1.010 1.00 0.16 23 ALA A O 9
ATOM 12088 N N . VAL A 1 24 ? 15.590 3.789 2.639 1.00 0.16 24 VAL A N 9
ATOM 12089 C CA . VAL A 1 24 ? 16.713 4.575 3.127 1.00 0.18 24 VAL A CA 9
ATOM 12090 C C . VAL A 1 24 ? 17.819 4.744 2.081 1.00 0.20 24 VAL A C 9
ATOM 12091 O O . VAL A 1 24 ? 18.707 5.583 2.243 1.00 0.25 24 VAL A O 9
ATOM 12104 N N . ARG A 1 25 ? 17.773 3.982 0.998 1.00 0.21 25 ARG A N 9
ATOM 12105 C CA . ARG A 1 25 ? 18.794 4.106 -0.028 1.00 0.24 25 ARG A CA 9
ATOM 12106 C C . ARG A 1 25 ? 18.183 4.163 -1.424 1.00 0.23 25 ARG A C 9
ATOM 12107 O O . ARG A 1 25 ? 17.246 3.429 -1.731 1.00 0.26 25 ARG A O 9
ATOM 12128 N N . ASP A 1 26 ? 18.719 5.058 -2.254 1.00 0.23 26 ASP A N 9
ATOM 12129 C CA . ASP A 1 26 ? 18.199 5.282 -3.596 1.00 0.25 26 ASP A CA 9
ATOM 12130 C C . ASP A 1 26 ? 18.615 4.153 -4.527 1.00 0.24 26 ASP A C 9
ATOM 12131 O O . ASP A 1 26 ? 19.686 3.559 -4.372 1.00 0.32 26 ASP A O 9
ATOM 12140 N N . GLY A 1 27 ? 17.755 3.856 -5.479 1.00 0.24 27 GLY A N 9
ATOM 12141 C CA . GLY A 1 27 ? 18.003 2.785 -6.405 1.00 0.26 27 GLY A CA 9
ATOM 12142 C C . GLY A 1 27 ? 16.733 2.027 -6.678 1.00 0.21 27 GLY A C 9
ATOM 12143 O O . GLY A 1 27 ? 15.707 2.627 -6.980 1.00 0.23 27 GLY A O 9
ATOM 12147 N N . ALA A 1 28 ? 16.783 0.720 -6.541 1.00 0.19 28 ALA A N 9
ATOM 12148 C CA . ALA A 1 28 ? 15.608 -0.102 -6.748 1.00 0.18 28 ALA A CA 9
ATOM 12149 C C . ALA A 1 28 ? 15.556 -1.227 -5.731 1.00 0.24 28 ALA A C 9
ATOM 12150 O O . ALA A 1 28 ? 16.587 -1.656 -5.209 1.00 0.45 28 ALA A O 9
ATOM 12157 N N . GLY A 1 29 ? 14.354 -1.682 -5.442 1.00 0.15 29 GLY A N 9
ATOM 12158 C CA . GLY A 1 29 ? 14.162 -2.774 -4.530 1.00 0.19 29 GLY A CA 9
ATOM 12159 C C . GLY A 1 29 ? 12.937 -3.555 -4.914 1.00 0.17 29 GLY A C 9
ATOM 12160 O O . GLY A 1 29 ? 12.235 -3.178 -5.854 1.00 0.21 29 GLY A O 9
ATOM 12164 N N . SER A 1 30 ? 12.653 -4.616 -4.198 1.00 0.15 30 SER A N 9
ATOM 12165 C CA . SER A 1 30 ? 11.508 -5.436 -4.532 1.00 0.15 30 SER A CA 9
ATOM 12166 C C . SER A 1 30 ? 10.601 -5.601 -3.327 1.00 0.13 30 SER A C 9
ATOM 12167 O O . SER A 1 30 ? 11.059 -5.813 -2.201 1.00 0.14 30 SER A O 9
ATOM 12175 N N . TYR A 1 31 ? 9.312 -5.494 -3.576 1.00 0.13 31 TYR A N 9
ATOM 12176 C CA . TYR A 1 31 ? 8.314 -5.499 -2.527 1.00 0.11 31 TYR A CA 9
ATOM 12177 C C . TYR A 1 31 ? 6.954 -5.937 -3.077 1.00 0.13 31 TYR A C 9
ATOM 12178 O O . TYR A 1 31 ? 6.682 -5.805 -4.271 1.00 0.18 31 TYR A O 9
ATOM 12196 N N . LYS A 1 32 ? 6.116 -6.470 -2.201 1.00 0.13 32 LYS A N 9
ATOM 12197 C CA . LYS A 1 32 ? 4.816 -7.006 -2.588 1.00 0.14 32 LYS A CA 9
ATOM 12198 C C . LYS A 1 32 ? 3.684 -6.314 -1.844 1.00 0.14 32 LYS A C 9
ATOM 12199 O O . LYS A 1 32 ? 3.521 -6.505 -0.641 1.00 0.13 32 LYS A O 9
ATOM 12218 N N . LEU A 1 33 ? 2.884 -5.538 -2.557 1.00 0.17 33 LEU A N 9
ATOM 12219 C CA . LEU A 1 33 ? 1.737 -4.889 -1.947 1.00 0.17 33 LEU A CA 9
ATOM 12220 C C . LEU A 1 33 ? 0.462 -5.618 -2.339 1.00 0.19 33 LEU A C 9
ATOM 12221 O O . LEU A 1 33 ? 0.153 -5.785 -3.520 1.00 0.27 33 LEU A O 9
ATOM 12237 N N . ALA A 1 34 ? -0.260 -6.068 -1.335 1.00 0.16 34 ALA A N 9
ATOM 12238 C CA . ALA A 1 34 ? -1.547 -6.699 -1.546 1.00 0.19 34 ALA A CA 9
ATOM 12239 C C . ALA A 1 34 ? -2.636 -5.922 -0.821 1.00 0.18 34 ALA A C 9
ATOM 12240 O O . ALA A 1 34 ? -2.417 -5.395 0.267 1.00 0.25 34 ALA A O 9
ATOM 12247 N N . VAL A 1 35 ? -3.801 -5.841 -1.436 1.00 0.16 35 VAL A N 9
ATOM 12248 C CA . VAL A 1 35 ? -4.912 -5.088 -0.886 1.00 0.14 35 VAL A CA 9
ATOM 12249 C C . VAL A 1 35 ? -6.096 -6.008 -0.626 1.00 0.16 35 VAL A C 9
ATOM 12250 O O . VAL A 1 35 ? -6.451 -6.842 -1.461 1.00 0.23 35 VAL A O 9
ATOM 12263 N N . ASP A 1 36 ? -6.688 -5.860 0.541 1.00 0.19 36 ASP A N 9
ATOM 12264 C CA . ASP A 1 36 ? -7.818 -6.673 0.945 1.00 0.24 36 ASP A CA 9
ATOM 12265 C C . ASP A 1 36 ? -9.084 -5.831 0.964 1.00 0.25 36 ASP A C 9
ATOM 12266 O O . ASP A 1 36 ? -9.219 -4.910 1.767 1.00 0.31 36 ASP A O 9
ATOM 12275 N N . LYS A 1 37 ? -10.008 -6.148 0.080 1.00 0.28 37 LYS A N 9
ATOM 12276 C CA . LYS A 1 37 ? -11.228 -5.386 -0.052 1.00 0.33 37 LYS A CA 9
ATOM 12277 C C . LYS A 1 37 ? -12.426 -6.214 0.394 1.00 0.46 37 LYS A C 9
ATOM 12278 O O . LYS A 1 37 ? -12.494 -7.414 0.129 1.00 0.63 37 LYS A O 9
ATOM 12297 N N . ALA A 1 38 ? -13.346 -5.575 1.097 1.00 0.41 38 ALA A N 9
ATOM 12298 C CA . ALA A 1 38 ? -14.542 -6.236 1.584 1.00 0.52 38 ALA A CA 9
ATOM 12299 C C . ALA A 1 38 ? -15.703 -5.251 1.653 1.00 0.47 38 ALA A C 9
ATOM 12300 O O . ALA A 1 38 ? -15.764 -4.401 2.543 1.00 0.43 38 ALA A O 9
ATOM 12307 N N . GLY A 1 39 ? -16.623 -5.373 0.714 1.00 0.57 39 GLY A N 9
ATOM 12308 C CA . GLY A 1 39 ? -17.743 -4.459 0.646 1.00 0.60 39 GLY A CA 9
ATOM 12309 C C . GLY A 1 39 ? -19.050 -5.183 0.423 1.00 0.81 39 GLY A C 9
ATOM 12310 O O . GLY A 1 39 ? -19.131 -6.394 0.625 1.00 0.96 39 GLY A O 9
ATOM 12314 N N . ALA A 1 40 ? -20.069 -4.449 -0.008 1.00 0.90 40 ALA A N 9
ATOM 12315 C CA . ALA A 1 40 ? -21.383 -5.032 -0.256 1.00 1.14 40 ALA A CA 9
ATOM 12316 C C . ALA A 1 40 ? -21.340 -6.003 -1.430 1.00 1.33 40 ALA A C 9
ATOM 12317 O O . ALA A 1 40 ? -22.188 -6.889 -1.551 1.00 1.57 40 ALA A O 9
ATOM 12324 N N . ALA A 1 41 ? -20.341 -5.834 -2.289 1.00 1.28 41 ALA A N 9
ATOM 12325 C CA . ALA A 1 41 ? -20.150 -6.716 -3.434 1.00 1.49 41 ALA A CA 9
ATOM 12326 C C . ALA A 1 41 ? -19.418 -7.990 -3.023 1.00 1.45 41 ALA A C 9
ATOM 12327 O O . ALA A 1 41 ? -19.172 -8.872 -3.847 1.00 1.72 41 ALA A O 9
ATOM 12334 N N . GLY A 1 42 ? -19.069 -8.077 -1.749 1.00 1.19 42 GLY A N 9
ATOM 12335 C CA . GLY A 1 42 ? -18.368 -9.239 -1.250 1.00 1.21 42 GLY A CA 9
ATOM 12336 C C . GLY A 1 42 ? -16.926 -8.934 -0.922 1.00 1.01 42 GLY A C 9
ATOM 12337 O O . GLY A 1 42 ? -16.530 -7.766 -0.848 1.00 0.86 42 GLY A O 9
ATOM 12341 N N . THR A 1 43 ? -16.145 -9.977 -0.723 1.00 1.03 43 THR A N 9
ATOM 12342 C CA . THR A 1 43 ? -14.744 -9.829 -0.403 1.00 0.88 43 THR A CA 9
ATOM 12343 C C . THR A 1 43 ? -13.883 -10.034 -1.647 1.00 0.82 43 THR A C 9
ATOM 12344 O O . THR A 1 43 ? -14.118 -10.953 -2.435 1.00 0.92 43 THR A O 9
ATOM 12355 N N . SER A 1 44 ? -12.903 -9.166 -1.826 1.00 0.73 44 SER A N 9
ATOM 12356 C CA . SER A 1 44 ? -12.028 -9.221 -2.982 1.00 0.69 44 SER A CA 9
ATOM 12357 C C . SER A 1 44 ? -10.566 -9.211 -2.543 1.00 0.59 44 SER A C 9
ATOM 12358 O O . SER A 1 44 ? -10.186 -8.471 -1.631 1.00 0.60 44 SER A O 9
ATOM 12366 N N . ARG A 1 45 ? -9.752 -10.035 -3.186 1.00 0.63 45 ARG A N 9
ATOM 12367 C CA . ARG A 1 45 ? -8.336 -10.119 -2.866 1.00 0.60 45 ARG A CA 9
ATOM 12368 C C . ARG A 1 45 ? -7.498 -9.567 -4.016 1.00 0.51 45 ARG A C 9
ATOM 12369 O O . ARG A 1 45 ? -7.544 -10.077 -5.137 1.00 0.65 45 ARG A O 9
ATOM 12390 N N . ILE A 1 46 ? -6.754 -8.509 -3.734 1.00 0.38 46 ILE A N 9
ATOM 12391 C CA . ILE A 1 46 ? -5.919 -7.855 -4.732 1.00 0.33 46 ILE A CA 9
ATOM 12392 C C . ILE A 1 46 ? -4.452 -7.962 -4.334 1.00 0.30 46 ILE A C 9
ATOM 12393 O O . ILE A 1 46 ? -4.116 -7.746 -3.178 1.00 0.34 46 ILE A O 9
ATOM 12409 N N . LYS A 1 47 ? -3.582 -8.325 -5.266 1.00 0.31 47 LYS A N 9
ATOM 12410 C CA . LYS A 1 47 ? -2.153 -8.345 -4.978 1.00 0.38 47 LYS A CA 9
ATOM 12411 C C . LYS A 1 47 ? -1.319 -7.983 -6.199 1.00 0.41 47 LYS A C 9
ATOM 12412 O O . LYS A 1 47 ? -1.531 -8.511 -7.291 1.00 0.51 47 LYS A O 9
ATOM 12431 N N . GLN A 1 48 ? -0.376 -7.071 -6.005 1.00 0.40 48 GLN A N 9
ATOM 12432 C CA . GLN A 1 48 ? 0.605 -6.746 -7.027 1.00 0.47 48 GLN A CA 9
ATOM 12433 C C . GLN A 1 48 ? 2.004 -6.794 -6.427 1.00 0.50 48 GLN A C 9
ATOM 12434 O O . GLN A 1 48 ? 2.340 -6.014 -5.533 1.00 0.78 48 GLN A O 9
ATOM 12448 N N . ALA A 1 49 ? 2.815 -7.715 -6.920 1.00 0.32 49 ALA A N 9
ATOM 12449 C CA . ALA A 1 49 ? 4.151 -7.916 -6.387 1.00 0.31 49 ALA A CA 9
ATOM 12450 C C . ALA A 1 49 ? 5.195 -7.739 -7.477 1.00 0.31 49 ALA A C 9
ATOM 12451 O O . ALA A 1 49 ? 4.956 -8.084 -8.637 1.00 0.39 49 ALA A O 9
ATOM 12458 N N . GLY A 1 50 ? 6.344 -7.198 -7.105 1.00 0.25 50 GLY A N 9
ATOM 12459 C CA . GLY A 1 50 ? 7.408 -6.995 -8.060 1.00 0.26 50 GLY A CA 9
ATOM 12460 C C . GLY A 1 50 ? 8.489 -6.098 -7.516 1.00 0.23 50 GLY A C 9
ATOM 12461 O O . GLY A 1 50 ? 8.769 -6.109 -6.317 1.00 0.25 50 GLY A O 9
ATOM 12465 N N . ALA A 1 51 ? 9.089 -5.311 -8.385 1.00 0.23 51 ALA A N 9
ATOM 12466 C CA . ALA A 1 51 ? 10.160 -4.428 -7.988 1.00 0.21 51 ALA A CA 9
ATOM 12467 C C . ALA A 1 51 ? 9.961 -3.051 -8.597 1.00 0.23 51 ALA A C 9
ATOM 12468 O O . ALA A 1 51 ? 9.380 -2.915 -9.677 1.00 0.38 51 ALA A O 9
ATOM 12475 N N . PHE A 1 52 ? 10.439 -2.041 -7.901 1.00 0.15 52 PHE A N 9
ATOM 12476 C CA . PHE A 1 52 ? 10.308 -0.667 -8.347 1.00 0.16 52 PHE A CA 9
ATOM 12477 C C . PHE A 1 52 ? 11.516 0.135 -7.868 1.00 0.14 52 PHE A C 9
ATOM 12478 O O . PHE A 1 52 ? 12.368 -0.389 -7.149 1.00 0.16 52 PHE A O 9
ATOM 12495 N N . THR A 1 53 ? 11.595 1.388 -8.272 1.00 0.15 53 THR A N 9
ATOM 12496 C CA . THR A 1 53 ? 12.711 2.239 -7.911 1.00 0.16 53 THR A CA 9
ATOM 12497 C C . THR A 1 53 ? 12.391 3.044 -6.666 1.00 0.16 53 THR A C 9
ATOM 12498 O O . THR A 1 53 ? 11.364 3.720 -6.595 1.00 0.27 53 THR A O 9
ATOM 12509 N N . ALA A 1 54 ? 13.275 2.978 -5.690 1.00 0.13 54 ALA A N 9
ATOM 12510 C CA . ALA A 1 54 ? 13.040 3.625 -4.419 1.00 0.13 54 ALA A CA 9
ATOM 12511 C C . ALA A 1 54 ? 14.176 4.580 -4.075 1.00 0.14 54 ALA A C 9
ATOM 12512 O O . ALA A 1 54 ? 15.344 4.203 -4.097 1.00 0.23 54 ALA A O 9
ATOM 12519 N N . ILE A 1 55 ? 13.822 5.822 -3.780 1.00 0.17 55 ILE A N 9
ATOM 12520 C CA . ILE A 1 55 ? 14.796 6.843 -3.420 1.00 0.18 55 ILE A CA 9
ATOM 12521 C C . ILE A 1 55 ? 15.048 6.852 -1.924 1.00 0.16 55 ILE A C 9
ATOM 12522 O O . ILE A 1 55 ? 14.133 6.642 -1.128 1.00 0.14 55 ILE A O 9
ATOM 12538 N N . ALA A 1 56 ? 16.300 7.101 -1.563 1.00 0.17 56 ALA A N 9
ATOM 12539 C CA . ALA A 1 56 ? 16.722 7.100 -0.168 1.00 0.18 56 ALA A CA 9
ATOM 12540 C C . ALA A 1 56 ? 15.965 8.117 0.664 1.00 0.17 56 ALA A C 9
ATOM 12541 O O . ALA A 1 56 ? 15.979 9.311 0.369 1.00 0.20 56 ALA A O 9
ATOM 12548 N N . GLU A 1 57 ? 15.300 7.615 1.699 1.00 0.16 57 GLU A N 9
ATOM 12549 C CA . GLU A 1 57 ? 14.569 8.435 2.644 1.00 0.18 57 GLU A CA 9
ATOM 12550 C C . GLU A 1 57 ? 13.482 9.217 1.924 1.00 0.19 57 GLU A C 9
ATOM 12551 O O . GLU A 1 57 ? 13.082 10.311 2.327 1.00 0.28 57 GLU A O 9
ATOM 12563 N N . GLN A 1 58 ? 13.025 8.617 0.839 1.00 0.16 58 GLN A N 9
ATOM 12564 C CA . GLN A 1 58 ? 11.904 9.089 0.087 1.00 0.18 58 GLN A CA 9
ATOM 12565 C C . GLN A 1 58 ? 10.810 8.066 0.171 1.00 0.17 58 GLN A C 9
ATOM 12566 O O . GLN A 1 58 ? 11.066 6.864 0.273 1.00 0.19 58 GLN A O 9
ATOM 12580 N N . ARG A 1 59 ? 9.606 8.547 0.153 1.00 0.16 59 ARG A N 9
ATOM 12581 C CA . ARG A 1 59 ? 8.458 7.690 0.264 1.00 0.17 59 ARG A CA 9
ATOM 12582 C C . ARG A 1 59 ? 7.998 7.196 -1.096 1.00 0.17 59 ARG A C 9
ATOM 12583 O O . ARG A 1 59 ? 7.663 7.987 -1.978 1.00 0.22 59 ARG A O 9
ATOM 12604 N N . VAL A 1 60 ? 8.002 5.888 -1.258 1.00 0.13 60 VAL A N 9
ATOM 12605 C CA . VAL A 1 60 ? 7.686 5.266 -2.523 1.00 0.14 60 VAL A CA 9
ATOM 12606 C C . VAL A 1 60 ? 6.389 4.486 -2.415 1.00 0.13 60 VAL A C 9
ATOM 12607 O O . VAL A 1 60 ? 6.334 3.455 -1.763 1.00 0.12 60 VAL A O 9
ATOM 12620 N N . THR A 1 61 ? 5.346 4.959 -3.068 1.00 0.15 61 THR A N 9
ATOM 12621 C CA . THR A 1 61 ? 4.061 4.311 -2.937 1.00 0.15 61 THR A CA 9
ATOM 12622 C C . THR A 1 61 ? 3.945 3.162 -3.913 1.00 0.16 61 THR A C 9
ATOM 12623 O O . THR A 1 61 ? 4.172 3.318 -5.114 1.00 0.19 61 THR A O 9
ATOM 12634 N N . VAL A 1 62 ? 3.596 2.006 -3.387 1.00 0.15 62 VAL A N 9
ATOM 12635 C CA . VAL A 1 62 ? 3.697 0.783 -4.137 1.00 0.15 62 VAL A CA 9
ATOM 12636 C C . VAL A 1 62 ? 2.370 0.049 -4.265 1.00 0.15 62 VAL A C 9
ATOM 12637 O O . VAL A 1 62 ? 1.569 0.025 -3.333 1.00 0.16 62 VAL A O 9
ATOM 12650 N N . GLY A 1 63 ? 2.151 -0.530 -5.446 1.00 0.18 63 GLY A N 9
ATOM 12651 C CA . GLY A 1 63 ? 0.971 -1.330 -5.691 1.00 0.21 63 GLY A CA 9
ATOM 12652 C C . GLY A 1 63 ? -0.258 -0.486 -5.899 1.00 0.20 63 GLY A C 9
ATOM 12653 O O . GLY A 1 63 ? -1.170 -0.507 -5.082 1.00 0.28 63 GLY A O 9
ATOM 12657 N N . ASN A 1 64 ? -0.290 0.263 -6.993 1.00 0.33 64 ASN A N 9
ATOM 12658 C CA . ASN A 1 64 ? -1.415 1.141 -7.254 1.00 0.40 64 ASN A CA 9
ATOM 12659 C C . ASN A 1 64 ? -2.576 0.358 -7.823 1.00 0.37 64 ASN A C 9
ATOM 12660 O O . ASN A 1 64 ? -2.557 -0.095 -8.968 1.00 0.52 64 ASN A O 9
ATOM 12671 N N . VAL A 1 65 ? -3.579 0.192 -6.988 1.00 0.25 65 VAL A N 9
ATOM 12672 C CA . VAL A 1 65 ? -4.807 -0.463 -7.381 1.00 0.33 65 VAL A CA 9
ATOM 12673 C C . VAL A 1 65 ? -5.970 0.477 -7.103 1.00 0.27 65 VAL A C 9
ATOM 12674 O O . VAL A 1 65 ? -5.986 1.169 -6.084 1.00 0.35 65 VAL A O 9
ATOM 12687 N N . VAL A 1 66 ? -6.916 0.551 -8.014 1.00 0.25 66 VAL A N 9
ATOM 12688 C CA . VAL A 1 66 ? -8.031 1.455 -7.835 1.00 0.23 66 VAL A CA 9
ATOM 12689 C C . VAL A 1 66 ? -9.317 0.691 -7.570 1.00 0.24 66 VAL A C 9
ATOM 12690 O O . VAL A 1 66 ? -9.707 -0.195 -8.332 1.00 0.27 66 VAL A O 9
ATOM 12703 N N . LEU A 1 67 ? -9.944 1.029 -6.462 1.00 0.22 67 LEU A N 9
ATOM 12704 C CA . LEU A 1 67 ? -11.206 0.444 -6.065 1.00 0.23 67 LEU A CA 9
ATOM 12705 C C . LEU A 1 67 ? -12.308 1.459 -6.314 1.00 0.24 67 LEU A C 9
ATOM 12706 O O . LEU A 1 67 ? -12.035 2.644 -6.514 1.00 0.26 67 LEU A O 9
ATOM 12722 N N . ASP A 1 68 ? -13.548 1.010 -6.306 1.00 0.26 68 ASP A N 9
ATOM 12723 C CA . ASP A 1 68 ? -14.670 1.930 -6.277 1.00 0.28 68 ASP A CA 9
ATOM 12724 C C . ASP A 1 68 ? -14.765 2.519 -4.877 1.00 0.28 68 ASP A C 9
ATOM 12725 O O . ASP A 1 68 ? -14.739 1.790 -3.888 1.00 0.30 68 ASP A O 9
ATOM 12734 N N . TYR A 1 69 ? -14.833 3.835 -4.785 1.00 0.28 69 TYR A N 9
ATOM 12735 C CA . TYR A 1 69 ? -14.742 4.499 -3.494 1.00 0.27 69 TYR A CA 9
ATOM 12736 C C . TYR A 1 69 ? -16.008 4.328 -2.674 1.00 0.27 69 TYR A C 9
ATOM 12737 O O . TYR A 1 69 ? -17.105 4.671 -3.116 1.00 0.30 69 TYR A O 9
ATOM 12755 N N . SER A 1 70 ? -15.846 3.781 -1.482 1.00 0.25 70 SER A N 9
ATOM 12756 C CA . SER A 1 70 ? -16.912 3.718 -0.525 1.00 0.27 70 SER A CA 9
ATOM 12757 C C . SER A 1 70 ? -16.346 3.942 0.870 1.00 0.29 70 SER A C 9
ATOM 12758 O O . SER A 1 70 ? -15.510 3.173 1.339 1.00 0.28 70 SER A O 9
ATOM 12766 N N . SER A 1 71 ? -16.773 5.017 1.514 1.00 0.36 71 SE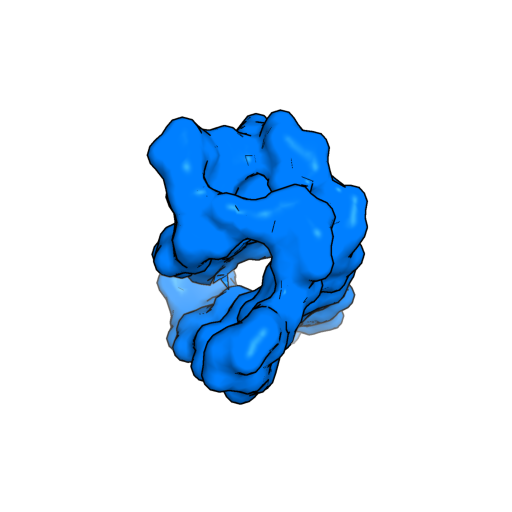R A N 9
ATOM 12767 C CA . SER A 1 71 ? -16.277 5.364 2.836 1.00 0.42 71 SER A CA 9
ATOM 12768 C C . SER A 1 71 ? -16.688 4.319 3.868 1.00 0.43 71 SER A C 9
ATOM 12769 O O . SER A 1 71 ? -15.973 4.073 4.841 1.00 0.50 71 SER A O 9
ATOM 12777 N N . ALA A 1 72 ? -17.829 3.689 3.625 1.00 0.39 72 ALA A N 9
ATOM 12778 C CA . ALA A 1 72 ? -18.345 2.656 4.509 1.00 0.43 72 ALA A CA 9
ATOM 12779 C C . ALA A 1 72 ? -17.812 1.282 4.120 1.00 0.40 72 ALA A C 9
ATOM 12780 O O . ALA A 1 72 ? -18.201 0.266 4.697 1.00 0.50 72 ALA A O 9
ATOM 12787 N N . ASN A 1 73 ? -16.924 1.253 3.136 1.00 0.32 73 ASN A N 9
ATOM 12788 C CA . ASN A 1 73 ? -16.363 -0.003 2.658 1.00 0.30 73 ASN A CA 9
ATOM 12789 C C . ASN A 1 73 ? -15.217 -0.438 3.555 1.00 0.33 73 ASN A C 9
ATOM 12790 O O . ASN A 1 73 ? -14.741 0.334 4.392 1.00 0.47 73 ASN A O 9
ATOM 12801 N N . ARG A 1 74 ? -14.780 -1.670 3.388 1.00 0.32 74 ARG A N 9
ATOM 12802 C CA . ARG A 1 74 ? -13.585 -2.133 4.050 1.00 0.35 74 ARG A CA 9
ATOM 12803 C C . ARG A 1 74 ? -12.489 -2.347 3.022 1.00 0.27 74 ARG A C 9
ATOM 12804 O O . ARG A 1 74 ? -12.531 -3.287 2.232 1.00 0.32 74 ARG A O 9
ATOM 12825 N N . TYR A 1 75 ? -11.518 -1.457 3.034 1.00 0.19 75 TYR A N 9
ATOM 12826 C CA . TYR A 1 75 ? -10.347 -1.588 2.196 1.00 0.14 75 TYR A CA 9
ATOM 12827 C C . TYR A 1 75 ? -9.117 -1.595 3.066 1.00 0.13 75 TYR A C 9
ATOM 12828 O O . TYR A 1 75 ? -8.832 -0.621 3.755 1.00 0.15 75 TYR A O 9
ATOM 12846 N N . ALA A 1 76 ? -8.417 -2.701 3.054 1.00 0.14 76 ALA A N 9
ATOM 12847 C CA . ALA A 1 76 ? -7.200 -2.836 3.822 1.00 0.13 76 ALA A CA 9
ATOM 12848 C C . ALA A 1 76 ? -6.066 -3.217 2.912 1.00 0.12 76 ALA A C 9
ATOM 12849 O O . ALA A 1 76 ? -6.282 -3.574 1.764 1.00 0.12 76 ALA A O 9
ATOM 12856 N N . ALA A 1 77 ? -4.862 -3.144 3.415 1.00 0.13 77 ALA A N 9
ATOM 12857 C CA . ALA A 1 77 ? -3.705 -3.417 2.608 1.00 0.13 77 ALA A CA 9
ATOM 12858 C C . ALA A 1 77 ? -2.649 -4.113 3.427 1.00 0.14 77 ALA A C 9
ATOM 12859 O O . ALA A 1 77 ? -2.715 -4.130 4.650 1.00 0.16 77 ALA A O 9
ATOM 12866 N N . ARG A 1 78 ? -1.707 -4.706 2.741 1.00 0.14 78 ARG A N 9
ATOM 12867 C CA . ARG A 1 78 ? -0.605 -5.395 3.362 1.00 0.16 78 ARG A CA 9
ATOM 12868 C C . ARG A 1 78 ? 0.571 -5.399 2.403 1.00 0.14 78 ARG A C 9
ATOM 12869 O O . ARG A 1 78 ? 0.466 -5.867 1.271 1.00 0.16 78 ARG A O 9
ATOM 12890 N N . LEU A 1 79 ? 1.670 -4.816 2.819 1.00 0.17 79 LEU A N 9
ATOM 12891 C CA . LEU A 1 79 ? 2.834 -4.784 1.970 1.00 0.15 79 LEU A CA 9
ATOM 12892 C C . LEU A 1 79 ? 3.979 -5.512 2.635 1.00 0.15 79 LEU A C 9
ATOM 12893 O O . LEU A 1 79 ? 4.369 -5.187 3.750 1.00 0.22 79 LEU A O 9
ATOM 12909 N N . ASP A 1 80 ? 4.482 -6.510 1.947 1.00 0.12 80 ASP A N 9
ATOM 12910 C CA . ASP A 1 80 ? 5.675 -7.209 2.368 1.00 0.12 80 ASP A CA 9
ATOM 12911 C C . ASP A 1 80 ? 6.853 -6.707 1.554 1.00 0.11 80 ASP A C 9
ATOM 12912 O O . ASP A 1 80 ? 6.885 -6.854 0.340 1.00 0.15 80 ASP A O 9
ATOM 12921 N N . VAL A 1 81 ? 7.806 -6.082 2.195 1.00 0.09 81 VAL A N 9
ATOM 12922 C CA . VAL A 1 81 ? 8.991 -5.646 1.482 1.00 0.10 81 VAL A CA 9
ATOM 12923 C C . VAL A 1 81 ? 10.118 -6.615 1.769 1.00 0.12 81 VAL A C 9
ATOM 12924 O O . VAL A 1 81 ? 10.669 -6.626 2.860 1.00 0.13 81 VAL A O 9
ATOM 12937 N N . SER A 1 82 ? 10.446 -7.425 0.787 1.00 0.14 82 SER A N 9
ATOM 12938 C CA . SER A 1 82 ? 11.479 -8.427 0.934 1.00 0.17 82 SER A CA 9
ATOM 12939 C C . SER A 1 82 ? 12.504 -8.274 -0.183 1.00 0.20 82 SER A C 9
ATOM 12940 O O . SER A 1 82 ? 12.261 -8.675 -1.320 1.00 0.25 82 SER A O 9
ATOM 12948 N N . PHE A 1 83 ? 13.642 -7.697 0.141 1.00 0.21 83 PHE A N 9
ATOM 12949 C CA . PHE A 1 83 ? 14.658 -7.408 -0.853 1.00 0.24 83 PHE A CA 9
ATOM 12950 C C . PHE A 1 83 ? 16.046 -7.571 -0.249 1.00 0.24 83 PHE A C 9
ATOM 12951 O O . PHE A 1 83 ? 16.563 -6.674 0.418 1.00 0.23 83 PHE A O 9
ATOM 12968 N N . GLY A 1 84 ? 16.633 -8.736 -0.469 1.00 0.30 84 GLY A N 9
ATOM 12969 C CA . GLY A 1 84 ? 17.944 -9.019 0.068 1.00 0.34 84 GLY A CA 9
ATOM 12970 C C . GLY A 1 84 ? 17.926 -9.146 1.574 1.00 0.34 84 GLY A C 9
ATOM 12971 O O . GLY A 1 84 ? 17.395 -10.115 2.118 1.00 0.41 84 GLY A O 9
ATOM 12975 N N . SER A 1 85 ? 18.479 -8.152 2.249 1.00 0.32 85 SER A N 9
ATOM 12976 C CA . SER A 1 85 ? 18.571 -8.178 3.695 1.00 0.36 85 SER A CA 9
ATOM 12977 C C . SER A 1 85 ? 17.335 -7.573 4.357 1.00 0.31 85 SER A C 9
ATOM 12978 O O . SER A 1 85 ? 17.132 -7.730 5.559 1.00 0.35 85 SER A O 9
ATOM 12986 N N . VAL A 1 86 ? 16.499 -6.891 3.582 1.00 0.24 86 VAL A N 9
ATOM 12987 C CA . VAL A 1 86 ? 15.301 -6.283 4.143 1.00 0.20 86 VAL A CA 9
ATOM 12988 C C . VAL A 1 86 ? 14.087 -7.185 3.947 1.00 0.17 86 VAL A C 9
ATOM 12989 O O . VAL A 1 86 ? 13.885 -7.754 2.874 1.00 0.18 86 VAL A O 9
ATOM 13002 N N . THR A 1 87 ? 13.313 -7.353 5.004 1.00 0.17 87 THR A N 9
ATOM 13003 C CA . THR A 1 87 ? 12.015 -7.997 4.909 1.00 0.17 87 THR A CA 9
ATOM 13004 C C . THR A 1 87 ? 11.099 -7.460 6.003 1.00 0.15 87 THR A C 9
ATOM 13005 O O . THR A 1 87 ? 11.373 -7.617 7.193 1.00 0.18 87 THR A O 9
ATOM 13016 N N . ILE A 1 88 ? 10.012 -6.833 5.582 1.00 0.12 88 ILE A N 9
ATOM 13017 C CA . ILE A 1 88 ? 9.101 -6.140 6.489 1.00 0.11 88 ILE A CA 9
ATOM 13018 C C . ILE A 1 88 ? 7.681 -6.208 5.959 1.00 0.10 88 ILE A C 9
ATOM 13019 O O . ILE A 1 88 ? 7.467 -6.589 4.811 1.00 0.11 88 ILE A O 9
ATOM 13035 N N . GLN A 1 89 ? 6.717 -5.849 6.787 1.00 0.11 89 GLN A N 9
ATOM 13036 C CA . GLN A 1 89 ? 5.330 -5.829 6.358 1.00 0.14 89 GLN A CA 9
ATOM 13037 C C . GLN A 1 89 ? 4.554 -4.705 7.053 1.00 0.14 89 GLN A C 9
ATOM 13038 O O . GLN A 1 89 ? 4.971 -4.201 8.098 1.00 0.20 89 GLN A O 9
ATOM 13052 N N . CYS A 1 90 ? 3.434 -4.319 6.457 1.00 0.20 90 CYS A N 9
ATOM 13053 C CA . CYS A 1 90 ? 2.541 -3.303 7.014 1.00 0.21 90 CYS A CA 9
ATOM 13054 C C . CYS A 1 90 ? 1.119 -3.560 6.541 1.00 0.23 90 CYS A C 9
ATOM 13055 O O . CYS A 1 90 ? 0.921 -4.211 5.520 1.00 0.31 90 CYS A O 9
ATOM 13062 N N . ASN A 1 91 ? 0.136 -3.048 7.268 1.00 0.19 91 ASN A N 9
ATOM 13063 C CA . ASN A 1 91 ? -1.264 -3.342 6.965 1.00 0.18 91 ASN A CA 9
ATOM 13064 C C . ASN A 1 91 ? -2.170 -2.117 7.130 1.00 0.16 91 ASN A C 9
ATOM 13065 O O . ASN A 1 91 ? -2.135 -1.438 8.153 1.00 0.18 91 ASN A O 9
ATOM 13076 N N . LEU A 1 92 ? -2.974 -1.838 6.099 1.00 0.14 92 LEU A N 9
ATOM 13077 C CA . LEU A 1 92 ? -3.841 -0.659 6.084 1.00 0.13 92 LEU A CA 9
ATOM 13078 C C . LEU A 1 92 ? -5.048 -0.845 6.999 1.00 0.14 92 LEU A C 9
ATOM 13079 O O . LEU A 1 92 ? -5.596 -1.944 7.109 1.00 0.17 92 LEU A O 9
ATOM 13095 N N . ASP A 1 93 ? -5.443 0.233 7.657 1.00 0.17 93 ASP A N 9
ATOM 13096 C CA . ASP A 1 93 ? -6.663 0.263 8.444 1.00 0.19 93 ASP A CA 9
ATOM 13097 C C . ASP A 1 93 ? -7.791 0.853 7.614 1.00 0.17 93 ASP A C 9
ATOM 13098 O O . ASP A 1 93 ? -7.772 2.032 7.302 1.00 0.18 93 ASP A O 9
ATOM 13107 N N . PRO A 1 94 ? -8.790 0.038 7.240 1.00 0.18 94 PRO A N 9
ATOM 13108 C CA . PRO A 1 94 ? -9.853 0.460 6.313 1.00 0.19 94 PRO A CA 9
ATOM 13109 C C . PRO A 1 94 ? -10.586 1.719 6.761 1.00 0.23 94 PRO A C 9
ATOM 13110 O O . PRO A 1 94 ? -11.204 2.419 5.956 1.00 0.27 94 PRO A O 9
ATOM 13121 N N . GLU A 1 95 ? -10.516 2.007 8.048 1.00 0.26 95 GLU A N 9
ATOM 13122 C CA . GLU A 1 95 ? -11.169 3.150 8.612 1.00 0.34 95 GLU A CA 9
ATOM 13123 C C . GLU A 1 95 ? -10.417 4.439 8.302 1.00 0.32 95 GLU A C 9
ATOM 13124 O O . GLU A 1 95 ? -10.835 5.523 8.704 1.00 0.46 95 GLU A O 9
ATOM 13136 N N . THR A 1 96 ? -9.318 4.319 7.579 1.00 0.23 96 THR A N 9
ATOM 13137 C CA . THR A 1 96 ? -8.541 5.476 7.194 1.00 0.24 96 THR A CA 9
ATOM 13138 C C . THR A 1 96 ? -8.855 5.899 5.760 1.00 0.23 96 THR A C 9
ATOM 13139 O O . THR A 1 96 ? -8.515 7.004 5.338 1.00 0.30 96 THR A O 9
ATOM 13150 N N . VAL A 1 97 ? -9.518 5.002 5.027 1.00 0.20 97 VAL A N 9
ATOM 13151 C CA . VAL A 1 97 ? -10.055 5.290 3.683 1.00 0.23 97 VAL A CA 9
ATOM 13152 C C . VAL A 1 97 ? -10.922 6.561 3.668 1.00 0.29 97 VAL A C 9
ATOM 13153 O O . VAL A 1 97 ? -11.291 7.066 2.609 1.00 0.64 97 VAL A O 9
ATOM 13166 N N . LYS A 1 98 ? -11.235 7.085 4.845 1.00 0.29 98 LYS A N 9
ATOM 13167 C CA . LYS A 1 98 ? -12.077 8.262 4.962 1.00 0.38 98 LYS A CA 9
ATOM 13168 C C . LYS A 1 98 ? -11.376 9.511 4.435 1.00 0.40 98 LYS A C 9
ATOM 13169 O O . LYS A 1 98 ? -10.898 10.346 5.207 1.00 0.47 98 LYS A O 9
ATOM 13188 N N . LEU A 1 99 ? -11.310 9.603 3.109 1.00 0.47 99 LEU A N 9
ATOM 13189 C CA . LEU A 1 99 ? -10.870 10.804 2.409 1.00 0.58 99 LEU A CA 9
ATOM 13190 C C . LEU A 1 99 ? -9.406 11.127 2.671 1.00 0.73 99 LEU A C 9
ATOM 13191 O O . LEU A 1 99 ? -9.044 12.284 2.882 1.00 1.33 99 LEU A O 9
ATOM 13207 N N . GLU A 1 100 ? -8.566 10.109 2.652 1.00 1.05 100 GLU A N 9
ATOM 13208 C CA . GLU A 1 100 ? -7.132 10.319 2.753 1.00 1.25 100 GLU A CA 9
ATOM 13209 C C . GLU A 1 100 ? -6.543 10.446 1.351 1.00 2.09 100 GLU A C 9
ATOM 13210 O O . GLU A 1 100 ? -7.052 9.845 0.400 1.00 2.87 100 GLU A O 9
ATOM 13222 N N . HIS A 1 101 ? -5.501 11.253 1.217 1.00 2.68 101 HIS A N 9
ATOM 13223 C CA . HIS A 1 101 ? -4.841 11.438 -0.064 1.00 3.89 101 HIS A CA 9
ATOM 13224 C C . HIS A 1 101 ? -3.359 11.698 0.160 1.00 4.59 101 HIS A C 9
ATOM 13225 O O . HIS A 1 101 ? -2.954 12.880 0.194 1.00 5.06 101 HIS A O 9
ATOM 13240 N N . MET A 1 1 ? 18.103 -0.274 3.038 1.00 1.09 1 MET A N 10
ATOM 13241 C CA . MET A 1 1 ? 17.042 -0.849 3.897 1.00 0.39 1 MET A CA 10
ATOM 13242 C C . MET A 1 1 ? 15.718 -0.148 3.610 1.00 0.30 1 MET A C 10
ATOM 13243 O O . MET A 1 1 ? 15.644 1.082 3.616 1.00 0.45 1 MET A O 10
ATOM 13259 N N . VAL A 1 2 ? 14.681 -0.932 3.347 1.00 0.15 2 VAL A N 10
ATOM 13260 C CA . VAL A 1 2 ? 13.404 -0.384 2.915 1.00 0.10 2 VAL A CA 10
ATOM 13261 C C . VAL A 1 2 ? 12.383 -0.352 4.063 1.00 0.09 2 VAL A C 10
ATOM 13262 O O . VAL A 1 2 ? 12.437 -1.161 4.985 1.00 0.12 2 VAL A O 10
ATOM 13275 N N . GLN A 1 3 ? 11.469 0.606 3.983 1.00 0.09 3 GLN A N 10
ATOM 13276 C CA . GLN A 1 3 ? 10.374 0.781 4.925 1.00 0.10 3 GLN A CA 10
ATOM 13277 C C . GLN A 1 3 ? 9.073 0.603 4.175 1.00 0.11 3 GLN A C 10
ATOM 13278 O O . GLN A 1 3 ? 9.069 0.582 2.948 1.00 0.17 3 GLN A O 10
ATOM 13292 N N . CYS A 1 4 ? 7.974 0.477 4.888 1.00 0.12 4 CYS A N 10
ATOM 13293 C CA . CYS A 1 4 ? 6.702 0.342 4.221 1.00 0.13 4 CYS A CA 10
ATOM 13294 C C . CYS A 1 4 ? 5.566 0.883 5.072 1.00 0.17 4 CYS A C 10
ATOM 13295 O O . CYS A 1 4 ? 5.580 0.788 6.300 1.00 0.29 4 CYS A O 10
ATOM 13302 N N . GLU A 1 5 ? 4.605 1.462 4.382 1.00 0.14 5 GLU A N 10
ATOM 13303 C CA . GLU A 1 5 ? 3.400 2.015 4.958 1.00 0.16 5 GLU A CA 10
ATOM 13304 C C . GLU A 1 5 ? 2.229 1.593 4.099 1.00 0.15 5 GLU A C 10
ATOM 13305 O O . GLU A 1 5 ? 2.422 0.941 3.074 1.00 0.17 5 GLU A O 10
ATOM 13317 N N . VAL A 1 6 ? 1.028 1.938 4.507 1.00 0.17 6 VAL A N 10
ATOM 13318 C CA . VAL A 1 6 ? -0.153 1.541 3.768 1.00 0.18 6 VAL A CA 10
ATOM 13319 C C . VAL A 1 6 ? -1.166 2.666 3.651 1.00 0.21 6 VAL A C 10
ATOM 13320 O O . VAL A 1 6 ? -1.758 3.108 4.638 1.00 0.33 6 VAL A O 10
ATOM 13333 N N . GLU A 1 7 ? -1.354 3.111 2.422 1.00 0.16 7 GLU A N 10
ATOM 13334 C CA . GLU A 1 7 ? -2.179 4.261 2.115 1.00 0.16 7 GLU A CA 10
ATOM 13335 C C . GLU A 1 7 ? -3.437 3.870 1.377 1.00 0.16 7 GLU A C 10
ATOM 13336 O O . GLU A 1 7 ? -3.532 2.804 0.774 1.00 0.28 7 GLU A O 10
ATOM 13348 N N . ALA A 1 8 ? -4.385 4.770 1.429 1.00 0.14 8 ALA A N 10
ATOM 13349 C CA . ALA A 1 8 ? -5.584 4.689 0.634 1.00 0.12 8 ALA A CA 10
ATOM 13350 C C . ALA A 1 8 ? -5.916 6.099 0.158 1.00 0.15 8 ALA A C 10
ATOM 13351 O O . ALA A 1 8 ? -6.064 7.010 0.975 1.00 0.17 8 ALA A O 10
ATOM 13358 N N . ALA A 1 9 ? -6.028 6.284 -1.141 1.00 0.16 9 ALA A N 10
ATOM 13359 C CA . ALA A 1 9 ? -6.174 7.612 -1.714 1.00 0.19 9 ALA A CA 10
ATOM 13360 C C . ALA A 1 9 ? -7.537 7.782 -2.358 1.00 0.19 9 ALA A C 10
ATOM 13361 O O . ALA A 1 9 ? -7.792 7.258 -3.437 1.00 0.20 9 ALA A O 10
ATOM 13368 N N . VAL A 1 10 ? -8.408 8.524 -1.704 1.00 0.22 10 VAL A N 10
ATOM 13369 C CA . VAL A 1 10 ? -9.759 8.695 -2.202 1.00 0.23 10 VAL A CA 10
ATOM 13370 C C . VAL A 1 10 ? -9.828 9.772 -3.274 1.00 0.27 10 VAL A C 10
ATOM 13371 O O . VAL A 1 10 ? -9.419 10.913 -3.061 1.00 0.33 10 VAL A O 10
ATOM 13384 N N . SER A 1 11 ? -10.339 9.388 -4.425 1.00 0.29 11 SER A N 10
ATOM 13385 C CA . SER A 1 11 ? -10.627 10.317 -5.492 1.00 0.36 11 SER A CA 10
ATOM 13386 C C . SER A 1 11 ? -12.128 10.315 -5.754 1.00 0.45 11 SER A C 10
ATOM 13387 O O . SER A 1 11 ? -12.863 9.569 -5.103 1.00 0.63 11 SER A O 10
ATOM 13395 N N . GLY A 1 12 ? -12.579 11.148 -6.682 1.00 0.45 12 GLY A N 10
ATOM 13396 C CA . GLY A 1 12 ? -13.998 11.252 -6.972 1.00 0.54 12 GLY A CA 10
ATOM 13397 C C . GLY A 1 12 ? -14.628 9.928 -7.375 1.00 0.49 12 GLY A C 10
ATOM 13398 O O . GLY A 1 12 ? -14.503 9.493 -8.521 1.00 0.61 12 GLY A O 10
ATOM 13402 N N . GLY A 1 13 ? -15.279 9.276 -6.418 1.00 0.45 13 GLY A N 10
ATOM 13403 C CA . GLY A 1 13 ? -15.995 8.047 -6.697 1.00 0.48 13 GLY A CA 10
ATOM 13404 C C . GLY A 1 13 ? -15.106 6.817 -6.706 1.00 0.41 13 GLY A C 10
ATOM 13405 O O . GLY A 1 13 ? -15.600 5.690 -6.738 1.00 0.45 13 GLY A O 10
ATOM 13409 N N . HIS A 1 14 ? -13.799 7.017 -6.666 1.00 0.34 14 HIS A N 10
ATOM 13410 C CA . HIS A 1 14 ? -12.861 5.905 -6.752 1.00 0.31 14 HIS A CA 10
ATOM 13411 C C . HIS A 1 14 ? -11.755 6.069 -5.723 1.00 0.30 14 HIS A C 10
ATOM 13412 O O . HIS A 1 14 ? -11.173 7.138 -5.600 1.00 0.43 14 HIS A O 10
ATOM 13427 N N . VAL A 1 15 ? -11.464 5.011 -4.993 1.00 0.23 15 VAL A N 10
ATOM 13428 C CA . VAL A 1 15 ? -10.418 5.058 -3.990 1.00 0.20 15 VAL A CA 10
ATOM 13429 C C . VAL A 1 15 ? -9.201 4.275 -4.477 1.00 0.18 15 VAL A C 10
ATOM 13430 O O . VAL A 1 15 ? -9.276 3.081 -4.739 1.00 0.17 15 VAL A O 10
ATOM 13443 N N . THR A 1 16 ? -8.090 4.968 -4.621 1.00 0.17 16 THR A N 10
ATOM 13444 C CA . THR A 1 16 ? -6.867 4.368 -5.117 1.00 0.16 16 THR A CA 10
ATOM 13445 C C . THR A 1 16 ? -5.987 3.962 -3.950 1.00 0.14 16 THR A C 10
ATOM 13446 O O . THR A 1 16 ? -5.540 4.801 -3.184 1.00 0.15 16 THR A O 10
ATOM 13457 N N . LEU A 1 17 ? -5.730 2.684 -3.819 1.00 0.12 17 LEU A N 10
ATOM 13458 C CA . LEU A 1 17 ? -5.041 2.188 -2.653 1.00 0.10 17 LEU A CA 10
ATOM 13459 C C . LEU A 1 17 ? -3.643 1.697 -3.012 1.00 0.13 17 LEU A C 10
ATOM 13460 O O . LEU A 1 17 ? -3.463 1.021 -4.022 1.00 0.17 17 LEU A O 10
ATOM 13476 N N . GLN A 1 18 ? -2.662 2.070 -2.193 1.00 0.15 18 GLN A N 10
ATOM 13477 C CA . GLN A 1 18 ? -1.266 1.711 -2.414 1.00 0.19 18 GLN A CA 10
ATOM 13478 C C . GLN A 1 18 ? -0.465 1.926 -1.129 1.00 0.24 18 GLN A C 10
ATOM 13479 O O . GLN A 1 18 ? -0.828 2.760 -0.311 1.00 0.51 18 GLN A O 10
ATOM 13493 N N . GLY A 1 19 ? 0.620 1.180 -0.953 1.00 0.17 19 GLY A N 10
ATOM 13494 C CA . GLY A 1 19 ? 1.406 1.284 0.273 1.00 0.18 19 GLY A CA 10
ATOM 13495 C C . GLY A 1 19 ? 2.692 2.078 0.077 1.00 0.18 19 GLY A C 10
ATOM 13496 O O . GLY A 1 19 ? 3.438 1.822 -0.865 1.00 0.19 19 GLY A O 10
ATOM 13500 N N . VAL A 1 20 ? 2.960 3.039 0.959 1.00 0.17 20 VAL A N 10
ATOM 13501 C CA . VAL A 1 20 ? 4.145 3.888 0.838 1.00 0.18 20 VAL A CA 10
ATOM 13502 C C . VAL A 1 20 ? 5.382 3.249 1.442 1.00 0.21 20 VAL A C 10
ATOM 13503 O O . VAL A 1 20 ? 5.535 3.116 2.647 1.00 0.45 20 VAL A O 10
ATOM 13516 N N . ILE A 1 21 ? 6.264 2.881 0.562 1.00 0.13 21 ILE A N 10
ATOM 13517 C CA . ILE A 1 21 ? 7.560 2.367 0.914 1.00 0.11 21 ILE A CA 10
ATOM 13518 C C . ILE A 1 21 ? 8.565 3.496 0.990 1.00 0.13 21 ILE A C 10
ATOM 13519 O O . ILE A 1 21 ? 8.966 4.053 -0.023 1.00 0.14 21 ILE A O 10
ATOM 13535 N N . THR A 1 22 ? 8.948 3.872 2.178 1.00 0.13 22 THR A N 10
ATOM 13536 C CA . THR A 1 22 ? 10.073 4.755 2.305 1.00 0.14 22 THR A CA 10
ATOM 13537 C C . THR A 1 22 ? 11.314 3.910 2.241 1.00 0.14 22 THR A C 10
ATOM 13538 O O . THR A 1 22 ? 11.375 2.862 2.847 1.00 0.18 22 THR A O 10
ATOM 13549 N N . ALA A 1 23 ? 12.291 4.324 1.499 1.00 0.12 23 ALA A N 10
ATOM 13550 C CA . ALA A 1 23 ? 13.479 3.527 1.395 1.00 0.12 23 ALA A CA 10
ATOM 13551 C C . ALA A 1 23 ? 14.666 4.346 1.807 1.00 0.14 23 ALA A C 10
ATOM 13552 O O . ALA A 1 23 ? 14.932 5.365 1.218 1.00 0.16 23 ALA A O 10
ATOM 13559 N N . VAL A 1 24 ? 15.380 3.897 2.819 1.00 0.16 24 VAL A N 10
ATOM 13560 C CA . VAL A 1 24 ? 16.454 4.693 3.399 1.00 0.18 24 VAL A CA 10
ATOM 13561 C C . VAL A 1 24 ? 17.631 4.875 2.445 1.00 0.20 24 VAL A C 10
ATOM 13562 O O . VAL A 1 24 ? 18.472 5.757 2.642 1.00 0.25 24 VAL A O 10
ATOM 13575 N N . ARG A 1 25 ? 17.699 4.066 1.404 1.00 0.21 25 ARG A N 10
ATOM 13576 C CA . ARG A 1 25 ? 18.787 4.182 0.456 1.00 0.24 25 ARG A CA 10
ATOM 13577 C C . ARG A 1 25 ? 18.285 4.146 -0.977 1.00 0.23 25 ARG A C 10
ATOM 13578 O O . ARG A 1 25 ? 17.440 3.320 -1.332 1.00 0.26 25 ARG A O 10
ATOM 13599 N N . ASP A 1 26 ? 18.811 5.059 -1.790 1.00 0.23 26 ASP A N 10
ATOM 13600 C CA . ASP A 1 26 ? 18.384 5.194 -3.171 1.00 0.25 26 ASP A CA 10
ATOM 13601 C C . ASP A 1 26 ? 18.901 4.032 -3.999 1.00 0.24 26 ASP A C 10
ATOM 13602 O O . ASP A 1 26 ? 20.020 3.551 -3.799 1.00 0.32 26 ASP A O 10
ATOM 13611 N N . GLY A 1 27 ? 18.063 3.575 -4.900 1.00 0.24 27 GLY A N 10
ATOM 13612 C CA . GLY A 1 27 ? 18.396 2.468 -5.757 1.00 0.26 27 GLY A CA 10
ATOM 13613 C C . GLY A 1 27 ? 17.141 1.785 -6.235 1.00 0.21 27 GLY A C 10
ATOM 13614 O O . GLY A 1 27 ? 16.158 2.448 -6.553 1.00 0.23 27 GLY A O 10
ATOM 13618 N N . ALA A 1 28 ? 17.146 0.473 -6.251 1.00 0.19 28 ALA A N 10
ATOM 13619 C CA . ALA A 1 28 ? 15.976 -0.276 -6.662 1.00 0.18 28 ALA A CA 10
ATOM 13620 C C . ALA A 1 28 ? 15.850 -1.546 -5.843 1.00 0.24 28 ALA A C 10
ATOM 13621 O O . ALA A 1 28 ? 16.839 -2.241 -5.613 1.00 0.45 28 ALA A O 10
ATOM 13628 N N . GLY A 1 29 ? 14.639 -1.844 -5.408 1.00 0.15 29 GLY A N 10
ATOM 13629 C CA . GLY A 1 29 ? 14.418 -2.997 -4.575 1.00 0.19 29 GLY A CA 10
ATOM 13630 C C . GLY A 1 29 ? 13.172 -3.741 -4.980 1.00 0.17 29 GLY A C 10
ATOM 13631 O O . GLY A 1 29 ? 12.556 -3.422 -5.997 1.00 0.21 29 GLY A O 10
ATOM 13635 N N . SER A 1 30 ? 12.782 -4.709 -4.177 1.00 0.15 30 SER A N 10
ATOM 13636 C CA . SER A 1 30 ? 11.627 -5.527 -4.499 1.00 0.15 30 SER A CA 10
ATOM 13637 C C . SER A 1 30 ? 10.682 -5.621 -3.311 1.00 0.13 30 SER A C 10
ATOM 13638 O O . SER A 1 30 ? 11.111 -5.757 -2.164 1.00 0.14 30 SER A O 10
ATOM 13646 N N . TYR A 1 31 ? 9.395 -5.531 -3.603 1.00 0.13 31 TYR A N 10
ATOM 13647 C CA . TYR A 1 31 ? 8.363 -5.516 -2.585 1.00 0.11 31 TYR A CA 10
ATOM 13648 C C . TYR A 1 31 ? 7.025 -5.976 -3.167 1.00 0.13 31 TYR A C 10
ATOM 13649 O O . TYR A 1 31 ? 6.805 -5.903 -4.377 1.00 0.18 31 TYR A O 10
ATOM 13667 N N . LYS A 1 32 ? 6.150 -6.459 -2.297 1.00 0.13 32 LYS A N 10
ATOM 13668 C CA . LYS A 1 32 ? 4.878 -7.051 -2.702 1.00 0.14 32 LYS A CA 10
ATOM 13669 C C . LYS A 1 32 ? 3.700 -6.394 -1.993 1.00 0.14 32 LYS A C 10
ATOM 13670 O O . LYS A 1 32 ? 3.528 -6.554 -0.784 1.00 0.13 32 LYS A O 10
ATOM 13689 N N . LEU A 1 33 ? 2.875 -5.681 -2.741 1.00 0.17 33 LEU A N 10
ATOM 13690 C CA . LEU A 1 33 ? 1.706 -5.040 -2.160 1.00 0.17 33 LEU A CA 10
ATOM 13691 C C . LEU A 1 33 ? 0.450 -5.819 -2.521 1.00 0.19 33 LEU A C 10
ATOM 13692 O O . LEU A 1 33 ? 0.107 -5.979 -3.694 1.00 0.27 33 LEU A O 10
ATOM 13708 N N . ALA A 1 34 ? -0.221 -6.311 -1.506 1.00 0.16 34 ALA A N 10
ATOM 13709 C CA . ALA A 1 34 ? -1.505 -6.964 -1.685 1.00 0.19 34 ALA A CA 10
ATOM 13710 C C . ALA A 1 34 ? -2.592 -6.148 -1.001 1.00 0.18 34 ALA A C 10
ATOM 13711 O O . ALA A 1 34 ? -2.397 -5.656 0.107 1.00 0.25 34 ALA A O 10
ATOM 13718 N N . VAL A 1 35 ? -3.725 -5.986 -1.661 1.00 0.16 35 VAL A N 10
ATOM 13719 C CA . VAL A 1 35 ? -4.814 -5.205 -1.100 1.00 0.14 35 VAL A CA 10
ATOM 13720 C C . VAL A 1 35 ? -5.940 -6.123 -0.652 1.00 0.16 35 VAL A C 10
ATOM 13721 O O . VAL A 1 35 ? -6.288 -7.086 -1.340 1.00 0.23 35 VAL A O 10
ATOM 13734 N N . ASP A 1 36 ? -6.488 -5.827 0.507 1.00 0.19 36 ASP A N 10
ATOM 13735 C CA . ASP A 1 36 ? -7.569 -6.604 1.077 1.00 0.24 36 ASP A CA 10
ATOM 13736 C C . ASP A 1 36 ? -8.843 -5.776 1.067 1.00 0.25 36 ASP A C 10
ATOM 13737 O O . ASP A 1 36 ? -8.945 -4.774 1.761 1.00 0.31 36 ASP A O 10
ATOM 13746 N N . LYS A 1 37 ? -9.807 -6.184 0.272 1.00 0.28 37 LYS A N 10
ATOM 13747 C CA . LYS A 1 37 ? -11.038 -5.443 0.152 1.00 0.33 37 LYS A CA 10
ATOM 13748 C C . LYS A 1 37 ? -12.209 -6.292 0.613 1.00 0.46 37 LYS A C 10
ATOM 13749 O O . LYS A 1 37 ? -12.356 -7.440 0.199 1.00 0.63 37 LYS A O 10
ATOM 13768 N N . ALA A 1 38 ? -13.016 -5.727 1.489 1.00 0.41 38 ALA A N 10
ATOM 13769 C CA . ALA A 1 38 ? -14.176 -6.411 2.016 1.00 0.52 38 ALA A CA 10
ATOM 13770 C C . ALA A 1 38 ? -15.382 -5.483 2.003 1.00 0.47 38 ALA A C 10
ATOM 13771 O O . ALA A 1 38 ? -15.494 -4.572 2.824 1.00 0.43 38 ALA A O 10
ATOM 13778 N N . GLY A 1 39 ? -16.279 -5.722 1.066 1.00 0.57 39 GLY A N 10
ATOM 13779 C CA . GLY A 1 39 ? -17.434 -4.867 0.904 1.00 0.60 39 GLY A CA 10
ATOM 13780 C C . GLY A 1 39 ? -18.729 -5.634 1.030 1.00 0.81 39 GLY A C 10
ATOM 13781 O O . GLY A 1 39 ? -18.743 -6.753 1.548 1.00 0.96 39 GLY A O 10
ATOM 13785 N N . ALA A 1 40 ? -19.814 -5.042 0.548 1.00 0.90 40 ALA A N 10
ATOM 13786 C CA . ALA A 1 40 ? -21.125 -5.675 0.604 1.00 1.14 40 ALA A CA 10
ATOM 13787 C C . ALA A 1 40 ? -21.146 -6.972 -0.199 1.00 1.33 40 ALA A C 10
ATOM 13788 O O . ALA A 1 40 ? -21.874 -7.908 0.132 1.00 1.57 40 ALA A O 10
ATOM 13795 N N . ALA A 1 41 ? -20.323 -7.027 -1.241 1.00 1.28 41 ALA A N 10
ATOM 13796 C CA . ALA A 1 41 ? -20.236 -8.209 -2.089 1.00 1.49 41 ALA A CA 10
ATOM 13797 C C . ALA A 1 41 ? -19.221 -9.210 -1.541 1.00 1.45 41 ALA A C 10
ATOM 13798 O O . ALA A 1 41 ? -18.820 -10.151 -2.232 1.00 1.72 41 ALA A O 10
ATOM 13805 N N . GLY A 1 42 ? -18.800 -9.001 -0.303 1.00 1.19 42 GLY A N 10
ATOM 13806 C CA . GLY A 1 42 ? -17.862 -9.908 0.321 1.00 1.21 42 GLY A CA 10
ATOM 13807 C C . GLY A 1 42 ? -16.431 -9.448 0.171 1.00 1.01 42 GLY A C 10
ATOM 13808 O O . GLY A 1 42 ? -16.173 -8.276 -0.119 1.00 0.86 42 GLY A O 10
ATOM 13812 N N . THR A 1 43 ? -15.500 -10.370 0.350 1.00 1.03 43 THR A N 10
ATOM 13813 C CA . THR A 1 43 ? -14.091 -10.048 0.304 1.00 0.88 43 THR A CA 10
ATOM 13814 C C . THR A 1 43 ? -13.520 -10.289 -1.089 1.00 0.82 43 THR A C 10
ATOM 13815 O O . THR A 1 43 ? -14.006 -11.143 -1.830 1.00 0.92 43 THR A O 10
ATOM 13826 N N . SER A 1 44 ? -12.498 -9.527 -1.438 1.00 0.73 44 SER A N 10
ATOM 13827 C CA . SER A 1 44 ? -11.848 -9.656 -2.727 1.00 0.69 44 SER A CA 10
ATOM 13828 C C . SER A 1 44 ? -10.338 -9.758 -2.544 1.00 0.59 44 SER A C 10
ATOM 13829 O O . SER A 1 44 ? -9.800 -9.330 -1.520 1.00 0.60 44 SER A O 10
ATOM 13837 N N . ARG A 1 45 ? -9.657 -10.321 -3.531 1.00 0.63 45 ARG A N 10
ATOM 13838 C CA . ARG A 1 45 ? -8.232 -10.587 -3.411 1.00 0.60 45 ARG A CA 10
ATOM 13839 C C . ARG A 1 45 ? -7.431 -9.868 -4.485 1.00 0.51 45 ARG A C 10
ATOM 13840 O O . ARG A 1 45 ? -7.531 -10.182 -5.673 1.00 0.65 45 ARG A O 10
ATOM 13861 N N . ILE A 1 46 ? -6.641 -8.895 -4.054 1.00 0.38 46 ILE A N 10
ATOM 13862 C CA . ILE A 1 46 ? -5.754 -8.166 -4.943 1.00 0.33 46 ILE A CA 10
ATOM 13863 C C . ILE A 1 46 ? -4.310 -8.361 -4.498 1.00 0.30 46 ILE A C 10
ATOM 13864 O O . ILE A 1 46 ? -4.001 -8.208 -3.316 1.00 0.34 46 ILE A O 10
ATOM 13880 N N . LYS A 1 47 ? -3.436 -8.720 -5.422 1.00 0.31 47 LYS A N 10
ATOM 13881 C CA . LYS A 1 47 ? -2.039 -8.946 -5.089 1.00 0.38 47 LYS A CA 10
ATOM 13882 C C . LYS A 1 47 ? -1.127 -8.537 -6.236 1.00 0.41 47 LYS A C 10
ATOM 13883 O O . LYS A 1 47 ? -1.150 -9.144 -7.305 1.00 0.51 47 LYS A O 10
ATOM 13902 N N . GLN A 1 48 ? -0.333 -7.500 -6.016 1.00 0.40 48 GLN A N 10
ATOM 13903 C CA . GLN A 1 48 ? 0.636 -7.059 -7.005 1.00 0.47 48 GLN A CA 10
ATOM 13904 C C . GLN A 1 48 ? 2.034 -7.090 -6.405 1.00 0.50 48 GLN A C 10
ATOM 13905 O O . GLN A 1 48 ? 2.336 -6.358 -5.462 1.00 0.78 48 GLN A O 10
ATOM 13919 N N . ALA A 1 49 ? 2.886 -7.936 -6.953 1.00 0.32 49 ALA A N 10
ATOM 13920 C CA . ALA A 1 49 ? 4.232 -8.101 -6.437 1.00 0.31 49 ALA A CA 10
ATOM 13921 C C . ALA A 1 49 ? 5.257 -7.939 -7.544 1.00 0.31 49 ALA A C 10
ATOM 13922 O O . ALA A 1 49 ? 4.968 -8.207 -8.714 1.00 0.39 49 ALA A O 10
ATOM 13929 N N . GLY A 1 50 ? 6.447 -7.500 -7.173 1.00 0.25 50 GLY A N 10
ATOM 13930 C CA . GLY A 1 50 ? 7.498 -7.296 -8.143 1.00 0.26 50 GLY A CA 10
ATOM 13931 C C . GLY A 1 50 ? 8.619 -6.459 -7.580 1.00 0.23 50 GLY A C 10
ATOM 13932 O O . GLY A 1 50 ? 9.006 -6.625 -6.420 1.00 0.25 50 GLY A O 10
ATOM 13936 N N . ALA A 1 51 ? 9.133 -5.551 -8.389 1.00 0.23 51 ALA A N 10
ATOM 13937 C CA . ALA A 1 51 ? 10.216 -4.689 -7.978 1.00 0.21 51 ALA A CA 10
ATOM 13938 C C . ALA A 1 51 ? 10.035 -3.299 -8.570 1.00 0.23 51 ALA A C 10
ATOM 13939 O O . ALA A 1 51 ? 9.351 -3.133 -9.581 1.00 0.38 51 ALA A O 10
ATOM 13946 N N . PHE A 1 52 ? 10.638 -2.309 -7.942 1.00 0.15 52 PHE A N 10
ATOM 13947 C CA . PHE A 1 52 ? 10.513 -0.929 -8.383 1.00 0.16 52 PHE A CA 10
ATOM 13948 C C . PHE A 1 52 ? 11.728 -0.133 -7.906 1.00 0.14 52 PHE A C 10
ATOM 13949 O O . PHE A 1 52 ? 12.597 -0.672 -7.215 1.00 0.16 52 PHE A O 10
ATOM 13966 N N . THR A 1 53 ? 11.799 1.128 -8.288 1.00 0.15 53 THR A N 10
ATOM 13967 C CA . THR A 1 53 ? 12.914 1.976 -7.932 1.00 0.16 53 THR A CA 10
ATOM 13968 C C . THR A 1 53 ? 12.580 2.805 -6.700 1.00 0.16 53 THR A C 10
ATOM 13969 O O . THR A 1 53 ? 11.513 3.418 -6.628 1.00 0.27 53 THR A O 10
ATOM 13980 N N . ALA A 1 54 ? 13.485 2.834 -5.737 1.00 0.13 54 ALA A N 10
ATOM 13981 C CA . ALA A 1 54 ? 13.228 3.532 -4.493 1.00 0.13 54 ALA A CA 10
ATOM 13982 C C . ALA A 1 54 ? 14.346 4.518 -4.174 1.00 0.14 54 ALA A C 10
ATOM 13983 O O . ALA A 1 54 ? 15.514 4.259 -4.448 1.00 0.23 54 ALA A O 10
ATOM 13990 N N . ILE A 1 55 ? 13.978 5.655 -3.606 1.00 0.17 55 ILE A N 10
ATOM 13991 C CA . ILE A 1 55 ? 14.937 6.698 -3.270 1.00 0.18 55 ILE A CA 10
ATOM 13992 C C . ILE A 1 55 ? 15.097 6.821 -1.766 1.00 0.16 55 ILE A C 10
ATOM 13993 O O . ILE A 1 55 ? 14.132 6.673 -1.017 1.00 0.14 55 ILE A O 10
ATOM 14009 N N . ALA A 1 56 ? 16.327 7.094 -1.344 1.00 0.17 56 ALA A N 10
ATOM 14010 C CA . ALA A 1 56 ? 16.657 7.191 0.072 1.00 0.18 56 ALA A CA 10
ATOM 14011 C C . ALA A 1 56 ? 15.840 8.252 0.784 1.00 0.17 56 ALA A C 10
ATOM 14012 O O . ALA A 1 56 ? 15.815 9.413 0.370 1.00 0.20 56 ALA A O 10
ATOM 14019 N N . GLU A 1 57 ? 15.160 7.822 1.844 1.00 0.16 57 GLU A N 10
ATOM 14020 C CA . GLU A 1 57 ? 14.376 8.692 2.702 1.00 0.18 57 GLU A CA 10
ATOM 14021 C C . GLU A 1 57 ? 13.238 9.338 1.923 1.00 0.19 57 GLU A C 10
ATOM 14022 O O . GLU A 1 57 ? 12.617 10.308 2.364 1.00 0.28 57 GLU A O 10
ATOM 14034 N N . GLN A 1 58 ? 12.971 8.755 0.768 1.00 0.16 58 GLN A N 10
ATOM 14035 C CA . GLN A 1 58 ? 11.884 9.144 -0.077 1.00 0.18 58 GLN A CA 10
ATOM 14036 C C . GLN A 1 58 ? 10.776 8.142 0.035 1.00 0.17 58 GLN A C 10
ATOM 14037 O O . GLN A 1 58 ? 11.001 6.960 0.301 1.00 0.19 58 GLN A O 10
ATOM 14051 N N . ARG A 1 59 ? 9.591 8.626 -0.165 1.00 0.16 59 ARG A N 10
ATOM 14052 C CA . ARG A 1 59 ? 8.412 7.799 -0.088 1.00 0.17 59 ARG A CA 10
ATOM 14053 C C . ARG A 1 59 ? 8.086 7.223 -1.453 1.00 0.17 59 ARG A C 10
ATOM 14054 O O . ARG A 1 59 ? 7.856 7.956 -2.416 1.00 0.22 59 ARG A O 10
ATOM 14075 N N . VAL A 1 60 ? 8.075 5.912 -1.529 1.00 0.13 60 VAL A N 10
ATOM 14076 C CA . VAL A 1 60 ? 7.786 5.217 -2.759 1.00 0.14 60 VAL A CA 10
ATOM 14077 C C . VAL A 1 60 ? 6.500 4.436 -2.600 1.00 0.13 60 VAL A C 10
ATOM 14078 O O . VAL A 1 60 ? 6.465 3.428 -1.914 1.00 0.12 60 VAL A O 10
ATOM 14091 N N . THR A 1 61 ? 5.439 4.872 -3.249 1.00 0.15 61 THR A N 10
ATOM 14092 C CA . THR A 1 61 ? 4.166 4.229 -3.036 1.00 0.15 61 THR A CA 10
ATOM 14093 C C . THR A 1 61 ? 3.965 3.106 -4.026 1.00 0.16 61 THR A C 10
ATOM 14094 O O . THR A 1 61 ? 4.118 3.282 -5.236 1.00 0.19 61 THR A O 10
ATOM 14105 N N . VAL A 1 62 ? 3.635 1.950 -3.496 1.00 0.15 62 VAL A N 10
ATOM 14106 C CA . VAL A 1 62 ? 3.661 0.739 -4.265 1.00 0.15 62 VAL A CA 10
ATOM 14107 C C . VAL A 1 62 ? 2.326 0.006 -4.247 1.00 0.15 62 VAL A C 10
ATOM 14108 O O . VAL A 1 62 ? 1.658 -0.068 -3.215 1.00 0.16 62 VAL A O 10
ATOM 14121 N N . GLY A 1 63 ? 1.947 -0.514 -5.409 1.00 0.18 63 GLY A N 10
ATOM 14122 C CA . GLY A 1 63 ? 0.756 -1.323 -5.510 1.00 0.21 63 GLY A CA 10
ATOM 14123 C C . GLY A 1 63 ? -0.487 -0.492 -5.702 1.00 0.20 63 GLY A C 10
ATOM 14124 O O . GLY A 1 63 ? -1.412 -0.570 -4.903 1.00 0.28 63 GLY A O 10
ATOM 14128 N N . ASN A 1 64 ? -0.512 0.297 -6.766 1.00 0.33 64 ASN A N 10
ATOM 14129 C CA . ASN A 1 64 ? -1.645 1.163 -7.042 1.00 0.40 64 ASN A CA 10
ATOM 14130 C C . ASN A 1 64 ? -2.827 0.350 -7.535 1.00 0.37 64 ASN A C 10
ATOM 14131 O O . ASN A 1 64 ? -2.842 -0.164 -8.653 1.00 0.52 64 ASN A O 10
ATOM 14142 N N . VAL A 1 65 ? -3.811 0.233 -6.674 1.00 0.25 65 VAL A N 10
ATOM 14143 C CA . VAL A 1 65 ? -5.028 -0.493 -6.978 1.00 0.33 65 VAL A CA 10
ATOM 14144 C C . VAL A 1 65 ? -6.231 0.396 -6.720 1.00 0.27 65 VAL A C 10
ATOM 14145 O O . VAL A 1 65 ? -6.458 0.826 -5.593 1.00 0.35 65 VAL A O 10
ATOM 14158 N N . VAL A 1 66 ? -6.985 0.695 -7.761 1.00 0.25 66 VAL A N 10
ATOM 14159 C CA . VAL A 1 66 ? -8.132 1.573 -7.616 1.00 0.23 66 VAL A CA 10
ATOM 14160 C C . VAL A 1 66 ? -9.409 0.780 -7.387 1.00 0.24 66 VAL A C 10
ATOM 14161 O O . VAL A 1 66 ? -9.781 -0.076 -8.190 1.00 0.27 66 VAL A O 10
ATOM 14174 N N . LEU A 1 67 ? -10.058 1.069 -6.273 1.00 0.22 67 LEU A N 10
ATOM 14175 C CA . LEU A 1 67 ? -11.329 0.464 -5.918 1.00 0.23 67 LEU A CA 10
ATOM 14176 C C . LEU A 1 67 ? -12.433 1.486 -6.145 1.00 0.24 67 LEU A C 10
ATOM 14177 O O . LEU A 1 67 ? -12.152 2.679 -6.291 1.00 0.26 67 LEU A O 10
ATOM 14193 N N . ASP A 1 68 ? -13.679 1.045 -6.180 1.00 0.26 68 ASP A N 10
ATOM 14194 C CA . ASP A 1 68 ? -14.787 1.985 -6.133 1.00 0.28 68 ASP A CA 10
ATOM 14195 C C . ASP A 1 68 ? -14.903 2.503 -4.705 1.00 0.28 68 ASP A C 10
ATOM 14196 O O . ASP A 1 68 ? -14.904 1.725 -3.750 1.00 0.30 68 ASP A O 10
ATOM 14205 N N . TYR A 1 69 ? -14.955 3.815 -4.559 1.00 0.28 69 TYR A N 10
ATOM 14206 C CA . TYR A 1 69 ? -14.861 4.435 -3.247 1.00 0.27 69 TYR A CA 10
ATOM 14207 C C . TYR A 1 69 ? -16.150 4.307 -2.454 1.00 0.27 69 TYR A C 10
ATOM 14208 O O . TYR A 1 69 ? -17.225 4.663 -2.929 1.00 0.30 69 TYR A O 10
ATOM 14226 N N . SER A 1 70 ? -16.026 3.778 -1.246 1.00 0.25 70 SER A N 10
ATOM 14227 C CA . SER A 1 70 ? -17.107 3.826 -0.281 1.00 0.27 70 SER A CA 10
ATOM 14228 C C . SER A 1 70 ? -16.512 4.036 1.102 1.00 0.29 70 SER A C 10
ATOM 14229 O O . SER A 1 70 ? -15.659 3.263 1.538 1.00 0.28 70 SER A O 10
ATOM 14237 N N . SER A 1 71 ? -16.941 5.091 1.774 1.00 0.36 71 SER A N 10
ATOM 14238 C CA . SER A 1 71 ? -16.403 5.446 3.078 1.00 0.42 71 SER A CA 10
ATOM 14239 C C . SER A 1 71 ? -16.732 4.391 4.133 1.00 0.43 71 SER A C 10
ATOM 14240 O O . SER A 1 71 ? -16.122 4.361 5.204 1.00 0.50 71 SER A O 10
ATOM 14248 N N . ALA A 1 72 ? -17.685 3.524 3.818 1.00 0.39 72 ALA A N 10
ATOM 14249 C CA . ALA A 1 72 ? -18.087 2.458 4.722 1.00 0.43 72 ALA A CA 10
ATOM 14250 C C . ALA A 1 72 ? -17.500 1.114 4.299 1.00 0.40 72 ALA A C 10
ATOM 14251 O O . ALA A 1 72 ? -17.655 0.113 4.999 1.00 0.50 72 ALA A O 10
ATOM 14258 N N . ASN A 1 73 ? -16.824 1.086 3.159 1.00 0.32 73 ASN A N 10
ATOM 14259 C CA . ASN A 1 73 ? -16.295 -0.160 2.636 1.00 0.30 73 ASN A CA 10
ATOM 14260 C C . ASN A 1 73 ? -14.952 -0.475 3.265 1.00 0.33 73 ASN A C 10
ATOM 14261 O O . ASN A 1 73 ? -14.077 0.388 3.334 1.00 0.47 73 ASN A O 10
ATOM 14272 N N . ARG A 1 74 ? -14.788 -1.704 3.725 1.00 0.32 74 ARG A N 10
ATOM 14273 C CA . ARG A 1 74 ? -13.545 -2.112 4.353 1.00 0.35 74 ARG A CA 10
ATOM 14274 C C . ARG A 1 74 ? -12.473 -2.327 3.301 1.00 0.27 74 ARG A C 10
ATOM 14275 O O . ARG A 1 74 ? -12.526 -3.277 2.521 1.00 0.32 74 ARG A O 10
ATOM 14296 N N . TYR A 1 75 ? -11.510 -1.427 3.282 1.00 0.19 75 TYR A N 10
ATOM 14297 C CA . TYR A 1 75 ? -10.364 -1.545 2.403 1.00 0.14 75 TYR A CA 10
ATOM 14298 C C . TYR A 1 75 ? -9.099 -1.554 3.225 1.00 0.13 75 TYR A C 10
ATOM 14299 O O . TYR A 1 75 ? -8.816 -0.612 3.961 1.00 0.15 75 TYR A O 10
ATOM 14317 N N . ALA A 1 76 ? -8.361 -2.628 3.109 1.00 0.14 76 ALA A N 10
ATOM 14318 C CA . ALA A 1 76 ? -7.113 -2.786 3.813 1.00 0.13 76 ALA A CA 10
ATOM 14319 C C . ALA A 1 76 ? -6.028 -3.176 2.841 1.00 0.12 76 ALA A C 10
ATOM 14320 O O . ALA A 1 76 ? -6.295 -3.468 1.681 1.00 0.12 76 ALA A O 10
ATOM 14327 N N . ALA A 1 77 ? -4.805 -3.151 3.303 1.00 0.13 77 ALA A N 10
ATOM 14328 C CA . ALA A 1 77 ? -3.678 -3.431 2.455 1.00 0.13 77 ALA A CA 10
ATOM 14329 C C . ALA A 1 77 ? -2.607 -4.128 3.249 1.00 0.14 77 ALA A C 10
ATOM 14330 O O . ALA A 1 77 ? -2.640 -4.123 4.470 1.00 0.16 77 ALA A O 10
ATOM 14337 N N . ARG A 1 78 ? -1.684 -4.741 2.552 1.00 0.14 78 ARG A N 10
ATOM 14338 C CA . ARG A 1 78 ? -0.567 -5.404 3.174 1.00 0.16 78 ARG A CA 10
ATOM 14339 C C . ARG A 1 78 ? 0.616 -5.392 2.219 1.00 0.14 78 ARG A C 10
ATOM 14340 O O . ARG A 1 78 ? 0.548 -5.928 1.113 1.00 0.16 78 ARG A O 10
ATOM 14361 N N . LEU A 1 79 ? 1.686 -4.740 2.616 1.00 0.17 79 LEU A N 10
ATOM 14362 C CA . LEU A 1 79 ? 2.852 -4.680 1.766 1.00 0.15 79 LEU A CA 10
ATOM 14363 C C . LEU A 1 79 ? 4.021 -5.356 2.438 1.00 0.15 79 LEU A C 10
ATOM 14364 O O . LEU A 1 79 ? 4.465 -4.944 3.503 1.00 0.22 79 LEU A O 10
ATOM 14380 N N . ASP A 1 80 ? 4.503 -6.392 1.798 1.00 0.12 80 ASP A N 10
ATOM 14381 C CA . ASP A 1 80 ? 5.674 -7.095 2.254 1.00 0.12 80 ASP A CA 10
ATOM 14382 C C . ASP A 1 80 ? 6.876 -6.630 1.451 1.00 0.11 80 ASP A C 10
ATOM 14383 O O . ASP A 1 80 ? 6.929 -6.804 0.244 1.00 0.15 80 ASP A O 10
ATOM 14392 N N . VAL A 1 81 ? 7.826 -5.996 2.094 1.00 0.09 81 VAL A N 10
ATOM 14393 C CA . VAL A 1 81 ? 9.023 -5.591 1.392 1.00 0.10 81 VAL A CA 10
ATOM 14394 C C . VAL A 1 81 ? 10.145 -6.550 1.724 1.00 0.12 81 VAL A C 10
ATOM 14395 O O . VAL A 1 81 ? 10.673 -6.533 2.827 1.00 0.13 81 VAL A O 10
ATOM 14408 N N . SER A 1 82 ? 10.491 -7.390 0.773 1.00 0.14 82 SER A N 10
ATOM 14409 C CA . SER A 1 82 ? 11.570 -8.335 0.948 1.00 0.17 82 SER A CA 10
ATOM 14410 C C . SER A 1 82 ? 12.567 -8.160 -0.184 1.00 0.20 82 SER A C 10
ATOM 14411 O O . SER A 1 82 ? 12.244 -8.373 -1.356 1.00 0.25 82 SER A O 10
ATOM 14419 N N . PHE A 1 83 ? 13.759 -7.751 0.172 1.00 0.21 83 PHE A N 10
ATOM 14420 C CA . PHE A 1 83 ? 14.796 -7.459 -0.799 1.00 0.24 83 PHE A CA 10
ATOM 14421 C C . PHE A 1 83 ? 16.168 -7.570 -0.150 1.00 0.24 83 PHE A C 10
ATOM 14422 O O . PHE A 1 83 ? 16.588 -6.686 0.597 1.00 0.23 83 PHE A O 10
ATOM 14439 N N . GLY A 1 84 ? 16.849 -8.672 -0.416 1.00 0.30 84 GLY A N 10
ATOM 14440 C CA . GLY A 1 84 ? 18.166 -8.883 0.143 1.00 0.34 84 GLY A CA 10
ATOM 14441 C C . GLY A 1 84 ? 18.148 -9.000 1.653 1.00 0.34 84 GLY A C 10
ATOM 14442 O O . GLY A 1 84 ? 17.754 -10.030 2.200 1.00 0.41 84 GLY A O 10
ATOM 14446 N N . SER A 1 85 ? 18.558 -7.939 2.327 1.00 0.32 85 SER A N 10
ATOM 14447 C CA . SER A 1 85 ? 18.653 -7.941 3.774 1.00 0.36 85 SER A CA 10
ATOM 14448 C C . SER A 1 85 ? 17.407 -7.347 4.433 1.00 0.31 85 SER A C 10
ATOM 14449 O O . SER A 1 85 ? 17.240 -7.439 5.651 1.00 0.35 85 SER A O 10
ATOM 14457 N N . VAL A 1 86 ? 16.527 -6.748 3.638 1.00 0.24 86 VAL A N 10
ATOM 14458 C CA . VAL A 1 86 ? 15.310 -6.166 4.186 1.00 0.20 86 VAL A CA 10
ATOM 14459 C C . VAL A 1 86 ? 14.117 -7.093 3.979 1.00 0.17 86 VAL A C 10
ATOM 14460 O O . VAL A 1 86 ? 13.966 -7.702 2.919 1.00 0.18 86 VAL A O 10
ATOM 14473 N N . THR A 1 87 ? 13.302 -7.238 5.014 1.00 0.17 87 THR A N 10
ATOM 14474 C CA . THR A 1 87 ? 12.016 -7.907 4.898 1.00 0.17 87 THR A CA 10
ATOM 14475 C C . THR A 1 87 ? 11.068 -7.383 5.969 1.00 0.15 87 THR A C 10
ATOM 14476 O O . THR A 1 87 ? 11.317 -7.525 7.168 1.00 0.18 87 THR A O 10
ATOM 14487 N N . ILE A 1 88 ? 9.981 -6.778 5.521 1.00 0.12 88 ILE A N 10
ATOM 14488 C CA . ILE A 1 88 ? 9.035 -6.094 6.397 1.00 0.11 88 ILE A CA 10
ATOM 14489 C C . ILE A 1 88 ? 7.631 -6.215 5.838 1.00 0.10 88 ILE A C 10
ATOM 14490 O O . ILE A 1 88 ? 7.455 -6.660 4.704 1.00 0.11 88 ILE A O 10
ATOM 14506 N N . GLN A 1 89 ? 6.638 -5.855 6.629 1.00 0.11 89 GLN A N 10
ATOM 14507 C CA . GLN A 1 89 ? 5.271 -5.817 6.144 1.00 0.14 89 GLN A CA 10
ATOM 14508 C C . GLN A 1 89 ? 4.453 -4.768 6.896 1.00 0.14 89 GLN A C 10
ATOM 14509 O O . GLN A 1 89 ? 4.759 -4.422 8.039 1.00 0.20 89 GLN A O 10
ATOM 14523 N N . CYS A 1 90 ? 3.426 -4.263 6.235 1.00 0.20 90 CYS A N 10
ATOM 14524 C CA . CYS A 1 90 ? 2.505 -3.297 6.823 1.00 0.21 90 CYS A CA 10
ATOM 14525 C C . CYS A 1 90 ? 1.087 -3.614 6.379 1.00 0.23 90 CYS A C 10
ATOM 14526 O O . CYS A 1 90 ? 0.893 -4.319 5.393 1.00 0.31 90 CYS A O 10
ATOM 14533 N N . ASN A 1 91 ? 0.103 -3.110 7.104 1.00 0.19 91 ASN A N 10
ATOM 14534 C CA . ASN A 1 91 ? -1.294 -3.414 6.810 1.00 0.18 91 ASN A CA 10
ATOM 14535 C C . ASN A 1 91 ? -2.180 -2.185 7.010 1.00 0.16 91 ASN A C 10
ATOM 14536 O O . ASN A 1 91 ? -2.104 -1.511 8.036 1.00 0.18 91 ASN A O 10
ATOM 14547 N N . LEU A 1 92 ? -3.009 -1.891 6.009 1.00 0.14 92 LEU A N 10
ATOM 14548 C CA . LEU A 1 92 ? -3.840 -0.687 6.021 1.00 0.13 92 LEU A CA 10
ATOM 14549 C C . LEU A 1 92 ? -5.016 -0.824 6.981 1.00 0.14 92 LEU A C 10
ATOM 14550 O O . LEU A 1 92 ? -5.742 -1.817 6.950 1.00 0.17 92 LEU A O 10
ATOM 14566 N N . ASP A 1 93 ? -5.185 0.173 7.841 1.00 0.17 93 ASP A N 10
ATOM 14567 C CA . ASP A 1 93 ? -6.399 0.306 8.636 1.00 0.19 93 ASP A CA 10
ATOM 14568 C C . ASP A 1 93 ? -7.506 0.893 7.772 1.00 0.17 93 ASP A C 10
ATOM 14569 O O . ASP A 1 93 ? -7.432 2.055 7.373 1.00 0.18 93 ASP A O 10
ATOM 14578 N N . PRO A 1 94 ? -8.544 0.102 7.452 1.00 0.18 94 PRO A N 10
ATOM 14579 C CA . PRO A 1 94 ? -9.638 0.553 6.584 1.00 0.19 94 PRO A CA 10
ATOM 14580 C C . PRO A 1 94 ? -10.336 1.792 7.125 1.00 0.23 94 PRO A C 10
ATOM 14581 O O . PRO A 1 94 ? -10.974 2.536 6.381 1.00 0.27 94 PRO A O 10
ATOM 14592 N N . GLU A 1 95 ? -10.186 2.025 8.422 1.00 0.26 95 GLU A N 10
ATOM 14593 C CA . GLU A 1 95 ? -10.775 3.162 9.077 1.00 0.34 95 GLU A CA 10
ATOM 14594 C C . GLU A 1 95 ? -10.082 4.463 8.676 1.00 0.32 95 GLU A C 10
ATOM 14595 O O . GLU A 1 95 ? -10.442 5.541 9.147 1.00 0.46 95 GLU A O 10
ATOM 14607 N N . THR A 1 96 ? -9.098 4.362 7.797 1.00 0.23 96 THR A N 10
ATOM 14608 C CA . THR A 1 96 ? -8.387 5.527 7.322 1.00 0.24 96 THR A CA 10
ATOM 14609 C C . THR A 1 96 ? -8.868 5.955 5.933 1.00 0.23 96 THR A C 10
ATOM 14610 O O . THR A 1 96 ? -8.619 7.083 5.499 1.00 0.30 96 THR A O 10
ATOM 14621 N N . VAL A 1 97 ? -9.541 5.033 5.237 1.00 0.20 97 VAL A N 10
ATOM 14622 C CA . VAL A 1 97 ? -10.178 5.312 3.936 1.00 0.23 97 VAL A CA 10
ATOM 14623 C C . VAL A 1 97 ? -11.100 6.544 3.991 1.00 0.29 97 VAL A C 10
ATOM 14624 O O . VAL A 1 97 ? -11.484 7.087 2.955 1.00 0.64 97 VAL A O 10
ATOM 14637 N N . LYS A 1 98 ? -11.436 6.994 5.195 1.00 0.29 98 LYS A N 10
ATOM 14638 C CA . LYS A 1 98 ? -12.356 8.109 5.366 1.00 0.38 98 LYS A CA 10
ATOM 14639 C C . LYS A 1 98 ? -11.712 9.431 4.977 1.00 0.40 98 LYS A C 10
ATOM 14640 O O . LYS A 1 98 ? -11.411 10.263 5.835 1.00 0.47 98 LYS A O 10
ATOM 14659 N N . LEU A 1 99 ? -11.498 9.602 3.678 1.00 0.47 99 LEU A N 10
ATOM 14660 C CA . LEU A 1 99 ? -11.039 10.864 3.122 1.00 0.58 99 LEU A CA 10
ATOM 14661 C C . LEU A 1 99 ? -9.696 11.281 3.712 1.00 0.73 99 LEU A C 10
ATOM 14662 O O . LEU A 1 99 ? -9.567 12.367 4.280 1.00 1.33 99 LEU A O 10
ATOM 14678 N N . GLU A 1 100 ? -8.711 10.395 3.578 1.00 1.05 100 GLU A N 10
ATOM 14679 C CA . GLU A 1 100 ? -7.340 10.671 3.996 1.00 1.25 100 GLU A CA 10
ATOM 14680 C C . GLU A 1 100 ? -7.255 10.909 5.504 1.00 2.09 100 GLU A C 10
ATOM 14681 O O . GLU A 1 100 ? -7.076 12.041 5.961 1.00 2.87 100 GLU A O 10
ATOM 14693 N N . HIS A 1 101 ? -7.394 9.840 6.274 1.00 2.68 101 HIS A N 10
ATOM 14694 C CA . HIS A 1 101 ? -7.256 9.922 7.720 1.00 3.89 101 HIS A CA 10
ATOM 14695 C C . HIS A 1 101 ? -5.934 9.299 8.149 1.00 4.59 101 HIS A C 10
ATOM 14696 O O . HIS A 1 101 ? -5.875 8.063 8.296 1.00 5.06 101 HIS A O 10
ATOM 14711 N N . MET A 1 1 ? 18.183 -0.240 4.211 1.00 1.09 1 MET A N 11
ATOM 14712 C CA . MET A 1 1 ? 16.988 -1.112 4.161 1.00 0.39 1 MET A CA 11
ATOM 14713 C C . MET A 1 1 ? 15.769 -0.317 3.717 1.00 0.30 1 MET A C 11
ATOM 14714 O O . MET A 1 1 ? 15.817 0.912 3.613 1.00 0.45 1 MET A O 11
ATOM 14730 N N . VAL A 1 2 ? 14.684 -1.027 3.448 1.00 0.15 2 VAL A N 11
ATOM 14731 C CA . VAL A 1 2 ? 13.448 -0.408 3.000 1.00 0.10 2 VAL A CA 11
ATOM 14732 C C . VAL A 1 2 ? 12.423 -0.366 4.141 1.00 0.09 2 VAL A C 11
ATOM 14733 O O . VAL A 1 2 ? 12.458 -1.195 5.048 1.00 0.12 2 VAL A O 11
ATOM 14746 N N . GLN A 1 3 ? 11.528 0.610 4.080 1.00 0.09 3 GLN A N 11
ATOM 14747 C CA . GLN A 1 3 ? 10.475 0.805 5.062 1.00 0.10 3 GLN A CA 11
ATOM 14748 C C . GLN A 1 3 ? 9.138 0.644 4.364 1.00 0.11 3 GLN A C 11
ATOM 14749 O O . GLN A 1 3 ? 9.087 0.641 3.136 1.00 0.17 3 GLN A O 11
ATOM 14763 N N . CYS A 1 4 ? 8.054 0.515 5.112 1.00 0.12 4 CYS A N 11
ATOM 14764 C CA . CYS A 1 4 ? 6.764 0.373 4.472 1.00 0.13 4 CYS A CA 11
ATOM 14765 C C . CYS A 1 4 ? 5.625 0.891 5.342 1.00 0.17 4 CYS A C 11
ATOM 14766 O O . CYS A 1 4 ? 5.640 0.766 6.566 1.00 0.29 4 CYS A O 11
ATOM 14773 N N . GLU A 1 5 ? 4.652 1.477 4.665 1.00 0.14 5 GLU A N 11
ATOM 14774 C CA . GLU A 1 5 ? 3.427 1.984 5.252 1.00 0.16 5 GLU A CA 11
ATOM 14775 C C . GLU A 1 5 ? 2.293 1.654 4.303 1.00 0.15 5 GLU A C 11
ATOM 14776 O O . GLU A 1 5 ? 2.527 1.112 3.224 1.00 0.17 5 GLU A O 11
ATOM 14788 N N . VAL A 1 6 ? 1.074 1.966 4.687 1.00 0.17 6 VAL A N 11
ATOM 14789 C CA . VAL A 1 6 ? -0.073 1.648 3.872 1.00 0.18 6 VAL A CA 11
ATOM 14790 C C . VAL A 1 6 ? -1.045 2.803 3.792 1.00 0.21 6 VAL A C 11
ATOM 14791 O O . VAL A 1 6 ? -1.446 3.379 4.806 1.00 0.33 6 VAL A O 11
ATOM 14804 N N . GLU A 1 7 ? -1.422 3.119 2.574 1.00 0.16 7 GLU A N 11
ATOM 14805 C CA . GLU A 1 7 ? -2.246 4.275 2.300 1.00 0.16 7 GLU A CA 11
ATOM 14806 C C . GLU A 1 7 ? -3.470 3.918 1.491 1.00 0.16 7 GLU A C 11
ATOM 14807 O O . GLU A 1 7 ? -3.520 2.892 0.815 1.00 0.28 7 GLU A O 11
ATOM 14819 N N . ALA A 1 8 ? -4.451 4.783 1.579 1.00 0.14 8 ALA A N 11
ATOM 14820 C CA . ALA A 1 8 ? -5.599 4.739 0.714 1.00 0.12 8 ALA A CA 11
ATOM 14821 C C . ALA A 1 8 ? -5.885 6.162 0.255 1.00 0.15 8 ALA A C 11
ATOM 14822 O O . ALA A 1 8 ? -6.075 7.052 1.081 1.00 0.17 8 ALA A O 11
ATOM 14829 N N . ALA A 1 9 ? -5.918 6.380 -1.043 1.00 0.16 9 ALA A N 11
ATOM 14830 C CA . ALA A 1 9 ? -6.046 7.723 -1.583 1.00 0.19 9 ALA A CA 11
ATOM 14831 C C . ALA A 1 9 ? -7.387 7.906 -2.265 1.00 0.19 9 ALA A C 11
ATOM 14832 O O . ALA A 1 9 ? -7.601 7.433 -3.381 1.00 0.20 9 ALA A O 11
ATOM 14839 N N . VAL A 1 10 ? -8.281 8.612 -1.605 1.00 0.22 10 VAL A N 11
ATOM 14840 C CA . VAL A 1 10 ? -9.620 8.796 -2.122 1.00 0.23 10 VAL A CA 11
ATOM 14841 C C . VAL A 1 10 ? -9.664 9.905 -3.163 1.00 0.27 10 VAL A C 11
ATOM 14842 O O . VAL A 1 10 ? -9.099 10.981 -2.976 1.00 0.33 10 VAL A O 11
ATOM 14855 N N . SER A 1 11 ? -10.330 9.613 -4.264 1.00 0.29 11 SER A N 11
ATOM 14856 C CA . SER A 1 11 ? -10.568 10.579 -5.312 1.00 0.36 11 SER A CA 11
ATOM 14857 C C . SER A 1 11 ? -12.074 10.691 -5.543 1.00 0.45 11 SER A C 11
ATOM 14858 O O . SER A 1 11 ? -12.852 9.972 -4.910 1.00 0.63 11 SER A O 11
ATOM 14866 N N . GLY A 1 12 ? -12.481 11.585 -6.433 1.00 0.45 12 GLY A N 11
ATOM 14867 C CA . GLY A 1 12 ? -13.894 11.807 -6.684 1.00 0.54 12 GLY A CA 11
ATOM 14868 C C . GLY A 1 12 ? -14.601 10.596 -7.268 1.00 0.49 12 GLY A C 11
ATOM 14869 O O . GLY A 1 12 ? -14.646 10.422 -8.487 1.00 0.61 12 GLY A O 11
ATOM 14873 N N . GLY A 1 13 ? -15.139 9.752 -6.394 1.00 0.45 13 GLY A N 11
ATOM 14874 C CA . GLY A 1 13 ? -15.923 8.611 -6.831 1.00 0.48 13 GLY A CA 11
ATOM 14875 C C . GLY A 1 13 ? -15.156 7.303 -6.770 1.00 0.41 13 GLY A C 11
ATOM 14876 O O . GLY A 1 13 ? -15.747 6.223 -6.811 1.00 0.45 13 GLY A O 11
ATOM 14880 N N . HIS A 1 14 ? -13.840 7.387 -6.656 1.00 0.34 14 HIS A N 11
ATOM 14881 C CA . HIS A 1 14 ? -12.996 6.197 -6.647 1.00 0.31 14 HIS A CA 11
ATOM 14882 C C . HIS A 1 14 ? -11.875 6.356 -5.637 1.00 0.30 14 HIS A C 11
ATOM 14883 O O . HIS A 1 14 ? -11.399 7.458 -5.402 1.00 0.43 14 HIS A O 11
ATOM 14898 N N . VAL A 1 15 ? -11.458 5.258 -5.039 1.00 0.23 15 VAL A N 11
ATOM 14899 C CA . VAL A 1 15 ? -10.392 5.291 -4.057 1.00 0.20 15 VAL A CA 11
ATOM 14900 C C . VAL A 1 15 ? -9.185 4.499 -4.559 1.00 0.18 15 VAL A C 11
ATOM 14901 O O . VAL A 1 15 ? -9.285 3.314 -4.855 1.00 0.17 15 VAL A O 11
ATOM 14914 N N . THR A 1 16 ? -8.058 5.175 -4.683 1.00 0.17 16 THR A N 11
ATOM 14915 C CA . THR A 1 16 ? -6.834 4.557 -5.161 1.00 0.16 16 THR A CA 11
ATOM 14916 C C . THR A 1 16 ? -5.978 4.135 -3.976 1.00 0.14 16 THR A C 11
ATOM 14917 O O . THR A 1 16 ? -5.561 4.966 -3.182 1.00 0.15 16 THR A O 11
ATOM 14928 N N . LEU A 1 17 ? -5.719 2.852 -3.856 1.00 0.12 17 LEU A N 11
ATOM 14929 C CA . LEU A 1 17 ? -5.064 2.336 -2.672 1.00 0.10 17 LEU A CA 11
ATOM 14930 C C . LEU A 1 17 ? -3.683 1.779 -3.000 1.00 0.13 17 LEU A C 11
ATOM 14931 O O . LEU A 1 17 ? -3.510 1.112 -4.019 1.00 0.17 17 LEU A O 11
ATOM 14947 N N . GLN A 1 18 ? -2.704 2.088 -2.147 1.00 0.15 18 GLN A N 11
ATOM 14948 C CA . GLN A 1 18 ? -1.332 1.623 -2.322 1.00 0.19 18 GLN A CA 11
ATOM 14949 C C . GLN A 1 18 ? -0.534 1.794 -1.025 1.00 0.24 18 GLN A C 11
ATOM 14950 O O . GLN A 1 18 ? -0.943 2.533 -0.135 1.00 0.51 18 GLN A O 11
ATOM 14964 N N . GLY A 1 19 ? 0.601 1.113 -0.920 1.00 0.17 19 GLY A N 11
ATOM 14965 C CA . GLY A 1 19 ? 1.398 1.177 0.298 1.00 0.18 19 GLY A CA 11
ATOM 14966 C C . GLY A 1 19 ? 2.673 1.987 0.119 1.00 0.18 19 GLY A C 11
ATOM 14967 O O . GLY A 1 19 ? 3.395 1.794 -0.852 1.00 0.19 19 GLY A O 11
ATOM 14971 N N . VAL A 1 20 ? 2.963 2.884 1.057 1.00 0.17 20 VAL A N 11
ATOM 14972 C CA . VAL A 1 20 ? 4.131 3.757 0.945 1.00 0.18 20 VAL A CA 11
ATOM 14973 C C . VAL A 1 20 ? 5.380 3.120 1.520 1.00 0.21 20 VAL A C 11
ATOM 14974 O O . VAL A 1 20 ? 5.490 2.865 2.710 1.00 0.45 20 VAL A O 11
ATOM 14987 N N . ILE A 1 21 ? 6.314 2.884 0.643 1.00 0.13 21 ILE A N 11
ATOM 14988 C CA . ILE A 1 21 ? 7.607 2.352 0.992 1.00 0.11 21 ILE A CA 11
ATOM 14989 C C . ILE A 1 21 ? 8.627 3.471 1.075 1.00 0.13 21 ILE A C 11
ATOM 14990 O O . ILE A 1 21 ? 9.031 4.029 0.064 1.00 0.14 21 ILE A O 11
ATOM 15006 N N . THR A 1 22 ? 9.023 3.837 2.267 1.00 0.13 22 THR A N 11
ATOM 15007 C CA . THR A 1 22 ? 10.140 4.736 2.388 1.00 0.14 22 THR A CA 11
ATOM 15008 C C . THR A 1 22 ? 11.391 3.914 2.299 1.00 0.14 22 THR A C 11
ATOM 15009 O O . THR A 1 22 ? 11.525 2.918 2.983 1.00 0.18 22 THR A O 11
ATOM 15020 N N . ALA A 1 23 ? 12.300 4.295 1.464 1.00 0.12 23 ALA A N 11
ATOM 15021 C CA . ALA A 1 23 ? 13.478 3.500 1.305 1.00 0.12 23 ALA A CA 11
ATOM 15022 C C . ALA A 1 23 ? 14.681 4.331 1.628 1.00 0.14 23 ALA A C 11
ATOM 15023 O O . ALA A 1 23 ? 14.917 5.332 0.995 1.00 0.16 23 ALA A O 11
ATOM 15030 N N . VAL A 1 24 ? 15.437 3.913 2.617 1.00 0.16 24 VAL A N 11
ATOM 15031 C CA . VAL A 1 24 ? 16.567 4.698 3.087 1.00 0.18 24 VAL A CA 11
ATOM 15032 C C . VAL A 1 24 ? 17.699 4.751 2.059 1.00 0.20 24 VAL A C 11
ATOM 15033 O O . VAL A 1 24 ? 18.640 5.532 2.196 1.00 0.25 24 VAL A O 11
ATOM 15046 N N . ARG A 1 25 ? 17.610 3.947 1.011 1.00 0.21 25 ARG A N 11
ATOM 15047 C CA . ARG A 1 25 ? 18.646 3.948 -0.003 1.00 0.24 25 ARG A CA 11
ATOM 15048 C C . ARG A 1 25 ? 18.060 4.007 -1.406 1.00 0.23 25 ARG A C 11
ATOM 15049 O O . ARG A 1 25 ? 17.097 3.305 -1.721 1.00 0.26 25 ARG A O 11
ATOM 15070 N N . ASP A 1 26 ? 18.644 4.868 -2.236 1.00 0.23 26 ASP A N 11
ATOM 15071 C CA . ASP A 1 26 ? 18.188 5.069 -3.604 1.00 0.25 26 ASP A CA 11
ATOM 15072 C C . ASP A 1 26 ? 18.581 3.891 -4.484 1.00 0.24 26 ASP A C 11
ATOM 15073 O O . ASP A 1 26 ? 19.539 3.174 -4.193 1.00 0.32 26 ASP A O 11
ATOM 15082 N N . GLY A 1 27 ? 17.830 3.695 -5.551 1.00 0.24 27 GLY A N 11
ATOM 15083 C CA . GLY A 1 27 ? 18.096 2.614 -6.462 1.00 0.26 27 GLY A CA 11
ATOM 15084 C C . GLY A 1 27 ? 16.827 1.867 -6.779 1.00 0.21 27 GLY A C 11
ATOM 15085 O O . GLY A 1 27 ? 15.828 2.474 -7.159 1.00 0.23 27 GLY A O 11
ATOM 15089 N N . ALA A 1 28 ? 16.851 0.564 -6.596 1.00 0.19 28 ALA A N 11
ATOM 15090 C CA . ALA A 1 28 ? 15.677 -0.257 -6.828 1.00 0.18 28 ALA A CA 11
ATOM 15091 C C . ALA A 1 28 ? 15.632 -1.412 -5.837 1.00 0.24 28 ALA A C 11
ATOM 15092 O O . ALA A 1 28 ? 16.665 -1.994 -5.503 1.00 0.45 28 ALA A O 11
ATOM 15099 N N . GLY A 1 29 ? 14.441 -1.741 -5.370 1.00 0.15 29 GLY A N 11
ATOM 15100 C CA . GLY A 1 29 ? 14.280 -2.826 -4.437 1.00 0.19 29 GLY A CA 11
ATOM 15101 C C . GLY A 1 29 ? 13.080 -3.660 -4.799 1.00 0.17 29 GLY A C 11
ATOM 15102 O O . GLY A 1 29 ? 12.372 -3.341 -5.752 1.00 0.21 29 GLY A O 11
ATOM 15106 N N . SER A 1 30 ? 12.826 -4.703 -4.042 1.00 0.15 30 SER A N 11
ATOM 15107 C CA . SER A 1 30 ? 11.714 -5.581 -4.349 1.00 0.15 30 SER A CA 11
ATOM 15108 C C . SER A 1 30 ? 10.758 -5.669 -3.168 1.00 0.13 30 SER A C 11
ATOM 15109 O O . SER A 1 30 ? 11.180 -5.796 -2.016 1.00 0.14 30 SER A O 11
ATOM 15117 N N . TYR A 1 31 ? 9.473 -5.600 -3.473 1.00 0.13 31 TYR A N 11
ATOM 15118 C CA . TYR A 1 31 ? 8.428 -5.565 -2.465 1.00 0.11 31 TYR A CA 11
ATOM 15119 C C . TYR A 1 31 ? 7.095 -6.025 -3.054 1.00 0.13 31 TYR A C 11
ATOM 15120 O O . TYR A 1 31 ? 6.955 -6.158 -4.272 1.00 0.18 31 TYR A O 11
ATOM 15138 N N . LYS A 1 32 ? 6.125 -6.273 -2.186 1.00 0.13 32 LYS A N 11
ATOM 15139 C CA . LYS A 1 32 ? 4.831 -6.813 -2.595 1.00 0.14 32 LYS A CA 11
ATOM 15140 C C . LYS A 1 32 ? 3.683 -6.166 -1.829 1.00 0.14 32 LYS A C 11
ATOM 15141 O O . LYS A 1 32 ? 3.515 -6.404 -0.634 1.00 0.13 32 LYS A O 11
ATOM 15160 N N . LEU A 1 33 ? 2.877 -5.378 -2.520 1.00 0.17 33 LEU A N 11
ATOM 15161 C CA . LEU A 1 33 ? 1.723 -4.749 -1.898 1.00 0.17 33 LEU A CA 11
ATOM 15162 C C . LEU A 1 33 ? 0.457 -5.484 -2.305 1.00 0.19 33 LEU A C 11
ATOM 15163 O O . LEU A 1 33 ? 0.112 -5.556 -3.485 1.00 0.27 33 LEU A O 11
ATOM 15179 N N . ALA A 1 34 ? -0.218 -6.037 -1.324 1.00 0.16 34 ALA A N 11
ATOM 15180 C CA . ALA A 1 34 ? -1.475 -6.723 -1.562 1.00 0.19 34 ALA A CA 11
ATOM 15181 C C . ALA A 1 34 ? -2.623 -5.987 -0.888 1.00 0.18 34 ALA A C 11
ATOM 15182 O O . ALA A 1 34 ? -2.557 -5.664 0.297 1.00 0.25 34 ALA A O 11
ATOM 15189 N N . VAL A 1 35 ? -3.671 -5.716 -1.646 1.00 0.16 35 VAL A N 11
ATOM 15190 C CA . VAL A 1 35 ? -4.834 -5.023 -1.124 1.00 0.14 35 VAL A CA 11
ATOM 15191 C C . VAL A 1 35 ? -5.995 -5.988 -0.974 1.00 0.16 35 VAL A C 11
ATOM 15192 O O . VAL A 1 35 ? -6.219 -6.855 -1.818 1.00 0.23 35 VAL A O 11
ATOM 15205 N N . ASP A 1 36 ? -6.709 -5.838 0.116 1.00 0.19 36 ASP A N 11
ATOM 15206 C CA . ASP A 1 36 ? -7.853 -6.667 0.409 1.00 0.24 36 ASP A CA 11
ATOM 15207 C C . ASP A 1 36 ? -9.098 -5.806 0.500 1.00 0.25 36 ASP A C 11
ATOM 15208 O O . ASP A 1 36 ? -9.223 -4.964 1.389 1.00 0.31 36 ASP A O 11
ATOM 15217 N N . LYS A 1 37 ? -10.012 -6.006 -0.427 1.00 0.28 37 LYS A N 11
ATOM 15218 C CA . LYS A 1 37 ? -11.233 -5.237 -0.462 1.00 0.33 37 LYS A CA 11
ATOM 15219 C C . LYS A 1 37 ? -12.411 -6.101 -0.044 1.00 0.46 37 LYS A C 11
ATOM 15220 O O . LYS A 1 37 ? -12.560 -7.230 -0.504 1.00 0.63 37 LYS A O 11
ATOM 15239 N N . ALA A 1 38 ? -13.222 -5.571 0.850 1.00 0.41 38 ALA A N 11
ATOM 15240 C CA . ALA A 1 38 ? -14.389 -6.269 1.344 1.00 0.52 38 ALA A CA 11
ATOM 15241 C C . ALA A 1 38 ? -15.570 -5.310 1.421 1.00 0.47 38 ALA A C 11
ATOM 15242 O O . ALA A 1 38 ? -15.641 -4.456 2.305 1.00 0.43 38 ALA A O 11
ATOM 15249 N N . GLY A 1 39 ? -16.494 -5.452 0.491 1.00 0.57 39 GLY A N 11
ATOM 15250 C CA . GLY A 1 39 ? -17.598 -4.525 0.398 1.00 0.60 39 GLY A CA 11
ATOM 15251 C C . GLY A 1 39 ? -18.913 -5.223 0.155 1.00 0.81 39 GLY A C 11
ATOM 15252 O O . GLY A 1 39 ? -19.039 -6.425 0.393 1.00 0.96 39 GLY A O 11
ATOM 15256 N N . ALA A 1 40 ? -19.899 -4.472 -0.315 1.00 0.90 40 ALA A N 11
ATOM 15257 C CA . ALA A 1 40 ? -21.204 -5.035 -0.633 1.00 1.14 40 ALA A CA 11
ATOM 15258 C C . ALA A 1 40 ? -21.107 -5.994 -1.815 1.00 1.33 40 ALA A C 11
ATOM 15259 O O . ALA A 1 40 ? -21.996 -6.811 -2.043 1.00 1.57 40 ALA A O 11
ATOM 15266 N N . ALA A 1 41 ? -20.014 -5.888 -2.558 1.00 1.28 41 ALA A N 11
ATOM 15267 C CA . ALA A 1 41 ? -19.752 -6.781 -3.677 1.00 1.49 41 ALA A CA 11
ATOM 15268 C C . ALA A 1 41 ? -18.880 -7.955 -3.240 1.00 1.45 41 ALA A C 11
ATOM 15269 O O . ALA A 1 41 ? -18.337 -8.685 -4.070 1.00 1.72 41 ALA A O 11
ATOM 15276 N N . GLY A 1 42 ? -18.738 -8.120 -1.932 1.00 1.19 42 GLY A N 11
ATOM 15277 C CA . GLY A 1 42 ? -17.970 -9.226 -1.402 1.00 1.21 42 GLY A CA 11
ATOM 15278 C C . GLY A 1 42 ? -16.510 -8.882 -1.214 1.00 1.01 42 GLY A C 11
ATOM 15279 O O . GLY A 1 42 ? -16.120 -7.713 -1.307 1.00 0.86 42 GLY A O 11
ATOM 15283 N N . THR A 1 43 ? -15.702 -9.897 -0.959 1.00 1.03 43 THR A N 11
ATOM 15284 C CA . THR A 1 43 ? -14.278 -9.716 -0.763 1.00 0.88 43 THR A CA 11
ATOM 15285 C C . THR A 1 43 ? -13.529 -9.930 -2.076 1.00 0.82 43 THR A C 11
ATOM 15286 O O . THR A 1 43 ? -14.015 -10.627 -2.970 1.00 0.92 43 THR A O 11
ATOM 15297 N N . SER A 1 44 ? -12.365 -9.316 -2.202 1.00 0.73 44 SER A N 11
ATOM 15298 C CA . SER A 1 44 ? -11.569 -9.423 -3.411 1.00 0.69 44 SER A CA 11
ATOM 15299 C C . SER A 1 44 ? -10.084 -9.339 -3.073 1.00 0.59 44 SER A C 11
ATOM 15300 O O . SER A 1 44 ? -9.674 -8.516 -2.250 1.00 0.60 44 SER A O 11
ATOM 15308 N N . ARG A 1 45 ? -9.290 -10.194 -3.700 1.00 0.63 45 ARG A N 11
ATOM 15309 C CA . ARG A 1 45 ? -7.858 -10.244 -3.442 1.00 0.60 45 ARG A CA 11
ATOM 15310 C C . ARG A 1 45 ? -7.087 -9.495 -4.523 1.00 0.51 45 ARG A C 11
ATOM 15311 O O . ARG A 1 45 ? -7.090 -9.889 -5.690 1.00 0.65 45 ARG A O 11
ATOM 15332 N N . ILE A 1 46 ? -6.445 -8.408 -4.135 1.00 0.38 46 ILE A N 11
ATOM 15333 C CA . ILE A 1 46 ? -5.616 -7.638 -5.047 1.00 0.33 46 ILE A CA 11
ATOM 15334 C C . ILE A 1 46 ? -4.153 -7.758 -4.630 1.00 0.30 46 ILE A C 11
ATOM 15335 O O . ILE A 1 46 ? -3.839 -7.646 -3.450 1.00 0.34 46 ILE A O 11
ATOM 15351 N N . LYS A 1 47 ? -3.260 -8.013 -5.578 1.00 0.31 47 LYS A N 11
ATOM 15352 C CA . LYS A 1 47 ? -1.851 -8.168 -5.250 1.00 0.38 47 LYS A CA 11
ATOM 15353 C C . LYS A 1 47 ? -0.933 -7.653 -6.356 1.00 0.41 47 LYS A C 11
ATOM 15354 O O . LYS A 1 47 ? -0.977 -8.132 -7.487 1.00 0.51 47 LYS A O 11
ATOM 15373 N N . GLN A 1 48 ? -0.100 -6.680 -6.015 1.00 0.40 48 GLN A N 11
ATOM 15374 C CA . GLN A 1 48 ? 0.966 -6.230 -6.899 1.00 0.47 48 GLN A CA 11
ATOM 15375 C C . GLN A 1 48 ? 2.311 -6.520 -6.256 1.00 0.50 48 GLN A C 11
ATOM 15376 O O . GLN A 1 48 ? 2.633 -5.978 -5.200 1.00 0.78 48 GLN A O 11
ATOM 15390 N N . ALA A 1 49 ? 3.097 -7.374 -6.888 1.00 0.32 49 ALA A N 11
ATOM 15391 C CA . ALA A 1 49 ? 4.376 -7.777 -6.330 1.00 0.31 49 ALA A CA 11
ATOM 15392 C C . ALA A 1 49 ? 5.465 -7.743 -7.386 1.00 0.31 49 ALA A C 11
ATOM 15393 O O . ALA A 1 49 ? 5.213 -8.020 -8.562 1.00 0.39 49 ALA A O 11
ATOM 15400 N N . GLY A 1 50 ? 6.670 -7.392 -6.969 1.00 0.25 50 GLY A N 11
ATOM 15401 C CA . GLY A 1 50 ? 7.787 -7.341 -7.883 1.00 0.26 50 GLY A CA 11
ATOM 15402 C C . GLY A 1 50 ? 8.887 -6.451 -7.371 1.00 0.23 50 GLY A C 11
ATOM 15403 O O . GLY A 1 50 ? 9.195 -6.453 -6.178 1.00 0.25 50 GLY A O 11
ATOM 15407 N N . ALA A 1 51 ? 9.472 -5.682 -8.265 1.00 0.23 51 ALA A N 11
ATOM 15408 C CA . ALA A 1 51 ? 10.538 -4.781 -7.906 1.00 0.21 51 ALA A CA 11
ATOM 15409 C C . ALA A 1 51 ? 10.341 -3.442 -8.600 1.00 0.23 51 ALA A C 11
ATOM 15410 O O . ALA A 1 51 ? 9.898 -3.389 -9.749 1.00 0.38 51 ALA A O 11
ATOM 15417 N N . PHE A 1 52 ? 10.660 -2.373 -7.902 1.00 0.15 52 PHE A N 11
ATOM 15418 C CA . PHE A 1 52 ? 10.471 -1.031 -8.419 1.00 0.16 52 PHE A CA 11
ATOM 15419 C C . PHE A 1 52 ? 11.602 -0.142 -7.907 1.00 0.14 52 PHE A C 11
ATOM 15420 O O . PHE A 1 52 ? 12.440 -0.592 -7.122 1.00 0.16 52 PHE A O 11
ATOM 15437 N N . THR A 1 53 ? 11.643 1.098 -8.355 1.00 0.15 53 THR A N 11
ATOM 15438 C CA . THR A 1 53 ? 12.695 2.007 -7.955 1.00 0.16 53 THR A CA 11
ATOM 15439 C C . THR A 1 53 ? 12.345 2.718 -6.665 1.00 0.16 53 THR A C 11
ATOM 15440 O O . THR A 1 53 ? 11.215 3.171 -6.477 1.00 0.27 53 THR A O 11
ATOM 15451 N N . ALA A 1 54 ? 13.315 2.821 -5.784 1.00 0.13 54 ALA A N 11
ATOM 15452 C CA . ALA A 1 54 ? 13.108 3.468 -4.511 1.00 0.13 54 ALA A CA 11
ATOM 15453 C C . ALA A 1 54 ? 14.196 4.498 -4.262 1.00 0.14 54 ALA A C 11
ATOM 15454 O O . ALA A 1 54 ? 15.356 4.274 -4.593 1.00 0.23 54 ALA A O 11
ATOM 15461 N N . ILE A 1 55 ? 13.815 5.633 -3.706 1.00 0.17 55 ILE A N 11
ATOM 15462 C CA . ILE A 1 55 ? 14.758 6.705 -3.437 1.00 0.18 55 ILE A CA 11
ATOM 15463 C C . ILE A 1 55 ? 15.026 6.819 -1.953 1.00 0.16 55 ILE A C 11
ATOM 15464 O O . ILE A 1 55 ? 14.107 6.723 -1.140 1.00 0.14 55 ILE A O 11
ATOM 15480 N N . ALA A 1 56 ? 16.290 7.025 -1.624 1.00 0.17 56 ALA A N 11
ATOM 15481 C CA . ALA A 1 56 ? 16.728 7.090 -0.235 1.00 0.18 56 ALA A CA 11
ATOM 15482 C C . ALA A 1 56 ? 16.018 8.184 0.543 1.00 0.17 56 ALA A C 11
ATOM 15483 O O . ALA A 1 56 ? 16.062 9.358 0.174 1.00 0.20 56 ALA A O 11
ATOM 15490 N N . GLU A 1 57 ? 15.348 7.762 1.612 1.00 0.16 57 GLU A N 11
ATOM 15491 C CA . GLU A 1 57 ? 14.639 8.649 2.518 1.00 0.18 57 GLU A CA 11
ATOM 15492 C C . GLU A 1 57 ? 13.465 9.315 1.812 1.00 0.19 57 GLU A C 11
ATOM 15493 O O . GLU A 1 57 ? 12.924 10.321 2.271 1.00 0.28 57 GLU A O 11
ATOM 15505 N N . GLN A 1 58 ? 13.079 8.714 0.699 1.00 0.16 58 GLN A N 11
ATOM 15506 C CA . GLN A 1 58 ? 11.913 9.101 -0.042 1.00 0.18 58 GLN A CA 11
ATOM 15507 C C . GLN A 1 58 ? 10.854 8.043 0.091 1.00 0.17 58 GLN A C 11
ATOM 15508 O O . GLN A 1 58 ? 11.144 6.866 0.317 1.00 0.19 58 GLN A O 11
ATOM 15522 N N . ARG A 1 59 ? 9.637 8.478 -0.038 1.00 0.16 59 ARG A N 11
ATOM 15523 C CA . ARG A 1 59 ? 8.499 7.586 -0.001 1.00 0.17 59 ARG A CA 11
ATOM 15524 C C . ARG A 1 59 ? 8.167 7.090 -1.393 1.00 0.17 59 ARG A C 11
ATOM 15525 O O . ARG A 1 59 ? 7.983 7.875 -2.326 1.00 0.22 59 ARG A O 11
ATOM 15546 N N . VAL A 1 60 ? 8.094 5.788 -1.520 1.00 0.13 60 VAL A N 11
ATOM 15547 C CA . VAL A 1 60 ? 7.764 5.149 -2.766 1.00 0.14 60 VAL A CA 11
ATOM 15548 C C . VAL A 1 60 ? 6.487 4.363 -2.587 1.00 0.13 60 VAL A C 11
ATOM 15549 O O . VAL A 1 60 ? 6.467 3.350 -1.899 1.00 0.12 60 VAL A O 11
ATOM 15562 N N . THR A 1 61 ? 5.417 4.818 -3.199 1.00 0.15 61 THR A N 11
ATOM 15563 C CA . THR A 1 61 ? 4.142 4.190 -2.969 1.00 0.15 61 THR A CA 11
ATOM 15564 C C . THR A 1 61 ? 3.914 3.081 -3.972 1.00 0.16 61 THR A C 11
ATOM 15565 O O . THR A 1 61 ? 4.036 3.273 -5.182 1.00 0.19 61 THR A O 11
ATOM 15576 N N . VAL A 1 62 ? 3.593 1.919 -3.449 1.00 0.15 62 VAL A N 11
ATOM 15577 C CA . VAL A 1 62 ? 3.622 0.709 -4.223 1.00 0.15 62 VAL A CA 11
ATOM 15578 C C . VAL A 1 62 ? 2.270 0.006 -4.256 1.00 0.15 62 VAL A C 11
ATOM 15579 O O . VAL A 1 62 ? 1.567 -0.059 -3.248 1.00 0.16 62 VAL A O 11
ATOM 15592 N N . GLY A 1 63 ? 1.915 -0.492 -5.438 1.00 0.18 63 GLY A N 11
ATOM 15593 C CA . GLY A 1 63 ? 0.695 -1.253 -5.602 1.00 0.21 63 GLY A CA 11
ATOM 15594 C C . GLY A 1 63 ? -0.519 -0.372 -5.761 1.00 0.20 63 GLY A C 11
ATOM 15595 O O . GLY A 1 63 ? -1.503 -0.536 -5.048 1.00 0.28 63 GLY A O 11
ATOM 15599 N N . ASN A 1 64 ? -0.448 0.562 -6.699 1.00 0.33 64 ASN A N 11
ATOM 15600 C CA . ASN A 1 64 ? -1.547 1.481 -6.937 1.00 0.40 64 ASN A CA 11
ATOM 15601 C C . ASN A 1 64 ? -2.688 0.773 -7.645 1.00 0.37 64 ASN A C 11
ATOM 15602 O O . ASN A 1 64 ? -2.602 0.426 -8.824 1.00 0.52 64 ASN A O 11
ATOM 15613 N N . VAL A 1 65 ? -3.749 0.553 -6.897 1.00 0.25 65 VAL A N 11
ATOM 15614 C CA . VAL A 1 65 ? -4.950 -0.078 -7.414 1.00 0.33 65 VAL A CA 11
ATOM 15615 C C . VAL A 1 65 ? -6.157 0.793 -7.091 1.00 0.27 65 VAL A C 11
ATOM 15616 O O . VAL A 1 65 ? -6.218 1.399 -6.023 1.00 0.35 65 VAL A O 11
ATOM 15629 N N . VAL A 1 66 ? -7.097 0.895 -8.012 1.00 0.25 66 VAL A N 11
ATOM 15630 C CA . VAL A 1 66 ? -8.211 1.809 -7.827 1.00 0.23 66 VAL A CA 11
ATOM 15631 C C . VAL A 1 66 ? -9.516 1.066 -7.587 1.00 0.24 66 VAL A C 11
ATOM 15632 O O . VAL A 1 66 ? -9.946 0.242 -8.396 1.00 0.27 66 VAL A O 11
ATOM 15645 N N . LEU A 1 67 ? -10.130 1.371 -6.458 1.00 0.22 67 LEU A N 11
ATOM 15646 C CA . LEU A 1 67 ? -11.404 0.793 -6.072 1.00 0.23 67 LEU A CA 11
ATOM 15647 C C . LEU A 1 67 ? -12.495 1.844 -6.244 1.00 0.24 67 LEU A C 11
ATOM 15648 O O . LEU A 1 67 ? -12.198 3.023 -6.448 1.00 0.26 67 LEU A O 11
ATOM 15664 N N . ASP A 1 68 ? -13.748 1.429 -6.173 1.00 0.26 68 ASP A N 11
ATOM 15665 C CA . ASP A 1 68 ? -14.850 2.376 -6.072 1.00 0.28 68 ASP A CA 11
ATOM 15666 C C . ASP A 1 68 ? -14.870 2.942 -4.661 1.00 0.28 68 ASP A C 11
ATOM 15667 O O . ASP A 1 68 ? -14.762 2.194 -3.693 1.00 0.30 68 ASP A O 11
ATOM 15676 N N . TYR A 1 69 ? -14.985 4.253 -4.531 1.00 0.28 69 TYR A N 11
ATOM 15677 C CA . TYR A 1 69 ? -14.882 4.880 -3.219 1.00 0.27 69 TYR A CA 11
ATOM 15678 C C . TYR A 1 69 ? -16.142 4.672 -2.397 1.00 0.27 69 TYR A C 11
ATOM 15679 O O . TYR A 1 69 ? -17.233 5.088 -2.786 1.00 0.30 69 TYR A O 11
ATOM 15697 N N . SER A 1 70 ? -15.987 4.006 -1.267 1.00 0.25 70 SER A N 11
ATOM 15698 C CA . SER A 1 70 ? -17.054 3.872 -0.317 1.00 0.27 70 SER A CA 11
ATOM 15699 C C . SER A 1 70 ? -16.489 3.937 1.093 1.00 0.29 70 SER A C 11
ATOM 15700 O O . SER A 1 70 ? -15.630 3.135 1.460 1.00 0.28 70 SER A O 11
ATOM 15708 N N . SER A 1 71 ? -16.950 4.909 1.866 1.00 0.36 71 SER A N 11
ATOM 15709 C CA . SER A 1 71 ? -16.438 5.132 3.210 1.00 0.42 71 SER A CA 11
ATOM 15710 C C . SER A 1 71 ? -16.752 3.953 4.123 1.00 0.43 71 SER A C 11
ATOM 15711 O O . SER A 1 71 ? -16.000 3.655 5.052 1.00 0.50 71 SER A O 11
ATOM 15719 N N . ALA A 1 72 ? -17.857 3.280 3.836 1.00 0.39 72 ALA A N 11
ATOM 15720 C CA . ALA A 1 72 ? -18.292 2.140 4.626 1.00 0.43 72 ALA A CA 11
ATOM 15721 C C . ALA A 1 72 ? -17.701 0.844 4.094 1.00 0.40 72 ALA A C 11
ATOM 15722 O O . ALA A 1 72 ? -17.970 -0.232 4.624 1.00 0.50 72 ALA A O 11
ATOM 15729 N N . ASN A 1 73 ? -16.895 0.943 3.049 1.00 0.32 73 ASN A N 11
ATOM 15730 C CA . ASN A 1 73 ? -16.330 -0.233 2.425 1.00 0.30 73 ASN A CA 11
ATOM 15731 C C . ASN A 1 73 ? -14.992 -0.578 3.045 1.00 0.33 73 ASN A C 11
ATOM 15732 O O . ASN A 1 73 ? -14.144 0.293 3.237 1.00 0.47 73 ASN A O 11
ATOM 15743 N N . ARG A 1 74 ? -14.808 -1.846 3.370 1.00 0.32 74 ARG A N 11
ATOM 15744 C CA . ARG A 1 74 ? -13.566 -2.299 3.966 1.00 0.35 74 ARG A CA 11
ATOM 15745 C C . ARG A 1 74 ? -12.493 -2.427 2.899 1.00 0.27 74 ARG A C 11
ATOM 15746 O O . ARG A 1 74 ? -12.561 -3.296 2.037 1.00 0.32 74 ARG A O 11
ATOM 15767 N N . TYR A 1 75 ? -11.525 -1.539 2.947 1.00 0.19 75 TYR A N 11
ATOM 15768 C CA . TYR A 1 75 ? -10.365 -1.634 2.089 1.00 0.14 75 TYR A CA 11
ATOM 15769 C C . TYR A 1 75 ? -9.129 -1.702 2.942 1.00 0.13 75 TYR A C 11
ATOM 15770 O O . TYR A 1 75 ? -8.807 -0.754 3.651 1.00 0.15 75 TYR A O 11
ATOM 15788 N N . ALA A 1 76 ? -8.457 -2.821 2.893 1.00 0.14 76 ALA A N 11
ATOM 15789 C CA . ALA A 1 76 ? -7.244 -2.997 3.656 1.00 0.13 76 ALA A CA 11
ATOM 15790 C C . ALA A 1 76 ? -6.098 -3.331 2.739 1.00 0.12 76 ALA A C 11
ATOM 15791 O O . ALA A 1 76 ? -6.298 -3.647 1.573 1.00 0.12 76 ALA A O 11
ATOM 15798 N N . ALA A 1 77 ? -4.901 -3.262 3.263 1.00 0.13 77 ALA A N 11
ATOM 15799 C CA . ALA A 1 77 ? -3.727 -3.490 2.466 1.00 0.13 77 ALA A CA 11
ATOM 15800 C C . ALA A 1 77 ? -2.655 -4.145 3.302 1.00 0.14 77 ALA A C 11
ATOM 15801 O O . ALA A 1 77 ? -2.752 -4.185 4.523 1.00 0.16 77 ALA A O 11
ATOM 15808 N N . ARG A 1 78 ? -1.666 -4.689 2.641 1.00 0.14 78 ARG A N 11
ATOM 15809 C CA . ARG A 1 78 ? -0.551 -5.325 3.303 1.00 0.16 78 ARG A CA 11
ATOM 15810 C C . ARG A 1 78 ? 0.642 -5.355 2.367 1.00 0.14 78 ARG A C 11
ATOM 15811 O O . ARG A 1 78 ? 0.571 -5.900 1.266 1.00 0.16 78 ARG A O 11
ATOM 15832 N N . LEU A 1 79 ? 1.721 -4.720 2.767 1.00 0.17 79 LEU A N 11
ATOM 15833 C CA . LEU A 1 79 ? 2.894 -4.682 1.928 1.00 0.15 79 LEU A CA 11
ATOM 15834 C C . LEU A 1 79 ? 4.034 -5.412 2.591 1.00 0.15 79 LEU A C 11
ATOM 15835 O O . LEU A 1 79 ? 4.394 -5.127 3.728 1.00 0.22 79 LEU A O 11
ATOM 15851 N N . ASP A 1 80 ? 4.586 -6.355 1.866 1.00 0.12 80 ASP A N 11
ATOM 15852 C CA . ASP A 1 80 ? 5.743 -7.093 2.306 1.00 0.12 80 ASP A CA 11
ATOM 15853 C C . ASP A 1 80 ? 6.963 -6.628 1.529 1.00 0.11 80 ASP A C 11
ATOM 15854 O O . ASP A 1 80 ? 7.023 -6.768 0.316 1.00 0.15 80 ASP A O 11
ATOM 15863 N N . VAL A 1 81 ? 7.922 -6.034 2.203 1.00 0.09 81 VAL A N 11
ATOM 15864 C CA . VAL A 1 81 ? 9.134 -5.612 1.528 1.00 0.10 81 VAL A CA 11
ATOM 15865 C C . VAL A 1 81 ? 10.267 -6.553 1.890 1.00 0.12 81 VAL A C 11
ATOM 15866 O O . VAL A 1 81 ? 10.770 -6.530 3.008 1.00 0.13 81 VAL A O 11
ATOM 15879 N N . SER A 1 82 ? 10.653 -7.382 0.942 1.00 0.14 82 SER A N 11
ATOM 15880 C CA . SER A 1 82 ? 11.721 -8.339 1.136 1.00 0.17 82 SER A CA 11
ATOM 15881 C C . SER A 1 82 ? 12.778 -8.145 0.058 1.00 0.20 82 SER A C 11
ATOM 15882 O O . SER A 1 82 ? 12.537 -8.430 -1.119 1.00 0.25 82 SER A O 11
ATOM 15890 N N . PHE A 1 83 ? 13.931 -7.640 0.451 1.00 0.21 83 PHE A N 11
ATOM 15891 C CA . PHE A 1 83 ? 14.996 -7.357 -0.491 1.00 0.24 83 PHE A CA 11
ATOM 15892 C C . PHE A 1 83 ? 16.354 -7.424 0.203 1.00 0.24 83 PHE A C 11
ATOM 15893 O O . PHE A 1 83 ? 16.854 -6.431 0.732 1.00 0.23 83 PHE A O 11
ATOM 15910 N N . GLY A 1 84 ? 16.938 -8.611 0.204 1.00 0.30 84 GLY A N 11
ATOM 15911 C CA . GLY A 1 84 ? 18.246 -8.799 0.791 1.00 0.34 84 GLY A CA 11
ATOM 15912 C C . GLY A 1 84 ? 18.218 -8.719 2.301 1.00 0.34 84 GLY A C 11
ATOM 15913 O O . GLY A 1 84 ? 17.738 -9.632 2.970 1.00 0.41 84 GLY A O 11
ATOM 15917 N N . SER A 1 85 ? 18.712 -7.616 2.838 1.00 0.32 85 SER A N 11
ATOM 15918 C CA . SER A 1 85 ? 18.793 -7.442 4.275 1.00 0.36 85 SER A CA 11
ATOM 15919 C C . SER A 1 85 ? 17.490 -6.901 4.854 1.00 0.31 85 SER A C 11
ATOM 15920 O O . SER A 1 85 ? 17.284 -6.927 6.067 1.00 0.35 85 SER A O 11
ATOM 15928 N N . VAL A 1 86 ? 16.605 -6.419 3.992 1.00 0.24 86 VAL A N 11
ATOM 15929 C CA . VAL A 1 86 ? 15.321 -5.914 4.445 1.00 0.20 86 VAL A CA 11
ATOM 15930 C C . VAL A 1 86 ? 14.211 -6.941 4.238 1.00 0.17 86 VAL A C 11
ATOM 15931 O O . VAL A 1 86 ? 14.113 -7.568 3.183 1.00 0.18 86 VAL A O 11
ATOM 15944 N N . THR A 1 87 ? 13.412 -7.139 5.272 1.00 0.17 87 THR A N 11
ATOM 15945 C CA . THR A 1 87 ? 12.166 -7.874 5.151 1.00 0.17 87 THR A CA 11
ATOM 15946 C C . THR A 1 87 ? 11.178 -7.344 6.181 1.00 0.15 87 THR A C 11
ATOM 15947 O O . THR A 1 87 ? 11.414 -7.433 7.385 1.00 0.18 87 THR A O 11
ATOM 15958 N N . ILE A 1 88 ? 10.078 -6.790 5.699 1.00 0.12 88 ILE A N 11
ATOM 15959 C CA . ILE A 1 88 ? 9.112 -6.105 6.550 1.00 0.11 88 ILE A CA 11
ATOM 15960 C C . ILE A 1 88 ? 7.717 -6.251 5.981 1.00 0.10 88 ILE A C 11
ATOM 15961 O O . ILE A 1 88 ? 7.552 -6.685 4.841 1.00 0.11 88 ILE A O 11
ATOM 15977 N N . GLN A 1 89 ? 6.720 -5.908 6.772 1.00 0.11 89 GLN A N 11
ATOM 15978 C CA . GLN A 1 89 ? 5.351 -5.912 6.300 1.00 0.14 89 GLN A CA 11
ATOM 15979 C C . GLN A 1 89 ? 4.513 -4.883 7.063 1.00 0.14 89 GLN A C 11
ATOM 15980 O O . GLN A 1 89 ? 4.800 -4.568 8.219 1.00 0.20 89 GLN A O 11
ATOM 15994 N N . CYS A 1 90 ? 3.496 -4.358 6.398 1.00 0.20 90 CYS A N 11
ATOM 15995 C CA . CYS A 1 90 ? 2.563 -3.410 7.000 1.00 0.21 90 CYS A CA 11
ATOM 15996 C C . CYS A 1 90 ? 1.154 -3.705 6.512 1.00 0.23 90 CYS A C 11
ATOM 15997 O O . CYS A 1 90 ? 0.985 -4.399 5.513 1.00 0.31 90 CYS A O 11
ATOM 16004 N N . ASN A 1 91 ? 0.149 -3.194 7.207 1.00 0.19 91 ASN A N 11
ATOM 16005 C CA . ASN A 1 91 ? -1.239 -3.477 6.851 1.00 0.18 91 ASN A CA 11
ATOM 16006 C C . ASN A 1 91 ? -2.136 -2.247 7.002 1.00 0.16 91 ASN A C 11
ATOM 16007 O O . ASN A 1 91 ? -2.081 -1.536 8.005 1.00 0.18 91 ASN A O 11
ATOM 16018 N N . LEU A 1 92 ? -2.946 -1.990 5.976 1.00 0.14 92 LEU A N 11
ATOM 16019 C CA . LEU A 1 92 ? -3.843 -0.840 5.973 1.00 0.13 92 LEU A CA 11
ATOM 16020 C C . LEU A 1 92 ? -5.048 -1.081 6.863 1.00 0.14 92 LEU A C 11
ATOM 16021 O O . LEU A 1 92 ? -5.662 -2.146 6.818 1.00 0.17 92 LEU A O 11
ATOM 16037 N N . ASP A 1 93 ? -5.371 -0.086 7.668 1.00 0.17 93 ASP A N 11
ATOM 16038 C CA . ASP A 1 93 ? -6.615 -0.074 8.411 1.00 0.19 93 ASP A CA 11
ATOM 16039 C C . ASP A 1 93 ? -7.698 0.550 7.552 1.00 0.17 93 ASP A C 11
ATOM 16040 O O . ASP A 1 93 ? -7.642 1.738 7.250 1.00 0.18 93 ASP A O 11
ATOM 16049 N N . PRO A 1 94 ? -8.698 -0.237 7.131 1.00 0.18 94 PRO A N 11
ATOM 16050 C CA . PRO A 1 94 ? -9.775 0.248 6.258 1.00 0.19 94 PRO A CA 11
ATOM 16051 C C . PRO A 1 94 ? -10.533 1.411 6.880 1.00 0.23 94 PRO A C 11
ATOM 16052 O O . PRO A 1 94 ? -11.231 2.163 6.197 1.00 0.27 94 PRO A O 11
ATOM 16063 N N . GLU A 1 95 ? -10.361 1.568 8.182 1.00 0.26 95 GLU A N 11
ATOM 16064 C CA . GLU A 1 95 ? -10.973 2.653 8.919 1.00 0.34 95 GLU A CA 11
ATOM 16065 C C . GLU A 1 95 ? -10.332 3.984 8.549 1.00 0.32 95 GLU A C 11
ATOM 16066 O O . GLU A 1 95 ? -10.806 5.042 8.942 1.00 0.46 95 GLU A O 11
ATOM 16078 N N . THR A 1 96 ? -9.262 3.926 7.776 1.00 0.23 96 THR A N 11
ATOM 16079 C CA . THR A 1 96 ? -8.542 5.119 7.400 1.00 0.24 96 THR A CA 11
ATOM 16080 C C . THR A 1 96 ? -8.897 5.577 5.988 1.00 0.23 96 THR A C 11
ATOM 16081 O O . THR A 1 96 ? -8.555 6.690 5.583 1.00 0.30 96 THR A O 11
ATOM 16092 N N . VAL A 1 97 ? -9.585 4.707 5.245 1.00 0.20 97 VAL A N 11
ATOM 16093 C CA . VAL A 1 97 ? -10.184 5.068 3.947 1.00 0.23 97 VAL A CA 11
ATOM 16094 C C . VAL A 1 97 ? -11.035 6.338 4.066 1.00 0.29 97 VAL A C 11
ATOM 16095 O O . VAL A 1 97 ? -11.387 6.967 3.066 1.00 0.64 97 VAL A O 11
ATOM 16108 N N . LYS A 1 98 ? -11.348 6.719 5.299 1.00 0.29 98 LYS A N 11
ATOM 16109 C CA . LYS A 1 98 ? -12.087 7.936 5.569 1.00 0.38 98 LYS A CA 11
ATOM 16110 C C . LYS A 1 98 ? -11.226 9.161 5.280 1.00 0.40 98 LYS A C 11
ATOM 16111 O O . LYS A 1 98 ? -10.897 9.928 6.185 1.00 0.47 98 LYS A O 11
ATOM 16130 N N . LEU A 1 99 ? -10.845 9.309 4.018 1.00 0.47 99 LEU A N 11
ATOM 16131 C CA . LEU A 1 99 ? -10.117 10.474 3.550 1.00 0.58 99 LEU A CA 11
ATOM 16132 C C . LEU A 1 99 ? -8.779 10.627 4.276 1.00 0.73 99 LEU A C 11
ATOM 16133 O O . LEU A 1 99 ? -8.426 11.721 4.721 1.00 1.33 99 LEU A O 11
ATOM 16149 N N . GLU A 1 100 ? -8.056 9.512 4.399 1.00 1.05 100 GLU A N 11
ATOM 16150 C CA . GLU A 1 100 ? -6.712 9.498 4.982 1.00 1.25 100 GLU A CA 11
ATOM 16151 C C . GLU A 1 100 ? -6.710 10.030 6.415 1.00 2.09 100 GLU A C 11
ATOM 16152 O O . GLU A 1 100 ? -6.011 10.993 6.735 1.00 2.87 100 GLU A O 11
ATOM 16164 N N . HIS A 1 101 ? -7.490 9.395 7.279 1.00 2.68 101 HIS A N 11
ATOM 16165 C CA . HIS A 1 101 ? -7.549 9.787 8.681 1.00 3.89 101 HIS A CA 11
ATOM 16166 C C . HIS A 1 101 ? -7.152 8.628 9.584 1.00 4.59 101 HIS A C 11
ATOM 16167 O O . HIS A 1 101 ? -5.986 8.601 10.030 1.00 5.06 101 HIS A O 11
ATOM 16182 N N . MET A 1 1 ? 16.966 -2.372 4.200 1.00 1.09 1 MET A N 12
ATOM 16183 C CA . MET A 1 1 ? 17.113 -0.906 4.037 1.00 0.39 1 MET A CA 12
ATOM 16184 C C . MET A 1 1 ? 15.829 -0.269 3.505 1.00 0.30 1 MET A C 12
ATOM 16185 O O . MET A 1 1 ? 15.801 0.928 3.212 1.00 0.45 1 MET A O 12
ATOM 16201 N N . VAL A 1 2 ? 14.765 -1.056 3.383 1.00 0.15 2 VAL A N 12
ATOM 16202 C CA . VAL A 1 2 ? 13.485 -0.523 2.941 1.00 0.10 2 VAL A CA 12
ATOM 16203 C C . VAL A 1 2 ? 12.488 -0.517 4.101 1.00 0.09 2 VAL A C 12
ATOM 16204 O O . VAL A 1 2 ? 12.543 -1.369 4.984 1.00 0.12 2 VAL A O 12
ATOM 16217 N N . GLN A 1 3 ? 11.590 0.455 4.081 1.00 0.09 3 GLN A N 12
ATOM 16218 C CA . GLN A 1 3 ? 10.583 0.658 5.103 1.00 0.10 3 GLN A CA 12
ATOM 16219 C C . GLN A 1 3 ? 9.231 0.615 4.437 1.00 0.11 3 GLN A C 12
ATOM 16220 O O . GLN A 1 3 ? 9.149 0.646 3.211 1.00 0.17 3 GLN A O 12
ATOM 16234 N N . CYS A 1 4 ? 8.166 0.543 5.206 1.00 0.12 4 CYS A N 12
ATOM 16235 C CA . CYS A 1 4 ? 6.874 0.442 4.587 1.00 0.13 4 CYS A CA 12
ATOM 16236 C C . CYS A 1 4 ? 5.795 1.225 5.310 1.00 0.17 4 CYS A C 12
ATOM 16237 O O . CYS A 1 4 ? 5.927 1.582 6.481 1.00 0.29 4 CYS A O 12
ATOM 16244 N N . GLU A 1 5 ? 4.759 1.524 4.551 1.00 0.14 5 GLU A N 12
ATOM 16245 C CA . GLU A 1 5 ? 3.565 2.208 5.005 1.00 0.16 5 GLU A CA 12
ATOM 16246 C C . GLU A 1 5 ? 2.423 1.784 4.093 1.00 0.15 5 GLU A C 12
ATOM 16247 O O . GLU A 1 5 ? 2.634 1.032 3.145 1.00 0.17 5 GLU A O 12
ATOM 16259 N N . VAL A 1 6 ? 1.223 2.234 4.380 1.00 0.17 6 VAL A N 12
ATOM 16260 C CA . VAL A 1 6 ? 0.063 1.847 3.609 1.00 0.18 6 VAL A CA 12
ATOM 16261 C C . VAL A 1 6 ? -0.898 3.009 3.464 1.00 0.21 6 VAL A C 12
ATOM 16262 O O . VAL A 1 6 ? -1.217 3.693 4.437 1.00 0.33 6 VAL A O 12
ATOM 16275 N N . GLU A 1 7 ? -1.349 3.229 2.245 1.00 0.16 7 GLU A N 12
ATOM 16276 C CA . GLU A 1 7 ? -2.201 4.365 1.948 1.00 0.16 7 GLU A CA 12
ATOM 16277 C C . GLU A 1 7 ? -3.438 3.976 1.177 1.00 0.16 7 GLU A C 12
ATOM 16278 O O . GLU A 1 7 ? -3.489 2.949 0.503 1.00 0.28 7 GLU A O 12
ATOM 16290 N N . ALA A 1 8 ? -4.423 4.837 1.287 1.00 0.14 8 ALA A N 12
ATOM 16291 C CA . ALA A 1 8 ? -5.616 4.772 0.487 1.00 0.12 8 ALA A CA 12
ATOM 16292 C C . ALA A 1 8 ? -5.924 6.184 -0.003 1.00 0.15 8 ALA A C 12
ATOM 16293 O O . ALA A 1 8 ? -6.026 7.113 0.801 1.00 0.17 8 ALA A O 12
ATOM 16300 N N . ALA A 1 9 ? -6.054 6.349 -1.303 1.00 0.16 9 ALA A N 12
ATOM 16301 C CA . ALA A 1 9 ? -6.239 7.663 -1.892 1.00 0.19 9 ALA A CA 12
ATOM 16302 C C . ALA A 1 9 ? -7.614 7.775 -2.528 1.00 0.19 9 ALA A C 12
ATOM 16303 O O . ALA A 1 9 ? -7.861 7.238 -3.605 1.00 0.20 9 ALA A O 12
ATOM 16310 N N . VAL A 1 10 ? -8.503 8.487 -1.868 1.00 0.22 10 VAL A N 12
ATOM 16311 C CA . VAL A 1 10 ? -9.879 8.576 -2.315 1.00 0.23 10 VAL A CA 12
ATOM 16312 C C . VAL A 1 10 ? -10.062 9.679 -3.351 1.00 0.27 10 VAL A C 12
ATOM 16313 O O . VAL A 1 10 ? -9.616 10.813 -3.162 1.00 0.33 10 VAL A O 12
ATOM 16326 N N . SER A 1 11 ? -10.695 9.319 -4.455 1.00 0.29 11 SER A N 12
ATOM 16327 C CA . SER A 1 11 ? -11.075 10.270 -5.482 1.00 0.36 11 SER A CA 12
ATOM 16328 C C . SER A 1 11 ? -12.582 10.180 -5.707 1.00 0.45 11 SER A C 12
ATOM 16329 O O . SER A 1 11 ? -13.247 9.360 -5.068 1.00 0.63 11 SER A O 12
ATOM 16337 N N . GLY A 1 12 ? -13.116 11.017 -6.589 1.00 0.45 12 GLY A N 12
ATOM 16338 C CA . GLY A 1 12 ? -14.549 11.036 -6.840 1.00 0.54 12 GLY A CA 12
ATOM 16339 C C . GLY A 1 12 ? -15.122 9.669 -7.188 1.00 0.49 12 GLY A C 12
ATOM 16340 O O . GLY A 1 12 ? -14.945 9.175 -8.302 1.00 0.61 12 GLY A O 12
ATOM 16344 N N . GLY A 1 13 ? -15.775 9.043 -6.212 1.00 0.45 13 GLY A N 12
ATOM 16345 C CA . GLY A 1 13 ? -16.468 7.787 -6.448 1.00 0.48 13 GLY A CA 12
ATOM 16346 C C . GLY A 1 13 ? -15.554 6.574 -6.420 1.00 0.41 13 GLY A C 12
ATOM 16347 O O . GLY A 1 13 ? -16.022 5.440 -6.315 1.00 0.45 13 GLY A O 12
ATOM 16351 N N . HIS A 1 14 ? -14.252 6.797 -6.492 1.00 0.34 14 HIS A N 12
ATOM 16352 C CA . HIS A 1 14 ? -13.301 5.699 -6.593 1.00 0.31 14 HIS A CA 12
ATOM 16353 C C . HIS A 1 14 ? -12.150 5.897 -5.624 1.00 0.30 14 HIS A C 12
ATOM 16354 O O . HIS A 1 14 ? -11.614 6.995 -5.500 1.00 0.43 14 HIS A O 12
ATOM 16369 N N . VAL A 1 15 ? -11.770 4.837 -4.942 1.00 0.23 15 VAL A N 12
ATOM 16370 C CA . VAL A 1 15 ? -10.669 4.903 -4.004 1.00 0.20 15 VAL A CA 12
ATOM 16371 C C . VAL A 1 15 ? -9.453 4.179 -4.571 1.00 0.18 15 VAL A C 12
ATOM 16372 O O . VAL A 1 15 ? -9.504 2.992 -4.861 1.00 0.17 15 VAL A O 12
ATOM 16385 N N . THR A 1 16 ? -8.373 4.914 -4.753 1.00 0.17 16 THR A N 12
ATOM 16386 C CA . THR A 1 16 ? -7.142 4.351 -5.270 1.00 0.16 16 THR A CA 12
ATOM 16387 C C . THR A 1 16 ? -6.240 3.981 -4.110 1.00 0.14 16 THR A C 12
ATOM 16388 O O . THR A 1 16 ? -5.813 4.838 -3.352 1.00 0.15 16 THR A O 12
ATOM 16399 N N . LEU A 1 17 ? -5.944 2.714 -3.973 1.00 0.12 17 LEU A N 12
ATOM 16400 C CA . LEU A 1 17 ? -5.210 2.248 -2.825 1.00 0.10 17 LEU A CA 12
ATOM 16401 C C . LEU A 1 17 ? -3.826 1.777 -3.232 1.00 0.13 17 LEU A C 12
ATOM 16402 O O . LEU A 1 17 ? -3.663 1.147 -4.278 1.00 0.17 17 LEU A O 12
ATOM 16418 N N . GLN A 1 18 ? -2.835 2.116 -2.420 1.00 0.15 18 GLN A N 12
ATOM 16419 C CA . GLN A 1 18 ? -1.453 1.770 -2.694 1.00 0.19 18 GLN A CA 12
ATOM 16420 C C . GLN A 1 18 ? -0.618 1.899 -1.425 1.00 0.24 18 GLN A C 12
ATOM 16421 O O . GLN A 1 18 ? -0.823 2.813 -0.628 1.00 0.51 18 GLN A O 12
ATOM 16435 N N . GLY A 1 19 ? 0.315 0.981 -1.235 1.00 0.17 19 GLY A N 12
ATOM 16436 C CA . GLY A 1 19 ? 1.114 0.977 -0.026 1.00 0.18 19 GLY A CA 12
ATOM 16437 C C . GLY A 1 19 ? 2.412 1.735 -0.200 1.00 0.18 19 GLY A C 12
ATOM 16438 O O . GLY A 1 19 ? 3.110 1.544 -1.184 1.00 0.19 19 GLY A O 12
ATOM 16442 N N . VAL A 1 20 ? 2.742 2.589 0.754 1.00 0.17 20 VAL A N 12
ATOM 16443 C CA . VAL A 1 20 ? 3.956 3.386 0.671 1.00 0.18 20 VAL A CA 12
ATOM 16444 C C . VAL A 1 20 ? 5.153 2.608 1.192 1.00 0.21 20 VAL A C 12
ATOM 16445 O O . VAL A 1 20 ? 5.035 1.750 2.051 1.00 0.45 20 VAL A O 12
ATOM 16458 N N . ILE A 1 21 ? 6.285 2.872 0.601 1.00 0.13 21 ILE A N 12
ATOM 16459 C CA . ILE A 1 21 ? 7.534 2.288 1.008 1.00 0.11 21 ILE A CA 12
ATOM 16460 C C . ILE A 1 21 ? 8.564 3.384 1.164 1.00 0.13 21 ILE A C 12
ATOM 16461 O O . ILE A 1 21 ? 9.003 3.972 0.183 1.00 0.14 21 ILE A O 12
ATOM 16477 N N . THR A 1 22 ? 8.919 3.719 2.374 1.00 0.13 22 THR A N 12
ATOM 16478 C CA . THR A 1 22 ? 10.054 4.580 2.543 1.00 0.14 22 THR A CA 12
ATOM 16479 C C . THR A 1 22 ? 11.279 3.734 2.385 1.00 0.14 22 THR A C 12
ATOM 16480 O O . THR A 1 22 ? 11.347 2.651 2.922 1.00 0.18 22 THR A O 12
ATOM 16491 N N . ALA A 1 23 ? 12.231 4.178 1.636 1.00 0.12 23 ALA A N 12
ATOM 16492 C CA . ALA A 1 23 ? 13.411 3.385 1.471 1.00 0.12 23 ALA A CA 12
ATOM 16493 C C . ALA A 1 23 ? 14.601 4.186 1.908 1.00 0.14 23 ALA A C 12
ATOM 16494 O O . ALA A 1 23 ? 14.845 5.242 1.381 1.00 0.16 23 ALA A O 12
ATOM 16501 N N . VAL A 1 24 ? 15.332 3.690 2.882 1.00 0.16 24 VAL A N 12
ATOM 16502 C CA . VAL A 1 24 ? 16.429 4.455 3.456 1.00 0.18 24 VAL A CA 12
ATOM 16503 C C . VAL A 1 24 ? 17.618 4.537 2.498 1.00 0.20 24 VAL A C 12
ATOM 16504 O O . VAL A 1 24 ? 18.571 5.281 2.729 1.00 0.25 24 VAL A O 12
ATOM 16517 N N . ARG A 1 25 ? 17.556 3.796 1.404 1.00 0.21 25 ARG A N 12
ATOM 16518 C CA . ARG A 1 25 ? 18.640 3.800 0.446 1.00 0.24 25 ARG A CA 12
ATOM 16519 C C . ARG A 1 25 ? 18.112 3.953 -0.973 1.00 0.23 25 ARG A C 12
ATOM 16520 O O . ARG A 1 25 ? 17.128 3.317 -1.348 1.00 0.26 25 ARG A O 12
ATOM 16541 N N . ASP A 1 26 ? 18.758 4.820 -1.744 1.00 0.23 26 ASP A N 12
ATOM 16542 C CA . ASP A 1 26 ? 18.330 5.116 -3.102 1.00 0.25 26 ASP A CA 12
ATOM 16543 C C . ASP A 1 26 ? 18.825 4.046 -4.062 1.00 0.24 26 ASP A C 12
ATOM 16544 O O . ASP A 1 26 ? 19.920 3.507 -3.906 1.00 0.32 26 ASP A O 12
ATOM 16553 N N . GLY A 1 27 ? 18.003 3.740 -5.041 1.00 0.24 27 GLY A N 12
ATOM 16554 C CA . GLY A 1 27 ? 18.322 2.721 -6.007 1.00 0.26 27 GLY A CA 12
ATOM 16555 C C . GLY A 1 27 ? 17.069 2.005 -6.443 1.00 0.21 27 GLY A C 12
ATOM 16556 O O . GLY A 1 27 ? 16.082 2.643 -6.803 1.00 0.23 27 GLY A O 12
ATOM 16560 N N . ALA A 1 28 ? 17.089 0.692 -6.384 1.00 0.19 28 ALA A N 12
ATOM 16561 C CA . ALA A 1 28 ? 15.916 -0.096 -6.709 1.00 0.18 28 ALA A CA 12
ATOM 16562 C C . ALA A 1 28 ? 15.810 -1.282 -5.765 1.00 0.24 28 ALA A C 12
ATOM 16563 O O . ALA A 1 28 ? 16.824 -1.853 -5.362 1.00 0.45 28 ALA A O 12
ATOM 16570 N N . GLY A 1 29 ? 14.591 -1.648 -5.413 1.00 0.15 29 GLY A N 12
ATOM 16571 C CA . GLY A 1 29 ? 14.379 -2.744 -4.504 1.00 0.19 29 GLY A CA 12
ATOM 16572 C C . GLY A 1 29 ? 13.172 -3.549 -4.904 1.00 0.17 29 GLY A C 12
ATOM 16573 O O . GLY A 1 29 ? 12.507 -3.224 -5.888 1.00 0.21 29 GLY A O 12
ATOM 16577 N N . SER A 1 30 ? 12.869 -4.576 -4.143 1.00 0.15 30 SER A N 12
ATOM 16578 C CA . SER A 1 30 ? 11.758 -5.448 -4.476 1.00 0.15 30 SER A CA 12
ATOM 16579 C C . SER A 1 30 ? 10.808 -5.596 -3.296 1.00 0.13 30 SER A C 12
ATOM 16580 O O . SER A 1 30 ? 11.234 -5.724 -2.147 1.00 0.14 30 SER A O 12
ATOM 16588 N N . TYR A 1 31 ? 9.519 -5.553 -3.596 1.00 0.13 31 TYR A N 12
ATOM 16589 C CA . TYR A 1 31 ? 8.480 -5.568 -2.581 1.00 0.11 31 TYR A CA 12
ATOM 16590 C C . TYR A 1 31 ? 7.150 -6.062 -3.163 1.00 0.13 31 TYR A C 12
ATOM 16591 O O . TYR A 1 31 ? 6.944 -6.039 -4.377 1.00 0.18 31 TYR A O 12
ATOM 16609 N N . LYS A 1 32 ? 6.262 -6.514 -2.286 1.00 0.13 32 LYS A N 12
ATOM 16610 C CA . LYS A 1 32 ? 4.986 -7.106 -2.687 1.00 0.14 32 LYS A CA 12
ATOM 16611 C C . LYS A 1 32 ? 3.813 -6.442 -1.974 1.00 0.14 32 LYS A C 12
ATOM 16612 O O . LYS A 1 32 ? 3.642 -6.603 -0.765 1.00 0.13 32 LYS A O 12
ATOM 16631 N N . LEU A 1 33 ? 2.991 -5.724 -2.719 1.00 0.17 33 LEU A N 12
ATOM 16632 C CA . LEU A 1 33 ? 1.835 -5.070 -2.134 1.00 0.17 33 LEU A CA 12
ATOM 16633 C C . LEU A 1 33 ? 0.580 -5.885 -2.400 1.00 0.19 33 LEU A C 12
ATOM 16634 O O . LEU A 1 33 ? 0.215 -6.153 -3.547 1.00 0.27 33 LEU A O 12
ATOM 16650 N N . ALA A 1 34 ? -0.061 -6.291 -1.324 1.00 0.16 34 ALA A N 12
ATOM 16651 C CA . ALA A 1 34 ? -1.326 -6.988 -1.405 1.00 0.19 34 ALA A CA 12
ATOM 16652 C C . ALA A 1 34 ? -2.423 -6.151 -0.762 1.00 0.18 34 ALA A C 12
ATOM 16653 O O . ALA A 1 34 ? -2.249 -5.619 0.331 1.00 0.25 34 ALA A O 12
ATOM 16660 N N . VAL A 1 35 ? -3.541 -6.016 -1.449 1.00 0.16 35 VAL A N 12
ATOM 16661 C CA . VAL A 1 35 ? -4.659 -5.236 -0.944 1.00 0.14 35 VAL A CA 12
ATOM 16662 C C . VAL A 1 35 ? -5.790 -6.171 -0.526 1.00 0.16 35 VAL A C 12
ATOM 16663 O O . VAL A 1 35 ? -6.022 -7.207 -1.154 1.00 0.23 35 VAL A O 12
ATOM 16676 N N . ASP A 1 36 ? -6.473 -5.815 0.545 1.00 0.19 36 ASP A N 12
ATOM 16677 C CA . ASP A 1 36 ? -7.535 -6.640 1.102 1.00 0.24 36 ASP A CA 12
ATOM 16678 C C . ASP A 1 36 ? -8.828 -5.844 1.180 1.00 0.25 36 ASP A C 12
ATOM 16679 O O . ASP A 1 36 ? -8.921 -4.875 1.925 1.00 0.31 36 ASP A O 12
ATOM 16688 N N . LYS A 1 37 ? -9.826 -6.236 0.410 1.00 0.28 37 LYS A N 12
ATOM 16689 C CA . LYS A 1 37 ? -11.101 -5.537 0.454 1.00 0.33 37 LYS A CA 12
ATOM 16690 C C . LYS A 1 37 ? -12.148 -6.390 1.126 1.00 0.46 37 LYS A C 12
ATOM 16691 O O . LYS A 1 37 ? -12.131 -7.618 1.018 1.00 0.63 37 LYS A O 12
ATOM 16710 N N . ALA A 1 38 ? -13.051 -5.728 1.811 1.00 0.41 38 ALA A N 12
ATOM 16711 C CA . ALA A 1 38 ? -14.126 -6.399 2.513 1.00 0.52 38 ALA A CA 12
ATOM 16712 C C . ALA A 1 38 ? -15.359 -5.504 2.611 1.00 0.47 38 ALA A C 12
ATOM 16713 O O . ALA A 1 38 ? -15.293 -4.383 3.107 1.00 0.43 38 ALA A O 12
ATOM 16720 N N . GLY A 1 39 ? -16.477 -6.001 2.117 1.00 0.57 39 GLY A N 12
ATOM 16721 C CA . GLY A 1 39 ? -17.715 -5.254 2.175 1.00 0.60 39 GLY A CA 12
ATOM 16722 C C . GLY A 1 39 ? -18.901 -6.182 2.311 1.00 0.81 39 GLY A C 12
ATOM 16723 O O . GLY A 1 39 ? -18.732 -7.361 2.632 1.00 0.96 39 GLY A O 12
ATOM 16727 N N . ALA A 1 40 ? -20.092 -5.672 2.039 1.00 0.90 40 ALA A N 12
ATOM 16728 C CA . ALA A 1 40 ? -21.303 -6.482 2.096 1.00 1.14 40 ALA A CA 12
ATOM 16729 C C . ALA A 1 40 ? -21.290 -7.553 1.010 1.00 1.33 40 ALA A C 12
ATOM 16730 O O . ALA A 1 40 ? -21.926 -8.600 1.143 1.00 1.57 40 ALA A O 12
ATOM 16737 N N . ALA A 1 41 ? -20.550 -7.287 -0.060 1.00 1.28 41 ALA A N 12
ATOM 16738 C CA . ALA A 1 41 ? -20.420 -8.228 -1.166 1.00 1.49 41 ALA A CA 12
ATOM 16739 C C . ALA A 1 41 ? -19.413 -9.329 -0.843 1.00 1.45 41 ALA A C 12
ATOM 16740 O O . ALA A 1 41 ? -19.260 -10.286 -1.606 1.00 1.72 41 ALA A O 12
ATOM 16747 N N . GLY A 1 42 ? -18.728 -9.188 0.284 1.00 1.19 42 GLY A N 12
ATOM 16748 C CA . GLY A 1 42 ? -17.754 -10.179 0.687 1.00 1.21 42 GLY A CA 12
ATOM 16749 C C . GLY A 1 42 ? -16.350 -9.621 0.719 1.00 1.01 42 GLY A C 12
ATOM 16750 O O . GLY A 1 42 ? -16.162 -8.403 0.724 1.00 0.86 42 GLY A O 12
ATOM 16754 N N . THR A 1 43 ? -15.369 -10.507 0.747 1.00 1.03 43 THR A N 12
ATOM 16755 C CA . THR A 1 43 ? -13.978 -10.110 0.761 1.00 0.88 43 THR A CA 12
ATOM 16756 C C . THR A 1 43 ? -13.340 -10.355 -0.608 1.00 0.82 43 THR A C 12
ATOM 16757 O O . THR A 1 43 ? -13.877 -11.107 -1.423 1.00 0.92 43 THR A O 12
ATOM 16768 N N . SER A 1 44 ? -12.225 -9.696 -0.876 1.00 0.73 44 SER A N 12
ATOM 16769 C CA . SER A 1 44 ? -11.511 -9.881 -2.133 1.00 0.69 44 SER A CA 12
ATOM 16770 C C . SER A 1 44 ? -10.000 -9.793 -1.918 1.00 0.59 44 SER A C 12
ATOM 16771 O O . SER A 1 44 ? -9.522 -8.936 -1.167 1.00 0.60 44 SER A O 12
ATOM 16779 N N . ARG A 1 45 ? -9.258 -10.683 -2.569 1.00 0.63 45 ARG A N 12
ATOM 16780 C CA . ARG A 1 45 ? -7.807 -10.734 -2.421 1.00 0.60 45 ARG A CA 12
ATOM 16781 C C . ARG A 1 45 ? -7.100 -10.091 -3.608 1.00 0.51 45 ARG A C 12
ATOM 16782 O O . ARG A 1 45 ? -7.237 -10.542 -4.745 1.00 0.65 45 ARG A O 12
ATOM 16803 N N . ILE A 1 46 ? -6.358 -9.030 -3.336 1.00 0.38 46 ILE A N 12
ATOM 16804 C CA . ILE A 1 46 ? -5.524 -8.389 -4.343 1.00 0.33 46 ILE A CA 12
ATOM 16805 C C . ILE A 1 46 ? -4.057 -8.569 -3.975 1.00 0.30 46 ILE A C 12
ATOM 16806 O O . ILE A 1 46 ? -3.679 -8.323 -2.836 1.00 0.34 46 ILE A O 12
ATOM 16822 N N . LYS A 1 47 ? -3.238 -9.020 -4.913 1.00 0.31 47 LYS A N 12
ATOM 16823 C CA . LYS A 1 47 ? -1.817 -9.191 -4.647 1.00 0.38 47 LYS A CA 12
ATOM 16824 C C . LYS A 1 47 ? -0.975 -8.892 -5.878 1.00 0.41 47 LYS A C 12
ATOM 16825 O O . LYS A 1 47 ? -1.075 -9.580 -6.895 1.00 0.51 47 LYS A O 12
ATOM 16844 N N . GLN A 1 48 ? -0.146 -7.863 -5.781 1.00 0.40 48 GLN A N 12
ATOM 16845 C CA . GLN A 1 48 ? 0.778 -7.520 -6.851 1.00 0.47 48 GLN A CA 12
ATOM 16846 C C . GLN A 1 48 ? 2.193 -7.406 -6.301 1.00 0.50 48 GLN A C 12
ATOM 16847 O O . GLN A 1 48 ? 2.478 -6.555 -5.457 1.00 0.78 48 GLN A O 12
ATOM 16861 N N . ALA A 1 49 ? 3.077 -8.267 -6.776 1.00 0.32 49 ALA A N 12
ATOM 16862 C CA . ALA A 1 49 ? 4.448 -8.298 -6.294 1.00 0.31 49 ALA A CA 12
ATOM 16863 C C . ALA A 1 49 ? 5.429 -8.011 -7.418 1.00 0.31 49 ALA A C 12
ATOM 16864 O O . ALA A 1 49 ? 5.110 -8.201 -8.595 1.00 0.39 49 ALA A O 12
ATOM 16871 N N . GLY A 1 50 ? 6.617 -7.549 -7.056 1.00 0.25 50 GLY A N 12
ATOM 16872 C CA . GLY A 1 50 ? 7.640 -7.282 -8.042 1.00 0.26 50 GLY A CA 12
ATOM 16873 C C . GLY A 1 50 ? 8.744 -6.414 -7.492 1.00 0.23 50 GLY A C 12
ATOM 16874 O O . GLY A 1 50 ? 9.146 -6.564 -6.337 1.00 0.25 50 GLY A O 12
ATOM 16878 N N . ALA A 1 51 ? 9.224 -5.498 -8.310 1.00 0.23 51 ALA A N 12
ATOM 16879 C CA . ALA A 1 51 ? 10.293 -4.610 -7.919 1.00 0.21 51 ALA A CA 12
ATOM 16880 C C . ALA A 1 51 ? 10.063 -3.232 -8.517 1.00 0.23 51 ALA A C 12
ATOM 16881 O O . ALA A 1 51 ? 9.357 -3.096 -9.520 1.00 0.38 51 ALA A O 12
ATOM 16888 N N . PHE A 1 52 ? 10.652 -2.221 -7.908 1.00 0.15 52 PHE A N 12
ATOM 16889 C CA . PHE A 1 52 ? 10.510 -0.851 -8.374 1.00 0.16 52 PHE A CA 12
ATOM 16890 C C . PHE A 1 52 ? 11.673 -0.009 -7.845 1.00 0.14 52 PHE A C 12
ATOM 16891 O O . PHE A 1 52 ? 12.470 -0.481 -7.027 1.00 0.16 52 PHE A O 12
ATOM 16908 N N . THR A 1 53 ? 11.764 1.225 -8.306 1.00 0.15 53 THR A N 12
ATOM 16909 C CA . THR A 1 53 ? 12.855 2.106 -7.935 1.00 0.16 53 THR A CA 12
ATOM 16910 C C . THR A 1 53 ? 12.520 2.856 -6.653 1.00 0.16 53 THR A C 12
ATOM 16911 O O . THR A 1 53 ? 11.385 3.293 -6.463 1.00 0.27 53 THR A O 12
ATOM 16922 N N . ALA A 1 54 ? 13.501 3.009 -5.780 1.00 0.13 54 ALA A N 12
ATOM 16923 C CA . ALA A 1 54 ? 13.268 3.632 -4.490 1.00 0.13 54 ALA A CA 12
ATOM 16924 C C . ALA A 1 54 ? 14.371 4.631 -4.158 1.00 0.14 54 ALA A C 12
ATOM 16925 O O . ALA A 1 54 ? 15.521 4.445 -4.534 1.00 0.23 54 ALA A O 12
ATOM 16932 N N . ILE A 1 55 ? 14.003 5.707 -3.479 1.00 0.17 55 ILE A N 12
ATOM 16933 C CA . ILE A 1 55 ? 14.959 6.734 -3.086 1.00 0.18 55 ILE A CA 12
ATOM 16934 C C . ILE A 1 55 ? 15.155 6.737 -1.585 1.00 0.16 55 ILE A C 12
ATOM 16935 O O . ILE A 1 55 ? 14.205 6.544 -0.828 1.00 0.14 55 ILE A O 12
ATOM 16951 N N . ALA A 1 56 ? 16.395 6.962 -1.174 1.00 0.17 56 ALA A N 12
ATOM 16952 C CA . ALA A 1 56 ? 16.753 6.964 0.238 1.00 0.18 56 ALA A CA 12
ATOM 16953 C C . ALA A 1 56 ? 16.021 8.050 1.004 1.00 0.17 56 ALA A C 12
ATOM 16954 O O . ALA A 1 56 ? 16.077 9.226 0.641 1.00 0.20 56 ALA A O 12
ATOM 16961 N N . GLU A 1 57 ? 15.330 7.627 2.058 1.00 0.16 57 GLU A N 12
ATOM 16962 C CA . GLU A 1 57 ? 14.578 8.517 2.920 1.00 0.18 57 GLU A CA 12
ATOM 16963 C C . GLU A 1 57 ? 13.472 9.190 2.128 1.00 0.19 57 GLU A C 12
ATOM 16964 O O . GLU A 1 57 ? 13.072 10.321 2.402 1.00 0.28 57 GLU A O 12
ATOM 16976 N N . GLN A 1 58 ? 12.990 8.462 1.138 1.00 0.16 58 GLN A N 12
ATOM 16977 C CA . GLN A 1 58 ? 11.909 8.891 0.301 1.00 0.18 58 GLN A CA 12
ATOM 16978 C C . GLN A 1 58 ? 10.809 7.864 0.344 1.00 0.17 58 GLN A C 12
ATOM 16979 O O . GLN A 1 58 ? 11.060 6.668 0.502 1.00 0.19 58 GLN A O 12
ATOM 16993 N N . ARG A 1 59 ? 9.604 8.339 0.216 1.00 0.16 59 ARG A N 12
ATOM 16994 C CA . ARG A 1 59 ? 8.439 7.478 0.190 1.00 0.17 59 ARG A CA 12
ATOM 16995 C C . ARG A 1 59 ? 8.169 7.010 -1.233 1.00 0.17 59 ARG A C 12
ATOM 16996 O O . ARG A 1 59 ? 8.134 7.813 -2.167 1.00 0.22 59 ARG A O 12
ATOM 17017 N N . VAL A 1 60 ? 7.998 5.712 -1.389 1.00 0.13 60 VAL A N 12
ATOM 17018 C CA . VAL A 1 60 ? 7.722 5.110 -2.675 1.00 0.14 60 VAL A CA 12
ATOM 17019 C C . VAL A 1 60 ? 6.422 4.337 -2.593 1.00 0.13 60 VAL A C 12
ATOM 17020 O O . VAL A 1 60 ? 6.350 3.310 -1.935 1.00 0.12 60 VAL A O 12
ATOM 17033 N N . THR A 1 61 ? 5.390 4.819 -3.257 1.00 0.15 61 THR A N 12
ATOM 17034 C CA . THR A 1 61 ? 4.098 4.188 -3.130 1.00 0.15 61 THR A CA 12
ATOM 17035 C C . THR A 1 61 ? 3.916 3.112 -4.178 1.00 0.16 61 THR A C 12
ATOM 17036 O O . THR A 1 61 ? 4.129 3.328 -5.373 1.00 0.19 61 THR A O 12
ATOM 17047 N N . VAL A 1 62 ? 3.520 1.948 -3.706 1.00 0.15 62 VAL A N 12
ATOM 17048 C CA . VAL A 1 62 ? 3.571 0.747 -4.491 1.00 0.15 62 VAL A CA 12
ATOM 17049 C C . VAL A 1 62 ? 2.220 0.037 -4.555 1.00 0.15 62 VAL A C 12
ATOM 17050 O O . VAL A 1 62 ? 1.509 -0.063 -3.554 1.00 0.16 62 VAL A O 12
ATOM 17063 N N . GLY A 1 63 ? 1.867 -0.431 -5.751 1.00 0.18 63 GLY A N 12
ATOM 17064 C CA . GLY A 1 63 ? 0.645 -1.188 -5.934 1.00 0.21 63 GLY A CA 12
ATOM 17065 C C . GLY A 1 63 ? -0.566 -0.301 -6.093 1.00 0.20 63 GLY A C 12
ATOM 17066 O O . GLY A 1 63 ? -1.393 -0.211 -5.194 1.00 0.28 63 GLY A O 12
ATOM 17070 N N . ASN A 1 64 ? -0.671 0.355 -7.239 1.00 0.33 64 ASN A N 12
ATOM 17071 C CA . ASN A 1 64 ? -1.797 1.232 -7.507 1.00 0.40 64 ASN A CA 12
ATOM 17072 C C . ASN A 1 64 ? -2.982 0.404 -7.969 1.00 0.37 64 ASN A C 12
ATOM 17073 O O . ASN A 1 64 ? -2.996 -0.117 -9.083 1.00 0.52 64 ASN A O 12
ATOM 17084 N N . VAL A 1 65 ? -3.966 0.281 -7.101 1.00 0.25 65 VAL A N 12
ATOM 17085 C CA . VAL A 1 65 ? -5.209 -0.387 -7.442 1.00 0.33 65 VAL A CA 12
ATOM 17086 C C . VAL A 1 65 ? -6.375 0.548 -7.140 1.00 0.27 65 VAL A C 12
ATOM 17087 O O . VAL A 1 65 ? -6.367 1.249 -6.130 1.00 0.35 65 VAL A O 12
ATOM 17100 N N . VAL A 1 66 ? -7.358 0.596 -8.019 1.00 0.25 66 VAL A N 12
ATOM 17101 C CA . VAL A 1 66 ? -8.452 1.537 -7.846 1.00 0.23 66 VAL A CA 12
ATOM 17102 C C . VAL A 1 66 ? -9.768 0.815 -7.615 1.00 0.24 66 VAL A C 12
ATOM 17103 O O . VAL A 1 66 ? -10.258 0.081 -8.474 1.00 0.27 66 VAL A O 12
ATOM 17116 N N . LEU A 1 67 ? -10.330 1.044 -6.446 1.00 0.22 67 LEU A N 12
ATOM 17117 C CA . LEU A 1 67 ? -11.555 0.393 -6.028 1.00 0.23 67 LEU A CA 12
ATOM 17118 C C . LEU A 1 67 ? -12.710 1.376 -6.130 1.00 0.24 67 LEU A C 12
ATOM 17119 O O . LEU A 1 67 ? -12.495 2.577 -6.301 1.00 0.26 67 LEU A O 12
ATOM 17135 N N . ASP A 1 68 ? -13.931 0.878 -6.040 1.00 0.26 68 ASP A N 12
ATOM 17136 C CA . ASP A 1 68 ? -15.078 1.751 -5.862 1.00 0.28 68 ASP A CA 12
ATOM 17137 C C . ASP A 1 68 ? -15.082 2.255 -4.425 1.00 0.28 68 ASP A C 12
ATOM 17138 O O . ASP A 1 68 ? -14.957 1.475 -3.481 1.00 0.30 68 ASP A O 12
ATOM 17147 N N . TYR A 1 69 ? -15.190 3.562 -4.262 1.00 0.28 69 TYR A N 12
ATOM 17148 C CA . TYR A 1 69 ? -15.024 4.189 -2.958 1.00 0.27 69 TYR A CA 12
ATOM 17149 C C . TYR A 1 69 ? -16.272 4.080 -2.102 1.00 0.27 69 TYR A C 12
ATOM 17150 O O . TYR A 1 69 ? -17.376 4.389 -2.550 1.00 0.30 69 TYR A O 12
ATOM 17168 N N . SER A 1 70 ? -16.095 3.614 -0.877 1.00 0.25 70 SER A N 12
ATOM 17169 C CA . SER A 1 70 ? -17.125 3.759 0.129 1.00 0.27 70 SER A CA 12
ATOM 17170 C C . SER A 1 70 ? -16.466 4.030 1.470 1.00 0.29 70 SER A C 12
ATOM 17171 O O . SER A 1 70 ? -15.578 3.290 1.890 1.00 0.28 70 SER A O 12
ATOM 17179 N N . SER A 1 71 ? -16.886 5.097 2.129 1.00 0.36 71 SER A N 12
ATOM 17180 C CA . SER A 1 71 ? -16.374 5.427 3.448 1.00 0.42 71 SER A CA 12
ATOM 17181 C C . SER A 1 71 ? -16.828 4.390 4.470 1.00 0.43 71 SER A C 12
ATOM 17182 O O . SER A 1 71 ? -16.302 4.313 5.580 1.00 0.50 71 SER A O 12
ATOM 17190 N N . ALA A 1 72 ? -17.809 3.590 4.073 1.00 0.39 72 ALA A N 12
ATOM 17191 C CA . ALA A 1 72 ? -18.353 2.547 4.922 1.00 0.43 72 ALA A CA 12
ATOM 17192 C C . ALA A 1 72 ? -17.819 1.172 4.539 1.00 0.40 72 ALA A C 12
ATOM 17193 O O . ALA A 1 72 ? -18.247 0.160 5.092 1.00 0.50 72 ALA A O 12
ATOM 17200 N N . ASN A 1 73 ? -16.897 1.129 3.589 1.00 0.32 73 ASN A N 12
ATOM 17201 C CA . ASN A 1 73 ? -16.345 -0.142 3.134 1.00 0.30 73 ASN A CA 12
ATOM 17202 C C . ASN A 1 73 ? -15.018 -0.414 3.817 1.00 0.33 73 ASN A C 12
ATOM 17203 O O . ASN A 1 73 ? -14.303 0.513 4.201 1.00 0.47 73 ASN A O 12
ATOM 17214 N N . ARG A 1 74 ? -14.698 -1.683 3.976 1.00 0.32 74 ARG A N 12
ATOM 17215 C CA . ARG A 1 74 ? -13.441 -2.070 4.581 1.00 0.35 74 ARG A CA 12
ATOM 17216 C C . ARG A 1 74 ? -12.409 -2.316 3.498 1.00 0.27 74 ARG A C 12
ATOM 17217 O O . ARG A 1 74 ? -12.473 -3.302 2.767 1.00 0.32 74 ARG A O 12
ATOM 17238 N N . TYR A 1 75 ? -11.461 -1.415 3.399 1.00 0.19 75 TYR A N 12
ATOM 17239 C CA . TYR A 1 75 ? -10.358 -1.576 2.481 1.00 0.14 75 TYR A CA 12
ATOM 17240 C C . TYR A 1 75 ? -9.064 -1.572 3.263 1.00 0.13 75 TYR A C 12
ATOM 17241 O O . TYR A 1 75 ? -8.775 -0.621 3.982 1.00 0.15 75 TYR A O 12
ATOM 17259 N N . ALA A 1 76 ? -8.309 -2.634 3.145 1.00 0.14 76 ALA A N 12
ATOM 17260 C CA . ALA A 1 76 ? -7.037 -2.738 3.821 1.00 0.13 76 ALA A CA 12
ATOM 17261 C C . ALA A 1 76 ? -5.952 -3.090 2.835 1.00 0.12 76 ALA A C 12
ATOM 17262 O O . ALA A 1 76 ? -6.222 -3.434 1.690 1.00 0.12 76 ALA A O 12
ATOM 17269 N N . ALA A 1 77 ? -4.728 -2.987 3.284 1.00 0.13 77 ALA A N 12
ATOM 17270 C CA . ALA A 1 77 ? -3.586 -3.251 2.450 1.00 0.13 77 ALA A CA 12
ATOM 17271 C C . ALA A 1 77 ? -2.498 -3.871 3.282 1.00 0.14 77 ALA A C 12
ATOM 17272 O O . ALA A 1 77 ? -2.555 -3.822 4.502 1.00 0.16 77 ALA A O 12
ATOM 17279 N N . ARG A 1 78 ? -1.541 -4.476 2.627 1.00 0.14 78 ARG A N 12
ATOM 17280 C CA . ARG A 1 78 ? -0.407 -5.058 3.300 1.00 0.16 78 ARG A CA 12
ATOM 17281 C C . ARG A 1 78 ? 0.748 -5.184 2.329 1.00 0.14 78 ARG A C 12
ATOM 17282 O O . ARG A 1 78 ? 0.653 -5.856 1.301 1.00 0.16 78 ARG A O 12
ATOM 17303 N N . LEU A 1 79 ? 1.824 -4.493 2.619 1.00 0.17 79 LEU A N 12
ATOM 17304 C CA . LEU A 1 79 ? 2.963 -4.531 1.742 1.00 0.15 79 LEU A CA 12
ATOM 17305 C C . LEU A 1 79 ? 4.123 -5.213 2.421 1.00 0.15 79 LEU A C 12
ATOM 17306 O O . LEU A 1 79 ? 4.641 -4.737 3.431 1.00 0.22 79 LEU A O 12
ATOM 17322 N N . ASP A 1 80 ? 4.515 -6.324 1.848 1.00 0.12 80 ASP A N 12
ATOM 17323 C CA . ASP A 1 80 ? 5.675 -7.052 2.293 1.00 0.12 80 ASP A CA 12
ATOM 17324 C C . ASP A 1 80 ? 6.875 -6.599 1.483 1.00 0.11 80 ASP A C 12
ATOM 17325 O O . ASP A 1 80 ? 6.905 -6.755 0.273 1.00 0.15 80 ASP A O 12
ATOM 17334 N N . VAL A 1 81 ? 7.848 -5.995 2.120 1.00 0.09 81 VAL A N 12
ATOM 17335 C CA . VAL A 1 81 ? 9.035 -5.594 1.397 1.00 0.10 81 VAL A CA 12
ATOM 17336 C C . VAL A 1 81 ? 10.146 -6.582 1.666 1.00 0.12 81 VAL A C 12
ATOM 17337 O O . VAL A 1 81 ? 10.709 -6.614 2.755 1.00 0.13 81 VAL A O 12
ATOM 17350 N N . SER A 1 82 ? 10.445 -7.388 0.672 1.00 0.14 82 SER A N 12
ATOM 17351 C CA . SER A 1 82 ? 11.490 -8.376 0.776 1.00 0.17 82 SER A CA 12
ATOM 17352 C C . SER A 1 82 ? 12.546 -8.112 -0.295 1.00 0.20 82 SER A C 12
ATOM 17353 O O . SER A 1 82 ? 12.342 -8.405 -1.476 1.00 0.25 82 SER A O 12
ATOM 17361 N N . PHE A 1 83 ? 13.658 -7.542 0.114 1.00 0.21 83 PHE A N 12
ATOM 17362 C CA . PHE A 1 83 ? 14.716 -7.187 -0.811 1.00 0.24 83 PHE A CA 12
ATOM 17363 C C . PHE A 1 83 ? 16.069 -7.468 -0.179 1.00 0.24 83 PHE A C 12
ATOM 17364 O O . PHE A 1 83 ? 16.577 -6.666 0.604 1.00 0.23 83 PHE A O 12
ATOM 17381 N N . GLY A 1 84 ? 16.629 -8.621 -0.502 1.00 0.30 84 GLY A N 12
ATOM 17382 C CA . GLY A 1 84 ? 17.921 -8.990 0.031 1.00 0.34 84 GLY A CA 12
ATOM 17383 C C . GLY A 1 84 ? 17.899 -9.144 1.537 1.00 0.34 84 GLY A C 12
ATOM 17384 O O . GLY A 1 84 ? 17.404 -10.144 2.062 1.00 0.41 84 GLY A O 12
ATOM 17388 N N . SER A 1 85 ? 18.419 -8.148 2.232 1.00 0.32 85 SER A N 12
ATOM 17389 C CA . SER A 1 85 ? 18.529 -8.197 3.678 1.00 0.36 85 SER A CA 12
ATOM 17390 C C . SER A 1 85 ? 17.302 -7.602 4.366 1.00 0.31 85 SER A C 12
ATOM 17391 O O . SER A 1 85 ? 17.110 -7.776 5.571 1.00 0.35 85 SER A O 12
ATOM 17399 N N . VAL A 1 86 ? 16.463 -6.905 3.608 1.00 0.24 86 VAL A N 12
ATOM 17400 C CA . VAL A 1 86 ? 15.247 -6.333 4.172 1.00 0.20 86 VAL A CA 12
ATOM 17401 C C . VAL A 1 86 ? 14.047 -7.245 3.925 1.00 0.17 86 VAL A C 12
ATOM 17402 O O . VAL A 1 86 ? 13.872 -7.776 2.829 1.00 0.18 86 VAL A O 12
ATOM 17415 N N . THR A 1 87 ? 13.261 -7.472 4.965 1.00 0.17 87 THR A N 12
ATOM 17416 C CA . THR A 1 87 ? 11.961 -8.109 4.823 1.00 0.17 87 THR A CA 12
ATOM 17417 C C . THR A 1 87 ? 11.024 -7.570 5.901 1.00 0.15 87 THR A C 12
ATOM 17418 O O . THR A 1 87 ? 11.274 -7.739 7.094 1.00 0.18 87 THR A O 12
ATOM 17429 N N . ILE A 1 88 ? 9.951 -6.920 5.467 1.00 0.12 88 ILE A N 12
ATOM 17430 C CA . ILE A 1 88 ? 9.040 -6.201 6.366 1.00 0.11 88 ILE A CA 12
ATOM 17431 C C . ILE A 1 88 ? 7.623 -6.248 5.823 1.00 0.10 88 ILE A C 12
ATOM 17432 O O . ILE A 1 88 ? 7.413 -6.684 4.694 1.00 0.11 88 ILE A O 12
ATOM 17448 N N . GLN A 1 89 ? 6.655 -5.834 6.626 1.00 0.11 89 GLN A N 12
ATOM 17449 C CA . GLN A 1 89 ? 5.284 -5.710 6.153 1.00 0.14 89 GLN A CA 12
ATOM 17450 C C . GLN A 1 89 ? 4.534 -4.608 6.909 1.00 0.14 89 GLN A C 12
ATOM 17451 O O . GLN A 1 89 ? 4.745 -4.408 8.106 1.00 0.20 89 GLN A O 12
ATOM 17465 N N . CYS A 1 90 ? 3.665 -3.896 6.201 1.00 0.20 90 CYS A N 12
ATOM 17466 C CA . CYS A 1 90 ? 2.783 -2.907 6.819 1.00 0.21 90 CYS A CA 12
ATOM 17467 C C . CYS A 1 90 ? 1.370 -3.107 6.288 1.00 0.23 90 CYS A C 12
ATOM 17468 O O . CYS A 1 90 ? 1.198 -3.597 5.177 1.00 0.31 90 CYS A O 12
ATOM 17475 N N . ASN A 1 91 ? 0.367 -2.719 7.065 1.00 0.19 91 ASN A N 12
ATOM 17476 C CA . ASN A 1 91 ? -1.024 -3.021 6.726 1.00 0.18 91 ASN A CA 12
ATOM 17477 C C . ASN A 1 91 ? -1.938 -1.815 6.935 1.00 0.16 91 ASN A C 12
ATOM 17478 O O . ASN A 1 91 ? -1.856 -1.122 7.951 1.00 0.18 91 ASN A O 12
ATOM 17489 N N . LEU A 1 92 ? -2.801 -1.571 5.947 1.00 0.14 92 LEU A N 12
ATOM 17490 C CA . LEU A 1 92 ? -3.687 -0.407 5.949 1.00 0.13 92 LEU A CA 12
ATOM 17491 C C . LEU A 1 92 ? -4.840 -0.583 6.926 1.00 0.14 92 LEU A C 12
ATOM 17492 O O . LEU A 1 92 ? -5.469 -1.640 6.979 1.00 0.17 92 LEU A O 12
ATOM 17508 N N . ASP A 1 93 ? -5.096 0.458 7.699 1.00 0.17 93 ASP A N 12
ATOM 17509 C CA . ASP A 1 93 ? -6.286 0.530 8.533 1.00 0.19 93 ASP A CA 12
ATOM 17510 C C . ASP A 1 93 ? -7.457 1.013 7.692 1.00 0.17 93 ASP A C 12
ATOM 17511 O O . ASP A 1 93 ? -7.470 2.161 7.266 1.00 0.18 93 ASP A O 12
ATOM 17520 N N . PRO A 1 94 ? -8.460 0.155 7.429 1.00 0.18 94 PRO A N 12
ATOM 17521 C CA . PRO A 1 94 ? -9.625 0.537 6.619 1.00 0.19 94 PRO A CA 12
ATOM 17522 C C . PRO A 1 94 ? -10.366 1.724 7.218 1.00 0.23 94 PRO A C 12
ATOM 17523 O O . PRO A 1 94 ? -11.146 2.400 6.549 1.00 0.27 94 PRO A O 12
ATOM 17534 N N . GLU A 1 95 ? -10.100 1.970 8.488 1.00 0.26 95 GLU A N 12
ATOM 17535 C CA . GLU A 1 95 ? -10.649 3.100 9.192 1.00 0.34 95 GLU A CA 12
ATOM 17536 C C . GLU A 1 95 ? -9.950 4.401 8.817 1.00 0.32 95 GLU A C 12
ATOM 17537 O O . GLU A 1 95 ? -10.138 5.422 9.470 1.00 0.46 95 GLU A O 12
ATOM 17549 N N . THR A 1 96 ? -9.069 4.346 7.830 1.00 0.23 96 THR A N 12
ATOM 17550 C CA . THR A 1 96 ? -8.446 5.546 7.317 1.00 0.24 96 THR A CA 12
ATOM 17551 C C . THR A 1 96 ? -8.934 5.885 5.908 1.00 0.23 96 THR A C 12
ATOM 17552 O O . THR A 1 96 ? -8.666 6.969 5.387 1.00 0.30 96 THR A O 12
ATOM 17563 N N . VAL A 1 97 ? -9.649 4.944 5.304 1.00 0.20 97 VAL A N 12
ATOM 17564 C CA . VAL A 1 97 ? -10.200 5.104 3.947 1.00 0.23 97 VAL A CA 12
ATOM 17565 C C . VAL A 1 97 ? -11.105 6.335 3.817 1.00 0.29 97 VAL A C 12
ATOM 17566 O O . VAL A 1 97 ? -11.410 6.774 2.707 1.00 0.64 97 VAL A O 12
ATOM 17579 N N . LYS A 1 98 ? -11.524 6.916 4.930 1.00 0.29 98 LYS A N 12
ATOM 17580 C CA . LYS A 1 98 ? -12.444 8.038 4.860 1.00 0.38 98 LYS A CA 12
ATOM 17581 C C . LYS A 1 98 ? -11.701 9.298 4.479 1.00 0.40 98 LYS A C 12
ATOM 17582 O O . LYS A 1 98 ? -11.380 10.130 5.330 1.00 0.47 98 LYS A O 12
ATOM 17601 N N . LEU A 1 99 ? -11.413 9.388 3.179 1.00 0.47 99 LEU A N 12
ATOM 17602 C CA . LEU A 1 99 ? -10.854 10.574 2.565 1.00 0.58 99 LEU A CA 12
ATOM 17603 C C . LEU A 1 99 ? -9.361 10.685 2.848 1.00 0.73 99 LEU A C 12
ATOM 17604 O O . LEU A 1 99 ? -8.921 10.706 3.996 1.00 1.33 99 LEU A O 12
ATOM 17620 N N . GLU A 1 100 ? -8.604 10.738 1.759 1.00 1.05 100 GLU A N 12
ATOM 17621 C CA . GLU A 1 100 ? -7.145 10.672 1.784 1.00 1.25 100 GLU A CA 12
ATOM 17622 C C . GLU A 1 100 ? -6.523 11.671 2.757 1.00 2.09 100 GLU A C 12
ATOM 17623 O O . GLU A 1 100 ? -6.794 12.874 2.687 1.00 2.87 100 GLU A O 12
ATOM 17635 N N . HIS A 1 101 ? -5.680 11.144 3.647 1.00 2.68 101 HIS A N 12
ATOM 17636 C CA . HIS A 1 101 ? -4.880 11.945 4.573 1.00 3.89 101 HIS A CA 12
ATOM 17637 C C . HIS A 1 101 ? -5.750 12.861 5.421 1.00 4.59 101 HIS A C 12
ATOM 17638 O O . HIS A 1 101 ? -6.385 12.357 6.370 1.00 5.06 101 HIS A O 12
ATOM 17653 N N . MET A 1 1 ? 18.258 -0.092 3.557 1.00 1.09 1 MET A N 13
ATOM 17654 C CA . MET A 1 1 ? 17.096 -0.949 3.892 1.00 0.39 1 MET A CA 13
ATOM 17655 C C . MET A 1 1 ? 15.800 -0.220 3.581 1.00 0.30 1 MET A C 13
ATOM 17656 O O . MET A 1 1 ? 15.740 1.011 3.633 1.00 0.45 1 MET A O 13
ATOM 17672 N N . VAL A 1 2 ? 14.769 -0.983 3.252 1.00 0.15 2 VAL A N 13
ATOM 17673 C CA . VAL A 1 2 ? 13.494 -0.412 2.853 1.00 0.10 2 VAL A CA 13
ATOM 17674 C C . VAL A 1 2 ? 12.517 -0.368 4.037 1.00 0.09 2 VAL A C 13
ATOM 17675 O O . VAL A 1 2 ? 12.651 -1.126 4.995 1.00 0.12 2 VAL A O 13
ATOM 17688 N N . GLN A 1 3 ? 11.560 0.540 3.959 1.00 0.09 3 GLN A N 13
ATOM 17689 C CA . GLN A 1 3 ? 10.514 0.703 4.947 1.00 0.10 3 GLN A CA 13
ATOM 17690 C C . GLN A 1 3 ? 9.182 0.580 4.229 1.00 0.11 3 GLN A C 13
ATOM 17691 O O . GLN A 1 3 ? 9.148 0.613 3.000 1.00 0.17 3 GLN A O 13
ATOM 17705 N N . CYS A 1 4 ? 8.088 0.435 4.952 1.00 0.12 4 CYS A N 13
ATOM 17706 C CA . CYS A 1 4 ? 6.815 0.286 4.278 1.00 0.13 4 CYS A CA 13
ATOM 17707 C C . CYS A 1 4 ? 5.664 0.860 5.086 1.00 0.17 4 CYS A C 13
ATOM 17708 O O . CYS A 1 4 ? 5.702 0.918 6.318 1.00 0.29 4 CYS A O 13
ATOM 17715 N N . GLU A 1 5 ? 4.655 1.293 4.353 1.00 0.14 5 GLU A N 13
ATOM 17716 C CA . GLU A 1 5 ? 3.456 1.899 4.895 1.00 0.16 5 GLU A CA 13
ATOM 17717 C C . GLU A 1 5 ? 2.277 1.482 4.037 1.00 0.15 5 GLU A C 13
ATOM 17718 O O . GLU A 1 5 ? 2.453 0.801 3.024 1.00 0.17 5 GLU A O 13
ATOM 17730 N N . VAL A 1 6 ? 1.083 1.873 4.441 1.00 0.17 6 VAL A N 13
ATOM 17731 C CA . VAL A 1 6 ? -0.123 1.487 3.735 1.00 0.18 6 VAL A CA 13
ATOM 17732 C C . VAL A 1 6 ? -1.125 2.630 3.650 1.00 0.21 6 VAL A C 13
ATOM 17733 O O . VAL A 1 6 ? -1.633 3.127 4.657 1.00 0.33 6 VAL A O 13
ATOM 17746 N N . GLU A 1 7 ? -1.391 3.028 2.423 1.00 0.16 7 GLU A N 13
ATOM 17747 C CA . GLU A 1 7 ? -2.170 4.210 2.116 1.00 0.16 7 GLU A CA 13
ATOM 17748 C C . GLU A 1 7 ? -3.472 3.862 1.428 1.00 0.16 7 GLU A C 13
ATOM 17749 O O . GLU A 1 7 ? -3.657 2.767 0.907 1.00 0.28 7 GLU A O 13
ATOM 17761 N N . ALA A 1 8 ? -4.368 4.816 1.458 1.00 0.14 8 ALA A N 13
ATOM 17762 C CA . ALA A 1 8 ? -5.575 4.775 0.672 1.00 0.12 8 ALA A CA 13
ATOM 17763 C C . ALA A 1 8 ? -5.860 6.190 0.173 1.00 0.15 8 ALA A C 13
ATOM 17764 O O . ALA A 1 8 ? -5.930 7.125 0.972 1.00 0.17 8 ALA A O 13
ATOM 17771 N N . ALA A 1 9 ? -6.004 6.359 -1.128 1.00 0.16 9 ALA A N 13
ATOM 17772 C CA . ALA A 1 9 ? -6.162 7.686 -1.709 1.00 0.19 9 ALA A CA 13
ATOM 17773 C C . ALA A 1 9 ? -7.524 7.843 -2.374 1.00 0.19 9 ALA A C 13
ATOM 17774 O O . ALA A 1 9 ? -7.757 7.337 -3.467 1.00 0.20 9 ALA A O 13
ATOM 17781 N N . VAL A 1 10 ? -8.414 8.567 -1.722 1.00 0.22 10 VAL A N 13
ATOM 17782 C CA . VAL A 1 10 ? -9.762 8.753 -2.231 1.00 0.23 10 VAL A CA 13
ATOM 17783 C C . VAL A 1 10 ? -9.814 9.895 -3.243 1.00 0.27 10 VAL A C 13
ATOM 17784 O O . VAL A 1 10 ? -9.620 11.061 -2.890 1.00 0.33 10 VAL A O 13
ATOM 17797 N N . SER A 1 11 ? -10.049 9.550 -4.501 1.00 0.29 11 SER A N 13
ATOM 17798 C CA . SER A 1 11 ? -10.095 10.533 -5.568 1.00 0.36 11 SER A CA 13
ATOM 17799 C C . SER A 1 11 ? -11.399 10.435 -6.365 1.00 0.45 11 SER A C 13
ATOM 17800 O O . SER A 1 11 ? -11.688 9.397 -6.966 1.00 0.63 11 SER A O 13
ATOM 17808 N N . GLY A 1 12 ? -12.173 11.519 -6.361 1.00 0.45 12 GLY A N 13
ATOM 17809 C CA . GLY A 1 12 ? -13.349 11.639 -7.217 1.00 0.54 12 GLY A CA 13
ATOM 17810 C C . GLY A 1 12 ? -14.318 10.471 -7.126 1.00 0.49 12 GLY A C 13
ATOM 17811 O O . GLY A 1 12 ? -14.677 9.880 -8.145 1.00 0.61 12 GLY A O 13
ATOM 17815 N N . GLY A 1 13 ? -14.737 10.128 -5.916 1.00 0.45 13 GLY A N 13
ATOM 17816 C CA . GLY A 1 13 ? -15.724 9.072 -5.747 1.00 0.48 13 GLY A CA 13
ATOM 17817 C C . GLY A 1 13 ? -15.127 7.678 -5.846 1.00 0.41 13 GLY A C 13
ATOM 17818 O O . GLY A 1 13 ? -15.806 6.680 -5.599 1.00 0.45 13 GLY A O 13
ATOM 17822 N N . HIS A 1 14 ? -13.860 7.605 -6.208 1.00 0.34 14 HIS A N 13
ATOM 17823 C CA . HIS A 1 14 ? -13.143 6.345 -6.268 1.00 0.31 14 HIS A CA 13
ATOM 17824 C C . HIS A 1 14 ? -12.028 6.386 -5.244 1.00 0.30 14 HIS A C 13
ATOM 17825 O O . HIS A 1 14 ? -11.695 7.450 -4.736 1.00 0.43 14 HIS A O 13
ATOM 17840 N N . VAL A 1 15 ? -11.459 5.249 -4.925 1.00 0.23 15 VAL A N 13
ATOM 17841 C CA . VAL A 1 15 ? -10.377 5.215 -3.970 1.00 0.20 15 VAL A CA 13
ATOM 17842 C C . VAL A 1 15 ? -9.209 4.412 -4.519 1.00 0.18 15 VAL A C 13
ATOM 17843 O O . VAL A 1 15 ? -9.335 3.236 -4.817 1.00 0.17 15 VAL A O 13
ATOM 17856 N N . THR A 1 16 ? -8.081 5.073 -4.676 1.00 0.17 16 THR A N 13
ATOM 17857 C CA . THR A 1 16 ? -6.875 4.440 -5.162 1.00 0.16 16 THR A CA 13
ATOM 17858 C C . THR A 1 16 ? -6.041 4.016 -3.970 1.00 0.14 16 THR A C 13
ATOM 17859 O O . THR A 1 16 ? -5.593 4.849 -3.197 1.00 0.15 16 THR A O 13
ATOM 17870 N N . LEU A 1 17 ? -5.834 2.731 -3.820 1.00 0.12 17 LEU A N 13
ATOM 17871 C CA . LEU A 1 17 ? -5.202 2.223 -2.629 1.00 0.10 17 LEU A CA 13
ATOM 17872 C C . LEU A 1 17 ? -3.841 1.636 -2.952 1.00 0.13 17 LEU A C 13
ATOM 17873 O O . LEU A 1 17 ? -3.679 0.922 -3.941 1.00 0.17 17 LEU A O 13
ATOM 17889 N N . GLN A 1 18 ? -2.869 1.964 -2.115 1.00 0.15 18 GLN A N 13
ATOM 17890 C CA . GLN A 1 18 ? -1.475 1.636 -2.358 1.00 0.19 18 GLN A CA 13
ATOM 17891 C C . GLN A 1 18 ? -0.699 1.591 -1.045 1.00 0.24 18 GLN A C 13
ATOM 17892 O O . GLN A 1 18 ? -1.188 2.045 -0.022 1.00 0.51 18 GLN A O 13
ATOM 17906 N N . GLY A 1 19 ? 0.503 1.033 -1.068 1.00 0.17 19 GLY A N 13
ATOM 17907 C CA . GLY A 1 19 ? 1.336 1.028 0.124 1.00 0.18 19 GLY A CA 13
ATOM 17908 C C . GLY A 1 19 ? 2.617 1.821 -0.085 1.00 0.18 19 GLY A C 13
ATOM 17909 O O . GLY A 1 19 ? 3.366 1.553 -1.024 1.00 0.19 19 GLY A O 13
ATOM 17913 N N . VAL A 1 20 ? 2.866 2.803 0.772 1.00 0.17 20 VAL A N 13
ATOM 17914 C CA . VAL A 1 20 ? 4.026 3.674 0.631 1.00 0.18 20 VAL A CA 13
ATOM 17915 C C . VAL A 1 20 ? 5.266 3.095 1.286 1.00 0.21 20 VAL A C 13
ATOM 17916 O O . VAL A 1 20 ? 5.345 2.912 2.487 1.00 0.45 20 VAL A O 13
ATOM 17929 N N . ILE A 1 21 ? 6.234 2.833 0.458 1.00 0.13 21 ILE A N 13
ATOM 17930 C CA . ILE A 1 21 ? 7.511 2.320 0.875 1.00 0.11 21 ILE A CA 13
ATOM 17931 C C . ILE A 1 21 ? 8.524 3.441 0.994 1.00 0.13 21 ILE A C 13
ATOM 17932 O O . ILE A 1 21 ? 8.970 3.993 -0.003 1.00 0.14 21 ILE A O 13
ATOM 17948 N N . THR A 1 22 ? 8.868 3.819 2.198 1.00 0.13 22 THR A N 13
ATOM 17949 C CA . THR A 1 22 ? 9.997 4.698 2.358 1.00 0.14 22 THR A CA 13
ATOM 17950 C C . THR A 1 22 ? 11.235 3.858 2.247 1.00 0.14 22 THR A C 13
ATOM 17951 O O . THR A 1 22 ? 11.321 2.808 2.848 1.00 0.18 22 THR A O 13
ATOM 17962 N N . ALA A 1 23 ? 12.179 4.277 1.471 1.00 0.12 23 ALA A N 13
ATOM 17963 C CA . ALA A 1 23 ? 13.368 3.489 1.326 1.00 0.12 23 ALA A CA 13
ATOM 17964 C C . ALA A 1 23 ? 14.560 4.313 1.706 1.00 0.14 23 ALA A C 13
ATOM 17965 O O . ALA A 1 23 ? 14.795 5.347 1.124 1.00 0.16 23 ALA A O 13
ATOM 17972 N N . VAL A 1 24 ? 15.306 3.859 2.688 1.00 0.16 24 VAL A N 13
ATOM 17973 C CA . VAL A 1 24 ? 16.416 4.641 3.208 1.00 0.18 24 VAL A CA 13
ATOM 17974 C C . VAL A 1 24 ? 17.597 4.694 2.229 1.00 0.20 24 VAL A C 13
ATOM 17975 O O . VAL A 1 24 ? 18.561 5.432 2.437 1.00 0.25 24 VAL A O 13
ATOM 17988 N N . ARG A 1 25 ? 17.530 3.932 1.147 1.00 0.21 25 ARG A N 13
ATOM 17989 C CA . ARG A 1 25 ? 18.610 3.943 0.176 1.00 0.24 25 ARG A CA 13
ATOM 17990 C C . ARG A 1 25 ? 18.083 4.047 -1.254 1.00 0.23 25 ARG A C 13
ATOM 17991 O O . ARG A 1 25 ? 17.145 3.343 -1.632 1.00 0.26 25 ARG A O 13
ATOM 18012 N N . ASP A 1 26 ? 18.694 4.938 -2.034 1.00 0.23 26 ASP A N 13
ATOM 18013 C CA . ASP A 1 26 ? 18.289 5.183 -3.413 1.00 0.25 26 ASP A CA 13
ATOM 18014 C C . ASP A 1 26 ? 18.722 4.037 -4.315 1.00 0.24 26 ASP A C 13
ATOM 18015 O O . ASP A 1 26 ? 19.720 3.363 -4.050 1.00 0.32 26 ASP A O 13
ATOM 18024 N N . GLY A 1 27 ? 17.963 3.819 -5.371 1.00 0.24 27 GLY A N 13
ATOM 18025 C CA . GLY A 1 27 ? 18.236 2.739 -6.281 1.00 0.26 27 GLY A CA 13
ATOM 18026 C C . GLY A 1 27 ? 16.974 1.972 -6.567 1.00 0.21 27 GLY A C 13
ATOM 18027 O O . GLY A 1 27 ? 15.966 2.560 -6.950 1.00 0.23 27 GLY A O 13
ATOM 18031 N N . ALA A 1 28 ? 17.003 0.677 -6.347 1.00 0.19 28 ALA A N 13
ATOM 18032 C CA . ALA A 1 28 ? 15.823 -0.143 -6.533 1.00 0.18 28 ALA A CA 13
ATOM 18033 C C . ALA A 1 28 ? 15.711 -1.168 -5.419 1.00 0.24 28 ALA A C 13
ATOM 18034 O O . ALA A 1 28 ? 16.674 -1.419 -4.695 1.00 0.45 28 ALA A O 13
ATOM 18041 N N . GLY A 1 29 ? 14.531 -1.742 -5.277 1.00 0.15 29 GLY A N 13
ATOM 18042 C CA . GLY A 1 29 ? 14.296 -2.739 -4.268 1.00 0.19 29 GLY A CA 13
ATOM 18043 C C . GLY A 1 29 ? 13.115 -3.591 -4.642 1.00 0.17 29 GLY A C 13
ATOM 18044 O O . GLY A 1 29 ? 12.374 -3.249 -5.563 1.00 0.21 29 GLY A O 13
ATOM 18048 N N . SER A 1 30 ? 12.913 -4.679 -3.937 1.00 0.15 30 SER A N 13
ATOM 18049 C CA . SER A 1 30 ? 11.832 -5.585 -4.276 1.00 0.15 30 SER A CA 13
ATOM 18050 C C . SER A 1 30 ? 10.849 -5.709 -3.122 1.00 0.13 30 SER A C 13
ATOM 18051 O O . SER A 1 30 ? 11.243 -5.811 -1.959 1.00 0.14 30 SER A O 13
ATOM 18059 N N . TYR A 1 31 ? 9.568 -5.686 -3.461 1.00 0.13 31 TYR A N 13
ATOM 18060 C CA . TYR A 1 31 ? 8.499 -5.670 -2.475 1.00 0.11 31 TYR A CA 13
ATOM 18061 C C . TYR A 1 31 ? 7.190 -6.180 -3.080 1.00 0.13 31 TYR A C 13
ATOM 18062 O O . TYR A 1 31 ? 7.039 -6.235 -4.300 1.00 0.18 31 TYR A O 13
ATOM 18080 N N . LYS A 1 32 ? 6.253 -6.553 -2.219 1.00 0.13 32 LYS A N 13
ATOM 18081 C CA . LYS A 1 32 ? 4.985 -7.142 -2.645 1.00 0.14 32 LYS A CA 13
ATOM 18082 C C . LYS A 1 32 ? 3.804 -6.489 -1.937 1.00 0.14 32 LYS A C 13
ATOM 18083 O O . LYS A 1 32 ? 3.609 -6.685 -0.736 1.00 0.13 32 LYS A O 13
ATOM 18102 N N . LEU A 1 33 ? 3.001 -5.739 -2.676 1.00 0.17 33 LEU A N 13
ATOM 18103 C CA . LEU A 1 33 ? 1.816 -5.120 -2.104 1.00 0.17 33 LEU A CA 13
ATOM 18104 C C . LEU A 1 33 ? 0.571 -5.911 -2.482 1.00 0.19 33 LEU A C 13
ATOM 18105 O O . LEU A 1 33 ? 0.318 -6.190 -3.654 1.00 0.27 33 LEU A O 13
ATOM 18121 N N . ALA A 1 34 ? -0.193 -6.272 -1.471 1.00 0.16 34 ALA A N 13
ATOM 18122 C CA . ALA A 1 34 ? -1.465 -6.943 -1.662 1.00 0.19 34 ALA A CA 13
ATOM 18123 C C . ALA A 1 34 ? -2.570 -6.166 -0.955 1.00 0.18 34 ALA A C 13
ATOM 18124 O O . ALA A 1 34 ? -2.417 -5.776 0.200 1.00 0.25 34 ALA A O 13
ATOM 18131 N N . VAL A 1 35 ? -3.670 -5.929 -1.647 1.00 0.16 35 VAL A N 13
ATOM 18132 C CA . VAL A 1 35 ? -4.774 -5.162 -1.086 1.00 0.14 35 VAL A CA 13
ATOM 18133 C C . VAL A 1 35 ? -5.946 -6.085 -0.757 1.00 0.16 35 VAL A C 13
ATOM 18134 O O . VAL A 1 35 ? -6.194 -7.060 -1.458 1.00 0.23 35 VAL A O 13
ATOM 18147 N N . ASP A 1 36 ? -6.650 -5.777 0.314 1.00 0.19 36 ASP A N 13
ATOM 18148 C CA . ASP A 1 36 ? -7.758 -6.598 0.781 1.00 0.24 36 ASP A CA 13
ATOM 18149 C C . ASP A 1 36 ? -9.024 -5.761 0.881 1.00 0.25 36 ASP A C 13
ATOM 18150 O O . ASP A 1 36 ? -9.089 -4.819 1.663 1.00 0.31 36 ASP A O 13
ATOM 18159 N N . LYS A 1 37 ? -10.026 -6.085 0.084 1.00 0.28 37 LYS A N 13
ATOM 18160 C CA . LYS A 1 37 ? -11.279 -5.354 0.150 1.00 0.33 37 LYS A CA 13
ATOM 18161 C C . LYS A 1 37 ? -12.354 -6.207 0.777 1.00 0.46 37 LYS A C 13
ATOM 18162 O O . LYS A 1 37 ? -12.340 -7.433 0.668 1.00 0.63 37 LYS A O 13
ATOM 18181 N N . ALA A 1 38 ? -13.283 -5.548 1.424 1.00 0.41 38 ALA A N 13
ATOM 18182 C CA . ALA A 1 38 ? -14.402 -6.222 2.045 1.00 0.52 38 ALA A CA 13
ATOM 18183 C C . ALA A 1 38 ? -15.625 -5.321 2.065 1.00 0.47 38 ALA A C 13
ATOM 18184 O O . ALA A 1 38 ? -15.710 -4.389 2.862 1.00 0.43 38 ALA A O 13
ATOM 18191 N N . GLY A 1 39 ? -16.568 -5.610 1.188 1.00 0.57 39 GLY A N 13
ATOM 18192 C CA . GLY A 1 39 ? -17.789 -4.837 1.130 1.00 0.60 39 GLY A CA 13
ATOM 18193 C C . GLY A 1 39 ? -18.991 -5.695 1.445 1.00 0.81 39 GLY A C 13
ATOM 18194 O O . GLY A 1 39 ? -18.844 -6.807 1.955 1.00 0.96 39 GLY A O 13
ATOM 18198 N N . ALA A 1 40 ? -20.177 -5.204 1.122 1.00 0.90 40 ALA A N 13
ATOM 18199 C CA . ALA A 1 40 ? -21.405 -5.940 1.394 1.00 1.14 40 ALA A CA 13
ATOM 18200 C C . ALA A 1 40 ? -21.563 -7.121 0.444 1.00 1.33 40 ALA A C 13
ATOM 18201 O O . ALA A 1 40 ? -22.324 -8.051 0.714 1.00 1.57 40 ALA A O 13
ATOM 18208 N N . ALA A 1 41 ? -20.841 -7.081 -0.667 1.00 1.28 41 ALA A N 13
ATOM 18209 C CA . ALA A 1 41 ? -20.891 -8.154 -1.648 1.00 1.49 41 ALA A CA 13
ATOM 18210 C C . ALA A 1 41 ? -19.862 -9.236 -1.336 1.00 1.45 41 ALA A C 13
ATOM 18211 O O . ALA A 1 41 ? -19.850 -10.295 -1.966 1.00 1.72 41 ALA A O 13
ATOM 18218 N N . GLY A 1 42 ? -18.993 -8.971 -0.368 1.00 1.19 42 GLY A N 13
ATOM 18219 C CA . GLY A 1 42 ? -18.013 -9.960 0.029 1.00 1.21 42 GLY A CA 13
ATOM 18220 C C . GLY A 1 42 ? -16.601 -9.418 0.077 1.00 1.01 42 GLY A C 13
ATOM 18221 O O . GLY A 1 42 ? -16.376 -8.221 -0.116 1.00 0.86 42 GLY A O 13
ATOM 18225 N N . THR A 1 43 ? -15.656 -10.304 0.338 1.00 1.03 43 THR A N 13
ATOM 18226 C CA . THR A 1 43 ? -14.258 -9.939 0.439 1.00 0.88 43 THR A CA 13
ATOM 18227 C C . THR A 1 43 ? -13.522 -10.223 -0.867 1.00 0.82 43 THR A C 13
ATOM 18228 O O . THR A 1 43 ? -13.725 -11.267 -1.488 1.00 0.92 43 THR A O 13
ATOM 18239 N N . SER A 1 44 ? -12.666 -9.300 -1.268 1.00 0.73 44 SER A N 13
ATOM 18240 C CA . SER A 1 44 ? -11.926 -9.427 -2.513 1.00 0.69 44 SER A CA 13
ATOM 18241 C C . SER A 1 44 ? -10.433 -9.233 -2.260 1.00 0.59 44 SER A C 13
ATOM 18242 O O . SER A 1 44 ? -10.037 -8.343 -1.506 1.00 0.60 44 SER A O 13
ATOM 18250 N N . ARG A 1 45 ? -9.610 -10.060 -2.890 1.00 0.63 45 ARG A N 13
ATOM 18251 C CA . ARG A 1 45 ? -8.179 -10.059 -2.625 1.00 0.60 45 ARG A CA 13
ATOM 18252 C C . ARG A 1 45 ? -7.369 -9.587 -3.832 1.00 0.51 45 ARG A C 13
ATOM 18253 O O . ARG A 1 45 ? -7.451 -10.154 -4.924 1.00 0.65 45 ARG A O 13
ATOM 18274 N N . ILE A 1 46 ? -6.592 -8.540 -3.614 1.00 0.38 46 ILE A N 13
ATOM 18275 C CA . ILE A 1 46 ? -5.679 -8.007 -4.612 1.00 0.33 46 ILE A CA 13
ATOM 18276 C C . ILE A 1 46 ? -4.257 -8.385 -4.227 1.00 0.30 46 ILE A C 13
ATOM 18277 O O . ILE A 1 46 ? -3.906 -8.325 -3.053 1.00 0.34 46 ILE A O 13
ATOM 18293 N N . LYS A 1 47 ? -3.446 -8.796 -5.185 1.00 0.31 47 LYS A N 13
ATOM 18294 C CA . LYS A 1 47 ? -2.077 -9.177 -4.882 1.00 0.38 47 LYS A CA 13
ATOM 18295 C C . LYS A 1 47 ? -1.137 -8.822 -6.026 1.00 0.41 47 LYS A C 13
ATOM 18296 O O . LYS A 1 47 ? -1.335 -9.247 -7.164 1.00 0.51 47 LYS A O 13
ATOM 18315 N N . GLN A 1 48 ? -0.124 -8.026 -5.714 1.00 0.40 48 GLN A N 13
ATOM 18316 C CA . GLN A 1 48 ? 0.927 -7.696 -6.663 1.00 0.47 48 GLN A CA 13
ATOM 18317 C C . GLN A 1 48 ? 2.292 -7.922 -6.022 1.00 0.50 48 GLN A C 13
ATOM 18318 O O . GLN A 1 48 ? 2.388 -8.101 -4.805 1.00 0.78 48 GLN A O 13
ATOM 18332 N N . ALA A 1 49 ? 3.338 -7.937 -6.840 1.00 0.32 49 ALA A N 13
ATOM 18333 C CA . ALA A 1 49 ? 4.700 -8.122 -6.353 1.00 0.31 49 ALA A CA 13
ATOM 18334 C C . ALA A 1 49 ? 5.706 -7.829 -7.451 1.00 0.31 49 ALA A C 13
ATOM 18335 O O . ALA A 1 49 ? 5.384 -7.916 -8.637 1.00 0.39 49 ALA A O 13
ATOM 18342 N N . GLY A 1 50 ? 6.915 -7.472 -7.055 1.00 0.25 50 GLY A N 13
ATOM 18343 C CA . GLY A 1 50 ? 7.965 -7.210 -8.013 1.00 0.26 50 GLY A CA 13
ATOM 18344 C C . GLY A 1 50 ? 9.049 -6.341 -7.429 1.00 0.23 50 GLY A C 13
ATOM 18345 O O . GLY A 1 50 ? 9.246 -6.316 -6.213 1.00 0.25 50 GLY A O 13
ATOM 18349 N N . ALA A 1 51 ? 9.745 -5.625 -8.289 1.00 0.23 51 ALA A N 13
ATOM 18350 C CA . ALA A 1 51 ? 10.800 -4.739 -7.857 1.00 0.21 51 ALA A CA 13
ATOM 18351 C C . ALA A 1 51 ? 10.658 -3.393 -8.549 1.00 0.23 51 ALA A C 13
ATOM 18352 O O . ALA A 1 51 ? 10.399 -3.330 -9.750 1.00 0.38 51 ALA A O 13
ATOM 18359 N N . PHE A 1 52 ? 10.824 -2.326 -7.792 1.00 0.15 52 PHE A N 13
ATOM 18360 C CA . PHE A 1 52 ? 10.657 -0.984 -8.312 1.00 0.16 52 PHE A CA 13
ATOM 18361 C C . PHE A 1 52 ? 11.773 -0.092 -7.766 1.00 0.14 52 PHE A C 13
ATOM 18362 O O . PHE A 1 52 ? 12.541 -0.510 -6.893 1.00 0.16 52 PHE A O 13
ATOM 18379 N N . THR A 1 53 ? 11.867 1.122 -8.277 1.00 0.15 53 THR A N 13
ATOM 18380 C CA . THR A 1 53 ? 12.931 2.030 -7.899 1.00 0.16 53 THR A CA 13
ATOM 18381 C C . THR A 1 53 ? 12.558 2.824 -6.661 1.00 0.16 53 THR A C 13
ATOM 18382 O O . THR A 1 53 ? 11.457 3.368 -6.568 1.00 0.27 53 THR A O 13
ATOM 18393 N N . ALA A 1 54 ? 13.478 2.905 -5.720 1.00 0.13 54 ALA A N 13
ATOM 18394 C CA . ALA A 1 54 ? 13.208 3.561 -4.458 1.00 0.13 54 ALA A CA 13
ATOM 18395 C C . ALA A 1 54 ? 14.312 4.553 -4.107 1.00 0.14 54 ALA A C 13
ATOM 18396 O O . ALA A 1 54 ? 15.492 4.223 -4.159 1.00 0.23 54 ALA A O 13
ATOM 18403 N N . ILE A 1 55 ? 13.918 5.775 -3.778 1.00 0.17 55 ILE A N 13
ATOM 18404 C CA . ILE A 1 55 ? 14.862 6.818 -3.390 1.00 0.18 55 ILE A CA 13
ATOM 18405 C C . ILE A 1 55 ? 15.071 6.824 -1.889 1.00 0.16 55 ILE A C 13
ATOM 18406 O O . ILE A 1 55 ? 14.130 6.627 -1.123 1.00 0.14 55 ILE A O 13
ATOM 18422 N N . ALA A 1 56 ? 16.313 7.059 -1.491 1.00 0.17 56 ALA A N 13
ATOM 18423 C CA . ALA A 1 56 ? 16.684 7.077 -0.079 1.00 0.18 56 ALA A CA 13
ATOM 18424 C C . ALA A 1 56 ? 15.962 8.173 0.686 1.00 0.17 56 ALA A C 13
ATOM 18425 O O . ALA A 1 56 ? 16.020 9.348 0.315 1.00 0.20 56 ALA A O 13
ATOM 18432 N N . GLU A 1 57 ? 15.287 7.762 1.755 1.00 0.16 57 GLU A N 13
ATOM 18433 C CA . GLU A 1 57 ? 14.536 8.660 2.614 1.00 0.18 57 GLU A CA 13
ATOM 18434 C C . GLU A 1 57 ? 13.439 9.344 1.813 1.00 0.19 57 GLU A C 13
ATOM 18435 O O . GLU A 1 57 ? 13.081 10.493 2.055 1.00 0.28 57 GLU A O 13
ATOM 18447 N N . GLN A 1 58 ? 12.918 8.596 0.854 1.00 0.16 58 GLN A N 13
ATOM 18448 C CA . GLN A 1 58 ? 11.833 9.027 0.014 1.00 0.18 58 GLN A CA 13
ATOM 18449 C C . GLN A 1 58 ? 10.734 7.999 0.061 1.00 0.17 58 GLN A C 13
ATOM 18450 O O . GLN A 1 58 ? 10.986 6.800 0.186 1.00 0.19 58 GLN A O 13
ATOM 18464 N N . ARG A 1 59 ? 9.525 8.481 -0.023 1.00 0.16 59 ARG A N 13
ATOM 18465 C CA . ARG A 1 59 ? 8.356 7.628 -0.006 1.00 0.17 59 ARG A CA 13
ATOM 18466 C C . ARG A 1 59 ? 8.063 7.097 -1.402 1.00 0.17 59 ARG A C 13
ATOM 18467 O O . ARG A 1 59 ? 7.873 7.870 -2.341 1.00 0.22 59 ARG A O 13
ATOM 18488 N N . VAL A 1 60 ? 8.028 5.786 -1.531 1.00 0.13 60 VAL A N 13
ATOM 18489 C CA . VAL A 1 60 ? 7.768 5.135 -2.800 1.00 0.14 60 VAL A CA 13
ATOM 18490 C C . VAL A 1 60 ? 6.477 4.355 -2.717 1.00 0.13 60 VAL A C 13
ATOM 18491 O O . VAL A 1 60 ? 6.407 3.341 -2.037 1.00 0.12 60 VAL A O 13
ATOM 18504 N N . THR A 1 61 ? 5.454 4.798 -3.413 1.00 0.15 61 THR A N 13
ATOM 18505 C CA . THR A 1 61 ? 4.179 4.142 -3.276 1.00 0.15 61 THR A CA 13
ATOM 18506 C C . THR A 1 61 ? 4.061 2.978 -4.232 1.00 0.16 61 THR A C 13
ATOM 18507 O O . THR A 1 61 ? 4.327 3.103 -5.431 1.00 0.19 61 THR A O 13
ATOM 18518 N N . VAL A 1 62 ? 3.664 1.848 -3.682 1.00 0.15 62 VAL A N 13
ATOM 18519 C CA . VAL A 1 62 ? 3.689 0.604 -4.399 1.00 0.15 62 VAL A CA 13
ATOM 18520 C C . VAL A 1 62 ? 2.312 -0.055 -4.456 1.00 0.15 62 VAL A C 13
ATOM 18521 O O . VAL A 1 62 ? 1.588 -0.090 -3.459 1.00 0.16 62 VAL A O 13
ATOM 18534 N N . GLY A 1 63 ? 1.961 -0.551 -5.642 1.00 0.18 63 GLY A N 13
ATOM 18535 C CA . GLY A 1 63 ? 0.707 -1.258 -5.833 1.00 0.21 63 GLY A CA 13
ATOM 18536 C C . GLY A 1 63 ? -0.499 -0.359 -5.697 1.00 0.20 63 GLY A C 13
ATOM 18537 O O . GLY A 1 63 ? -1.305 -0.530 -4.788 1.00 0.28 63 GLY A O 13
ATOM 18541 N N . ASN A 1 64 ? -0.631 0.596 -6.603 1.00 0.33 64 ASN A N 13
ATOM 18542 C CA . ASN A 1 64 ? -1.769 1.493 -6.582 1.00 0.40 64 ASN A CA 13
ATOM 18543 C C . ASN A 1 64 ? -2.905 0.899 -7.396 1.00 0.37 64 ASN A C 13
ATOM 18544 O O . ASN A 1 64 ? -2.849 0.826 -8.623 1.00 0.52 64 ASN A O 13
ATOM 18555 N N . VAL A 1 65 ? -3.932 0.461 -6.698 1.00 0.25 65 VAL A N 13
ATOM 18556 C CA . VAL A 1 65 ? -5.099 -0.121 -7.336 1.00 0.33 65 VAL A CA 13
ATOM 18557 C C . VAL A 1 65 ? -6.326 0.724 -7.014 1.00 0.27 65 VAL A C 13
ATOM 18558 O O . VAL A 1 65 ? -6.469 1.216 -5.899 1.00 0.35 65 VAL A O 13
ATOM 18571 N N . VAL A 1 66 ? -7.197 0.924 -7.988 1.00 0.25 66 VAL A N 13
ATOM 18572 C CA . VAL A 1 66 ? -8.310 1.843 -7.803 1.00 0.23 66 VAL A CA 13
ATOM 18573 C C . VAL A 1 66 ? -9.619 1.105 -7.564 1.00 0.24 66 VAL A C 13
ATOM 18574 O O . VAL A 1 66 ? -10.040 0.263 -8.360 1.00 0.27 66 VAL A O 13
ATOM 18587 N N . LEU A 1 67 ? -10.244 1.436 -6.448 1.00 0.22 67 LEU A N 13
ATOM 18588 C CA . LEU A 1 67 ? -11.505 0.846 -6.036 1.00 0.23 67 LEU A CA 13
ATOM 18589 C C . LEU A 1 67 ? -12.597 1.905 -6.097 1.00 0.24 67 LEU A C 13
ATOM 18590 O O . LEU A 1 67 ? -12.308 3.090 -6.258 1.00 0.26 67 LEU A O 13
ATOM 18606 N N . ASP A 1 68 ? -13.846 1.486 -5.977 1.00 0.26 68 ASP A N 13
ATOM 18607 C CA . ASP A 1 68 ? -14.930 2.432 -5.764 1.00 0.28 68 ASP A CA 13
ATOM 18608 C C . ASP A 1 68 ? -14.883 2.916 -4.319 1.00 0.28 68 ASP A C 13
ATOM 18609 O O . ASP A 1 68 ? -14.797 2.109 -3.389 1.00 0.30 68 ASP A O 13
ATOM 18618 N N . TYR A 1 69 ? -14.904 4.226 -4.128 1.00 0.28 69 TYR A N 13
ATOM 18619 C CA . TYR A 1 69 ? -14.789 4.795 -2.793 1.00 0.27 69 TYR A CA 13
ATOM 18620 C C . TYR A 1 69 ? -16.073 4.631 -1.999 1.00 0.27 69 TYR A C 13
ATOM 18621 O O . TYR A 1 69 ? -17.159 4.978 -2.466 1.00 0.30 69 TYR A O 13
ATOM 18639 N N . SER A 1 70 ? -15.941 4.073 -0.808 1.00 0.25 70 SER A N 13
ATOM 18640 C CA . SER A 1 70 ? -17.020 4.054 0.146 1.00 0.27 70 SER A CA 13
ATOM 18641 C C . SER A 1 70 ? -16.464 4.224 1.555 1.00 0.29 70 SER A C 13
ATOM 18642 O O . SER A 1 70 ? -15.565 3.492 1.964 1.00 0.28 70 SER A O 13
ATOM 18650 N N . SER A 1 71 ? -16.986 5.202 2.283 1.00 0.36 71 SER A N 13
ATOM 18651 C CA . SER A 1 71 ? -16.503 5.501 3.626 1.00 0.42 71 SER A CA 13
ATOM 18652 C C . SER A 1 71 ? -16.907 4.413 4.614 1.00 0.43 71 SER A C 13
ATOM 18653 O O . SER A 1 71 ? -16.249 4.205 5.632 1.00 0.50 71 SER A O 13
ATOM 18661 N N . ALA A 1 72 ? -17.991 3.717 4.302 1.00 0.39 72 ALA A N 13
ATOM 18662 C CA . ALA A 1 72 ? -18.477 2.636 5.143 1.00 0.43 72 ALA A CA 13
ATOM 18663 C C . ALA A 1 72 ? -17.920 1.297 4.676 1.00 0.40 72 ALA A C 13
ATOM 18664 O O . ALA A 1 72 ? -18.309 0.237 5.172 1.00 0.50 72 ALA A O 13
ATOM 18671 N N . ASN A 1 73 ? -17.000 1.352 3.726 1.00 0.32 73 ASN A N 13
ATOM 18672 C CA . ASN A 1 73 ? -16.415 0.145 3.160 1.00 0.30 73 ASN A CA 13
ATOM 18673 C C . ASN A 1 73 ? -15.217 -0.290 3.984 1.00 0.33 73 ASN A C 13
ATOM 18674 O O . ASN A 1 73 ? -14.679 0.484 4.780 1.00 0.47 73 ASN A O 13
ATOM 18685 N N . ARG A 1 74 ? -14.800 -1.527 3.801 1.00 0.32 74 ARG A N 13
ATOM 18686 C CA . ARG A 1 74 ? -13.576 -1.991 4.400 1.00 0.35 74 ARG A CA 13
ATOM 18687 C C . ARG A 1 74 ? -12.549 -2.253 3.317 1.00 0.27 74 ARG A C 13
ATOM 18688 O O . ARG A 1 74 ? -12.663 -3.193 2.535 1.00 0.32 74 ARG A O 13
ATOM 18709 N N . TYR A 1 75 ? -11.559 -1.388 3.272 1.00 0.19 75 TYR A N 13
ATOM 18710 C CA . TYR A 1 75 ? -10.461 -1.513 2.341 1.00 0.14 75 TYR A CA 13
ATOM 18711 C C . TYR A 1 75 ? -9.161 -1.547 3.113 1.00 0.13 75 TYR A C 13
ATOM 18712 O O . TYR A 1 75 ? -8.815 -0.581 3.783 1.00 0.15 75 TYR A O 13
ATOM 18730 N N . ALA A 1 76 ? -8.457 -2.649 3.035 1.00 0.14 76 ALA A N 13
ATOM 18731 C CA . ALA A 1 76 ? -7.199 -2.789 3.737 1.00 0.13 76 ALA A CA 13
ATOM 18732 C C . ALA A 1 76 ? -6.098 -3.169 2.778 1.00 0.12 76 ALA A C 13
ATOM 18733 O O . ALA A 1 76 ? -6.353 -3.499 1.627 1.00 0.12 76 ALA A O 13
ATOM 18740 N N . ALA A 1 77 ? -4.877 -3.103 3.250 1.00 0.13 77 ALA A N 13
ATOM 18741 C CA . ALA A 1 77 ? -3.732 -3.384 2.422 1.00 0.13 77 ALA A CA 13
ATOM 18742 C C . ALA A 1 77 ? -2.671 -4.077 3.237 1.00 0.14 77 ALA A C 13
ATOM 18743 O O . ALA A 1 77 ? -2.701 -4.028 4.454 1.00 0.16 77 ALA A O 13
ATOM 18750 N N . ARG A 1 78 ? -1.760 -4.736 2.567 1.00 0.14 78 ARG A N 13
ATOM 18751 C CA . ARG A 1 78 ? -0.663 -5.416 3.219 1.00 0.16 78 ARG A CA 13
ATOM 18752 C C . ARG A 1 78 ? 0.521 -5.479 2.266 1.00 0.14 78 ARG A C 13
ATOM 18753 O O . ARG A 1 78 ? 0.405 -5.970 1.146 1.00 0.16 78 ARG A O 13
ATOM 18774 N N . LEU A 1 79 ? 1.645 -4.942 2.683 1.00 0.17 79 LEU A N 13
ATOM 18775 C CA . LEU A 1 79 ? 2.814 -4.926 1.827 1.00 0.15 79 LEU A CA 13
ATOM 18776 C C . LEU A 1 79 ? 3.977 -5.607 2.516 1.00 0.15 79 LEU A C 13
ATOM 18777 O O . LEU A 1 79 ? 4.321 -5.271 3.642 1.00 0.22 79 LEU A O 13
ATOM 18793 N N . ASP A 1 80 ? 4.563 -6.568 1.830 1.00 0.12 80 ASP A N 13
ATOM 18794 C CA . ASP A 1 80 ? 5.766 -7.224 2.300 1.00 0.12 80 ASP A CA 13
ATOM 18795 C C . ASP A 1 80 ? 6.961 -6.712 1.516 1.00 0.11 80 ASP A C 13
ATOM 18796 O O . ASP A 1 80 ? 7.031 -6.875 0.307 1.00 0.15 80 ASP A O 13
ATOM 18805 N N . VAL A 1 81 ? 7.879 -6.050 2.179 1.00 0.09 81 VAL A N 13
ATOM 18806 C CA . VAL A 1 81 ? 9.071 -5.600 1.499 1.00 0.10 81 VAL A CA 13
ATOM 18807 C C . VAL A 1 81 ? 10.223 -6.518 1.850 1.00 0.12 81 VAL A C 13
ATOM 18808 O O . VAL A 1 81 ? 10.745 -6.480 2.958 1.00 0.13 81 VAL A O 13
ATOM 18821 N N . SER A 1 82 ? 10.602 -7.340 0.898 1.00 0.14 82 SER A N 13
ATOM 18822 C CA . SER A 1 82 ? 11.682 -8.282 1.075 1.00 0.17 82 SER A CA 13
ATOM 18823 C C . SER A 1 82 ? 12.736 -8.068 -0.004 1.00 0.20 82 SER A C 13
ATOM 18824 O O . SER A 1 82 ? 12.551 -8.450 -1.161 1.00 0.25 82 SER A O 13
ATOM 18832 N N . PHE A 1 83 ? 13.832 -7.442 0.381 1.00 0.21 83 PHE A N 13
ATOM 18833 C CA . PHE A 1 83 ? 14.883 -7.086 -0.557 1.00 0.24 83 PHE A CA 13
ATOM 18834 C C . PHE A 1 83 ? 16.247 -7.219 0.107 1.00 0.24 83 PHE A C 13
ATOM 18835 O O . PHE A 1 83 ? 16.728 -6.293 0.766 1.00 0.23 83 PHE A O 13
ATOM 18852 N N . GLY A 1 84 ? 16.851 -8.386 -0.052 1.00 0.30 84 GLY A N 13
ATOM 18853 C CA . GLY A 1 84 ? 18.158 -8.634 0.516 1.00 0.34 84 GLY A CA 13
ATOM 18854 C C . GLY A 1 84 ? 18.141 -8.603 2.029 1.00 0.34 84 GLY A C 13
ATOM 18855 O O . GLY A 1 84 ? 17.637 -9.524 2.670 1.00 0.41 84 GLY A O 13
ATOM 18859 N N . SER A 1 85 ? 18.660 -7.524 2.594 1.00 0.32 85 SER A N 13
ATOM 18860 C CA . SER A 1 85 ? 18.782 -7.398 4.035 1.00 0.36 85 SER A CA 13
ATOM 18861 C C . SER A 1 85 ? 17.482 -6.925 4.680 1.00 0.31 85 SER A C 13
ATOM 18862 O O . SER A 1 85 ? 17.320 -7.010 5.898 1.00 0.35 85 SER A O 13
ATOM 18870 N N . VAL A 1 86 ? 16.552 -6.436 3.872 1.00 0.24 86 VAL A N 13
ATOM 18871 C CA . VAL A 1 86 ? 15.293 -5.943 4.404 1.00 0.20 86 VAL A CA 13
ATOM 18872 C C . VAL A 1 86 ? 14.165 -6.944 4.178 1.00 0.17 86 VAL A C 13
ATOM 18873 O O . VAL A 1 86 ? 14.067 -7.563 3.117 1.00 0.18 86 VAL A O 13
ATOM 18886 N N . THR A 1 87 ? 13.343 -7.132 5.198 1.00 0.17 87 THR A N 13
ATOM 18887 C CA . THR A 1 87 ? 12.096 -7.867 5.061 1.00 0.17 87 THR A CA 13
ATOM 18888 C C . THR A 1 87 ? 11.106 -7.373 6.108 1.00 0.15 87 THR A C 13
ATOM 18889 O O . THR A 1 87 ? 11.340 -7.495 7.309 1.00 0.18 87 THR A O 13
ATOM 18900 N N . ILE A 1 88 ? 9.999 -6.817 5.637 1.00 0.12 88 ILE A N 13
ATOM 18901 C CA . ILE A 1 88 ? 9.035 -6.131 6.493 1.00 0.11 88 ILE A CA 13
ATOM 18902 C C . ILE A 1 88 ? 7.638 -6.256 5.912 1.00 0.10 88 ILE A C 13
ATOM 18903 O O . ILE A 1 88 ? 7.480 -6.660 4.766 1.00 0.11 88 ILE A O 13
ATOM 18919 N N . GLN A 1 89 ? 6.632 -5.929 6.701 1.00 0.11 89 GLN A N 13
ATOM 18920 C CA . GLN A 1 89 ? 5.261 -5.954 6.225 1.00 0.14 89 GLN A CA 13
ATOM 18921 C C . GLN A 1 89 ? 4.397 -4.938 6.974 1.00 0.14 89 GLN A C 13
ATOM 18922 O O . GLN A 1 89 ? 4.573 -4.722 8.174 1.00 0.20 89 GLN A O 13
ATOM 18936 N N . CYS A 1 90 ? 3.462 -4.331 6.261 1.00 0.20 90 CYS A N 13
ATOM 18937 C CA . CYS A 1 90 ? 2.538 -3.355 6.835 1.00 0.21 90 CYS A CA 13
ATOM 18938 C C . CYS A 1 90 ? 1.118 -3.655 6.376 1.00 0.23 90 CYS A C 13
ATOM 18939 O O . CYS A 1 90 ? 0.927 -4.406 5.421 1.00 0.31 90 CYS A O 13
ATOM 18946 N N . ASN A 1 91 ? 0.131 -3.076 7.049 1.00 0.19 91 ASN A N 13
ATOM 18947 C CA . ASN A 1 91 ? -1.272 -3.383 6.763 1.00 0.18 91 ASN A CA 13
ATOM 18948 C C . ASN A 1 91 ? -2.156 -2.161 6.981 1.00 0.16 91 ASN A C 13
ATOM 18949 O O . ASN A 1 91 ? -2.091 -1.519 8.030 1.00 0.18 91 ASN A O 13
ATOM 18960 N N . LEU A 1 92 ? -2.984 -1.853 5.985 1.00 0.14 92 LEU A N 13
ATOM 18961 C CA . LEU A 1 92 ? -3.822 -0.654 6.019 1.00 0.13 92 LEU A CA 13
ATOM 18962 C C . LEU A 1 92 ? -5.002 -0.831 6.963 1.00 0.14 92 LEU A C 13
ATOM 18963 O O . LEU A 1 92 ? -5.632 -1.887 6.990 1.00 0.17 92 LEU A O 13
ATOM 18979 N N . ASP A 1 93 ? -5.284 0.204 7.737 1.00 0.17 93 ASP A N 13
ATOM 18980 C CA . ASP A 1 93 ? -6.501 0.259 8.531 1.00 0.19 93 ASP A CA 13
ATOM 18981 C C . ASP A 1 93 ? -7.629 0.837 7.691 1.00 0.17 93 ASP A C 13
ATOM 18982 O O . ASP A 1 93 ? -7.609 2.017 7.354 1.00 0.18 93 ASP A O 13
ATOM 18991 N N . PRO A 1 94 ? -8.626 0.021 7.333 1.00 0.18 94 PRO A N 13
ATOM 18992 C CA . PRO A 1 94 ? -9.721 0.454 6.455 1.00 0.19 94 PRO A CA 13
ATOM 18993 C C . PRO A 1 94 ? -10.530 1.608 7.043 1.00 0.23 94 PRO A C 13
ATOM 18994 O O . PRO A 1 94 ? -11.255 2.303 6.334 1.00 0.27 94 PRO A O 13
ATOM 19005 N N . GLU A 1 95 ? -10.395 1.806 8.343 1.00 0.26 95 GLU A N 13
ATOM 19006 C CA . GLU A 1 95 ? -11.047 2.904 9.032 1.00 0.34 95 GLU A CA 13
ATOM 19007 C C . GLU A 1 95 ? -10.292 4.216 8.830 1.00 0.32 95 GLU A C 13
ATOM 19008 O O . GLU A 1 95 ? -10.568 5.198 9.511 1.00 0.46 95 GLU A O 13
ATOM 19020 N N . THR A 1 96 ? -9.280 4.208 7.966 1.00 0.23 96 THR A N 13
ATOM 19021 C CA . THR A 1 96 ? -8.554 5.425 7.631 1.00 0.24 96 THR A CA 13
ATOM 19022 C C . THR A 1 96 ? -8.915 5.935 6.227 1.00 0.23 96 THR A C 13
ATOM 19023 O O . THR A 1 96 ? -8.672 7.093 5.890 1.00 0.30 96 THR A O 13
ATOM 19034 N N . VAL A 1 97 ? -9.511 5.045 5.435 1.00 0.20 97 VAL A N 13
ATOM 19035 C CA . VAL A 1 97 ? -9.909 5.303 4.031 1.00 0.23 97 VAL A CA 13
ATOM 19036 C C . VAL A 1 97 ? -10.669 6.616 3.814 1.00 0.29 97 VAL A C 13
ATOM 19037 O O . VAL A 1 97 ? -10.576 7.194 2.740 1.00 0.64 97 VAL A O 13
ATOM 19050 N N . LYS A 1 98 ? -11.393 7.095 4.818 1.00 0.29 98 LYS A N 13
ATOM 19051 C CA . LYS A 1 98 ? -12.301 8.234 4.631 1.00 0.38 98 LYS A CA 13
ATOM 19052 C C . LYS A 1 98 ? -11.555 9.488 4.210 1.00 0.40 98 LYS A C 13
ATOM 19053 O O . LYS A 1 98 ? -11.117 10.271 5.058 1.00 0.47 98 LYS A O 13
ATOM 19072 N N . LEU A 1 99 ? -11.417 9.651 2.894 1.00 0.47 99 LEU A N 13
ATOM 19073 C CA . LEU A 1 99 ? -10.915 10.873 2.281 1.00 0.58 99 LEU A CA 13
ATOM 19074 C C . LEU A 1 99 ? -9.421 11.071 2.518 1.00 0.73 99 LEU A C 13
ATOM 19075 O O . LEU A 1 99 ? -8.620 11.024 1.580 1.00 1.33 99 LEU A O 13
ATOM 19091 N N . GLU A 1 100 ? -9.049 11.283 3.766 1.00 1.05 100 GLU A N 13
ATOM 19092 C CA . GLU A 1 100 ? -7.670 11.562 4.121 1.00 1.25 100 GLU A CA 13
ATOM 19093 C C . GLU A 1 100 ? -7.040 10.368 4.818 1.00 2.09 100 GLU A C 13
ATOM 19094 O O . GLU A 1 100 ? -7.603 9.817 5.767 1.00 2.87 100 GLU A O 13
ATOM 19106 N N . HIS A 1 101 ? -5.868 9.979 4.348 1.00 2.68 101 HIS A N 13
ATOM 19107 C CA . HIS A 1 101 ? -5.157 8.846 4.910 1.00 3.89 101 HIS A CA 13
ATOM 19108 C C . HIS A 1 101 ? -4.032 9.337 5.812 1.00 4.59 101 HIS A C 13
ATOM 19109 O O . HIS A 1 101 ? -3.988 8.930 6.989 1.00 5.06 101 HIS A O 13
ATOM 19124 N N . MET A 1 1 ? 17.813 -1.169 2.119 1.00 1.09 1 MET A N 14
ATOM 19125 C CA . MET A 1 1 ? 17.129 -0.785 3.375 1.00 0.39 1 MET A CA 14
ATOM 19126 C C . MET A 1 1 ? 15.816 -0.086 3.061 1.00 0.30 1 MET A C 14
ATOM 19127 O O . MET A 1 1 ? 15.801 1.088 2.691 1.00 0.45 1 MET A O 14
ATOM 19143 N N . VAL A 1 2 ? 14.715 -0.807 3.209 1.00 0.15 2 VAL A N 14
ATOM 19144 C CA . VAL A 1 2 ? 13.415 -0.288 2.821 1.00 0.10 2 VAL A CA 14
ATOM 19145 C C . VAL A 1 2 ? 12.453 -0.259 4.017 1.00 0.09 2 VAL A C 14
ATOM 19146 O O . VAL A 1 2 ? 12.596 -1.030 4.963 1.00 0.12 2 VAL A O 14
ATOM 19159 N N . GLN A 1 3 ? 11.500 0.658 3.964 1.00 0.09 3 GLN A N 14
ATOM 19160 C CA . GLN A 1 3 ? 10.460 0.820 4.964 1.00 0.10 3 GLN A CA 14
ATOM 19161 C C . GLN A 1 3 ? 9.123 0.632 4.267 1.00 0.11 3 GLN A C 14
ATOM 19162 O O . GLN A 1 3 ? 9.075 0.615 3.041 1.00 0.17 3 GLN A O 14
ATOM 19176 N N . CYS A 1 4 ? 8.044 0.486 5.012 1.00 0.12 4 CYS A N 14
ATOM 19177 C CA . CYS A 1 4 ? 6.759 0.302 4.370 1.00 0.13 4 CYS A CA 14
ATOM 19178 C C . CYS A 1 4 ? 5.619 0.866 5.198 1.00 0.17 4 CYS A C 14
ATOM 19179 O O . CYS A 1 4 ? 5.679 0.920 6.427 1.00 0.29 4 CYS A O 14
ATOM 19186 N N . GLU A 1 5 ? 4.598 1.307 4.490 1.00 0.14 5 GLU A N 14
ATOM 19187 C CA . GLU A 1 5 ? 3.384 1.847 5.066 1.00 0.16 5 GLU A CA 14
ATOM 19188 C C . GLU A 1 5 ? 2.225 1.454 4.172 1.00 0.15 5 GLU A C 14
ATOM 19189 O O . GLU A 1 5 ? 2.435 0.828 3.134 1.00 0.17 5 GLU A O 14
ATOM 19201 N N . VAL A 1 6 ? 1.017 1.788 4.576 1.00 0.17 6 VAL A N 14
ATOM 19202 C CA . VAL A 1 6 ? -0.164 1.391 3.833 1.00 0.18 6 VAL A CA 14
ATOM 19203 C C . VAL A 1 6 ? -1.175 2.521 3.715 1.00 0.21 6 VAL A C 14
ATOM 19204 O O . VAL A 1 6 ? -1.801 2.935 4.696 1.00 0.33 6 VAL A O 14
ATOM 19217 N N . GLU A 1 7 ? -1.337 2.999 2.495 1.00 0.16 7 GLU A N 14
ATOM 19218 C CA . GLU A 1 7 ? -2.143 4.168 2.217 1.00 0.16 7 GLU A CA 14
ATOM 19219 C C . GLU A 1 7 ? -3.355 3.830 1.389 1.00 0.16 7 GLU A C 14
ATOM 19220 O O . GLU A 1 7 ? -3.421 2.799 0.720 1.00 0.28 7 GLU A O 14
ATOM 19232 N N . ALA A 1 8 ? -4.302 4.728 1.448 1.00 0.14 8 ALA A N 14
ATOM 19233 C CA . ALA A 1 8 ? -5.441 4.715 0.573 1.00 0.12 8 ALA A CA 14
ATOM 19234 C C . ALA A 1 8 ? -5.664 6.144 0.086 1.00 0.15 8 ALA A C 14
ATOM 19235 O O . ALA A 1 8 ? -5.819 7.059 0.896 1.00 0.17 8 ALA A O 14
ATOM 19242 N N . ALA A 1 9 ? -5.677 6.338 -1.219 1.00 0.16 9 ALA A N 14
ATOM 19243 C CA . ALA A 1 9 ? -5.763 7.672 -1.793 1.00 0.19 9 ALA A CA 14
ATOM 19244 C C . ALA A 1 9 ? -7.135 7.905 -2.395 1.00 0.19 9 ALA A C 14
ATOM 19245 O O . ALA A 1 9 ? -7.450 7.395 -3.467 1.00 0.20 9 ALA A O 14
ATOM 19252 N N . VAL A 1 10 ? -7.946 8.686 -1.713 1.00 0.22 10 VAL A N 14
ATOM 19253 C CA . VAL A 1 10 ? -9.322 8.867 -2.129 1.00 0.23 10 VAL A CA 14
ATOM 19254 C C . VAL A 1 10 ? -9.473 10.041 -3.082 1.00 0.27 10 VAL A C 14
ATOM 19255 O O . VAL A 1 10 ? -9.055 11.160 -2.790 1.00 0.33 10 VAL A O 14
ATOM 19268 N N . SER A 1 11 ? -10.077 9.758 -4.219 1.00 0.29 11 SER A N 14
ATOM 19269 C CA . SER A 1 11 ? -10.368 10.754 -5.226 1.00 0.36 11 SER A CA 14
ATOM 19270 C C . SER A 1 11 ? -11.883 10.924 -5.337 1.00 0.45 11 SER A C 14
ATOM 19271 O O . SER A 1 11 ? -12.638 10.240 -4.639 1.00 0.63 11 SER A O 14
ATOM 19279 N N . GLY A 1 12 ? -12.326 11.837 -6.189 1.00 0.45 12 GLY A N 14
ATOM 19280 C CA . GLY A 1 12 ? -13.747 12.080 -6.354 1.00 0.54 12 GLY A CA 14
ATOM 19281 C C . GLY A 1 12 ? -14.477 10.911 -6.994 1.00 0.49 12 GLY A C 14
ATOM 19282 O O . GLY A 1 12 ? -14.575 10.831 -8.218 1.00 0.61 12 GLY A O 14
ATOM 19286 N N . GLY A 1 13 ? -14.985 10.007 -6.164 1.00 0.45 13 GLY A N 14
ATOM 19287 C CA . GLY A 1 13 ? -15.752 8.877 -6.659 1.00 0.48 13 GLY A CA 14
ATOM 19288 C C . GLY A 1 13 ? -14.969 7.574 -6.661 1.00 0.41 13 GLY A C 14
ATOM 19289 O O . GLY A 1 13 ? -15.551 6.493 -6.763 1.00 0.45 13 GLY A O 14
ATOM 19293 N N . HIS A 1 14 ? -13.654 7.660 -6.528 1.00 0.34 14 HIS A N 14
ATOM 19294 C CA . HIS A 1 14 ? -12.807 6.471 -6.560 1.00 0.31 14 HIS A CA 14
ATOM 19295 C C . HIS A 1 14 ? -11.734 6.546 -5.491 1.00 0.30 14 HIS A C 14
ATOM 19296 O O . HIS A 1 14 ? -11.379 7.626 -5.040 1.00 0.43 14 HIS A O 14
ATOM 19311 N N . VAL A 1 15 ? -11.226 5.400 -5.082 1.00 0.23 15 VAL A N 14
ATOM 19312 C CA . VAL A 1 15 ? -10.163 5.356 -4.097 1.00 0.20 15 VAL A CA 14
ATOM 19313 C C . VAL A 1 15 ? -8.998 4.519 -4.620 1.00 0.18 15 VAL A C 14
ATOM 19314 O O . VAL A 1 15 ? -9.148 3.342 -4.922 1.00 0.17 15 VAL A O 14
ATOM 19327 N N . THR A 1 16 ? -7.847 5.150 -4.749 1.00 0.17 16 THR A N 14
ATOM 19328 C CA . THR A 1 16 ? -6.652 4.487 -5.238 1.00 0.16 16 THR A CA 14
ATOM 19329 C C . THR A 1 16 ? -5.823 4.019 -4.057 1.00 0.14 16 THR A C 14
ATOM 19330 O O . THR A 1 16 ? -5.349 4.826 -3.272 1.00 0.15 16 THR A O 14
ATOM 19341 N N . LEU A 1 17 ? -5.631 2.730 -3.928 1.00 0.12 17 LEU A N 14
ATOM 19342 C CA . LEU A 1 17 ? -4.981 2.207 -2.749 1.00 0.10 17 LEU A CA 14
ATOM 19343 C C . LEU A 1 17 ? -3.601 1.670 -3.078 1.00 0.13 17 LEU A C 14
ATOM 19344 O O . LEU A 1 17 ? -3.423 0.970 -4.071 1.00 0.17 17 LEU A O 14
ATOM 19360 N N . GLN A 1 18 ? -2.628 2.047 -2.256 1.00 0.15 18 GLN A N 14
ATOM 19361 C CA . GLN A 1 18 ? -1.245 1.631 -2.424 1.00 0.19 18 GLN A CA 14
ATOM 19362 C C . GLN A 1 18 ? -0.465 1.895 -1.134 1.00 0.24 18 GLN A C 14
ATOM 19363 O O . GLN A 1 18 ? -0.760 2.845 -0.419 1.00 0.51 18 GLN A O 14
ATOM 19377 N N . GLY A 1 19 ? 0.522 1.057 -0.839 1.00 0.17 19 GLY A N 14
ATOM 19378 C CA . GLY A 1 19 ? 1.277 1.194 0.401 1.00 0.18 19 GLY A CA 14
ATOM 19379 C C . GLY A 1 19 ? 2.555 2.000 0.218 1.00 0.18 19 GLY A C 14
ATOM 19380 O O . GLY A 1 19 ? 3.310 1.752 -0.719 1.00 0.19 19 GLY A O 14
ATOM 19384 N N . VAL A 1 20 ? 2.807 2.962 1.104 1.00 0.17 20 VAL A N 14
ATOM 19385 C CA . VAL A 1 20 ? 3.973 3.831 0.974 1.00 0.18 20 VAL A CA 14
ATOM 19386 C C . VAL A 1 20 ? 5.227 3.222 1.575 1.00 0.21 20 VAL A C 14
ATOM 19387 O O . VAL A 1 20 ? 5.393 3.111 2.784 1.00 0.45 20 VAL A O 14
ATOM 19400 N N . ILE A 1 21 ? 6.107 2.857 0.690 1.00 0.13 21 ILE A N 14
ATOM 19401 C CA . ILE A 1 21 ? 7.410 2.347 1.030 1.00 0.11 21 ILE A CA 14
ATOM 19402 C C . ILE A 1 21 ? 8.419 3.478 1.067 1.00 0.13 21 ILE A C 14
ATOM 19403 O O . ILE A 1 21 ? 8.799 4.007 0.033 1.00 0.14 21 ILE A O 14
ATOM 19419 N N . THR A 1 22 ? 8.834 3.886 2.234 1.00 0.13 22 THR A N 14
ATOM 19420 C CA . THR A 1 22 ? 9.965 4.773 2.299 1.00 0.14 22 THR A CA 14
ATOM 19421 C C . THR A 1 22 ? 11.196 3.923 2.185 1.00 0.14 22 THR A C 14
ATOM 19422 O O . THR A 1 22 ? 11.271 2.873 2.786 1.00 0.18 22 THR A O 14
ATOM 19433 N N . ALA A 1 23 ? 12.149 4.330 1.408 1.00 0.12 23 ALA A N 14
ATOM 19434 C CA . ALA A 1 23 ? 13.325 3.524 1.271 1.00 0.12 23 ALA A CA 14
ATOM 19435 C C . ALA A 1 23 ? 14.528 4.328 1.661 1.00 0.14 23 ALA A C 14
ATOM 19436 O O . ALA A 1 23 ? 14.799 5.341 1.066 1.00 0.16 23 ALA A O 14
ATOM 19443 N N . VAL A 1 24 ? 15.250 3.871 2.663 1.00 0.16 24 VAL A N 14
ATOM 19444 C CA . VAL A 1 24 ? 16.374 4.629 3.195 1.00 0.18 24 VAL A CA 14
ATOM 19445 C C . VAL A 1 24 ? 17.555 4.654 2.225 1.00 0.20 24 VAL A C 14
ATOM 19446 O O . VAL A 1 24 ? 18.519 5.397 2.419 1.00 0.25 24 VAL A O 14
ATOM 19459 N N . ARG A 1 25 ? 17.481 3.870 1.163 1.00 0.21 25 ARG A N 14
ATOM 19460 C CA . ARG A 1 25 ? 18.563 3.832 0.203 1.00 0.24 25 ARG A CA 14
ATOM 19461 C C . ARG A 1 25 ? 18.039 3.940 -1.221 1.00 0.23 25 ARG A C 14
ATOM 19462 O O . ARG A 1 25 ? 17.045 3.308 -1.573 1.00 0.26 25 ARG A O 14
ATOM 19483 N N . ASP A 1 26 ? 18.704 4.764 -2.019 1.00 0.23 26 ASP A N 14
ATOM 19484 C CA . ASP A 1 26 ? 18.309 4.999 -3.399 1.00 0.25 26 ASP A CA 14
ATOM 19485 C C . ASP A 1 26 ? 18.682 3.813 -4.270 1.00 0.24 26 ASP A C 14
ATOM 19486 O O . ASP A 1 26 ? 19.571 3.028 -3.931 1.00 0.32 26 ASP A O 14
ATOM 19495 N N . GLY A 1 27 ? 17.985 3.682 -5.377 1.00 0.24 27 GLY A N 14
ATOM 19496 C CA . GLY A 1 27 ? 18.205 2.580 -6.275 1.00 0.26 27 GLY A CA 14
ATOM 19497 C C . GLY A 1 27 ? 16.900 1.907 -6.598 1.00 0.21 27 GLY A C 14
ATOM 19498 O O . GLY A 1 27 ? 15.878 2.569 -6.742 1.00 0.23 27 GLY A O 14
ATOM 19502 N N . ALA A 1 28 ? 16.920 0.602 -6.682 1.00 0.19 28 ALA A N 14
ATOM 19503 C CA . ALA A 1 28 ? 15.708 -0.156 -6.931 1.00 0.18 28 ALA A CA 14
ATOM 19504 C C . ALA A 1 28 ? 15.620 -1.323 -5.959 1.00 0.24 28 ALA A C 14
ATOM 19505 O O . ALA A 1 28 ? 16.625 -1.978 -5.675 1.00 0.45 28 ALA A O 14
ATOM 19512 N N . GLY A 1 29 ? 14.430 -1.572 -5.439 1.00 0.15 29 GLY A N 14
ATOM 19513 C CA . GLY A 1 29 ? 14.244 -2.632 -4.484 1.00 0.19 29 GLY A CA 14
ATOM 19514 C C . GLY A 1 29 ? 13.042 -3.464 -4.837 1.00 0.17 29 GLY A C 14
ATOM 19515 O O . GLY A 1 29 ? 12.343 -3.168 -5.803 1.00 0.21 29 GLY A O 14
ATOM 19519 N N . SER A 1 30 ? 12.778 -4.484 -4.052 1.00 0.15 30 SER A N 14
ATOM 19520 C CA . SER A 1 30 ? 11.682 -5.385 -4.356 1.00 0.15 30 SER A CA 14
ATOM 19521 C C . SER A 1 30 ? 10.736 -5.520 -3.174 1.00 0.13 30 SER A C 14
ATOM 19522 O O . SER A 1 30 ? 11.163 -5.622 -2.024 1.00 0.14 30 SER A O 14
ATOM 19530 N N . TYR A 1 31 ? 9.446 -5.517 -3.479 1.00 0.13 31 TYR A N 14
ATOM 19531 C CA . TYR A 1 31 ? 8.401 -5.530 -2.470 1.00 0.11 31 TYR A CA 14
ATOM 19532 C C . TYR A 1 31 ? 7.100 -6.082 -3.051 1.00 0.13 31 TYR A C 14
ATOM 19533 O O . TYR A 1 31 ? 6.947 -6.196 -4.269 1.00 0.18 31 TYR A O 14
ATOM 19551 N N . LYS A 1 32 ? 6.177 -6.436 -2.170 1.00 0.13 32 LYS A N 14
ATOM 19552 C CA . LYS A 1 32 ? 4.932 -7.089 -2.556 1.00 0.14 32 LYS A CA 14
ATOM 19553 C C . LYS A 1 32 ? 3.745 -6.487 -1.820 1.00 0.14 32 LYS A C 14
ATOM 19554 O O . LYS A 1 32 ? 3.605 -6.654 -0.608 1.00 0.13 32 LYS A O 14
ATOM 19573 N N . LEU A 1 33 ? 2.887 -5.803 -2.553 1.00 0.17 33 LEU A N 14
ATOM 19574 C CA . LEU A 1 33 ? 1.713 -5.183 -1.964 1.00 0.17 33 LEU A CA 14
ATOM 19575 C C . LEU A 1 33 ? 0.470 -5.981 -2.327 1.00 0.19 33 LEU A C 14
ATOM 19576 O O . LEU A 1 33 ? 0.255 -6.339 -3.485 1.00 0.27 33 LEU A O 14
ATOM 19592 N N . ALA A 1 34 ? -0.335 -6.263 -1.327 1.00 0.16 34 ALA A N 14
ATOM 19593 C CA . ALA A 1 34 ? -1.613 -6.915 -1.538 1.00 0.19 34 ALA A CA 14
ATOM 19594 C C . ALA A 1 34 ? -2.725 -6.127 -0.859 1.00 0.18 34 ALA A C 14
ATOM 19595 O O . ALA A 1 34 ? -2.591 -5.725 0.295 1.00 0.25 34 ALA A O 14
ATOM 19602 N N . VAL A 1 35 ? -3.809 -5.889 -1.580 1.00 0.16 35 VAL A N 14
ATOM 19603 C CA . VAL A 1 35 ? -4.934 -5.148 -1.034 1.00 0.14 35 VAL A CA 14
ATOM 19604 C C . VAL A 1 35 ? -6.111 -6.082 -0.789 1.00 0.16 35 VAL A C 14
ATOM 19605 O O . VAL A 1 35 ? -6.409 -6.962 -1.601 1.00 0.23 35 VAL A O 14
ATOM 19618 N N . ASP A 1 36 ? -6.755 -5.891 0.344 1.00 0.19 36 ASP A N 14
ATOM 19619 C CA . ASP A 1 36 ? -7.905 -6.681 0.736 1.00 0.24 36 ASP A CA 14
ATOM 19620 C C . ASP A 1 36 ? -9.154 -5.812 0.661 1.00 0.25 36 ASP A C 14
ATOM 19621 O O . ASP A 1 36 ? -9.291 -4.845 1.408 1.00 0.31 36 ASP A O 14
ATOM 19630 N N . LYS A 1 37 ? -10.055 -6.135 -0.246 1.00 0.28 37 LYS A N 14
ATOM 19631 C CA . LYS A 1 37 ? -11.262 -5.365 -0.408 1.00 0.33 37 LYS A CA 14
ATOM 19632 C C . LYS A 1 37 ? -12.483 -6.230 -0.125 1.00 0.46 37 LYS A C 14
ATOM 19633 O O . LYS A 1 37 ? -12.552 -7.384 -0.559 1.00 0.63 37 LYS A O 14
ATOM 19652 N N . ALA A 1 38 ? -13.425 -5.679 0.626 1.00 0.41 38 ALA A N 14
ATOM 19653 C CA . ALA A 1 38 ? -14.639 -6.391 0.982 1.00 0.52 38 ALA A CA 14
ATOM 19654 C C . ALA A 1 38 ? -15.807 -5.425 1.120 1.00 0.47 38 ALA A C 14
ATOM 19655 O O . ALA A 1 38 ? -15.902 -4.687 2.098 1.00 0.43 38 ALA A O 14
ATOM 19662 N N . GLY A 1 39 ? -16.692 -5.439 0.145 1.00 0.57 39 GLY A N 14
ATOM 19663 C CA . GLY A 1 39 ? -17.846 -4.569 0.187 1.00 0.60 39 GLY A CA 14
ATOM 19664 C C . GLY A 1 39 ? -19.131 -5.348 0.057 1.00 0.81 39 GLY A C 14
ATOM 19665 O O . GLY A 1 39 ? -19.124 -6.578 0.142 1.00 0.96 39 GLY A O 14
ATOM 19669 N N . ALA A 1 40 ? -20.229 -4.645 -0.171 1.00 0.90 40 ALA A N 14
ATOM 19670 C CA . ALA A 1 40 ? -21.528 -5.278 -0.334 1.00 1.14 40 ALA A CA 14
ATOM 19671 C C . ALA A 1 40 ? -21.551 -6.145 -1.589 1.00 1.33 40 ALA A C 14
ATOM 19672 O O . ALA A 1 40 ? -22.353 -7.068 -1.706 1.00 1.57 40 ALA A O 14
ATOM 19679 N N . ALA A 1 41 ? -20.651 -5.845 -2.519 1.00 1.28 41 ALA A N 14
ATOM 19680 C CA . ALA A 1 41 ? -20.543 -6.604 -3.754 1.00 1.49 41 ALA A CA 14
ATOM 19681 C C . ALA A 1 41 ? -19.674 -7.844 -3.573 1.00 1.45 41 ALA A C 14
ATOM 19682 O O . ALA A 1 41 ? -19.488 -8.621 -4.510 1.00 1.72 41 ALA A O 14
ATOM 19689 N N . GLY A 1 42 ? -19.137 -8.019 -2.373 1.00 1.19 42 GLY A N 14
ATOM 19690 C CA . GLY A 1 42 ? -18.332 -9.188 -2.083 1.00 1.21 42 GLY A CA 14
ATOM 19691 C C . GLY A 1 42 ? -16.886 -8.846 -1.791 1.00 1.01 42 GLY A C 14
ATOM 19692 O O . GLY A 1 42 ? -16.533 -7.674 -1.642 1.00 0.86 42 GLY A O 14
ATOM 19696 N N . THR A 1 43 ? -16.053 -9.872 -1.702 1.00 1.03 43 THR A N 14
ATOM 19697 C CA . THR A 1 43 ? -14.642 -9.697 -1.426 1.00 0.88 43 THR A CA 14
ATOM 19698 C C . THR A 1 43 ? -13.831 -9.799 -2.715 1.00 0.82 43 THR A C 14
ATOM 19699 O O . THR A 1 43 ? -14.302 -10.362 -3.708 1.00 0.92 43 THR A O 14
ATOM 19710 N N . SER A 1 44 ? -12.629 -9.245 -2.710 1.00 0.73 44 SER A N 14
ATOM 19711 C CA . SER A 1 44 ? -11.756 -9.308 -3.871 1.00 0.69 44 SER A CA 14
ATOM 19712 C C . SER A 1 44 ? -10.294 -9.331 -3.434 1.00 0.59 44 SER A C 14
ATOM 19713 O O . SER A 1 44 ? -9.934 -8.741 -2.412 1.00 0.60 44 SER A O 14
ATOM 19721 N N . ARG A 1 45 ? -9.461 -10.014 -4.209 1.00 0.63 45 ARG A N 14
ATOM 19722 C CA . ARG A 1 45 ? -8.061 -10.196 -3.860 1.00 0.60 45 ARG A CA 14
ATOM 19723 C C . ARG A 1 45 ? -7.156 -9.416 -4.806 1.00 0.51 45 ARG A C 14
ATOM 19724 O O . ARG A 1 45 ? -7.082 -9.717 -5.997 1.00 0.65 45 ARG A O 14
ATOM 19745 N N . ILE A 1 46 ? -6.488 -8.405 -4.277 1.00 0.38 46 ILE A N 14
ATOM 19746 C CA . ILE A 1 46 ? -5.523 -7.637 -5.049 1.00 0.33 46 ILE A CA 14
ATOM 19747 C C . ILE A 1 46 ? -4.108 -8.016 -4.637 1.00 0.30 46 ILE A C 14
ATOM 19748 O O . ILE A 1 46 ? -3.723 -7.809 -3.492 1.00 0.34 46 ILE A O 14
ATOM 19764 N N . LYS A 1 47 ? -3.344 -8.583 -5.555 1.00 0.31 47 LYS A N 14
ATOM 19765 C CA . LYS A 1 47 ? -1.966 -8.962 -5.267 1.00 0.38 47 LYS A CA 14
ATOM 19766 C C . LYS A 1 47 ? -1.025 -8.431 -6.336 1.00 0.41 47 LYS A C 14
ATOM 19767 O O . LYS A 1 47 ? -1.128 -8.805 -7.502 1.00 0.51 47 LYS A O 14
ATOM 19786 N N . GLN A 1 48 ? -0.122 -7.548 -5.937 1.00 0.40 48 GLN A N 14
ATOM 19787 C CA . GLN A 1 48 ? 0.872 -6.998 -6.845 1.00 0.47 48 GLN A CA 14
ATOM 19788 C C . GLN A 1 48 ? 2.262 -7.099 -6.231 1.00 0.50 48 GLN A C 14
ATOM 19789 O O . GLN A 1 48 ? 2.558 -6.449 -5.229 1.00 0.78 48 GLN A O 14
ATOM 19803 N N . ALA A 1 49 ? 3.125 -7.891 -6.844 1.00 0.32 49 ALA A N 14
ATOM 19804 C CA . ALA A 1 49 ? 4.464 -8.104 -6.319 1.00 0.31 49 ALA A CA 14
ATOM 19805 C C . ALA A 1 49 ? 5.510 -7.934 -7.408 1.00 0.31 49 ALA A C 14
ATOM 19806 O O . ALA A 1 49 ? 5.277 -8.282 -8.568 1.00 0.39 49 ALA A O 14
ATOM 19813 N N . GLY A 1 50 ? 6.660 -7.398 -7.032 1.00 0.25 50 GLY A N 14
ATOM 19814 C CA . GLY A 1 50 ? 7.736 -7.206 -7.981 1.00 0.26 50 GLY A CA 14
ATOM 19815 C C . GLY A 1 50 ? 8.825 -6.324 -7.425 1.00 0.23 50 GLY A C 14
ATOM 19816 O O . GLY A 1 50 ? 9.127 -6.378 -6.230 1.00 0.25 50 GLY A O 14
ATOM 19820 N N . ALA A 1 51 ? 9.408 -5.510 -8.284 1.00 0.23 51 ALA A N 14
ATOM 19821 C CA . ALA A 1 51 ? 10.461 -4.603 -7.886 1.00 0.21 51 ALA A CA 14
ATOM 19822 C C . ALA A 1 51 ? 10.270 -3.254 -8.561 1.00 0.23 51 ALA A C 14
ATOM 19823 O O . ALA A 1 51 ? 9.854 -3.181 -9.721 1.00 0.38 51 ALA A O 14
ATOM 19830 N N . PHE A 1 52 ? 10.561 -2.192 -7.841 1.00 0.15 52 PHE A N 14
ATOM 19831 C CA . PHE A 1 52 ? 10.385 -0.848 -8.354 1.00 0.16 52 PHE A CA 14
ATOM 19832 C C . PHE A 1 52 ? 11.550 0.018 -7.886 1.00 0.14 52 PHE A C 14
ATOM 19833 O O . PHE A 1 52 ? 12.404 -0.441 -7.125 1.00 0.16 52 PHE A O 14
ATOM 19850 N N . THR A 1 53 ? 11.598 1.249 -8.348 1.00 0.15 53 THR A N 14
ATOM 19851 C CA . THR A 1 53 ? 12.678 2.144 -8.010 1.00 0.16 53 THR A CA 14
ATOM 19852 C C . THR A 1 53 ? 12.372 2.866 -6.706 1.00 0.16 53 THR A C 14
ATOM 19853 O O . THR A 1 53 ? 11.256 3.343 -6.506 1.00 0.27 53 THR A O 14
ATOM 19864 N N . ALA A 1 54 ? 13.352 2.939 -5.824 1.00 0.13 54 ALA A N 14
ATOM 19865 C CA . ALA A 1 54 ? 13.141 3.533 -4.520 1.00 0.13 54 ALA A CA 14
ATOM 19866 C C . ALA A 1 54 ? 14.303 4.438 -4.133 1.00 0.14 54 ALA A C 14
ATOM 19867 O O . ALA A 1 54 ? 15.448 4.003 -4.060 1.00 0.23 54 ALA A O 14
ATOM 19874 N N . ILE A 1 55 ? 13.988 5.704 -3.907 1.00 0.17 55 ILE A N 14
ATOM 19875 C CA . ILE A 1 55 ? 14.973 6.704 -3.515 1.00 0.18 55 ILE A CA 14
ATOM 19876 C C . ILE A 1 55 ? 15.144 6.737 -2.008 1.00 0.16 55 ILE A C 14
ATOM 19877 O O . ILE A 1 55 ? 14.185 6.548 -1.260 1.00 0.14 55 ILE A O 14
ATOM 19893 N N . ALA A 1 56 ? 16.375 6.984 -1.581 1.00 0.17 56 ALA A N 14
ATOM 19894 C CA . ALA A 1 56 ? 16.710 7.011 -0.165 1.00 0.18 56 ALA A CA 14
ATOM 19895 C C . ALA A 1 56 ? 15.978 8.122 0.566 1.00 0.17 56 ALA A C 14
ATOM 19896 O O . ALA A 1 56 ? 16.005 9.281 0.147 1.00 0.20 56 ALA A O 14
ATOM 19903 N N . GLU A 1 57 ? 15.308 7.735 1.648 1.00 0.16 57 GLU A N 14
ATOM 19904 C CA . GLU A 1 57 ? 14.569 8.649 2.501 1.00 0.18 57 GLU A CA 14
ATOM 19905 C C . GLU A 1 57 ? 13.425 9.282 1.725 1.00 0.19 57 GLU A C 14
ATOM 19906 O O . GLU A 1 57 ? 12.912 10.344 2.077 1.00 0.28 57 GLU A O 14
ATOM 19918 N N . GLN A 1 58 ? 13.030 8.586 0.672 1.00 0.16 58 GLN A N 14
ATOM 19919 C CA . GLN A 1 58 ? 11.933 8.980 -0.169 1.00 0.18 58 GLN A CA 14
ATOM 19920 C C . GLN A 1 58 ? 10.831 7.961 -0.087 1.00 0.17 58 GLN A C 14
ATOM 19921 O O . GLN A 1 58 ? 11.072 6.758 0.019 1.00 0.19 58 GLN A O 14
ATOM 19935 N N . ARG A 1 59 ? 9.632 8.464 -0.114 1.00 0.16 59 ARG A N 14
ATOM 19936 C CA . ARG A 1 59 ? 8.448 7.635 -0.107 1.00 0.17 59 ARG A CA 14
ATOM 19937 C C . ARG A 1 59 ? 8.180 7.077 -1.493 1.00 0.17 59 ARG A C 14
ATOM 19938 O O . ARG A 1 59 ? 8.195 7.806 -2.489 1.00 0.22 59 ARG A O 14
ATOM 19959 N N . VAL A 1 60 ? 7.963 5.783 -1.542 1.00 0.13 60 VAL A N 14
ATOM 19960 C CA . VAL A 1 60 ? 7.630 5.087 -2.762 1.00 0.14 60 VAL A CA 14
ATOM 19961 C C . VAL A 1 60 ? 6.344 4.317 -2.549 1.00 0.13 60 VAL A C 14
ATOM 19962 O O . VAL A 1 60 ? 6.325 3.324 -1.837 1.00 0.12 60 VAL A O 14
ATOM 19975 N N . THR A 1 61 ? 5.268 4.750 -3.170 1.00 0.15 61 THR A N 14
ATOM 19976 C CA . THR A 1 61 ? 4.002 4.105 -2.924 1.00 0.15 61 THR A CA 14
ATOM 19977 C C . THR A 1 61 ? 3.796 2.963 -3.898 1.00 0.16 61 THR A C 14
ATOM 19978 O O . THR A 1 61 ? 3.937 3.124 -5.112 1.00 0.19 61 THR A O 14
ATOM 19989 N N . VAL A 1 62 ? 3.476 1.808 -3.353 1.00 0.15 62 VAL A N 14
ATOM 19990 C CA . VAL A 1 62 ? 3.503 0.585 -4.112 1.00 0.15 62 VAL A CA 14
ATOM 19991 C C . VAL A 1 62 ? 2.176 -0.163 -4.065 1.00 0.15 62 VAL A C 14
ATOM 19992 O O . VAL A 1 62 ? 1.536 -0.247 -3.018 1.00 0.16 62 VAL A O 14
ATOM 20005 N N . GLY A 1 63 ? 1.766 -0.685 -5.218 1.00 0.18 63 GLY A N 14
ATOM 20006 C CA . GLY A 1 63 ? 0.553 -1.471 -5.292 1.00 0.21 63 GLY A CA 14
ATOM 20007 C C . GLY A 1 63 ? -0.623 -0.650 -5.732 1.00 0.20 63 GLY A C 14
ATOM 20008 O O . GLY A 1 63 ? -1.720 -0.785 -5.200 1.00 0.28 63 GLY A O 14
ATOM 20012 N N . ASN A 1 64 ? -0.383 0.191 -6.714 1.00 0.33 64 ASN A N 14
ATOM 20013 C CA . ASN A 1 64 ? -1.381 1.135 -7.191 1.00 0.40 64 ASN A CA 14
ATOM 20014 C C . ASN A 1 64 ? -2.552 0.409 -7.822 1.00 0.37 64 ASN A C 14
ATOM 20015 O O . ASN A 1 64 ? -2.444 -0.128 -8.927 1.00 0.52 64 ASN A O 14
ATOM 20026 N N . VAL A 1 65 ? -3.665 0.402 -7.119 1.00 0.25 65 VAL A N 14
ATOM 20027 C CA . VAL A 1 65 ? -4.908 -0.139 -7.644 1.00 0.33 65 VAL A CA 14
ATOM 20028 C C . VAL A 1 65 ? -6.060 0.787 -7.284 1.00 0.27 65 VAL A C 14
ATOM 20029 O O . VAL A 1 65 ? -6.093 1.349 -6.189 1.00 0.35 65 VAL A O 14
ATOM 20042 N N . VAL A 1 66 ? -6.986 0.981 -8.206 1.00 0.25 66 VAL A N 14
ATOM 20043 C CA . VAL A 1 66 ? -8.072 1.918 -7.979 1.00 0.23 66 VAL A CA 14
ATOM 20044 C C . VAL A 1 66 ? -9.395 1.199 -7.751 1.00 0.24 66 VAL A C 14
ATOM 20045 O O . VAL A 1 66 ? -9.833 0.380 -8.562 1.00 0.27 66 VAL A O 14
ATOM 20058 N N . LEU A 1 67 ? -10.006 1.519 -6.625 1.00 0.22 67 LEU A N 14
ATOM 20059 C CA . LEU A 1 67 ? -11.281 0.957 -6.221 1.00 0.23 67 LEU A CA 14
ATOM 20060 C C . LEU A 1 67 ? -12.358 2.027 -6.353 1.00 0.24 67 LEU A C 14
ATOM 20061 O O . LEU A 1 67 ? -12.044 3.203 -6.553 1.00 0.26 67 LEU A O 14
ATOM 20077 N N . ASP A 1 68 ? -13.620 1.637 -6.245 1.00 0.26 68 ASP A N 14
ATOM 20078 C CA . ASP A 1 68 ? -14.688 2.619 -6.097 1.00 0.28 68 ASP A CA 14
ATOM 20079 C C . ASP A 1 68 ? -14.637 3.164 -4.677 1.00 0.28 68 ASP A C 14
ATOM 20080 O O . ASP A 1 68 ? -14.375 2.417 -3.736 1.00 0.30 68 ASP A O 14
ATOM 20089 N N . TYR A 1 69 ? -14.847 4.458 -4.509 1.00 0.28 69 TYR A N 14
ATOM 20090 C CA . TYR A 1 69 ? -14.720 5.053 -3.190 1.00 0.27 69 TYR A CA 14
ATOM 20091 C C . TYR A 1 69 ? -15.982 4.878 -2.372 1.00 0.27 69 TYR A C 14
ATOM 20092 O O . TYR A 1 69 ? -17.066 5.305 -2.775 1.00 0.30 69 TYR A O 14
ATOM 20110 N N . SER A 1 70 ? -15.833 4.233 -1.230 1.00 0.25 70 SER A N 14
ATOM 20111 C CA . SER A 1 70 ? -16.894 4.165 -0.251 1.00 0.27 70 SER A CA 14
ATOM 20112 C C . SER A 1 70 ? -16.292 4.216 1.147 1.00 0.29 70 SER A C 14
ATOM 20113 O O . SER A 1 70 ? -15.442 3.396 1.491 1.00 0.28 70 SER A O 14
ATOM 20121 N N . SER A 1 71 ? -16.710 5.193 1.939 1.00 0.36 71 SER A N 14
ATOM 20122 C CA . SER A 1 71 ? -16.181 5.365 3.285 1.00 0.42 71 SER A CA 14
ATOM 20123 C C . SER A 1 71 ? -16.594 4.209 4.193 1.00 0.43 71 SER A C 14
ATOM 20124 O O . SER A 1 71 ? -15.998 3.984 5.248 1.00 0.50 71 SER A O 14
ATOM 20132 N N . ALA A 1 72 ? -17.624 3.486 3.774 1.00 0.39 72 ALA A N 14
ATOM 20133 C CA . ALA A 1 72 ? -18.108 2.333 4.513 1.00 0.43 72 ALA A CA 14
ATOM 20134 C C . ALA A 1 72 ? -17.660 1.034 3.854 1.00 0.40 72 ALA A C 14
ATOM 20135 O O . ALA A 1 72 ? -18.178 -0.040 4.154 1.00 0.50 72 ALA A O 14
ATOM 20142 N N . ASN A 1 73 ? -16.707 1.136 2.944 1.00 0.32 73 ASN A N 14
ATOM 20143 C CA . ASN A 1 73 ? -16.189 -0.041 2.262 1.00 0.30 73 ASN A CA 14
ATOM 20144 C C . ASN A 1 73 ? -14.967 -0.567 2.993 1.00 0.33 73 ASN A C 14
ATOM 20145 O O . ASN A 1 73 ? -14.129 0.214 3.453 1.00 0.47 73 ASN A O 14
ATOM 20156 N N . ARG A 1 74 ? -14.856 -1.881 3.110 1.00 0.32 74 ARG A N 14
ATOM 20157 C CA . ARG A 1 74 ? -13.692 -2.469 3.739 1.00 0.35 74 ARG A CA 14
ATOM 20158 C C . ARG A 1 74 ? -12.554 -2.539 2.743 1.00 0.27 74 ARG A C 14
ATOM 20159 O O . ARG A 1 74 ? -12.570 -3.340 1.808 1.00 0.32 74 ARG A O 14
ATOM 20180 N N . TYR A 1 75 ? -11.572 -1.689 2.956 1.00 0.19 75 TYR A N 14
ATOM 20181 C CA . TYR A 1 75 ? -10.364 -1.696 2.165 1.00 0.14 75 TYR A CA 14
ATOM 20182 C C . TYR A 1 75 ? -9.171 -1.764 3.083 1.00 0.13 75 TYR A C 14
ATOM 20183 O O . TYR A 1 75 ? -8.939 -0.858 3.877 1.00 0.15 75 TYR A O 14
ATOM 20201 N N . ALA A 1 76 ? -8.439 -2.842 2.990 1.00 0.14 76 ALA A N 14
ATOM 20202 C CA . ALA A 1 76 ? -7.229 -3.001 3.760 1.00 0.13 76 ALA A CA 14
ATOM 20203 C C . ALA A 1 76 ? -6.096 -3.358 2.838 1.00 0.12 76 ALA A C 14
ATOM 20204 O O . ALA A 1 76 ? -6.314 -3.675 1.678 1.00 0.12 76 ALA A O 14
ATOM 20211 N N . ALA A 1 77 ? -4.893 -3.296 3.339 1.00 0.13 77 ALA A N 14
ATOM 20212 C CA . ALA A 1 77 ? -3.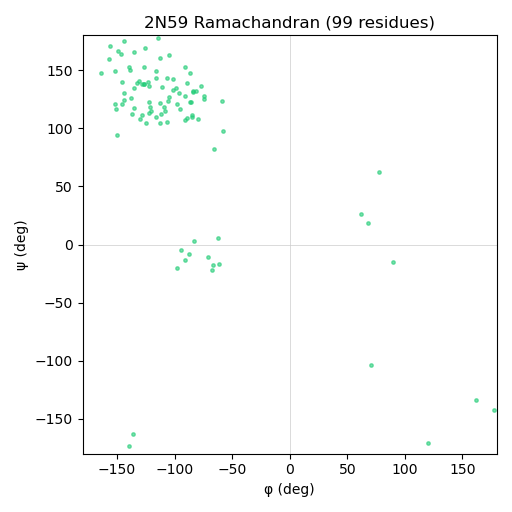740 -3.566 2.523 1.00 0.13 77 ALA A CA 14
ATOM 20213 C C . ALA A 1 77 ? -2.678 -4.247 3.347 1.00 0.14 77 ALA A C 14
ATOM 20214 O O . ALA A 1 77 ? -2.743 -4.249 4.567 1.00 0.16 77 ALA A O 14
ATOM 20221 N N . ARG A 1 78 ? -1.732 -4.846 2.675 1.00 0.14 78 ARG A N 14
ATOM 20222 C CA . ARG A 1 78 ? -0.609 -5.478 3.318 1.00 0.16 78 ARG A CA 14
ATOM 20223 C C . ARG A 1 78 ? 0.568 -5.441 2.363 1.00 0.14 78 ARG A C 14
ATOM 20224 O O . ARG A 1 78 ? 0.447 -5.822 1.200 1.00 0.16 78 ARG A O 14
ATOM 20245 N N . LEU A 1 79 ? 1.689 -4.937 2.818 1.00 0.17 79 LEU A N 14
ATOM 20246 C CA . LEU A 1 79 ? 2.848 -4.873 1.962 1.00 0.15 79 LEU A CA 14
ATOM 20247 C C . LEU A 1 79 ? 4.031 -5.523 2.634 1.00 0.15 79 LEU A C 14
ATOM 20248 O O . LEU A 1 79 ? 4.410 -5.157 3.741 1.00 0.22 79 LEU A O 14
ATOM 20264 N N . ASP A 1 80 ? 4.588 -6.500 1.958 1.00 0.12 80 ASP A N 14
ATOM 20265 C CA . ASP A 1 80 ? 5.797 -7.150 2.401 1.00 0.12 80 ASP A CA 14
ATOM 20266 C C . ASP A 1 80 ? 6.968 -6.616 1.599 1.00 0.11 80 ASP A C 14
ATOM 20267 O O . ASP A 1 80 ? 6.971 -6.684 0.378 1.00 0.15 80 ASP A O 14
ATOM 20276 N N . VAL A 1 81 ? 7.935 -6.031 2.262 1.00 0.09 81 VAL A N 14
ATOM 20277 C CA . VAL A 1 81 ? 9.109 -5.565 1.560 1.00 0.10 81 VAL A CA 14
ATOM 20278 C C . VAL A 1 81 ? 10.282 -6.461 1.894 1.00 0.12 81 VAL A C 14
ATOM 20279 O O . VAL A 1 81 ? 10.821 -6.410 2.995 1.00 0.13 81 VAL A O 14
ATOM 20292 N N . SER A 1 82 ? 10.659 -7.275 0.937 1.00 0.14 82 SER A N 14
ATOM 20293 C CA . SER A 1 82 ? 11.753 -8.203 1.092 1.00 0.17 82 SER A CA 14
ATOM 20294 C C . SER A 1 82 ? 12.782 -7.987 -0.014 1.00 0.20 82 SER A C 14
ATOM 20295 O O . SER A 1 82 ? 12.577 -8.381 -1.166 1.00 0.25 82 SER A O 14
ATOM 20303 N N . PHE A 1 83 ? 13.880 -7.348 0.340 1.00 0.21 83 PHE A N 14
ATOM 20304 C CA . PHE A 1 83 ? 14.913 -7.006 -0.620 1.00 0.24 83 PHE A CA 14
ATOM 20305 C C . PHE A 1 83 ? 16.289 -7.143 0.019 1.00 0.24 83 PHE A C 14
ATOM 20306 O O . PHE A 1 83 ? 16.776 -6.223 0.676 1.00 0.23 83 PHE A O 14
ATOM 20323 N N . GLY A 1 84 ? 16.899 -8.304 -0.158 1.00 0.30 84 GLY A N 14
ATOM 20324 C CA . GLY A 1 84 ? 18.222 -8.535 0.380 1.00 0.34 84 GLY A CA 14
ATOM 20325 C C . GLY A 1 84 ? 18.236 -8.543 1.893 1.00 0.34 84 GLY A C 14
ATOM 20326 O O . GLY A 1 84 ? 17.801 -9.513 2.519 1.00 0.41 84 GLY A O 14
ATOM 20330 N N . SER A 1 85 ? 18.710 -7.457 2.481 1.00 0.32 85 SER A N 14
ATOM 20331 C CA . SER A 1 85 ? 18.834 -7.364 3.925 1.00 0.36 85 SER A CA 14
ATOM 20332 C C . SER A 1 85 ? 17.552 -6.851 4.573 1.00 0.31 85 SER A C 14
ATOM 20333 O O . SER A 1 85 ? 17.372 -6.966 5.785 1.00 0.35 85 SER A O 14
ATOM 20341 N N . VAL A 1 86 ? 16.649 -6.304 3.770 1.00 0.24 86 VAL A N 14
ATOM 20342 C CA . VAL A 1 86 ? 15.399 -5.790 4.304 1.00 0.20 86 VAL A CA 14
ATOM 20343 C C . VAL A 1 86 ? 14.269 -6.796 4.133 1.00 0.17 86 VAL A C 14
ATOM 20344 O O . VAL A 1 86 ? 14.134 -7.429 3.084 1.00 0.18 86 VAL A O 14
ATOM 20357 N N . THR A 1 87 ? 13.489 -6.973 5.187 1.00 0.17 87 THR A N 14
ATOM 20358 C CA . THR A 1 87 ? 12.265 -7.752 5.117 1.00 0.17 87 THR A CA 14
ATOM 20359 C C . THR A 1 87 ? 11.290 -7.246 6.173 1.00 0.15 87 THR A C 14
ATOM 20360 O O . THR A 1 87 ? 11.562 -7.320 7.372 1.00 0.18 87 THR A O 14
ATOM 20371 N N . ILE A 1 88 ? 10.156 -6.739 5.715 1.00 0.12 88 ILE A N 14
ATOM 20372 C CA . ILE A 1 88 ? 9.195 -6.049 6.573 1.00 0.11 88 ILE A CA 14
ATOM 20373 C C . ILE A 1 88 ? 7.792 -6.197 6.012 1.00 0.10 88 ILE A C 14
ATOM 20374 O O . ILE A 1 88 ? 7.623 -6.650 4.883 1.00 0.11 88 ILE A O 14
ATOM 20390 N N . GLN A 1 89 ? 6.792 -5.840 6.798 1.00 0.11 89 GLN A N 14
ATOM 20391 C CA . GLN A 1 89 ? 5.420 -5.847 6.323 1.00 0.14 89 GLN A CA 14
ATOM 20392 C C . GLN A 1 89 ? 4.583 -4.786 7.040 1.00 0.14 89 GLN A C 14
ATOM 20393 O O . GLN A 1 89 ? 4.971 -4.280 8.095 1.00 0.20 89 GLN A O 14
ATOM 20407 N N . CYS A 1 90 ? 3.447 -4.447 6.443 1.00 0.20 90 CYS A N 14
ATOM 20408 C CA . CYS A 1 90 ? 2.514 -3.472 7.006 1.00 0.21 90 CYS A CA 14
ATOM 20409 C C . CYS A 1 90 ? 1.096 -3.783 6.537 1.00 0.23 90 CYS A C 14
ATOM 20410 O O . CYS A 1 90 ? 0.919 -4.556 5.596 1.00 0.31 90 CYS A O 14
ATOM 20417 N N . ASN A 1 91 ? 0.098 -3.189 7.183 1.00 0.19 91 ASN A N 14
ATOM 20418 C CA . ASN A 1 91 ? -1.307 -3.483 6.880 1.00 0.18 91 ASN A CA 14
ATOM 20419 C C . ASN A 1 91 ? -2.189 -2.244 7.019 1.00 0.16 91 ASN A C 14
ATOM 20420 O O . ASN A 1 91 ? -2.123 -1.539 8.026 1.00 0.18 91 ASN A O 14
ATOM 20431 N N . LEU A 1 92 ? -3.016 -1.987 6.003 1.00 0.14 92 LEU A N 14
ATOM 20432 C CA . LEU A 1 92 ? -3.885 -0.808 5.996 1.00 0.13 92 LEU A CA 14
ATOM 20433 C C . LEU A 1 92 ? -5.071 -0.994 6.934 1.00 0.14 92 LEU A C 14
ATOM 20434 O O . LEU A 1 92 ? -5.693 -2.056 6.966 1.00 0.17 92 LEU A O 14
ATOM 20450 N N . ASP A 1 93 ? -5.364 0.047 7.693 1.00 0.17 93 ASP A N 14
ATOM 20451 C CA . ASP A 1 93 ? -6.558 0.092 8.519 1.00 0.19 93 ASP A CA 14
ATOM 20452 C C . ASP A 1 93 ? -7.713 0.662 7.704 1.00 0.17 93 ASP A C 14
ATOM 20453 O O . ASP A 1 93 ? -7.697 1.836 7.357 1.00 0.18 93 ASP A O 14
ATOM 20462 N N . PRO A 1 94 ? -8.723 -0.159 7.360 1.00 0.18 94 PRO A N 14
ATOM 20463 C CA . PRO A 1 94 ? -9.844 0.282 6.515 1.00 0.19 94 PRO A CA 14
ATOM 20464 C C . PRO A 1 94 ? -10.569 1.500 7.083 1.00 0.23 94 PRO A C 14
ATOM 20465 O O . PRO A 1 94 ? -11.177 2.276 6.348 1.00 0.27 94 PRO A O 14
ATOM 20476 N N . GLU A 1 95 ? -10.481 1.672 8.392 1.00 0.26 95 GLU A N 14
ATOM 20477 C CA . GLU A 1 95 ? -11.068 2.804 9.066 1.00 0.34 95 GLU A CA 14
ATOM 20478 C C . GLU A 1 95 ? -10.268 4.080 8.822 1.00 0.32 95 GLU A C 14
ATOM 20479 O O . GLU A 1 95 ? -10.462 5.075 9.512 1.00 0.46 95 GLU A O 14
ATOM 20491 N N . THR A 1 96 ? -9.294 4.022 7.920 1.00 0.23 96 THR A N 14
ATOM 20492 C CA . THR A 1 96 ? -8.546 5.204 7.540 1.00 0.24 96 THR A CA 14
ATOM 20493 C C . THR A 1 96 ? -8.884 5.672 6.119 1.00 0.23 96 THR A C 14
ATOM 20494 O O . THR A 1 96 ? -8.510 6.773 5.711 1.00 0.30 96 THR A O 14
ATOM 20505 N N . VAL A 1 97 ? -9.585 4.817 5.382 1.00 0.20 97 VAL A N 14
ATOM 20506 C CA . VAL A 1 97 ? -10.006 5.094 3.990 1.00 0.23 97 VAL A CA 14
ATOM 20507 C C . VAL A 1 97 ? -10.734 6.435 3.827 1.00 0.29 97 VAL A C 14
ATOM 20508 O O . VAL A 1 97 ? -10.789 6.975 2.728 1.00 0.64 97 VAL A O 14
ATOM 20521 N N . LYS A 1 98 ? -11.263 6.996 4.902 1.00 0.29 98 LYS A N 14
ATOM 20522 C CA . LYS A 1 98 ? -12.072 8.206 4.780 1.00 0.38 98 LYS A CA 14
ATOM 20523 C C . LYS A 1 98 ? -11.196 9.425 4.549 1.00 0.40 98 LYS A C 14
ATOM 20524 O O . LYS A 1 98 ? -10.957 10.212 5.465 1.00 0.47 98 LYS A O 14
ATOM 20543 N N . LEU A 1 99 ? -10.709 9.541 3.312 1.00 0.47 99 LEU A N 14
ATOM 20544 C CA . LEU A 1 99 ? -10.019 10.732 2.826 1.00 0.58 99 LEU A CA 14
ATOM 20545 C C . LEU A 1 99 ? -8.605 10.863 3.398 1.00 0.73 99 LEU A C 14
ATOM 20546 O O . LEU A 1 99 ? -7.632 10.972 2.645 1.00 1.33 99 LEU A O 14
ATOM 20562 N N . GLU A 1 100 ? -8.493 10.848 4.715 1.00 1.05 100 GLU A N 14
ATOM 20563 C CA . GLU A 1 100 ? -7.209 10.978 5.384 1.00 1.25 100 GLU A CA 14
ATOM 20564 C C . GLU A 1 100 ? -7.276 10.360 6.774 1.00 2.09 100 GLU A C 14
ATOM 20565 O O . GLU A 1 100 ? -8.337 10.350 7.407 1.00 2.87 100 GLU A O 14
ATOM 20577 N N . HIS A 1 101 ? -6.152 9.836 7.237 1.00 2.68 101 HIS A N 14
ATOM 20578 C CA . HIS A 1 101 ? -6.053 9.333 8.595 1.00 3.89 101 HIS A CA 14
ATOM 20579 C C . HIS A 1 101 ? -5.502 10.422 9.504 1.00 4.59 101 HIS A C 14
ATOM 20580 O O . HIS A 1 101 ? -6.297 11.041 10.236 1.00 5.06 101 HIS A O 14
ATOM 20595 N N . MET A 1 1 ? 18.153 -0.494 3.756 1.00 1.09 1 MET A N 15
ATOM 20596 C CA . MET A 1 1 ? 16.901 -0.967 4.386 1.00 0.39 1 MET A CA 15
ATOM 20597 C C . MET A 1 1 ? 15.697 -0.259 3.784 1.00 0.30 1 MET A C 15
ATOM 20598 O O . MET A 1 1 ? 15.664 0.971 3.708 1.00 0.45 1 MET A O 15
ATOM 20614 N N . VAL A 1 2 ? 14.710 -1.032 3.355 1.00 0.15 2 VAL A N 15
ATOM 20615 C CA . VAL A 1 2 ? 13.463 -0.465 2.882 1.00 0.10 2 VAL A CA 15
ATOM 20616 C C . VAL A 1 2 ? 12.447 -0.401 4.033 1.00 0.09 2 VAL A C 15
ATOM 20617 O O . VAL A 1 2 ? 12.535 -1.159 4.998 1.00 0.12 2 VAL A O 15
ATOM 20630 N N . GLN A 1 3 ? 11.518 0.530 3.919 1.00 0.09 3 GLN A N 15
ATOM 20631 C CA . GLN A 1 3 ? 10.480 0.786 4.900 1.00 0.10 3 GLN A CA 15
ATOM 20632 C C . GLN A 1 3 ? 9.137 0.613 4.221 1.00 0.11 3 GLN A C 15
ATOM 20633 O O . GLN A 1 3 ? 9.078 0.550 2.996 1.00 0.17 3 GLN A O 15
ATOM 20647 N N . CYS A 1 4 ? 8.059 0.542 4.981 1.00 0.12 4 CYS A N 15
ATOM 20648 C CA . CYS A 1 4 ? 6.764 0.388 4.355 1.00 0.13 4 CYS A CA 15
ATOM 20649 C C . CYS A 1 4 ? 5.636 0.940 5.215 1.00 0.17 4 CYS A C 15
ATOM 20650 O O . CYS A 1 4 ? 5.667 0.878 6.446 1.00 0.29 4 CYS A O 15
ATOM 20657 N N . GLU A 1 5 ? 4.660 1.487 4.521 1.00 0.14 5 GLU A N 15
ATOM 20658 C CA . GLU A 1 5 ? 3.447 2.037 5.086 1.00 0.16 5 GLU A CA 15
ATOM 20659 C C . GLU A 1 5 ? 2.311 1.689 4.141 1.00 0.15 5 GLU A C 15
ATOM 20660 O O . GLU A 1 5 ? 2.542 1.109 3.081 1.00 0.17 5 GLU A O 15
ATOM 20672 N N . VAL A 1 6 ? 1.099 2.034 4.507 1.00 0.17 6 VAL A N 15
ATOM 20673 C CA . VAL A 1 6 ? -0.053 1.721 3.700 1.00 0.18 6 VAL A CA 15
ATOM 20674 C C . VAL A 1 6 ? -0.969 2.918 3.605 1.00 0.21 6 VAL A C 15
ATOM 20675 O O . VAL A 1 6 ? -1.183 3.634 4.586 1.00 0.33 6 VAL A O 15
ATOM 20688 N N . GLU A 1 7 ? -1.486 3.139 2.416 1.00 0.16 7 GLU A N 15
ATOM 20689 C CA . GLU A 1 7 ? -2.278 4.322 2.139 1.00 0.16 7 GLU A CA 15
ATOM 20690 C C . GLU A 1 7 ? -3.497 4.005 1.297 1.00 0.16 7 GLU A C 15
ATOM 20691 O O . GLU A 1 7 ? -3.507 3.070 0.504 1.00 0.28 7 GLU A O 15
ATOM 20703 N N . ALA A 1 8 ? -4.516 4.810 1.479 1.00 0.14 8 ALA A N 15
ATOM 20704 C CA . ALA A 1 8 ? -5.680 4.772 0.633 1.00 0.12 8 ALA A CA 15
ATOM 20705 C C . ALA A 1 8 ? -5.953 6.187 0.139 1.00 0.15 8 ALA A C 15
ATOM 20706 O O . ALA A 1 8 ? -6.107 7.105 0.944 1.00 0.17 8 ALA A O 15
ATOM 20713 N N . ALA A 1 9 ? -6.012 6.369 -1.163 1.00 0.16 9 ALA A N 15
ATOM 20714 C CA . ALA A 1 9 ? -6.165 7.696 -1.737 1.00 0.19 9 ALA A CA 15
ATOM 20715 C C . ALA A 1 9 ? -7.550 7.868 -2.333 1.00 0.19 9 ALA A C 15
ATOM 20716 O O . ALA A 1 9 ? -7.843 7.353 -3.409 1.00 0.20 9 ALA A O 15
ATOM 20723 N N . VAL A 1 10 ? -8.398 8.599 -1.640 1.00 0.22 10 VAL A N 15
ATOM 20724 C CA . VAL A 1 10 ? -9.753 8.804 -2.108 1.00 0.23 10 VAL A CA 15
ATOM 20725 C C . VAL A 1 10 ? -9.811 9.897 -3.157 1.00 0.27 10 VAL A C 15
ATOM 20726 O O . VAL A 1 10 ? -9.346 11.018 -2.941 1.00 0.33 10 VAL A O 15
ATOM 20739 N N . SER A 1 11 ? -10.369 9.547 -4.297 1.00 0.29 11 SER A N 15
ATOM 20740 C CA . SER A 1 11 ? -10.619 10.493 -5.357 1.00 0.36 11 SER A CA 15
ATOM 20741 C C . SER A 1 11 ? -12.110 10.477 -5.683 1.00 0.45 11 SER A C 15
ATOM 20742 O O . SER A 1 11 ? -12.858 9.699 -5.086 1.00 0.63 11 SER A O 15
ATOM 20750 N N . GLY A 1 12 ? -12.538 11.327 -6.606 1.00 0.45 12 GLY A N 15
ATOM 20751 C CA . GLY A 1 12 ? -13.950 11.427 -6.940 1.00 0.54 12 GLY A CA 15
ATOM 20752 C C . GLY A 1 12 ? -14.566 10.103 -7.362 1.00 0.49 12 GLY A C 15
ATOM 20753 O O . GLY A 1 12 ? -14.353 9.639 -8.484 1.00 0.61 12 GLY A O 15
ATOM 20757 N N . GLY A 1 13 ? -15.303 9.481 -6.446 1.00 0.45 13 GLY A N 15
ATOM 20758 C CA . GLY A 1 13 ? -16.036 8.269 -6.762 1.00 0.48 13 GLY A CA 15
ATOM 20759 C C . GLY A 1 13 ? -15.198 7.008 -6.655 1.00 0.41 13 GLY A C 15
ATOM 20760 O O . GLY A 1 13 ? -15.735 5.901 -6.612 1.00 0.45 13 GLY A O 15
ATOM 20764 N N . HIS A 1 14 ? -13.885 7.158 -6.586 1.00 0.34 14 HIS A N 15
ATOM 20765 C CA . HIS A 1 14 ? -13.002 6.007 -6.598 1.00 0.31 14 HIS A CA 15
ATOM 20766 C C . HIS A 1 14 ? -11.861 6.191 -5.616 1.00 0.30 14 HIS A C 15
ATOM 20767 O O . HIS A 1 14 ? -11.280 7.269 -5.520 1.00 0.43 14 HIS A O 15
ATOM 20782 N N . VAL A 1 15 ? -11.553 5.141 -4.884 1.00 0.23 15 VAL A N 15
ATOM 20783 C CA . VAL A 1 15 ? -10.480 5.185 -3.916 1.00 0.20 15 VAL A CA 15
ATOM 20784 C C . VAL A 1 15 ? -9.292 4.377 -4.430 1.00 0.18 15 VAL A C 15
ATOM 20785 O O . VAL A 1 15 ? -9.394 3.178 -4.670 1.00 0.17 15 VAL A O 15
ATOM 20798 N N . THR A 1 16 ? -8.176 5.051 -4.624 1.00 0.17 16 THR A N 15
ATOM 20799 C CA . THR A 1 16 ? -6.975 4.421 -5.134 1.00 0.16 16 THR A CA 15
ATOM 20800 C C . THR A 1 16 ? -6.083 4.036 -3.967 1.00 0.14 16 THR A C 15
ATOM 20801 O O . THR A 1 16 ? -5.623 4.888 -3.225 1.00 0.15 16 THR A O 15
ATOM 20812 N N . LEU A 1 17 ? -5.839 2.757 -3.805 1.00 0.12 17 LEU A N 15
ATOM 20813 C CA . LEU A 1 17 ? -5.167 2.276 -2.621 1.00 0.10 17 LEU A CA 15
ATOM 20814 C C . LEU A 1 17 ? -3.785 1.735 -2.955 1.00 0.13 17 LEU A C 15
ATOM 20815 O O . LEU A 1 17 ? -3.617 1.023 -3.945 1.00 0.17 17 LEU A O 15
ATOM 20831 N N . GLN A 1 18 ? -2.800 2.095 -2.135 1.00 0.15 18 GLN A N 15
ATOM 20832 C CA . GLN A 1 18 ? -1.415 1.716 -2.364 1.00 0.19 18 GLN A CA 15
ATOM 20833 C C . GLN A 1 18 ? -0.691 1.514 -1.030 1.00 0.24 18 GLN A C 15
ATOM 20834 O O . GLN A 1 18 ? -1.246 1.769 0.035 1.00 0.51 18 GLN A O 15
ATOM 20848 N N . GLY A 1 19 ? 0.547 1.050 -1.091 1.00 0.17 19 GLY A N 15
ATOM 20849 C CA . GLY A 1 19 ? 1.377 0.997 0.097 1.00 0.18 19 GLY A CA 15
ATOM 20850 C C . GLY A 1 19 ? 2.653 1.798 -0.087 1.00 0.18 19 GLY A C 15
ATOM 20851 O O . GLY A 1 19 ? 3.395 1.571 -1.036 1.00 0.19 19 GLY A O 15
ATOM 20855 N N . VAL A 1 20 ? 2.910 2.742 0.809 1.00 0.17 20 VAL A N 15
ATOM 20856 C CA . VAL A 1 20 ? 4.064 3.626 0.678 1.00 0.18 20 VAL A CA 15
ATOM 20857 C C . VAL A 1 20 ? 5.312 3.026 1.296 1.00 0.21 20 VAL A C 15
ATOM 20858 O O . VAL A 1 20 ? 5.370 2.737 2.476 1.00 0.45 20 VAL A O 15
ATOM 20871 N N . ILE A 1 21 ? 6.303 2.856 0.469 1.00 0.13 21 ILE A N 15
ATOM 20872 C CA . ILE A 1 21 ? 7.577 2.317 0.869 1.00 0.11 21 ILE A CA 15
ATOM 20873 C C . ILE A 1 21 ? 8.612 3.422 0.989 1.00 0.13 21 ILE A C 15
ATOM 20874 O O . ILE A 1 21 ? 9.059 3.975 -0.008 1.00 0.14 21 ILE A O 15
ATOM 20890 N N . THR A 1 22 ? 8.970 3.782 2.195 1.00 0.13 22 THR A N 15
ATOM 20891 C CA . THR A 1 22 ? 10.111 4.646 2.361 1.00 0.14 22 THR A CA 15
ATOM 20892 C C . THR A 1 22 ? 11.349 3.804 2.193 1.00 0.14 22 THR A C 15
ATOM 20893 O O . THR A 1 22 ? 11.420 2.713 2.706 1.00 0.18 22 THR A O 15
ATOM 20904 N N . ALA A 1 23 ? 12.307 4.259 1.450 1.00 0.12 23 ALA A N 15
ATOM 20905 C CA . ALA A 1 23 ? 13.497 3.467 1.284 1.00 0.12 23 ALA A CA 15
ATOM 20906 C C . ALA A 1 23 ? 14.702 4.271 1.679 1.00 0.14 23 ALA A C 15
ATOM 20907 O O . ALA A 1 23 ? 14.956 5.295 1.100 1.00 0.16 23 ALA A O 15
ATOM 20914 N N . VAL A 1 24 ? 15.448 3.798 2.654 1.00 0.16 24 VAL A N 15
ATOM 20915 C CA . VAL A 1 24 ? 16.538 4.587 3.219 1.00 0.18 24 VAL A CA 15
ATOM 20916 C C . VAL A 1 24 ? 17.699 4.794 2.237 1.00 0.20 24 VAL A C 15
ATOM 20917 O O . VAL A 1 24 ? 18.564 5.641 2.464 1.00 0.25 24 VAL A O 15
ATOM 20930 N N . ARG A 1 25 ? 17.723 4.059 1.134 1.00 0.21 25 ARG A N 15
ATOM 20931 C CA . ARG A 1 25 ? 18.826 4.188 0.197 1.00 0.24 25 ARG A CA 15
ATOM 20932 C C . ARG A 1 25 ? 18.360 4.263 -1.251 1.00 0.23 25 ARG A C 15
ATOM 20933 O O . ARG A 1 25 ? 17.483 3.507 -1.680 1.00 0.26 25 ARG A O 15
ATOM 20954 N N . ASP A 1 26 ? 18.953 5.205 -1.987 1.00 0.23 26 ASP A N 15
ATOM 20955 C CA . ASP A 1 26 ? 18.663 5.403 -3.400 1.00 0.25 26 ASP A CA 15
ATOM 20956 C C . ASP A 1 26 ? 19.077 4.182 -4.197 1.00 0.24 26 ASP A C 15
ATOM 20957 O O . ASP A 1 26 ? 20.212 3.714 -4.096 1.00 0.32 26 ASP A O 15
ATOM 20966 N N . GLY A 1 27 ? 18.157 3.671 -4.977 1.00 0.24 27 GLY A N 15
ATOM 20967 C CA . GLY A 1 27 ? 18.441 2.533 -5.816 1.00 0.26 27 GLY A CA 15
ATOM 20968 C C . GLY A 1 27 ? 17.173 1.836 -6.229 1.00 0.21 27 GLY A C 15
ATOM 20969 O O . GLY A 1 27 ? 16.174 2.484 -6.510 1.00 0.23 27 GLY A O 15
ATOM 20973 N N . ALA A 1 28 ? 17.199 0.523 -6.247 1.00 0.19 28 ALA A N 15
ATOM 20974 C CA . ALA A 1 28 ? 16.024 -0.247 -6.604 1.00 0.18 28 ALA A CA 15
ATOM 20975 C C . ALA A 1 28 ? 15.891 -1.451 -5.688 1.00 0.24 28 ALA A C 15
ATOM 20976 O O . ALA A 1 28 ? 16.891 -2.043 -5.285 1.00 0.45 28 ALA A O 15
ATOM 20983 N N . GLY A 1 29 ? 14.660 -1.807 -5.361 1.00 0.15 29 GLY A N 15
ATOM 20984 C CA . GLY A 1 29 ? 14.420 -2.921 -4.481 1.00 0.19 29 GLY A CA 15
ATOM 20985 C C . GLY A 1 29 ? 13.224 -3.716 -4.933 1.00 0.17 29 GLY A C 15
ATOM 20986 O O . GLY A 1 29 ? 12.644 -3.421 -5.977 1.00 0.21 29 GLY A O 15
ATOM 20990 N N . SER A 1 30 ? 12.842 -4.704 -4.155 1.00 0.15 30 SER A N 15
ATOM 20991 C CA . SER A 1 30 ? 11.708 -5.539 -4.508 1.00 0.15 30 SER A CA 15
ATOM 20992 C C . SER A 1 30 ? 10.750 -5.664 -3.331 1.00 0.13 30 SER A C 15
ATOM 20993 O O . SER A 1 30 ? 11.172 -5.819 -2.184 1.00 0.14 30 SER A O 15
ATOM 21001 N N . TYR A 1 31 ? 9.461 -5.585 -3.628 1.00 0.13 31 TYR A N 15
ATOM 21002 C CA . TYR A 1 31 ? 8.425 -5.565 -2.606 1.00 0.11 31 TYR A CA 15
ATOM 21003 C C . TYR A 1 31 ? 7.085 -6.039 -3.170 1.00 0.13 31 TYR A C 15
ATOM 21004 O O . TYR A 1 31 ? 6.871 -6.040 -4.383 1.00 0.18 31 TYR A O 15
ATOM 21022 N N . LYS A 1 32 ? 6.192 -6.440 -2.277 1.00 0.13 32 LYS A N 15
ATOM 21023 C CA . LYS A 1 32 ? 4.932 -7.078 -2.649 1.00 0.14 32 LYS A CA 15
ATOM 21024 C C . LYS A 1 32 ? 3.749 -6.440 -1.925 1.00 0.14 32 LYS A C 15
ATOM 21025 O O . LYS A 1 32 ? 3.598 -6.590 -0.711 1.00 0.13 32 LYS A O 15
ATOM 21044 N N . LEU A 1 33 ? 2.896 -5.755 -2.671 1.00 0.17 33 LEU A N 15
ATOM 21045 C CA . LEU A 1 33 ? 1.728 -5.110 -2.087 1.00 0.17 33 LEU A CA 15
ATOM 21046 C C . LEU A 1 33 ? 0.478 -5.928 -2.382 1.00 0.19 33 LEU A C 15
ATOM 21047 O O . LEU A 1 33 ? 0.248 -6.362 -3.513 1.00 0.27 33 LEU A O 15
ATOM 21063 N N . ALA A 1 34 ? -0.315 -6.149 -1.352 1.00 0.16 34 ALA A N 15
ATOM 21064 C CA . ALA A 1 34 ? -1.583 -6.842 -1.496 1.00 0.19 34 ALA A CA 15
ATOM 21065 C C . ALA A 1 34 ? -2.701 -6.068 -0.805 1.00 0.18 34 ALA A C 15
ATOM 21066 O O . ALA A 1 34 ? -2.568 -5.675 0.350 1.00 0.25 34 ALA A O 15
ATOM 21073 N N . VAL A 1 35 ? -3.800 -5.860 -1.512 1.00 0.16 35 VAL A N 15
ATOM 21074 C CA . VAL A 1 35 ? -4.937 -5.127 -0.970 1.00 0.14 35 VAL A CA 15
ATOM 21075 C C . VAL A 1 35 ? -6.082 -6.088 -0.662 1.00 0.16 35 VAL A C 15
ATOM 21076 O O . VAL A 1 35 ? -6.340 -7.026 -1.420 1.00 0.23 35 VAL A O 15
ATOM 21089 N N . ASP A 1 36 ? -6.746 -5.855 0.454 1.00 0.19 36 ASP A N 15
ATOM 21090 C CA . ASP A 1 36 ? -7.866 -6.677 0.882 1.00 0.24 36 ASP A CA 15
ATOM 21091 C C . ASP A 1 36 ? -9.138 -5.843 0.894 1.00 0.25 36 ASP A C 15
ATOM 21092 O O . ASP A 1 36 ? -9.259 -4.893 1.665 1.00 0.31 36 ASP A O 15
ATOM 21101 N N . LYS A 1 37 ? -10.072 -6.183 0.029 1.00 0.28 37 LYS A N 15
ATOM 21102 C CA . LYS A 1 37 ? -11.307 -5.447 -0.074 1.00 0.33 37 LYS A CA 15
ATOM 21103 C C . LYS A 1 37 ? -12.477 -6.297 0.389 1.00 0.46 37 LYS A C 15
ATOM 21104 O O . LYS A 1 37 ? -12.544 -7.488 0.092 1.00 0.63 37 LYS A O 15
ATOM 21123 N N . ALA A 1 38 ? -13.379 -5.681 1.133 1.00 0.41 38 ALA A N 15
ATOM 21124 C CA . ALA A 1 38 ? -14.558 -6.361 1.629 1.00 0.52 38 ALA A CA 15
ATOM 21125 C C . ALA A 1 38 ? -15.724 -5.389 1.745 1.00 0.47 38 ALA A C 15
ATOM 21126 O O . ALA A 1 38 ? -15.652 -4.393 2.460 1.00 0.43 38 ALA A O 15
ATOM 21133 N N . GLY A 1 39 ? -16.792 -5.673 1.028 1.00 0.57 39 GLY A N 15
ATOM 21134 C CA . GLY A 1 39 ? -17.949 -4.809 1.050 1.00 0.60 39 GLY A CA 15
ATOM 21135 C C . GLY A 1 39 ? -19.216 -5.575 0.763 1.00 0.81 39 GLY A C 15
ATOM 21136 O O . GLY A 1 39 ? -19.232 -6.801 0.860 1.00 0.96 39 GLY A O 15
ATOM 21140 N N . ALA A 1 40 ? -20.272 -4.863 0.402 1.00 0.90 40 ALA A N 15
ATOM 21141 C CA . ALA A 1 40 ? -21.527 -5.496 0.024 1.00 1.14 40 ALA A CA 15
ATOM 21142 C C . ALA A 1 40 ? -21.369 -6.244 -1.297 1.00 1.33 40 ALA A C 15
ATOM 21143 O O . ALA A 1 40 ? -22.182 -7.099 -1.650 1.00 1.57 40 ALA A O 15
ATOM 21150 N N . ALA A 1 41 ? -20.306 -5.915 -2.022 1.00 1.28 41 ALA A N 15
ATOM 21151 C CA . ALA A 1 41 ? -19.994 -6.578 -3.278 1.00 1.49 41 ALA A CA 15
ATOM 21152 C C . ALA A 1 41 ? -19.047 -7.753 -3.051 1.00 1.45 41 ALA A C 15
ATOM 21153 O O . ALA A 1 41 ? -18.469 -8.293 -3.996 1.00 1.72 41 ALA A O 15
ATOM 21160 N N . GLY A 1 42 ? -18.887 -8.138 -1.792 1.00 1.19 42 GLY A N 15
ATOM 21161 C CA . GLY A 1 42 ? -18.064 -9.283 -1.465 1.00 1.21 42 GLY A CA 15
ATOM 21162 C C . GLY A 1 42 ? -16.641 -8.905 -1.126 1.00 1.01 42 GLY A C 15
ATOM 21163 O O . GLY A 1 42 ? -16.319 -7.726 -0.974 1.00 0.86 42 GLY A O 15
ATOM 21167 N N . THR A 1 43 ? -15.798 -9.913 -1.001 1.00 1.03 43 THR A N 15
ATOM 21168 C CA . THR A 1 43 ? -14.405 -9.718 -0.669 1.00 0.88 43 THR A CA 15
ATOM 21169 C C . THR A 1 43 ? -13.535 -9.910 -1.909 1.00 0.82 43 THR A C 15
ATOM 21170 O O . THR A 1 43 ? -13.804 -10.795 -2.725 1.00 0.92 43 THR A O 15
ATOM 21181 N N . SER A 1 44 ? -12.514 -9.082 -2.074 1.00 0.73 44 SER A N 15
ATOM 21182 C CA . SER A 1 44 ? -11.583 -9.263 -3.170 1.00 0.69 44 SER A CA 15
ATOM 21183 C C . SER A 1 44 ? -10.154 -9.122 -2.678 1.00 0.59 44 SER A C 15
ATOM 21184 O O . SER A 1 44 ? -9.822 -8.165 -1.973 1.00 0.60 44 SER A O 15
ATOM 21192 N N . ARG A 1 45 ? -9.318 -10.079 -3.039 1.00 0.63 45 ARG A N 15
ATOM 21193 C CA . ARG A 1 45 ? -7.914 -10.019 -2.699 1.00 0.60 45 ARG A CA 15
ATOM 21194 C C . ARG A 1 45 ? -7.113 -9.599 -3.910 1.00 0.51 45 ARG A C 15
ATOM 21195 O O . ARG A 1 45 ? -7.141 -10.247 -4.956 1.00 0.65 45 ARG A O 15
ATOM 21216 N N . ILE A 1 46 ? -6.404 -8.513 -3.754 1.00 0.38 46 ILE A N 15
ATOM 21217 C CA . ILE A 1 46 ? -5.638 -7.928 -4.839 1.00 0.33 46 ILE A CA 15
ATOM 21218 C C . ILE A 1 46 ? -4.145 -8.044 -4.561 1.00 0.30 46 ILE A C 15
ATOM 21219 O O . ILE A 1 46 ? -3.679 -7.654 -3.496 1.00 0.34 46 ILE A O 15
ATOM 21235 N N . LYS A 1 47 ? -3.401 -8.595 -5.507 1.00 0.31 47 LYS A N 15
ATOM 21236 C CA . LYS A 1 47 ? -1.962 -8.765 -5.349 1.00 0.38 47 LYS A CA 15
ATOM 21237 C C . LYS A 1 47 ? -1.190 -8.070 -6.463 1.00 0.41 47 LYS A C 15
ATOM 21238 O O . LYS A 1 47 ? -1.542 -8.183 -7.640 1.00 0.51 47 LYS A O 15
ATOM 21257 N N . GLN A 1 48 ? -0.153 -7.337 -6.079 1.00 0.40 48 GLN A N 15
ATOM 21258 C CA . GLN A 1 48 ? 0.827 -6.818 -7.022 1.00 0.47 48 GLN A CA 15
ATOM 21259 C C . GLN A 1 48 ? 2.220 -6.950 -6.422 1.00 0.50 48 GLN A C 15
ATOM 21260 O O . GLN A 1 48 ? 2.536 -6.314 -5.416 1.00 0.78 48 GLN A O 15
ATOM 21274 N N . ALA A 1 49 ? 3.053 -7.767 -7.042 1.00 0.32 49 ALA A N 15
ATOM 21275 C CA . ALA A 1 49 ? 4.393 -8.008 -6.535 1.00 0.31 49 ALA A CA 15
ATOM 21276 C C . ALA A 1 49 ? 5.426 -7.837 -7.635 1.00 0.31 49 ALA A C 15
ATOM 21277 O O . ALA A 1 49 ? 5.152 -8.116 -8.806 1.00 0.39 49 ALA A O 15
ATOM 21284 N N . GLY A 1 50 ? 6.603 -7.369 -7.257 1.00 0.25 50 GLY A N 15
ATOM 21285 C CA . GLY A 1 50 ? 7.658 -7.144 -8.216 1.00 0.26 50 GLY A CA 15
ATOM 21286 C C . GLY A 1 50 ? 8.759 -6.286 -7.642 1.00 0.23 50 GLY A C 15
ATOM 21287 O O . GLY A 1 50 ? 9.006 -6.308 -6.433 1.00 0.25 50 GLY A O 15
ATOM 21291 N N . ALA A 1 51 ? 9.406 -5.513 -8.494 1.00 0.23 51 ALA A N 15
ATOM 21292 C CA . ALA A 1 51 ? 10.498 -4.669 -8.067 1.00 0.21 51 ALA A CA 15
ATOM 21293 C C . ALA A 1 51 ? 10.388 -3.294 -8.709 1.00 0.23 51 ALA A C 15
ATOM 21294 O O . ALA A 1 51 ? 9.980 -3.167 -9.864 1.00 0.38 51 ALA A O 15
ATOM 21301 N N . PHE A 1 52 ? 10.747 -2.270 -7.957 1.00 0.15 52 PHE A N 15
ATOM 21302 C CA . PHE A 1 52 ? 10.637 -0.899 -8.423 1.00 0.16 52 PHE A CA 15
ATOM 21303 C C . PHE A 1 52 ? 11.800 -0.075 -7.864 1.00 0.14 52 PHE A C 15
ATOM 21304 O O . PHE A 1 52 ? 12.569 -0.559 -7.026 1.00 0.16 52 PHE A O 15
ATOM 21321 N N . THR A 1 53 ? 11.930 1.152 -8.330 1.00 0.15 53 THR A N 15
ATOM 21322 C CA . THR A 1 53 ? 13.038 2.005 -7.960 1.00 0.16 53 THR A CA 15
ATOM 21323 C C . THR A 1 53 ? 12.685 2.829 -6.728 1.00 0.16 53 THR A C 15
ATOM 21324 O O . THR A 1 53 ? 11.581 3.363 -6.633 1.00 0.27 53 THR A O 15
ATOM 21335 N N . ALA A 1 54 ? 13.618 2.938 -5.795 1.00 0.13 54 ALA A N 15
ATOM 21336 C CA . ALA A 1 54 ? 13.343 3.609 -4.540 1.00 0.13 54 ALA A CA 15
ATOM 21337 C C . ALA A 1 54 ? 14.434 4.626 -4.190 1.00 0.14 54 ALA A C 15
ATOM 21338 O O . ALA A 1 54 ? 15.619 4.382 -4.404 1.00 0.23 54 ALA A O 15
ATOM 21345 N N . ILE A 1 55 ? 14.015 5.768 -3.660 1.00 0.17 55 ILE A N 15
ATOM 21346 C CA . ILE A 1 55 ? 14.929 6.847 -3.291 1.00 0.18 55 ILE A CA 15
ATOM 21347 C C . ILE A 1 55 ? 15.134 6.885 -1.790 1.00 0.16 55 ILE A C 15
ATOM 21348 O O . ILE A 1 55 ? 14.197 6.654 -1.025 1.00 0.14 55 ILE A O 15
ATOM 21364 N N . ALA A 1 56 ? 16.360 7.190 -1.387 1.00 0.17 56 ALA A N 15
ATOM 21365 C CA . ALA A 1 56 ? 16.734 7.194 0.027 1.00 0.18 56 ALA A CA 15
ATOM 21366 C C . ALA A 1 56 ? 15.933 8.196 0.841 1.00 0.17 56 ALA A C 15
ATOM 21367 O O . ALA A 1 56 ? 15.949 9.400 0.571 1.00 0.20 56 ALA A O 15
ATOM 21374 N N . GLU A 1 57 ? 15.238 7.667 1.844 1.00 0.16 57 GLU A N 15
ATOM 21375 C CA . GLU A 1 57 ? 14.428 8.444 2.762 1.00 0.18 57 GLU A CA 15
ATOM 21376 C C . GLU A 1 57 ? 13.316 9.157 2.007 1.00 0.19 57 GLU A C 15
ATOM 21377 O O . GLU A 1 57 ? 12.789 10.183 2.441 1.00 0.28 57 GLU A O 15
ATOM 21389 N N . GLN A 1 58 ? 12.983 8.574 0.869 1.00 0.16 58 GLN A N 15
ATOM 21390 C CA . GLN A 1 58 ? 11.881 8.994 0.057 1.00 0.18 58 GLN A CA 15
ATOM 21391 C C . GLN A 1 58 ? 10.801 7.954 0.118 1.00 0.17 58 GLN A C 15
ATOM 21392 O O . GLN A 1 58 ? 11.066 6.767 0.305 1.00 0.19 58 GLN A O 15
ATOM 21406 N N . ARG A 1 59 ? 9.598 8.415 -0.018 1.00 0.16 59 ARG A N 15
ATOM 21407 C CA . ARG A 1 59 ? 8.447 7.546 -0.051 1.00 0.17 59 ARG A CA 15
ATOM 21408 C C . ARG A 1 59 ? 8.209 7.027 -1.460 1.00 0.17 59 ARG A C 15
ATOM 21409 O O . ARG A 1 59 ? 8.161 7.796 -2.421 1.00 0.22 59 ARG A O 15
ATOM 21430 N N . VAL A 1 60 ? 8.079 5.724 -1.572 1.00 0.13 60 VAL A N 15
ATOM 21431 C CA . VAL A 1 60 ? 7.805 5.076 -2.834 1.00 0.14 60 VAL A CA 15
ATOM 21432 C C . VAL A 1 60 ? 6.503 4.309 -2.727 1.00 0.13 60 VAL A C 15
ATOM 21433 O O . VAL A 1 60 ? 6.434 3.290 -2.053 1.00 0.12 60 VAL A O 15
ATOM 21446 N N . THR A 1 61 ? 5.470 4.781 -3.390 1.00 0.15 61 THR A N 15
ATOM 21447 C CA . THR A 1 61 ? 4.180 4.157 -3.235 1.00 0.15 61 THR A CA 15
ATOM 21448 C C . THR A 1 61 ? 4.019 3.008 -4.201 1.00 0.16 61 THR A C 15
ATOM 21449 O O . THR A 1 61 ? 4.220 3.148 -5.407 1.00 0.19 61 THR A O 15
ATOM 21460 N N . VAL A 1 62 ? 3.657 1.872 -3.650 1.00 0.15 62 VAL A N 15
ATOM 21461 C CA . VAL A 1 62 ? 3.667 0.638 -4.383 1.00 0.15 62 VAL A CA 15
ATOM 21462 C C . VAL A 1 62 ? 2.309 -0.050 -4.357 1.00 0.15 62 VAL A C 15
ATOM 21463 O O . VAL A 1 62 ? 1.621 -0.049 -3.337 1.00 0.16 62 VAL A O 15
ATOM 21476 N N . GLY A 1 63 ? 1.928 -0.618 -5.497 1.00 0.18 63 GLY A N 15
ATOM 21477 C CA . GLY A 1 63 ? 0.684 -1.348 -5.586 1.00 0.21 63 GLY A CA 15
ATOM 21478 C C . GLY A 1 63 ? -0.510 -0.436 -5.749 1.00 0.20 63 GLY A C 15
ATOM 21479 O O . GLY A 1 63 ? -1.338 -0.330 -4.854 1.00 0.28 63 GLY A O 15
ATOM 21483 N N . ASN A 1 64 ? -0.599 0.218 -6.897 1.00 0.33 64 ASN A N 15
ATOM 21484 C CA . ASN A 1 64 ? -1.718 1.101 -7.183 1.00 0.40 64 ASN A CA 15
ATOM 21485 C C . ASN A 1 64 ? -2.929 0.283 -7.586 1.00 0.37 64 ASN A C 15
ATOM 21486 O O . ASN A 1 64 ? -2.954 -0.331 -8.653 1.00 0.52 64 ASN A O 15
ATOM 21497 N N . VAL A 1 65 ? -3.906 0.248 -6.705 1.00 0.25 65 VAL A N 15
ATOM 21498 C CA . VAL A 1 65 ? -5.151 -0.460 -6.959 1.00 0.33 65 VAL A CA 15
ATOM 21499 C C . VAL A 1 65 ? -6.332 0.468 -6.730 1.00 0.27 65 VAL A C 15
ATOM 21500 O O . VAL A 1 65 ? -6.501 1.003 -5.641 1.00 0.35 65 VAL A O 15
ATOM 21513 N N . VAL A 1 66 ? -7.141 0.671 -7.753 1.00 0.25 66 VAL A N 15
ATOM 21514 C CA . VAL A 1 66 ? -8.271 1.579 -7.642 1.00 0.23 66 VAL A CA 15
ATOM 21515 C C . VAL A 1 66 ? -9.564 0.824 -7.361 1.00 0.24 66 VAL A C 15
ATOM 21516 O O . VAL A 1 66 ? -9.966 -0.069 -8.112 1.00 0.27 66 VAL A O 15
ATOM 21529 N N . LEU A 1 67 ? -10.193 1.184 -6.256 1.00 0.22 67 LEU A N 15
ATOM 21530 C CA . LEU A 1 67 ? -11.462 0.609 -5.848 1.00 0.23 67 LEU A CA 15
ATOM 21531 C C . LEU A 1 67 ? -12.554 1.651 -6.036 1.00 0.24 67 LEU A C 15
ATOM 21532 O O . LEU A 1 67 ? -12.261 2.833 -6.223 1.00 0.26 67 LEU A O 15
ATOM 21548 N N . ASP A 1 68 ? -13.808 1.231 -5.989 1.00 0.26 68 ASP A N 15
ATOM 21549 C CA . ASP A 1 68 ? -14.902 2.186 -5.921 1.00 0.28 68 ASP A CA 15
ATOM 21550 C C . ASP A 1 68 ? -14.935 2.766 -4.514 1.00 0.28 68 ASP A C 15
ATOM 21551 O O . ASP A 1 68 ? -14.845 2.030 -3.531 1.00 0.30 68 ASP A O 15
ATOM 21560 N N . TYR A 1 69 ? -15.017 4.080 -4.412 1.00 0.28 69 TYR A N 15
ATOM 21561 C CA . TYR A 1 69 ? -14.894 4.733 -3.118 1.00 0.27 69 TYR A CA 15
ATOM 21562 C C . TYR A 1 69 ? -16.174 4.638 -2.311 1.00 0.27 69 TYR A C 15
ATOM 21563 O O . TYR A 1 69 ? -17.234 5.096 -2.740 1.00 0.30 69 TYR A O 15
ATOM 21581 N N . SER A 1 70 ? -16.057 4.037 -1.140 1.00 0.25 70 SER A N 15
ATOM 21582 C CA . SER A 1 70 ? -17.126 4.015 -0.177 1.00 0.27 70 SER A CA 15
ATOM 21583 C C . SER A 1 70 ? -16.551 4.146 1.226 1.00 0.29 70 SER A C 15
ATOM 21584 O O . SER A 1 70 ? -15.684 3.367 1.625 1.00 0.28 70 SER A O 15
ATOM 21592 N N . SER A 1 71 ? -17.018 5.144 1.960 1.00 0.36 71 SER A N 15
ATOM 21593 C CA . SER A 1 71 ? -16.526 5.407 3.303 1.00 0.42 71 SER A CA 15
ATOM 21594 C C . SER A 1 71 ? -16.874 4.265 4.254 1.00 0.43 71 SER A C 15
ATOM 21595 O O . SER A 1 71 ? -16.161 4.010 5.226 1.00 0.50 71 SER A O 15
ATOM 21603 N N . ALA A 1 72 ? -17.958 3.565 3.950 1.00 0.39 72 ALA A N 15
ATOM 21604 C CA . ALA A 1 72 ? -18.419 2.460 4.775 1.00 0.43 72 ALA A CA 15
ATOM 21605 C C . ALA A 1 72 ? -17.906 1.122 4.252 1.00 0.40 72 ALA A C 15
ATOM 21606 O O . ALA A 1 72 ? -18.323 0.060 4.714 1.00 0.50 72 ALA A O 15
ATOM 21613 N N . ASN A 1 73 ? -17.001 1.173 3.285 1.00 0.32 73 ASN A N 15
ATOM 21614 C CA . ASN A 1 73 ? -16.454 -0.037 2.695 1.00 0.30 73 ASN A CA 15
ATOM 21615 C C . ASN A 1 73 ? -15.178 -0.449 3.412 1.00 0.33 73 ASN A C 15
ATOM 21616 O O . ASN A 1 73 ? -14.451 0.400 3.933 1.00 0.47 73 ASN A O 15
ATOM 21627 N N . ARG A 1 74 ? -14.910 -1.744 3.451 1.00 0.32 74 ARG A N 15
ATOM 21628 C CA . ARG A 1 74 ? -13.696 -2.240 4.072 1.00 0.35 74 ARG A CA 15
ATOM 21629 C C . ARG A 1 74 ? -12.606 -2.405 3.024 1.00 0.27 74 ARG A C 15
ATOM 21630 O O . ARG A 1 74 ? -12.680 -3.281 2.164 1.00 0.32 74 ARG A O 15
ATOM 21651 N N . TYR A 1 75 ? -11.610 -1.544 3.096 1.00 0.19 75 TYR A N 15
ATOM 21652 C CA . TYR A 1 75 ? -10.457 -1.623 2.222 1.00 0.14 75 TYR A CA 15
ATOM 21653 C C . TYR A 1 75 ? -9.199 -1.614 3.053 1.00 0.13 75 TYR A C 15
ATOM 21654 O O . TYR A 1 75 ? -8.903 -0.630 3.724 1.00 0.15 75 TYR A O 15
ATOM 21672 N N . ALA A 1 76 ? -8.482 -2.708 3.023 1.00 0.14 76 ALA A N 15
ATOM 21673 C CA . ALA A 1 76 ? -7.239 -2.822 3.756 1.00 0.13 76 ALA A CA 15
ATOM 21674 C C . ALA A 1 76 ? -6.117 -3.192 2.819 1.00 0.12 76 ALA A C 15
ATOM 21675 O O . ALA A 1 76 ? -6.351 -3.550 1.673 1.00 0.12 76 ALA A O 15
ATOM 21682 N N . ALA A 1 77 ? -4.905 -3.099 3.303 1.00 0.13 77 ALA A N 15
ATOM 21683 C CA . ALA A 1 77 ? -3.746 -3.342 2.483 1.00 0.13 77 ALA A CA 15
ATOM 21684 C C . ALA A 1 77 ? -2.658 -3.978 3.305 1.00 0.14 77 ALA A C 15
ATOM 21685 O O . ALA A 1 77 ? -2.713 -3.964 4.524 1.00 0.16 77 ALA A O 15
ATOM 21692 N N . ARG A 1 78 ? -1.693 -4.551 2.630 1.00 0.14 78 ARG A N 15
ATOM 21693 C CA . ARG A 1 78 ? -0.545 -5.136 3.275 1.00 0.16 78 ARG A CA 15
ATOM 21694 C C . ARG A 1 78 ? 0.609 -5.149 2.294 1.00 0.14 78 ARG A C 15
ATOM 21695 O O . ARG A 1 78 ? 0.474 -5.624 1.168 1.00 0.16 78 ARG A O 15
ATOM 21716 N N . LEU A 1 79 ? 1.727 -4.586 2.684 1.00 0.17 79 LEU A N 15
ATOM 21717 C CA . LEU A 1 79 ? 2.877 -4.594 1.815 1.00 0.15 79 LEU A CA 15
ATOM 21718 C C . LEU A 1 79 ? 4.038 -5.262 2.506 1.00 0.15 79 LEU A C 15
ATOM 21719 O O . LEU A 1 79 ? 4.447 -4.863 3.591 1.00 0.22 79 LEU A O 15
ATOM 21735 N N . ASP A 1 80 ? 4.542 -6.292 1.870 1.00 0.12 80 ASP A N 15
ATOM 21736 C CA . ASP A 1 80 ? 5.707 -6.990 2.347 1.00 0.12 80 ASP A CA 15
ATOM 21737 C C . ASP A 1 80 ? 6.909 -6.537 1.538 1.00 0.11 80 ASP A C 15
ATOM 21738 O O . ASP A 1 80 ? 6.902 -6.604 0.318 1.00 0.15 80 ASP A O 15
ATOM 21747 N N . VAL A 1 81 ? 7.913 -6.007 2.193 1.00 0.09 81 VAL A N 15
ATOM 21748 C CA . VAL A 1 81 ? 9.111 -5.623 1.482 1.00 0.10 81 VAL A CA 15
ATOM 21749 C C . VAL A 1 81 ? 10.221 -6.590 1.838 1.00 0.12 81 VAL A C 15
ATOM 21750 O O . VAL A 1 81 ? 10.773 -6.540 2.931 1.00 0.13 81 VAL A O 15
ATOM 21763 N N . SER A 1 82 ? 10.532 -7.467 0.908 1.00 0.14 82 SER A N 15
ATOM 21764 C CA . SER A 1 82 ? 11.571 -8.454 1.091 1.00 0.17 82 SER A CA 15
ATOM 21765 C C . SER A 1 82 ? 12.588 -8.336 -0.036 1.00 0.20 82 SER A C 15
ATOM 21766 O O . SER A 1 82 ? 12.341 -8.757 -1.168 1.00 0.25 82 SER A O 15
ATOM 21774 N N . PHE A 1 83 ? 13.724 -7.743 0.279 1.00 0.21 83 PHE A N 15
ATOM 21775 C CA . PHE A 1 83 ? 14.749 -7.474 -0.712 1.00 0.24 83 PHE A CA 15
ATOM 21776 C C . PHE A 1 83 ? 16.128 -7.600 -0.083 1.00 0.24 83 PHE A C 15
ATOM 21777 O O . PHE A 1 83 ? 16.643 -6.653 0.512 1.00 0.23 83 PHE A O 15
ATOM 21794 N N . GLY A 1 84 ? 16.702 -8.788 -0.186 1.00 0.30 84 GLY A N 15
ATOM 21795 C CA . GLY A 1 84 ? 18.033 -9.016 0.326 1.00 0.34 84 GLY A CA 15
ATOM 21796 C C . GLY A 1 84 ? 18.102 -8.911 1.835 1.00 0.34 84 GLY A C 15
ATOM 21797 O O . GLY A 1 84 ? 17.685 -9.824 2.551 1.00 0.41 84 GLY A O 15
ATOM 21801 N N . SER A 1 85 ? 18.616 -7.791 2.315 1.00 0.32 85 SER A N 15
ATOM 21802 C CA . SER A 1 85 ? 18.823 -7.590 3.737 1.00 0.36 85 SER A CA 15
ATOM 21803 C C . SER A 1 85 ? 17.565 -7.072 4.432 1.00 0.31 85 SER A C 15
ATOM 21804 O O . SER A 1 85 ? 17.468 -7.103 5.661 1.00 0.35 85 SER A O 15
ATOM 21812 N N . VAL A 1 86 ? 16.596 -6.615 3.653 1.00 0.24 86 VAL A N 15
ATOM 21813 C CA . VAL A 1 86 ? 15.375 -6.075 4.226 1.00 0.20 86 VAL A CA 15
ATOM 21814 C C . VAL A 1 86 ? 14.207 -7.043 4.064 1.00 0.17 86 VAL A C 15
ATOM 21815 O O . VAL A 1 86 ? 14.062 -7.693 3.027 1.00 0.18 86 VAL A O 15
ATOM 21828 N N . THR A 1 87 ? 13.407 -7.167 5.112 1.00 0.17 87 THR A N 15
ATOM 21829 C CA . THR A 1 87 ? 12.145 -7.884 5.043 1.00 0.17 87 THR A CA 15
ATOM 21830 C C . THR A 1 87 ? 11.192 -7.331 6.098 1.00 0.15 87 THR A C 15
ATOM 21831 O O . THR A 1 87 ? 11.467 -7.405 7.296 1.00 0.18 87 THR A O 15
ATOM 21842 N N . ILE A 1 88 ? 10.079 -6.776 5.640 1.00 0.12 88 ILE A N 15
ATOM 21843 C CA . ILE A 1 88 ? 9.132 -6.070 6.503 1.00 0.11 88 ILE A CA 15
ATOM 21844 C C . ILE A 1 88 ? 7.729 -6.180 5.939 1.00 0.10 88 ILE A C 15
ATOM 21845 O O . ILE A 1 88 ? 7.554 -6.597 4.796 1.00 0.11 88 ILE A O 15
ATOM 21861 N N . GLN A 1 89 ? 6.735 -5.818 6.731 1.00 0.11 89 GLN A N 15
ATOM 21862 C CA . GLN A 1 89 ? 5.375 -5.738 6.231 1.00 0.14 89 GLN A CA 15
ATOM 21863 C C . GLN A 1 89 ? 4.560 -4.701 7.006 1.00 0.14 89 GLN A C 15
ATOM 21864 O O . GLN A 1 89 ? 4.909 -4.326 8.127 1.00 0.20 89 GLN A O 15
ATOM 21878 N N . CYS A 1 90 ? 3.487 -4.238 6.386 1.00 0.20 90 CYS A N 15
ATOM 21879 C CA . CYS A 1 90 ? 2.565 -3.283 6.994 1.00 0.21 90 CYS A CA 15
ATOM 21880 C C . CYS A 1 90 ? 1.155 -3.570 6.511 1.00 0.23 90 CYS A C 15
ATOM 21881 O O . CYS A 1 90 ? 0.981 -4.286 5.528 1.00 0.31 90 CYS A O 15
ATOM 21888 N N . ASN A 1 91 ? 0.155 -3.015 7.183 1.00 0.19 91 ASN A N 15
ATOM 21889 C CA . ASN A 1 91 ? -1.238 -3.280 6.823 1.00 0.18 91 ASN A CA 15
ATOM 21890 C C . ASN A 1 91 ? -2.105 -2.036 7.009 1.00 0.16 91 ASN A C 15
ATOM 21891 O O . ASN A 1 91 ? -1.945 -1.287 7.977 1.00 0.18 91 ASN A O 15
ATOM 21902 N N . LEU A 1 92 ? -3.001 -1.802 6.048 1.00 0.14 92 LEU A N 15
ATOM 21903 C CA . LEU A 1 92 ? -3.864 -0.623 6.059 1.00 0.13 92 LEU A CA 15
ATOM 21904 C C . LEU A 1 92 ? -5.038 -0.801 7.011 1.00 0.14 92 LEU A C 15
ATOM 21905 O O . LEU A 1 92 ? -5.645 -1.870 7.075 1.00 0.17 92 LEU A O 15
ATOM 21921 N N . ASP A 1 93 ? -5.337 0.256 7.748 1.00 0.17 93 ASP A N 15
ATOM 21922 C CA . ASP A 1 93 ? -6.550 0.325 8.549 1.00 0.19 93 ASP A CA 15
ATOM 21923 C C . ASP A 1 93 ? -7.710 0.758 7.664 1.00 0.17 93 ASP A C 15
ATOM 21924 O O . ASP A 1 93 ? -7.770 1.904 7.236 1.00 0.18 93 ASP A O 15
ATOM 21933 N N . PRO A 1 94 ? -8.645 -0.148 7.370 1.00 0.18 94 PRO A N 15
ATOM 21934 C CA . PRO A 1 94 ? -9.737 0.121 6.426 1.00 0.19 94 PRO A CA 15
ATOM 21935 C C . PRO A 1 94 ? -10.622 1.296 6.845 1.00 0.23 94 PRO A C 15
ATOM 21936 O O . PRO A 1 94 ? -11.329 1.885 6.024 1.00 0.27 94 PRO A O 15
ATOM 21947 N N . GLU A 1 95 ? -10.567 1.647 8.118 1.00 0.26 95 GLU A N 15
ATOM 21948 C CA . GLU A 1 95 ? -11.359 2.741 8.639 1.00 0.34 95 GLU A CA 15
ATOM 21949 C C . GLU A 1 95 ? -10.657 4.079 8.424 1.00 0.32 95 GLU A C 15
ATOM 21950 O O . GLU A 1 95 ? -11.163 5.125 8.828 1.00 0.46 95 GLU A O 15
ATOM 21962 N N . THR A 1 96 ? -9.500 4.049 7.776 1.00 0.23 96 THR A N 15
ATOM 21963 C CA . THR A 1 96 ? -8.783 5.272 7.467 1.00 0.24 96 THR A CA 15
ATOM 21964 C C . THR A 1 96 ? -9.060 5.735 6.040 1.00 0.23 96 THR A C 15
ATOM 21965 O O . THR A 1 96 ? -8.680 6.839 5.649 1.00 0.30 96 THR A O 15
ATOM 21976 N N . VAL A 1 97 ? -9.714 4.868 5.270 1.00 0.20 97 VAL A N 15
ATOM 21977 C CA . VAL A 1 97 ? -10.246 5.214 3.938 1.00 0.23 97 VAL A CA 15
ATOM 21978 C C . VAL A 1 97 ? -11.148 6.459 3.990 1.00 0.29 97 VAL A C 15
ATOM 21979 O O . VAL A 1 97 ? -11.542 7.006 2.960 1.00 0.64 97 VAL A O 15
ATOM 21992 N N . LYS A 1 98 ? -11.464 6.916 5.194 1.00 0.29 98 LYS A N 15
ATOM 21993 C CA . LYS A 1 98 ? -12.359 8.044 5.371 1.00 0.38 98 LYS A CA 15
ATOM 21994 C C . LYS A 1 98 ? -11.687 9.353 4.988 1.00 0.40 98 LYS A C 15
ATOM 21995 O O . LYS A 1 98 ? -11.338 10.160 5.856 1.00 0.47 98 LYS A O 15
ATOM 22014 N N . LEU A 1 99 ? -11.486 9.526 3.680 1.00 0.47 99 LEU A N 15
ATOM 22015 C CA . LEU A 1 99 ? -11.055 10.788 3.088 1.00 0.58 99 LEU A CA 15
ATOM 22016 C C . LEU A 1 99 ? -9.587 11.096 3.371 1.00 0.73 99 LEU A C 15
ATOM 22017 O O . LEU A 1 99 ? -8.794 11.237 2.442 1.00 1.33 99 LEU A O 15
ATOM 22033 N N . GLU A 1 100 ? -9.233 11.207 4.641 1.00 1.05 100 GLU A N 15
ATOM 22034 C CA . GLU A 1 100 ? -7.861 11.491 5.033 1.00 1.25 100 GLU A CA 15
ATOM 22035 C C . GLU A 1 100 ? -7.658 11.116 6.497 1.00 2.09 100 GLU A C 15
ATOM 22036 O O . GLU A 1 100 ? -6.998 10.124 6.808 1.00 2.87 100 GLU A O 15
ATOM 22048 N N . HIS A 1 101 ? -8.252 11.894 7.391 1.00 2.68 101 HIS A N 15
ATOM 22049 C CA . HIS A 1 101 ? -8.126 11.652 8.819 1.00 3.89 101 HIS A CA 15
ATOM 22050 C C . HIS A 1 101 ? -9.327 12.246 9.540 1.00 4.59 101 HIS A C 15
ATOM 22051 O O . HIS A 1 101 ? -9.288 13.447 9.867 1.00 5.06 101 HIS A O 15
ATOM 22066 N N . MET A 1 1 ? 18.190 -0.737 3.549 1.00 1.09 1 MET A N 16
ATOM 22067 C CA . MET A 1 1 ? 16.952 -1.214 4.203 1.00 0.39 1 MET A CA 16
ATOM 22068 C C . MET A 1 1 ? 15.754 -0.412 3.723 1.00 0.30 1 MET A C 16
ATOM 22069 O O . MET A 1 1 ? 15.807 0.817 3.641 1.00 0.45 1 MET A O 16
ATOM 22085 N N . VAL A 1 2 ? 14.683 -1.113 3.386 1.00 0.15 2 VAL A N 16
ATOM 22086 C CA . VAL A 1 2 ? 13.452 -0.471 2.960 1.00 0.10 2 VAL A CA 16
ATOM 22087 C C . VAL A 1 2 ? 12.467 -0.406 4.135 1.00 0.09 2 VAL A C 16
ATOM 22088 O O . VAL A 1 2 ? 12.578 -1.173 5.089 1.00 0.12 2 VAL A O 16
ATOM 22101 N N . GLN A 1 3 ? 11.534 0.527 4.063 1.00 0.09 3 GLN A N 16
ATOM 22102 C CA . GLN A 1 3 ? 10.532 0.751 5.086 1.00 0.10 3 GLN A CA 16
ATOM 22103 C C . GLN A 1 3 ? 9.172 0.652 4.436 1.00 0.11 3 GLN A C 16
ATOM 22104 O O . GLN A 1 3 ? 9.077 0.650 3.210 1.00 0.17 3 GLN A O 16
ATOM 22118 N N . CYS A 1 4 ? 8.118 0.573 5.219 1.00 0.12 4 CYS A N 16
ATOM 22119 C CA . CYS A 1 4 ? 6.821 0.412 4.621 1.00 0.13 4 CYS A CA 16
ATOM 22120 C C . CYS A 1 4 ? 5.718 1.137 5.363 1.00 0.17 4 CYS A C 16
ATOM 22121 O O . CYS A 1 4 ? 5.825 1.437 6.555 1.00 0.29 4 CYS A O 16
ATOM 22128 N N . GLU A 1 5 ? 4.679 1.439 4.605 1.00 0.14 5 GLU A N 16
ATOM 22129 C CA . GLU A 1 5 ? 3.464 2.065 5.080 1.00 0.16 5 GLU A CA 16
ATOM 22130 C C . GLU A 1 5 ? 2.346 1.694 4.121 1.00 0.15 5 GLU A C 16
ATOM 22131 O O . GLU A 1 5 ? 2.586 1.030 3.112 1.00 0.17 5 GLU A O 16
ATOM 22143 N N . VAL A 1 6 ? 1.136 2.106 4.432 1.00 0.17 6 VAL A N 16
ATOM 22144 C CA . VAL A 1 6 ? -0.018 1.769 3.631 1.00 0.18 6 VAL A CA 16
ATOM 22145 C C . VAL A 1 6 ? -0.966 2.947 3.528 1.00 0.21 6 VAL A C 16
ATOM 22146 O O . VAL A 1 6 ? -1.377 3.516 4.539 1.00 0.33 6 VAL A O 16
ATOM 22159 N N . GLU A 1 7 ? -1.304 3.317 2.306 1.00 0.16 7 GLU A N 16
ATOM 22160 C CA . GLU A 1 7 ? -2.159 4.469 2.087 1.00 0.16 7 GLU A CA 16
ATOM 22161 C C . GLU A 1 7 ? -3.359 4.129 1.226 1.00 0.16 7 GLU A C 16
ATOM 22162 O O . GLU A 1 7 ? -3.344 3.184 0.435 1.00 0.28 7 GLU A O 16
ATOM 22174 N N . ALA A 1 8 ? -4.392 4.923 1.398 1.00 0.14 8 ALA A N 16
ATOM 22175 C CA . ALA A 1 8 ? -5.567 4.868 0.564 1.00 0.12 8 ALA A CA 16
ATOM 22176 C C . ALA A 1 8 ? -5.853 6.276 0.052 1.00 0.15 8 ALA A C 16
ATOM 22177 O O . ALA A 1 8 ? -5.979 7.207 0.840 1.00 0.17 8 ALA A O 16
ATOM 22184 N N . ALA A 1 9 ? -5.950 6.438 -1.251 1.00 0.16 9 ALA A N 16
ATOM 22185 C CA . ALA A 1 9 ? -6.124 7.757 -1.839 1.00 0.19 9 ALA A CA 16
ATOM 22186 C C . ALA A 1 9 ? -7.526 7.917 -2.401 1.00 0.19 9 ALA A C 16
ATOM 22187 O O . ALA A 1 9 ? -7.849 7.379 -3.457 1.00 0.20 9 ALA A O 16
ATOM 22194 N N . VAL A 1 10 ? -8.355 8.667 -1.703 1.00 0.22 10 VAL A N 16
ATOM 22195 C CA . VAL A 1 10 ? -9.736 8.838 -2.110 1.00 0.23 10 VAL A CA 16
ATOM 22196 C C . VAL A 1 10 ? -9.894 9.990 -3.088 1.00 0.27 10 VAL A C 16
ATOM 22197 O O . VAL A 1 10 ? -9.493 11.120 -2.812 1.00 0.33 10 VAL A O 16
ATOM 22210 N N . SER A 1 11 ? -10.473 9.681 -4.232 1.00 0.29 11 SER A N 16
ATOM 22211 C CA . SER A 1 11 ? -10.816 10.680 -5.221 1.00 0.36 11 SER A CA 16
ATOM 22212 C C . SER A 1 11 ? -12.312 10.596 -5.510 1.00 0.45 11 SER A C 16
ATOM 22213 O O . SER A 1 11 ? -12.998 9.747 -4.938 1.00 0.63 11 SER A O 16
ATOM 22221 N N . GLY A 1 12 ? -12.811 11.472 -6.373 1.00 0.45 12 GLY A N 16
ATOM 22222 C CA . GLY A 1 12 ? -14.231 11.508 -6.677 1.00 0.54 12 GLY A CA 16
ATOM 22223 C C . GLY A 1 12 ? -14.803 10.157 -7.080 1.00 0.49 12 GLY A C 16
ATOM 22224 O O . GLY A 1 12 ? -14.578 9.683 -8.195 1.00 0.61 12 GLY A O 16
ATOM 22228 N N . GLY A 1 13 ? -15.516 9.525 -6.151 1.00 0.45 13 GLY A N 16
ATOM 22229 C CA . GLY A 1 13 ? -16.226 8.290 -6.448 1.00 0.48 13 GLY A CA 16
ATOM 22230 C C . GLY A 1 13 ? -15.338 7.056 -6.460 1.00 0.41 13 GLY A C 16
ATOM 22231 O O . GLY A 1 13 ? -15.833 5.930 -6.473 1.00 0.45 13 GLY A O 16
ATOM 22235 N N . HIS A 1 14 ? -14.026 7.246 -6.437 1.00 0.34 14 HIS A N 16
ATOM 22236 C CA . HIS A 1 14 ? -13.101 6.125 -6.551 1.00 0.31 14 HIS A CA 16
ATOM 22237 C C . HIS A 1 14 ? -11.944 6.291 -5.583 1.00 0.30 14 HIS A C 16
ATOM 22238 O O . HIS A 1 14 ? -11.409 7.384 -5.421 1.00 0.43 14 HIS A O 16
ATOM 22253 N N . VAL A 1 15 ? -11.566 5.204 -4.938 1.00 0.23 15 VAL A N 16
ATOM 22254 C CA . VAL A 1 15 ? -10.473 5.230 -3.989 1.00 0.20 15 VAL A CA 16
ATOM 22255 C C . VAL A 1 15 ? -9.292 4.428 -4.532 1.00 0.18 15 VAL A C 16
ATOM 22256 O O . VAL A 1 15 ? -9.408 3.240 -4.809 1.00 0.17 15 VAL A O 16
ATOM 22269 N N . THR A 1 16 ? -8.170 5.099 -4.721 1.00 0.17 16 THR A N 16
ATOM 22270 C CA . THR A 1 16 ? -6.968 4.455 -5.214 1.00 0.16 16 THR A CA 16
ATOM 22271 C C . THR A 1 16 ? -6.084 4.079 -4.040 1.00 0.14 16 THR A C 16
ATOM 22272 O O . THR A 1 16 ? -5.607 4.938 -3.316 1.00 0.15 16 THR A O 16
ATOM 22283 N N . LEU A 1 17 ? -5.858 2.803 -3.857 1.00 0.12 17 LEU A N 16
ATOM 22284 C CA . LEU A 1 17 ? -5.161 2.335 -2.688 1.00 0.10 17 LEU A CA 16
ATOM 22285 C C . LEU A 1 17 ? -3.794 1.793 -3.060 1.00 0.13 17 LEU A C 16
ATOM 22286 O O . LEU A 1 17 ? -3.662 1.022 -4.009 1.00 0.17 17 LEU A O 16
ATOM 22302 N N . GLN A 1 18 ? -2.782 2.233 -2.324 1.00 0.15 18 GLN A N 16
ATOM 22303 C CA . GLN A 1 18 ? -1.401 1.856 -2.595 1.00 0.19 18 GLN A CA 16
ATOM 22304 C C . GLN A 1 18 ? -0.560 1.981 -1.327 1.00 0.24 18 GLN A C 16
ATOM 22305 O O . GLN A 1 18 ? -0.763 2.894 -0.530 1.00 0.51 18 GLN A O 16
ATOM 22319 N N . GLY A 1 19 ? 0.390 1.074 -1.146 1.00 0.17 19 GLY A N 16
ATOM 22320 C CA . GLY A 1 19 ? 1.207 1.088 0.055 1.00 0.18 19 GLY A CA 16
ATOM 22321 C C . GLY A 1 19 ? 2.489 1.879 -0.126 1.00 0.18 19 GLY A C 16
ATOM 22322 O O . GLY A 1 19 ? 3.218 1.663 -1.087 1.00 0.19 19 GLY A O 16
ATOM 22326 N N . VAL A 1 20 ? 2.775 2.792 0.795 1.00 0.17 20 VAL A N 16
ATOM 22327 C CA . VAL A 1 20 ? 3.954 3.641 0.679 1.00 0.18 20 VAL A CA 16
ATOM 22328 C C . VAL A 1 20 ? 5.167 3.011 1.333 1.00 0.21 20 VAL A C 16
ATOM 22329 O O . VAL A 1 20 ? 5.226 2.808 2.532 1.00 0.45 20 VAL A O 16
ATOM 22342 N N . ILE A 1 21 ? 6.125 2.712 0.510 1.00 0.13 21 ILE A N 16
ATOM 22343 C CA . ILE A 1 21 ? 7.395 2.189 0.941 1.00 0.11 21 ILE A CA 16
ATOM 22344 C C . ILE A 1 21 ? 8.396 3.324 1.073 1.00 0.13 21 ILE A C 16
ATOM 22345 O O . ILE A 1 21 ? 8.788 3.925 0.084 1.00 0.14 21 ILE A O 16
ATOM 22361 N N . THR A 1 22 ? 8.785 3.665 2.273 1.00 0.13 22 THR A N 16
ATOM 22362 C CA . THR A 1 22 ? 9.899 4.570 2.408 1.00 0.14 22 THR A CA 16
ATOM 22363 C C . THR A 1 22 ? 11.157 3.761 2.284 1.00 0.14 22 THR A C 16
ATOM 22364 O O . THR A 1 22 ? 11.260 2.702 2.858 1.00 0.18 22 THR A O 16
ATOM 22375 N N . ALA A 1 23 ? 12.099 4.213 1.518 1.00 0.12 23 ALA A N 16
ATOM 22376 C CA . ALA A 1 23 ? 13.300 3.446 1.359 1.00 0.12 23 ALA A CA 16
ATOM 22377 C C . ALA A 1 23 ? 14.478 4.279 1.761 1.00 0.14 23 ALA A C 16
ATOM 22378 O O . ALA A 1 23 ? 14.697 5.325 1.199 1.00 0.16 23 ALA A O 16
ATOM 22385 N N . VAL A 1 24 ? 15.231 3.826 2.737 1.00 0.16 24 VAL A N 16
ATOM 22386 C CA . VAL A 1 24 ? 16.327 4.625 3.263 1.00 0.18 24 VAL A CA 16
ATOM 22387 C C . VAL A 1 24 ? 17.517 4.686 2.295 1.00 0.20 24 VAL A C 16
ATOM 22388 O O . VAL A 1 24 ? 18.499 5.387 2.541 1.00 0.25 24 VAL A O 16
ATOM 22401 N N . ARG A 1 25 ? 17.437 3.983 1.176 1.00 0.21 25 ARG A N 16
ATOM 22402 C CA . ARG A 1 25 ? 18.542 3.982 0.238 1.00 0.24 25 ARG A CA 16
ATOM 22403 C C . ARG A 1 25 ? 18.089 4.164 -1.206 1.00 0.23 25 ARG A C 16
ATOM 22404 O O . ARG A 1 25 ? 17.114 3.555 -1.644 1.00 0.26 25 ARG A O 16
ATOM 22425 N N . ASP A 1 26 ? 18.805 5.031 -1.922 1.00 0.23 26 ASP A N 16
ATOM 22426 C CA . ASP A 1 26 ? 18.536 5.303 -3.328 1.00 0.25 26 ASP A CA 16
ATOM 22427 C C . ASP A 1 26 ? 18.917 4.102 -4.179 1.00 0.24 26 ASP A C 16
ATOM 22428 O O . ASP A 1 26 ? 20.004 3.545 -4.024 1.00 0.32 26 ASP A O 16
ATOM 22437 N N . GLY A 1 27 ? 18.025 3.702 -5.064 1.00 0.24 27 GLY A N 16
ATOM 22438 C CA . GLY A 1 27 ? 18.298 2.591 -5.947 1.00 0.26 27 GLY A CA 16
ATOM 22439 C C . GLY A 1 27 ? 17.026 1.892 -6.360 1.00 0.21 27 GLY A C 16
ATOM 22440 O O . GLY A 1 27 ? 16.038 2.541 -6.693 1.00 0.23 27 GLY A O 16
ATOM 22444 N N . ALA A 1 28 ? 17.041 0.575 -6.327 1.00 0.19 28 ALA A N 16
ATOM 22445 C CA . ALA A 1 28 ? 15.869 -0.209 -6.672 1.00 0.18 28 ALA A CA 16
ATOM 22446 C C . ALA A 1 28 ? 15.770 -1.433 -5.775 1.00 0.24 28 ALA A C 16
ATOM 22447 O O . ALA A 1 28 ? 16.774 -2.091 -5.501 1.00 0.45 28 ALA A O 16
ATOM 22454 N N . GLY A 1 29 ? 14.566 -1.733 -5.323 1.00 0.15 29 GLY A N 16
ATOM 22455 C CA . GLY A 1 29 ? 14.360 -2.859 -4.451 1.00 0.19 29 GLY A CA 16
ATOM 22456 C C . GLY A 1 29 ? 13.165 -3.662 -4.886 1.00 0.17 29 GLY A C 16
ATOM 22457 O O . GLY A 1 29 ? 12.526 -3.338 -5.886 1.00 0.21 29 GLY A O 16
ATOM 22461 N N . SER A 1 30 ? 12.841 -4.690 -4.137 1.00 0.15 30 SER A N 16
ATOM 22462 C CA . SER A 1 30 ? 11.726 -5.545 -4.488 1.00 0.15 30 SER A CA 16
ATOM 22463 C C . SER A 1 30 ? 10.776 -5.690 -3.307 1.00 0.13 30 SER A C 16
ATOM 22464 O O . SER A 1 30 ? 11.202 -5.827 -2.156 1.00 0.14 30 SER A O 16
ATOM 22472 N N . TYR A 1 31 ? 9.488 -5.634 -3.602 1.00 0.13 31 TYR A N 16
ATOM 22473 C CA . TYR A 1 31 ? 8.455 -5.621 -2.580 1.00 0.11 31 TYR A CA 16
ATOM 22474 C C . TYR A 1 31 ? 7.126 -6.139 -3.135 1.00 0.13 31 TYR A C 16
ATOM 22475 O O . TYR A 1 31 ? 6.929 -6.213 -4.348 1.00 0.18 31 TYR A O 16
ATOM 22493 N N . LYS A 1 32 ? 6.225 -6.502 -2.232 1.00 0.13 32 LYS A N 16
ATOM 22494 C CA . LYS A 1 32 ? 4.959 -7.140 -2.588 1.00 0.14 32 LYS A CA 16
ATOM 22495 C C . LYS A 1 32 ? 3.785 -6.489 -1.871 1.00 0.14 32 LYS A C 16
ATOM 22496 O O . LYS A 1 32 ? 3.644 -6.616 -0.655 1.00 0.13 32 LYS A O 16
ATOM 22515 N N . LEU A 1 33 ? 2.930 -5.817 -2.619 1.00 0.17 33 LEU A N 16
ATOM 22516 C CA . LEU A 1 33 ? 1.766 -5.167 -2.038 1.00 0.17 33 LEU A CA 16
ATOM 22517 C C . LEU A 1 33 ? 0.509 -5.974 -2.340 1.00 0.19 33 LEU A C 16
ATOM 22518 O O . LEU A 1 33 ? 0.243 -6.338 -3.484 1.00 0.27 33 LEU A O 16
ATOM 22534 N N . ALA A 1 34 ? -0.248 -6.262 -1.301 1.00 0.16 34 ALA A N 16
ATOM 22535 C CA . ALA A 1 34 ? -1.537 -6.916 -1.450 1.00 0.19 34 ALA A CA 16
ATOM 22536 C C . ALA A 1 34 ? -2.634 -6.049 -0.848 1.00 0.18 34 ALA A C 16
ATOM 22537 O O . ALA A 1 34 ? -2.466 -5.498 0.236 1.00 0.25 34 ALA A O 16
ATOM 22544 N N . VAL A 1 35 ? -3.738 -5.904 -1.556 1.00 0.16 35 VAL A N 16
ATOM 22545 C CA . VAL A 1 35 ? -4.863 -5.130 -1.056 1.00 0.14 35 VAL A CA 16
ATOM 22546 C C . VAL A 1 35 ? -6.032 -6.060 -0.761 1.00 0.16 35 VAL A C 16
ATOM 22547 O O . VAL A 1 35 ? -6.276 -7.023 -1.491 1.00 0.23 35 VAL A O 16
ATOM 22560 N N . ASP A 1 36 ? -6.734 -5.778 0.314 1.00 0.19 36 ASP A N 16
ATOM 22561 C CA . ASP A 1 36 ? -7.853 -6.593 0.742 1.00 0.24 36 ASP A CA 16
ATOM 22562 C C . ASP A 1 36 ? -9.122 -5.756 0.719 1.00 0.25 36 ASP A C 16
ATOM 22563 O O . ASP A 1 36 ? -9.254 -4.797 1.476 1.00 0.31 36 ASP A O 16
ATOM 22572 N N .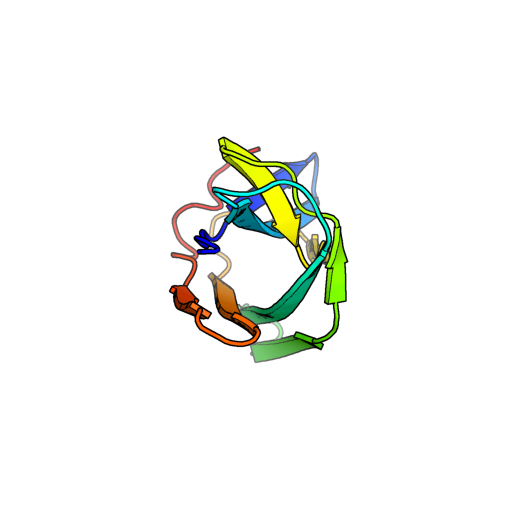 LYS A 1 37 ? -10.049 -6.105 -0.155 1.00 0.28 37 LYS A N 16
ATOM 22573 C CA . LYS A 1 37 ? -11.268 -5.342 -0.300 1.00 0.33 37 LYS A CA 16
ATOM 22574 C C . LYS A 1 37 ? -12.483 -6.191 0.040 1.00 0.46 37 LYS A C 16
ATOM 22575 O O . LYS A 1 37 ? -12.596 -7.339 -0.395 1.00 0.63 37 LYS A O 16
ATOM 22594 N N . ALA A 1 38 ? -13.376 -5.621 0.832 1.00 0.41 38 ALA A N 16
ATOM 22595 C CA . ALA A 1 38 ? -14.606 -6.286 1.214 1.00 0.52 38 ALA A CA 16
ATOM 22596 C C . ALA A 1 38 ? -15.737 -5.270 1.319 1.00 0.47 38 ALA A C 16
ATOM 22597 O O . ALA A 1 38 ? -15.669 -4.325 2.104 1.00 0.43 38 ALA A O 16
ATOM 22604 N N . GLY A 1 39 ? -16.758 -5.453 0.505 1.00 0.57 39 GLY A N 16
ATOM 22605 C CA . GLY A 1 39 ? -17.885 -4.546 0.508 1.00 0.60 39 GLY A CA 16
ATOM 22606 C C . GLY A 1 39 ? -19.181 -5.276 0.245 1.00 0.81 39 GLY A C 16
ATOM 22607 O O . GLY A 1 39 ? -19.231 -6.502 0.350 1.00 0.96 39 GLY A O 16
ATOM 22611 N N . ALA A 1 40 ? -20.222 -4.539 -0.116 1.00 0.90 40 ALA A N 16
ATOM 22612 C CA . ALA A 1 40 ? -21.520 -5.136 -0.416 1.00 1.14 40 ALA A CA 16
ATOM 22613 C C . ALA A 1 40 ? -21.433 -6.061 -1.626 1.00 1.33 40 ALA A C 16
ATOM 22614 O O . ALA A 1 40 ? -22.220 -6.995 -1.764 1.00 1.57 40 ALA A O 16
ATOM 22621 N N . ALA A 1 41 ? -20.460 -5.806 -2.493 1.00 1.28 41 ALA A N 16
ATOM 22622 C CA . ALA A 1 41 ? -20.248 -6.628 -3.677 1.00 1.49 41 ALA A CA 16
ATOM 22623 C C . ALA A 1 41 ? -19.464 -7.892 -3.337 1.00 1.45 41 ALA A C 16
ATOM 22624 O O . ALA A 1 41 ? -19.242 -8.745 -4.197 1.00 1.72 41 ALA A O 16
ATOM 22631 N N . GLY A 1 42 ? -19.036 -8.004 -2.088 1.00 1.19 42 GLY A N 16
ATOM 22632 C CA . GLY A 1 42 ? -18.303 -9.176 -1.662 1.00 1.21 42 GLY A CA 16
ATOM 22633 C C . GLY A 1 42 ? -16.857 -8.874 -1.346 1.00 1.01 42 GLY A C 16
ATOM 22634 O O . GLY A 1 42 ? -16.477 -7.713 -1.172 1.00 0.86 42 GLY A O 16
ATOM 22638 N N . THR A 1 43 ? -16.052 -9.920 -1.275 1.00 1.03 43 THR A N 16
ATOM 22639 C CA . THR A 1 43 ? -14.646 -9.795 -0.944 1.00 0.88 43 THR A CA 16
ATOM 22640 C C . THR A 1 43 ? -13.768 -10.017 -2.175 1.00 0.82 43 THR A C 16
ATOM 22641 O O . THR A 1 43 ? -14.134 -10.765 -3.081 1.00 0.92 43 THR A O 16
ATOM 22652 N N . SER A 1 44 ? -12.620 -9.356 -2.206 1.00 0.73 44 SER A N 16
ATOM 22653 C CA . SER A 1 44 ? -11.671 -9.506 -3.300 1.00 0.69 44 SER A CA 16
ATOM 22654 C C . SER A 1 44 ? -10.242 -9.395 -2.780 1.00 0.59 44 SER A C 16
ATOM 22655 O O . SER A 1 44 ? -9.949 -8.558 -1.924 1.00 0.60 44 SER A O 16
ATOM 22663 N N . ARG A 1 45 ? -9.358 -10.242 -3.293 1.00 0.63 45 ARG A N 16
ATOM 22664 C CA . ARG A 1 45 ? -7.971 -10.249 -2.853 1.00 0.60 45 ARG A CA 16
ATOM 22665 C C . ARG A 1 45 ? -7.068 -9.750 -3.978 1.00 0.51 45 ARG A C 16
ATOM 22666 O O . ARG A 1 45 ? -6.938 -10.404 -5.014 1.00 0.65 45 ARG A O 16
ATOM 22687 N N . ILE A 1 46 ? -6.456 -8.596 -3.783 1.00 0.38 46 ILE A N 16
ATOM 22688 C CA . ILE A 1 46 ? -5.612 -7.994 -4.808 1.00 0.33 46 ILE A CA 16
ATOM 22689 C C . ILE A 1 46 ? -4.137 -8.168 -4.463 1.00 0.30 46 ILE A C 16
ATOM 22690 O O . ILE A 1 46 ? -3.735 -7.921 -3.330 1.00 0.34 46 ILE A O 16
ATOM 22706 N N . LYS A 1 47 ? -3.336 -8.609 -5.425 1.00 0.31 47 LYS A N 16
ATOM 22707 C CA . LYS A 1 47 ? -1.904 -8.786 -5.202 1.00 0.38 47 LYS A CA 16
ATOM 22708 C C . LYS A 1 47 ? -1.084 -8.168 -6.329 1.00 0.41 47 LYS A C 16
ATOM 22709 O O . LYS A 1 47 ? -1.362 -8.395 -7.509 1.00 0.51 47 LYS A O 16
ATOM 22728 N N . GLN A 1 48 ? -0.087 -7.376 -5.958 1.00 0.40 48 GLN A N 16
ATOM 22729 C CA . GLN A 1 48 ? 0.887 -6.849 -6.906 1.00 0.47 48 GLN A CA 16
ATOM 22730 C C . GLN A 1 48 ? 2.291 -6.957 -6.317 1.00 0.50 48 GLN A C 16
ATOM 22731 O O . GLN A 1 48 ? 2.601 -6.318 -5.310 1.00 0.78 48 GLN A O 16
ATOM 22745 N N . ALA A 1 49 ? 3.137 -7.756 -6.943 1.00 0.32 49 ALA A N 16
ATOM 22746 C CA . ALA A 1 49 ? 4.491 -7.965 -6.455 1.00 0.31 49 ALA A CA 16
ATOM 22747 C C . ALA A 1 49 ? 5.509 -7.740 -7.563 1.00 0.31 49 ALA A C 16
ATOM 22748 O O . ALA A 1 49 ? 5.207 -7.933 -8.745 1.00 0.39 49 ALA A O 16
ATOM 22755 N N . GLY A 1 50 ? 6.707 -7.323 -7.182 1.00 0.25 50 GLY A N 16
ATOM 22756 C CA . GLY A 1 50 ? 7.759 -7.097 -8.149 1.00 0.26 50 GLY A CA 16
ATOM 22757 C C . GLY A 1 50 ? 8.857 -6.227 -7.591 1.00 0.23 50 GLY A C 16
ATOM 22758 O O . GLY A 1 50 ? 9.078 -6.194 -6.379 1.00 0.25 50 GLY A O 16
ATOM 22762 N N . ALA A 1 51 ? 9.540 -5.515 -8.466 1.00 0.23 51 ALA A N 16
ATOM 22763 C CA . ALA A 1 51 ? 10.626 -4.652 -8.055 1.00 0.21 51 ALA A CA 16
ATOM 22764 C C . ALA A 1 51 ? 10.511 -3.301 -8.737 1.00 0.23 51 ALA A C 16
ATOM 22765 O O . ALA A 1 51 ? 10.196 -3.219 -9.924 1.00 0.38 51 ALA A O 16
ATOM 22772 N N . PHE A 1 52 ? 10.762 -2.250 -7.983 1.00 0.15 52 PHE A N 16
ATOM 22773 C CA . PHE A 1 52 ? 10.623 -0.894 -8.478 1.00 0.16 52 PHE A CA 16
ATOM 22774 C C . PHE A 1 52 ? 11.768 -0.043 -7.928 1.00 0.14 52 PHE A C 16
ATOM 22775 O O . PHE A 1 52 ? 12.573 -0.526 -7.130 1.00 0.16 52 PHE A O 16
ATOM 22792 N N . THR A 1 53 ? 11.855 1.202 -8.356 1.00 0.15 53 THR A N 16
ATOM 22793 C CA . THR A 1 53 ? 12.927 2.078 -7.928 1.00 0.16 53 THR A CA 16
ATOM 22794 C C . THR A 1 53 ? 12.546 2.823 -6.664 1.00 0.16 53 THR A C 16
ATOM 22795 O O . THR A 1 53 ? 11.411 3.282 -6.517 1.00 0.27 53 THR A O 16
ATOM 22806 N N . ALA A 1 54 ? 13.500 2.951 -5.762 1.00 0.13 54 ALA A N 16
ATOM 22807 C CA . ALA A 1 54 ? 13.258 3.595 -4.492 1.00 0.13 54 ALA A CA 16
ATOM 22808 C C . ALA A 1 54 ? 14.347 4.621 -4.197 1.00 0.14 54 ALA A C 16
ATOM 22809 O O . ALA A 1 54 ? 15.503 4.437 -4.564 1.00 0.23 54 ALA A O 16
ATOM 22816 N N . ILE A 1 55 ? 13.963 5.713 -3.562 1.00 0.17 55 ILE A N 16
ATOM 22817 C CA . ILE A 1 55 ? 14.897 6.775 -3.214 1.00 0.18 55 ILE A CA 16
ATOM 22818 C C . ILE A 1 55 ? 15.064 6.850 -1.717 1.00 0.16 55 ILE A C 16
ATOM 22819 O O . ILE A 1 55 ? 14.098 6.693 -0.972 1.00 0.14 55 ILE A O 16
ATOM 22835 N N . ALA A 1 56 ? 16.293 7.087 -1.290 1.00 0.17 56 ALA A N 16
ATOM 22836 C CA . ALA A 1 56 ? 16.626 7.110 0.128 1.00 0.18 56 ALA A CA 16
ATOM 22837 C C . ALA A 1 56 ? 15.845 8.176 0.876 1.00 0.17 56 ALA A C 16
ATOM 22838 O O . ALA A 1 56 ? 15.853 9.350 0.501 1.00 0.20 56 ALA A O 16
ATOM 22845 N N . GLU A 1 57 ? 15.152 7.728 1.920 1.00 0.16 57 GLU A N 16
ATOM 22846 C CA . GLU A 1 57 ? 14.342 8.579 2.779 1.00 0.18 57 GLU A CA 16
ATOM 22847 C C . GLU A 1 57 ? 13.142 9.122 2.013 1.00 0.19 57 GLU A C 16
ATOM 22848 O O . GLU A 1 57 ? 12.437 10.015 2.480 1.00 0.28 57 GLU A O 16
ATOM 22860 N N . GLN A 1 58 ? 12.907 8.555 0.841 1.00 0.16 58 GLN A N 16
ATOM 22861 C CA . GLN A 1 58 ? 11.794 8.923 0.021 1.00 0.18 58 GLN A CA 16
ATOM 22862 C C . GLN A 1 58 ? 10.738 7.862 0.072 1.00 0.17 58 GLN A C 16
ATOM 22863 O O . GLN A 1 58 ? 11.019 6.671 0.213 1.00 0.19 58 GLN A O 16
ATOM 22877 N N . ARG A 1 59 ? 9.530 8.319 -0.027 1.00 0.16 59 ARG A N 16
ATOM 22878 C CA . ARG A 1 59 ? 8.384 7.448 -0.042 1.00 0.17 59 ARG A CA 16
ATOM 22879 C C . ARG A 1 59 ? 8.099 6.960 -1.450 1.00 0.17 59 ARG A C 16
ATOM 22880 O O . ARG A 1 59 ? 7.989 7.747 -2.389 1.00 0.22 59 ARG A O 16
ATOM 22901 N N . VAL A 1 60 ? 7.997 5.657 -1.578 1.00 0.13 60 VAL A N 16
ATOM 22902 C CA . VAL A 1 60 ? 7.722 5.013 -2.837 1.00 0.14 60 VAL A CA 16
ATOM 22903 C C . VAL A 1 60 ? 6.433 4.236 -2.720 1.00 0.13 60 VAL A C 16
ATOM 22904 O O . VAL A 1 60 ? 6.374 3.231 -2.022 1.00 0.12 60 VAL A O 16
ATOM 22917 N N . THR A 1 61 ? 5.395 4.684 -3.392 1.00 0.15 61 THR A N 16
ATOM 22918 C CA . THR A 1 61 ? 4.126 4.022 -3.242 1.00 0.15 61 THR A CA 16
ATOM 22919 C C . THR A 1 61 ? 4.014 2.874 -4.214 1.00 0.16 61 THR A C 16
ATOM 22920 O O . THR A 1 61 ? 4.322 3.005 -5.401 1.00 0.19 61 THR A O 16
ATOM 22931 N N . VAL A 1 62 ? 3.594 1.742 -3.687 1.00 0.15 62 VAL A N 16
ATOM 22932 C CA . VAL A 1 62 ? 3.625 0.503 -4.412 1.00 0.15 62 VAL A CA 16
ATOM 22933 C C . VAL A 1 62 ? 2.269 -0.196 -4.395 1.00 0.15 62 VAL A C 16
ATOM 22934 O O . VAL A 1 62 ? 1.594 -0.235 -3.365 1.00 0.16 62 VAL A O 16
ATOM 22947 N N . GLY A 1 63 ? 1.876 -0.722 -5.551 1.00 0.18 63 GLY A N 16
ATOM 22948 C CA . GLY A 1 63 ? 0.621 -1.435 -5.662 1.00 0.21 63 GLY A CA 16
ATOM 22949 C C . GLY A 1 63 ? -0.562 -0.503 -5.767 1.00 0.20 63 GLY A C 16
ATOM 22950 O O . GLY A 1 63 ? -1.394 -0.449 -4.866 1.00 0.28 63 GLY A O 16
ATOM 22954 N N . ASN A 1 64 ? -0.637 0.231 -6.867 1.00 0.33 64 ASN A N 16
ATOM 22955 C CA . ASN A 1 64 ? -1.724 1.173 -7.076 1.00 0.40 64 ASN A CA 16
ATOM 22956 C C . ASN A 1 64 ? -2.932 0.444 -7.625 1.00 0.37 64 ASN A C 16
ATOM 22957 O O . ASN A 1 64 ? -2.938 0.005 -8.776 1.00 0.52 64 ASN A O 16
ATOM 22968 N N . VAL A 1 65 ? -3.943 0.305 -6.795 1.00 0.25 65 VAL A N 16
ATOM 22969 C CA . VAL A 1 65 ? -5.190 -0.319 -7.204 1.00 0.33 65 VAL A CA 16
ATOM 22970 C C . VAL A 1 65 ? -6.341 0.653 -6.975 1.00 0.27 65 VAL A C 16
ATOM 22971 O O . VAL A 1 65 ? -6.347 1.385 -5.991 1.00 0.35 65 VAL A O 16
ATOM 22984 N N . VAL A 1 66 ? -7.293 0.700 -7.886 1.00 0.25 66 VAL A N 16
ATOM 22985 C CA . VAL A 1 66 ? -8.398 1.630 -7.743 1.00 0.23 66 VAL A CA 16
ATOM 22986 C C . VAL A 1 66 ? -9.700 0.900 -7.452 1.00 0.24 66 VAL A C 16
ATOM 22987 O O . VAL A 1 66 ? -10.160 0.070 -8.238 1.00 0.27 66 VAL A O 16
ATOM 23000 N N . LEU A 1 67 ? -10.270 1.213 -6.302 1.00 0.22 67 LEU A N 16
ATOM 23001 C CA . LEU A 1 67 ? -11.527 0.635 -5.860 1.00 0.23 67 LEU A CA 16
ATOM 23002 C C . LEU A 1 67 ? -12.628 1.675 -6.012 1.00 0.24 67 LEU A C 16
ATOM 23003 O O . LEU A 1 67 ? -12.343 2.866 -6.162 1.00 0.26 67 LEU A O 16
ATOM 23019 N N . ASP A 1 68 ? -13.879 1.245 -5.981 1.00 0.26 68 ASP A N 16
ATOM 23020 C CA . ASP A 1 68 ? -14.981 2.189 -5.885 1.00 0.28 68 ASP A CA 16
ATOM 23021 C C . ASP A 1 68 ? -15.035 2.723 -4.459 1.00 0.28 68 ASP A C 16
ATOM 23022 O O . ASP A 1 68 ? -15.023 1.956 -3.496 1.00 0.30 68 ASP A O 16
ATOM 23031 N N . TYR A 1 69 ? -15.064 4.036 -4.321 1.00 0.28 69 TYR A N 16
ATOM 23032 C CA . TYR A 1 69 ? -14.879 4.667 -3.020 1.00 0.27 69 TYR A CA 16
ATOM 23033 C C . TYR A 1 69 ? -16.115 4.569 -2.143 1.00 0.27 69 TYR A C 16
ATOM 23034 O O . TYR A 1 69 ? -17.197 5.026 -2.510 1.00 0.30 69 TYR A O 16
ATOM 23052 N N . SER A 1 70 ? -15.938 3.954 -0.984 1.00 0.25 70 SER A N 16
ATOM 23053 C CA . SER A 1 70 ? -16.939 3.976 0.060 1.00 0.27 70 SER A CA 16
ATOM 23054 C C . SER A 1 70 ? -16.237 4.047 1.410 1.00 0.29 70 SER A C 16
ATOM 23055 O O . SER A 1 70 ? -15.416 3.188 1.731 1.00 0.28 70 SER A O 16
ATOM 23063 N N . SER A 1 71 ? -16.532 5.082 2.185 1.00 0.36 71 SER A N 16
ATOM 23064 C CA . SER A 1 71 ? -15.873 5.282 3.468 1.00 0.42 71 SER A CA 16
ATOM 23065 C C . SER A 1 71 ? -16.288 4.206 4.464 1.00 0.43 71 SER A C 16
ATOM 23066 O O . SER A 1 71 ? -15.584 3.938 5.438 1.00 0.50 71 SER A O 16
ATOM 23074 N N . ALA A 1 72 ? -17.428 3.586 4.199 1.00 0.39 72 ALA A N 16
ATOM 23075 C CA . ALA A 1 72 ? -17.943 2.527 5.050 1.00 0.43 72 ALA A CA 16
ATOM 23076 C C . ALA A 1 72 ? -17.544 1.152 4.523 1.00 0.40 72 ALA A C 16
ATOM 23077 O O . ALA A 1 72 ? -17.987 0.129 5.041 1.00 0.50 72 ALA A O 16
ATOM 23084 N N . ASN A 1 73 ? -16.710 1.129 3.492 1.00 0.32 73 ASN A N 16
ATOM 23085 C CA . ASN A 1 73 ? -16.292 -0.126 2.889 1.00 0.30 73 ASN A CA 16
ATOM 23086 C C . ASN A 1 73 ? -14.980 -0.598 3.488 1.00 0.33 73 ASN A C 16
ATOM 23087 O O . ASN A 1 73 ? -14.152 0.211 3.911 1.00 0.47 73 ASN A O 16
ATOM 23098 N N . ARG A 1 74 ? -14.792 -1.907 3.529 1.00 0.32 74 ARG A N 16
ATOM 23099 C CA . ARG A 1 74 ? -13.557 -2.474 4.032 1.00 0.35 74 ARG A CA 16
ATOM 23100 C C . ARG A 1 74 ? -12.501 -2.486 2.939 1.00 0.27 74 ARG A C 16
ATOM 23101 O O . ARG A 1 74 ? -12.591 -3.249 1.976 1.00 0.32 74 ARG A O 16
ATOM 23122 N N . TYR A 1 75 ? -11.511 -1.632 3.092 1.00 0.19 75 TYR A N 16
ATOM 23123 C CA . TYR A 1 75 ? -10.363 -1.613 2.209 1.00 0.14 75 TYR A CA 16
ATOM 23124 C C . TYR A 1 75 ? -9.106 -1.614 3.041 1.00 0.13 75 TYR A C 16
ATOM 23125 O O . TYR A 1 75 ? -8.853 -0.682 3.798 1.00 0.15 75 TYR A O 16
ATOM 23143 N N . ALA A 1 76 ? -8.342 -2.669 2.918 1.00 0.14 76 ALA A N 16
ATOM 23144 C CA . ALA A 1 76 ? -7.114 -2.808 3.669 1.00 0.13 76 ALA A CA 16
ATOM 23145 C C . ALA A 1 76 ? -5.987 -3.194 2.749 1.00 0.12 76 ALA A C 16
ATOM 23146 O O . ALA A 1 76 ? -6.211 -3.546 1.601 1.00 0.12 76 ALA A O 16
ATOM 23153 N N . ALA A 1 77 ? -4.780 -3.123 3.251 1.00 0.13 77 ALA A N 16
ATOM 23154 C CA . ALA A 1 77 ? -3.620 -3.381 2.442 1.00 0.13 77 ALA A CA 16
ATOM 23155 C C . ALA A 1 77 ? -2.548 -4.045 3.270 1.00 0.14 77 ALA A C 16
ATOM 23156 O O . ALA A 1 77 ? -2.600 -4.013 4.487 1.00 0.16 77 ALA A O 16
ATOM 23163 N N . ARG A 1 78 ? -1.601 -4.656 2.603 1.00 0.14 78 ARG A N 16
ATOM 23164 C CA . ARG A 1 78 ? -0.498 -5.326 3.257 1.00 0.16 78 ARG A CA 16
ATOM 23165 C C . ARG A 1 78 ? 0.697 -5.370 2.325 1.00 0.14 78 ARG A C 16
ATOM 23166 O O . ARG A 1 78 ? 0.634 -5.975 1.255 1.00 0.16 78 ARG A O 16
ATOM 23187 N N . LEU A 1 79 ? 1.777 -4.726 2.701 1.00 0.17 79 LEU A N 16
ATOM 23188 C CA . LEU A 1 79 ? 2.937 -4.706 1.840 1.00 0.15 79 LEU A CA 16
ATOM 23189 C C . LEU A 1 79 ? 4.123 -5.340 2.528 1.00 0.15 79 LEU A C 16
ATOM 23190 O O . LEU A 1 79 ? 4.594 -4.854 3.554 1.00 0.22 79 LEU A O 16
ATOM 23206 N N . ASP A 1 80 ? 4.586 -6.427 1.948 1.00 0.12 80 ASP A N 16
ATOM 23207 C CA . ASP A 1 80 ? 5.798 -7.080 2.387 1.00 0.12 80 ASP A CA 16
ATOM 23208 C C . ASP A 1 80 ? 6.963 -6.579 1.555 1.00 0.11 80 ASP A C 16
ATOM 23209 O O . ASP A 1 80 ? 6.915 -6.599 0.332 1.00 0.15 80 ASP A O 16
ATOM 23218 N N . VAL A 1 81 ? 7.987 -6.082 2.201 1.00 0.09 81 VAL A N 16
ATOM 23219 C CA . VAL A 1 81 ? 9.170 -5.662 1.484 1.00 0.10 81 VAL A CA 16
ATOM 23220 C C . VAL A 1 81 ? 10.308 -6.599 1.828 1.00 0.12 81 VAL A C 16
ATOM 23221 O O . VAL A 1 81 ? 10.853 -6.547 2.924 1.00 0.13 81 VAL A O 16
ATOM 23234 N N . SER A 1 82 ? 10.651 -7.450 0.887 1.00 0.14 82 SER A N 16
ATOM 23235 C CA . SER A 1 82 ? 11.696 -8.428 1.079 1.00 0.17 82 SER A CA 16
ATOM 23236 C C . SER A 1 82 ? 12.734 -8.304 -0.031 1.00 0.20 82 SER A C 16
ATOM 23237 O O . SER A 1 82 ? 12.512 -8.745 -1.159 1.00 0.25 82 SER A O 16
ATOM 23245 N N . PHE A 1 83 ? 13.861 -7.698 0.295 1.00 0.21 83 PHE A N 16
ATOM 23246 C CA . PHE A 1 83 ? 14.901 -7.436 -0.683 1.00 0.24 83 PHE A CA 16
ATOM 23247 C C . PHE A 1 83 ? 16.271 -7.441 -0.018 1.00 0.24 83 PHE A C 16
ATOM 23248 O O . PHE A 1 83 ? 16.599 -6.539 0.752 1.00 0.23 83 PHE A O 16
ATOM 23265 N N . GLY A 1 84 ? 17.057 -8.465 -0.307 1.00 0.30 84 GLY A N 16
ATOM 23266 C CA . GLY A 1 84 ? 18.388 -8.560 0.254 1.00 0.34 84 GLY A CA 16
ATOM 23267 C C . GLY A 1 84 ? 18.370 -8.712 1.759 1.00 0.34 84 GLY A C 16
ATOM 23268 O O . GLY A 1 84 ? 18.094 -9.793 2.280 1.00 0.41 84 GLY A O 16
ATOM 23272 N N . SER A 1 85 ? 18.659 -7.628 2.458 1.00 0.32 85 SER A N 16
ATOM 23273 C CA . SER A 1 85 ? 18.725 -7.655 3.907 1.00 0.36 85 SER A CA 16
ATOM 23274 C C . SER A 1 85 ? 17.420 -7.193 4.548 1.00 0.31 85 SER A C 16
ATOM 23275 O O . SER A 1 85 ? 17.205 -7.387 5.746 1.00 0.35 85 SER A O 16
ATOM 23283 N N . VAL A 1 86 ? 16.541 -6.594 3.756 1.00 0.24 86 VAL A N 16
ATOM 23284 C CA . VAL A 1 86 ? 15.288 -6.082 4.290 1.00 0.20 86 VAL A CA 16
ATOM 23285 C C . VAL A 1 86 ? 14.154 -7.084 4.106 1.00 0.17 86 VAL A C 16
ATOM 23286 O O . VAL A 1 86 ? 14.028 -7.715 3.055 1.00 0.18 86 VAL A O 16
ATOM 23299 N N . THR A 1 87 ? 13.365 -7.261 5.150 1.00 0.17 87 THR A N 16
ATOM 23300 C CA . THR A 1 87 ? 12.101 -7.965 5.049 1.00 0.17 87 THR A CA 16
ATOM 23301 C C . THR A 1 87 ? 11.142 -7.431 6.105 1.00 0.15 87 THR A C 16
ATOM 23302 O O . THR A 1 87 ? 11.384 -7.558 7.306 1.00 0.18 87 THR A O 16
ATOM 23313 N N . ILE A 1 88 ? 10.052 -6.839 5.641 1.00 0.12 88 ILE A N 16
ATOM 23314 C CA . ILE A 1 88 ? 9.115 -6.118 6.503 1.00 0.11 88 ILE A CA 16
ATOM 23315 C C . ILE A 1 88 ? 7.714 -6.205 5.934 1.00 0.10 88 ILE A C 16
ATOM 23316 O O . ILE A 1 88 ? 7.536 -6.632 4.796 1.00 0.11 88 ILE A O 16
ATOM 23332 N N . GLN A 1 89 ? 6.724 -5.813 6.716 1.00 0.11 89 GLN A N 16
ATOM 23333 C CA . GLN A 1 89 ? 5.360 -5.750 6.221 1.00 0.14 89 GLN A CA 16
ATOM 23334 C C . GLN A 1 89 ? 4.564 -4.672 6.951 1.00 0.14 89 GLN A C 16
ATOM 23335 O O . GLN A 1 89 ? 4.753 -4.444 8.145 1.00 0.20 89 GLN A O 16
ATOM 23349 N N . CYS A 1 90 ? 3.680 -4.011 6.218 1.00 0.20 90 CYS A N 16
ATOM 23350 C CA . CYS A 1 90 ? 2.778 -3.022 6.794 1.00 0.21 90 CYS A CA 16
ATOM 23351 C C . CYS A 1 90 ? 1.369 -3.264 6.277 1.00 0.23 90 CYS A C 16
ATOM 23352 O O . CYS A 1 90 ? 1.195 -3.834 5.202 1.00 0.31 90 CYS A O 16
ATOM 23359 N N . ASN A 1 91 ? 0.370 -2.825 7.026 1.00 0.19 91 ASN A N 16
ATOM 23360 C CA . ASN A 1 91 ? -1.016 -3.211 6.757 1.00 0.18 91 ASN A CA 16
ATOM 23361 C C . ASN A 1 91 ? -1.967 -2.034 6.959 1.00 0.16 91 ASN A C 16
ATOM 23362 O O . ASN A 1 91 ? -1.903 -1.346 7.978 1.00 0.18 91 ASN A O 16
ATOM 23373 N N . LEU A 1 92 ? -2.845 -1.814 5.984 1.00 0.14 92 LEU A N 16
ATOM 23374 C CA . LEU A 1 92 ? -3.751 -0.665 6.007 1.00 0.13 92 LEU A CA 16
ATOM 23375 C C . LEU A 1 92 ? -4.921 -0.895 6.954 1.00 0.14 92 LEU A C 16
ATOM 23376 O O . LEU A 1 92 ? -5.507 -1.978 6.986 1.00 0.17 92 LEU A O 16
ATOM 23392 N N . ASP A 1 93 ? -5.242 0.130 7.728 1.00 0.17 93 ASP A N 16
ATOM 23393 C CA . ASP A 1 93 ? -6.457 0.143 8.528 1.00 0.19 93 ASP A CA 16
ATOM 23394 C C . ASP A 1 93 ? -7.589 0.749 7.716 1.00 0.17 93 ASP A C 16
ATOM 23395 O O . ASP A 1 93 ? -7.562 1.927 7.395 1.00 0.18 93 ASP A O 16
ATOM 23404 N N . PRO A 1 94 ? -8.604 -0.049 7.363 1.00 0.18 94 PRO A N 16
ATOM 23405 C CA . PRO A 1 94 ? -9.713 0.413 6.519 1.00 0.19 94 PRO A CA 16
ATOM 23406 C C . PRO A 1 94 ? -10.490 1.561 7.156 1.00 0.23 94 PRO A C 16
ATOM 23407 O O . PRO A 1 94 ? -11.276 2.243 6.496 1.00 0.27 94 PRO A O 16
ATOM 23418 N N . GLU A 1 95 ? -10.252 1.778 8.440 1.00 0.26 95 GLU A N 16
ATOM 23419 C CA . GLU A 1 95 ? -10.850 2.865 9.162 1.00 0.34 95 GLU A CA 16
ATOM 23420 C C . GLU A 1 95 ? -10.187 4.191 8.817 1.00 0.32 95 GLU A C 16
ATOM 23421 O O . GLU A 1 95 ? -10.543 5.229 9.365 1.00 0.46 95 GLU A O 16
ATOM 23433 N N . THR A 1 96 ? -9.221 4.153 7.911 1.00 0.23 96 THR A N 16
ATOM 23434 C CA . THR A 1 96 ? -8.531 5.353 7.498 1.00 0.24 96 THR A CA 16
ATOM 23435 C C . THR A 1 96 ? -8.984 5.816 6.112 1.00 0.23 96 THR A C 16
ATOM 23436 O O . THR A 1 96 ? -8.845 6.992 5.773 1.00 0.30 96 THR A O 16
ATOM 23447 N N . VAL A 1 97 ? -9.522 4.874 5.325 1.00 0.20 97 VAL A N 16
ATOM 23448 C CA . VAL A 1 97 ? -10.045 5.147 3.970 1.00 0.23 97 VAL A CA 16
ATOM 23449 C C . VAL A 1 97 ? -10.846 6.443 3.898 1.00 0.29 97 VAL A C 16
ATOM 23450 O O . VAL A 1 97 ? -10.799 7.139 2.892 1.00 0.64 97 VAL A O 16
ATOM 23463 N N . LYS A 1 98 ? -11.575 6.744 4.968 1.00 0.29 98 LYS A N 16
ATOM 23464 C CA . LYS A 1 98 ? -12.436 7.928 5.034 1.00 0.38 98 LYS A CA 16
ATOM 23465 C C . LYS A 1 98 ? -11.725 9.199 4.605 1.00 0.40 98 LYS A C 16
ATOM 23466 O O . LYS A 1 98 ? -11.112 9.886 5.423 1.00 0.47 98 LYS A O 16
ATOM 23485 N N . LEU A 1 99 ? -11.807 9.488 3.309 1.00 0.47 99 LEU A N 16
ATOM 23486 C CA . LEU A 1 99 ? -11.316 10.737 2.756 1.00 0.58 99 LEU A CA 16
ATOM 23487 C C . LEU A 1 99 ? -9.808 10.891 2.956 1.00 0.73 99 LEU A C 16
ATOM 23488 O O . LEU A 1 99 ? -9.312 12.000 3.155 1.00 1.33 99 LEU A O 16
ATOM 23504 N N . GLU A 1 100 ? -9.084 9.779 2.895 1.00 1.05 100 GLU A N 16
ATOM 23505 C CA . GLU A 1 100 ? -7.634 9.813 3.030 1.00 1.25 100 GLU A CA 16
ATOM 23506 C C . GLU A 1 100 ? -6.997 10.254 1.712 1.00 2.09 100 GLU A C 16
ATOM 23507 O O . GLU A 1 100 ? -7.531 9.988 0.632 1.00 2.87 100 GLU A O 16
ATOM 23519 N N . HIS A 1 101 ? -5.873 10.956 1.803 1.00 2.68 101 HIS A N 16
ATOM 23520 C CA . HIS A 1 101 ? -5.160 11.420 0.618 1.00 3.89 101 HIS A CA 16
ATOM 23521 C C . HIS A 1 101 ? -3.691 11.042 0.718 1.00 4.59 101 HIS A C 16
ATOM 23522 O O . HIS A 1 101 ? -2.931 11.779 1.375 1.00 5.06 101 HIS A O 16
ATOM 23537 N N . MET A 1 1 ? 18.272 -0.724 3.739 1.00 1.09 1 MET A N 17
ATOM 23538 C CA . MET A 1 1 ? 16.986 -1.423 3.966 1.00 0.39 1 MET A CA 17
ATOM 23539 C C . MET A 1 1 ? 15.814 -0.546 3.543 1.00 0.30 1 MET A C 17
ATOM 23540 O O . MET A 1 1 ? 15.944 0.675 3.422 1.00 0.45 1 MET A O 17
ATOM 23556 N N . VAL A 1 2 ? 14.673 -1.181 3.315 1.00 0.15 2 VAL A N 17
ATOM 23557 C CA . VAL A 1 2 ? 13.459 -0.486 2.919 1.00 0.10 2 VAL A CA 17
ATOM 23558 C C . VAL A 1 2 ? 12.483 -0.419 4.104 1.00 0.09 2 VAL A C 17
ATOM 23559 O O . VAL A 1 2 ? 12.602 -1.181 5.060 1.00 0.12 2 VAL A O 17
ATOM 23572 N N . GLN A 1 3 ? 11.541 0.505 4.034 1.00 0.09 3 GLN A N 17
ATOM 23573 C CA . GLN A 1 3 ? 10.533 0.710 5.052 1.00 0.10 3 GLN A CA 17
ATOM 23574 C C . GLN A 1 3 ? 9.180 0.708 4.358 1.00 0.11 3 GLN A C 17
ATOM 23575 O O . GLN A 1 3 ? 9.104 1.009 3.172 1.00 0.17 3 GLN A O 17
ATOM 23589 N N . CYS A 1 4 ? 8.115 0.366 5.058 1.00 0.12 4 CYS A N 17
ATOM 23590 C CA . CYS A 1 4 ? 6.840 0.247 4.389 1.00 0.13 4 CYS A CA 17
ATOM 23591 C C . CYS A 1 4 ? 5.710 0.826 5.214 1.00 0.17 4 CYS A C 17
ATOM 23592 O O . CYS A 1 4 ? 5.750 0.843 6.448 1.00 0.29 4 CYS A O 17
ATOM 23599 N N . GLU A 1 5 ? 4.718 1.312 4.498 1.00 0.14 5 GLU A N 17
ATOM 23600 C CA . GLU A 1 5 ? 3.511 1.869 5.062 1.00 0.16 5 GLU A CA 17
ATOM 23601 C C . GLU A 1 5 ? 2.358 1.499 4.150 1.00 0.15 5 GLU A C 17
ATOM 23602 O O . GLU A 1 5 ? 2.570 0.893 3.100 1.00 0.17 5 GLU A O 17
ATOM 23614 N N . VAL A 1 6 ? 1.148 1.839 4.545 1.00 0.17 6 VAL A N 17
ATOM 23615 C CA . VAL A 1 6 ? -0.027 1.442 3.795 1.00 0.18 6 VAL A CA 17
ATOM 23616 C C . VAL A 1 6 ? -1.033 2.573 3.669 1.00 0.21 6 VAL A C 17
ATOM 23617 O O . VAL A 1 6 ? -1.646 2.997 4.649 1.00 0.33 6 VAL A O 17
ATOM 23630 N N . GLU A 1 7 ? -1.197 3.045 2.444 1.00 0.16 7 GLU A N 17
ATOM 23631 C CA . GLU A 1 7 ? -2.018 4.207 2.160 1.00 0.16 7 GLU A CA 17
ATOM 23632 C C . GLU A 1 7 ? -3.262 3.849 1.382 1.00 0.16 7 GLU A C 17
ATOM 23633 O O . GLU A 1 7 ? -3.346 2.809 0.730 1.00 0.28 7 GLU A O 17
ATOM 23645 N N . ALA A 1 8 ? -4.210 4.748 1.461 1.00 0.14 8 ALA A N 17
ATOM 23646 C CA . ALA A 1 8 ? -5.399 4.707 0.649 1.00 0.12 8 ALA A CA 17
ATOM 23647 C C . ALA A 1 8 ? -5.680 6.130 0.173 1.00 0.15 8 ALA A C 17
ATOM 23648 O O . ALA A 1 8 ? -5.791 7.044 0.989 1.00 0.17 8 ALA A O 17
ATOM 23655 N N . ALA A 1 9 ? -5.785 6.325 -1.126 1.00 0.16 9 ALA A N 17
ATOM 23656 C CA . ALA A 1 9 ? -5.904 7.664 -1.689 1.00 0.19 9 ALA A CA 17
ATOM 23657 C C . ALA A 1 9 ? -7.235 7.845 -2.396 1.00 0.19 9 ALA A C 17
ATOM 23658 O O . ALA A 1 9 ? -7.453 7.307 -3.478 1.00 0.20 9 ALA A O 17
ATOM 23665 N N . VAL A 1 10 ? -8.125 8.602 -1.787 1.00 0.22 10 VAL A N 17
ATOM 23666 C CA . VAL A 1 10 ? -9.454 8.784 -2.338 1.00 0.23 10 VAL A CA 17
ATOM 23667 C C . VAL A 1 10 ? -9.477 9.864 -3.414 1.00 0.27 10 VAL A C 17
ATOM 23668 O O . VAL A 1 10 ? -8.954 10.963 -3.229 1.00 0.33 10 VAL A O 17
ATOM 23681 N N . SER A 1 11 ? -10.087 9.526 -4.535 1.00 0.29 11 SER A N 17
ATOM 23682 C CA . SER A 1 11 ? -10.299 10.457 -5.623 1.00 0.36 11 SER A CA 17
ATOM 23683 C C . SER A 1 11 ? -11.793 10.536 -5.932 1.00 0.45 11 SER A C 17
ATOM 23684 O O . SER A 1 11 ? -12.590 9.846 -5.291 1.00 0.63 11 SER A O 17
ATOM 23692 N N . GLY A 1 12 ? -12.171 11.378 -6.882 1.00 0.45 12 GLY A N 17
ATOM 23693 C CA . GLY A 1 12 ? -13.575 11.545 -7.223 1.00 0.54 12 GLY A CA 17
ATOM 23694 C C . GLY A 1 12 ? -14.245 10.250 -7.657 1.00 0.49 12 GLY A C 17
ATOM 23695 O O . GLY A 1 12 ? -14.079 9.805 -8.794 1.00 0.61 12 GLY A O 17
ATOM 23699 N N . GLY A 1 13 ? -14.980 9.633 -6.738 1.00 0.45 13 GLY A N 17
ATOM 23700 C CA . GLY A 1 13 ? -15.754 8.449 -7.062 1.00 0.48 13 GLY A CA 17
ATOM 23701 C C . GLY A 1 13 ? -14.971 7.158 -6.915 1.00 0.41 13 GLY A C 17
ATOM 23702 O O . GLY A 1 13 ? -15.553 6.072 -6.869 1.00 0.45 13 GLY A O 17
ATOM 23706 N N . HIS A 1 14 ? -13.652 7.259 -6.828 1.00 0.34 14 HIS A N 17
ATOM 23707 C CA . HIS A 1 14 ? -12.801 6.076 -6.777 1.00 0.31 14 HIS A CA 17
ATOM 23708 C C . HIS A 1 14 ? -11.726 6.243 -5.718 1.00 0.30 14 HIS A C 17
ATOM 23709 O O . HIS A 1 14 ? -11.301 7.354 -5.433 1.00 0.43 14 HIS A O 17
ATOM 23724 N N . VAL A 1 15 ? -11.291 5.147 -5.138 1.00 0.23 15 VAL A N 17
ATOM 23725 C CA . VAL A 1 15 ? -10.240 5.190 -4.141 1.00 0.20 15 VAL A CA 17
ATOM 23726 C C . VAL A 1 15 ? -9.033 4.384 -4.615 1.00 0.18 15 VAL A C 17
ATOM 23727 O O . VAL A 1 15 ? -9.135 3.194 -4.876 1.00 0.17 15 VAL A O 17
ATOM 23740 N N . THR A 1 16 ? -7.900 5.047 -4.744 1.00 0.17 16 THR A N 17
ATOM 23741 C CA . THR A 1 16 ? -6.680 4.402 -5.195 1.00 0.16 16 THR A CA 17
ATOM 23742 C C . THR A 1 16 ? -5.863 3.978 -3.991 1.00 0.14 16 THR A C 17
ATOM 23743 O O . THR A 1 16 ? -5.436 4.806 -3.198 1.00 0.15 16 THR A O 17
ATOM 23754 N N . LEU A 1 17 ? -5.648 2.692 -3.850 1.00 0.12 17 LEU A N 17
ATOM 23755 C CA . LEU A 1 17 ? -5.002 2.181 -2.667 1.00 0.10 17 LEU A CA 17
ATOM 23756 C C . LEU A 1 17 ? -3.642 1.593 -3.003 1.00 0.13 17 LEU A C 17
ATOM 23757 O O . LEU A 1 17 ? -3.511 0.821 -3.952 1.00 0.17 17 LEU A O 17
ATOM 23773 N N . GLN A 1 18 ? -2.636 1.997 -2.236 1.00 0.15 18 GLN A N 17
ATOM 23774 C CA . GLN A 1 18 ? -1.265 1.559 -2.437 1.00 0.19 18 GLN A CA 17
ATOM 23775 C C . GLN A 1 18 ? -0.435 1.861 -1.189 1.00 0.24 18 GLN A C 17
ATOM 23776 O O . GLN A 1 18 ? -0.679 2.852 -0.507 1.00 0.51 18 GLN A O 17
ATOM 23790 N N . GLY A 1 19 ? 0.543 1.014 -0.895 1.00 0.17 19 GLY A N 17
ATOM 23791 C CA . GLY A 1 19 ? 1.318 1.160 0.330 1.00 0.18 19 GLY A CA 17
ATOM 23792 C C . GLY A 1 19 ? 2.575 1.994 0.132 1.00 0.18 19 GLY A C 17
ATOM 23793 O O . GLY A 1 19 ? 3.315 1.777 -0.822 1.00 0.19 19 GLY A O 17
ATOM 23797 N N . VAL A 1 20 ? 2.825 2.945 1.029 1.00 0.17 20 VAL A N 17
ATOM 23798 C CA . VAL A 1 20 ? 3.986 3.820 0.904 1.00 0.18 20 VAL A CA 17
ATOM 23799 C C . VAL A 1 20 ? 5.235 3.208 1.511 1.00 0.21 20 VAL A C 17
ATOM 23800 O O . VAL A 1 20 ? 5.388 3.085 2.719 1.00 0.45 20 VAL A O 17
ATOM 23813 N N . ILE A 1 21 ? 6.126 2.845 0.636 1.00 0.13 21 ILE A N 17
ATOM 23814 C CA . ILE A 1 21 ? 7.420 2.327 0.995 1.00 0.11 21 ILE A CA 17
ATOM 23815 C C . ILE A 1 21 ? 8.425 3.453 1.095 1.00 0.13 21 ILE A C 17
ATOM 23816 O O . ILE A 1 21 ? 8.833 4.025 0.095 1.00 0.14 21 ILE A O 17
ATOM 23832 N N . THR A 1 22 ? 8.802 3.809 2.292 1.00 0.13 22 THR A N 17
ATOM 23833 C CA . THR A 1 22 ? 9.919 4.701 2.434 1.00 0.14 22 THR A CA 17
ATOM 23834 C C . THR A 1 22 ? 11.170 3.869 2.354 1.00 0.14 22 THR A C 17
ATOM 23835 O O . THR A 1 22 ? 11.278 2.857 3.013 1.00 0.18 22 THR A O 17
ATOM 23846 N N . ALA A 1 23 ? 12.105 4.261 1.549 1.00 0.12 23 ALA A N 17
ATOM 23847 C CA . ALA A 1 23 ? 13.282 3.455 1.385 1.00 0.12 23 ALA A CA 17
ATOM 23848 C C . ALA A 1 23 ? 14.490 4.259 1.757 1.00 0.14 23 ALA A C 17
ATOM 23849 O O . ALA A 1 23 ? 14.721 5.301 1.190 1.00 0.16 23 ALA A O 17
ATOM 23856 N N . VAL A 1 24 ? 15.254 3.784 2.717 1.00 0.16 24 VAL A N 17
ATOM 23857 C CA . VAL A 1 24 ? 16.365 4.562 3.236 1.00 0.18 24 VAL A CA 17
ATOM 23858 C C . VAL A 1 24 ? 17.525 4.620 2.240 1.00 0.20 24 VAL A C 17
ATOM 23859 O O . VAL A 1 24 ? 18.500 5.347 2.440 1.00 0.25 24 VAL A O 17
ATOM 23872 N N . ARG A 1 25 ? 17.413 3.886 1.143 1.00 0.21 25 ARG A N 17
ATOM 23873 C CA . ARG A 1 25 ? 18.475 3.862 0.158 1.00 0.24 25 ARG A CA 17
ATOM 23874 C C . ARG A 1 25 ? 17.940 4.086 -1.252 1.00 0.23 25 ARG A C 17
ATOM 23875 O O . ARG A 1 25 ? 16.903 3.540 -1.626 1.00 0.26 25 ARG A O 17
ATOM 23896 N N . ASP A 1 26 ? 18.650 4.913 -2.016 1.00 0.23 26 ASP A N 17
ATOM 23897 C CA . ASP A 1 26 ? 18.271 5.229 -3.384 1.00 0.25 26 ASP A CA 17
ATOM 23898 C C . ASP A 1 26 ? 18.695 4.114 -4.327 1.00 0.24 26 ASP A C 17
ATOM 23899 O O . ASP A 1 26 ? 19.685 3.419 -4.084 1.00 0.32 26 ASP A O 17
ATOM 23908 N N . GLY A 1 27 ? 17.933 3.940 -5.388 1.00 0.24 27 GLY A N 17
ATOM 23909 C CA . GLY A 1 27 ? 18.198 2.893 -6.339 1.00 0.26 27 GLY A CA 17
ATOM 23910 C C . GLY A 1 27 ? 16.931 2.144 -6.661 1.00 0.21 27 GLY A C 17
ATOM 23911 O O . GLY A 1 27 ? 15.938 2.749 -7.057 1.00 0.23 27 GLY A O 17
ATOM 23915 N N . ALA A 1 28 ? 16.943 0.844 -6.459 1.00 0.19 28 ALA A N 17
ATOM 23916 C CA . ALA A 1 28 ? 15.759 0.036 -6.696 1.00 0.18 28 ALA A CA 17
ATOM 23917 C C . ALA A 1 28 ? 15.669 -1.090 -5.678 1.00 0.24 28 ALA A C 17
ATOM 23918 O O . ALA A 1 28 ? 16.676 -1.490 -5.093 1.00 0.45 28 ALA A O 17
ATOM 23925 N N . GLY A 1 29 ? 14.464 -1.588 -5.465 1.00 0.15 29 GLY A N 17
ATOM 23926 C CA . GLY A 1 29 ? 14.256 -2.666 -4.535 1.00 0.19 29 GLY A CA 17
ATOM 23927 C C . GLY A 1 29 ? 13.073 -3.504 -4.944 1.00 0.17 29 GLY A C 17
ATOM 23928 O O . GLY A 1 29 ? 12.424 -3.214 -5.948 1.00 0.21 29 GLY A O 17
ATOM 23932 N N . SER A 1 30 ? 12.771 -4.521 -4.166 1.00 0.15 30 SER A N 17
ATOM 23933 C CA . SER A 1 30 ? 11.667 -5.405 -4.491 1.00 0.15 30 SER A CA 17
ATOM 23934 C C . SER A 1 30 ? 10.721 -5.543 -3.311 1.00 0.13 30 SER A C 17
ATOM 23935 O O . SER A 1 30 ? 11.151 -5.664 -2.162 1.00 0.14 30 SER A O 17
ATOM 23943 N N . TYR A 1 31 ? 9.433 -5.518 -3.608 1.00 0.13 31 TYR A N 17
ATOM 23944 C CA . TYR A 1 31 ? 8.399 -5.546 -2.588 1.00 0.11 31 TYR A CA 17
ATOM 23945 C C . TYR A 1 31 ? 7.087 -6.088 -3.157 1.00 0.13 31 TYR A C 17
ATOM 23946 O O . TYR A 1 31 ? 6.889 -6.120 -4.372 1.00 0.18 31 TYR A O 17
ATOM 23964 N N . LYS A 1 32 ? 6.208 -6.528 -2.267 1.00 0.13 32 LYS A N 17
ATOM 23965 C CA . LYS A 1 32 ? 4.943 -7.147 -2.651 1.00 0.14 32 LYS A CA 17
ATOM 23966 C C . LYS A 1 32 ? 3.772 -6.526 -1.898 1.00 0.14 32 LYS A C 17
ATOM 23967 O O . LYS A 1 32 ? 3.628 -6.717 -0.690 1.00 0.13 32 LYS A O 17
ATOM 23986 N N . LEU A 1 33 ? 2.922 -5.812 -2.611 1.00 0.17 33 LEU A N 17
ATOM 23987 C CA . LEU A 1 33 ? 1.767 -5.188 -1.994 1.00 0.17 33 LEU A CA 17
ATOM 23988 C C . LEU A 1 33 ? 0.508 -5.983 -2.311 1.00 0.19 33 LEU A C 17
ATOM 23989 O O . LEU A 1 33 ? 0.188 -6.246 -3.470 1.00 0.27 33 LEU A O 17
ATOM 24005 N N . ALA A 1 34 ? -0.186 -6.376 -1.264 1.00 0.16 34 ALA A N 17
ATOM 24006 C CA . ALA A 1 34 ? -1.468 -7.038 -1.401 1.00 0.19 34 ALA A CA 17
ATOM 24007 C C . ALA A 1 34 ? -2.564 -6.174 -0.799 1.00 0.18 34 ALA A C 17
ATOM 24008 O O . ALA A 1 34 ? -2.417 -5.663 0.309 1.00 0.25 34 ALA A O 17
ATOM 24015 N N . VAL A 1 35 ? -3.650 -5.992 -1.525 1.00 0.16 35 VAL A N 17
ATOM 24016 C CA . VAL A 1 35 ? -4.777 -5.235 -1.009 1.00 0.14 35 VAL A CA 17
ATOM 24017 C C . VAL A 1 35 ? -5.908 -6.193 -0.676 1.00 0.16 35 VAL A C 17
ATOM 24018 O O . VAL A 1 35 ? -6.081 -7.213 -1.337 1.00 0.23 35 VAL A O 17
ATOM 24031 N N . ASP A 1 36 ? -6.656 -5.883 0.359 1.00 0.19 36 ASP A N 17
ATOM 24032 C CA . ASP A 1 36 ? -7.727 -6.748 0.804 1.00 0.24 36 ASP A CA 17
ATOM 24033 C C . ASP A 1 36 ? -8.987 -5.939 1.043 1.00 0.25 36 ASP A C 17
ATOM 24034 O O . ASP A 1 36 ? -9.034 -5.094 1.937 1.00 0.31 36 ASP A O 17
ATOM 24043 N N . LYS A 1 37 ? -10.006 -6.191 0.249 1.00 0.28 37 LYS A N 17
ATOM 24044 C CA . LYS A 1 37 ? -11.229 -5.416 0.339 1.00 0.33 37 LYS A CA 17
ATOM 24045 C C . LYS A 1 37 ? -12.308 -6.180 1.069 1.00 0.46 37 LYS A C 17
ATOM 24046 O O . LYS A 1 37 ? -12.299 -7.411 1.112 1.00 0.63 37 LYS A O 17
ATOM 24065 N N . ALA A 1 38 ? -13.225 -5.431 1.638 1.00 0.41 38 ALA A N 17
ATOM 24066 C CA . ALA A 1 38 ? -14.405 -5.990 2.262 1.00 0.52 38 ALA A CA 17
ATOM 24067 C C . ALA A 1 38 ? -15.560 -5.009 2.130 1.00 0.47 38 ALA A C 17
ATOM 24068 O O . ALA A 1 38 ? -15.633 -4.008 2.844 1.00 0.43 38 ALA A O 17
ATOM 24075 N N . GLY A 1 39 ? -16.464 -5.315 1.218 1.00 0.57 39 GLY A N 17
ATOM 24076 C CA . GLY A 1 39 ? -17.540 -4.406 0.886 1.00 0.60 39 GLY A CA 17
ATOM 24077 C C . GLY A 1 39 ? -18.844 -5.140 0.671 1.00 0.81 39 GLY A C 17
ATOM 24078 O O . GLY A 1 39 ? -19.001 -6.276 1.122 1.00 0.96 39 GLY A O 17
ATOM 24082 N N . ALA A 1 40 ? -19.781 -4.493 -0.005 1.00 0.90 40 ALA A N 17
ATOM 24083 C CA . ALA A 1 40 ? -21.070 -5.100 -0.317 1.00 1.14 40 ALA A CA 17
ATOM 24084 C C . ALA A 1 40 ? -20.898 -6.345 -1.185 1.00 1.33 40 ALA A C 17
ATOM 24085 O O . ALA A 1 40 ? -21.706 -7.276 -1.128 1.00 1.57 40 ALA A O 17
ATOM 24092 N N . ALA A 1 41 ? -19.831 -6.363 -1.975 1.00 1.28 41 ALA A N 17
ATOM 24093 C CA . ALA A 1 41 ? -19.518 -7.503 -2.828 1.00 1.49 41 ALA A CA 17
ATOM 24094 C C . ALA A 1 41 ? -18.782 -8.593 -2.049 1.00 1.45 41 ALA A C 17
ATOM 24095 O O . ALA A 1 41 ? -18.419 -9.633 -2.603 1.00 1.72 41 ALA A O 17
ATOM 24102 N N . GLY A 1 42 ? -18.570 -8.354 -0.763 1.00 1.19 42 GLY A N 17
ATOM 24103 C CA . GLY A 1 42 ? -17.881 -9.318 0.068 1.00 1.21 42 GLY A CA 17
ATOM 24104 C C . GLY A 1 42 ? -16.419 -8.980 0.231 1.00 1.01 42 GLY A C 17
ATOM 24105 O O . GLY A 1 42 ? -16.011 -7.839 0.005 1.00 0.86 42 GLY A O 17
ATOM 24109 N N . THR A 1 43 ? -15.631 -9.963 0.627 1.00 1.03 43 THR A N 17
ATOM 24110 C CA . THR A 1 43 ? -14.208 -9.773 0.797 1.00 0.88 43 THR A CA 17
ATOM 24111 C C . THR A 1 43 ? -13.467 -10.215 -0.462 1.00 0.82 43 THR A C 17
ATOM 24112 O O . THR A 1 43 ? -13.758 -11.275 -1.017 1.00 0.92 43 THR A O 17
ATOM 24123 N N . SER A 1 44 ? -12.522 -9.409 -0.914 1.00 0.73 44 SER A N 17
ATOM 24124 C CA . SER A 1 44 ? -11.806 -9.695 -2.150 1.00 0.69 44 SER A CA 17
ATOM 24125 C C . SER A 1 44 ? -10.306 -9.496 -1.966 1.00 0.59 44 SER A C 17
ATOM 24126 O O . SER A 1 44 ? -9.878 -8.571 -1.275 1.00 0.60 44 SER A O 17
ATOM 24134 N N . ARG A 1 45 ? -9.516 -10.353 -2.600 1.00 0.63 45 ARG A N 17
ATOM 24135 C CA . ARG A 1 45 ? -8.073 -10.359 -2.396 1.00 0.60 45 ARG A CA 17
ATOM 24136 C C . ARG A 1 45 ? -7.354 -9.766 -3.613 1.00 0.51 45 ARG A C 17
ATOM 24137 O O . ARG A 1 45 ? -7.684 -10.099 -4.750 1.00 0.65 45 ARG A O 17
ATOM 24158 N N . ILE A 1 46 ? -6.382 -8.896 -3.374 1.00 0.38 46 ILE A N 17
ATOM 24159 C CA . ILE A 1 46 ? -5.596 -8.284 -4.448 1.00 0.33 46 ILE A CA 17
ATOM 24160 C C . ILE A 1 46 ? -4.104 -8.517 -4.209 1.00 0.30 46 ILE A C 17
ATOM 24161 O O . ILE A 1 46 ? -3.637 -8.412 -3.078 1.00 0.34 46 ILE A O 17
ATOM 24177 N N . LYS A 1 47 ? -3.358 -8.833 -5.265 1.00 0.31 47 LYS A N 17
ATOM 24178 C CA . LYS A 1 47 ? -1.932 -9.118 -5.133 1.00 0.38 47 LYS A CA 17
ATOM 24179 C C . LYS A 1 47 ? -1.113 -8.500 -6.263 1.00 0.41 47 LYS A C 17
ATOM 24180 O O . LYS A 1 47 ? -1.321 -8.810 -7.438 1.00 0.51 47 LYS A O 17
ATOM 24199 N N . GLN A 1 48 ? -0.191 -7.620 -5.897 1.00 0.40 48 GLN A N 17
ATOM 24200 C CA . GLN A 1 48 ? 0.780 -7.074 -6.836 1.00 0.47 48 GLN A CA 17
ATOM 24201 C C . GLN A 1 48 ? 2.178 -7.194 -6.246 1.00 0.50 48 GLN A C 17
ATOM 24202 O O . GLN A 1 48 ? 2.477 -6.598 -5.213 1.00 0.78 48 GLN A O 17
ATOM 24216 N N . ALA A 1 49 ? 3.033 -7.964 -6.896 1.00 0.32 49 ALA A N 17
ATOM 24217 C CA . ALA A 1 49 ? 4.365 -8.219 -6.368 1.00 0.31 49 ALA A CA 17
ATOM 24218 C C . ALA A 1 49 ? 5.423 -8.076 -7.449 1.00 0.31 49 ALA A C 17
ATOM 24219 O O . ALA A 1 49 ? 5.242 -8.538 -8.580 1.00 0.39 49 ALA A O 17
ATOM 24226 N N . GLY A 1 50 ? 6.524 -7.439 -7.096 1.00 0.25 50 GLY A N 17
ATOM 24227 C CA . GLY A 1 50 ? 7.597 -7.242 -8.040 1.00 0.26 50 GLY A CA 17
ATOM 24228 C C . GLY A 1 50 ? 8.682 -6.362 -7.481 1.00 0.23 50 GLY A C 17
ATOM 24229 O O . GLY A 1 50 ? 9.055 -6.487 -6.313 1.00 0.25 50 GLY A O 17
ATOM 24233 N N . ALA A 1 51 ? 9.185 -5.474 -8.311 1.00 0.23 51 ALA A N 17
ATOM 24234 C CA . ALA A 1 51 ? 10.229 -4.566 -7.913 1.00 0.21 51 ALA A CA 17
ATOM 24235 C C . ALA A 1 51 ? 9.946 -3.186 -8.481 1.00 0.23 51 ALA A C 17
ATOM 24236 O O . ALA A 1 51 ? 9.134 -3.040 -9.397 1.00 0.38 51 ALA A O 17
ATOM 24243 N N . PHE A 1 52 ? 10.600 -2.183 -7.931 1.00 0.15 52 PHE A N 17
ATOM 24244 C CA . PHE A 1 52 ? 10.415 -0.811 -8.376 1.00 0.16 52 PHE A CA 17
ATOM 24245 C C . PHE A 1 52 ? 11.600 0.039 -7.912 1.00 0.14 52 PHE A C 17
ATOM 24246 O O . PHE A 1 52 ? 12.475 -0.449 -7.195 1.00 0.16 52 PHE A O 17
ATOM 24263 N N . THR A 1 53 ? 11.633 1.291 -8.331 1.00 0.15 53 THR A N 17
ATOM 24264 C CA . THR A 1 53 ? 12.724 2.185 -7.992 1.00 0.16 53 THR A CA 17
ATOM 24265 C C . THR A 1 53 ? 12.408 2.969 -6.729 1.00 0.16 53 THR A C 17
ATOM 24266 O O . THR A 1 53 ? 11.316 3.522 -6.587 1.00 0.27 53 THR A O 17
ATOM 24277 N N . ALA A 1 54 ? 13.365 3.029 -5.819 1.00 0.13 54 ALA A N 17
ATOM 24278 C CA . ALA A 1 54 ? 13.143 3.675 -4.542 1.00 0.13 54 ALA A CA 17
ATOM 24279 C C . ALA A 1 54 ? 14.263 4.659 -4.217 1.00 0.14 54 ALA A C 17
ATOM 24280 O O . ALA A 1 54 ? 15.433 4.382 -4.455 1.00 0.23 54 ALA A O 17
ATOM 24287 N N . ILE A 1 55 ? 13.887 5.815 -3.697 1.00 0.17 55 ILE A N 17
ATOM 24288 C CA . ILE A 1 55 ? 14.847 6.837 -3.301 1.00 0.18 55 ILE A CA 17
ATOM 24289 C C . ILE A 1 55 ? 15.052 6.820 -1.800 1.00 0.16 55 ILE A C 17
ATOM 24290 O O . ILE A 1 55 ? 14.105 6.624 -1.039 1.00 0.14 55 ILE A O 17
ATOM 24306 N N . ALA A 1 56 ? 16.294 7.037 -1.395 1.00 0.17 56 ALA A N 17
ATOM 24307 C CA . ALA A 1 56 ? 16.656 7.040 0.014 1.00 0.18 56 ALA A CA 17
ATOM 24308 C C . ALA A 1 56 ? 15.926 8.131 0.779 1.00 0.17 56 ALA A C 17
ATOM 24309 O O . ALA A 1 56 ? 16.006 9.310 0.431 1.00 0.20 56 ALA A O 17
ATOM 24316 N N . GLU A 1 57 ? 15.205 7.708 1.811 1.00 0.16 57 GLU A N 17
ATOM 24317 C CA . GLU A 1 57 ? 14.439 8.593 2.669 1.00 0.18 57 GLU A CA 17
ATOM 24318 C C . GLU A 1 57 ? 13.348 9.285 1.866 1.00 0.19 57 GLU A C 17
ATOM 24319 O O . GLU A 1 57 ? 12.941 10.411 2.154 1.00 0.28 57 GLU A O 17
ATOM 24331 N N . GLN A 1 58 ? 12.880 8.573 0.854 1.00 0.16 58 GLN A N 17
ATOM 24332 C CA . GLN A 1 58 ? 11.785 9.000 0.034 1.00 0.18 58 GLN A CA 17
ATOM 24333 C C . GLN A 1 58 ? 10.670 7.997 0.129 1.00 0.17 58 GLN A C 17
ATOM 24334 O O . GLN A 1 58 ? 10.893 6.806 0.353 1.00 0.19 58 GLN A O 17
ATOM 24348 N N . ARG A 1 59 ? 9.477 8.493 -0.030 1.00 0.16 59 ARG A N 17
ATOM 24349 C CA . ARG A 1 59 ? 8.292 7.666 0.020 1.00 0.17 59 ARG A CA 17
ATOM 24350 C C . ARG A 1 59 ? 7.980 7.115 -1.360 1.00 0.17 59 ARG A C 17
ATOM 24351 O O . ARG A 1 59 ? 7.795 7.870 -2.313 1.00 0.22 59 ARG A O 17
ATOM 24372 N N . VAL A 1 60 ? 7.929 5.807 -1.461 1.00 0.13 60 VAL A N 17
ATOM 24373 C CA . VAL A 1 60 ? 7.616 5.142 -2.704 1.00 0.14 60 VAL A CA 17
ATOM 24374 C C . VAL A 1 60 ? 6.317 4.376 -2.551 1.00 0.13 60 VAL A C 17
ATOM 24375 O O . VAL A 1 60 ? 6.267 3.366 -1.865 1.00 0.12 60 VAL A O 17
ATOM 24388 N N . THR A 1 61 ? 5.267 4.834 -3.198 1.00 0.15 61 THR A N 17
ATOM 24389 C CA . THR A 1 61 ? 3.984 4.203 -3.005 1.00 0.15 61 THR A CA 17
ATOM 24390 C C . THR A 1 61 ? 3.801 3.065 -3.986 1.00 0.16 61 THR A C 17
ATOM 24391 O O . THR A 1 61 ? 3.946 3.231 -5.199 1.00 0.19 61 THR A O 17
ATOM 24402 N N . VAL A 1 62 ? 3.489 1.906 -3.443 1.00 0.15 62 VAL A N 17
ATOM 24403 C CA . VAL A 1 62 ? 3.557 0.678 -4.193 1.00 0.15 62 VAL A CA 17
ATOM 24404 C C . VAL A 1 62 ? 2.244 -0.094 -4.194 1.00 0.15 62 VAL A C 17
ATOM 24405 O O . VAL A 1 62 ? 1.544 -0.159 -3.182 1.00 0.16 62 VAL A O 17
ATOM 24418 N N . GLY A 1 63 ? 1.925 -0.670 -5.348 1.00 0.18 63 GLY A N 17
ATOM 24419 C CA . GLY A 1 63 ? 0.747 -1.497 -5.474 1.00 0.21 63 GLY A CA 17
ATOM 24420 C C . GLY A 1 63 ? -0.481 -0.685 -5.801 1.00 0.20 63 GLY A C 17
ATOM 24421 O O . GLY A 1 63 ? -1.360 -0.527 -4.966 1.00 0.28 63 GLY A O 17
ATOM 24425 N N . ASN A 1 64 ? -0.542 -0.173 -7.021 1.00 0.33 64 ASN A N 17
ATOM 24426 C CA . ASN A 1 64 ? -1.639 0.688 -7.426 1.00 0.40 64 ASN A CA 17
ATOM 24427 C C . ASN A 1 64 ? -2.882 -0.139 -7.700 1.00 0.37 64 ASN A C 17
ATOM 24428 O O . ASN A 1 64 ? -2.966 -0.858 -8.699 1.00 0.52 64 ASN A O 17
ATOM 24439 N N . VAL A 1 65 ? -3.835 -0.038 -6.797 1.00 0.25 65 VAL A N 17
ATOM 24440 C CA . VAL A 1 65 ? -5.119 -0.700 -6.948 1.00 0.33 65 VAL A CA 17
ATOM 24441 C C . VAL A 1 65 ? -6.235 0.305 -6.718 1.00 0.27 65 VAL A C 17
ATOM 24442 O O . VAL A 1 65 ? -6.405 0.808 -5.611 1.00 0.35 65 VAL A O 17
ATOM 24455 N N . VAL A 1 66 ? -6.976 0.620 -7.764 1.00 0.25 66 VAL A N 17
ATOM 24456 C CA . VAL A 1 66 ? -8.039 1.605 -7.661 1.00 0.23 66 VAL A CA 17
ATOM 24457 C C . VAL A 1 66 ? -9.390 0.926 -7.480 1.00 0.24 66 VAL A C 17
ATOM 24458 O O . VAL A 1 66 ? -9.819 0.126 -8.314 1.00 0.27 66 VAL A O 17
ATOM 24471 N N . LEU A 1 67 ? -10.039 1.253 -6.379 1.00 0.22 67 LEU A N 17
ATOM 24472 C CA . LEU A 1 67 ? -11.333 0.692 -6.034 1.00 0.23 67 LEU A CA 17
ATOM 24473 C C . LEU A 1 67 ? -12.411 1.748 -6.239 1.00 0.24 67 LEU A C 17
ATOM 24474 O O . LEU A 1 67 ? -12.104 2.923 -6.448 1.00 0.26 67 LEU A O 17
ATOM 24490 N N . ASP A 1 68 ? -13.667 1.337 -6.194 1.00 0.26 68 ASP A N 17
ATOM 24491 C CA . ASP A 1 68 ? -14.763 2.289 -6.140 1.00 0.28 68 ASP A CA 17
ATOM 24492 C C . ASP A 1 68 ? -14.829 2.866 -4.731 1.00 0.28 68 ASP A C 17
ATOM 24493 O O . ASP A 1 68 ? -14.826 2.127 -3.749 1.00 0.30 68 ASP A O 17
ATOM 24502 N N . TYR A 1 69 ? -14.854 4.184 -4.624 1.00 0.28 69 TYR A N 17
ATOM 24503 C CA . TYR A 1 69 ? -14.753 4.828 -3.323 1.00 0.27 69 TYR A CA 17
ATOM 24504 C C . TYR A 1 69 ? -16.039 4.701 -2.529 1.00 0.27 69 TYR A C 17
ATOM 24505 O O . TYR A 1 69 ? -17.122 5.033 -3.014 1.00 0.30 69 TYR A O 17
ATOM 24523 N N . SER A 1 70 ? -15.902 4.207 -1.313 1.00 0.25 70 SER A N 17
ATOM 24524 C CA . SER A 1 70 ? -16.989 4.187 -0.368 1.00 0.27 70 SER A CA 17
ATOM 24525 C C . SER A 1 70 ? -16.452 4.500 1.019 1.00 0.29 70 SER A C 17
ATOM 24526 O O . SER A 1 70 ? -15.572 3.804 1.525 1.00 0.28 70 SER A O 17
ATOM 24534 N N . SER A 1 71 ? -16.964 5.565 1.616 1.00 0.36 71 SER A N 17
ATOM 24535 C CA . SER A 1 71 ? -16.492 6.029 2.910 1.00 0.42 71 SER A CA 17
ATOM 24536 C C . SER A 1 71 ? -16.768 5.006 4.006 1.00 0.43 71 SER A C 17
ATOM 24537 O O . SER A 1 71 ? -16.050 4.941 5.002 1.00 0.50 71 SER A O 17
ATOM 24545 N N . ALA A 1 72 ? -17.800 4.200 3.806 1.00 0.39 72 ALA A N 17
ATOM 24546 C CA . ALA A 1 72 ? -18.178 3.184 4.774 1.00 0.43 72 ALA A CA 17
ATOM 24547 C C . ALA A 1 72 ? -17.540 1.840 4.445 1.00 0.40 72 ALA A C 17
ATOM 24548 O O . ALA A 1 72 ? -17.707 0.868 5.180 1.00 0.50 72 ALA A O 17
ATOM 24555 N N . ASN A 1 73 ? -16.795 1.795 3.348 1.00 0.32 73 ASN A N 17
ATOM 24556 C CA . ASN A 1 73 ? -16.217 0.544 2.869 1.00 0.30 73 ASN A CA 17
ATOM 24557 C C . ASN A 1 73 ? -15.006 0.152 3.693 1.00 0.33 73 ASN A C 17
ATOM 24558 O O . ASN A 1 73 ? -14.295 1.009 4.219 1.00 0.47 73 ASN A O 17
ATOM 24569 N N . ARG A 1 74 ? -14.770 -1.142 3.801 1.00 0.32 74 ARG A N 17
ATOM 24570 C CA . ARG A 1 74 ? -13.572 -1.633 4.443 1.00 0.35 74 ARG A CA 17
ATOM 24571 C C . ARG A 1 74 ? -12.563 -2.027 3.377 1.00 0.27 74 ARG A C 17
ATOM 24572 O O . ARG A 1 74 ? -12.743 -3.008 2.660 1.00 0.32 74 ARG A O 17
ATOM 24593 N N . TYR A 1 75 ? -11.517 -1.238 3.261 1.00 0.19 75 TYR A N 17
ATOM 24594 C CA . TYR A 1 75 ? -10.429 -1.530 2.349 1.00 0.14 75 TYR A CA 17
ATOM 24595 C C . TYR A 1 75 ? -9.135 -1.600 3.134 1.00 0.13 75 TYR A C 17
ATOM 24596 O O . TYR A 1 75 ? -8.779 -0.648 3.821 1.00 0.15 75 TYR A O 17
ATOM 24614 N N . ALA A 1 76 ? -8.442 -2.712 3.048 1.00 0.14 76 ALA A N 17
ATOM 24615 C CA . ALA A 1 76 ? -7.195 -2.876 3.766 1.00 0.13 76 ALA A CA 17
ATOM 24616 C C . ALA A 1 76 ? -6.085 -3.289 2.829 1.00 0.12 76 ALA A C 17
ATOM 24617 O O . ALA A 1 76 ? -6.326 -3.619 1.675 1.00 0.12 76 ALA A O 17
ATOM 24624 N N . ALA A 1 77 ? -4.872 -3.253 3.329 1.00 0.13 77 ALA A N 17
ATOM 24625 C CA . ALA A 1 77 ? -3.710 -3.552 2.531 1.00 0.13 77 ALA A CA 17
ATOM 24626 C C . ALA A 1 77 ? -2.656 -4.223 3.384 1.00 0.14 77 ALA A C 17
ATOM 24627 O O . ALA A 1 77 ? -2.742 -4.201 4.604 1.00 0.16 77 ALA A O 17
ATOM 24634 N N . ARG A 1 78 ? -1.702 -4.848 2.734 1.00 0.14 78 ARG A N 17
ATOM 24635 C CA . ARG A 1 78 ? -0.555 -5.437 3.399 1.00 0.16 78 ARG A CA 17
ATOM 24636 C C . ARG A 1 78 ? 0.615 -5.488 2.436 1.00 0.14 78 ARG A C 17
ATOM 24637 O O . ARG A 1 78 ? 0.518 -6.081 1.363 1.00 0.16 78 ARG A O 17
ATOM 24658 N N . LEU A 1 79 ? 1.712 -4.854 2.794 1.00 0.17 79 LEU A N 17
ATOM 24659 C CA . LEU A 1 79 ? 2.860 -4.832 1.915 1.00 0.15 79 LEU A CA 17
ATOM 24660 C C . LEU A 1 79 ? 4.040 -5.521 2.561 1.00 0.15 79 LEU A C 17
ATOM 24661 O O . LEU A 1 79 ? 4.496 -5.122 3.628 1.00 0.22 79 LEU A O 17
ATOM 24677 N N . ASP A 1 80 ? 4.523 -6.550 1.899 1.00 0.12 80 ASP A N 17
ATOM 24678 C CA . ASP A 1 80 ? 5.732 -7.230 2.307 1.00 0.12 80 ASP A CA 17
ATOM 24679 C C . ASP A 1 80 ? 6.905 -6.693 1.507 1.00 0.11 80 ASP A C 17
ATOM 24680 O O . ASP A 1 80 ? 6.947 -6.822 0.290 1.00 0.15 80 ASP A O 17
ATOM 24689 N N . VAL A 1 81 ? 7.845 -6.061 2.164 1.00 0.09 81 VAL A N 17
ATOM 24690 C CA . VAL A 1 81 ? 9.028 -5.597 1.473 1.00 0.10 81 VAL A CA 17
ATOM 24691 C C . VAL A 1 81 ? 10.189 -6.508 1.809 1.00 0.12 81 VAL A C 17
ATOM 24692 O O . VAL A 1 81 ? 10.712 -6.474 2.918 1.00 0.13 81 VAL A O 17
ATOM 24705 N N . SER A 1 82 ? 10.576 -7.324 0.853 1.00 0.14 82 SER A N 17
ATOM 24706 C CA . SER A 1 82 ? 11.702 -8.211 1.019 1.00 0.17 82 SER A CA 17
ATOM 24707 C C . SER A 1 82 ? 12.692 -7.974 -0.108 1.00 0.20 82 SER A C 17
ATOM 24708 O O . SER A 1 82 ? 12.384 -8.193 -1.281 1.00 0.25 82 SER A O 17
ATOM 24716 N N . PHE A 1 83 ? 13.859 -7.499 0.252 1.00 0.21 83 PHE A N 17
ATOM 24717 C CA . PHE A 1 83 ? 14.884 -7.163 -0.715 1.00 0.24 83 PHE A CA 17
ATOM 24718 C C . PHE A 1 83 ? 16.253 -7.195 -0.051 1.00 0.24 83 PHE A C 17
ATOM 24719 O O . PHE A 1 83 ? 16.684 -6.215 0.563 1.00 0.23 83 PHE A O 17
ATOM 24736 N N . GLY A 1 84 ? 16.921 -8.331 -0.156 1.00 0.30 84 GLY A N 17
ATOM 24737 C CA . GLY A 1 84 ? 18.229 -8.483 0.441 1.00 0.34 84 GLY A CA 17
ATOM 24738 C C . GLY A 1 84 ? 18.178 -8.451 1.954 1.00 0.34 84 GLY A C 17
ATOM 24739 O O . GLY A 1 84 ? 17.703 -9.395 2.586 1.00 0.41 84 GLY A O 17
ATOM 24743 N N . SER A 1 85 ? 18.637 -7.355 2.534 1.00 0.32 85 SER A N 17
ATOM 24744 C CA . SER A 1 85 ? 18.718 -7.229 3.978 1.00 0.36 85 SER A CA 17
ATOM 24745 C C . SER A 1 85 ? 17.382 -6.830 4.596 1.00 0.31 85 SER A C 17
ATOM 24746 O O . SER A 1 85 ? 17.204 -6.916 5.811 1.00 0.35 85 SER A O 17
ATOM 24754 N N . VAL A 1 86 ? 16.440 -6.396 3.772 1.00 0.24 86 VAL A N 17
ATOM 24755 C CA . VAL A 1 86 ? 15.156 -5.956 4.286 1.00 0.20 86 VAL A CA 17
ATOM 24756 C C . VAL A 1 86 ? 14.064 -6.997 4.064 1.00 0.17 86 VAL A C 17
ATOM 24757 O O . VAL A 1 86 ? 13.937 -7.563 2.979 1.00 0.18 86 VAL A O 17
ATOM 24770 N N . THR A 1 87 ? 13.316 -7.277 5.120 1.00 0.17 87 THR A N 17
ATOM 24771 C CA . THR A 1 87 ? 12.057 -7.990 5.004 1.00 0.17 87 THR A CA 17
ATOM 24772 C C . THR A 1 87 ? 11.093 -7.467 6.062 1.00 0.15 87 THR A C 17
ATOM 24773 O O . THR A 1 87 ? 11.343 -7.591 7.263 1.00 0.18 87 THR A O 17
ATOM 24784 N N . ILE A 1 88 ? 9.994 -6.889 5.604 1.00 0.12 88 ILE A N 17
ATOM 24785 C CA . ILE A 1 88 ? 9.044 -6.205 6.476 1.00 0.11 88 ILE A CA 17
ATOM 24786 C C . ILE A 1 88 ? 7.644 -6.308 5.903 1.00 0.10 88 ILE A C 17
ATOM 24787 O O . ILE A 1 88 ? 7.477 -6.667 4.742 1.00 0.11 88 ILE A O 17
ATOM 24803 N N . GLN A 1 89 ? 6.645 -5.990 6.705 1.00 0.11 89 GLN A N 17
ATOM 24804 C CA . GLN A 1 89 ? 5.274 -5.978 6.228 1.00 0.14 89 GLN A CA 17
ATOM 24805 C C . GLN A 1 89 ? 4.443 -4.960 7.009 1.00 0.14 89 GLN A C 17
ATOM 24806 O O . GLN A 1 89 ? 4.679 -4.725 8.196 1.00 0.20 89 GLN A O 17
ATOM 24820 N N . CYS A 1 90 ? 3.479 -4.361 6.339 1.00 0.20 90 CYS A N 17
ATOM 24821 C CA . CYS A 1 90 ? 2.560 -3.414 6.964 1.00 0.21 90 CYS A CA 17
ATOM 24822 C C . CYS A 1 90 ? 1.142 -3.696 6.502 1.00 0.23 90 CYS A C 17
ATOM 24823 O O . CYS A 1 90 ? 0.951 -4.354 5.489 1.00 0.31 90 CYS A O 17
ATOM 24830 N N . ASN A 1 91 ? 0.156 -3.198 7.234 1.00 0.19 91 ASN A N 17
ATOM 24831 C CA . ASN A 1 91 ? -1.244 -3.484 6.920 1.00 0.18 91 ASN A CA 17
ATOM 24832 C C . ASN A 1 91 ? -2.106 -2.231 7.066 1.00 0.16 91 ASN A C 17
ATOM 24833 O O . ASN A 1 91 ? -2.006 -1.509 8.062 1.00 0.18 91 ASN A O 17
ATOM 24844 N N . LEU A 1 92 ? -2.932 -1.966 6.053 1.00 0.14 92 LEU A N 17
ATOM 24845 C CA . LEU A 1 92 ? -3.757 -0.760 6.022 1.00 0.13 92 LEU A CA 17
ATOM 24846 C C . LEU A 1 92 ? -4.946 -0.869 6.969 1.00 0.14 92 LEU A C 17
ATOM 24847 O O . LEU A 1 92 ? -5.578 -1.922 7.078 1.00 0.17 92 LEU A O 17
ATOM 24863 N N . ASP A 1 93 ? -5.221 0.227 7.654 1.00 0.17 93 ASP A N 17
ATOM 24864 C CA . ASP A 1 93 ? -6.433 0.379 8.440 1.00 0.19 93 ASP A CA 17
ATOM 24865 C C . ASP A 1 93 ? -7.525 0.967 7.561 1.00 0.17 93 ASP A C 17
ATOM 24866 O O . ASP A 1 93 ? -7.447 2.127 7.176 1.00 0.18 93 ASP A O 17
ATOM 24875 N N . PRO A 1 94 ? -8.555 0.180 7.212 1.00 0.18 94 PRO A N 17
ATOM 24876 C CA . PRO A 1 94 ? -9.638 0.641 6.331 1.00 0.19 94 PRO A CA 17
ATOM 24877 C C . PRO A 1 94 ? -10.349 1.878 6.866 1.00 0.23 94 PRO A C 17
ATOM 24878 O O . PRO A 1 94 ? -11.032 2.588 6.130 1.00 0.27 94 PRO A O 17
ATOM 24889 N N . GLU A 1 95 ? -10.172 2.136 8.151 1.00 0.26 95 GLU A N 17
ATOM 24890 C CA . GLU A 1 95 ? -10.727 3.300 8.790 1.00 0.34 95 GLU A CA 17
ATOM 24891 C C . GLU A 1 95 ? -9.935 4.556 8.450 1.00 0.32 95 GLU A C 17
ATOM 24892 O O . GLU A 1 95 ? -10.220 5.635 8.961 1.00 0.46 95 GLU A O 17
ATOM 24904 N N . THR A 1 96 ? -8.932 4.414 7.598 1.00 0.23 96 THR A N 17
ATOM 24905 C CA . THR A 1 96 ? -8.171 5.554 7.138 1.00 0.24 96 THR A CA 17
ATOM 24906 C C . THR A 1 96 ? -8.584 5.958 5.722 1.00 0.23 96 THR A C 17
ATOM 24907 O O . THR A 1 96 ? -8.230 7.035 5.241 1.00 0.30 96 THR A O 17
ATOM 24918 N N . VAL A 1 97 ? -9.327 5.067 5.064 1.00 0.20 97 VAL A N 17
ATOM 24919 C CA . VAL A 1 97 ? -9.937 5.337 3.749 1.00 0.23 97 VAL A CA 17
ATOM 24920 C C . VAL A 1 97 ? -10.819 6.600 3.758 1.00 0.29 97 VAL A C 17
ATOM 24921 O O . VAL A 1 97 ? -11.293 7.042 2.713 1.00 0.64 97 VAL A O 17
ATOM 24934 N N . LYS A 1 98 ? -11.036 7.193 4.927 1.00 0.29 98 LYS A N 17
ATOM 24935 C CA . LYS A 1 98 ? -11.845 8.401 5.018 1.00 0.38 98 LYS A CA 17
ATOM 24936 C C . LYS A 1 98 ? -11.137 9.592 4.378 1.00 0.40 98 LYS A C 17
ATOM 24937 O O . LYS A 1 98 ? -10.672 10.497 5.076 1.00 0.47 98 LYS A O 17
ATOM 24956 N N . LEU A 1 99 ? -11.062 9.565 3.048 1.00 0.47 99 LEU A N 17
ATOM 24957 C CA . LEU A 1 99 ? -10.521 10.655 2.247 1.00 0.58 99 LEU A CA 17
ATOM 24958 C C . LEU A 1 99 ? -9.002 10.730 2.363 1.00 0.73 99 LEU A C 17
ATOM 24959 O O . LEU A 1 99 ? -8.289 10.436 1.402 1.00 1.33 99 LEU A O 17
ATOM 24975 N N . GLU A 1 100 ? -8.521 11.090 3.543 1.00 1.05 100 GLU A N 17
ATOM 24976 C CA . GLU A 1 100 ? -7.090 11.219 3.798 1.00 1.25 100 GLU A CA 17
ATOM 24977 C C . GLU A 1 100 ? -6.864 11.615 5.251 1.00 2.09 100 GLU A C 17
ATOM 24978 O O . GLU A 1 100 ? -5.958 11.110 5.913 1.00 2.87 100 GLU A O 17
ATOM 24990 N N . HIS A 1 101 ? -7.692 12.525 5.743 1.00 2.68 101 HIS A N 17
ATOM 24991 C CA . HIS A 1 101 ? -7.641 12.928 7.141 1.00 3.89 101 HIS A CA 17
ATOM 24992 C C . HIS A 1 101 ? -8.847 12.380 7.891 1.00 4.59 101 HIS A C 17
ATOM 24993 O O . HIS A 1 101 ? -8.708 11.325 8.540 1.00 5.06 101 HIS A O 17
ATOM 25008 N N . MET A 1 1 ? 18.146 -0.511 3.618 1.00 1.09 1 MET A N 18
ATOM 25009 C CA . MET A 1 1 ? 16.940 -1.050 4.286 1.00 0.39 1 MET A CA 18
ATOM 25010 C C . MET A 1 1 ? 15.698 -0.303 3.822 1.00 0.30 1 MET A C 18
ATOM 25011 O O . MET A 1 1 ? 15.640 0.927 3.891 1.00 0.45 1 MET A O 18
ATOM 25027 N N . VAL A 1 2 ? 14.709 -1.044 3.347 1.00 0.15 2 VAL A N 18
ATOM 25028 C CA . VAL A 1 2 ? 13.456 -0.451 2.916 1.00 0.10 2 VAL A CA 18
ATOM 25029 C C . VAL A 1 2 ? 12.463 -0.406 4.086 1.00 0.09 2 VAL A C 18
ATOM 25030 O O . VAL A 1 2 ? 12.543 -1.212 5.011 1.00 0.12 2 VAL A O 18
ATOM 25043 N N . GLN A 1 3 ? 11.555 0.558 4.037 1.00 0.09 3 GLN A N 18
ATOM 25044 C CA . GLN A 1 3 ? 10.543 0.767 5.054 1.00 0.10 3 GLN A CA 18
ATOM 25045 C C . GLN A 1 3 ? 9.185 0.690 4.389 1.00 0.11 3 GLN A C 18
ATOM 25046 O O . GLN A 1 3 ? 9.105 0.698 3.162 1.00 0.17 3 GLN A O 18
ATOM 25060 N N . CYS A 1 4 ? 8.118 0.609 5.160 1.00 0.12 4 CYS A N 18
ATOM 25061 C CA . CYS A 1 4 ? 6.823 0.477 4.540 1.00 0.13 4 CYS A CA 18
ATOM 25062 C C . CYS A 1 4 ? 5.723 1.216 5.280 1.00 0.17 4 CYS A C 18
ATOM 25063 O O . CYS A 1 4 ? 5.840 1.513 6.468 1.00 0.29 4 CYS A O 18
ATOM 25070 N N . GLU A 1 5 ? 4.682 1.543 4.524 1.00 0.14 5 GLU A N 18
ATOM 25071 C CA . GLU A 1 5 ? 3.480 2.200 5.013 1.00 0.16 5 GLU A CA 18
ATOM 25072 C C . GLU A 1 5 ? 2.326 1.790 4.106 1.00 0.15 5 GLU A C 18
ATOM 25073 O O . GLU A 1 5 ? 2.536 1.085 3.119 1.00 0.17 5 GLU A O 18
ATOM 25085 N N . VAL A 1 6 ? 1.121 2.224 4.435 1.00 0.17 6 VAL A N 18
ATOM 25086 C CA . VAL A 1 6 ? -0.061 1.878 3.668 1.00 0.18 6 VAL A CA 18
ATOM 25087 C C . VAL A 1 6 ? -1.035 3.040 3.615 1.00 0.21 6 VAL A C 18
ATOM 25088 O O . VAL A 1 6 ? -1.389 3.617 4.644 1.00 0.33 6 VAL A O 18
ATOM 25101 N N . GLU A 1 7 ? -1.466 3.388 2.412 1.00 0.16 7 GLU A N 18
ATOM 25102 C CA . GLU A 1 7 ? -2.325 4.548 2.229 1.00 0.16 7 GLU A CA 18
ATOM 25103 C C . GLU A 1 7 ? -3.443 4.287 1.237 1.00 0.16 7 GLU A C 18
ATOM 25104 O O . GLU A 1 7 ? -3.260 3.620 0.221 1.00 0.28 7 GLU A O 18
ATOM 25116 N N . ALA A 1 8 ? -4.598 4.836 1.538 1.00 0.14 8 ALA A N 18
ATOM 25117 C CA . ALA A 1 8 ? -5.714 4.802 0.626 1.00 0.12 8 ALA A CA 18
ATOM 25118 C C . ALA A 1 8 ? -5.982 6.216 0.111 1.00 0.15 8 ALA A C 18
ATOM 25119 O O . ALA A 1 8 ? -6.174 7.141 0.898 1.00 0.17 8 ALA A O 18
ATOM 25126 N N . ALA A 1 9 ? -5.996 6.382 -1.198 1.00 0.16 9 ALA A N 18
ATOM 25127 C CA . ALA A 1 9 ? -6.171 7.695 -1.800 1.00 0.19 9 ALA A CA 18
ATOM 25128 C C . ALA A 1 9 ? -7.562 7.830 -2.392 1.00 0.19 9 ALA A C 18
ATOM 25129 O O . ALA A 1 9 ? -7.849 7.291 -3.456 1.00 0.20 9 ALA A O 18
ATOM 25136 N N . VAL A 1 10 ? -8.424 8.564 -1.716 1.00 0.22 10 VAL A N 18
ATOM 25137 C CA . VAL A 1 10 ? -9.798 8.700 -2.161 1.00 0.23 10 VAL A CA 18
ATOM 25138 C C . VAL A 1 10 ? -9.941 9.792 -3.209 1.00 0.27 10 VAL A C 18
ATOM 25139 O O . VAL A 1 10 ? -9.419 10.898 -3.055 1.00 0.33 10 VAL A O 18
ATOM 25152 N N . SER A 1 11 ? -10.630 9.456 -4.279 1.00 0.29 11 SER A N 18
ATOM 25153 C CA . SER A 1 11 ? -10.974 10.403 -5.315 1.00 0.36 11 SER A CA 18
ATOM 25154 C C . SER A 1 11 ? -12.492 10.419 -5.494 1.00 0.45 11 SER A C 18
ATOM 25155 O O . SER A 1 11 ? -13.204 9.662 -4.830 1.00 0.63 11 SER A O 18
ATOM 25163 N N . GLY A 1 12 ? -12.980 11.282 -6.375 1.00 0.45 12 GLY A N 18
ATOM 25164 C CA . GLY A 1 12 ? -14.412 11.426 -6.570 1.00 0.54 12 GLY A CA 18
ATOM 25165 C C . GLY A 1 12 ? -15.073 10.184 -7.143 1.00 0.49 12 GLY A C 18
ATOM 25166 O O . GLY A 1 12 ? -15.198 10.042 -8.362 1.00 0.61 12 GLY A O 18
ATOM 25170 N N . GLY A 1 13 ? -15.503 9.289 -6.262 1.00 0.45 13 GLY A N 18
ATOM 25171 C CA . GLY A 1 13 ? -16.213 8.096 -6.686 1.00 0.48 13 GLY A CA 18
ATOM 25172 C C . GLY A 1 13 ? -15.347 6.850 -6.658 1.00 0.41 13 GLY A C 18
ATOM 25173 O O . GLY A 1 13 ? -15.854 5.731 -6.702 1.00 0.45 13 GLY A O 18
ATOM 25177 N N . HIS A 1 14 ? -14.039 7.034 -6.558 1.00 0.34 14 HIS A N 18
ATOM 25178 C CA . HIS A 1 14 ? -13.110 5.910 -6.581 1.00 0.31 14 HIS A CA 18
ATOM 25179 C C . HIS A 1 14 ? -12.011 6.113 -5.556 1.00 0.30 14 HIS A C 18
ATOM 25180 O O . HIS A 1 14 ? -11.618 7.237 -5.277 1.00 0.43 14 HIS A O 18
ATOM 25195 N N . VAL A 1 15 ? -11.524 5.028 -4.993 1.00 0.23 15 VAL A N 18
ATOM 25196 C CA . VAL A 1 15 ? -10.458 5.102 -4.014 1.00 0.20 15 VAL A CA 18
ATOM 25197 C C . VAL A 1 15 ? -9.246 4.314 -4.506 1.00 0.18 15 VAL A C 18
ATOM 25198 O O . VAL A 1 15 ? -9.321 3.113 -4.740 1.00 0.17 15 VAL A O 18
ATOM 25211 N N . THR A 1 16 ? -8.137 5.009 -4.685 1.00 0.17 16 THR A N 18
ATOM 25212 C CA . THR A 1 16 ? -6.915 4.398 -5.175 1.00 0.16 16 THR A CA 18
ATOM 25213 C C . THR A 1 16 ? -6.032 4.028 -3.998 1.00 0.14 16 THR A C 18
ATOM 25214 O O . THR A 1 16 ? -5.573 4.892 -3.266 1.00 0.15 16 THR A O 18
ATOM 25225 N N . LEU A 1 17 ? -5.778 2.755 -3.826 1.00 0.12 17 LEU A N 18
ATOM 25226 C CA . LEU A 1 17 ? -5.092 2.296 -2.643 1.00 0.10 17 LEU A CA 18
ATOM 25227 C C . LEU A 1 17 ? -3.706 1.773 -2.982 1.00 0.13 17 LEU A C 18
ATOM 25228 O O . LEU A 1 17 ? -3.544 1.031 -3.951 1.00 0.17 17 LEU A O 18
ATOM 25244 N N . GLN A 1 18 ? -2.711 2.183 -2.195 1.00 0.15 18 GLN A N 18
ATOM 25245 C CA . GLN A 1 18 ? -1.330 1.775 -2.404 1.00 0.19 18 GLN A CA 18
ATOM 25246 C C . GLN A 1 18 ? -0.606 1.666 -1.062 1.00 0.24 18 GLN A C 18
ATOM 25247 O O . GLN A 1 18 ? -1.154 2.016 -0.019 1.00 0.51 18 GLN A O 18
ATOM 25261 N N . GLY A 1 19 ? 0.622 1.176 -1.084 1.00 0.17 19 GLY A N 18
ATOM 25262 C CA . GLY A 1 19 ? 1.427 1.161 0.122 1.00 0.18 19 GLY A CA 18
ATOM 25263 C C . GLY A 1 19 ? 2.701 1.967 -0.042 1.00 0.18 19 GLY A C 18
ATOM 25264 O O . GLY A 1 19 ? 3.478 1.714 -0.960 1.00 0.19 19 GLY A O 18
ATOM 25268 N N . VAL A 1 20 ? 2.923 2.936 0.839 1.00 0.17 20 VAL A N 18
ATOM 25269 C CA . VAL A 1 20 ? 4.092 3.803 0.729 1.00 0.18 20 VAL A CA 18
ATOM 25270 C C . VAL A 1 20 ? 5.312 3.181 1.372 1.00 0.21 20 VAL A C 18
ATOM 25271 O O . VAL A 1 20 ? 5.423 3.063 2.582 1.00 0.45 20 VAL A O 18
ATOM 25284 N N . ILE A 1 21 ? 6.222 2.797 0.530 1.00 0.13 21 ILE A N 18
ATOM 25285 C CA . ILE A 1 21 ? 7.498 2.280 0.940 1.00 0.11 21 ILE A CA 18
ATOM 25286 C C . ILE A 1 21 ? 8.500 3.416 1.053 1.00 0.13 21 ILE A C 18
ATOM 25287 O O . ILE A 1 21 ? 8.921 3.980 0.049 1.00 0.14 21 ILE A O 18
ATOM 25303 N N . THR A 1 22 ? 8.851 3.799 2.250 1.00 0.13 22 THR A N 18
ATOM 25304 C CA . THR A 1 22 ? 9.978 4.683 2.395 1.00 0.14 22 THR A CA 18
ATOM 25305 C C . THR A 1 22 ? 11.220 3.845 2.292 1.00 0.14 22 THR A C 18
ATOM 25306 O O . THR A 1 22 ? 11.293 2.784 2.873 1.00 0.18 22 THR A O 18
ATOM 25317 N N . ALA A 1 23 ? 12.183 4.277 1.542 1.00 0.12 23 ALA A N 18
ATOM 25318 C CA . ALA A 1 23 ? 13.376 3.491 1.408 1.00 0.12 23 ALA A CA 18
ATOM 25319 C C . ALA A 1 23 ? 14.559 4.312 1.827 1.00 0.14 23 ALA A C 18
ATOM 25320 O O . ALA A 1 23 ? 14.796 5.357 1.271 1.00 0.16 23 ALA A O 18
ATOM 25327 N N . VAL A 1 24 ? 15.292 3.846 2.814 1.00 0.16 24 VAL A N 18
ATOM 25328 C CA . VAL A 1 24 ? 16.395 4.628 3.360 1.00 0.18 24 VAL A CA 18
ATOM 25329 C C . VAL A 1 24 ? 17.581 4.705 2.398 1.00 0.20 24 VAL A C 18
ATOM 25330 O O . VAL A 1 24 ? 18.508 5.488 2.601 1.00 0.25 24 VAL A O 18
ATOM 25343 N N . ARG A 1 25 ? 17.557 3.917 1.337 1.00 0.21 25 ARG A N 18
ATOM 25344 C CA . ARG A 1 25 ? 18.652 3.933 0.388 1.00 0.24 25 ARG A CA 18
ATOM 25345 C C . ARG A 1 25 ? 18.134 3.957 -1.047 1.00 0.23 25 ARG A C 18
ATOM 25346 O O . ARG A 1 25 ? 17.182 3.250 -1.383 1.00 0.26 25 ARG A O 18
ATOM 25367 N N . ASP A 1 26 ? 18.757 4.792 -1.878 1.00 0.23 26 ASP A N 18
ATOM 25368 C CA . ASP A 1 26 ? 18.316 4.997 -3.254 1.00 0.25 26 ASP A CA 18
ATOM 25369 C C . ASP A 1 26 ? 18.771 3.855 -4.150 1.00 0.24 26 ASP A C 18
ATOM 25370 O O . ASP A 1 26 ? 19.822 3.251 -3.929 1.00 0.32 26 ASP A O 18
ATOM 25379 N N . GLY A 1 27 ? 17.966 3.561 -5.153 1.00 0.24 27 GLY A N 18
ATOM 25380 C CA . GLY A 1 27 ? 18.256 2.488 -6.067 1.00 0.26 27 GLY A CA 18
ATOM 25381 C C . GLY A 1 27 ? 16.986 1.780 -6.460 1.00 0.21 27 GLY A C 18
ATOM 25382 O O . GLY A 1 27 ? 15.994 2.422 -6.797 1.00 0.23 27 GLY A O 18
ATOM 25386 N N . ALA A 1 28 ? 16.997 0.468 -6.384 1.00 0.19 28 ALA A N 18
ATOM 25387 C CA . ALA A 1 28 ? 15.820 -0.320 -6.693 1.00 0.18 28 ALA A CA 18
ATOM 25388 C C . ALA A 1 28 ? 15.719 -1.514 -5.758 1.00 0.24 28 ALA A C 18
ATOM 25389 O O . ALA A 1 28 ? 16.728 -2.127 -5.406 1.00 0.45 28 ALA A O 18
ATOM 25396 N N . GLY A 1 29 ? 14.505 -1.840 -5.355 1.00 0.15 29 GLY A N 18
ATOM 25397 C CA . GLY A 1 29 ? 14.291 -2.960 -4.479 1.00 0.19 29 GLY A CA 18
ATOM 25398 C C . GLY A 1 29 ? 13.081 -3.746 -4.906 1.00 0.17 29 GLY A C 18
ATOM 25399 O O . GLY A 1 29 ? 12.440 -3.410 -5.900 1.00 0.21 29 GLY A O 18
ATOM 25403 N N . SER A 1 30 ? 12.747 -4.771 -4.156 1.00 0.15 30 SER A N 18
ATOM 25404 C CA . SER A 1 30 ? 11.613 -5.603 -4.502 1.00 0.15 30 SER A CA 18
ATOM 25405 C C . SER A 1 30 ? 10.663 -5.716 -3.323 1.00 0.13 30 SER A C 18
ATOM 25406 O O . SER A 1 30 ? 11.089 -5.878 -2.178 1.00 0.14 30 SER A O 18
ATOM 25414 N N . TYR A 1 31 ? 9.378 -5.617 -3.614 1.00 0.13 31 TYR A N 18
ATOM 25415 C CA . TYR A 1 31 ? 8.352 -5.583 -2.589 1.00 0.11 31 TYR A CA 18
ATOM 25416 C C . TYR A 1 31 ? 7.000 -6.035 -3.146 1.00 0.13 31 TYR A C 18
ATOM 25417 O O . TYR A 1 31 ? 6.762 -5.988 -4.354 1.00 0.18 31 TYR A O 18
ATOM 25435 N N . LYS A 1 32 ? 6.127 -6.475 -2.254 1.00 0.13 32 LYS A N 18
ATOM 25436 C CA . LYS A 1 32 ? 4.839 -7.052 -2.624 1.00 0.14 32 LYS A CA 18
ATOM 25437 C C . LYS A 1 32 ? 3.691 -6.368 -1.892 1.00 0.14 32 LYS A C 18
ATOM 25438 O O . LYS A 1 32 ? 3.554 -6.502 -0.677 1.00 0.13 32 LYS A O 18
ATOM 25457 N N . LEU A 1 33 ? 2.860 -5.649 -2.623 1.00 0.17 33 LEU A N 18
ATOM 25458 C CA . LEU A 1 33 ? 1.721 -4.985 -2.019 1.00 0.17 33 LEU A CA 18
ATOM 25459 C C . LEU A 1 33 ? 0.450 -5.778 -2.283 1.00 0.19 33 LEU A C 18
ATOM 25460 O O . LEU A 1 33 ? 0.115 -6.093 -3.427 1.00 0.27 33 LEU A O 18
ATOM 25476 N N . ALA A 1 34 ? -0.238 -6.115 -1.209 1.00 0.16 34 ALA A N 18
ATOM 25477 C CA . ALA A 1 34 ? -1.533 -6.761 -1.306 1.00 0.19 34 ALA A CA 18
ATOM 25478 C C . ALA A 1 34 ? -2.622 -5.845 -0.781 1.00 0.18 34 ALA A C 18
ATOM 25479 O O . ALA A 1 34 ? -2.434 -5.168 0.229 1.00 0.25 34 ALA A O 18
ATOM 25486 N N . VAL A 1 35 ? -3.747 -5.815 -1.466 1.00 0.16 35 VAL A N 18
ATOM 25487 C CA . VAL A 1 35 ? -4.902 -5.084 -0.988 1.00 0.14 35 VAL A CA 18
ATOM 25488 C C . VAL A 1 35 ? -6.049 -6.052 -0.788 1.00 0.16 35 VAL A C 18
ATOM 25489 O O . VAL A 1 35 ? -6.257 -6.962 -1.590 1.00 0.23 35 VAL A O 18
ATOM 25502 N N . ASP A 1 36 ? -6.769 -5.870 0.291 1.00 0.19 36 ASP A N 18
ATOM 25503 C CA . ASP A 1 36 ? -7.854 -6.754 0.637 1.00 0.24 36 ASP A CA 18
ATOM 25504 C C . ASP A 1 36 ? -9.131 -5.959 0.825 1.00 0.25 36 ASP A C 18
ATOM 25505 O O . ASP A 1 36 ? -9.240 -5.127 1.724 1.00 0.31 36 ASP A O 18
ATOM 25514 N N . LYS A 1 37 ? -10.083 -6.216 -0.045 1.00 0.28 37 LYS A N 18
ATOM 25515 C CA . LYS A 1 37 ? -11.292 -5.433 -0.126 1.00 0.33 37 LYS A CA 18
ATOM 25516 C C . LYS A 1 37 ? -12.499 -6.245 0.308 1.00 0.46 37 LYS A C 18
ATOM 25517 O O . LYS A 1 37 ? -12.606 -7.424 -0.010 1.00 0.63 37 LYS A O 18
ATOM 25536 N N . ALA A 1 38 ? -13.392 -5.610 1.046 1.00 0.41 38 ALA A N 18
ATOM 25537 C CA . ALA A 1 38 ? -14.591 -6.263 1.528 1.00 0.52 38 ALA A CA 18
ATOM 25538 C C . ALA A 1 38 ? -15.737 -5.267 1.643 1.00 0.47 38 ALA A C 18
ATOM 25539 O O . ALA A 1 38 ? -15.628 -4.256 2.334 1.00 0.43 38 ALA A O 18
ATOM 25546 N N . GLY A 1 39 ? -16.821 -5.549 0.944 1.00 0.57 39 GLY A N 18
ATOM 25547 C CA . GLY A 1 39 ? -17.976 -4.678 0.976 1.00 0.60 39 GLY A CA 18
ATOM 25548 C C . GLY A 1 39 ? -19.229 -5.403 0.544 1.00 0.81 39 GLY A C 18
ATOM 25549 O O . GLY A 1 39 ? -19.248 -6.634 0.505 1.00 0.96 39 GLY A O 18
ATOM 25553 N N . ALA A 1 40 ? -20.266 -4.651 0.196 1.00 0.90 40 ALA A N 18
ATOM 25554 C CA . ALA A 1 40 ? -21.521 -5.238 -0.258 1.00 1.14 40 ALA A CA 18
ATOM 25555 C C . ALA A 1 40 ? -21.329 -5.980 -1.577 1.00 1.33 40 ALA A C 18
ATOM 25556 O O . ALA A 1 40 ? -22.078 -6.901 -1.901 1.00 1.57 40 ALA A O 18
ATOM 25563 N N . ALA A 1 41 ? -20.309 -5.581 -2.327 1.00 1.28 41 ALA A N 18
ATOM 25564 C CA . ALA A 1 41 ? -19.996 -6.213 -3.600 1.00 1.49 41 ALA A CA 18
ATOM 25565 C C . ALA A 1 41 ? -19.046 -7.395 -3.413 1.00 1.45 41 ALA A C 18
ATOM 25566 O O . ALA A 1 41 ? -18.466 -7.896 -4.378 1.00 1.72 41 ALA A O 18
ATOM 25573 N N . GLY A 1 42 ? -18.875 -7.821 -2.166 1.00 1.19 42 GLY A N 18
ATOM 25574 C CA . GLY A 1 42 ? -18.076 -8.997 -1.885 1.00 1.21 42 GLY A CA 18
ATOM 25575 C C . GLY A 1 42 ? -16.664 -8.666 -1.454 1.00 1.01 42 GLY A C 18
ATOM 25576 O O . GLY A 1 42 ? -16.304 -7.494 -1.303 1.00 0.86 42 GLY A O 18
ATOM 25580 N N . THR A 1 43 ? -15.873 -9.705 -1.246 1.00 1.03 43 THR A N 18
ATOM 25581 C CA . THR A 1 43 ? -14.488 -9.558 -0.852 1.00 0.88 43 THR A CA 18
ATOM 25582 C C . THR A 1 43 ? -13.571 -9.757 -2.058 1.00 0.82 43 THR A C 18
ATOM 25583 O O . THR A 1 43 ? -13.765 -10.687 -2.846 1.00 0.92 43 THR A O 18
ATOM 25594 N N . SER A 1 44 ? -12.585 -8.888 -2.216 1.00 0.73 44 SER A N 18
ATOM 25595 C CA . SER A 1 44 ? -11.652 -8.999 -3.324 1.00 0.69 44 SER A CA 18
ATOM 25596 C C . SER A 1 44 ? -10.233 -9.185 -2.806 1.00 0.59 44 SER A C 18
ATOM 25597 O O . SER A 1 44 ? -9.820 -8.524 -1.848 1.00 0.60 44 SER A O 18
ATOM 25605 N N . ARG A 1 45 ? -9.501 -10.100 -3.424 1.00 0.63 45 ARG A N 18
ATOM 25606 C CA . ARG A 1 45 ? -8.097 -10.293 -3.112 1.00 0.60 45 ARG A CA 18
ATOM 25607 C C . ARG A 1 45 ? -7.240 -9.644 -4.184 1.00 0.51 45 ARG A C 18
ATOM 25608 O O . ARG A 1 45 ? -7.415 -9.896 -5.378 1.00 0.65 45 ARG A O 18
ATOM 25629 N N . ILE A 1 46 ? -6.326 -8.808 -3.749 1.00 0.38 46 ILE A N 18
ATOM 25630 C CA . ILE A 1 46 ? -5.446 -8.091 -4.656 1.00 0.33 46 ILE A CA 18
ATOM 25631 C C . ILE A 1 46 ? -3.988 -8.316 -4.270 1.00 0.30 46 ILE A C 18
ATOM 25632 O O . ILE A 1 46 ? -3.609 -8.124 -3.117 1.00 0.34 46 ILE A O 18
ATOM 25648 N N . LYS A 1 47 ? -3.181 -8.737 -5.232 1.00 0.31 47 LYS A N 18
ATOM 25649 C CA . LYS A 1 47 ? -1.772 -9.014 -4.993 1.00 0.38 47 LYS A CA 18
ATOM 25650 C C . LYS A 1 47 ? -0.909 -8.491 -6.133 1.00 0.41 47 LYS A C 18
ATOM 25651 O O . LYS A 1 47 ? -0.987 -8.982 -7.259 1.00 0.51 47 LYS A O 18
ATOM 25670 N N . GLN A 1 48 ? -0.093 -7.491 -5.842 1.00 0.40 48 GLN A N 18
ATOM 25671 C CA . GLN A 1 48 ? 0.855 -6.975 -6.815 1.00 0.47 48 GLN A CA 18
ATOM 25672 C C . GLN A 1 48 ? 2.266 -7.037 -6.251 1.00 0.50 48 GLN A C 18
ATOM 25673 O O . GLN A 1 48 ? 2.587 -6.371 -5.265 1.00 0.78 48 GLN A O 18
ATOM 25687 N N . ALA A 1 49 ? 3.110 -7.833 -6.883 1.00 0.32 49 ALA A N 18
ATOM 25688 C CA . ALA A 1 49 ? 4.461 -8.046 -6.396 1.00 0.31 49 ALA A CA 18
ATOM 25689 C C . ALA A 1 49 ? 5.474 -7.861 -7.511 1.00 0.31 49 ALA A C 18
ATOM 25690 O O . ALA A 1 49 ? 5.218 -8.213 -8.664 1.00 0.39 49 ALA A O 18
ATOM 25697 N N . GLY A 1 50 ? 6.621 -7.303 -7.162 1.00 0.25 50 GLY A N 18
ATOM 25698 C CA . GLY A 1 50 ? 7.666 -7.078 -8.131 1.00 0.26 50 GLY A CA 18
ATOM 25699 C C . GLY A 1 50 ? 8.748 -6.188 -7.582 1.00 0.23 50 GLY A C 18
ATOM 25700 O O . GLY A 1 50 ? 8.911 -6.075 -6.365 1.00 0.25 50 GLY A O 18
ATOM 25704 N N . ALA A 1 51 ? 9.485 -5.553 -8.467 1.00 0.23 51 ALA A N 18
ATOM 25705 C CA . ALA A 1 51 ? 10.554 -4.675 -8.064 1.00 0.21 51 ALA A CA 18
ATOM 25706 C C . ALA A 1 51 ? 10.398 -3.322 -8.732 1.00 0.23 51 ALA A C 18
ATOM 25707 O O . ALA A 1 51 ? 10.009 -3.231 -9.896 1.00 0.38 51 ALA A O 18
ATOM 25714 N N . PHE A 1 52 ? 10.698 -2.279 -7.988 1.00 0.15 52 PHE A N 18
ATOM 25715 C CA . PHE A 1 52 ? 10.572 -0.919 -8.473 1.00 0.16 52 PHE A CA 18
ATOM 25716 C C . PHE A 1 52 ? 11.739 -0.090 -7.934 1.00 0.14 52 PHE A C 18
ATOM 25717 O O . PHE A 1 52 ? 12.562 -0.598 -7.169 1.00 0.16 52 PHE A O 18
ATOM 25734 N N . THR A 1 53 ? 11.823 1.163 -8.336 1.00 0.15 53 THR A N 18
ATOM 25735 C CA . THR A 1 53 ? 12.907 2.026 -7.917 1.00 0.16 53 THR A CA 18
ATOM 25736 C C . THR A 1 53 ? 12.541 2.791 -6.658 1.00 0.16 53 THR A C 18
ATOM 25737 O O . THR A 1 53 ? 11.446 3.345 -6.549 1.00 0.27 53 THR A O 18
ATOM 25748 N N . ALA A 1 54 ? 13.460 2.825 -5.715 1.00 0.13 54 ALA A N 18
ATOM 25749 C CA . ALA A 1 54 ? 13.218 3.482 -4.450 1.00 0.13 54 ALA A CA 18
ATOM 25750 C C . ALA A 1 54 ? 14.319 4.491 -4.159 1.00 0.14 54 ALA A C 18
ATOM 25751 O O . ALA A 1 54 ? 15.469 4.286 -4.531 1.00 0.23 54 ALA A O 18
ATOM 25758 N N . ILE A 1 55 ? 13.960 5.595 -3.529 1.00 0.17 55 ILE A N 18
ATOM 25759 C CA . ILE A 1 55 ? 14.926 6.635 -3.209 1.00 0.18 55 ILE A CA 18
ATOM 25760 C C . ILE A 1 55 ? 15.118 6.745 -1.717 1.00 0.16 55 ILE A C 18
ATOM 25761 O O . ILE A 1 55 ? 14.162 6.649 -0.952 1.00 0.14 55 ILE A O 18
ATOM 25777 N N . ALA A 1 56 ? 16.368 6.943 -1.329 1.00 0.17 56 ALA A N 18
ATOM 25778 C CA . ALA A 1 56 ? 16.738 7.032 0.075 1.00 0.18 56 ALA A CA 18
ATOM 25779 C C . ALA A 1 56 ? 15.990 8.140 0.789 1.00 0.17 56 ALA A C 18
ATOM 25780 O O . ALA A 1 56 ? 15.981 9.291 0.342 1.00 0.20 56 ALA A O 18
ATOM 25787 N N . GLU A 1 57 ? 15.344 7.756 1.886 1.00 0.16 57 GLU A N 18
ATOM 25788 C CA . GLU A 1 57 ? 14.590 8.664 2.727 1.00 0.18 57 GLU A CA 18
ATOM 25789 C C . GLU A 1 57 ? 13.491 9.333 1.917 1.00 0.19 57 GLU A C 18
ATOM 25790 O O . GLU A 1 57 ? 13.094 10.470 2.175 1.00 0.28 57 GLU A O 18
ATOM 25802 N N . GLN A 1 58 ? 13.009 8.592 0.931 1.00 0.16 58 GLN A N 18
ATOM 25803 C CA . GLN A 1 58 ? 11.926 9.008 0.089 1.00 0.18 58 GLN A CA 18
ATOM 25804 C C . GLN A 1 58 ? 10.817 7.997 0.147 1.00 0.17 58 GLN A C 18
ATOM 25805 O O . GLN A 1 58 ? 11.045 6.808 0.370 1.00 0.19 58 GLN A O 18
ATOM 25819 N N . ARG A 1 59 ? 9.627 8.484 -0.054 1.00 0.16 59 ARG A N 18
ATOM 25820 C CA . ARG A 1 59 ? 8.447 7.649 -0.025 1.00 0.17 59 ARG A CA 18
ATOM 25821 C C . ARG A 1 59 ? 8.150 7.114 -1.414 1.00 0.17 59 ARG A C 18
ATOM 25822 O O . ARG A 1 59 ? 7.992 7.881 -2.365 1.00 0.22 59 ARG A O 18
ATOM 25843 N N . VAL A 1 60 ? 8.081 5.808 -1.524 1.00 0.13 60 VAL A N 18
ATOM 25844 C CA . VAL A 1 60 ? 7.782 5.153 -2.777 1.00 0.14 60 VAL A CA 18
ATOM 25845 C C . VAL A 1 60 ? 6.482 4.387 -2.647 1.00 0.13 60 VAL A C 18
ATOM 25846 O O . VAL A 1 60 ? 6.424 3.373 -1.965 1.00 0.12 60 VAL A O 18
ATOM 25859 N N . THR A 1 61 ? 5.437 4.851 -3.305 1.00 0.15 61 THR A N 18
ATOM 25860 C CA . THR A 1 61 ? 4.151 4.214 -3.135 1.00 0.15 61 THR A CA 18
ATOM 25861 C C . THR A 1 61 ? 3.980 3.094 -4.133 1.00 0.16 61 THR A C 18
ATOM 25862 O O . THR A 1 61 ? 4.175 3.269 -5.336 1.00 0.19 61 THR A O 18
ATOM 25873 N N . VAL A 1 62 ? 3.628 1.941 -3.611 1.00 0.15 62 VAL A N 18
ATOM 25874 C CA . VAL A 1 62 ? 3.654 0.726 -4.377 1.00 0.15 62 VAL A CA 18
ATOM 25875 C C . VAL A 1 62 ? 2.301 0.027 -4.393 1.00 0.15 62 VAL A C 18
ATOM 25876 O O . VAL A 1 62 ? 1.587 0.016 -3.391 1.00 0.16 62 VAL A O 18
ATOM 25889 N N . GLY A 1 63 ? 1.958 -0.532 -5.550 1.00 0.18 63 GLY A N 18
ATOM 25890 C CA . GLY A 1 63 ? 0.725 -1.275 -5.685 1.00 0.21 63 GLY A CA 18
ATOM 25891 C C . GLY A 1 63 ? -0.459 -0.378 -5.957 1.00 0.20 63 GLY A C 18
ATOM 25892 O O . GLY A 1 63 ? -1.208 -0.041 -5.049 1.00 0.28 63 GLY A O 18
ATOM 25896 N N . ASN A 1 64 ? -0.626 0.020 -7.212 1.00 0.33 64 ASN A N 18
ATOM 25897 C CA . ASN A 1 64 ? -1.735 0.884 -7.588 1.00 0.40 64 ASN A CA 18
ATOM 25898 C C . ASN A 1 64 ? -2.980 0.046 -7.800 1.00 0.37 64 ASN A C 18
ATOM 25899 O O . ASN A 1 64 ? -3.104 -0.662 -8.800 1.00 0.52 64 ASN A O 18
ATOM 25910 N N . VAL A 1 65 ? -3.898 0.137 -6.856 1.00 0.25 65 VAL A N 18
ATOM 25911 C CA . VAL A 1 65 ? -5.158 -0.584 -6.933 1.00 0.33 65 VAL A CA 18
ATOM 25912 C C . VAL A 1 65 ? -6.317 0.378 -6.722 1.00 0.27 65 VAL A C 18
ATOM 25913 O O . VAL A 1 65 ? -6.492 0.913 -5.631 1.00 0.35 65 VAL A O 18
ATOM 25926 N N . VAL A 1 66 ? -7.090 0.622 -7.765 1.00 0.25 66 VAL A N 18
ATOM 25927 C CA . VAL A 1 66 ? -8.206 1.547 -7.666 1.00 0.23 66 VAL A CA 18
ATOM 25928 C C . VAL A 1 66 ? -9.514 0.808 -7.419 1.00 0.24 66 VAL A C 18
ATOM 25929 O O . VAL A 1 66 ? -9.941 -0.027 -8.218 1.00 0.27 66 VAL A O 18
ATOM 25942 N N . LEU A 1 67 ? -10.130 1.117 -6.291 1.00 0.22 67 LEU A N 18
ATOM 25943 C CA . LEU A 1 67 ? -11.401 0.531 -5.901 1.00 0.23 67 LEU A CA 18
ATOM 25944 C C . LEU A 1 67 ? -12.502 1.561 -6.109 1.00 0.24 67 LEU A C 18
ATOM 25945 O O . LEU A 1 67 ? -12.218 2.737 -6.343 1.00 0.26 67 LEU A O 18
ATOM 25961 N N . ASP A 1 68 ? -13.752 1.137 -6.032 1.00 0.26 68 ASP A N 18
ATOM 25962 C CA . ASP A 1 68 ? -14.847 2.090 -5.949 1.00 0.28 68 ASP A CA 18
ATOM 25963 C C . ASP A 1 68 ? -14.844 2.673 -4.542 1.00 0.28 68 ASP A C 18
ATOM 25964 O O . ASP A 1 68 ? -14.593 1.956 -3.573 1.00 0.30 68 ASP A O 18
ATOM 25973 N N . TYR A 1 69 ? -15.078 3.965 -4.418 1.00 0.28 69 TYR A N 18
ATOM 25974 C CA . TYR A 1 69 ? -14.947 4.613 -3.123 1.00 0.27 69 TYR A CA 18
ATOM 25975 C C . TYR A 1 69 ? -16.191 4.449 -2.269 1.00 0.27 69 TYR A C 18
ATOM 25976 O O . TYR A 1 69 ? -17.293 4.832 -2.663 1.00 0.30 69 TYR A O 18
ATOM 25994 N N . SER A 1 70 ? -16.000 3.852 -1.106 1.00 0.25 70 SER A N 18
ATOM 25995 C CA . SER A 1 70 ? -17.000 3.862 -0.060 1.00 0.27 70 SER A CA 18
ATOM 25996 C C . SER A 1 70 ? -16.297 3.925 1.293 1.00 0.29 70 SER A C 18
ATOM 25997 O O . SER A 1 70 ? -15.508 3.044 1.624 1.00 0.28 70 SER A O 18
ATOM 26005 N N . SER A 1 71 ? -16.554 4.981 2.057 1.00 0.36 71 SER A N 18
ATOM 26006 C CA . SER A 1 71 ? -15.912 5.158 3.356 1.00 0.42 71 SER A CA 18
ATOM 26007 C C . SER A 1 71 ? -16.327 4.059 4.331 1.00 0.43 71 SER A C 18
ATOM 26008 O O . SER A 1 71 ? -15.591 3.728 5.258 1.00 0.50 71 SER A O 18
ATOM 26016 N N . ALA A 1 72 ? -17.500 3.487 4.103 1.00 0.39 72 ALA A N 18
ATOM 26017 C CA . ALA A 1 72 ? -18.001 2.407 4.938 1.00 0.43 72 ALA A CA 18
ATOM 26018 C C . ALA A 1 72 ? -17.541 1.045 4.421 1.00 0.40 72 ALA A C 18
ATOM 26019 O O . ALA A 1 72 ? -17.868 0.004 5.000 1.00 0.50 72 ALA A O 18
ATOM 26026 N N . ASN A 1 73 ? -16.780 1.055 3.331 1.00 0.32 73 ASN A N 18
ATOM 26027 C CA . ASN A 1 73 ? -16.295 -0.176 2.732 1.00 0.30 73 ASN A CA 18
ATOM 26028 C C . ASN A 1 73 ? -14.960 -0.562 3.337 1.00 0.33 73 ASN A C 18
ATOM 26029 O O . ASN A 1 73 ? -14.108 0.294 3.576 1.00 0.47 73 ASN A O 18
ATOM 26040 N N . ARG A 1 74 ? -14.776 -1.844 3.592 1.00 0.32 74 ARG A N 18
ATOM 26041 C CA . ARG A 1 74 ? -13.532 -2.321 4.161 1.00 0.35 74 ARG A CA 18
ATOM 26042 C C . ARG A 1 74 ? -12.478 -2.492 3.077 1.00 0.27 74 ARG A C 18
ATOM 26043 O O . ARG A 1 74 ? -12.568 -3.379 2.233 1.00 0.32 74 ARG A O 18
ATOM 26064 N N . TYR A 1 75 ? -11.494 -1.616 3.101 1.00 0.19 75 TYR A N 18
ATOM 26065 C CA . TYR A 1 75 ? -10.343 -1.726 2.229 1.00 0.14 75 TYR A CA 18
ATOM 26066 C C . TYR A 1 75 ? -9.092 -1.767 3.063 1.00 0.13 75 TYR A C 18
ATOM 26067 O O . TYR A 1 75 ? -8.786 -0.819 3.778 1.00 0.15 75 TYR A O 18
ATOM 26085 N N . ALA A 1 76 ? -8.384 -2.863 2.990 1.00 0.14 76 ALA A N 18
ATOM 26086 C CA . ALA A 1 76 ? -7.156 -3.007 3.737 1.00 0.13 76 ALA A CA 18
ATOM 26087 C C . ALA A 1 76 ? -6.013 -3.313 2.810 1.00 0.12 76 ALA A C 18
ATOM 26088 O O . ALA A 1 76 ? -6.219 -3.642 1.650 1.00 0.12 76 ALA A O 18
ATOM 26095 N N . ALA A 1 77 ? -4.813 -3.207 3.322 1.00 0.13 77 ALA A N 18
ATOM 26096 C CA . ALA A 1 77 ? -3.639 -3.419 2.519 1.00 0.13 77 ALA A CA 18
ATOM 26097 C C . ALA A 1 77 ? -2.537 -4.013 3.362 1.00 0.14 77 ALA A C 18
ATOM 26098 O O . ALA A 1 77 ? -2.604 -3.981 4.582 1.00 0.16 77 ALA A O 18
ATOM 26105 N N . ARG A 1 78 ? -1.556 -4.586 2.708 1.00 0.14 78 ARG A N 18
ATOM 26106 C CA . ARG A 1 78 ? -0.384 -5.113 3.376 1.00 0.16 78 ARG A CA 18
ATOM 26107 C C . ARG A 1 78 ? 0.762 -5.211 2.397 1.00 0.14 78 ARG A C 18
ATOM 26108 O O . ARG A 1 78 ? 0.681 -5.931 1.402 1.00 0.16 78 ARG A O 18
ATOM 26129 N N . LEU A 1 79 ? 1.816 -4.475 2.658 1.00 0.17 79 LEU A N 18
ATOM 26130 C CA . LEU A 1 79 ? 2.954 -4.497 1.775 1.00 0.15 79 LEU A CA 18
ATOM 26131 C C . LEU A 1 79 ? 4.123 -5.181 2.441 1.00 0.15 79 LEU A C 18
ATOM 26132 O O . LEU A 1 79 ? 4.638 -4.712 3.455 1.00 0.22 79 LEU A O 18
ATOM 26148 N N . ASP A 1 80 ? 4.531 -6.284 1.855 1.00 0.12 80 ASP A N 18
ATOM 26149 C CA . ASP A 1 80 ? 5.701 -7.003 2.299 1.00 0.12 80 ASP A CA 18
ATOM 26150 C C . ASP A 1 80 ? 6.900 -6.565 1.478 1.00 0.11 80 ASP A C 18
ATOM 26151 O O . ASP A 1 80 ? 6.907 -6.686 0.262 1.00 0.15 80 ASP A O 18
ATOM 26160 N N . VAL A 1 81 ? 7.900 -6.022 2.124 1.00 0.09 81 VAL A N 18
ATOM 26161 C CA . VAL A 1 81 ? 9.102 -5.634 1.419 1.00 0.10 81 VAL A CA 18
ATOM 26162 C C . VAL A 1 81 ? 10.215 -6.607 1.756 1.00 0.12 81 VAL A C 18
ATOM 26163 O O . VAL A 1 81 ? 10.735 -6.600 2.866 1.00 0.13 81 VAL A O 18
ATOM 26176 N N . SER A 1 82 ? 10.555 -7.446 0.802 1.00 0.14 82 SER A N 18
ATOM 26177 C CA . SER A 1 82 ? 11.610 -8.419 0.976 1.00 0.17 82 SER A CA 18
ATOM 26178 C C . SER A 1 82 ? 12.634 -8.262 -0.141 1.00 0.20 82 SER A C 18
ATOM 26179 O O . SER A 1 82 ? 12.362 -8.581 -1.301 1.00 0.25 82 SER A O 18
ATOM 26187 N N . PHE A 1 83 ? 13.796 -7.749 0.209 1.00 0.21 83 PHE A N 18
ATOM 26188 C CA . PHE A 1 83 ? 14.837 -7.484 -0.764 1.00 0.24 83 PHE A CA 18
ATOM 26189 C C . PHE A 1 83 ? 16.206 -7.582 -0.107 1.00 0.24 83 PHE A C 18
ATOM 26190 O O . PHE A 1 83 ? 16.633 -6.672 0.599 1.00 0.23 83 PHE A O 18
ATOM 26207 N N . GLY A 1 84 ? 16.872 -8.703 -0.323 1.00 0.30 84 GLY A N 18
ATOM 26208 C CA . GLY A 1 84 ? 18.194 -8.894 0.232 1.00 0.34 84 GLY A CA 18
ATOM 26209 C C . GLY A 1 84 ? 18.171 -8.975 1.743 1.00 0.34 84 GLY A C 18
ATOM 26210 O O . GLY A 1 84 ? 17.772 -9.994 2.312 1.00 0.41 84 GLY A O 18
ATOM 26214 N N . SER A 1 85 ? 18.570 -7.893 2.390 1.00 0.32 85 SER A N 18
ATOM 26215 C CA . SER A 1 85 ? 18.664 -7.861 3.837 1.00 0.36 85 SER A CA 18
ATOM 26216 C C . SER A 1 85 ? 17.390 -7.318 4.479 1.00 0.31 85 SER A C 18
ATOM 26217 O O . SER A 1 85 ? 17.183 -7.463 5.685 1.00 0.35 85 SER A O 18
ATOM 26225 N N . VAL A 1 86 ? 16.528 -6.707 3.680 1.00 0.24 86 VAL A N 18
ATOM 26226 C CA . VAL A 1 86 ? 15.295 -6.146 4.211 1.00 0.20 86 VAL A CA 18
ATOM 26227 C C . VAL A 1 86 ? 14.124 -7.109 4.023 1.00 0.17 86 VAL A C 18
ATOM 26228 O O . VAL A 1 86 ? 13.962 -7.712 2.961 1.00 0.18 86 VAL A O 18
ATOM 26241 N N . THR A 1 87 ? 13.344 -7.291 5.077 1.00 0.17 87 THR A N 18
ATOM 26242 C CA . THR A 1 87 ? 12.068 -7.978 4.977 1.00 0.17 87 THR A CA 18
ATOM 26243 C C . THR A 1 87 ? 11.114 -7.419 6.026 1.00 0.15 87 THR A C 18
ATOM 26244 O O . THR A 1 87 ? 11.347 -7.545 7.229 1.00 0.18 87 THR A O 18
ATOM 26255 N N . ILE A 1 88 ? 10.035 -6.811 5.555 1.00 0.12 88 ILE A N 18
ATOM 26256 C CA . ILE A 1 88 ? 9.095 -6.097 6.417 1.00 0.11 88 ILE A CA 18
ATOM 26257 C C . ILE A 1 88 ? 7.697 -6.171 5.836 1.00 0.10 88 ILE A C 18
ATOM 26258 O O . ILE A 1 88 ? 7.523 -6.595 4.698 1.00 0.11 88 ILE A O 18
ATOM 26274 N N . GLN A 1 89 ? 6.705 -5.788 6.617 1.00 0.11 89 GLN A N 18
ATOM 26275 C CA . GLN A 1 89 ? 5.356 -5.645 6.099 1.00 0.14 89 GLN A CA 18
ATOM 26276 C C . GLN A 1 89 ? 4.594 -4.579 6.878 1.00 0.14 89 GLN A C 18
ATOM 26277 O O . GLN A 1 89 ? 4.836 -4.375 8.068 1.00 0.20 89 GLN A O 18
ATOM 26291 N N . CYS A 1 90 ? 3.696 -3.892 6.192 1.00 0.20 90 CYS A N 18
ATOM 26292 C CA . CYS A 1 90 ? 2.807 -2.925 6.826 1.00 0.21 90 CYS A CA 18
ATOM 26293 C C . CYS A 1 90 ? 1.395 -3.152 6.318 1.00 0.23 90 CYS A C 18
ATOM 26294 O O . CYS A 1 90 ? 1.216 -3.618 5.199 1.00 0.31 90 CYS A O 18
ATOM 26301 N N . ASN A 1 91 ? 0.400 -2.811 7.120 1.00 0.19 91 ASN A N 18
ATOM 26302 C CA . ASN A 1 91 ? -0.982 -3.161 6.799 1.00 0.18 91 ASN A CA 18
ATOM 26303 C C . ASN A 1 91 ? -1.925 -1.981 7.005 1.00 0.16 91 ASN A C 18
ATOM 26304 O O . ASN A 1 91 ? -1.816 -1.244 7.986 1.00 0.18 91 ASN A O 18
ATOM 26315 N N . LEU A 1 92 ? -2.836 -1.800 6.051 1.00 0.14 92 LEU A N 18
ATOM 26316 C CA . LEU A 1 92 ? -3.771 -0.680 6.061 1.00 0.13 92 LEU A CA 18
ATOM 26317 C C . LEU A 1 92 ? -4.958 -0.944 6.983 1.00 0.14 92 LEU A C 18
ATOM 26318 O O . LEU A 1 92 ? -5.513 -2.043 6.998 1.00 0.17 92 LEU A O 18
ATOM 26334 N N . ASP A 1 93 ? -5.333 0.073 7.743 1.00 0.17 93 ASP A N 18
ATOM 26335 C CA . ASP A 1 93 ? -6.587 0.064 8.489 1.00 0.19 93 ASP A CA 18
ATOM 26336 C C . ASP A 1 93 ? -7.697 0.656 7.630 1.00 0.17 93 ASP A C 18
ATOM 26337 O O . ASP A 1 93 ? -7.677 1.842 7.327 1.00 0.18 93 ASP A O 18
ATOM 26346 N N . PRO A 1 94 ? -8.674 -0.165 7.205 1.00 0.18 94 PRO A N 18
ATOM 26347 C CA . PRO A 1 94 ? -9.777 0.281 6.337 1.00 0.19 94 PRO A CA 18
ATOM 26348 C C . PRO A 1 94 ? -10.548 1.466 6.916 1.00 0.23 94 PRO A C 18
ATOM 26349 O O . PRO A 1 94 ? -11.176 2.234 6.190 1.00 0.27 94 PRO A O 18
ATOM 26360 N N . GLU A 1 95 ? -10.481 1.610 8.226 1.00 0.26 95 GLU A N 18
ATOM 26361 C CA . GLU A 1 95 ? -11.100 2.728 8.923 1.00 0.34 95 GLU A CA 18
ATOM 26362 C C . GLU A 1 95 ? -10.328 4.020 8.699 1.00 0.32 95 GLU A C 18
ATOM 26363 O O . GLU A 1 95 ? -10.610 5.028 9.337 1.00 0.46 95 GLU A O 18
ATOM 26375 N N . THR A 1 96 ? -9.321 3.979 7.838 1.00 0.23 96 THR A N 18
ATOM 26376 C CA . THR A 1 96 ? -8.601 5.179 7.480 1.00 0.24 96 THR A CA 18
ATOM 26377 C C . THR A 1 96 ? -8.916 5.626 6.052 1.00 0.23 96 THR A C 18
ATOM 26378 O O . THR A 1 96 ? -8.494 6.695 5.619 1.00 0.30 96 THR A O 18
ATOM 26389 N N . VAL A 1 97 ? -9.650 4.786 5.327 1.00 0.20 97 VAL A N 18
ATOM 26390 C CA . VAL A 1 97 ? -10.224 5.140 4.011 1.00 0.23 97 VAL A CA 18
ATOM 26391 C C . VAL A 1 97 ? -11.135 6.388 4.098 1.00 0.29 97 VAL A C 18
ATOM 26392 O O . VAL A 1 97 ? -11.731 6.821 3.112 1.00 0.64 97 VAL A O 18
ATOM 26405 N N . LYS A 1 98 ? -11.207 6.985 5.275 1.00 0.29 98 LYS A N 18
ATOM 26406 C CA . LYS A 1 98 ? -12.114 8.099 5.518 1.00 0.38 98 LYS A CA 18
ATOM 26407 C C . LYS A 1 98 ? -11.668 9.353 4.779 1.00 0.40 98 LYS A C 18
ATOM 26408 O O . LYS A 1 98 ? -11.146 10.284 5.396 1.00 0.47 98 LYS A O 18
ATOM 26427 N N . LEU A 1 99 ? -11.868 9.371 3.464 1.00 0.47 99 LEU A N 18
ATOM 26428 C CA . LEU A 1 99 ? -11.552 10.535 2.654 1.00 0.58 99 LEU A CA 18
ATOM 26429 C C . LEU A 1 99 ? -10.053 10.813 2.689 1.00 0.73 99 LEU A C 18
ATOM 26430 O O . LEU A 1 99 ? -9.610 11.842 3.208 1.00 1.33 99 LEU A O 18
ATOM 26446 N N . GLU A 1 100 ? -9.291 9.867 2.134 1.00 1.05 100 GLU A N 18
ATOM 26447 C CA . GLU A 1 100 ? -7.827 9.919 2.101 1.00 1.25 100 GLU A CA 18
ATOM 26448 C C . GLU A 1 100 ? -7.244 9.631 3.482 1.00 2.09 100 GLU A C 18
ATOM 26449 O O . GLU A 1 100 ? -6.649 8.577 3.707 1.00 2.87 100 GLU A O 18
ATOM 26461 N N . HIS A 1 101 ? -7.418 10.569 4.402 1.00 2.68 101 HIS A N 18
ATOM 26462 C CA . HIS A 1 101 ? -6.904 10.430 5.757 1.00 3.89 101 HIS A CA 18
ATOM 26463 C C . HIS A 1 101 ? -7.867 11.068 6.743 1.00 4.59 101 HIS A C 18
ATOM 26464 O O . HIS A 1 101 ? -8.131 12.279 6.609 1.00 5.06 101 HIS A O 18
ATOM 26479 N N . MET A 1 1 ? 17.784 -1.381 2.778 1.00 1.09 1 MET A N 19
ATOM 26480 C CA . MET A 1 1 ? 16.994 -0.946 3.954 1.00 0.39 1 MET A CA 19
ATOM 26481 C C . MET A 1 1 ? 15.723 -0.235 3.517 1.00 0.30 1 MET A C 19
ATOM 26482 O O . MET A 1 1 ? 15.701 0.986 3.360 1.00 0.45 1 MET A O 19
ATOM 26498 N N . VAL A 1 2 ? 14.664 -1.009 3.324 1.00 0.15 2 VAL A N 19
ATOM 26499 C CA . VAL A 1 2 ? 13.393 -0.461 2.887 1.00 0.10 2 VAL A CA 19
ATOM 26500 C C . VAL A 1 2 ? 12.397 -0.423 4.052 1.00 0.09 2 VAL A C 19
ATOM 26501 O O . VAL A 1 2 ? 12.442 -1.262 4.948 1.00 0.12 2 VAL A O 19
ATOM 26514 N N . GLN A 1 3 ? 11.510 0.559 4.019 1.00 0.09 3 GLN A N 19
ATOM 26515 C CA . GLN A 1 3 ? 10.506 0.776 5.042 1.00 0.10 3 GLN A CA 19
ATOM 26516 C C . GLN A 1 3 ? 9.139 0.670 4.399 1.00 0.11 3 GLN A C 19
ATOM 26517 O O . GLN A 1 3 ? 9.039 0.669 3.174 1.00 0.17 3 GLN A O 19
ATOM 26531 N N . CYS A 1 4 ? 8.083 0.575 5.188 1.00 0.12 4 CYS A N 19
ATOM 26532 C CA . CYS A 1 4 ? 6.779 0.428 4.584 1.00 0.13 4 CYS A CA 19
ATOM 26533 C C . CYS A 1 4 ? 5.676 1.143 5.336 1.00 0.17 4 CYS A C 19
ATOM 26534 O O . CYS A 1 4 ? 5.820 1.500 6.506 1.00 0.29 4 CYS A O 19
ATOM 26541 N N . GLU A 1 5 ? 4.590 1.361 4.608 1.00 0.14 5 GLU A N 19
ATOM 26542 C CA . GLU A 1 5 ? 3.371 1.979 5.100 1.00 0.16 5 GLU A CA 19
ATOM 26543 C C . GLU A 1 5 ? 2.238 1.545 4.193 1.00 0.15 5 GLU A C 19
ATOM 26544 O O . GLU A 1 5 ? 2.470 0.845 3.206 1.00 0.17 5 GLU A O 19
ATOM 26556 N N . VAL A 1 6 ? 1.025 1.937 4.528 1.00 0.17 6 VAL A N 19
ATOM 26557 C CA . VAL A 1 6 ? -0.143 1.530 3.775 1.00 0.18 6 VAL A CA 19
ATOM 26558 C C . VAL A 1 6 ? -1.163 2.651 3.655 1.00 0.21 6 VAL A C 19
ATOM 26559 O O . VAL A 1 6 ? -1.710 3.139 4.647 1.00 0.33 6 VAL A O 19
ATOM 26572 N N . GLU A 1 7 ? -1.400 3.040 2.417 1.00 0.16 7 GLU A N 19
ATOM 26573 C CA . GLU A 1 7 ? -2.183 4.212 2.087 1.00 0.16 7 GLU A CA 19
ATOM 26574 C C . GLU A 1 7 ? -3.452 3.858 1.351 1.00 0.16 7 GLU A C 19
ATOM 26575 O O . GLU A 1 7 ? -3.600 2.781 0.784 1.00 0.28 7 GLU A O 19
ATOM 26587 N N . ALA A 1 8 ? -4.357 4.797 1.370 1.00 0.14 8 ALA A N 19
ATOM 26588 C CA . ALA A 1 8 ? -5.547 4.745 0.563 1.00 0.12 8 ALA A CA 19
ATOM 26589 C C . ALA A 1 8 ? -5.826 6.154 0.057 1.00 0.15 8 ALA A C 19
ATOM 26590 O O . ALA A 1 8 ? -5.921 7.086 0.852 1.00 0.17 8 ALA A O 19
ATOM 26597 N N . ALA A 1 9 ? -5.941 6.319 -1.247 1.00 0.16 9 ALA A N 19
ATOM 26598 C CA . ALA A 1 9 ? -6.086 7.642 -1.839 1.00 0.19 9 ALA A CA 19
ATOM 26599 C C . ALA A 1 9 ? -7.452 7.802 -2.480 1.00 0.19 9 ALA A C 19
ATOM 26600 O O . ALA A 1 9 ? -7.717 7.261 -3.549 1.00 0.20 9 ALA A O 19
ATOM 26607 N N . VAL A 1 10 ? -8.314 8.554 -1.826 1.00 0.22 10 VAL A N 19
ATOM 26608 C CA . VAL A 1 10 ? -9.682 8.698 -2.282 1.00 0.23 10 VAL A CA 19
ATOM 26609 C C . VAL A 1 10 ? -9.825 9.804 -3.321 1.00 0.27 10 VAL A C 19
ATOM 26610 O O . VAL A 1 10 ? -9.385 10.936 -3.118 1.00 0.33 10 VAL A O 19
ATOM 26623 N N . SER A 1 11 ? -10.425 9.441 -4.440 1.00 0.29 11 SER A N 19
ATOM 26624 C CA . SER A 1 11 ? -10.786 10.378 -5.481 1.00 0.36 11 SER A CA 19
ATOM 26625 C C . SER A 1 11 ? -12.310 10.460 -5.557 1.00 0.45 11 SER A C 19
ATOM 26626 O O . SER A 1 11 ? -13.005 9.739 -4.837 1.00 0.63 11 SER A O 19
ATOM 26634 N N . GLY A 1 12 ? -12.828 11.328 -6.417 1.00 0.45 12 GLY A N 19
ATOM 26635 C CA . GLY A 1 12 ? -14.266 11.501 -6.523 1.00 0.54 12 GLY A CA 19
ATOM 26636 C C . GLY A 1 12 ? -14.979 10.270 -7.058 1.00 0.49 12 GLY A C 19
ATOM 26637 O O . GLY A 1 12 ? -15.152 10.121 -8.267 1.00 0.61 12 GLY A O 19
ATOM 26641 N N . GLY A 1 13 ? -15.377 9.378 -6.156 1.00 0.45 13 GLY A N 19
ATOM 26642 C CA . GLY A 1 13 ? -16.139 8.203 -6.544 1.00 0.48 13 GLY A CA 19
ATOM 26643 C C . GLY A 1 13 ? -15.297 6.942 -6.585 1.00 0.41 13 GLY A C 19
ATOM 26644 O O . GLY A 1 13 ? -15.827 5.830 -6.596 1.00 0.45 13 GLY A O 19
ATOM 26648 N N . HIS A 1 14 ? -13.985 7.103 -6.584 1.00 0.34 14 HIS A N 19
ATOM 26649 C CA . HIS A 1 14 ? -13.076 5.965 -6.662 1.00 0.31 14 HIS A CA 19
ATOM 26650 C C . HIS A 1 14 ? -11.954 6.132 -5.656 1.00 0.30 14 HIS A C 19
ATOM 26651 O O . HIS A 1 14 ? -11.521 7.244 -5.390 1.00 0.43 14 HIS A O 19
ATOM 26666 N N . VAL A 1 15 ? -11.490 5.035 -5.095 1.00 0.23 15 VAL A N 19
ATOM 26667 C CA . VAL A 1 15 ? -10.417 5.090 -4.121 1.00 0.20 15 VAL A CA 19
ATOM 26668 C C . VAL A 1 15 ? -9.211 4.296 -4.618 1.00 0.18 15 VAL A C 19
ATOM 26669 O O . VAL A 1 15 ? -9.304 3.102 -4.871 1.00 0.17 15 VAL A O 19
ATOM 26682 N N . THR A 1 16 ? -8.092 4.978 -4.785 1.00 0.17 16 THR A N 19
ATOM 26683 C CA . THR A 1 16 ? -6.868 4.354 -5.260 1.00 0.16 16 THR A CA 19
ATOM 26684 C C . THR A 1 16 ? -5.998 3.976 -4.072 1.00 0.14 16 THR A C 19
ATOM 26685 O O . THR A 1 16 ? -5.570 4.831 -3.314 1.00 0.15 16 THR A O 19
ATOM 26696 N N . LEU A 1 17 ? -5.726 2.702 -3.912 1.00 0.12 17 LEU A N 19
ATOM 26697 C CA . LEU A 1 17 ? -5.062 2.229 -2.717 1.00 0.10 17 LEU A CA 19
ATOM 26698 C C . LEU A 1 17 ? -3.669 1.695 -3.031 1.00 0.13 17 LEU A C 19
ATOM 26699 O O . LEU A 1 17 ? -3.491 0.962 -4.003 1.00 0.17 17 LEU A O 19
ATOM 26715 N N . GLN A 1 18 ? -2.691 2.085 -2.212 1.00 0.15 18 GLN A N 19
ATOM 26716 C CA . GLN A 1 18 ? -1.295 1.695 -2.394 1.00 0.19 18 GLN A CA 19
ATOM 26717 C C . GLN A 1 18 ? -0.605 1.602 -1.032 1.00 0.24 18 GLN A C 19
ATOM 26718 O O . GLN A 1 18 ? -1.195 1.941 -0.018 1.00 0.51 18 GLN A O 19
ATOM 26732 N N . GLY A 1 19 ? 0.633 1.137 -1.010 1.00 0.17 19 GLY A N 19
ATOM 26733 C CA . GLY A 1 19 ? 1.401 1.141 0.226 1.00 0.18 19 GLY A CA 19
ATOM 26734 C C . GLY A 1 19 ? 2.678 1.959 0.091 1.00 0.18 19 GLY A C 19
ATOM 26735 O O . GLY A 1 19 ? 3.455 1.736 -0.834 1.00 0.19 19 GLY A O 19
ATOM 26739 N N . VAL A 1 20 ? 2.896 2.909 0.996 1.00 0.17 20 VAL A N 19
ATOM 26740 C CA . VAL A 1 20 ? 4.059 3.787 0.919 1.00 0.18 20 VAL A CA 19
ATOM 26741 C C . VAL A 1 20 ? 5.287 3.157 1.544 1.00 0.21 20 VAL A C 19
ATOM 26742 O O . VAL A 1 20 ? 5.396 2.985 2.749 1.00 0.45 20 VAL A O 19
ATOM 26755 N N . ILE A 1 21 ? 6.202 2.821 0.687 1.00 0.13 21 ILE A N 19
ATOM 26756 C CA . ILE A 1 21 ? 7.487 2.294 1.065 1.00 0.11 21 ILE A CA 19
ATOM 26757 C C . ILE A 1 21 ? 8.507 3.422 1.144 1.00 0.13 21 ILE A C 19
ATOM 26758 O O . ILE A 1 21 ? 8.885 3.985 0.127 1.00 0.14 21 ILE A O 19
ATOM 26774 N N . THR A 1 22 ? 8.927 3.801 2.326 1.00 0.13 22 THR A N 19
ATOM 26775 C CA . THR A 1 22 ? 10.061 4.692 2.409 1.00 0.14 22 THR A CA 19
ATOM 26776 C C . THR A 1 22 ? 11.298 3.849 2.294 1.00 0.14 22 THR A C 19
ATOM 26777 O O . THR A 1 22 ? 11.377 2.797 2.887 1.00 0.18 22 THR A O 19
ATOM 26788 N N . ALA A 1 23 ? 12.247 4.265 1.519 1.00 0.12 23 ALA A N 19
ATOM 26789 C CA . ALA A 1 23 ? 13.434 3.472 1.377 1.00 0.12 23 ALA A CA 19
ATOM 26790 C C . ALA A 1 23 ? 14.632 4.291 1.761 1.00 0.14 23 ALA A C 19
ATOM 26791 O O . ALA A 1 23 ? 14.869 5.331 1.189 1.00 0.16 23 ALA A O 19
ATOM 26798 N N . VAL A 1 24 ? 15.375 3.830 2.743 1.00 0.16 24 VAL A N 19
ATOM 26799 C CA . VAL A 1 24 ? 16.491 4.603 3.266 1.00 0.18 24 VAL A CA 19
ATOM 26800 C C . VAL A 1 24 ? 17.662 4.678 2.283 1.00 0.20 24 VAL A C 19
ATOM 26801 O O . VAL A 1 24 ? 18.583 5.473 2.466 1.00 0.25 24 VAL A O 19
ATOM 26814 N N . ARG A 1 25 ? 17.637 3.876 1.230 1.00 0.21 25 ARG A N 19
ATOM 26815 C CA . ARG A 1 25 ? 18.712 3.920 0.257 1.00 0.24 25 ARG A CA 19
ATOM 26816 C C . ARG A 1 25 ? 18.188 3.957 -1.175 1.00 0.23 25 ARG A C 19
ATOM 26817 O O . ARG A 1 25 ? 17.277 3.214 -1.539 1.00 0.26 25 ARG A O 19
ATOM 26838 N N . ASP A 1 26 ? 18.778 4.844 -1.974 1.00 0.23 26 ASP A N 19
ATOM 26839 C CA . ASP A 1 26 ? 18.345 5.077 -3.343 1.00 0.25 26 ASP A CA 19
ATOM 26840 C C . ASP A 1 26 ? 18.814 3.964 -4.264 1.00 0.24 26 ASP A C 19
ATOM 26841 O O . ASP A 1 26 ? 19.918 3.432 -4.116 1.00 0.32 26 ASP A O 19
ATOM 26850 N N . GLY A 1 27 ? 17.965 3.623 -5.214 1.00 0.24 27 GLY A N 19
ATOM 26851 C CA . GLY A 1 27 ? 18.254 2.565 -6.147 1.00 0.26 27 GLY A CA 19
ATOM 26852 C C . GLY A 1 27 ? 16.986 1.847 -6.524 1.00 0.21 27 GLY A C 19
ATOM 26853 O O . GLY A 1 27 ? 15.996 2.481 -6.877 1.00 0.23 27 GLY A O 19
ATOM 26857 N N . ALA A 1 28 ? 16.993 0.536 -6.415 1.00 0.19 28 ALA A N 19
ATOM 26858 C CA . ALA A 1 28 ? 15.809 -0.249 -6.693 1.00 0.18 28 ALA A CA 19
ATOM 26859 C C . ALA A 1 28 ? 15.702 -1.396 -5.708 1.00 0.24 28 ALA A C 19
ATOM 26860 O O . ALA A 1 28 ? 16.709 -1.986 -5.320 1.00 0.45 28 ALA A O 19
ATOM 26867 N N . GLY A 1 29 ? 14.484 -1.697 -5.303 1.00 0.15 29 GLY A N 19
ATOM 26868 C CA . GLY A 1 29 ? 14.249 -2.759 -4.367 1.00 0.19 29 GLY A CA 19
ATOM 26869 C C . GLY A 1 29 ? 13.019 -3.535 -4.749 1.00 0.17 29 GLY A C 19
ATOM 26870 O O . GLY A 1 29 ? 12.290 -3.138 -5.660 1.00 0.21 29 GLY A O 19
ATOM 26874 N N . SER A 1 30 ? 12.760 -4.614 -4.050 1.00 0.15 30 SER A N 19
ATOM 26875 C CA . SER A 1 30 ? 11.647 -5.473 -4.400 1.00 0.15 30 SER A CA 19
ATOM 26876 C C . SER A 1 30 ? 10.678 -5.596 -3.239 1.00 0.13 30 SER A C 19
ATOM 26877 O O . SER A 1 30 ? 11.083 -5.735 -2.083 1.00 0.14 30 SER A O 19
ATOM 26885 N N . TYR A 1 31 ? 9.398 -5.539 -3.559 1.00 0.13 31 TYR A N 19
ATOM 26886 C CA . TYR A 1 31 ? 8.349 -5.532 -2.559 1.00 0.11 31 TYR A CA 19
ATOM 26887 C C . TYR A 1 31 ? 7.036 -6.048 -3.146 1.00 0.13 31 TYR A C 19
ATOM 26888 O O . TYR A 1 31 ? 6.850 -6.073 -4.364 1.00 0.18 31 TYR A O 19
ATOM 26906 N N . LYS A 1 32 ? 6.144 -6.468 -2.266 1.00 0.13 32 LYS A N 19
ATOM 26907 C CA . LYS A 1 32 ? 4.919 -7.161 -2.646 1.00 0.14 32 LYS A CA 19
ATOM 26908 C C . LYS A 1 32 ? 3.708 -6.541 -1.959 1.00 0.14 32 LYS A C 19
ATOM 26909 O O . LYS A 1 32 ? 3.537 -6.677 -0.744 1.00 0.13 32 LYS A O 19
ATOM 26928 N N . LEU A 1 33 ? 2.857 -5.893 -2.732 1.00 0.17 33 LEU A N 19
ATOM 26929 C CA . LEU A 1 33 ? 1.693 -5.229 -2.174 1.00 0.17 33 LEU A CA 19
ATOM 26930 C C . LEU A 1 33 ? 0.430 -6.030 -2.461 1.00 0.19 33 LEU A C 19
ATOM 26931 O O . LEU A 1 33 ? 0.122 -6.365 -3.608 1.00 0.27 33 LEU A O 19
ATOM 26947 N N . ALA A 1 34 ? -0.284 -6.350 -1.400 1.00 0.16 34 ALA A N 19
ATOM 26948 C CA . ALA A 1 34 ? -1.564 -7.022 -1.507 1.00 0.19 34 ALA A CA 19
ATOM 26949 C C . ALA A 1 34 ? -2.654 -6.165 -0.883 1.00 0.18 34 ALA A C 19
ATOM 26950 O O . ALA A 1 34 ? -2.483 -5.638 0.211 1.00 0.25 34 ALA A O 19
ATOM 26957 N N . VAL A 1 35 ? -3.761 -6.010 -1.584 1.00 0.16 35 VAL A N 19
ATOM 26958 C CA . VAL A 1 35 ? -4.876 -5.230 -1.075 1.00 0.14 35 VAL A CA 19
ATOM 26959 C C . VAL A 1 35 ? -6.051 -6.148 -0.781 1.00 0.16 35 VAL A C 19
ATOM 26960 O O . VAL A 1 35 ? -6.443 -6.957 -1.620 1.00 0.23 35 VAL A O 19
ATOM 26973 N N . ASP A 1 36 ? -6.598 -6.033 0.411 1.00 0.19 36 ASP A N 19
ATOM 26974 C CA . ASP A 1 36 ? -7.684 -6.897 0.835 1.00 0.24 36 ASP A CA 19
ATOM 26975 C C . ASP A 1 36 ? -8.935 -6.070 1.081 1.00 0.25 36 ASP A C 19
ATOM 26976 O O . ASP A 1 36 ? -8.978 -5.242 1.992 1.00 0.31 36 ASP A O 19
ATOM 26985 N N . LYS A 1 37 ? -9.952 -6.290 0.270 1.00 0.28 37 LYS A N 19
ATOM 26986 C CA . LYS A 1 37 ? -11.173 -5.512 0.373 1.00 0.33 37 LYS A CA 19
ATOM 26987 C C . LYS A 1 37 ? -12.225 -6.275 1.145 1.00 0.46 37 LYS A C 19
ATOM 26988 O O . LYS A 1 37 ? -12.217 -7.504 1.173 1.00 0.63 37 LYS A O 19
ATOM 27007 N N . ALA A 1 38 ? -13.116 -5.539 1.772 1.00 0.41 38 ALA A N 19
ATOM 27008 C CA . ALA A 1 38 ? -14.218 -6.126 2.509 1.00 0.52 38 ALA A CA 19
ATOM 27009 C C . ALA A 1 38 ? -15.417 -5.187 2.515 1.00 0.47 38 ALA A C 19
ATOM 27010 O O . ALA A 1 38 ? -15.428 -4.173 3.212 1.00 0.43 38 ALA A O 19
ATOM 27017 N N . GLY A 1 39 ? -16.425 -5.524 1.734 1.00 0.57 39 GLY A N 19
ATOM 27018 C CA . GLY A 1 39 ? -17.593 -4.679 1.639 1.00 0.60 39 GLY A CA 19
ATOM 27019 C C . GLY A 1 39 ? -18.878 -5.472 1.661 1.00 0.81 39 GLY A C 19
ATOM 27020 O O . GLY A 1 39 ? -18.885 -6.645 2.046 1.00 0.96 39 GLY A O 19
ATOM 27024 N N . ALA A 1 40 ? -19.963 -4.838 1.233 1.00 0.90 40 ALA A N 19
ATOM 27025 C CA . ALA A 1 40 ? -21.270 -5.479 1.200 1.00 1.14 40 ALA A CA 19
ATOM 27026 C C . ALA A 1 40 ? -21.297 -6.632 0.200 1.00 1.33 40 ALA A C 19
ATOM 27027 O O . ALA A 1 40 ? -22.151 -7.514 0.277 1.00 1.57 40 ALA A O 19
ATOM 27034 N N . ALA A 1 41 ? -20.356 -6.623 -0.736 1.00 1.28 41 ALA A N 19
ATOM 27035 C CA . ALA A 1 41 ? -20.250 -7.689 -1.721 1.00 1.49 41 ALA A CA 19
ATOM 27036 C C . ALA A 1 41 ? -19.291 -8.775 -1.246 1.00 1.45 41 ALA A C 19
ATOM 27037 O O . ALA A 1 41 ? -18.988 -9.717 -1.979 1.00 1.72 41 ALA A O 19
ATOM 27044 N N . GLY A 1 42 ? -18.807 -8.633 -0.021 1.00 1.19 42 GLY A N 19
ATOM 27045 C CA . GLY A 1 42 ? -17.906 -9.618 0.538 1.00 1.21 42 GLY A CA 19
ATOM 27046 C C . GLY A 1 42 ? -16.470 -9.144 0.550 1.00 1.01 42 GLY A C 19
ATOM 27047 O O . GLY A 1 42 ? -16.198 -7.961 0.327 1.00 0.86 42 GLY A O 19
ATOM 27051 N N . THR A 1 43 ? -15.554 -10.061 0.814 1.00 1.03 43 THR A N 19
ATOM 27052 C CA . THR A 1 43 ? -14.143 -9.745 0.852 1.00 0.88 43 THR A CA 19
ATOM 27053 C C . THR A 1 43 ? -13.492 -10.059 -0.492 1.00 0.82 43 THR A C 19
ATOM 27054 O O . THR A 1 43 ? -14.009 -10.866 -1.267 1.00 0.92 43 THR A O 19
ATOM 27065 N N . SER A 1 44 ? -12.377 -9.411 -0.781 1.00 0.73 44 SER A N 19
ATOM 27066 C CA . SER A 1 44 ? -11.645 -9.662 -2.013 1.00 0.69 44 SER A CA 19
ATOM 27067 C C . SER A 1 44 ? -10.152 -9.454 -1.795 1.00 0.59 44 SER A C 19
ATOM 27068 O O . SER A 1 44 ? -9.751 -8.821 -0.819 1.00 0.60 44 SER A O 19
ATOM 27076 N N . ARG A 1 45 ? -9.332 -9.975 -2.696 1.00 0.63 45 ARG A N 19
ATOM 27077 C CA . ARG A 1 45 ? -7.890 -9.872 -2.554 1.00 0.60 45 ARG A CA 19
ATOM 27078 C C . ARG A 1 45 ? -7.216 -9.499 -3.866 1.00 0.51 45 ARG A C 19
ATOM 27079 O O . ARG A 1 45 ? -7.450 -10.107 -4.912 1.00 0.65 45 ARG A O 19
ATOM 27100 N N . ILE A 1 46 ? -6.387 -8.480 -3.783 1.00 0.38 46 ILE A N 19
ATOM 27101 C CA . ILE A 1 46 ? -5.585 -8.016 -4.900 1.00 0.33 46 ILE A CA 19
ATOM 27102 C C . ILE A 1 46 ? -4.116 -8.282 -4.606 1.00 0.30 46 ILE A C 19
ATOM 27103 O O . ILE A 1 46 ? -3.639 -7.967 -3.518 1.00 0.34 46 ILE A O 19
ATOM 27119 N N . LYS A 1 47 ? -3.403 -8.868 -5.552 1.00 0.31 47 LYS A N 19
ATOM 27120 C CA . LYS A 1 47 ? -1.998 -9.178 -5.349 1.00 0.38 47 LYS A CA 19
ATOM 27121 C C . LYS A 1 47 ? -1.131 -8.650 -6.482 1.00 0.41 47 LYS A C 19
ATOM 27122 O O . LYS A 1 47 ? -1.256 -9.083 -7.629 1.00 0.51 47 LYS A O 19
ATOM 27141 N N . GLN A 1 48 ? -0.263 -7.703 -6.156 1.00 0.40 48 GLN A N 19
ATOM 27142 C CA . GLN A 1 48 ? 0.690 -7.171 -7.117 1.00 0.47 48 GLN A CA 19
ATOM 27143 C C . GLN A 1 48 ? 2.076 -7.107 -6.484 1.00 0.50 48 GLN A C 19
ATOM 27144 O O . GLN A 1 48 ? 2.296 -6.379 -5.516 1.00 0.78 48 GLN A O 19
ATOM 27158 N N . ALA A 1 49 ? 3.006 -7.872 -7.028 1.00 0.32 49 ALA A N 19
ATOM 27159 C CA . ALA A 1 49 ? 4.352 -7.929 -6.483 1.00 0.31 49 ALA A CA 19
ATOM 27160 C C . ALA A 1 49 ? 5.383 -7.684 -7.572 1.00 0.31 49 ALA A C 19
ATOM 27161 O O . ALA A 1 49 ? 5.097 -7.859 -8.758 1.00 0.39 49 ALA A O 19
ATOM 27168 N N . GLY A 1 50 ? 6.569 -7.257 -7.168 1.00 0.25 50 GLY A N 19
ATOM 27169 C CA . GLY A 1 50 ? 7.642 -7.035 -8.113 1.00 0.26 50 GLY A CA 19
ATOM 27170 C C . GLY A 1 50 ? 8.751 -6.208 -7.516 1.00 0.23 50 GLY A C 19
ATOM 27171 O O . GLY A 1 50 ? 9.030 -6.301 -6.319 1.00 0.25 50 GLY A O 19
ATOM 27175 N N . ALA A 1 51 ? 9.379 -5.401 -8.345 1.00 0.23 51 ALA A N 19
ATOM 27176 C CA . ALA A 1 51 ? 10.446 -4.537 -7.906 1.00 0.21 51 ALA A CA 19
ATOM 27177 C C . ALA A 1 51 ? 10.276 -3.159 -8.528 1.00 0.23 51 ALA A C 19
ATOM 27178 O O . ALA A 1 51 ? 9.765 -3.033 -9.645 1.00 0.38 51 ALA A O 19
ATOM 27185 N N . PHE A 1 52 ? 10.694 -2.135 -7.811 1.00 0.15 52 PHE A N 19
ATOM 27186 C CA . PHE A 1 52 ? 10.558 -0.768 -8.280 1.00 0.16 52 PHE A CA 19
ATOM 27187 C C . PHE A 1 52 ? 11.719 0.076 -7.756 1.00 0.14 52 PHE A C 19
ATOM 27188 O O . PHE A 1 52 ? 12.480 -0.365 -6.888 1.00 0.16 52 PHE A O 19
ATOM 27205 N N . THR A 1 53 ? 11.846 1.281 -8.280 1.00 0.15 53 THR A N 19
ATOM 27206 C CA . THR A 1 53 ? 12.966 2.144 -7.968 1.00 0.16 53 THR A CA 19
ATOM 27207 C C . THR A 1 53 ? 12.644 3.051 -6.793 1.00 0.16 53 THR A C 19
ATOM 27208 O O . THR A 1 53 ? 11.708 3.851 -6.847 1.00 0.27 53 THR A O 19
ATOM 27219 N N . ALA A 1 54 ? 13.429 2.928 -5.739 1.00 0.13 54 ALA A N 19
ATOM 27220 C CA . ALA A 1 54 ? 13.177 3.659 -4.515 1.00 0.13 54 ALA A CA 19
ATOM 27221 C C . ALA A 1 54 ? 14.315 4.632 -4.219 1.00 0.14 54 ALA A C 19
ATOM 27222 O O . ALA A 1 54 ? 15.472 4.351 -4.516 1.00 0.23 54 ALA A O 19
ATOM 27229 N N . ILE A 1 55 ? 13.976 5.784 -3.658 1.00 0.17 55 ILE A N 19
ATOM 27230 C CA . ILE A 1 55 ? 14.976 6.784 -3.304 1.00 0.18 55 ILE A CA 19
ATOM 27231 C C . ILE A 1 55 ? 15.190 6.805 -1.808 1.00 0.16 55 ILE A C 19
ATOM 27232 O O . ILE A 1 55 ? 14.252 6.620 -1.037 1.00 0.14 55 ILE A O 19
ATOM 27248 N N . ALA A 1 56 ? 16.436 7.014 -1.419 1.00 0.17 56 ALA A N 19
ATOM 27249 C CA . ALA A 1 56 ? 16.807 7.055 -0.011 1.00 0.18 56 ALA A CA 19
ATOM 27250 C C . ALA A 1 56 ? 16.076 8.157 0.729 1.00 0.17 56 ALA A C 19
ATOM 27251 O O . ALA A 1 56 ? 16.157 9.329 0.353 1.00 0.20 56 ALA A O 19
ATOM 27258 N N . GLU A 1 57 ? 15.366 7.760 1.781 1.00 0.16 57 GLU A N 19
ATOM 27259 C CA . GLU A 1 57 ? 14.596 8.673 2.602 1.00 0.18 57 GLU A CA 19
ATOM 27260 C C . GLU A 1 57 ? 13.504 9.317 1.758 1.00 0.19 57 GLU A C 19
ATOM 27261 O O . GLU A 1 57 ? 13.109 10.465 1.965 1.00 0.28 57 GLU A O 19
ATOM 27273 N N . GLN A 1 58 ? 13.044 8.541 0.790 1.00 0.16 58 GLN A N 19
ATOM 27274 C CA . GLN A 1 58 ? 11.977 8.931 -0.094 1.00 0.18 58 GLN A CA 19
ATOM 27275 C C . GLN A 1 58 ? 10.861 7.921 -0.026 1.00 0.17 58 GLN A C 19
ATOM 27276 O O . GLN A 1 58 ? 11.091 6.712 -0.037 1.00 0.19 58 GLN A O 19
ATOM 27290 N N . ARG A 1 59 ? 9.664 8.428 0.071 1.00 0.16 59 ARG A N 19
ATOM 27291 C CA . ARG A 1 59 ? 8.480 7.593 0.078 1.00 0.17 59 ARG A CA 19
ATOM 27292 C C . ARG A 1 59 ? 8.152 7.095 -1.321 1.00 0.17 59 ARG A C 19
ATOM 27293 O O . ARG A 1 59 ? 8.009 7.876 -2.261 1.00 0.22 59 ARG A O 19
ATOM 27314 N N . VAL A 1 60 ? 8.049 5.789 -1.442 1.00 0.13 60 VAL A N 19
ATOM 27315 C CA . VAL A 1 60 ? 7.715 5.142 -2.688 1.00 0.14 60 VAL A CA 19
ATOM 27316 C C . VAL A 1 60 ? 6.407 4.394 -2.526 1.00 0.13 60 VAL A C 19
ATOM 27317 O O . VAL A 1 60 ? 6.349 3.383 -1.838 1.00 0.12 60 VAL A O 19
ATOM 27330 N N . THR A 1 61 ? 5.355 4.876 -3.159 1.00 0.15 61 THR A N 19
ATOM 27331 C CA . THR A 1 61 ? 4.066 4.249 -2.979 1.00 0.15 61 THR A CA 19
ATOM 27332 C C . THR A 1 61 ? 3.871 3.158 -4.006 1.00 0.16 61 THR A C 19
ATOM 27333 O O . THR A 1 61 ? 4.046 3.370 -5.209 1.00 0.19 61 THR A O 19
ATOM 27344 N N . VAL A 1 62 ? 3.522 1.986 -3.518 1.00 0.15 62 VAL A N 19
ATOM 27345 C CA . VAL A 1 62 ? 3.587 0.794 -4.319 1.00 0.15 62 VAL A CA 19
ATOM 27346 C C . VAL A 1 62 ? 2.251 0.068 -4.417 1.00 0.15 62 VAL A C 19
ATOM 27347 O O . VAL A 1 62 ? 1.505 -0.020 -3.441 1.00 0.16 62 VAL A O 19
ATOM 27360 N N . GLY A 1 63 ? 1.965 -0.435 -5.617 1.00 0.18 63 GLY A N 19
ATOM 27361 C CA . GLY A 1 63 ? 0.764 -1.211 -5.842 1.00 0.21 63 GLY A CA 19
ATOM 27362 C C . GLY A 1 63 ? -0.454 -0.344 -6.042 1.00 0.20 63 GLY A C 19
ATOM 27363 O O . GLY A 1 63 ? -1.255 -0.187 -5.131 1.00 0.28 63 GLY A O 19
ATOM 27367 N N . ASN A 1 64 ? -0.603 0.214 -7.233 1.00 0.33 64 ASN A N 19
ATOM 27368 C CA . ASN A 1 64 ? -1.732 1.081 -7.517 1.00 0.40 64 ASN A CA 19
ATOM 27369 C C . ASN A 1 64 ? -2.936 0.266 -7.942 1.00 0.37 64 ASN A C 19
ATOM 27370 O O . ASN A 1 64 ? -2.976 -0.317 -9.025 1.00 0.52 64 ASN A O 19
ATOM 27381 N N . VAL A 1 65 ? -3.907 0.209 -7.055 1.00 0.25 65 VAL A N 19
ATOM 27382 C CA . VAL A 1 65 ? -5.170 -0.436 -7.342 1.00 0.33 65 VAL A CA 19
ATOM 27383 C C . VAL A 1 65 ? -6.295 0.556 -7.083 1.00 0.27 65 VAL A C 19
ATOM 27384 O O . VAL A 1 65 ? -6.224 1.341 -6.138 1.00 0.35 65 VAL A O 19
ATOM 27397 N N . VAL A 1 66 ? -7.306 0.565 -7.928 1.00 0.25 66 VAL A N 19
ATOM 27398 C CA . VAL A 1 66 ? -8.379 1.530 -7.777 1.00 0.23 66 VAL A CA 19
ATOM 27399 C C . VAL A 1 66 ? -9.701 0.833 -7.508 1.00 0.24 66 VAL A C 19
ATOM 27400 O O . VAL A 1 66 ? -10.185 0.037 -8.315 1.00 0.27 66 VAL A O 19
ATOM 27413 N N . LEU A 1 67 ? -10.265 1.140 -6.358 1.00 0.22 67 LEU A N 19
ATOM 27414 C CA . LEU A 1 67 ? -11.507 0.544 -5.918 1.00 0.23 67 LEU A CA 19
ATOM 27415 C C . LEU A 1 67 ? -12.623 1.565 -6.055 1.00 0.24 67 LEU A C 19
ATOM 27416 O O . LEU A 1 67 ? -12.361 2.752 -6.266 1.00 0.26 67 LEU A O 19
ATOM 27432 N N . ASP A 1 68 ? -13.861 1.121 -5.947 1.00 0.26 68 ASP A N 19
ATOM 27433 C CA . ASP A 1 68 ? -14.969 2.053 -5.840 1.00 0.28 68 ASP A CA 19
ATOM 27434 C C . ASP A 1 68 ? -14.962 2.641 -4.435 1.00 0.28 68 ASP A C 19
ATOM 27435 O O . ASP A 1 68 ? -14.858 1.912 -3.444 1.00 0.30 68 ASP A O 19
ATOM 27444 N N . TYR A 1 69 ? -15.026 3.957 -4.348 1.00 0.28 69 TYR A N 19
ATOM 27445 C CA . TYR A 1 69 ? -14.877 4.631 -3.068 1.00 0.27 69 TYR A CA 19
ATOM 27446 C C . TYR A 1 69 ? -16.141 4.546 -2.231 1.00 0.27 69 TYR A C 19
ATOM 27447 O O . TYR A 1 69 ? -17.232 4.886 -2.687 1.00 0.30 69 TYR A O 19
ATOM 27465 N N . SER A 1 70 ? -15.983 4.070 -1.010 1.00 0.25 70 SER A N 19
ATOM 27466 C CA . SER A 1 70 ? -17.038 4.130 -0.028 1.00 0.27 70 SER A CA 19
ATOM 27467 C C . SER A 1 70 ? -16.444 4.384 1.354 1.00 0.29 70 SER A C 19
ATOM 27468 O O . SER A 1 70 ? -15.500 3.709 1.762 1.00 0.28 70 SER A O 19
ATOM 27476 N N . SER A 1 71 ? -16.986 5.367 2.058 1.00 0.36 71 SER A N 19
ATOM 27477 C CA . SER A 1 71 ? -16.461 5.769 3.355 1.00 0.42 71 SER A CA 19
ATOM 27478 C C . SER A 1 71 ? -16.780 4.737 4.433 1.00 0.43 71 SER A C 19
ATOM 27479 O O . SER A 1 71 ? -16.123 4.684 5.472 1.00 0.50 71 SER A O 19
ATOM 27487 N N . ALA A 1 72 ? -17.792 3.922 4.178 1.00 0.39 72 ALA A N 19
ATOM 27488 C CA . ALA A 1 72 ? -18.178 2.866 5.100 1.00 0.43 72 ALA A CA 19
ATOM 27489 C C . ALA A 1 72 ? -17.597 1.531 4.660 1.00 0.40 72 ALA A C 19
ATOM 27490 O O . ALA A 1 72 ? -17.845 0.496 5.277 1.00 0.50 72 ALA A O 19
ATOM 27497 N N . ASN A 1 73 ? -16.817 1.565 3.590 1.00 0.32 73 ASN A N 19
ATOM 27498 C CA . ASN A 1 73 ? -16.249 0.351 3.026 1.00 0.30 73 ASN A CA 19
ATOM 27499 C C . ASN A 1 73 ? -14.957 0.004 3.733 1.00 0.33 73 ASN A C 19
ATOM 27500 O O . ASN A 1 73 ? -14.159 0.886 4.055 1.00 0.47 73 ASN A O 19
ATOM 27511 N N . ARG A 1 74 ? -14.749 -1.273 3.984 1.00 0.32 74 ARG A N 19
ATOM 27512 C CA . ARG A 1 74 ? -13.508 -1.718 4.571 1.00 0.35 74 ARG A CA 19
ATOM 27513 C C . ARG A 1 74 ? -12.535 -2.107 3.474 1.00 0.27 74 ARG A C 19
ATOM 27514 O O . ARG A 1 74 ? -12.716 -3.102 2.780 1.00 0.32 74 ARG A O 19
ATOM 27535 N N . TYR A 1 75 ? -11.518 -1.294 3.309 1.00 0.19 75 TYR A N 19
ATOM 27536 C CA . TYR A 1 75 ? -10.456 -1.578 2.371 1.00 0.14 75 TYR A CA 19
ATOM 27537 C C . TYR A 1 75 ? -9.147 -1.644 3.123 1.00 0.13 75 TYR A C 19
ATOM 27538 O O . TYR A 1 75 ? -8.785 -0.694 3.813 1.00 0.15 75 TYR A O 19
ATOM 27556 N N . ALA A 1 76 ? -8.454 -2.755 3.020 1.00 0.14 76 ALA A N 19
ATOM 27557 C CA . ALA A 1 76 ? -7.190 -2.908 3.705 1.00 0.13 76 ALA A CA 19
ATOM 27558 C C . ALA A 1 76 ? -6.097 -3.289 2.740 1.00 0.12 76 ALA A C 19
ATOM 27559 O O . ALA A 1 76 ? -6.356 -3.632 1.593 1.00 0.12 76 ALA A O 19
ATOM 27566 N N . ALA A 1 77 ? -4.877 -3.220 3.213 1.00 0.13 77 ALA A N 19
ATOM 27567 C CA . ALA A 1 77 ? -3.724 -3.476 2.390 1.00 0.13 77 ALA A CA 19
ATOM 27568 C C . ALA A 1 77 ? -2.640 -4.110 3.221 1.00 0.14 77 ALA A C 19
ATOM 27569 O O . ALA A 1 77 ? -2.688 -4.066 4.439 1.00 0.16 77 ALA A O 19
ATOM 27576 N N . ARG A 1 78 ? -1.688 -4.712 2.560 1.00 0.14 78 ARG A N 19
ATOM 27577 C CA . ARG A 1 78 ? -0.534 -5.270 3.216 1.00 0.16 78 ARG A CA 19
ATOM 27578 C C . ARG A 1 78 ? 0.638 -5.281 2.255 1.00 0.14 78 ARG A C 19
ATOM 27579 O O . ARG A 1 78 ? 0.591 -5.918 1.202 1.00 0.16 78 ARG A O 19
ATOM 27600 N N . LEU A 1 79 ? 1.676 -4.548 2.584 1.00 0.17 79 LEU A N 19
ATOM 27601 C CA . LEU A 1 79 ? 2.839 -4.524 1.735 1.00 0.15 79 LEU A CA 19
ATOM 27602 C C . LEU A 1 79 ? 4.007 -5.165 2.441 1.00 0.15 79 LEU A C 19
ATOM 27603 O O . LEU A 1 79 ? 4.457 -4.693 3.484 1.00 0.22 79 LEU A O 19
ATOM 27619 N N . ASP A 1 80 ? 4.473 -6.246 1.863 1.00 0.12 80 ASP A N 19
ATOM 27620 C CA . ASP A 1 80 ? 5.641 -6.934 2.349 1.00 0.12 80 ASP A CA 19
ATOM 27621 C C . ASP A 1 80 ? 6.844 -6.488 1.531 1.00 0.11 80 ASP A C 19
ATOM 27622 O O . ASP A 1 80 ? 6.789 -6.465 0.310 1.00 0.15 80 ASP A O 19
ATOM 27631 N N . VAL A 1 81 ? 7.900 -6.065 2.185 1.00 0.09 81 VAL A N 19
ATOM 27632 C CA . VAL A 1 81 ? 9.092 -5.665 1.467 1.00 0.10 81 VAL A CA 19
ATOM 27633 C C . VAL A 1 81 ? 10.226 -6.609 1.813 1.00 0.12 81 VAL A C 19
ATOM 27634 O O . VAL A 1 81 ? 10.770 -6.558 2.911 1.00 0.13 81 VAL A O 19
ATOM 27647 N N . SER A 1 82 ? 10.567 -7.469 0.880 1.00 0.14 82 SER A N 19
ATOM 27648 C CA . SER A 1 82 ? 11.659 -8.395 1.058 1.00 0.17 82 SER A CA 19
ATOM 27649 C C . SER A 1 82 ? 12.686 -8.179 -0.047 1.00 0.20 82 SER A C 19
ATOM 27650 O O . SER A 1 82 ? 12.460 -8.546 -1.204 1.00 0.25 82 SER A O 19
ATOM 27658 N N . PHE A 1 83 ? 13.796 -7.558 0.301 1.00 0.21 83 PHE A N 19
ATOM 27659 C CA . PHE A 1 83 ? 14.829 -7.246 -0.668 1.00 0.24 83 PHE A CA 19
ATOM 27660 C C . PHE A 1 83 ? 16.207 -7.401 -0.039 1.00 0.24 83 PHE A C 19
ATOM 27661 O O . PHE A 1 83 ? 16.721 -6.478 0.601 1.00 0.23 83 PHE A O 19
ATOM 27678 N N . GLY A 1 84 ? 16.788 -8.578 -0.206 1.00 0.30 84 GLY A N 19
ATOM 27679 C CA . GLY A 1 84 ? 18.097 -8.844 0.346 1.00 0.34 84 GLY A CA 19
ATOM 27680 C C . GLY A 1 84 ? 18.062 -8.956 1.854 1.00 0.34 84 GLY A C 19
ATOM 27681 O O . GLY A 1 84 ? 17.588 -9.955 2.398 1.00 0.41 84 GLY A O 19
ATOM 27685 N N . SER A 1 85 ? 18.531 -7.920 2.529 1.00 0.32 85 SER A N 19
ATOM 27686 C CA . SER A 1 85 ? 18.605 -7.924 3.980 1.00 0.36 85 SER A CA 19
ATOM 27687 C C . SER A 1 85 ? 17.340 -7.354 4.618 1.00 0.31 85 SER A C 19
ATOM 27688 O O . SER A 1 85 ? 17.117 -7.509 5.818 1.00 0.35 85 SER A O 19
ATOM 27696 N N . VAL A 1 86 ? 16.507 -6.702 3.818 1.00 0.24 86 VAL A N 19
ATOM 27697 C CA . VAL A 1 86 ? 15.271 -6.135 4.338 1.00 0.20 86 VAL A CA 19
ATOM 27698 C C . VAL A 1 86 ? 14.104 -7.097 4.138 1.00 0.17 86 VAL A C 19
ATOM 27699 O O . VAL A 1 86 ? 13.952 -7.695 3.072 1.00 0.18 86 VAL A O 19
ATOM 27712 N N . THR A 1 87 ? 13.320 -7.285 5.184 1.00 0.17 87 THR A N 19
ATOM 27713 C CA . THR A 1 87 ? 12.047 -7.975 5.072 1.00 0.17 87 THR A CA 19
ATOM 27714 C C . THR A 1 87 ? 11.083 -7.417 6.114 1.00 0.15 87 THR A C 19
ATOM 27715 O O . THR A 1 87 ? 11.319 -7.523 7.320 1.00 0.18 87 THR A O 19
ATOM 27726 N N . ILE A 1 88 ? 10.002 -6.821 5.636 1.00 0.12 88 ILE A N 19
ATOM 27727 C CA . ILE A 1 88 ? 9.058 -6.097 6.485 1.00 0.11 88 ILE A CA 19
ATOM 27728 C C . ILE A 1 88 ? 7.668 -6.184 5.891 1.00 0.10 88 ILE A C 19
ATOM 27729 O O . ILE A 1 88 ? 7.514 -6.594 4.746 1.00 0.11 88 ILE A O 19
ATOM 27745 N N . GLN A 1 89 ? 6.657 -5.814 6.657 1.00 0.11 89 GLN A N 19
ATOM 27746 C CA . GLN A 1 89 ? 5.317 -5.709 6.110 1.00 0.14 89 GLN A CA 19
ATOM 27747 C C . GLN A 1 89 ? 4.482 -4.684 6.876 1.00 0.14 89 GLN A C 19
ATOM 27748 O O . GLN A 1 89 ? 4.652 -4.500 8.083 1.00 0.20 89 GLN A O 19
ATOM 27762 N N . CYS A 1 90 ? 3.581 -4.025 6.165 1.00 0.20 90 CYS A N 19
ATOM 27763 C CA . CYS A 1 90 ? 2.664 -3.064 6.766 1.00 0.21 90 CYS A CA 19
ATOM 27764 C C . CYS A 1 90 ? 1.254 -3.342 6.263 1.00 0.23 90 CYS A C 19
ATOM 27765 O O . CYS A 1 90 ? 1.088 -3.897 5.182 1.00 0.31 90 CYS A O 19
ATOM 27772 N N . ASN A 1 91 ? 0.247 -2.950 7.030 1.00 0.19 91 ASN A N 19
ATOM 27773 C CA . ASN A 1 91 ? -1.137 -3.340 6.740 1.00 0.18 91 ASN A CA 19
ATOM 27774 C C . ASN A 1 91 ? -2.097 -2.172 6.946 1.00 0.16 91 ASN A C 19
ATOM 27775 O O . ASN A 1 91 ? -2.084 -1.524 7.993 1.00 0.18 91 ASN A O 19
ATOM 27786 N N . LEU A 1 92 ? -2.933 -1.916 5.944 1.00 0.14 92 LEU A N 19
ATOM 27787 C CA . LEU A 1 92 ? -3.812 -0.747 5.954 1.00 0.13 92 LEU A CA 19
ATOM 27788 C C . LEU A 1 92 ? -4.984 -0.935 6.904 1.00 0.14 92 LEU A C 19
ATOM 27789 O O . LEU A 1 92 ? -5.660 -1.966 6.883 1.00 0.17 92 LEU A O 19
ATOM 27805 N N . ASP A 1 93 ? -5.206 0.063 7.742 1.00 0.17 93 ASP A N 19
ATOM 27806 C CA . ASP A 1 93 ? -6.416 0.145 8.540 1.00 0.19 93 ASP A CA 19
ATOM 27807 C C . ASP A 1 93 ? -7.514 0.783 7.709 1.00 0.17 93 ASP A C 19
ATOM 27808 O O . ASP A 1 93 ? -7.444 1.967 7.396 1.00 0.18 93 ASP A O 19
ATOM 27817 N N . PRO A 1 94 ? -8.539 0.006 7.323 1.00 0.18 94 PRO A N 19
ATOM 27818 C CA . PRO A 1 94 ? -9.628 0.496 6.466 1.00 0.19 94 PRO A CA 19
ATOM 27819 C C . PRO A 1 94 ? -10.355 1.684 7.083 1.00 0.23 94 PRO A C 19
ATOM 27820 O O . PRO A 1 94 ? -11.041 2.441 6.397 1.00 0.27 94 PRO A O 19
ATOM 27831 N N . GLU A 1 95 ? -10.174 1.839 8.382 1.00 0.26 95 GLU A N 19
ATOM 27832 C CA . GLU A 1 95 ? -10.748 2.939 9.134 1.00 0.34 95 GLU A CA 19
ATOM 27833 C C . GLU A 1 95 ? -10.025 4.251 8.834 1.00 0.32 95 GLU A C 19
ATOM 27834 O O . GLU A 1 95 ? -10.244 5.252 9.505 1.00 0.46 95 GLU A O 19
ATOM 27846 N N . THR A 1 96 ? -9.106 4.225 7.875 1.00 0.23 96 THR A N 19
ATOM 27847 C CA . THR A 1 96 ? -8.401 5.423 7.466 1.00 0.24 96 THR A CA 19
ATOM 27848 C C . THR A 1 96 ? -8.834 5.906 6.073 1.00 0.23 96 THR A C 19
ATOM 27849 O O . THR A 1 96 ? -8.631 7.068 5.727 1.00 0.30 96 THR A O 19
ATOM 27860 N N . VAL A 1 97 ? -9.439 5.003 5.299 1.00 0.20 97 VAL A N 19
ATOM 27861 C CA . VAL A 1 97 ? -9.885 5.273 3.912 1.00 0.23 97 VAL A CA 19
ATOM 27862 C C . VAL A 1 97 ? -10.573 6.628 3.735 1.00 0.29 97 VAL A C 19
ATOM 27863 O O . VAL A 1 97 ? -10.356 7.295 2.730 1.00 0.64 97 VAL A O 19
ATOM 27876 N N . LYS A 1 98 ? -11.364 7.037 4.718 1.00 0.29 98 LYS A N 19
ATOM 27877 C CA . LYS A 1 98 ? -12.265 8.183 4.570 1.00 0.38 98 LYS A CA 19
ATOM 27878 C C . LYS A 1 98 ? -11.516 9.438 4.161 1.00 0.40 98 LYS A C 19
ATOM 27879 O O . LYS A 1 98 ? -10.946 10.137 4.999 1.00 0.47 98 LYS A O 19
ATOM 27898 N N . LEU A 1 99 ? -11.506 9.684 2.850 1.00 0.47 99 LEU A N 19
ATOM 27899 C CA . LEU A 1 99 ? -11.010 10.929 2.287 1.00 0.58 99 LEU A CA 19
ATOM 27900 C C . LEU A 1 99 ? -9.526 11.124 2.566 1.00 0.73 99 LEU A C 19
ATOM 27901 O O . LEU A 1 99 ? -9.038 12.251 2.659 1.00 1.33 99 LEU A O 19
ATOM 27917 N N . GLU A 1 100 ? -8.814 10.020 2.690 1.00 1.05 100 GLU A N 19
ATOM 27918 C CA . GLU A 1 100 ? -7.385 10.061 2.911 1.00 1.25 100 GLU A CA 19
ATOM 27919 C C . GLU A 1 100 ? -6.667 10.010 1.568 1.00 2.09 100 GLU A C 19
ATOM 27920 O O . GLU A 1 100 ? -7.241 9.566 0.571 1.00 2.87 100 GLU A O 19
ATOM 27932 N N . HIS A 1 101 ? -5.436 10.500 1.534 1.00 2.68 101 HIS A N 19
ATOM 27933 C CA . HIS A 1 101 ? -4.620 10.463 0.326 1.00 3.89 101 HIS A CA 19
ATOM 27934 C C . HIS A 1 101 ? -3.173 10.811 0.657 1.00 4.59 101 HIS A C 19
ATOM 27935 O O . HIS A 1 101 ? -2.695 11.881 0.235 1.00 5.06 101 HIS A O 19
ATOM 27950 N N . MET A 1 1 ? 18.200 -0.187 3.823 1.00 1.09 1 MET A N 20
ATOM 27951 C CA . MET A 1 1 ? 17.005 -1.051 3.924 1.00 0.39 1 MET A CA 20
ATOM 27952 C C . MET A 1 1 ? 15.751 -0.272 3.563 1.00 0.30 1 MET A C 20
ATOM 27953 O O . MET A 1 1 ? 15.763 0.961 3.510 1.00 0.45 1 MET A O 20
ATOM 27969 N N . VAL A 1 2 ? 14.678 -0.998 3.298 1.00 0.15 2 VAL A N 20
ATOM 27970 C CA . VAL A 1 2 ? 13.427 -0.394 2.885 1.00 0.10 2 VAL A CA 20
ATOM 27971 C C . VAL A 1 2 ? 12.425 -0.379 4.043 1.00 0.09 2 VAL A C 20
ATOM 27972 O O . VAL A 1 2 ? 12.477 -1.222 4.932 1.00 0.12 2 VAL A O 20
ATOM 27985 N N . GLN A 1 3 ? 11.522 0.586 4.011 1.00 0.09 3 GLN A N 20
ATOM 27986 C CA . GLN A 1 3 ? 10.484 0.751 5.008 1.00 0.10 3 GLN A CA 20
ATOM 27987 C C . GLN A 1 3 ? 9.146 0.596 4.315 1.00 0.11 3 GLN A C 20
ATOM 27988 O O . GLN A 1 3 ? 9.089 0.621 3.086 1.00 0.17 3 GLN A O 20
ATOM 28002 N N . CYS A 1 4 ? 8.069 0.443 5.062 1.00 0.12 4 CYS A N 20
ATOM 28003 C CA . CYS A 1 4 ? 6.785 0.287 4.419 1.00 0.13 4 CYS A CA 20
ATOM 28004 C C . CYS A 1 4 ? 5.647 0.825 5.270 1.00 0.17 4 CYS A C 20
ATOM 28005 O O . CYS A 1 4 ? 5.661 0.744 6.500 1.00 0.29 4 CYS A O 20
ATOM 28012 N N . GLU A 1 5 ? 4.679 1.382 4.576 1.00 0.14 5 GLU A N 20
ATOM 28013 C CA . GLU A 1 5 ? 3.458 1.901 5.148 1.00 0.16 5 GLU A CA 20
ATOM 28014 C C . GLU A 1 5 ? 2.336 1.588 4.175 1.00 0.15 5 GLU A C 20
ATOM 28015 O O . GLU A 1 5 ? 2.583 1.052 3.097 1.00 0.17 5 GLU A O 20
ATOM 28027 N N . VAL A 1 6 ? 1.115 1.901 4.542 1.00 0.17 6 VAL A N 20
ATOM 28028 C CA . VAL A 1 6 ? -0.024 1.581 3.714 1.00 0.18 6 VAL A CA 20
ATOM 28029 C C . VAL A 1 6 ? -0.965 2.761 3.595 1.00 0.21 6 VAL A C 20
ATOM 28030 O O . VAL A 1 6 ? -1.397 3.329 4.597 1.00 0.33 6 VAL A O 20
ATOM 28043 N N . GLU A 1 7 ? -1.272 3.133 2.367 1.00 0.16 7 GLU A N 20
ATOM 28044 C CA . GLU A 1 7 ? -2.140 4.269 2.125 1.00 0.16 7 GLU A CA 20
ATOM 28045 C C . GLU A 1 7 ? -3.350 3.901 1.300 1.00 0.16 7 GLU A C 20
ATOM 28046 O O . GLU A 1 7 ? -3.366 2.909 0.572 1.00 0.28 7 GLU A O 20
ATOM 28058 N N . ALA A 1 8 ? -4.354 4.736 1.435 1.00 0.14 8 ALA A N 20
ATOM 28059 C CA . ALA A 1 8 ? -5.502 4.726 0.570 1.00 0.12 8 ALA A CA 20
ATOM 28060 C C . ALA A 1 8 ? -5.709 6.154 0.079 1.00 0.15 8 ALA A C 20
ATOM 28061 O O . ALA A 1 8 ? -5.844 7.071 0.885 1.00 0.17 8 ALA A O 20
ATOM 28068 N N . ALA A 1 9 ? -5.730 6.346 -1.221 1.00 0.16 9 ALA A N 20
ATOM 28069 C CA . ALA A 1 9 ? -5.790 7.682 -1.791 1.00 0.19 9 ALA A CA 20
ATOM 28070 C C . ALA A 1 9 ? -7.166 7.955 -2.366 1.00 0.19 9 ALA A C 20
ATOM 28071 O O . ALA A 1 9 ? -7.514 7.461 -3.433 1.00 0.20 9 ALA A O 20
ATOM 28078 N N . VAL A 1 10 ? -7.945 8.755 -1.666 1.00 0.22 10 VAL A N 20
ATOM 28079 C CA . VAL A 1 10 ? -9.320 8.982 -2.064 1.00 0.23 10 VAL A CA 20
ATOM 28080 C C . VAL A 1 10 ? -9.429 10.079 -3.113 1.00 0.27 10 VAL A C 20
ATOM 28081 O O . VAL A 1 10 ? -8.804 11.136 -3.001 1.00 0.33 10 VAL A O 20
ATOM 28094 N N . SER A 1 11 ? -10.213 9.793 -4.136 1.00 0.29 11 SER A N 20
ATOM 28095 C CA . SER A 1 11 ? -10.530 10.747 -5.175 1.00 0.36 11 SER A CA 20
ATOM 28096 C C . SER A 1 11 ? -12.048 10.907 -5.256 1.00 0.45 11 SER A C 20
ATOM 28097 O O . SER A 1 11 ? -12.782 10.251 -4.514 1.00 0.63 11 SER A O 20
ATOM 28105 N N . GLY A 1 12 ? -12.518 11.780 -6.132 1.00 0.45 12 GLY A N 20
ATOM 28106 C CA . GLY A 1 12 ? -13.945 12.005 -6.261 1.00 0.54 12 GLY A CA 20
ATOM 28107 C C . GLY A 1 12 ? -14.670 10.822 -6.880 1.00 0.49 12 GLY A C 20
ATOM 28108 O O . GLY A 1 12 ? -14.774 10.723 -8.103 1.00 0.61 12 GLY A O 20
ATOM 28112 N N . GLY A 1 13 ? -15.152 9.915 -6.036 1.00 0.45 13 GLY A N 20
ATOM 28113 C CA . GLY A 1 13 ? -15.922 8.779 -6.514 1.00 0.48 13 GLY A CA 20
ATOM 28114 C C . GLY A 1 13 ? -15.122 7.492 -6.546 1.00 0.41 13 GLY A C 20
ATOM 28115 O O . GLY A 1 13 ? -15.672 6.412 -6.766 1.00 0.45 13 GLY A O 20
ATOM 28119 N N . HIS A 1 14 ? -13.822 7.597 -6.319 1.00 0.34 14 HIS A N 20
ATOM 28120 C CA . HIS A 1 14 ? -12.941 6.436 -6.346 1.00 0.31 14 HIS A CA 20
ATOM 28121 C C . HIS A 1 14 ? -11.906 6.541 -5.241 1.00 0.30 14 HIS A C 20
ATOM 28122 O O . HIS A 1 14 ? -11.670 7.619 -4.707 1.00 0.43 14 HIS A O 20
ATOM 28137 N N . VAL A 1 15 ? -11.308 5.423 -4.887 1.00 0.23 15 VAL A N 20
ATOM 28138 C CA . VAL A 1 15 ? -10.237 5.416 -3.913 1.00 0.20 15 VAL A CA 20
ATOM 28139 C C . VAL A 1 15 ? -9.083 4.558 -4.427 1.00 0.18 15 VAL A C 20
ATOM 28140 O O . VAL A 1 15 ? -9.238 3.367 -4.667 1.00 0.17 15 VAL A O 20
ATOM 28153 N N . THR A 1 16 ? -7.934 5.178 -4.617 1.00 0.17 16 THR A N 20
ATOM 28154 C CA . THR A 1 16 ? -6.768 4.487 -5.127 1.00 0.16 16 THR A CA 20
ATOM 28155 C C . THR A 1 16 ? -5.899 4.039 -3.972 1.00 0.14 16 THR A C 20
ATOM 28156 O O . THR A 1 16 ? -5.356 4.851 -3.244 1.00 0.15 16 THR A O 20
ATOM 28167 N N . LEU A 1 17 ? -5.747 2.751 -3.816 1.00 0.12 17 LEU A N 20
ATOM 28168 C CA . LEU A 1 17 ? -5.047 2.229 -2.674 1.00 0.10 17 LEU A CA 20
ATOM 28169 C C . LEU A 1 17 ? -3.680 1.712 -3.077 1.00 0.13 17 LEU A C 20
ATOM 28170 O O . LEU A 1 17 ? -3.541 1.053 -4.106 1.00 0.17 17 LEU A O 20
ATOM 28186 N N . GLN A 1 18 ? -2.678 2.055 -2.278 1.00 0.15 18 GLN A N 20
ATOM 28187 C CA . GLN A 1 18 ? -1.302 1.688 -2.552 1.00 0.19 18 GLN A CA 20
ATOM 28188 C C . GLN A 1 18 ? -0.454 1.862 -1.290 1.00 0.24 18 GLN A C 20
ATOM 28189 O O . GLN A 1 18 ? -0.666 2.795 -0.515 1.00 0.51 18 GLN A O 20
ATOM 28203 N N . GLY A 1 19 ? 0.498 0.963 -1.079 1.00 0.17 19 GLY A N 20
ATOM 28204 C CA . GLY A 1 19 ? 1.303 0.999 0.129 1.00 0.18 19 GLY A CA 20
ATOM 28205 C C . GLY A 1 19 ? 2.575 1.809 -0.048 1.00 0.18 19 GLY A C 20
ATOM 28206 O O . GLY A 1 19 ? 3.315 1.598 -0.999 1.00 0.19 19 GLY A O 20
ATOM 28210 N N . VAL A 1 20 ? 2.838 2.729 0.871 1.00 0.17 20 VAL A N 20
ATOM 28211 C CA . VAL A 1 20 ? 3.997 3.606 0.760 1.00 0.18 20 VAL A CA 20
ATOM 28212 C C . VAL A 1 20 ? 5.239 2.982 1.360 1.00 0.21 20 VAL A C 20
ATOM 28213 O O . VAL A 1 20 ? 5.312 2.689 2.540 1.00 0.45 20 VAL A O 20
ATOM 28226 N N . ILE A 1 21 ? 6.206 2.790 0.515 1.00 0.13 21 ILE A N 20
ATOM 28227 C CA . ILE A 1 21 ? 7.488 2.260 0.893 1.00 0.11 21 ILE A CA 20
ATOM 28228 C C . ILE A 1 21 ? 8.509 3.375 0.983 1.00 0.13 21 ILE A C 20
ATOM 28229 O O . ILE A 1 21 ? 8.931 3.924 -0.024 1.00 0.14 21 ILE A O 20
ATOM 28245 N N . THR A 1 22 ? 8.883 3.753 2.175 1.00 0.13 22 THR A N 20
ATOM 28246 C CA . THR A 1 22 ? 9.993 4.660 2.303 1.00 0.14 22 THR A CA 20
ATOM 28247 C C . THR A 1 22 ? 11.256 3.854 2.212 1.00 0.14 22 THR A C 20
ATOM 28248 O O . THR A 1 22 ? 11.369 2.818 2.833 1.00 0.18 22 THR A O 20
ATOM 28259 N N . ALA A 1 23 ? 12.197 4.291 1.437 1.00 0.12 23 ALA A N 20
ATOM 28260 C CA . ALA A 1 23 ? 13.411 3.541 1.311 1.00 0.12 23 ALA A CA 20
ATOM 28261 C C . ALA A 1 23 ? 14.576 4.405 1.692 1.00 0.14 23 ALA A C 20
ATOM 28262 O O . ALA A 1 23 ? 14.787 5.438 1.102 1.00 0.16 23 ALA A O 20
ATOM 28269 N N . VAL A 1 24 ? 15.319 3.985 2.691 1.00 0.16 24 VAL A N 20
ATOM 28270 C CA . VAL A 1 24 ? 16.414 4.788 3.214 1.00 0.18 24 VAL A CA 20
ATOM 28271 C C . VAL A 1 24 ? 17.547 4.965 2.204 1.00 0.20 24 VAL A C 20
A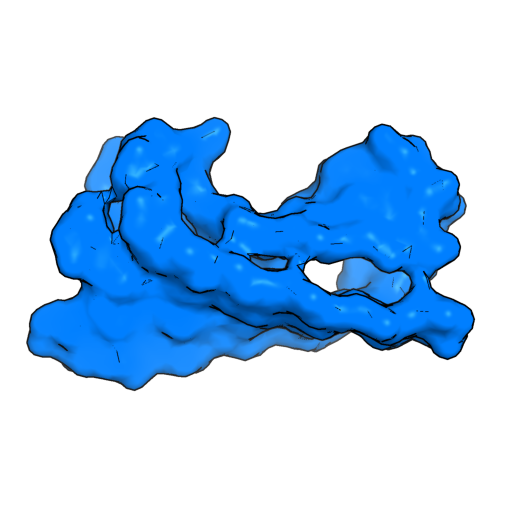TOM 28272 O O . VAL A 1 24 ? 18.365 5.878 2.336 1.00 0.25 24 VAL A O 20
ATOM 28285 N N . ARG A 1 25 ? 17.592 4.123 1.186 1.00 0.21 25 ARG A N 20
ATOM 28286 C CA . ARG A 1 25 ? 18.647 4.222 0.197 1.00 0.24 25 ARG A CA 20
ATOM 28287 C C . ARG A 1 25 ? 18.100 4.245 -1.223 1.00 0.23 25 ARG A C 20
ATOM 28288 O O . ARG A 1 25 ? 17.214 3.466 -1.574 1.00 0.26 25 ARG A O 20
ATOM 28309 N N . ASP A 1 26 ? 18.624 5.166 -2.027 1.00 0.23 26 ASP A N 20
ATOM 28310 C CA . ASP A 1 26 ? 18.177 5.340 -3.400 1.00 0.25 26 ASP A CA 20
ATOM 28311 C C . ASP A 1 26 ? 18.686 4.201 -4.270 1.00 0.24 26 ASP A C 20
ATOM 28312 O O . ASP A 1 26 ? 19.749 3.636 -4.013 1.00 0.32 26 ASP A O 20
ATOM 28321 N N . GLY A 1 27 ? 17.914 3.864 -5.280 1.00 0.24 27 GLY A N 20
ATOM 28322 C CA . GLY A 1 27 ? 18.254 2.770 -6.151 1.00 0.26 27 GLY A CA 20
ATOM 28323 C C . GLY A 1 27 ? 17.015 1.997 -6.513 1.00 0.21 27 GLY A C 20
ATOM 28324 O O . GLY A 1 27 ? 16.057 2.574 -7.026 1.00 0.23 27 GLY A O 20
ATOM 28328 N N . ALA A 1 28 ? 17.005 0.713 -6.215 1.00 0.19 28 ALA A N 20
ATOM 28329 C CA . ALA A 1 28 ? 15.841 -0.112 -6.470 1.00 0.18 28 ALA A CA 20
ATOM 28330 C C . ALA A 1 28 ? 15.646 -1.117 -5.347 1.00 0.24 28 ALA A C 20
ATOM 28331 O O . ALA A 1 28 ? 16.524 -1.295 -4.503 1.00 0.45 28 ALA A O 20
ATOM 28338 N N . GLY A 1 29 ? 14.487 -1.749 -5.329 1.00 0.15 29 GLY A N 20
ATOM 28339 C CA . GLY A 1 29 ? 14.184 -2.735 -4.325 1.00 0.19 29 GLY A CA 20
ATOM 28340 C C . GLY A 1 29 ? 12.994 -3.562 -4.734 1.00 0.17 29 GLY A C 20
ATOM 28341 O O . GLY A 1 29 ? 12.268 -3.189 -5.656 1.00 0.21 29 GLY A O 20
ATOM 28345 N N . SER A 1 30 ? 12.770 -4.665 -4.053 1.00 0.15 30 SER A N 20
ATOM 28346 C CA . SER A 1 30 ? 11.669 -5.540 -4.400 1.00 0.15 30 SER A CA 20
ATOM 28347 C C . SER A 1 30 ? 10.722 -5.691 -3.224 1.00 0.13 30 SER A C 20
ATOM 28348 O O . SER A 1 30 ? 11.151 -5.830 -2.076 1.00 0.14 30 SER A O 20
ATOM 28356 N N . TYR A 1 31 ? 9.435 -5.648 -3.524 1.00 0.13 31 TYR A N 20
ATOM 28357 C CA . TYR A 1 31 ? 8.402 -5.634 -2.506 1.00 0.11 31 TYR A CA 20
ATOM 28358 C C . TYR A 1 31 ? 7.074 -6.151 -3.065 1.00 0.13 31 TYR A C 20
ATOM 28359 O O . TYR A 1 31 ? 6.844 -6.122 -4.276 1.00 0.18 31 TYR A O 20
ATOM 28377 N N . LYS A 1 32 ? 6.211 -6.622 -2.174 1.00 0.13 32 LYS A N 20
ATOM 28378 C CA . LYS A 1 32 ? 4.953 -7.258 -2.558 1.00 0.14 32 LYS A CA 20
ATOM 28379 C C . LYS A 1 32 ? 3.759 -6.618 -1.855 1.00 0.14 32 LYS A C 20
ATOM 28380 O O . LYS A 1 32 ? 3.600 -6.757 -0.641 1.00 0.13 32 LYS A O 20
ATOM 28399 N N . LEU A 1 33 ? 2.910 -5.941 -2.613 1.00 0.17 33 LEU A N 20
ATOM 28400 C CA . LEU A 1 33 ? 1.731 -5.301 -2.047 1.00 0.17 33 LEU A CA 20
ATOM 28401 C C . LEU A 1 33 ? 0.477 -6.095 -2.398 1.00 0.19 33 LEU A C 20
ATOM 28402 O O . LEU A 1 33 ? 0.287 -6.523 -3.534 1.00 0.27 33 LEU A O 20
ATOM 28418 N N . ALA A 1 34 ? -0.365 -6.299 -1.405 1.00 0.16 34 ALA A N 20
ATOM 28419 C CA . ALA A 1 34 ? -1.664 -6.920 -1.616 1.00 0.19 34 ALA A CA 20
ATOM 28420 C C . ALA A 1 34 ? -2.756 -6.090 -0.948 1.00 0.18 34 ALA A C 20
ATOM 28421 O O . ALA A 1 34 ? -2.563 -5.573 0.150 1.00 0.25 34 ALA A O 20
ATOM 28428 N N . VAL A 1 35 ? -3.890 -5.948 -1.619 1.00 0.16 35 VAL A N 20
ATOM 28429 C CA . VAL A 1 35 ? -5.006 -5.172 -1.088 1.00 0.14 35 VAL A CA 20
ATOM 28430 C C . VAL A 1 35 ? -6.194 -6.092 -0.823 1.00 0.16 35 VAL A C 20
ATOM 28431 O O . VAL A 1 35 ? -6.409 -7.065 -1.546 1.00 0.23 35 VAL A O 20
ATOM 28444 N N . ASP A 1 36 ? -6.948 -5.793 0.216 1.00 0.19 36 ASP A N 20
ATOM 28445 C CA . ASP A 1 36 ? -8.082 -6.612 0.609 1.00 0.24 36 ASP A CA 20
ATOM 28446 C C . ASP A 1 36 ? -9.342 -5.765 0.689 1.00 0.25 36 ASP A C 20
ATOM 28447 O O . ASP A 1 36 ? -9.434 -4.846 1.503 1.00 0.31 36 ASP A O 20
ATOM 28456 N N . LYS A 1 37 ? -10.305 -6.068 -0.161 1.00 0.28 37 LYS A N 20
ATOM 28457 C CA . LYS A 1 37 ? -11.520 -5.296 -0.239 1.00 0.33 37 LYS A CA 20
ATOM 28458 C C . LYS A 1 37 ? -12.717 -6.110 0.224 1.00 0.46 37 LYS A C 20
ATOM 28459 O O . LYS A 1 37 ? -12.859 -7.280 -0.130 1.00 0.63 37 LYS A O 20
ATOM 28478 N N . ALA A 1 38 ? -13.557 -5.489 1.033 1.00 0.41 38 ALA A N 20
ATOM 28479 C CA . ALA A 1 38 ? -14.750 -6.133 1.549 1.00 0.52 38 ALA A CA 20
ATOM 28480 C C . ALA A 1 38 ? -15.849 -5.108 1.792 1.00 0.47 38 ALA A C 20
ATOM 28481 O O . ALA A 1 38 ? -15.801 -4.356 2.760 1.00 0.43 38 ALA A O 20
ATOM 28488 N N . GLY A 1 39 ? -16.840 -5.086 0.924 1.00 0.57 39 GLY A N 20
ATOM 28489 C CA . GLY A 1 39 ? -17.895 -4.102 1.050 1.00 0.60 39 GLY A CA 20
ATOM 28490 C C . GLY A 1 39 ? -19.229 -4.623 0.579 1.00 0.81 39 GLY A C 20
ATOM 28491 O O . GLY A 1 39 ? -19.411 -5.833 0.438 1.00 0.96 39 GLY A O 20
ATOM 28495 N N . ALA A 1 40 ? -20.157 -3.709 0.326 1.00 0.90 40 ALA A N 20
ATOM 28496 C CA . ALA A 1 40 ? -21.488 -4.071 -0.142 1.00 1.14 40 ALA A CA 20
ATOM 28497 C C . ALA A 1 40 ? -21.416 -4.791 -1.484 1.00 1.33 40 ALA A C 20
ATOM 28498 O O . ALA A 1 40 ? -22.251 -5.645 -1.789 1.00 1.57 40 ALA A O 20
ATOM 28505 N N . ALA A 1 41 ? -20.401 -4.454 -2.274 1.00 1.28 41 ALA A N 20
ATOM 28506 C CA . ALA A 1 41 ? -20.180 -5.099 -3.560 1.00 1.49 41 ALA A CA 20
ATOM 28507 C C . ALA A 1 41 ? -19.567 -6.488 -3.381 1.00 1.45 41 ALA A C 20
ATOM 28508 O O . ALA A 1 41 ? -19.492 -7.267 -4.327 1.00 1.72 41 ALA A O 20
ATOM 28515 N N . GLY A 1 42 ? -19.128 -6.792 -2.167 1.00 1.19 42 GLY A N 20
ATOM 28516 C CA . GLY A 1 42 ? -18.559 -8.095 -1.891 1.00 1.21 42 GLY A CA 20
ATOM 28517 C C . GLY A 1 42 ? -17.111 -8.023 -1.459 1.00 1.01 42 GLY A C 20
ATOM 28518 O O . GLY A 1 42 ? -16.561 -6.937 -1.269 1.00 0.86 42 GLY A O 20
ATOM 28522 N N . THR A 1 43 ? -16.504 -9.186 -1.298 1.00 1.03 43 THR A N 20
ATOM 28523 C CA . THR A 1 43 ? -15.118 -9.287 -0.892 1.00 0.88 43 THR A CA 20
ATOM 28524 C C . THR A 1 43 ? -14.239 -9.641 -2.090 1.00 0.82 43 THR A C 20
ATOM 28525 O O . THR A 1 43 ? -14.571 -10.540 -2.862 1.00 0.92 43 THR A O 20
ATOM 28536 N N . SER A 1 44 ? -13.137 -8.924 -2.274 1.00 0.73 44 SER A N 20
ATOM 28537 C CA . SER A 1 44 ? -12.213 -9.254 -3.344 1.00 0.69 44 SER A CA 20
ATOM 28538 C C . SER A 1 44 ? -10.778 -9.022 -2.903 1.00 0.59 44 SER A C 20
ATOM 28539 O O . SER A 1 44 ? -10.478 -8.038 -2.223 1.00 0.60 44 SER A O 20
ATOM 28547 N N . ARG A 1 45 ? -9.900 -9.933 -3.282 1.00 0.63 45 ARG A N 20
ATOM 28548 C CA . ARG A 1 45 ? -8.500 -9.826 -2.926 1.00 0.60 45 ARG A CA 20
ATOM 28549 C C . ARG A 1 45 ? -7.686 -9.359 -4.119 1.00 0.51 45 ARG A C 20
ATOM 28550 O O . ARG A 1 45 ? -7.891 -9.808 -5.249 1.00 0.65 45 ARG A O 20
ATOM 28571 N N . ILE A 1 46 ? -6.777 -8.449 -3.855 1.00 0.38 46 ILE A N 20
ATOM 28572 C CA . ILE A 1 46 ? -5.931 -7.866 -4.882 1.00 0.33 46 ILE A CA 20
ATOM 28573 C C . ILE A 1 46 ? -4.468 -8.093 -4.527 1.00 0.30 46 ILE A C 20
ATOM 28574 O O . ILE A 1 46 ? -4.099 -8.028 -3.356 1.00 0.34 46 ILE A O 20
ATOM 28590 N N . LYS A 1 47 ? -3.639 -8.369 -5.520 1.00 0.31 47 LYS A N 20
ATOM 28591 C CA . LYS A 1 47 ? -2.226 -8.599 -5.277 1.00 0.38 47 LYS A CA 20
ATOM 28592 C C . LYS A 1 47 ? -1.375 -8.080 -6.427 1.00 0.41 47 LYS A C 20
ATOM 28593 O O . LYS A 1 47 ? -1.574 -8.460 -7.579 1.00 0.51 47 LYS A O 20
ATOM 28612 N N . GLN A 1 48 ? -0.439 -7.199 -6.108 1.00 0.40 48 GLN A N 20
ATOM 28613 C CA . GLN A 1 48 ? 0.482 -6.657 -7.093 1.00 0.47 48 GLN A CA 20
ATOM 28614 C C . GLN A 1 48 ? 1.879 -6.554 -6.490 1.00 0.50 48 GLN A C 20
ATOM 28615 O O . GLN A 1 48 ? 2.109 -5.802 -5.544 1.00 0.78 48 GLN A O 20
ATOM 28629 N N . ALA A 1 49 ? 2.812 -7.309 -7.047 1.00 0.32 49 ALA A N 20
ATOM 28630 C CA . ALA A 1 49 ? 4.150 -7.398 -6.489 1.00 0.31 49 ALA A CA 20
ATOM 28631 C C . ALA A 1 49 ? 5.205 -7.277 -7.576 1.00 0.31 49 ALA A C 20
ATOM 28632 O O . ALA A 1 49 ? 4.895 -7.349 -8.766 1.00 0.39 49 ALA A O 20
ATOM 28639 N N . GLY A 1 50 ? 6.444 -7.074 -7.162 1.00 0.25 50 GLY A N 20
ATOM 28640 C CA . GLY A 1 50 ? 7.539 -6.989 -8.101 1.00 0.26 50 GLY A CA 20
ATOM 28641 C C . GLY A 1 50 ? 8.712 -6.241 -7.527 1.00 0.23 50 GLY A C 20
ATOM 28642 O O . GLY A 1 50 ? 9.019 -6.366 -6.338 1.00 0.25 50 GLY A O 20
ATOM 28646 N N . ALA A 1 51 ? 9.356 -5.458 -8.364 1.00 0.23 51 ALA A N 20
ATOM 28647 C CA . ALA A 1 51 ? 10.477 -4.649 -7.946 1.00 0.21 51 ALA A CA 20
ATOM 28648 C C . ALA A 1 51 ? 10.395 -3.287 -8.615 1.00 0.23 51 ALA A C 20
ATOM 28649 O O . ALA A 1 51 ? 10.028 -3.184 -9.789 1.00 0.38 51 ALA A O 20
ATOM 28656 N N . PHE A 1 52 ? 10.723 -2.249 -7.876 1.00 0.15 52 PHE A N 20
ATOM 28657 C CA . PHE A 1 52 ? 10.598 -0.893 -8.373 1.00 0.16 52 PHE A CA 20
ATOM 28658 C C . PHE A 1 52 ? 11.763 -0.048 -7.860 1.00 0.14 52 PHE A C 20
ATOM 28659 O O . PHE A 1 52 ? 12.540 -0.493 -7.010 1.00 0.16 52 PHE A O 20
ATOM 28676 N N . THR A 1 53 ? 11.886 1.158 -8.381 1.00 0.15 53 THR A N 20
ATOM 28677 C CA . THR A 1 53 ? 12.994 2.030 -8.053 1.00 0.16 53 THR A CA 20
ATOM 28678 C C . THR A 1 53 ? 12.660 2.907 -6.859 1.00 0.16 53 THR A C 20
ATOM 28679 O O . THR A 1 53 ? 11.733 3.719 -6.905 1.00 0.27 53 THR A O 20
ATOM 28690 N N . ALA A 1 54 ? 13.426 2.745 -5.795 1.00 0.13 54 ALA A N 20
ATOM 28691 C CA . ALA A 1 54 ? 13.159 3.440 -4.554 1.00 0.13 54 ALA A CA 20
ATOM 28692 C C . ALA A 1 54 ? 14.200 4.523 -4.304 1.00 0.14 54 ALA A C 20
ATOM 28693 O O . ALA A 1 54 ? 15.362 4.375 -4.676 1.00 0.23 54 ALA A O 20
ATOM 28700 N N . ILE A 1 55 ? 13.772 5.623 -3.704 1.00 0.17 55 ILE A N 20
ATOM 28701 C CA . ILE A 1 55 ? 14.664 6.739 -3.409 1.00 0.18 55 ILE A CA 20
ATOM 28702 C C . ILE A 1 55 ? 14.877 6.869 -1.917 1.00 0.16 55 ILE A C 20
ATOM 28703 O O . ILE A 1 55 ? 13.949 6.683 -1.130 1.00 0.14 55 ILE A O 20
ATOM 28719 N N . ALA A 1 56 ? 16.106 7.190 -1.549 1.00 0.17 56 ALA A N 20
ATOM 28720 C CA . ALA A 1 56 ? 16.497 7.288 -0.148 1.00 0.18 56 ALA A CA 20
ATOM 28721 C C . ALA A 1 56 ? 15.694 8.331 0.603 1.00 0.17 56 ALA A C 20
ATOM 28722 O O . ALA A 1 56 ? 15.633 9.493 0.198 1.00 0.20 56 ALA A O 20
ATOM 28729 N N . GLU A 1 57 ? 15.080 7.891 1.699 1.00 0.16 57 GLU A N 20
ATOM 28730 C CA . GLU A 1 57 ? 14.306 8.750 2.576 1.00 0.18 57 GLU A CA 20
ATOM 28731 C C . GLU A 1 57 ? 13.145 9.366 1.810 1.00 0.19 57 GLU A C 20
ATOM 28732 O O . GLU A 1 57 ? 12.605 10.409 2.178 1.00 0.28 57 GLU A O 20
ATOM 28744 N N . GLN A 1 58 ? 12.773 8.680 0.743 1.00 0.16 58 GLN A N 20
ATOM 28745 C CA . GLN A 1 58 ? 11.674 9.060 -0.096 1.00 0.18 58 GLN A CA 20
ATOM 28746 C C . GLN A 1 58 ? 10.616 7.996 -0.032 1.00 0.17 58 GLN A C 20
ATOM 28747 O O . GLN A 1 58 ? 10.911 6.808 0.107 1.00 0.19 58 GLN A O 20
ATOM 28761 N N . ARG A 1 59 ? 9.394 8.431 -0.113 1.00 0.16 59 ARG A N 20
ATOM 28762 C CA . ARG A 1 59 ? 8.274 7.523 -0.140 1.00 0.17 59 ARG A CA 20
ATOM 28763 C C . ARG A 1 59 ? 8.084 6.959 -1.539 1.00 0.17 59 ARG A C 20
ATOM 28764 O O . ARG A 1 59 ? 8.031 7.699 -2.525 1.00 0.22 59 ARG A O 20
ATOM 28785 N N . VAL A 1 60 ? 8.004 5.650 -1.616 1.00 0.13 60 VAL A N 20
ATOM 28786 C CA . VAL A 1 60 ? 7.757 4.956 -2.857 1.00 0.14 60 VAL A CA 20
ATOM 28787 C C . VAL A 1 60 ? 6.472 4.174 -2.718 1.00 0.13 60 VAL A C 20
ATOM 28788 O O . VAL A 1 60 ? 6.425 3.179 -2.010 1.00 0.12 60 VAL A O 20
ATOM 28801 N N . THR A 1 61 ? 5.430 4.598 -3.392 1.00 0.15 61 THR A N 20
ATOM 28802 C CA . THR A 1 61 ? 4.152 3.973 -3.171 1.00 0.15 61 THR A CA 20
ATOM 28803 C C . THR A 1 61 ? 3.944 2.832 -4.139 1.00 0.16 61 THR A C 20
ATOM 28804 O O . THR A 1 61 ? 4.101 2.980 -5.353 1.00 0.19 61 THR A O 20
ATOM 28815 N N . VAL A 1 62 ? 3.606 1.692 -3.579 1.00 0.15 62 VAL A N 20
ATOM 28816 C CA . VAL A 1 62 ? 3.622 0.454 -4.303 1.00 0.15 62 VAL A CA 20
ATOM 28817 C C . VAL A 1 62 ? 2.275 -0.258 -4.252 1.00 0.15 62 VAL A C 20
ATOM 28818 O O . VAL A 1 62 ? 1.633 -0.320 -3.204 1.00 0.16 62 VAL A O 20
ATOM 28831 N N . GLY A 1 63 ? 1.852 -0.775 -5.400 1.00 0.18 63 GLY A N 20
ATOM 28832 C CA . GLY A 1 63 ? 0.614 -1.520 -5.472 1.00 0.21 63 GLY A CA 20
ATOM 28833 C C . GLY A 1 63 ? -0.571 -0.632 -5.772 1.00 0.20 63 GLY A C 20
ATOM 28834 O O . GLY A 1 63 ? -1.478 -0.511 -4.958 1.00 0.28 63 GLY A O 20
ATOM 28838 N N . ASN A 1 64 ? -0.560 -0.016 -6.944 1.00 0.33 64 ASN A N 20
ATOM 28839 C CA . ASN A 1 64 ? -1.612 0.907 -7.340 1.00 0.40 64 ASN A CA 20
ATOM 28840 C C . ASN A 1 64 ? -2.870 0.147 -7.731 1.00 0.37 64 ASN A C 20
ATOM 28841 O O . ASN A 1 64 ? -2.911 -0.525 -8.764 1.00 0.52 64 ASN A O 20
ATOM 28852 N N . VAL A 1 65 ? -3.878 0.244 -6.883 1.00 0.25 65 VAL A N 20
ATOM 28853 C CA . VAL A 1 65 ? -5.170 -0.387 -7.124 1.00 0.33 65 VAL A CA 20
ATOM 28854 C C . VAL A 1 65 ? -6.293 0.616 -6.880 1.00 0.27 65 VAL A C 20
ATOM 28855 O O . VAL A 1 65 ? -6.387 1.182 -5.798 1.00 0.35 65 VAL A O 20
ATOM 28868 N N . VAL A 1 66 ? -7.136 0.853 -7.874 1.00 0.25 66 VAL A N 20
ATOM 28869 C CA . VAL A 1 66 ?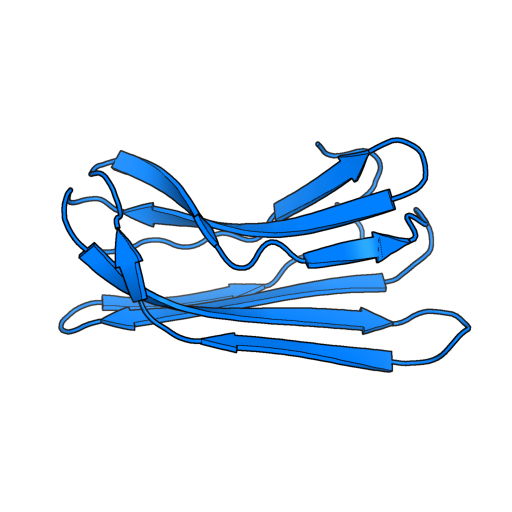 -8.200 1.837 -7.724 1.00 0.23 66 VAL A CA 20
ATOM 28870 C C . VAL A 1 66 ? -9.545 1.172 -7.458 1.00 0.24 66 VAL A C 20
ATOM 28871 O O . VAL A 1 66 ? -10.053 0.397 -8.271 1.00 0.27 66 VAL A O 20
ATOM 28884 N N . LEU A 1 67 ? -10.108 1.490 -6.303 1.00 0.22 67 LEU A N 20
ATOM 28885 C CA . LEU A 1 67 ? -11.384 0.948 -5.871 1.00 0.23 67 LEU A CA 20
ATOM 28886 C C . LEU A 1 67 ? -12.467 2.009 -6.015 1.00 0.24 67 LEU A C 20
ATOM 28887 O O . LEU A 1 67 ? -12.171 3.189 -6.219 1.00 0.26 67 LEU A O 20
ATOM 28903 N N . ASP A 1 68 ? -13.717 1.592 -5.912 1.00 0.26 68 ASP A N 20
ATOM 28904 C CA . ASP A 1 68 ? -14.817 2.531 -5.757 1.00 0.28 68 ASP A CA 20
ATOM 28905 C C . ASP A 1 68 ? -14.819 3.072 -4.336 1.00 0.28 68 ASP A C 20
ATOM 28906 O O . ASP A 1 68 ? -14.778 2.304 -3.379 1.00 0.30 68 ASP A O 20
ATOM 28915 N N . TYR A 1 69 ? -14.861 4.384 -4.186 1.00 0.28 69 TYR A N 20
ATOM 28916 C CA . TYR A 1 69 ? -14.738 4.990 -2.867 1.00 0.27 69 TYR A CA 20
ATOM 28917 C C . TYR A 1 69 ? -16.016 4.857 -2.053 1.00 0.27 69 TYR A C 20
ATOM 28918 O O . TYR A 1 69 ? -17.092 5.259 -2.491 1.00 0.30 69 TYR A O 20
ATOM 28936 N N . SER A 1 70 ? -15.887 4.267 -0.874 1.00 0.25 70 SER A N 20
ATOM 28937 C CA . SER A 1 70 ? -16.968 4.261 0.095 1.00 0.27 70 SER A CA 20
ATOM 28938 C C . SER A 1 70 ? -16.388 4.380 1.500 1.00 0.29 70 SER A C 20
ATOM 28939 O O . SER A 1 70 ? -15.507 3.609 1.884 1.00 0.28 70 SER A O 20
ATOM 28947 N N . SER A 1 71 ? -16.856 5.368 2.253 1.00 0.36 71 SER A N 20
ATOM 28948 C CA . SER A 1 71 ? -16.341 5.620 3.591 1.00 0.42 71 SER A CA 20
ATOM 28949 C C . SER A 1 71 ? -16.670 4.469 4.537 1.00 0.43 71 SER A C 20
ATOM 28950 O O . SER A 1 71 ? -15.963 4.240 5.520 1.00 0.50 71 SER A O 20
ATOM 28958 N N . ALA A 1 72 ? -17.728 3.739 4.215 1.00 0.39 72 ALA A N 20
ATOM 28959 C CA . ALA A 1 72 ? -18.169 2.620 5.033 1.00 0.43 72 ALA A CA 20
ATOM 28960 C C . ALA A 1 72 ? -17.627 1.298 4.502 1.00 0.40 72 ALA A C 20
ATOM 28961 O O . ALA A 1 72 ? -17.959 0.227 5.014 1.00 0.50 72 ALA A O 20
ATOM 28968 N N . ASN A 1 73 ? -16.786 1.374 3.481 1.00 0.32 73 ASN A N 20
ATOM 28969 C CA . ASN A 1 73 ? -16.252 0.176 2.850 1.00 0.30 73 ASN A CA 20
ATOM 28970 C C . ASN A 1 73 ? -15.014 -0.307 3.586 1.00 0.33 73 ASN A C 20
ATOM 28971 O O . ASN A 1 73 ? -14.306 0.484 4.214 1.00 0.47 73 ASN A O 20
ATOM 28982 N N . ARG A 1 74 ? -14.759 -1.604 3.523 1.00 0.32 74 ARG A N 20
ATOM 28983 C CA . ARG A 1 74 ? -13.542 -2.156 4.075 1.00 0.35 74 ARG A CA 20
ATOM 28984 C C . ARG A 1 74 ? -12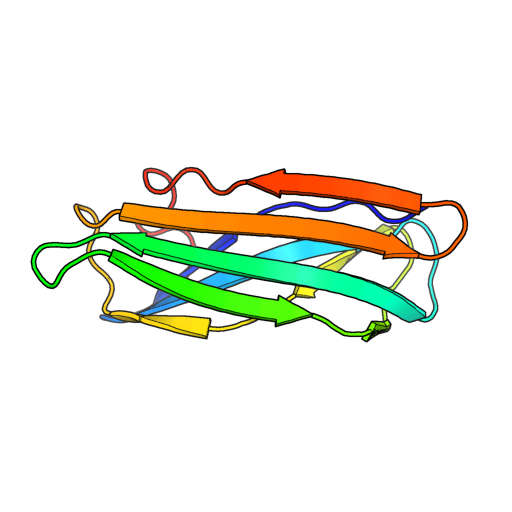.512 -2.309 2.971 1.00 0.27 74 ARG A C 20
ATOM 28985 O O . ARG A 1 74 ? -12.640 -3.163 2.096 1.00 0.32 74 ARG A O 20
ATOM 29006 N N . TYR A 1 75 ? -11.506 -1.467 3.015 1.00 0.19 75 TYR A N 20
ATOM 29007 C CA . TYR A 1 75 ? -10.378 -1.567 2.119 1.00 0.14 75 TYR A CA 20
ATOM 29008 C C . TYR A 1 75 ? -9.121 -1.615 2.947 1.00 0.13 75 TYR A C 20
ATOM 29009 O O . TYR A 1 75 ? -8.810 -0.666 3.661 1.00 0.15 75 TYR A O 20
ATOM 29027 N N . ALA A 1 76 ? -8.426 -2.719 2.880 1.00 0.14 76 ALA A N 20
ATOM 29028 C CA . ALA A 1 76 ? -7.203 -2.880 3.633 1.00 0.13 76 ALA A CA 20
ATOM 29029 C C . ALA A 1 76 ? -6.082 -3.280 2.715 1.00 0.12 76 ALA A C 20
ATOM 29030 O O . ALA A 1 76 ? -6.309 -3.633 1.567 1.00 0.12 76 ALA A O 20
ATOM 29037 N N . ALA A 1 77 ? -4.878 -3.224 3.220 1.00 0.13 77 ALA A N 20
ATOM 29038 C CA . ALA A 1 77 ? -3.717 -3.492 2.417 1.00 0.13 77 ALA A CA 20
ATOM 29039 C C . ALA A 1 77 ? -2.672 -4.188 3.246 1.00 0.14 77 ALA A C 20
ATOM 29040 O O . ALA A 1 77 ? -2.760 -4.204 4.466 1.00 0.16 77 ALA A O 20
ATOM 29047 N N . ARG A 1 78 ? -1.715 -4.783 2.580 1.00 0.14 78 ARG A N 20
ATOM 29048 C CA . ARG A 1 78 ? -0.617 -5.444 3.240 1.00 0.16 78 ARG A CA 20
ATOM 29049 C C . ARG A 1 78 ? 0.569 -5.494 2.292 1.00 0.14 78 ARG A C 20
ATOM 29050 O O . ARG A 1 78 ? 0.446 -5.943 1.153 1.00 0.16 78 ARG A O 20
ATOM 29071 N N . LEU A 1 79 ? 1.697 -4.990 2.734 1.00 0.17 79 LEU A N 20
ATOM 29072 C CA . LEU A 1 79 ? 2.865 -4.951 1.884 1.00 0.15 79 LEU A CA 20
ATOM 29073 C C . LEU A 1 79 ? 4.045 -5.592 2.580 1.00 0.15 79 LEU A C 20
ATOM 29074 O O . LEU A 1 79 ? 4.396 -5.229 3.698 1.00 0.22 79 LEU A O 20
ATOM 29090 N N . ASP A 1 80 ? 4.642 -6.548 1.902 1.00 0.12 80 ASP A N 20
ATOM 29091 C CA . ASP A 1 80 ? 5.836 -7.205 2.380 1.00 0.12 80 ASP A CA 20
ATOM 29092 C C . ASP A 1 80 ? 7.033 -6.714 1.583 1.00 0.11 80 ASP A C 20
ATOM 29093 O O . ASP A 1 80 ? 7.085 -6.875 0.371 1.00 0.15 80 ASP A O 20
ATOM 29102 N N . VAL A 1 81 ? 7.976 -6.074 2.240 1.00 0.09 81 VAL A N 20
ATOM 29103 C CA . VAL A 1 81 ? 9.174 -5.635 1.550 1.00 0.10 81 VAL A CA 20
ATOM 29104 C C . VAL A 1 81 ? 10.330 -6.543 1.924 1.00 0.12 81 VAL A C 20
ATOM 29105 O O . VAL A 1 81 ? 10.832 -6.494 3.043 1.00 0.13 81 VAL A O 20
ATOM 29118 N N . SER A 1 82 ? 10.731 -7.375 0.986 1.00 0.14 82 SER A N 20
ATOM 29119 C CA . SER A 1 82 ? 11.805 -8.323 1.196 1.00 0.17 82 SER A CA 20
ATOM 29120 C C . SER A 1 82 ? 12.846 -8.175 0.092 1.00 0.20 82 SER A C 20
ATOM 29121 O O . SER A 1 82 ? 12.604 -8.542 -1.059 1.00 0.25 82 SER A O 20
ATOM 29129 N N . PHE A 1 83 ? 13.997 -7.625 0.440 1.00 0.21 83 PHE A N 20
ATOM 29130 C CA . PHE A 1 83 ? 15.018 -7.308 -0.545 1.00 0.24 83 PHE A CA 20
ATOM 29131 C C . PHE A 1 83 ? 16.398 -7.262 0.108 1.00 0.24 83 PHE A C 20
ATOM 29132 O O . PHE A 1 83 ? 16.832 -6.223 0.608 1.00 0.23 83 PHE A O 20
ATOM 29149 N N . GLY A 1 84 ? 17.078 -8.398 0.112 1.00 0.30 84 GLY A N 20
ATOM 29150 C CA . GLY A 1 84 ? 18.398 -8.469 0.703 1.00 0.34 84 GLY A CA 20
ATOM 29151 C C . GLY A 1 84 ? 18.349 -8.463 2.217 1.00 0.34 84 GLY A C 20
ATOM 29152 O O . GLY A 1 84 ? 17.893 -9.427 2.836 1.00 0.41 84 GLY A O 20
ATOM 29156 N N . SER A 1 85 ? 18.789 -7.367 2.814 1.00 0.32 85 SER A N 20
ATOM 29157 C CA . SER A 1 85 ? 18.839 -7.261 4.262 1.00 0.36 85 SER A CA 20
ATOM 29158 C C . SER A 1 85 ? 17.506 -6.798 4.838 1.00 0.31 85 SER A C 20
ATOM 29159 O O . SER A 1 85 ? 17.274 -6.889 6.045 1.00 0.35 85 SER A O 20
ATOM 29167 N N . VAL A 1 86 ? 16.623 -6.312 3.977 1.00 0.24 86 VAL A N 20
ATOM 29168 C CA . VAL A 1 86 ? 15.329 -5.835 4.430 1.00 0.20 86 VAL A CA 20
ATOM 29169 C C . VAL A 1 86 ? 14.249 -6.895 4.245 1.00 0.17 86 VAL A C 20
ATOM 29170 O O . VAL A 1 86 ? 14.172 -7.550 3.205 1.00 0.18 86 VAL A O 20
ATOM 29183 N N . THR A 1 87 ? 13.451 -7.090 5.281 1.00 0.17 87 THR A N 20
ATOM 29184 C CA . THR A 1 87 ? 12.221 -7.852 5.175 1.00 0.17 87 THR A CA 20
ATOM 29185 C C . THR A 1 87 ? 11.233 -7.344 6.216 1.00 0.15 87 THR A C 20
ATOM 29186 O O . THR A 1 87 ? 11.473 -7.442 7.418 1.00 0.18 87 THR A O 20
ATOM 29197 N N . ILE A 1 88 ? 10.118 -6.810 5.739 1.00 0.12 88 ILE A N 20
ATOM 29198 C CA . ILE A 1 88 ? 9.155 -6.112 6.587 1.00 0.11 88 ILE A CA 20
ATOM 29199 C C . ILE A 1 88 ? 7.756 -6.259 6.020 1.00 0.10 88 ILE A C 20
ATOM 29200 O O . ILE A 1 88 ? 7.591 -6.715 4.887 1.00 0.11 88 ILE A O 20
ATOM 29216 N N . GLN A 1 89 ? 6.758 -5.892 6.802 1.00 0.11 89 GLN A N 20
ATOM 29217 C CA . GLN A 1 89 ? 5.385 -5.917 6.331 1.00 0.14 89 GLN A CA 20
ATOM 29218 C C . GLN A 1 89 ? 4.547 -4.849 7.036 1.00 0.14 89 GLN A C 20
ATOM 29219 O O . GLN A 1 89 ? 4.892 -4.390 8.125 1.00 0.20 89 GLN A O 20
ATOM 29233 N N . CYS A 1 90 ? 3.457 -4.458 6.396 1.00 0.20 90 CYS A N 20
ATOM 29234 C CA . CYS A 1 90 ? 2.521 -3.487 6.952 1.00 0.21 90 CYS A CA 20
ATOM 29235 C C . CYS A 1 90 ? 1.118 -3.770 6.439 1.00 0.23 90 CYS A C 20
ATOM 29236 O O . CYS A 1 90 ? 0.958 -4.440 5.423 1.00 0.31 90 CYS A O 20
ATOM 29243 N N . ASN A 1 91 ? 0.108 -3.262 7.135 1.00 0.19 91 ASN A N 20
ATOM 29244 C CA . ASN A 1 91 ? -1.280 -3.523 6.763 1.00 0.18 91 ASN A CA 20
ATOM 29245 C C . ASN A 1 91 ? -2.161 -2.292 6.990 1.00 0.16 91 ASN A C 20
ATOM 29246 O O . ASN A 1 91 ? -2.076 -1.633 8.027 1.00 0.18 91 ASN A O 20
ATOM 29257 N N . LEU A 1 92 ? -2.999 -1.986 5.997 1.00 0.14 92 LEU A N 20
ATOM 29258 C CA . LEU A 1 92 ? -3.842 -0.789 6.023 1.00 0.13 92 LEU A CA 20
ATOM 29259 C C . LEU A 1 92 ? -5.033 -0.948 6.961 1.00 0.14 92 LEU A C 20
ATOM 29260 O O . LEU A 1 92 ? -5.671 -2.000 7.002 1.00 0.17 92 LEU A O 20
ATOM 29276 N N . ASP A 1 93 ? -5.320 0.109 7.712 1.00 0.17 93 ASP A N 20
ATOM 29277 C CA . ASP A 1 93 ? -6.545 0.203 8.497 1.00 0.19 93 ASP A CA 20
ATOM 29278 C C . ASP A 1 93 ? -7.662 0.744 7.618 1.00 0.17 93 ASP A C 20
ATOM 29279 O O . ASP A 1 93 ? -7.632 1.901 7.220 1.00 0.18 93 ASP A O 20
ATOM 29288 N N . PRO A 1 94 ? -8.663 -0.076 7.295 1.00 0.18 94 PRO A N 20
ATOM 29289 C CA . PRO A 1 94 ? -9.723 0.313 6.358 1.00 0.19 94 PRO A CA 20
ATOM 29290 C C . PRO A 1 94 ? -10.534 1.521 6.834 1.00 0.23 94 PRO A C 20
ATOM 29291 O O . PRO A 1 94 ? -11.259 2.145 6.055 1.00 0.27 94 PRO A O 20
ATOM 29302 N N . GLU A 1 95 ? -10.399 1.862 8.106 1.00 0.26 95 GLU A N 20
ATOM 29303 C CA . GLU A 1 95 ? -11.111 2.995 8.663 1.00 0.34 95 GLU A CA 20
ATOM 29304 C C . GLU A 1 95 ? -10.316 4.279 8.462 1.00 0.32 95 GLU A C 20
ATOM 29305 O O . GLU A 1 95 ? -10.741 5.357 8.868 1.00 0.46 95 GLU A O 20
ATOM 29317 N N . THR A 1 96 ? -9.168 4.163 7.810 1.00 0.23 96 THR A N 20
ATOM 29318 C CA . THR A 1 96 ? -8.356 5.320 7.507 1.00 0.24 96 THR A CA 20
ATOM 29319 C C . THR A 1 96 ? -8.556 5.768 6.061 1.00 0.23 96 THR A C 20
ATOM 29320 O O . THR A 1 96 ? -8.075 6.823 5.647 1.00 0.30 96 THR A O 20
ATOM 29331 N N . VAL A 1 97 ? -9.278 4.944 5.307 1.00 0.20 97 VAL A N 20
ATOM 29332 C CA . VAL A 1 97 ? -9.749 5.288 3.954 1.00 0.23 97 VAL A CA 20
ATOM 29333 C C . VAL A 1 97 ? -10.548 6.601 3.949 1.00 0.29 97 VAL A C 20
ATOM 29334 O O . VAL A 1 97 ? -10.835 7.168 2.898 1.00 0.64 97 VAL A O 20
ATOM 29347 N N . LYS A 1 98 ? -10.887 7.093 5.131 1.00 0.29 98 LYS A N 20
ATOM 29348 C CA . LYS A 1 98 ? -11.718 8.279 5.257 1.00 0.38 98 LYS A CA 20
ATOM 29349 C C . LYS A 1 98 ? -10.995 9.535 4.786 1.00 0.40 98 LYS A C 20
ATOM 29350 O O . LYS A 1 98 ? -10.426 10.280 5.587 1.00 0.47 98 LYS A O 20
ATOM 29369 N N . LEU A 1 99 ? -11.012 9.732 3.468 1.00 0.47 99 LEU A N 20
ATOM 29370 C CA . LEU A 1 99 ? -10.594 10.985 2.849 1.00 0.58 99 LEU A CA 20
ATOM 29371 C C . LEU A 1 99 ? -9.099 11.235 3.019 1.00 0.73 99 LEU A C 20
ATOM 29372 O O . LEU A 1 99 ? -8.668 12.364 3.254 1.00 1.33 99 LEU A O 20
ATOM 29388 N N . GLU A 1 100 ? -8.317 10.175 2.887 1.00 1.05 100 GLU A N 20
ATOM 29389 C CA . GLU A 1 100 ? -6.870 10.283 2.940 1.00 1.25 100 GLU A CA 20
ATOM 29390 C C . GLU A 1 100 ? -6.338 10.775 1.596 1.00 2.09 100 GLU A C 20
ATOM 29391 O O . GLU A 1 100 ? -6.937 10.509 0.547 1.00 2.87 100 GLU A O 20
ATOM 29403 N N . HIS A 1 101 ? -5.235 11.510 1.629 1.00 2.68 101 HIS A N 20
ATOM 29404 C CA . HIS A 1 101 ? -4.643 12.055 0.414 1.00 3.89 101 HIS A CA 20
ATOM 29405 C C . HIS A 1 101 ? -3.819 10.993 -0.295 1.00 4.59 101 HIS A C 20
ATOM 29406 O O . HIS A 1 101 ? -4.245 10.538 -1.374 1.00 5.06 101 HIS A O 20
#

InterPro domains:
  IPR047726 Chaperone CsgH domain [NF041112] (11-99)
  IPR048632 CsgH-like [PF21112] (11-100)
  IPR053722 Curli assembly CsgC/AgfC domain-containing protein [G3DSA:2.60.40.2420] (9-106)

B-factor: mean 0.74, std 0.86, range [0.07, 7.45]

Solvent-accessible surface area: 5517 Å² total; per-residue (Å²): 126,13,86,8,68,25,47,1,26,18,66,81,44,99,0,26,0,36,0,16,0,13,1,72,184,98,40,63,4,29,5,65,0,2,0,21,50,26,25,120,113,34,81,40,161,32,136,93,66,44,79,114,81,4,96,24,122,92,150,13,53,15,12,99,20,89,10,86,54,32,53,96,30,125,0,15,0,89,0,40,0,33,96,85,105,3,94,42,145,24,99,3,70,23,103,52,0,80,108,78,176

CATH classification: 2.60.40.2420

Sequence (101 aa):
MVQCEVEAAVSGGHVTLQGVITAVRDGAGSYKLAVDKAGAAGTSRIKQAGAFTAIAEQRVTVGNVVLDYSSANRYAARLDVSFGSVTIQCNLDPETVKLEHMVQCEVEAAVSGGHVTLQGVITAVRDGAGSYKLAVDKAGAAGTSRIKQAGAFTAIAEQRVTVGNVVLDYSSANRYAARLDVSFGSVTIQCNLDPETVKLEHMVQCEVEAAVSGGHVTLQGVITAVRDGAGSYKLAVDKAGAAGTSRIKQAGAFTAIAEQRVTVGNVVLDYSSANRYAARLDVSFGSVTIQCNLDPETVKLEHMVQCEVEAAVSGGHVTLQGVITAVRDGAGSYKLAVDKAGAAGTSRIKQAGAFTAIAEQRVTVGNVVLDYSSANRYAARLDVSFGSVTIQCNLDPETVKLEHMVQCEVEAAVSGGHVTLQGVITAVRDGAGSYKLAVDKAGAAGTSRIKQAGAFTAIAEQRVTVGNVVLDYSSANRYAARLDVSFGSVTIQCNLDPETVKLEHMVQCEVEAAVSGGHVTLQGVITAVRDGAGSYKLAVDKAGAAGTSRIKQAGAFTAIAEQRVTVGNVVLDYSSANRYAARLDVSFGSVTIQCNLDPETVKLEHMVQCEVEAAVSGGHVTLQGVITAVRDGAGSYKLAVDKAGAAGTSRIKQAGAFTAIAEQRVTVGNVVLDYSSANRYAARLDVSFGSVTIQCNLDPETVKLEHMVQCEVEAAVSGGHVTLQGVITAVRDGAGSYKLAVDKAGAAGTSRIKQAGAFTAIAEQRVTVGNVVLDYSSANRYAARLDVSFGSVTIQCNLDPETVKLEHMVQCEVEAAVSGGHVTLQGVITAVRDGAGSYKLAVDKAGAAGTSRIKQAGAFTAIAEQRVTVGNVVLDYSSANRYAARLDVSFGSVTIQCNLDPETVKLEHMVQCEVEAAVSGGHVTLQGVITAVRDGAGSYKLAVDKAGAAGTSRIKQAGAFTAIAEQRVTVGNVVLDYSSANRYAARLDVSFGSVTIQCNLDPETVKLEHMVQCEVEAAVSGGHVTLQGVITAVRDGAGSYKLAVDKAGAAGTSRIKQAGAFTAIAEQRVTVGNVVLDYSSANRYAARLDVSFGSVTIQCNLDPETVKLEHMVQCEVEAAVSGGHVTLQGVITAVRDGAGSYKLAVDKAGAAGTSRIKQAGAFTAIAEQRVTVGNVVLDYSSANRYAARLDVSFGSVTIQCNLDPETVKLEHMVQCEVEAAVSGGHVTLQGVITAVRDGAGSYKLAVDKAGAAGTSRIKQAGAFTAIAEQRVTVGNVVLDYSSANRYAARLDVSFGSVTIQCNLDPETVKLEHMVQCEVEAAVSGGHVTLQGVITAVRDGAGSYKLAVDKAGAAGTSRIKQAGAFTAIAEQRVTVGNVVLDYSSANRYAARLDVSFGSVTIQCNLDPETVKLEHMVQCEVEAAVSGGHVTLQGVITAVRDGAGSYKLAVDKAGAAGTSRIKQAGAFTAIAEQRVTVGNVVLDYSSANRYAARLDVSFGSVTIQCNLDPETVKLEHMVQCEVEAAVSGGHVTLQGVITAVRDGAGSYKLAVDKAGAAGTSRIKQAGAFTAIAEQRVTVGNVVLDYSSANRYAARLDVSFGSVTIQCNLDPETVKLEHMVQCEVEAAVSGGHVTLQGVITAVRDGAGSYKLAVDKAGAAGTSRIKQAGAFTAIAEQRVTVGNVVLDYSSANRYAARLDVSFGSVTIQCNLDPETVKLEHMVQCEVEAAVSGGHVTLQGVITAVRDGAGSYKLAVDKAGAAGTSRIKQAGAFTAIAEQRVTVGNVVLDYSSANRYAARLDVSFGSVTIQCNLDPETVKLEHMVQCEVEAAVSGGHVTLQGVITAVRDGAGSYKLAVDKAGAAGTSRIKQAGAFTAIAEQRVTVGNVVLDYSSANRYAARLDVSFGSVTIQCNLDPETVKLEHMVQCEVEAAVSGGHVTLQGVITAVRDGAGSYKLAVDKAGAAGTSRIKQAGAFTAIAEQRVTVGNVVLDYSSANRYAARLDVSFGSVTIQCNLDPETVKLEH

Nearest PDB structures (foldseek):
  2n59-assembly1_A  TM=1.001E+00  e=1.388E-18  Rhodopseudomonas palustris DX-1
  2xsk-assembly1_A  TM=7.183E-01  e=9.028E-06  Escherichia coli
  6byg-assembly1_A  TM=5.413E-01  e=2.666E-03  Xanthomonas citri pv. citri str. 306
  9fyn-assembly1_A  TM=4.384E-01  e=1.225E-01  Trueperella pyogenes
  5n6u-assembly2_D  TM=4.708E-01  e=2.445E-01  Dictyoglomus thermophilum H-6-12

Secondary structure (DSSP, 8-state):
-B----EEEEETTEEEEEEEEEESSSEEEEEEEEEEEEETTEEEEEEEEEEEEE-BTEEEEEEEEEEE--TTSEEEEEEEEEETTEEEEEE--GGG-SS--

Radius of gyration: 13.37 Å; Cα contacts (8 Å, |Δi|>4): 298; chains: 1; bounding box: 40×22×17 Å

Organism: Rhodopseudomonas palustris (strain DX-1) (NCBI:txid652103)

Foldseek 3Di:
DKAKAWDWADDDFKIKTWIKIAGQAWFKFWKKKKKWWAAPVGTDIGIDTTMDTHHRRDIDTGDTDMGGDDLPIAMKMKMWTDGVPDTDMYMGDSNNNPNTD